Protein 2KZF (pdb70)

Nearest PDB structures (foldseek):
  2kzf-assembly1_A  TM=9.020E-01  e=4.595E-17  Thermotoga maritima
  8csu-assembly1_6  TM=7.721E-01  e=4.922E-05  Homo sapiens
  7x9u-assembly1_A  TM=6.438E-01  e=3.514E-05  Homo sapiens
  7pnu-assembly1_a  TM=6.641E-01  e=1.033E-04  Mus musculus
  2e7g-assembly1_A  TM=5.930E-01  e=8.438E-05  Homo sapiens

Organism: Thermotoga maritima (strain ATCC 43589 / DSM 3109 / JCM 10099 / NBRC 100826 / MSB8) (NCBI:txid243274)

Structure (mmCIF, N/CA/C/O backbone):
data_2KZF
#
_entry.id   2KZF
#
loop_
_atom_site.group_PDB
_atom_site.id
_atom_site.type_symbol
_atom_site.label_atom_id
_atom_site.label_alt_id
_atom_site.label_comp_id
_atom_site.label_asym_id
_atom_site.label_entity_id
_atom_site.label_seq_id
_atom_site.pdbx_PDB_ins_code
_atom_site.Cartn_x
_atom_site.Cartn_y
_atom_site.Cartn_z
_atom_site.occupancy
_atom_site.B_iso_or_equiv
_atom_site.auth_seq_id
_atom_site.auth_comp_id
_atom_site.auth_asym_id
_atom_site.auth_atom_id
_atom_site.pdbx_PDB_model_num
ATOM 1 N N . GLY A 1 1 ? -18.526 8.387 16.918 1.00 0.00 1 GLY A N 1
ATOM 2 C CA . GLY A 1 1 ? -17.931 9.706 17.157 1.00 0.00 1 GLY A CA 1
ATOM 3 C C . GLY A 1 1 ? -18.817 10.779 16.577 1.00 0.00 1 GLY A C 1
ATOM 4 O O . GLY A 1 1 ? -20.019 10.754 16.824 1.00 0.00 1 GLY A O 1
ATOM 8 N N . MET A 1 2 ? -18.238 11.702 15.806 1.00 0.00 2 MET A N 1
ATOM 9 C CA . MET A 1 2 ? -18.916 12.913 15.342 1.00 0.00 2 MET A CA 1
ATOM 10 C C . MET A 1 2 ? -18.900 13.058 13.814 1.00 0.00 2 MET A C 1
ATOM 11 O O . MET A 1 2 ? -19.249 14.127 13.306 1.00 0.00 2 MET A O 1
ATOM 25 N N . ASN A 1 3 ? -18.445 12.038 13.080 1.00 0.00 3 ASN A N 1
ATOM 26 C CA . ASN A 1 3 ? -18.043 12.156 11.679 1.00 0.00 3 ASN A CA 1
ATOM 27 C C . ASN A 1 3 ? -18.549 10.964 10.855 1.00 0.00 3 ASN A C 1
ATOM 28 O O . ASN A 1 3 ? -18.887 9.922 11.432 1.00 0.00 3 ASN A O 1
ATOM 39 N N . PRO A 1 4 ? -18.627 11.079 9.517 1.00 0.00 4 PRO A N 1
ATOM 40 C CA . PRO A 1 4 ? -19.142 10.025 8.642 1.00 0.00 4 PRO A CA 1
ATOM 41 C C . PRO A 1 4 ? -18.203 8.808 8.563 1.00 0.00 4 PRO A C 1
ATOM 42 O O . PRO A 1 4 ? -17.081 8.834 9.085 1.00 0.00 4 PRO A O 1
ATOM 53 N N . ALA A 1 5 ? -18.666 7.748 7.891 1.00 0.00 5 ALA A N 1
ATOM 54 C CA . ALA A 1 5 ? -17.986 6.466 7.748 1.00 0.00 5 ALA A CA 1
ATOM 55 C C . ALA A 1 5 ? -18.059 5.961 6.299 1.00 0.00 5 ALA A C 1
ATOM 56 O O . ALA A 1 5 ? -17.026 5.851 5.641 1.00 0.00 5 ALA A O 1
ATOM 63 N N . TYR A 1 6 ? -19.262 5.686 5.778 1.00 0.00 6 TYR A N 1
ATOM 64 C CA . TYR A 1 6 ? -19.513 5.210 4.404 1.00 0.00 6 TYR A CA 1
ATOM 65 C C . TYR A 1 6 ? -18.714 3.957 3.982 1.00 0.00 6 TYR A C 1
ATOM 66 O O . TYR A 1 6 ? -18.566 3.707 2.788 1.00 0.00 6 TYR A O 1
ATOM 84 N N . ARG A 1 7 ? -18.260 3.111 4.921 1.00 0.00 7 ARG A N 1
ATOM 85 C CA . ARG A 1 7 ? -17.557 1.856 4.615 1.00 0.00 7 ARG A CA 1
ATOM 86 C C . ARG A 1 7 ? -16.305 2.104 3.767 1.00 0.00 7 ARG A C 1
ATOM 87 O O . ARG A 1 7 ? -15.974 1.280 2.906 1.00 0.00 7 ARG A O 1
ATOM 108 N N . LYS A 1 8 ? -15.610 3.226 3.978 1.00 0.00 8 LYS A N 1
ATOM 109 C CA . LYS A 1 8 ? -14.406 3.562 3.228 1.00 0.00 8 LYS A CA 1
ATOM 110 C C . LYS A 1 8 ? -13.198 3.404 4.139 1.00 0.00 8 LYS A C 1
ATOM 111 O O . LYS A 1 8 ? -12.510 2.388 4.034 1.00 0.00 8 LYS A O 1
ATOM 130 N N . ALA A 1 9 ? -12.969 4.348 5.052 1.00 0.00 9 ALA A N 1
ATOM 131 C CA . ALA A 1 9 ? -11.779 4.362 5.892 1.00 0.00 9 ALA A CA 1
ATOM 132 C C . ALA A 1 9 ? -11.617 3.074 6.710 1.00 0.00 9 ALA A C 1
ATOM 133 O O . ALA A 1 9 ? -10.491 2.613 6.897 1.00 0.00 9 ALA A O 1
ATOM 140 N N . MET A 1 10 ? -12.713 2.466 7.174 1.00 0.00 10 MET A N 1
ATOM 141 C CA . MET A 1 10 ? -12.703 1.203 7.914 1.00 0.00 10 MET A CA 1
ATOM 142 C C . MET A 1 10 ? -12.057 0.094 7.092 1.00 0.00 10 MET A C 1
ATOM 143 O O . MET A 1 10 ? -11.256 -0.679 7.622 1.00 0.00 10 MET A O 1
ATOM 157 N N . LEU A 1 11 ? -12.414 0.025 5.808 1.00 0.00 11 LEU A N 1
ATOM 158 C CA . LEU A 1 11 ? -11.931 -0.985 4.886 1.00 0.00 11 LEU A CA 1
ATOM 159 C C . LEU A 1 11 ? -10.449 -0.764 4.611 1.00 0.00 11 LEU A C 1
ATOM 160 O O . LEU A 1 11 ? -9.679 -1.719 4.550 1.00 0.00 11 LEU A O 1
ATOM 176 N N . GLU A 1 12 ? -10.057 0.496 4.441 1.00 0.00 12 GLU A N 1
ATOM 177 C CA . GLU A 1 12 ? -8.674 0.878 4.212 1.00 0.00 12 GLU A CA 1
ATOM 178 C C . GLU A 1 12 ? -7.823 0.537 5.441 1.00 0.00 12 GLU A C 1
ATOM 179 O O . GLU A 1 12 ? -6.729 0.007 5.278 1.00 0.00 12 GLU A O 1
ATOM 191 N N . SER A 1 13 ? -8.340 0.719 6.662 1.00 0.00 13 SER A N 1
ATOM 192 C CA . SER A 1 13 ? -7.658 0.314 7.890 1.00 0.00 13 SER A CA 1
ATOM 193 C C . SER A 1 13 ? -7.500 -1.214 7.984 1.00 0.00 13 SER A C 1
ATOM 194 O O . SER A 1 13 ? -6.521 -1.692 8.565 1.00 0.00 13 SER A O 1
ATOM 202 N N . GLU A 1 14 ? -8.430 -1.985 7.413 1.00 0.00 14 GLU A N 1
ATOM 203 C CA . GLU A 1 14 ? -8.326 -3.438 7.327 1.00 0.00 14 GLU A CA 1
ATOM 204 C C . GLU A 1 14 ? -7.168 -3.825 6.397 1.00 0.00 14 GLU A C 1
ATOM 205 O O . GLU A 1 14 ? -6.396 -4.732 6.709 1.00 0.00 14 GLU A O 1
ATOM 217 N N . ILE A 1 15 ? -7.045 -3.138 5.258 1.00 0.00 15 ILE A N 1
ATOM 218 C CA . ILE A 1 15 ? -5.989 -3.357 4.269 1.00 0.00 15 ILE A CA 1
ATOM 219 C C . ILE A 1 15 ? -4.638 -2.883 4.833 1.00 0.00 15 ILE A C 1
ATOM 220 O O . ILE A 1 15 ? -3.604 -3.481 4.529 1.00 0.00 15 ILE A O 1
ATOM 236 N N . GLN A 1 16 ? -4.634 -1.845 5.674 1.00 0.00 16 GLN A N 1
ATOM 237 C CA . GLN A 1 16 ? -3.439 -1.242 6.227 1.00 0.00 16 GLN A CA 1
ATOM 238 C C . GLN A 1 16 ? -2.577 -2.292 6.943 1.00 0.00 16 GLN A C 1
ATOM 239 O O . GLN A 1 16 ? -1.393 -2.440 6.627 1.00 0.00 16 GLN A O 1
ATOM 253 N N . LYS A 1 17 ? -3.166 -3.044 7.879 1.00 0.00 17 LYS A N 1
ATOM 254 C CA . LYS A 1 17 ? -2.472 -4.066 8.658 1.00 0.00 17 LYS A CA 1
ATOM 255 C C . LYS A 1 17 ? -2.010 -5.230 7.800 1.00 0.00 17 LYS A C 1
ATOM 256 O O . LYS A 1 17 ? -0.918 -5.748 8.007 1.00 0.00 17 LYS A O 1
ATOM 275 N N . LEU A 1 18 ? -2.849 -5.641 6.855 1.00 0.00 18 LEU A N 1
ATOM 276 C CA . LEU A 1 18 ? -2.555 -6.714 5.902 1.00 0.00 18 LEU A CA 1
ATOM 277 C C . LEU A 1 18 ? -1.223 -6.471 5.197 1.00 0.00 18 LEU A C 1
ATOM 278 O O . LEU A 1 18 ? -0.379 -7.363 5.133 1.00 0.00 18 LEU A O 1
ATOM 294 N N . LEU A 1 19 ? -1.045 -5.265 4.658 1.00 0.00 19 LEU A N 1
ATOM 295 C CA . LEU A 1 19 ? 0.177 -4.890 3.958 1.00 0.00 19 LEU A CA 1
ATOM 296 C C . LEU A 1 19 ? 1.374 -4.891 4.916 1.00 0.00 19 LEU A C 1
ATOM 297 O O . LEU A 1 19 ? 2.488 -5.182 4.491 1.00 0.00 19 LEU A O 1
ATOM 313 N N . MET A 1 20 ? 1.183 -4.569 6.196 1.00 0.00 20 MET A N 1
ATOM 314 C CA . MET A 1 20 ? 2.260 -4.573 7.183 1.00 0.00 20 MET A CA 1
ATOM 315 C C . MET A 1 20 ? 2.694 -5.997 7.530 1.00 0.00 20 MET A C 1
ATOM 316 O O . MET A 1 20 ? 3.891 -6.273 7.533 1.00 0.00 20 MET A O 1
ATOM 330 N N . GLU A 1 21 ? 1.758 -6.910 7.787 1.00 0.00 21 GLU A N 1
ATOM 331 C CA . GLU A 1 21 ? 2.062 -8.329 7.973 1.00 0.00 21 GLU A CA 1
ATOM 332 C C . GLU A 1 21 ? 2.807 -8.880 6.758 1.00 0.00 21 GLU A C 1
ATOM 333 O O . GLU A 1 21 ? 3.847 -9.525 6.908 1.00 0.00 21 GLU A O 1
ATOM 345 N N . ALA A 1 22 ? 2.323 -8.569 5.552 1.00 0.00 22 ALA A N 1
ATOM 346 C CA . ALA A 1 22 ? 3.012 -8.928 4.326 1.00 0.00 22 ALA A CA 1
ATOM 347 C C . ALA A 1 22 ? 4.439 -8.366 4.335 1.00 0.00 22 ALA A C 1
ATOM 348 O O . ALA A 1 22 ? 5.374 -9.117 4.088 1.00 0.00 22 ALA A O 1
ATOM 355 N N . LEU A 1 23 ? 4.644 -7.085 4.656 1.00 0.00 23 LEU A N 1
ATOM 356 C CA . LEU A 1 23 ? 5.974 -6.477 4.738 1.00 0.00 23 LEU A CA 1
ATOM 357 C C . LEU A 1 23 ? 6.882 -7.249 5.700 1.00 0.00 23 LEU A C 1
ATOM 358 O O . LEU A 1 23 ? 8.017 -7.564 5.344 1.00 0.00 23 LEU A O 1
ATOM 374 N N . GLN A 1 24 ? 6.411 -7.579 6.902 1.00 0.00 24 GLN A N 1
ATOM 375 C CA . GLN A 1 24 ? 7.180 -8.345 7.876 1.00 0.00 24 GLN A CA 1
ATOM 376 C C . GLN A 1 24 ? 7.583 -9.728 7.340 1.00 0.00 24 GLN A C 1
ATOM 377 O O . GLN A 1 24 ? 8.574 -10.296 7.805 1.00 0.00 24 GLN A O 1
ATOM 391 N N . GLN A 1 25 ? 6.863 -10.255 6.352 1.00 0.00 25 GLN A N 1
ATOM 392 C CA . GLN A 1 25 ? 7.082 -11.545 5.710 1.00 0.00 25 GLN A CA 1
ATOM 393 C C . GLN A 1 25 ? 7.697 -11.403 4.308 1.00 0.00 25 GLN A C 1
ATOM 394 O O . GLN A 1 25 ? 7.891 -12.414 3.627 1.00 0.00 25 GLN A O 1
ATOM 408 N N . LEU A 1 26 ? 7.994 -10.184 3.847 1.00 0.00 26 LEU A N 1
ATOM 409 C CA . LEU A 1 26 ? 8.498 -9.914 2.503 1.00 0.00 26 LEU A CA 1
ATOM 410 C C . LEU A 1 26 ? 9.961 -10.332 2.382 1.00 0.00 26 LEU A C 1
ATOM 411 O O . LEU A 1 26 ? 10.341 -10.919 1.366 1.00 0.00 26 LEU A O 1
ATOM 427 N N . ARG A 1 27 ? 10.767 -10.103 3.424 1.00 0.00 27 ARG A N 1
ATOM 428 C CA . ARG A 1 27 ? 12.213 -10.338 3.494 1.00 0.00 27 ARG A CA 1
ATOM 429 C C . ARG A 1 27 ? 13.002 -9.410 2.564 1.00 0.00 27 ARG A C 1
ATOM 430 O O . ARG A 1 27 ? 13.902 -8.729 3.066 1.00 0.00 27 ARG A O 1
ATOM 451 N N . ASP A 1 28 ? 12.644 -9.325 1.276 1.00 0.00 28 ASP A N 1
ATOM 452 C CA . ASP A 1 28 ? 13.164 -8.368 0.281 1.00 0.00 28 ASP A CA 1
ATOM 453 C C . ASP A 1 28 ? 14.665 -8.549 0.003 1.00 0.00 28 ASP A C 1
ATOM 454 O O . ASP A 1 28 ? 15.327 -9.356 0.666 1.00 0.00 28 ASP A O 1
ATOM 463 N N . PRO A 1 29 ? 15.220 -7.941 -1.062 1.00 0.00 29 PRO A N 1
ATOM 464 C CA . PRO A 1 29 ? 16.656 -7.908 -1.265 1.00 0.00 29 PRO A CA 1
ATOM 465 C C . PRO A 1 29 ? 17.295 -7.016 -0.207 1.00 0.00 29 PRO A C 1
ATOM 466 O O . PRO A 1 29 ? 18.193 -7.468 0.505 1.00 0.00 29 PRO A O 1
ATOM 477 N N . ARG A 1 30 ? 16.838 -5.762 -0.118 1.00 0.00 30 ARG A N 1
ATOM 478 C CA . ARG A 1 30 ? 17.327 -4.701 0.731 1.00 0.00 30 ARG A CA 1
ATOM 479 C C . ARG A 1 30 ? 16.243 -3.636 0.790 1.00 0.00 30 ARG A C 1
ATOM 480 O O . ARG A 1 30 ? 16.270 -2.660 0.042 1.00 0.00 30 ARG A O 1
ATOM 501 N N . LEU A 1 31 ? 15.287 -3.852 1.679 1.00 0.00 31 LEU A N 1
ATOM 502 C CA . LEU A 1 31 ? 14.362 -2.853 2.179 1.00 0.00 31 LEU A CA 1
ATOM 503 C C . LEU A 1 31 ? 14.513 -2.867 3.690 1.00 0.00 31 LEU A C 1
ATOM 504 O O . LEU A 1 31 ? 14.189 -3.855 4.350 1.00 0.00 31 LEU A O 1
ATOM 520 N N . LYS A 1 32 ? 15.048 -1.781 4.238 1.00 0.00 32 LYS A N 1
ATOM 521 C CA . LYS A 1 32 ? 15.162 -1.561 5.668 1.00 0.00 32 LYS A CA 1
ATOM 522 C C . LYS A 1 32 ? 13.771 -1.318 6.265 1.00 0.00 32 LYS A C 1
ATOM 523 O O . LYS A 1 32 ? 13.319 -0.175 6.354 1.00 0.00 32 LYS A O 1
ATOM 542 N N . LYS A 1 33 ? 13.042 -2.379 6.635 1.00 0.00 33 LYS A N 1
ATOM 543 C CA . LYS A 1 33 ? 11.653 -2.284 7.096 1.00 0.00 33 LYS A CA 1
ATOM 544 C C . LYS A 1 33 ? 11.525 -1.547 8.423 1.00 0.00 33 LYS A C 1
ATOM 545 O O . LYS A 1 33 ? 10.436 -1.107 8.801 1.00 0.00 33 LYS A O 1
ATOM 564 N N . ASP A 1 34 ? 12.630 -1.426 9.142 1.00 0.00 34 ASP A N 1
ATOM 565 C CA . ASP A 1 34 ? 12.697 -0.754 10.436 1.00 0.00 34 ASP A CA 1
ATOM 566 C C . ASP A 1 34 ? 12.599 0.763 10.242 1.00 0.00 34 ASP A C 1
ATOM 567 O O . ASP A 1 34 ? 12.408 1.505 11.201 1.00 0.00 34 ASP A O 1
ATOM 576 N N . PHE A 1 35 ? 12.733 1.239 9.000 1.00 0.00 35 PHE A N 1
ATOM 577 C CA . PHE A 1 35 ? 12.780 2.641 8.621 1.00 0.00 35 PHE A CA 1
ATOM 578 C C . PHE A 1 35 ? 11.661 2.927 7.621 1.00 0.00 35 PHE A C 1
ATOM 579 O O . PHE A 1 35 ? 11.864 3.651 6.653 1.00 0.00 35 PHE A O 1
ATOM 596 N N . VAL A 1 36 ? 10.475 2.356 7.794 1.00 0.00 36 VAL A N 1
ATOM 597 C CA . VAL A 1 36 ? 9.350 2.637 6.908 1.00 0.00 36 VAL A CA 1
ATOM 598 C C . VAL A 1 36 ? 8.058 2.387 7.666 1.00 0.00 36 VAL A C 1
ATOM 599 O O . VAL A 1 36 ? 8.073 1.785 8.743 1.00 0.00 36 VAL A O 1
ATOM 612 N N . THR A 1 37 ? 6.939 2.856 7.137 1.00 0.00 37 THR A N 1
ATOM 613 C CA . THR A 1 37 ? 5.643 2.276 7.425 1.00 0.00 37 THR A CA 1
ATOM 614 C C . THR A 1 37 ? 4.773 2.486 6.186 1.00 0.00 37 THR A C 1
ATOM 615 O O . THR A 1 37 ? 5.149 3.214 5.255 1.00 0.00 37 THR A O 1
ATOM 626 N N . PHE A 1 38 ? 3.593 1.881 6.215 1.00 0.00 38 PHE A N 1
ATOM 627 C CA . PHE A 1 38 ? 2.491 2.126 5.313 1.00 0.00 38 PHE A CA 1
ATOM 628 C C . PHE A 1 38 ? 1.397 2.680 6.216 1.00 0.00 38 PHE A C 1
ATOM 629 O O . PHE A 1 38 ? 0.881 1.954 7.073 1.00 0.00 38 PHE A O 1
ATOM 646 N N . SER A 1 39 ? 1.129 3.980 6.104 1.00 0.00 39 SER A N 1
ATOM 647 C CA . SER A 1 39 ? 0.205 4.653 6.998 1.00 0.00 39 SER A CA 1
ATOM 648 C C . SER A 1 39 ? -1.088 4.898 6.239 1.00 0.00 39 SER A C 1
ATOM 649 O O . SER A 1 39 ? -2.123 4.338 6.609 1.00 0.00 39 SER A O 1
ATOM 657 N N . ARG A 1 40 ? -1.072 5.748 5.211 1.00 0.00 40 ARG A N 1
ATOM 658 C CA . ARG A 1 40 ? -2.287 6.093 4.488 1.00 0.00 40 ARG A CA 1
ATOM 659 C C . ARG A 1 40 ? -2.520 5.064 3.378 1.00 0.00 40 ARG A C 1
ATOM 660 O O . ARG A 1 40 ? -1.595 4.702 2.654 1.00 0.00 40 ARG A O 1
ATOM 681 N N . VAL A 1 41 ? -3.758 4.594 3.254 1.00 0.00 41 VAL A N 1
ATOM 682 C CA . VAL A 1 41 ? -4.230 3.734 2.183 1.00 0.00 41 VAL A CA 1
ATOM 683 C C . VAL A 1 41 ? -5.562 4.335 1.733 1.00 0.00 41 VAL A C 1
ATOM 684 O O . VAL A 1 41 ? -6.380 4.679 2.591 1.00 0.00 41 VAL A O 1
ATOM 697 N N . GLU A 1 42 ? -5.795 4.480 0.428 1.00 0.00 42 GLU A N 1
ATOM 698 C CA . GLU A 1 42 ? -7.047 4.974 -0.115 1.00 0.00 42 GLU A CA 1
ATOM 699 C C . GLU A 1 42 ? -7.433 4.202 -1.373 1.00 0.00 42 GLU A C 1
ATOM 700 O O . GLU A 1 42 ? -6.701 4.180 -2.364 1.00 0.00 42 GLU A O 1
ATOM 712 N N . LEU A 1 43 ? -8.584 3.530 -1.339 1.00 0.00 43 LEU A N 1
ATOM 713 C CA . LEU A 1 43 ? -9.076 2.780 -2.479 1.00 0.00 43 LEU A CA 1
ATOM 714 C C . LEU A 1 43 ? -9.935 3.671 -3.363 1.00 0.00 43 LEU A C 1
ATOM 715 O O . LEU A 1 43 ? -10.483 4.684 -2.922 1.00 0.00 43 LEU A O 1
ATOM 731 N N . SER A 1 44 ? -10.029 3.263 -4.626 1.00 0.00 44 SER A N 1
ATOM 732 C CA . SER A 1 44 ? -10.661 3.982 -5.716 1.00 0.00 44 SER A CA 1
ATOM 733 C C . SER A 1 44 ? -12.186 4.035 -5.597 1.00 0.00 44 SER A C 1
ATOM 734 O O . SER A 1 44 ? -12.787 3.415 -4.712 1.00 0.00 44 SER A O 1
ATOM 742 N N . LYS A 1 45 ? -12.810 4.714 -6.568 1.00 0.00 45 LYS A N 1
ATOM 743 C CA . LYS A 1 45 ? -14.254 4.855 -6.716 1.00 0.00 45 LYS A CA 1
ATOM 744 C C . LYS A 1 45 ? -14.932 3.492 -6.638 1.00 0.00 45 LYS A C 1
ATOM 745 O O . LYS A 1 45 ? -15.695 3.246 -5.708 1.00 0.00 45 LYS A O 1
ATOM 764 N N . ASP A 1 46 ? -14.652 2.606 -7.594 1.00 0.00 46 ASP A N 1
ATOM 765 C CA . ASP A 1 46 ? -15.211 1.253 -7.629 1.00 0.00 46 ASP A CA 1
ATOM 766 C C . ASP A 1 46 ? -14.273 0.278 -6.907 1.00 0.00 46 ASP A C 1
ATOM 767 O O . ASP A 1 46 ? -14.273 -0.914 -7.189 1.00 0.00 46 ASP A O 1
ATOM 776 N N . LYS A 1 47 ? -13.401 0.777 -6.015 1.00 0.00 47 LYS A N 1
ATOM 777 C CA . LYS A 1 47 ? -12.363 0.017 -5.308 1.00 0.00 47 LYS A CA 1
ATOM 778 C C . LYS A 1 47 ? -11.445 -0.806 -6.225 1.00 0.00 47 LYS A C 1
ATOM 779 O O . LYS A 1 47 ? -10.785 -1.730 -5.756 1.00 0.00 47 LYS A O 1
ATOM 798 N N . ARG A 1 48 ? -11.376 -0.493 -7.525 1.00 0.00 48 ARG A N 1
ATOM 799 C CA . ARG A 1 48 ? -10.546 -1.223 -8.490 1.00 0.00 48 ARG A CA 1
ATOM 800 C C . ARG A 1 48 ? -9.057 -0.887 -8.378 1.00 0.00 48 ARG A C 1
ATOM 801 O O . ARG A 1 48 ? -8.221 -1.633 -8.884 1.00 0.00 48 ARG A O 1
ATOM 822 N N . TYR A 1 49 ? -8.705 0.187 -7.675 1.00 0.00 49 TYR A N 1
ATOM 823 C CA . TYR A 1 49 ? -7.333 0.598 -7.410 1.00 0.00 49 TYR A CA 1
ATOM 824 C C . TYR A 1 49 ? -7.215 0.846 -5.913 1.00 0.00 49 TYR A C 1
ATOM 825 O O . TYR A 1 49 ? -8.232 1.094 -5.253 1.00 0.00 49 TYR A O 1
ATOM 843 N N . ALA A 1 50 ? -5.997 0.730 -5.390 1.00 0.00 50 ALA A N 1
ATOM 844 C CA . ALA A 1 50 ? -5.667 0.867 -3.982 1.00 0.00 50 ALA A CA 1
ATOM 845 C C . ALA A 1 50 ? -4.361 1.645 -3.886 1.00 0.00 50 ALA A C 1
ATOM 846 O O . ALA A 1 50 ? -3.316 1.151 -4.307 1.00 0.00 50 ALA A O 1
ATOM 853 N N . ASP A 1 51 ? -4.434 2.875 -3.390 1.00 0.00 51 ASP A N 1
ATOM 854 C CA . ASP A 1 51 ? -3.312 3.797 -3.319 1.00 0.00 51 ASP A CA 1
ATOM 855 C C . ASP A 1 51 ? -2.674 3.618 -1.948 1.00 0.00 51 ASP A C 1
ATOM 856 O O . ASP A 1 51 ? -3.371 3.787 -0.949 1.00 0.00 51 ASP A O 1
ATOM 865 N N . VAL A 1 52 ? -1.394 3.239 -1.880 1.00 0.00 52 VAL A N 1
ATOM 866 C CA . VAL A 1 52 ? -0.687 2.926 -0.638 1.00 0.00 52 VAL A CA 1
ATOM 867 C C . VAL A 1 52 ? 0.474 3.905 -0.482 1.00 0.00 52 VAL A C 1
ATOM 868 O O . VAL A 1 52 ? 1.367 3.972 -1.330 1.00 0.00 52 VAL A O 1
ATOM 881 N N . TYR A 1 53 ? 0.440 4.681 0.598 1.00 0.00 53 TYR A N 1
ATOM 882 C CA . TYR A 1 53 ? 1.368 5.753 0.891 1.00 0.00 53 TYR A CA 1
ATOM 883 C C . TYR A 1 53 ? 2.444 5.197 1.832 1.00 0.00 53 TYR A C 1
ATOM 884 O O . TYR A 1 53 ? 2.183 4.827 2.983 1.00 0.00 53 TYR A O 1
ATOM 902 N N . VAL A 1 54 ? 3.665 5.146 1.327 1.00 0.00 54 VAL A N 1
ATOM 903 C CA . VAL A 1 54 ? 4.845 4.578 1.972 1.00 0.00 54 VAL A CA 1
ATOM 904 C C . VAL A 1 54 ? 5.721 5.710 2.516 1.00 0.00 54 VAL A C 1
ATOM 905 O O . VAL A 1 54 ? 6.206 6.551 1.756 1.00 0.00 54 VAL A O 1
ATOM 918 N N . SER A 1 55 ? 5.943 5.732 3.831 1.00 0.00 55 SER A N 1
ATOM 919 C CA . SER A 1 55 ? 6.702 6.780 4.501 1.00 0.00 55 SER A CA 1
ATOM 920 C C . SER A 1 55 ? 8.083 6.238 4.908 1.00 0.00 55 SER A C 1
ATOM 921 O O . SER A 1 55 ? 8.254 5.827 6.061 1.00 0.00 55 SER A O 1
ATOM 929 N N . PHE A 1 56 ? 9.067 6.222 3.996 1.00 0.00 56 PHE A N 1
ATOM 930 C CA . PHE A 1 56 ? 10.434 5.797 4.329 1.00 0.00 56 PHE A CA 1
ATOM 931 C C . PHE A 1 56 ? 11.105 6.798 5.282 1.00 0.00 56 PHE A C 1
ATOM 932 O O . PHE A 1 56 ? 10.857 8.003 5.204 1.00 0.00 56 PHE A O 1
ATOM 949 N N . LEU A 1 57 ? 12.001 6.312 6.140 1.00 0.00 57 LEU A N 1
ATOM 950 C CA . LEU A 1 57 ? 12.676 7.025 7.230 1.00 0.00 57 LEU A CA 1
ATOM 951 C C . LEU A 1 57 ? 14.147 7.272 6.887 1.00 0.00 57 LEU A C 1
ATOM 952 O O . LEU A 1 57 ? 14.998 7.460 7.758 1.00 0.00 57 LEU A O 1
ATOM 968 N N . GLY A 1 58 ? 14.446 7.294 5.599 1.00 0.00 58 GLY A N 1
ATOM 969 C CA . GLY A 1 58 ? 15.722 7.681 5.029 1.00 0.00 58 GLY A CA 1
ATOM 970 C C . GLY A 1 58 ? 15.589 9.055 4.405 1.00 0.00 58 GLY A C 1
ATOM 971 O O . GLY A 1 58 ? 14.612 9.776 4.633 1.00 0.00 58 GLY A O 1
ATOM 975 N N . THR A 1 59 ? 16.590 9.399 3.616 1.00 0.00 59 THR A N 1
ATOM 976 C CA . THR A 1 59 ? 16.611 10.582 2.773 1.00 0.00 59 THR A CA 1
ATOM 977 C C . THR A 1 59 ? 15.567 10.433 1.658 1.00 0.00 59 THR A C 1
ATOM 978 O O . THR A 1 59 ? 15.135 9.315 1.370 1.00 0.00 59 THR A O 1
ATOM 989 N N . PRO A 1 60 ? 15.176 11.522 0.978 1.00 0.00 60 PRO A N 1
ATOM 990 C CA . PRO A 1 60 ? 14.231 11.450 -0.126 1.00 0.00 60 PRO A CA 1
ATOM 991 C C . PRO A 1 60 ? 14.823 10.723 -1.337 1.00 0.00 60 PRO A C 1
ATOM 992 O O . PRO A 1 60 ? 14.076 10.100 -2.092 1.00 0.00 60 PRO A O 1
ATOM 1003 N N . GLU A 1 61 ? 16.144 10.796 -1.516 1.00 0.00 61 GLU A N 1
ATOM 1004 C CA . GLU A 1 61 ? 16.878 10.111 -2.571 1.00 0.00 61 GLU A CA 1
ATOM 1005 C C . GLU A 1 61 ? 16.730 8.598 -2.381 1.00 0.00 61 GLU A C 1
ATOM 1006 O O . GLU A 1 61 ? 16.379 7.880 -3.314 1.00 0.00 61 GLU A O 1
ATOM 1018 N N . GLU A 1 62 ? 16.951 8.129 -1.150 1.00 0.00 62 GLU A N 1
ATOM 1019 C CA . GLU A 1 62 ? 16.741 6.747 -0.745 1.00 0.00 62 GLU A CA 1
ATOM 1020 C C . GLU A 1 62 ? 15.270 6.374 -0.858 1.00 0.00 62 GLU A C 1
ATOM 1021 O O . GLU A 1 62 ? 14.953 5.301 -1.359 1.00 0.00 62 GLU A O 1
ATOM 1033 N N . ARG A 1 63 ? 14.365 7.236 -0.383 1.00 0.00 63 ARG A N 1
ATOM 1034 C CA . ARG A 1 63 ? 12.935 6.964 -0.363 1.00 0.00 63 ARG A CA 1
ATOM 1035 C C . ARG A 1 63 ? 12.453 6.571 -1.758 1.00 0.00 63 ARG A C 1
ATOM 1036 O O . ARG A 1 63 ? 11.696 5.607 -1.851 1.00 0.00 63 ARG A O 1
ATOM 1057 N N . LYS A 1 64 ? 12.910 7.254 -2.812 1.00 0.00 64 LYS A N 1
ATOM 1058 C CA . LYS A 1 64 ? 12.525 6.939 -4.187 1.00 0.00 64 LYS A CA 1
ATOM 1059 C C . LYS A 1 64 ? 12.897 5.498 -4.541 1.00 0.00 64 LYS A C 1
ATOM 1060 O O . LYS A 1 64 ? 12.063 4.796 -5.111 1.00 0.00 64 LYS A O 1
ATOM 1079 N N . GLU A 1 65 ? 14.118 5.057 -4.205 1.00 0.00 65 GLU A N 1
ATOM 1080 C CA . GLU A 1 65 ? 14.637 3.719 -4.509 1.00 0.00 65 GLU A CA 1
ATOM 1081 C C . GLU A 1 65 ? 13.687 2.648 -3.965 1.00 0.00 65 GLU A C 1
ATOM 1082 O O . GLU A 1 65 ? 13.427 1.650 -4.639 1.00 0.00 65 GLU A O 1
ATOM 1094 N N . THR A 1 66 ? 13.131 2.870 -2.772 1.00 0.00 66 THR A N 1
ATOM 1095 C CA . THR A 1 66 ? 12.267 1.896 -2.117 1.00 0.00 66 THR A CA 1
ATOM 1096 C C . THR A 1 66 ? 10.984 1.631 -2.912 1.00 0.00 66 THR A C 1
ATOM 1097 O O . THR A 1 66 ? 10.399 0.553 -2.790 1.00 0.00 66 THR A O 1
ATOM 1108 N N . VAL A 1 67 ? 10.516 2.601 -3.703 1.00 0.00 67 VAL A N 1
ATOM 1109 C CA . VAL A 1 67 ? 9.241 2.509 -4.400 1.00 0.00 67 VAL A CA 1
ATOM 1110 C C . VAL A 1 67 ? 9.345 1.465 -5.511 1.00 0.00 67 VAL A C 1
ATOM 1111 O O . VAL A 1 67 ? 8.392 0.718 -5.728 1.00 0.00 67 VAL A O 1
ATOM 1124 N N . GLU A 1 68 ? 10.509 1.343 -6.156 1.00 0.00 68 GLU A N 1
ATOM 1125 C CA . GLU A 1 68 ? 10.718 0.355 -7.205 1.00 0.00 68 GLU A CA 1
ATOM 1126 C C . GLU A 1 68 ? 10.826 -1.041 -6.604 1.00 0.00 68 GLU A C 1
ATOM 1127 O O . GLU A 1 68 ? 10.232 -1.976 -7.136 1.00 0.00 68 GLU A O 1
ATOM 1139 N N . ILE A 1 69 ? 11.514 -1.175 -5.467 1.00 0.00 69 ILE A N 1
ATOM 1140 C CA . ILE A 1 69 ? 11.561 -2.423 -4.709 1.00 0.00 69 ILE A CA 1
ATOM 1141 C C . ILE A 1 69 ? 10.119 -2.840 -4.342 1.00 0.00 69 ILE A C 1
ATOM 1142 O O . ILE A 1 69 ? 9.746 -3.998 -4.540 1.00 0.00 69 ILE A O 1
ATOM 1158 N N . LEU A 1 70 ? 9.283 -1.906 -3.872 1.00 0.00 70 LEU A N 1
ATOM 1159 C CA . LEU A 1 70 ? 7.878 -2.176 -3.560 1.00 0.00 70 LEU A CA 1
ATOM 1160 C C . LEU A 1 70 ? 7.112 -2.616 -4.809 1.00 0.00 70 LEU A C 1
ATOM 1161 O O . LEU A 1 70 ? 6.321 -3.558 -4.768 1.00 0.00 70 LEU A O 1
ATOM 1177 N N . ASN A 1 71 ? 7.307 -1.908 -5.922 1.00 0.00 71 ASN A N 1
ATOM 1178 C CA . ASN A 1 71 ? 6.580 -2.159 -7.159 1.00 0.00 71 ASN A CA 1
ATOM 1179 C C . ASN A 1 71 ? 6.984 -3.470 -7.818 1.00 0.00 71 ASN A C 1
ATOM 1180 O O . ASN A 1 71 ? 6.177 -4.066 -8.531 1.00 0.00 71 ASN A O 1
ATOM 1191 N N . ARG A 1 72 ? 8.205 -3.936 -7.581 1.00 0.00 72 ARG A N 1
ATOM 1192 C CA . ARG A 1 72 ? 8.618 -5.316 -7.818 1.00 0.00 72 ARG A CA 1
ATOM 1193 C C . ARG A 1 72 ? 7.835 -6.253 -6.905 1.00 0.00 72 ARG A C 1
ATOM 1194 O O . ARG A 1 72 ? 7.188 -7.171 -7.404 1.00 0.00 72 ARG A O 1
ATOM 1215 N N . ALA A 1 73 ? 7.812 -6.010 -5.594 1.00 0.00 73 ALA A N 1
ATOM 1216 C CA . ALA A 1 73 ? 7.106 -6.841 -4.620 1.00 0.00 73 ALA A CA 1
ATOM 1217 C C . ALA A 1 73 ? 5.565 -6.857 -4.762 1.00 0.00 73 ALA A C 1
ATOM 1218 O O . ALA A 1 73 ? 4.906 -7.610 -4.044 1.00 0.00 73 ALA A O 1
ATOM 1225 N N . LYS A 1 74 ? 4.955 -6.077 -5.668 1.00 0.00 74 LYS A N 1
ATOM 1226 C CA . LYS A 1 74 ? 3.502 -5.925 -5.829 1.00 0.00 74 LYS A CA 1
ATOM 1227 C C . LYS A 1 74 ? 2.740 -7.252 -5.783 1.00 0.00 74 LYS A C 1
ATOM 1228 O O . LYS A 1 74 ? 1.738 -7.337 -5.071 1.00 0.00 74 LYS A O 1
ATOM 1247 N N . GLY A 1 75 ? 3.172 -8.266 -6.534 1.00 0.00 75 GLY A N 1
ATOM 1248 C CA . GLY A 1 75 ? 2.470 -9.537 -6.629 1.00 0.00 75 GLY A CA 1
ATOM 1249 C C . GLY A 1 75 ? 2.388 -10.256 -5.286 1.00 0.00 75 GLY A C 1
ATOM 1250 O O . GLY A 1 75 ? 1.313 -10.741 -4.922 1.00 0.00 75 GLY A O 1
ATOM 1254 N N . PHE A 1 76 ? 3.494 -10.291 -4.537 1.00 0.00 76 PHE A N 1
ATOM 1255 C CA . PHE A 1 76 ? 3.580 -10.865 -3.196 1.00 0.00 76 PHE A CA 1
ATOM 1256 C C . PHE A 1 76 ? 2.566 -10.189 -2.267 1.00 0.00 76 PHE A C 1
ATOM 1257 O O . PHE A 1 76 ? 1.825 -10.866 -1.552 1.00 0.00 76 PHE A O 1
ATOM 1274 N N . PHE A 1 77 ? 2.496 -8.855 -2.296 1.00 0.00 77 PHE A N 1
ATOM 1275 C CA . PHE A 1 77 ? 1.525 -8.127 -1.490 1.00 0.00 77 PHE A CA 1
ATOM 1276 C C . PHE A 1 77 ? 0.104 -8.490 -1.909 1.00 0.00 77 PHE A C 1
ATOM 1277 O O . PHE A 1 77 ? -0.703 -8.885 -1.068 1.00 0.00 77 PHE A O 1
ATOM 1294 N N . ARG A 1 78 ? -0.221 -8.321 -3.192 1.00 0.00 78 ARG A N 1
ATOM 1295 C CA . ARG A 1 78 ? -1.593 -8.362 -3.681 1.00 0.00 78 ARG A CA 1
ATOM 1296 C C . ARG A 1 78 ? -2.185 -9.766 -3.554 1.00 0.00 78 ARG A C 1
ATOM 1297 O O . ARG A 1 78 ? -3.391 -9.882 -3.320 1.00 0.00 78 ARG A O 1
ATOM 1318 N N . THR A 1 79 ? -1.378 -10.822 -3.681 1.00 0.00 79 THR A N 1
ATOM 1319 C CA . THR A 1 79 ? -1.871 -12.182 -3.505 1.00 0.00 79 THR A CA 1
ATOM 1320 C C . THR A 1 79 ? -2.298 -12.447 -2.063 1.00 0.00 79 THR A C 1
ATOM 1321 O O . THR A 1 79 ? -3.341 -13.060 -1.844 1.00 0.00 79 THR A O 1
ATOM 1332 N N . PHE A 1 80 ? -1.567 -11.909 -1.082 1.00 0.00 80 PHE A N 1
ATOM 1333 C CA . PHE A 1 80 ? -1.949 -12.056 0.316 1.00 0.00 80 PHE A CA 1
ATOM 1334 C C . PHE A 1 80 ? -3.332 -11.454 0.538 1.00 0.00 80 PHE A C 1
ATOM 1335 O O . PHE A 1 80 ? -4.171 -12.075 1.173 1.00 0.00 80 PHE A O 1
ATOM 1352 N N . ILE A 1 81 ? -3.614 -10.270 -0.007 1.00 0.00 81 ILE A N 1
ATOM 1353 C CA . ILE A 1 81 ? -4.938 -9.657 0.129 1.00 0.00 81 ILE A CA 1
ATOM 1354 C C . ILE A 1 81 ? -5.985 -10.572 -0.520 1.00 0.00 81 ILE A C 1
ATOM 1355 O O . ILE A 1 81 ? -7.059 -10.771 0.027 1.00 0.00 81 ILE A O 1
ATOM 1371 N N . ALA A 1 82 ? -5.682 -11.211 -1.649 1.00 0.00 82 ALA A N 1
ATOM 1372 C CA . ALA A 1 82 ? -6.629 -12.141 -2.245 1.00 0.00 82 ALA A CA 1
ATOM 1373 C C . ALA A 1 82 ? -6.847 -13.419 -1.415 1.00 0.00 82 ALA A C 1
ATOM 1374 O O . ALA A 1 82 ? -7.757 -14.180 -1.739 1.00 0.00 82 ALA A O 1
ATOM 1381 N N . LYS A 1 83 ? -6.067 -13.698 -0.365 1.00 0.00 83 LYS A N 1
ATOM 1382 C CA . LYS A 1 83 ? -6.400 -14.745 0.605 1.00 0.00 83 LYS A CA 1
ATOM 1383 C C . LYS A 1 83 ? -7.560 -14.295 1.494 1.00 0.00 83 LYS A C 1
ATOM 1384 O O . LYS A 1 83 ? -8.437 -15.100 1.812 1.00 0.00 83 LYS A O 1
ATOM 1403 N N . ASN A 1 84 ? -7.516 -13.043 1.955 1.00 0.00 84 ASN A N 1
ATOM 1404 C CA . ASN A 1 84 ? -8.427 -12.463 2.932 1.00 0.00 84 ASN A CA 1
ATOM 1405 C C . ASN A 1 84 ? -9.665 -11.856 2.262 1.00 0.00 84 ASN A C 1
ATOM 1406 O O . ASN A 1 84 ? -10.781 -12.288 2.549 1.00 0.00 84 ASN A O 1
ATOM 1417 N N . LEU A 1 85 ? -9.498 -10.861 1.392 1.00 0.00 85 LEU A N 1
ATOM 1418 C CA . LEU A 1 85 ? -10.577 -10.174 0.690 1.00 0.00 85 LEU A CA 1
ATOM 1419 C C . LEU A 1 85 ? -11.277 -11.148 -0.252 1.00 0.00 85 LEU A C 1
ATOM 1420 O O . LEU A 1 85 ? -10.720 -11.580 -1.265 1.00 0.00 85 LEU A O 1
ATOM 1436 N N . ARG A 1 86 ? -12.526 -11.482 0.068 1.00 0.00 86 ARG A N 1
ATOM 1437 C CA . ARG A 1 86 ? -13.410 -12.212 -0.828 1.00 0.00 86 ARG A CA 1
ATOM 1438 C C . ARG A 1 86 ? -13.844 -11.295 -1.972 1.00 0.00 86 ARG A C 1
ATOM 1439 O O . ARG A 1 86 ? -14.920 -10.691 -1.901 1.00 0.00 86 ARG A O 1
ATOM 1460 N N . LEU A 1 87 ? -13.025 -11.171 -3.017 1.00 0.00 87 LEU A N 1
ATOM 1461 C CA . LEU A 1 87 ? -13.403 -10.781 -4.377 1.00 0.00 87 LEU A CA 1
ATOM 1462 C C . LEU A 1 87 ? -12.561 -11.616 -5.340 1.00 0.00 87 LEU A C 1
ATOM 1463 O O . LEU A 1 87 ? -11.546 -12.189 -4.934 1.00 0.00 87 LEU A O 1
ATOM 1479 N N . TYR A 1 88 ? -12.975 -11.679 -6.609 1.00 0.00 88 TYR A N 1
ATOM 1480 C CA . TYR A 1 88 ? -12.312 -12.436 -7.668 1.00 0.00 88 TYR A CA 1
ATOM 1481 C C . TYR A 1 88 ? -10.867 -11.957 -7.830 1.00 0.00 88 TYR A C 1
ATOM 1482 O O . TYR A 1 88 ? -9.938 -12.638 -7.388 1.00 0.00 88 TYR A O 1
ATOM 1500 N N . VAL A 1 89 ? -10.670 -10.788 -8.435 1.00 0.00 89 VAL A N 1
ATOM 1501 C CA . VAL A 1 89 ? -9.366 -10.152 -8.534 1.00 0.00 89 VAL A CA 1
ATOM 1502 C C . VAL A 1 89 ? -9.280 -9.043 -7.485 1.00 0.00 89 VAL A C 1
ATOM 1503 O O . VAL A 1 89 ? -10.304 -8.581 -6.961 1.00 0.00 89 VAL A O 1
ATOM 1516 N N . ALA A 1 90 ? -8.056 -8.626 -7.175 1.00 0.00 90 ALA A N 1
ATOM 1517 C CA . ALA A 1 90 ? -7.763 -7.628 -6.164 1.00 0.00 90 ALA A CA 1
ATOM 1518 C C . ALA A 1 90 ? -7.368 -6.314 -6.843 1.00 0.00 90 ALA A C 1
ATOM 1519 O O . ALA A 1 90 ? -6.901 -6.346 -7.989 1.00 0.00 90 ALA A O 1
ATOM 1526 N N . PRO A 1 91 ? -7.489 -5.167 -6.148 1.00 0.00 91 PRO A N 1
ATOM 1527 C CA . PRO A 1 91 ? -7.134 -3.877 -6.716 1.00 0.00 91 PRO A CA 1
ATOM 1528 C C . PRO A 1 91 ? -5.663 -3.817 -7.098 1.00 0.00 91 PRO A C 1
ATOM 1529 O O . PRO A 1 91 ? -4.817 -4.538 -6.555 1.00 0.00 91 PRO A O 1
ATOM 1540 N N . GLU A 1 92 ? -5.348 -2.901 -8.007 1.00 0.00 92 GLU A N 1
ATOM 1541 C CA . GLU A 1 92 ? -3.972 -2.569 -8.304 1.00 0.00 92 GLU A CA 1
ATOM 1542 C C . GLU A 1 92 ? -3.440 -1.775 -7.108 1.00 0.00 92 GLU A C 1
ATOM 1543 O O . GLU A 1 92 ? -3.813 -0.617 -6.912 1.00 0.00 92 GLU A O 1
ATOM 1555 N N . ILE A 1 93 ? -2.640 -2.435 -6.270 1.00 0.00 93 ILE A N 1
ATOM 1556 C CA . ILE A 1 93 ? -1.918 -1.843 -5.151 1.00 0.00 93 ILE A CA 1
ATOM 1557 C C . ILE A 1 93 ? -0.834 -0.947 -5.755 1.00 0.00 93 ILE A C 1
ATOM 1558 O O . ILE A 1 93 ? 0.240 -1.431 -6.118 1.00 0.00 93 ILE A O 1
ATOM 1574 N N . ARG A 1 94 ? -1.119 0.340 -5.946 1.00 0.00 94 ARG A N 1
ATOM 1575 C CA . ARG A 1 94 ? -0.142 1.306 -6.425 1.00 0.00 94 ARG A CA 1
ATOM 1576 C C . ARG A 1 94 ? 0.554 1.885 -5.202 1.00 0.00 94 ARG A C 1
ATOM 1577 O O . ARG A 1 94 ? -0.086 2.537 -4.378 1.00 0.00 94 ARG A O 1
ATOM 1598 N N . PHE A 1 95 ? 1.841 1.577 -5.051 1.00 0.00 95 PHE A N 1
ATOM 1599 C CA . PHE A 1 95 ? 2.670 2.150 -4.006 1.00 0.00 95 PHE A CA 1
ATOM 1600 C C . PHE A 1 95 ? 3.146 3.520 -4.466 1.00 0.00 95 PHE A C 1
ATOM 1601 O O . PHE A 1 95 ? 3.563 3.677 -5.619 1.00 0.00 95 PHE A O 1
ATOM 1618 N N . TYR A 1 96 ? 3.160 4.484 -3.552 1.00 0.00 96 TYR A N 1
ATOM 1619 C CA . TYR A 1 96 ? 3.700 5.816 -3.756 1.00 0.00 96 TYR A CA 1
ATOM 1620 C C . TYR A 1 96 ? 4.487 6.190 -2.508 1.00 0.00 96 TYR A C 1
ATOM 1621 O O . TYR A 1 96 ? 4.147 5.768 -1.402 1.00 0.00 96 TYR A O 1
ATOM 1639 N N . GLU A 1 97 ? 5.506 7.030 -2.656 1.00 0.00 97 GLU A N 1
ATOM 1640 C CA . GLU A 1 97 ? 6.310 7.531 -1.542 1.00 0.00 97 GLU A CA 1
ATOM 1641 C C . GLU A 1 97 ? 5.630 8.703 -0.846 1.00 0.00 97 GLU A C 1
ATOM 1642 O O . GLU A 1 97 ? 6.133 9.824 -0.797 1.00 0.00 97 GLU A O 1
ATOM 1654 N N . ASP A 1 98 ? 4.471 8.381 -0.287 1.00 0.00 98 ASP A N 1
ATOM 1655 C CA . ASP A 1 98 ? 3.602 9.245 0.507 1.00 0.00 98 ASP A CA 1
ATOM 1656 C C . ASP A 1 98 ? 3.421 10.618 -0.153 1.00 0.00 98 ASP A C 1
ATOM 1657 O O . ASP A 1 98 ? 4.073 11.609 0.195 1.00 0.00 98 ASP A O 1
ATOM 1666 N N . LYS A 1 99 ? 2.563 10.661 -1.177 1.00 0.00 99 LYS A N 1
ATOM 1667 C CA . LYS A 1 99 ? 2.306 11.813 -2.036 1.00 0.00 99 LYS A CA 1
ATOM 1668 C C . LYS A 1 99 ? 0.801 11.996 -2.223 1.00 0.00 99 LYS A C 1
ATOM 1669 O O . LYS A 1 99 ? 0.260 11.697 -3.291 1.00 0.00 99 LYS A O 1
ATOM 1688 N N . GLY A 1 100 ? 0.136 12.529 -1.203 1.00 0.00 100 GLY A N 1
ATOM 1689 C CA . GLY A 1 100 ? -1.194 13.108 -1.316 1.00 0.00 100 GLY A CA 1
ATOM 1690 C C . GLY A 1 100 ? -1.032 14.518 -1.870 1.00 0.00 100 GLY A C 1
ATOM 1691 O O . GLY A 1 100 ? -0.695 15.434 -1.119 1.00 0.00 100 GLY A O 1
ATOM 1695 N N . ILE A 1 101 ? -1.166 14.688 -3.185 1.00 0.00 101 ILE A N 1
ATOM 1696 C CA . ILE A 1 101 ? -0.965 15.965 -3.848 1.00 0.00 101 ILE A CA 1
ATOM 1697 C C . ILE A 1 101 ? -1.973 16.070 -4.995 1.00 0.00 101 ILE A C 1
ATOM 1698 O O . ILE A 1 101 ? -1.781 15.480 -6.059 1.00 0.00 101 ILE A O 1
ATOM 1714 N N . GLU A 1 102 ? -3.074 16.774 -4.758 1.00 0.00 102 GLU A N 1
ATOM 1715 C CA . GLU A 1 102 ? -4.161 16.971 -5.711 1.00 0.00 102 GLU A CA 1
ATOM 1716 C C . GLU A 1 102 ? -3.672 17.686 -6.985 1.00 0.00 102 GLU A C 1
ATOM 1717 O O . GLU A 1 102 ? -3.318 18.866 -6.959 1.00 0.00 102 GLU A O 1
ATOM 1729 N N . ALA A 1 103 ? -3.628 16.950 -8.100 1.00 0.00 103 ALA A N 1
ATOM 1730 C CA . ALA A 1 103 ? -3.524 17.456 -9.465 1.00 0.00 103 ALA A CA 1
ATOM 1731 C C . ALA A 1 103 ? -3.768 16.326 -10.476 1.00 0.00 103 ALA A C 1
ATOM 1732 O O . ALA A 1 103 ? -4.424 16.546 -11.499 1.00 0.00 103 ALA A O 1
ATOM 1739 N N . SER A 1 104 ? -3.213 15.137 -10.221 1.00 0.00 104 SER A N 1
ATOM 1740 C CA . SER A 1 104 ? -3.035 14.080 -11.209 1.00 0.00 104 SER A CA 1
ATOM 1741 C C . SER A 1 104 ? -3.685 12.775 -10.738 1.00 0.00 104 SER A C 1
ATOM 1742 O O . SER A 1 104 ? -4.083 12.649 -9.577 1.00 0.00 104 SER A O 1
ATOM 1750 N N . VAL A 1 105 ? -3.730 11.784 -11.629 1.00 0.00 105 VAL A N 1
ATOM 1751 C CA . VAL A 1 105 ? -3.994 10.384 -11.309 1.00 0.00 105 VAL A CA 1
ATOM 1752 C C . VAL A 1 105 ? -3.029 9.571 -12.178 1.00 0.00 105 VAL A C 1
ATOM 1753 O O . VAL A 1 105 ? -1.982 9.166 -11.674 1.00 0.00 105 VAL A O 1
ATOM 1766 N N . LYS A 1 106 ? -3.293 9.462 -13.490 1.00 0.00 106 LYS A N 1
ATOM 1767 C CA . LYS A 1 106 ? -2.525 8.661 -14.444 1.00 0.00 106 LYS A CA 1
ATOM 1768 C C . LYS A 1 106 ? -2.505 7.226 -13.949 1.00 0.00 106 LYS A C 1
ATOM 1769 O O . LYS A 1 106 ? -3.600 6.644 -13.802 1.00 0.00 106 LYS A O 1
ATOM 1788 N N . GLY A 1 1 ? -13.541 7.211 12.019 1.00 0.00 1 GLY A N 2
ATOM 1789 C CA . GLY A 1 1 ? -13.839 7.635 13.390 1.00 0.00 1 GLY A CA 2
ATOM 1790 C C . GLY A 1 1 ? -15.132 8.431 13.408 1.00 0.00 1 GLY A C 2
ATOM 1791 O O . GLY A 1 1 ? -15.935 8.316 12.481 1.00 0.00 1 GLY A O 2
ATOM 1795 N N . MET A 1 2 ? -15.298 9.273 14.434 1.00 0.00 2 MET A N 2
ATOM 1796 C CA . MET A 1 2 ? -16.480 10.096 14.681 1.00 0.00 2 MET A CA 2
ATOM 1797 C C . MET A 1 2 ? -17.726 9.208 14.697 1.00 0.00 2 MET A C 2
ATOM 1798 O O . MET A 1 2 ? -18.562 9.243 13.797 1.00 0.00 2 MET A O 2
ATOM 1812 N N . ASN A 1 3 ? -17.806 8.426 15.780 1.00 0.00 3 ASN A N 2
ATOM 1813 C CA . ASN A 1 3 ? -18.837 7.443 16.107 1.00 0.00 3 ASN A CA 2
ATOM 1814 C C . ASN A 1 3 ? -18.936 6.288 15.087 1.00 0.00 3 ASN A C 2
ATOM 1815 O O . ASN A 1 3 ? -18.337 6.350 14.012 1.00 0.00 3 ASN A O 2
ATOM 1826 N N . PRO A 1 4 ? -19.574 5.156 15.445 1.00 0.00 4 PRO A N 2
ATOM 1827 C CA . PRO A 1 4 ? -19.528 3.944 14.630 1.00 0.00 4 PRO A CA 2
ATOM 1828 C C . PRO A 1 4 ? -20.367 4.102 13.353 1.00 0.00 4 PRO A C 2
ATOM 1829 O O . PRO A 1 4 ? -21.598 4.119 13.426 1.00 0.00 4 PRO A O 2
ATOM 1840 N N . ALA A 1 5 ? -19.727 4.217 12.183 1.00 0.00 5 ALA A N 2
ATOM 1841 C CA . ALA A 1 5 ? -20.404 4.548 10.932 1.00 0.00 5 ALA A CA 2
ATOM 1842 C C . ALA A 1 5 ? -19.744 3.882 9.716 1.00 0.00 5 ALA A C 2
ATOM 1843 O O . ALA A 1 5 ? -18.514 3.811 9.617 1.00 0.00 5 ALA A O 2
ATOM 1850 N N . TYR A 1 6 ? -20.562 3.439 8.757 1.00 0.00 6 TYR A N 2
ATOM 1851 C CA . TYR A 1 6 ? -20.149 2.737 7.543 1.00 0.00 6 TYR A CA 2
ATOM 1852 C C . TYR A 1 6 ? -19.829 3.736 6.423 1.00 0.00 6 TYR A C 2
ATOM 1853 O O . TYR A 1 6 ? -20.688 4.538 6.034 1.00 0.00 6 TYR A O 2
ATOM 1871 N N . ARG A 1 7 ? -18.632 3.640 5.842 1.00 0.00 7 ARG A N 2
ATOM 1872 C CA . ARG A 1 7 ? -18.232 4.265 4.578 1.00 0.00 7 ARG A CA 2
ATOM 1873 C C . ARG A 1 7 ? -17.258 3.319 3.881 1.00 0.00 7 ARG A C 2
ATOM 1874 O O . ARG A 1 7 ? -16.668 2.467 4.545 1.00 0.00 7 ARG A O 2
ATOM 1895 N N . LYS A 1 8 ? -16.994 3.518 2.583 1.00 0.00 8 LYS A N 2
ATOM 1896 C CA . LYS A 1 8 ? -16.004 2.731 1.830 1.00 0.00 8 LYS A CA 2
ATOM 1897 C C . LYS A 1 8 ? -14.635 2.728 2.523 1.00 0.00 8 LYS A C 2
ATOM 1898 O O . LYS A 1 8 ? -13.905 1.743 2.431 1.00 0.00 8 LYS A O 2
ATOM 1917 N N . ALA A 1 9 ? -14.312 3.798 3.258 1.00 0.00 9 ALA A N 2
ATOM 1918 C CA . ALA A 1 9 ? -13.073 3.973 4.003 1.00 0.00 9 ALA A CA 2
ATOM 1919 C C . ALA A 1 9 ? -12.786 2.867 5.028 1.00 0.00 9 ALA A C 2
ATOM 1920 O O . ALA A 1 9 ? -11.640 2.736 5.460 1.00 0.00 9 ALA A O 2
ATOM 1927 N N . MET A 1 10 ? -13.774 2.055 5.418 1.00 0.00 10 MET A N 2
ATOM 1928 C CA . MET A 1 10 ? -13.535 0.883 6.258 1.00 0.00 10 MET A CA 2
ATOM 1929 C C . MET A 1 10 ? -12.558 -0.087 5.580 1.00 0.00 10 MET A C 2
ATOM 1930 O O . MET A 1 10 ? -11.640 -0.587 6.226 1.00 0.00 10 MET A O 2
ATOM 1944 N N . LEU A 1 11 ? -12.717 -0.309 4.269 1.00 0.00 11 LEU A N 2
ATOM 1945 C CA . LEU A 1 11 ? -11.902 -1.258 3.514 1.00 0.00 11 LEU A CA 2
ATOM 1946 C C . LEU A 1 11 ? -10.459 -0.749 3.433 1.00 0.00 11 LEU A C 2
ATOM 1947 O O . LEU A 1 11 ? -9.515 -1.526 3.525 1.00 0.00 11 LEU A O 2
ATOM 1963 N N . GLU A 1 12 ? -10.284 0.566 3.293 1.00 0.00 12 GLU A N 2
ATOM 1964 C CA . GLU A 1 12 ? -8.968 1.195 3.238 1.00 0.00 12 GLU A CA 2
ATOM 1965 C C . GLU A 1 12 ? -8.194 0.890 4.526 1.00 0.00 12 GLU A C 2
ATOM 1966 O O . GLU A 1 12 ? -7.009 0.579 4.459 1.00 0.00 12 GLU A O 2
ATOM 1978 N N . SER A 1 13 ? -8.863 0.929 5.685 1.00 0.00 13 SER A N 2
ATOM 1979 C CA . SER A 1 13 ? -8.237 0.676 6.978 1.00 0.00 13 SER A CA 2
ATOM 1980 C C . SER A 1 13 ? -7.853 -0.797 7.145 1.00 0.00 13 SER A C 2
ATOM 1981 O O . SER A 1 13 ? -6.818 -1.089 7.745 1.00 0.00 13 SER A O 2
ATOM 1989 N N . GLU A 1 14 ? -8.659 -1.727 6.625 1.00 0.00 14 GLU A N 2
ATOM 1990 C CA . GLU A 1 14 ? -8.345 -3.145 6.663 1.00 0.00 14 GLU A CA 2
ATOM 1991 C C . GLU A 1 14 ? -7.026 -3.367 5.931 1.00 0.00 14 GLU A C 2
ATOM 1992 O O . GLU A 1 14 ? -6.085 -3.923 6.495 1.00 0.00 14 GLU A O 2
ATOM 2004 N N . ILE A 1 15 ? -6.928 -2.906 4.680 1.00 0.00 15 ILE A N 2
ATOM 2005 C CA . ILE A 1 15 ? -5.722 -3.135 3.898 1.00 0.00 15 ILE A CA 2
ATOM 2006 C C . ILE A 1 15 ? -4.526 -2.414 4.548 1.00 0.00 15 ILE A C 2
ATOM 2007 O O . ILE A 1 15 ? -3.420 -2.954 4.528 1.00 0.00 15 ILE A O 2
ATOM 2023 N N . GLN A 1 16 ? -4.734 -1.258 5.189 1.00 0.00 16 GLN A N 2
ATOM 2024 C CA . GLN A 1 16 ? -3.693 -0.525 5.910 1.00 0.00 16 GLN A CA 2
ATOM 2025 C C . GLN A 1 16 ? -3.027 -1.360 7.016 1.00 0.00 16 GLN A C 2
ATOM 2026 O O . GLN A 1 16 ? -1.877 -1.111 7.384 1.00 0.00 16 GLN A O 2
ATOM 2040 N N . LYS A 1 17 ? -3.734 -2.359 7.540 1.00 0.00 17 LYS A N 2
ATOM 2041 C CA . LYS A 1 17 ? -3.233 -3.335 8.501 1.00 0.00 17 LYS A CA 2
ATOM 2042 C C . LYS A 1 17 ? -2.666 -4.558 7.788 1.00 0.00 17 LYS A C 2
ATOM 2043 O O . LYS A 1 17 ? -1.583 -5.022 8.150 1.00 0.00 17 LYS A O 2
ATOM 2062 N N . LEU A 1 18 ? -3.369 -5.100 6.792 1.00 0.00 18 LEU A N 2
ATOM 2063 C CA . LEU A 1 18 ? -2.957 -6.328 6.112 1.00 0.00 18 LEU A CA 2
ATOM 2064 C C . LEU A 1 18 ? -1.611 -6.150 5.396 1.00 0.00 18 LEU A C 2
ATOM 2065 O O . LEU A 1 18 ? -0.830 -7.096 5.293 1.00 0.00 18 LEU A O 2
ATOM 2081 N N . LEU A 1 19 ? -1.322 -4.951 4.890 1.00 0.00 19 LEU A N 2
ATOM 2082 C CA . LEU A 1 19 ? -0.046 -4.600 4.271 1.00 0.00 19 LEU A CA 2
ATOM 2083 C C . LEU A 1 19 ? 1.095 -4.563 5.285 1.00 0.00 19 LEU A C 2
ATOM 2084 O O . LEU A 1 19 ? 2.235 -4.817 4.891 1.00 0.00 19 LEU A O 2
ATOM 2100 N N . MET A 1 20 ? 0.827 -4.243 6.557 1.00 0.00 20 MET A N 2
ATOM 2101 C CA . MET A 1 20 ? 1.856 -4.137 7.591 1.00 0.00 20 MET A CA 2
ATOM 2102 C C . MET A 1 20 ? 2.376 -5.513 7.993 1.00 0.00 20 MET A C 2
ATOM 2103 O O . MET A 1 20 ? 3.590 -5.713 8.025 1.00 0.00 20 MET A O 2
ATOM 2117 N N . GLU A 1 21 ? 1.471 -6.453 8.271 1.00 0.00 21 GLU A N 2
ATOM 2118 C CA . GLU A 1 21 ? 1.769 -7.837 8.586 1.00 0.00 21 GLU A CA 2
ATOM 2119 C C . GLU A 1 21 ? 2.622 -8.469 7.490 1.00 0.00 21 GLU A C 2
ATOM 2120 O O . GLU A 1 21 ? 3.679 -9.042 7.758 1.00 0.00 21 GLU A O 2
ATOM 2132 N N . ALA A 1 22 ? 2.174 -8.344 6.238 1.00 0.00 22 ALA A N 2
ATOM 2133 C CA . ALA A 1 22 ? 2.906 -8.900 5.118 1.00 0.00 22 ALA A CA 2
ATOM 2134 C C . ALA A 1 22 ? 4.295 -8.264 5.017 1.00 0.00 22 ALA A C 2
ATOM 2135 O O . ALA A 1 22 ? 5.238 -8.968 4.676 1.00 0.00 22 ALA A O 2
ATOM 2142 N N . LEU A 1 23 ? 4.450 -6.971 5.330 1.00 0.00 23 LEU A N 2
ATOM 2143 C CA . LEU A 1 23 ? 5.750 -6.302 5.289 1.00 0.00 23 LEU A CA 2
ATOM 2144 C C . LEU A 1 23 ? 6.691 -6.899 6.336 1.00 0.00 23 LEU A C 2
ATOM 2145 O O . LEU A 1 23 ? 7.853 -7.108 6.011 1.00 0.00 23 LEU A O 2
ATOM 2161 N N . GLN A 1 24 ? 6.223 -7.221 7.547 1.00 0.00 24 GLN A N 2
ATOM 2162 C CA . GLN A 1 24 ? 7.042 -7.941 8.519 1.00 0.00 24 GLN A CA 2
ATOM 2163 C C . GLN A 1 24 ? 7.510 -9.293 7.958 1.00 0.00 24 GLN A C 2
ATOM 2164 O O . GLN A 1 24 ? 8.669 -9.664 8.137 1.00 0.00 24 GLN A O 2
ATOM 2178 N N . GLN A 1 25 ? 6.632 -10.031 7.271 1.00 0.00 25 GLN A N 2
ATOM 2179 C CA . GLN A 1 25 ? 6.951 -11.318 6.654 1.00 0.00 25 GLN A CA 2
ATOM 2180 C C . GLN A 1 25 ? 7.762 -11.199 5.347 1.00 0.00 25 GLN A C 2
ATOM 2181 O O . GLN A 1 25 ? 8.211 -12.227 4.828 1.00 0.00 25 GLN A O 2
ATOM 2195 N N . LEU A 1 26 ? 7.941 -10.002 4.782 1.00 0.00 26 LEU A N 2
ATOM 2196 C CA . LEU A 1 26 ? 8.467 -9.830 3.432 1.00 0.00 26 LEU A CA 2
ATOM 2197 C C . LEU A 1 26 ? 9.959 -10.172 3.372 1.00 0.00 26 LEU A C 2
ATOM 2198 O O . LEU A 1 26 ? 10.768 -9.631 4.125 1.00 0.00 26 LEU A O 2
ATOM 2214 N N . ARG A 1 27 ? 10.346 -11.066 2.458 1.00 0.00 27 ARG A N 2
ATOM 2215 C CA . ARG A 1 27 ? 11.744 -11.358 2.146 1.00 0.00 27 ARG A CA 2
ATOM 2216 C C . ARG A 1 27 ? 12.329 -10.250 1.260 1.00 0.00 27 ARG A C 2
ATOM 2217 O O . ARG A 1 27 ? 12.443 -10.432 0.044 1.00 0.00 27 ARG A O 2
ATOM 2238 N N . ASP A 1 28 ? 12.727 -9.113 1.832 1.00 0.00 28 ASP A N 2
ATOM 2239 C CA . ASP A 1 28 ? 13.356 -7.979 1.134 1.00 0.00 28 ASP A CA 2
ATOM 2240 C C . ASP A 1 28 ? 14.669 -7.530 1.803 1.00 0.00 28 ASP A C 2
ATOM 2241 O O . ASP A 1 28 ? 14.769 -6.421 2.324 1.00 0.00 28 ASP A O 2
ATOM 2250 N N . PRO A 1 29 ? 15.771 -8.286 1.659 1.00 0.00 29 PRO A N 2
ATOM 2251 C CA . PRO A 1 29 ? 17.080 -7.912 2.206 1.00 0.00 29 PRO A CA 2
ATOM 2252 C C . PRO A 1 29 ? 17.666 -6.643 1.564 1.00 0.00 29 PRO A C 2
ATOM 2253 O O . PRO A 1 29 ? 18.706 -6.140 1.985 1.00 0.00 29 PRO A O 2
ATOM 2264 N N . ARG A 1 30 ? 17.011 -6.136 0.518 1.00 0.00 30 ARG A N 2
ATOM 2265 C CA . ARG A 1 30 ? 17.370 -4.919 -0.193 1.00 0.00 30 ARG A CA 2
ATOM 2266 C C . ARG A 1 30 ? 16.496 -3.725 0.197 1.00 0.00 30 ARG A C 2
ATOM 2267 O O . ARG A 1 30 ? 16.754 -2.643 -0.331 1.00 0.00 30 ARG A O 2
ATOM 2288 N N . LEU A 1 31 ? 15.523 -3.847 1.105 1.00 0.00 31 LEU A N 2
ATOM 2289 C CA . LEU A 1 31 ? 14.655 -2.749 1.535 1.00 0.00 31 LEU A CA 2
ATOM 2290 C C . LEU A 1 31 ? 14.687 -2.626 3.051 1.00 0.00 31 LEU A C 2
ATOM 2291 O O . LEU A 1 31 ? 14.352 -3.568 3.760 1.00 0.00 31 LEU A O 2
ATOM 2307 N N . LYS A 1 32 ? 15.076 -1.460 3.572 1.00 0.00 32 LYS A N 2
ATOM 2308 C CA . LYS A 1 32 ? 14.936 -1.065 4.977 1.00 0.00 32 LYS A CA 2
ATOM 2309 C C . LYS A 1 32 ? 13.452 -0.898 5.348 1.00 0.00 32 LYS A C 2
ATOM 2310 O O . LYS A 1 32 ? 12.970 0.229 5.477 1.00 0.00 32 LYS A O 2
ATOM 2329 N N . LYS A 1 33 ? 12.710 -1.996 5.531 1.00 0.00 33 LYS A N 2
ATOM 2330 C CA . LYS A 1 33 ? 11.293 -1.973 5.916 1.00 0.00 33 LYS A CA 2
ATOM 2331 C C . LYS A 1 33 ? 11.082 -1.314 7.270 1.00 0.00 33 LYS A C 2
ATOM 2332 O O . LYS A 1 33 ? 10.011 -0.771 7.514 1.00 0.00 33 LYS A O 2
ATOM 2351 N N . ASP A 1 34 ? 12.108 -1.309 8.114 1.00 0.00 34 ASP A N 2
ATOM 2352 C CA . ASP A 1 34 ? 12.076 -0.725 9.446 1.00 0.00 34 ASP A CA 2
ATOM 2353 C C . ASP A 1 34 ? 11.758 0.768 9.429 1.00 0.00 34 ASP A C 2
ATOM 2354 O O . ASP A 1 34 ? 11.308 1.283 10.448 1.00 0.00 34 ASP A O 2
ATOM 2363 N N . PHE A 1 35 ? 11.924 1.455 8.291 1.00 0.00 35 PHE A N 2
ATOM 2364 C CA . PHE A 1 35 ? 11.661 2.889 8.161 1.00 0.00 35 PHE A CA 2
ATOM 2365 C C . PHE A 1 35 ? 10.451 3.168 7.264 1.00 0.00 35 PHE A C 2
ATOM 2366 O O . PHE A 1 35 ? 10.349 4.248 6.669 1.00 0.00 35 PHE A O 2
ATOM 2383 N N . VAL A 1 36 ? 9.547 2.193 7.135 1.00 0.00 36 VAL A N 2
ATOM 2384 C CA . VAL A 1 36 ? 8.381 2.229 6.268 1.00 0.00 36 VAL A CA 2
ATOM 2385 C C . VAL A 1 36 ? 7.121 2.126 7.141 1.00 0.00 36 VAL A C 2
ATOM 2386 O O . VAL A 1 36 ? 7.010 1.251 8.004 1.00 0.00 36 VAL A O 2
ATOM 2399 N N . THR A 1 37 ? 6.181 3.045 6.920 1.00 0.00 37 THR A N 2
ATOM 2400 C CA . THR A 1 37 ? 4.854 3.121 7.520 1.00 0.00 37 THR A CA 2
ATOM 2401 C C . THR A 1 37 ? 3.875 3.576 6.421 1.00 0.00 37 THR A C 2
ATOM 2402 O O . THR A 1 37 ? 4.243 4.381 5.554 1.00 0.00 37 THR A O 2
ATOM 2413 N N . PHE A 1 38 ? 2.636 3.073 6.454 1.00 0.00 38 PHE A N 2
ATOM 2414 C CA . PHE A 1 38 ? 1.554 3.407 5.535 1.00 0.00 38 PHE A CA 2
ATOM 2415 C C . PHE A 1 38 ? 0.644 4.396 6.239 1.00 0.00 38 PHE A C 2
ATOM 2416 O O . PHE A 1 38 ? -0.019 4.040 7.212 1.00 0.00 38 PHE A O 2
ATOM 2433 N N . SER A 1 39 ? 0.659 5.649 5.801 1.00 0.00 39 SER A N 2
ATOM 2434 C CA . SER A 1 39 ? 0.099 6.744 6.577 1.00 0.00 39 SER A CA 2
ATOM 2435 C C . SER A 1 39 ? -1.301 7.122 6.061 1.00 0.00 39 SER A C 2
ATOM 2436 O O . SER A 1 39 ? -2.162 7.517 6.854 1.00 0.00 39 SER A O 2
ATOM 2444 N N . ARG A 1 40 ? -1.550 6.927 4.762 1.00 0.00 40 ARG A N 2
ATOM 2445 C CA . ARG A 1 40 ? -2.837 7.063 4.090 1.00 0.00 40 ARG A CA 2
ATOM 2446 C C . ARG A 1 40 ? -2.993 5.856 3.168 1.00 0.00 40 ARG A C 2
ATOM 2447 O O . ARG A 1 40 ? -2.005 5.282 2.703 1.00 0.00 40 ARG A O 2
ATOM 2468 N N . VAL A 1 41 ? -4.234 5.491 2.876 1.00 0.00 41 VAL A N 2
ATOM 2469 C CA . VAL A 1 41 ? -4.612 4.486 1.901 1.00 0.00 41 VAL A CA 2
ATOM 2470 C C . VAL A 1 41 ? -5.871 5.028 1.218 1.00 0.00 41 VAL A C 2
ATOM 2471 O O . VAL A 1 41 ? -6.721 5.621 1.887 1.00 0.00 41 VAL A O 2
ATOM 2484 N N . GLU A 1 42 ? -6.023 4.830 -0.090 1.00 0.00 42 GLU A N 2
ATOM 2485 C CA . GLU A 1 42 ? -7.284 5.021 -0.790 1.00 0.00 42 GLU A CA 2
ATOM 2486 C C . GLU A 1 42 ? -7.546 3.822 -1.703 1.00 0.00 42 GLU A C 2
ATOM 2487 O O . GLU A 1 42 ? -6.610 3.166 -2.162 1.00 0.00 42 GLU A O 2
ATOM 2499 N N . LEU A 1 43 ? -8.813 3.519 -1.983 1.00 0.00 43 LEU A N 2
ATOM 2500 C CA . LEU A 1 43 ? -9.233 2.584 -3.019 1.00 0.00 43 LEU A CA 2
ATOM 2501 C C . LEU A 1 43 ? -9.952 3.361 -4.116 1.00 0.00 43 LEU A C 2
ATOM 2502 O O . LEU A 1 43 ? -10.546 4.407 -3.850 1.00 0.00 43 LEU A O 2
ATOM 2518 N N . SER A 1 44 ? -9.978 2.802 -5.328 1.00 0.00 44 SER A N 2
ATOM 2519 C CA . SER A 1 44 ? -10.813 3.325 -6.401 1.00 0.00 44 SER A CA 2
ATOM 2520 C C . SER A 1 44 ? -12.293 3.217 -6.012 1.00 0.00 44 SER A C 2
ATOM 2521 O O . SER A 1 44 ? -12.680 2.409 -5.161 1.00 0.00 44 SER A O 2
ATOM 2529 N N . LYS A 1 45 ? -13.137 3.972 -6.717 1.00 0.00 45 LYS A N 2
ATOM 2530 C CA . LYS A 1 45 ? -14.590 4.037 -6.567 1.00 0.00 45 LYS A CA 2
ATOM 2531 C C . LYS A 1 45 ? -15.233 2.656 -6.439 1.00 0.00 45 LYS A C 2
ATOM 2532 O O . LYS A 1 45 ? -15.973 2.401 -5.485 1.00 0.00 45 LYS A O 2
ATOM 2551 N N . ASP A 1 46 ? -14.962 1.744 -7.365 1.00 0.00 46 ASP A N 2
ATOM 2552 C CA . ASP A 1 46 ? -15.484 0.375 -7.343 1.00 0.00 46 ASP A CA 2
ATOM 2553 C C . ASP A 1 46 ? -14.395 -0.614 -6.925 1.00 0.00 46 ASP A C 2
ATOM 2554 O O . ASP A 1 46 ? -14.361 -1.759 -7.367 1.00 0.00 46 ASP A O 2
ATOM 2563 N N . LYS A 1 47 ? -13.454 -0.165 -6.085 1.00 0.00 47 LYS A N 2
ATOM 2564 C CA . LYS A 1 47 ? -12.405 -0.985 -5.479 1.00 0.00 47 LYS A CA 2
ATOM 2565 C C . LYS A 1 47 ? -11.556 -1.715 -6.531 1.00 0.00 47 LYS A C 2
ATOM 2566 O O . LYS A 1 47 ? -11.081 -2.821 -6.285 1.00 0.00 47 LYS A O 2
ATOM 2585 N N . ARG A 1 48 ? -11.386 -1.126 -7.721 1.00 0.00 48 ARG A N 2
ATOM 2586 C CA . ARG A 1 48 ? -10.624 -1.718 -8.826 1.00 0.00 48 ARG A CA 2
ATOM 2587 C C . ARG A 1 48 ? -9.112 -1.565 -8.634 1.00 0.00 48 ARG A C 2
ATOM 2588 O O . ARG A 1 48 ? -8.343 -2.334 -9.211 1.00 0.00 48 ARG A O 2
ATOM 2609 N N . TYR A 1 49 ? -8.676 -0.581 -7.851 1.00 0.00 49 TYR A N 2
ATOM 2610 C CA . TYR A 1 49 ? -7.282 -0.260 -7.577 1.00 0.00 49 TYR A CA 2
ATOM 2611 C C . TYR A 1 49 ? -7.162 0.123 -6.108 1.00 0.00 49 TYR A C 2
ATOM 2612 O O . TYR A 1 49 ? -8.166 0.509 -5.496 1.00 0.00 49 TYR A O 2
ATOM 2630 N N . ALA A 1 50 ? -5.948 0.005 -5.575 1.00 0.00 50 ALA A N 2
ATOM 2631 C CA . ALA A 1 50 ? -5.567 0.317 -4.204 1.00 0.00 50 ALA A CA 2
ATOM 2632 C C . ALA A 1 50 ? -4.273 1.136 -4.231 1.00 0.00 50 ALA A C 2
ATOM 2633 O O . ALA A 1 50 ? -3.266 0.692 -4.792 1.00 0.00 50 ALA A O 2
ATOM 2640 N N . ASP A 1 51 ? -4.313 2.338 -3.660 1.00 0.00 51 ASP A N 2
ATOM 2641 C CA . ASP A 1 51 ? -3.262 3.350 -3.710 1.00 0.00 51 ASP A CA 2
ATOM 2642 C C . ASP A 1 51 ? -2.779 3.564 -2.274 1.00 0.00 51 ASP A C 2
ATOM 2643 O O . ASP A 1 51 ? -3.596 3.788 -1.375 1.00 0.00 51 ASP A O 2
ATOM 2652 N N . VAL A 1 52 ? -1.470 3.450 -2.030 1.00 0.00 52 VAL A N 2
ATOM 2653 C CA . VAL A 1 52 ? -0.901 3.336 -0.685 1.00 0.00 52 VAL A CA 2
ATOM 2654 C C . VAL A 1 52 ? 0.211 4.372 -0.510 1.00 0.00 52 VAL A C 2
ATOM 2655 O O . VAL A 1 52 ? 1.077 4.516 -1.376 1.00 0.00 52 VAL A O 2
ATOM 2668 N N . TYR A 1 53 ? 0.202 5.073 0.624 1.00 0.00 53 TYR A N 2
ATOM 2669 C CA . TYR A 1 53 ? 1.063 6.208 0.910 1.00 0.00 53 TYR A CA 2
ATOM 2670 C C . TYR A 1 53 ? 2.159 5.741 1.868 1.00 0.00 53 TYR A C 2
ATOM 2671 O O . TYR A 1 53 ? 1.950 5.623 3.078 1.00 0.00 53 TYR A O 2
ATOM 2689 N N . VAL A 1 54 ? 3.319 5.444 1.296 1.00 0.00 54 VAL A N 2
ATOM 2690 C CA . VAL A 1 54 ? 4.516 4.878 1.911 1.00 0.00 54 VAL A CA 2
ATOM 2691 C C . VAL A 1 54 ? 5.453 6.003 2.369 1.00 0.00 54 VAL A C 2
ATOM 2692 O O . VAL A 1 54 ? 6.114 6.653 1.562 1.00 0.00 54 VAL A O 2
ATOM 2705 N N . SER A 1 55 ? 5.507 6.252 3.672 1.00 0.00 55 SER A N 2
ATOM 2706 C CA . SER A 1 55 ? 6.074 7.464 4.247 1.00 0.00 55 SER A CA 2
ATOM 2707 C C . SER A 1 55 ? 7.569 7.316 4.576 1.00 0.00 55 SER A C 2
ATOM 2708 O O . SER A 1 55 ? 7.962 7.583 5.715 1.00 0.00 55 SER A O 2
ATOM 2716 N N . PHE A 1 56 ? 8.405 6.849 3.632 1.00 0.00 56 PHE A N 2
ATOM 2717 C CA . PHE A 1 56 ? 9.789 6.435 3.916 1.00 0.00 56 PHE A CA 2
ATOM 2718 C C . PHE A 1 56 ? 10.573 7.499 4.689 1.00 0.00 56 PHE A C 2
ATOM 2719 O O . PHE A 1 56 ? 10.615 8.663 4.287 1.00 0.00 56 PHE A O 2
ATOM 2736 N N . LEU A 1 57 ? 11.214 7.084 5.783 1.00 0.00 57 LEU A N 2
ATOM 2737 C CA . LEU A 1 57 ? 12.009 7.942 6.659 1.00 0.00 57 LEU A CA 2
ATOM 2738 C C . LEU A 1 57 ? 13.393 8.183 6.024 1.00 0.00 57 LEU A C 2
ATOM 2739 O O . LEU A 1 57 ? 14.421 7.779 6.577 1.00 0.00 57 LEU A O 2
ATOM 2755 N N . GLY A 1 58 ? 13.440 8.750 4.817 1.00 0.00 58 GLY A N 2
ATOM 2756 C CA . GLY A 1 58 ? 14.647 8.819 3.997 1.00 0.00 58 GLY A CA 2
ATOM 2757 C C . GLY A 1 58 ? 14.643 9.986 3.014 1.00 0.00 58 GLY A C 2
ATOM 2758 O O . GLY A 1 58 ? 13.697 10.776 2.951 1.00 0.00 58 GLY A O 2
ATOM 2762 N N . THR A 1 59 ? 15.731 10.089 2.255 1.00 0.00 59 THR A N 2
ATOM 2763 C CA . THR A 1 59 ? 15.964 11.128 1.257 1.00 0.00 59 THR A CA 2
ATOM 2764 C C . THR A 1 59 ? 15.105 10.860 0.012 1.00 0.00 59 THR A C 2
ATOM 2765 O O . THR A 1 59 ? 14.672 9.726 -0.208 1.00 0.00 59 THR A O 2
ATOM 2776 N N . PRO A 1 60 ? 14.844 11.872 -0.832 1.00 0.00 60 PRO A N 2
ATOM 2777 C CA . PRO A 1 60 ? 13.865 11.745 -1.901 1.00 0.00 60 PRO A CA 2
ATOM 2778 C C . PRO A 1 60 ? 14.372 10.928 -3.097 1.00 0.00 60 PRO A C 2
ATOM 2779 O O . PRO A 1 60 ? 13.576 10.601 -3.980 1.00 0.00 60 PRO A O 2
ATOM 2790 N N . GLU A 1 61 ? 15.671 10.633 -3.178 1.00 0.00 61 GLU A N 2
ATOM 2791 C CA . GLU A 1 61 ? 16.234 9.728 -4.178 1.00 0.00 61 GLU A CA 2
ATOM 2792 C C . GLU A 1 61 ? 15.948 8.298 -3.726 1.00 0.00 61 GLU A C 2
ATOM 2793 O O . GLU A 1 61 ? 15.238 7.564 -4.412 1.00 0.00 61 GLU A O 2
ATOM 2805 N N . GLU A 1 62 ? 16.427 7.934 -2.535 1.00 0.00 62 GLU A N 2
ATOM 2806 C CA . GLU A 1 62 ? 16.273 6.601 -1.966 1.00 0.00 62 GLU A CA 2
ATOM 2807 C C . GLU A 1 62 ? 14.803 6.245 -1.775 1.00 0.00 62 GLU A C 2
ATOM 2808 O O . GLU A 1 62 ? 14.392 5.130 -2.091 1.00 0.00 62 GLU A O 2
ATOM 2820 N N . ARG A 1 63 ? 13.976 7.202 -1.337 1.00 0.00 63 ARG A N 2
ATOM 2821 C CA . ARG A 1 63 ? 12.537 7.008 -1.188 1.00 0.00 63 ARG A CA 2
ATOM 2822 C C . ARG A 1 63 ? 11.871 6.561 -2.490 1.00 0.00 63 ARG A C 2
ATOM 2823 O O . ARG A 1 63 ? 10.816 5.942 -2.387 1.00 0.00 63 ARG A O 2
ATOM 2844 N N . LYS A 1 64 ? 12.437 6.823 -3.675 1.00 0.00 64 LYS A N 2
ATOM 2845 C CA . LYS A 1 64 ? 11.887 6.295 -4.922 1.00 0.00 64 LYS A CA 2
ATOM 2846 C C . LYS A 1 64 ? 12.352 4.876 -5.198 1.00 0.00 64 LYS A C 2
ATOM 2847 O O . LYS A 1 64 ? 11.556 4.099 -5.720 1.00 0.00 64 LYS A O 2
ATOM 2866 N N . GLU A 1 65 ? 13.601 4.518 -4.894 1.00 0.00 65 GLU A N 2
ATOM 2867 C CA . GLU A 1 65 ? 14.096 3.182 -5.213 1.00 0.00 65 GLU A CA 2
ATOM 2868 C C . GLU A 1 65 ? 13.269 2.113 -4.481 1.00 0.00 65 GLU A C 2
ATOM 2869 O O . GLU A 1 65 ? 13.002 1.053 -5.056 1.00 0.00 65 GLU A O 2
ATOM 2881 N N . THR A 1 66 ? 12.787 2.399 -3.266 1.00 0.00 66 THR A N 2
ATOM 2882 C CA . THR A 1 66 ? 11.915 1.489 -2.529 1.00 0.00 66 THR A CA 2
ATOM 2883 C C . THR A 1 66 ? 10.614 1.213 -3.291 1.00 0.00 66 THR A C 2
ATOM 2884 O O . THR A 1 66 ? 10.082 0.106 -3.216 1.00 0.00 66 THR A O 2
ATOM 2895 N N . VAL A 1 67 ? 10.097 2.198 -4.032 1.00 0.00 67 VAL A N 2
ATOM 2896 C CA . VAL A 1 67 ? 8.824 2.113 -4.731 1.00 0.00 67 VAL A CA 2
ATOM 2897 C C . VAL A 1 67 ? 8.934 1.056 -5.827 1.00 0.00 67 VAL A C 2
ATOM 2898 O O . VAL A 1 67 ? 7.966 0.323 -6.039 1.00 0.00 67 VAL A O 2
ATOM 2911 N N . GLU A 1 68 ? 10.095 0.921 -6.479 1.00 0.00 68 GLU A N 2
ATOM 2912 C CA . GLU A 1 68 ? 10.338 -0.183 -7.395 1.00 0.00 68 GLU A CA 2
ATOM 2913 C C . GLU A 1 68 ? 10.353 -1.507 -6.630 1.00 0.00 68 GLU A C 2
ATOM 2914 O O . GLU A 1 68 ? 9.641 -2.427 -7.033 1.00 0.00 68 GLU A O 2
ATOM 2926 N N . ILE A 1 69 ? 11.125 -1.615 -5.539 1.00 0.00 69 ILE A N 2
ATOM 2927 C CA . ILE A 1 69 ? 11.264 -2.861 -4.772 1.00 0.00 69 ILE A CA 2
ATOM 2928 C C . ILE A 1 69 ? 9.883 -3.359 -4.326 1.00 0.00 69 ILE A C 2
ATOM 2929 O O . ILE A 1 69 ? 9.599 -4.559 -4.401 1.00 0.00 69 ILE A O 2
ATOM 2945 N N . LEU A 1 70 ? 9.018 -2.439 -3.909 1.00 0.00 70 LEU A N 2
ATOM 2946 C CA . LEU A 1 70 ? 7.647 -2.703 -3.519 1.00 0.00 70 LEU A CA 2
ATOM 2947 C C . LEU A 1 70 ? 6.791 -3.110 -4.708 1.00 0.00 70 LEU A C 2
ATOM 2948 O O . LEU A 1 70 ? 6.041 -4.080 -4.619 1.00 0.00 70 LEU A O 2
ATOM 2964 N N . ASN A 1 71 ? 6.866 -2.368 -5.815 1.00 0.00 71 ASN A N 2
ATOM 2965 C CA . ASN A 1 71 ? 6.026 -2.619 -6.982 1.00 0.00 71 ASN A CA 2
ATOM 2966 C C . ASN A 1 71 ? 6.351 -3.966 -7.634 1.00 0.00 71 ASN A C 2
ATOM 2967 O O . ASN A 1 71 ? 5.474 -4.591 -8.229 1.00 0.00 71 ASN A O 2
ATOM 2978 N N . ARG A 1 72 ? 7.600 -4.424 -7.536 1.00 0.00 72 ARG A N 2
ATOM 2979 C CA . ARG A 1 72 ? 7.988 -5.809 -7.821 1.00 0.00 72 ARG A CA 2
ATOM 2980 C C . ARG A 1 72 ? 7.156 -6.734 -6.924 1.00 0.00 72 ARG A C 2
ATOM 2981 O O . ARG A 1 72 ? 6.349 -7.514 -7.429 1.00 0.00 72 ARG A O 2
ATOM 3002 N N . ALA A 1 73 ? 7.333 -6.614 -5.602 1.00 0.00 73 ALA A N 2
ATOM 3003 C CA . ALA A 1 73 ? 6.769 -7.475 -4.561 1.00 0.00 73 ALA A CA 2
ATOM 3004 C C . ALA A 1 73 ? 5.242 -7.366 -4.395 1.00 0.00 73 ALA A C 2
ATOM 3005 O O . ALA A 1 73 ? 4.670 -7.984 -3.492 1.00 0.00 73 ALA A O 2
ATOM 3012 N N . LYS A 1 74 ? 4.548 -6.582 -5.227 1.00 0.00 74 LYS A N 2
ATOM 3013 C CA . LYS A 1 74 ? 3.117 -6.335 -5.083 1.00 0.00 74 LYS A CA 2
ATOM 3014 C C . LYS A 1 74 ? 2.283 -7.618 -5.173 1.00 0.00 74 LYS A C 2
ATOM 3015 O O . LYS A 1 74 ? 1.135 -7.618 -4.735 1.00 0.00 74 LYS A O 2
ATOM 3034 N N . GLY A 1 75 ? 2.818 -8.700 -5.745 1.00 0.00 75 GLY A N 2
ATOM 3035 C CA . GLY A 1 75 ? 2.121 -9.976 -5.850 1.00 0.00 75 GLY A CA 2
ATOM 3036 C C . GLY A 1 75 ? 2.020 -10.632 -4.481 1.00 0.00 75 GLY A C 2
ATOM 3037 O O . GLY A 1 75 ? 0.917 -10.958 -4.045 1.00 0.00 75 GLY A O 2
ATOM 3041 N N . PHE A 1 76 ? 3.153 -10.770 -3.783 1.00 0.00 76 PHE A N 2
ATOM 3042 C CA . PHE A 1 76 ? 3.229 -11.286 -2.415 1.00 0.00 76 PHE A CA 2
ATOM 3043 C C . PHE A 1 76 ? 2.322 -10.483 -1.484 1.00 0.00 76 PHE A C 2
ATOM 3044 O O . PHE A 1 76 ? 1.644 -11.051 -0.625 1.00 0.00 76 PHE A O 2
ATOM 3061 N N . PHE A 1 77 ? 2.300 -9.160 -1.663 1.00 0.00 77 PHE A N 2
ATOM 3062 C CA . PHE A 1 77 ? 1.353 -8.326 -0.957 1.00 0.00 77 PHE A CA 2
ATOM 3063 C C . PHE A 1 77 ? -0.068 -8.734 -1.302 1.00 0.00 77 PHE A C 2
ATOM 3064 O O . PHE A 1 77 ? -0.776 -9.235 -0.434 1.00 0.00 77 PHE A O 2
ATOM 3081 N N . ARG A 1 78 ? -0.505 -8.554 -2.549 1.00 0.00 78 ARG A N 2
ATOM 3082 C CA . ARG A 1 78 ? -1.912 -8.708 -2.906 1.00 0.00 78 ARG A CA 2
ATOM 3083 C C . ARG A 1 78 ? -2.445 -10.100 -2.545 1.00 0.00 78 ARG A C 2
ATOM 3084 O O . ARG A 1 78 ? -3.590 -10.193 -2.106 1.00 0.00 78 ARG A O 2
ATOM 3105 N N . THR A 1 79 ? -1.645 -11.163 -2.661 1.00 0.00 79 THR A N 2
ATOM 3106 C CA . THR A 1 79 ? -2.079 -12.523 -2.357 1.00 0.00 79 THR A CA 2
ATOM 3107 C C . THR A 1 79 ? -2.405 -12.700 -0.857 1.00 0.00 79 THR A C 2
ATOM 3108 O O . THR A 1 79 ? -3.252 -13.529 -0.505 1.00 0.00 79 THR A O 2
ATOM 3119 N N . PHE A 1 80 ? -1.774 -11.918 0.026 1.00 0.00 80 PHE A N 2
ATOM 3120 C CA . PHE A 1 80 ? -2.056 -11.861 1.460 1.00 0.00 80 PHE A CA 2
ATOM 3121 C C . PHE A 1 80 ? -3.391 -11.157 1.702 1.00 0.00 80 PHE A C 2
ATOM 3122 O O . PHE A 1 80 ? -4.195 -11.590 2.525 1.00 0.00 80 PHE A O 2
ATOM 3139 N N . ILE A 1 81 ? -3.638 -10.056 0.993 1.00 0.00 81 ILE A N 2
ATOM 3140 C CA . ILE A 1 81 ? -4.858 -9.273 1.149 1.00 0.00 81 ILE A CA 2
ATOM 3141 C C . ILE A 1 81 ? -6.030 -10.141 0.684 1.00 0.00 81 ILE A C 2
ATOM 3142 O O . ILE A 1 81 ? -6.984 -10.345 1.430 1.00 0.00 81 ILE A O 2
ATOM 3158 N N . ALA A 1 82 ? -5.926 -10.708 -0.523 1.00 0.00 82 ALA A N 2
ATOM 3159 C CA . ALA A 1 82 ? -6.956 -11.524 -1.152 1.00 0.00 82 ALA A CA 2
ATOM 3160 C C . ALA A 1 82 ? -7.380 -12.700 -0.263 1.00 0.00 82 ALA A C 2
ATOM 3161 O O . ALA A 1 82 ? -8.574 -12.976 -0.152 1.00 0.00 82 ALA A O 2
ATOM 3168 N N . LYS A 1 83 ? -6.411 -13.335 0.414 1.00 0.00 83 LYS A N 2
ATOM 3169 C CA . LYS A 1 83 ? -6.624 -14.373 1.424 1.00 0.00 83 LYS A CA 2
ATOM 3170 C C . LYS A 1 83 ? -7.664 -13.896 2.438 1.00 0.00 83 LYS A C 2
ATOM 3171 O O . LYS A 1 83 ? -8.731 -14.489 2.552 1.00 0.00 83 LYS A O 2
ATOM 3190 N N . ASN A 1 84 ? -7.355 -12.809 3.141 1.00 0.00 84 ASN A N 2
ATOM 3191 C CA . ASN A 1 84 ? -8.139 -12.324 4.274 1.00 0.00 84 ASN A CA 2
ATOM 3192 C C . ASN A 1 84 ? -9.489 -11.774 3.811 1.00 0.00 84 ASN A C 2
ATOM 3193 O O . ASN A 1 84 ? -10.482 -11.840 4.537 1.00 0.00 84 ASN A O 2
ATOM 3204 N N . LEU A 1 85 ? -9.535 -11.220 2.597 1.00 0.00 85 LEU A N 2
ATOM 3205 C CA . LEU A 1 85 ? -10.759 -10.718 1.983 1.00 0.00 85 LEU A CA 2
ATOM 3206 C C . LEU A 1 85 ? -11.686 -11.854 1.530 1.00 0.00 85 LEU A C 2
ATOM 3207 O O . LEU A 1 85 ? -12.882 -11.618 1.387 1.00 0.00 85 LEU A O 2
ATOM 3223 N N . ARG A 1 86 ? -11.163 -13.076 1.349 1.00 0.00 86 ARG A N 2
ATOM 3224 C CA . ARG A 1 86 ? -11.841 -14.280 0.838 1.00 0.00 86 ARG A CA 2
ATOM 3225 C C . ARG A 1 86 ? -12.108 -14.207 -0.670 1.00 0.00 86 ARG A C 2
ATOM 3226 O O . ARG A 1 86 ? -12.963 -14.935 -1.187 1.00 0.00 86 ARG A O 2
ATOM 3247 N N . LEU A 1 87 ? -11.392 -13.336 -1.386 1.00 0.00 87 LEU A N 2
ATOM 3248 C CA . LEU A 1 87 ? -11.677 -12.962 -2.770 1.00 0.00 87 LEU A CA 2
ATOM 3249 C C . LEU A 1 87 ? -10.562 -13.467 -3.675 1.00 0.00 87 LEU A C 2
ATOM 3250 O O . LEU A 1 87 ? -9.450 -13.720 -3.209 1.00 0.00 87 LEU A O 2
ATOM 3266 N N . TYR A 1 88 ? -10.851 -13.634 -4.969 1.00 0.00 88 TYR A N 2
ATOM 3267 C CA . TYR A 1 88 ? -9.873 -14.078 -5.967 1.00 0.00 88 TYR A CA 2
ATOM 3268 C C . TYR A 1 88 ? -9.190 -12.862 -6.573 1.00 0.00 88 TYR A C 2
ATOM 3269 O O . TYR A 1 88 ? -7.994 -12.624 -6.363 1.00 0.00 88 TYR A O 2
ATOM 3287 N N . VAL A 1 89 ? -9.946 -12.094 -7.357 1.00 0.00 89 VAL A N 2
ATOM 3288 C CA . VAL A 1 89 ? -9.454 -10.834 -7.879 1.00 0.00 89 VAL A CA 2
ATOM 3289 C C . VAL A 1 89 ? -9.400 -9.877 -6.688 1.00 0.00 89 VAL A C 2
ATOM 3290 O O . VAL A 1 89 ? -10.282 -9.896 -5.823 1.00 0.00 89 VAL A O 2
ATOM 3303 N N . ALA A 1 90 ? -8.355 -9.056 -6.628 1.00 0.00 90 ALA A N 2
ATOM 3304 C CA . ALA A 1 90 ? -8.180 -8.017 -5.628 1.00 0.00 90 ALA A CA 2
ATOM 3305 C C . ALA A 1 90 ? -7.732 -6.737 -6.343 1.00 0.00 90 ALA A C 2
ATOM 3306 O O . ALA A 1 90 ? -7.179 -6.829 -7.449 1.00 0.00 90 ALA A O 2
ATOM 3313 N N . PRO A 1 91 ? -7.943 -5.545 -5.758 1.00 0.00 91 PRO A N 2
ATOM 3314 C CA . PRO A 1 91 ? -7.440 -4.298 -6.316 1.00 0.00 91 PRO A CA 2
ATOM 3315 C C . PRO A 1 91 ? -5.926 -4.380 -6.505 1.00 0.00 91 PRO A C 2
ATOM 3316 O O . PRO A 1 91 ? -5.222 -4.978 -5.685 1.00 0.00 91 PRO A O 2
ATOM 3327 N N . GLU A 1 92 ? -5.422 -3.804 -7.594 1.00 0.00 92 GLU A N 2
ATOM 3328 C CA . GLU A 1 92 ? -3.994 -3.751 -7.844 1.00 0.00 92 GLU A CA 2
ATOM 3329 C C . GLU A 1 92 ? -3.346 -2.797 -6.847 1.00 0.00 92 GLU A C 2
ATOM 3330 O O . GLU A 1 92 ? -3.946 -1.792 -6.476 1.00 0.00 92 GLU A O 2
ATOM 3342 N N . ILE A 1 93 ? -2.121 -3.112 -6.440 1.00 0.00 93 ILE A N 2
ATOM 3343 C CA . ILE A 1 93 ? -1.421 -2.488 -5.332 1.00 0.00 93 ILE A CA 2
ATOM 3344 C C . ILE A 1 93 ? -0.376 -1.538 -5.938 1.00 0.00 93 ILE A C 2
ATOM 3345 O O . ILE A 1 93 ? 0.567 -1.970 -6.616 1.00 0.00 93 ILE A O 2
ATOM 3361 N N . ARG A 1 94 ? -0.591 -0.226 -5.776 1.00 0.00 94 ARG A N 2
ATOM 3362 C CA . ARG A 1 94 ? 0.337 0.824 -6.191 1.00 0.00 94 ARG A CA 2
ATOM 3363 C C . ARG A 1 94 ? 0.837 1.556 -4.958 1.00 0.00 94 ARG A C 2
ATOM 3364 O O . ARG A 1 94 ? 0.106 2.313 -4.315 1.00 0.00 94 ARG A O 2
ATOM 3385 N N . PHE A 1 95 ? 2.101 1.315 -4.639 1.00 0.00 95 PHE A N 2
ATOM 3386 C CA . PHE A 1 95 ? 2.808 2.031 -3.602 1.00 0.00 95 PHE A CA 2
ATOM 3387 C C . PHE A 1 95 ? 3.253 3.378 -4.175 1.00 0.00 95 PHE A C 2
ATOM 3388 O O . PHE A 1 95 ? 3.811 3.415 -5.275 1.00 0.00 95 PHE A O 2
ATOM 3405 N N . TYR A 1 96 ? 3.033 4.470 -3.445 1.00 0.00 96 TYR A N 2
ATOM 3406 C CA . TYR A 1 96 ? 3.494 5.823 -3.747 1.00 0.00 96 TYR A CA 2
ATOM 3407 C C . TYR A 1 96 ? 4.160 6.413 -2.497 1.00 0.00 96 TYR A C 2
ATOM 3408 O O . TYR A 1 96 ? 3.996 5.886 -1.400 1.00 0.00 96 TYR A O 2
ATOM 3426 N N . GLU A 1 97 ? 4.899 7.513 -2.628 1.00 0.00 97 GLU A N 2
ATOM 3427 C CA . GLU A 1 97 ? 5.875 8.005 -1.636 1.00 0.00 97 GLU A CA 2
ATOM 3428 C C . GLU A 1 97 ? 5.264 8.772 -0.451 1.00 0.00 97 GLU A C 2
ATOM 3429 O O . GLU A 1 97 ? 5.927 9.599 0.187 1.00 0.00 97 GLU A O 2
ATOM 3441 N N . ASP A 1 98 ? 3.996 8.505 -0.151 1.00 0.00 98 ASP A N 2
ATOM 3442 C CA . ASP A 1 98 ? 3.159 9.275 0.779 1.00 0.00 98 ASP A CA 2
ATOM 3443 C C . ASP A 1 98 ? 3.153 10.749 0.375 1.00 0.00 98 ASP A C 2
ATOM 3444 O O . ASP A 1 98 ? 3.690 11.627 1.054 1.00 0.00 98 ASP A O 2
ATOM 3453 N N . LYS A 1 99 ? 2.584 10.973 -0.814 1.00 0.00 99 LYS A N 2
ATOM 3454 C CA . LYS A 1 99 ? 2.455 12.267 -1.483 1.00 0.00 99 LYS A CA 2
ATOM 3455 C C . LYS A 1 99 ? 1.146 12.337 -2.264 1.00 0.00 99 LYS A C 2
ATOM 3456 O O . LYS A 1 99 ? 0.450 13.347 -2.231 1.00 0.00 99 LYS A O 2
ATOM 3475 N N . GLY A 1 100 ? 0.805 11.254 -2.963 1.00 0.00 100 GLY A N 2
ATOM 3476 C CA . GLY A 1 100 ? -0.361 11.166 -3.818 1.00 0.00 100 GLY A CA 2
ATOM 3477 C C . GLY A 1 100 ? -0.155 12.066 -5.023 1.00 0.00 100 GLY A C 2
ATOM 3478 O O . GLY A 1 100 ? 0.525 11.671 -5.971 1.00 0.00 100 GLY A O 2
ATOM 3482 N N . ILE A 1 101 ? -0.720 13.269 -4.974 1.00 0.00 101 ILE A N 2
ATOM 3483 C CA . ILE A 1 101 ? -0.780 14.193 -6.096 1.00 0.00 101 ILE A CA 2
ATOM 3484 C C . ILE A 1 101 ? 0.639 14.697 -6.414 1.00 0.00 101 ILE A C 2
ATOM 3485 O O . ILE A 1 101 ? 1.396 15.143 -5.542 1.00 0.00 101 ILE A O 2
ATOM 3501 N N . GLU A 1 102 ? 1.006 14.580 -7.687 1.00 0.00 102 GLU A N 2
ATOM 3502 C CA . GLU A 1 102 ? 2.240 15.111 -8.246 1.00 0.00 102 GLU A CA 2
ATOM 3503 C C . GLU A 1 102 ? 2.173 16.634 -8.324 1.00 0.00 102 GLU A C 2
ATOM 3504 O O . GLU A 1 102 ? 1.110 17.230 -8.142 1.00 0.00 102 GLU A O 2
ATOM 3516 N N . ALA A 1 103 ? 3.287 17.279 -8.653 1.00 0.00 103 ALA A N 2
ATOM 3517 C CA . ALA A 1 103 ? 3.295 18.673 -9.051 1.00 0.00 103 ALA A CA 2
ATOM 3518 C C . ALA A 1 103 ? 4.373 18.857 -10.113 1.00 0.00 103 ALA A C 2
ATOM 3519 O O . ALA A 1 103 ? 5.423 18.208 -10.070 1.00 0.00 103 ALA A O 2
ATOM 3526 N N . SER A 1 104 ? 4.106 19.705 -11.099 1.00 0.00 104 SER A N 2
ATOM 3527 C CA . SER A 1 104 ? 5.007 20.000 -12.204 1.00 0.00 104 SER A CA 2
ATOM 3528 C C . SER A 1 104 ? 4.674 21.401 -12.715 1.00 0.00 104 SER A C 2
ATOM 3529 O O . SER A 1 104 ? 4.295 21.582 -13.871 1.00 0.00 104 SER A O 2
ATOM 3537 N N . VAL A 1 105 ? 4.738 22.385 -11.824 1.00 0.00 105 VAL A N 2
ATOM 3538 C CA . VAL A 1 105 ? 4.461 23.797 -12.063 1.00 0.00 105 VAL A CA 2
ATOM 3539 C C . VAL A 1 105 ? 5.505 24.628 -11.299 1.00 0.00 105 VAL A C 2
ATOM 3540 O O . VAL A 1 105 ? 5.169 25.517 -10.514 1.00 0.00 105 VAL A O 2
ATOM 3553 N N . LYS A 1 106 ? 6.786 24.314 -11.527 1.00 0.00 106 LYS A N 2
ATOM 3554 C CA . LYS A 1 106 ? 7.954 24.865 -10.838 1.00 0.00 106 LYS A CA 2
ATOM 3555 C C . LYS A 1 106 ? 7.830 24.717 -9.328 1.00 0.00 106 LYS A C 2
ATOM 3556 O O . LYS A 1 106 ? 7.097 23.825 -8.844 1.00 0.00 106 LYS A O 2
ATOM 3575 N N . GLY A 1 1 ? -14.688 14.948 10.124 1.00 0.00 1 GLY A N 3
ATOM 3576 C CA . GLY A 1 1 ? -15.489 14.246 9.118 1.00 0.00 1 GLY A CA 3
ATOM 3577 C C . GLY A 1 1 ? -14.811 12.960 8.704 1.00 0.00 1 GLY A C 3
ATOM 3578 O O . GLY A 1 1 ? -15.283 11.889 9.074 1.00 0.00 1 GLY A O 3
ATOM 3582 N N . MET A 1 2 ? -13.719 13.062 7.941 1.00 0.00 2 MET A N 3
ATOM 3583 C CA . MET A 1 2 ? -13.016 11.951 7.308 1.00 0.00 2 MET A CA 3
ATOM 3584 C C . MET A 1 2 ? -13.965 11.065 6.495 1.00 0.00 2 MET A C 3
ATOM 3585 O O . MET A 1 2 ? -14.338 9.978 6.929 1.00 0.00 2 MET A O 3
ATOM 3599 N N . ASN A 1 3 ? -14.277 11.526 5.279 1.00 0.00 3 ASN A N 3
ATOM 3600 C CA . ASN A 1 3 ? -14.954 10.803 4.197 1.00 0.00 3 ASN A CA 3
ATOM 3601 C C . ASN A 1 3 ? -16.446 10.579 4.486 1.00 0.00 3 ASN A C 3
ATOM 3602 O O . ASN A 1 3 ? -16.825 10.329 5.629 1.00 0.00 3 ASN A O 3
ATOM 3613 N N . PRO A 1 4 ? -17.324 10.600 3.466 1.00 0.00 4 PRO A N 3
ATOM 3614 C CA . PRO A 1 4 ? -18.729 10.281 3.665 1.00 0.00 4 PRO A CA 3
ATOM 3615 C C . PRO A 1 4 ? -18.883 8.797 4.007 1.00 0.00 4 PRO A C 3
ATOM 3616 O O . PRO A 1 4 ? -18.438 7.934 3.243 1.00 0.00 4 PRO A O 3
ATOM 3627 N N . ALA A 1 5 ? -19.582 8.529 5.110 1.00 0.00 5 ALA A N 3
ATOM 3628 C CA . ALA A 1 5 ? -19.953 7.234 5.663 1.00 0.00 5 ALA A CA 3
ATOM 3629 C C . ALA A 1 5 ? -18.767 6.353 6.073 1.00 0.00 5 ALA A C 3
ATOM 3630 O O . ALA A 1 5 ? -17.738 6.252 5.402 1.00 0.00 5 ALA A O 3
ATOM 3637 N N . TYR A 1 6 ? -18.962 5.605 7.157 1.00 0.00 6 TYR A N 3
ATOM 3638 C CA . TYR A 1 6 ? -18.063 4.538 7.579 1.00 0.00 6 TYR A CA 3
ATOM 3639 C C . TYR A 1 6 ? -18.320 3.305 6.712 1.00 0.00 6 TYR A C 3
ATOM 3640 O O . TYR A 1 6 ? -18.823 2.292 7.194 1.00 0.00 6 TYR A O 3
ATOM 3658 N N . ARG A 1 7 ? -18.012 3.393 5.415 1.00 0.00 7 ARG A N 3
ATOM 3659 C CA . ARG A 1 7 ? -18.106 2.255 4.502 1.00 0.00 7 ARG A CA 3
ATOM 3660 C C . ARG A 1 7 ? -16.919 2.230 3.559 1.00 0.00 7 ARG A C 3
ATOM 3661 O O . ARG A 1 7 ? -16.164 1.264 3.550 1.00 0.00 7 ARG A O 3
ATOM 3682 N N . LYS A 1 8 ? -16.705 3.298 2.787 1.00 0.00 8 LYS A N 3
ATOM 3683 C CA . LYS A 1 8 ? -15.577 3.360 1.861 1.00 0.00 8 LYS A CA 3
ATOM 3684 C C . LYS A 1 8 ? -14.266 3.200 2.640 1.00 0.00 8 LYS A C 3
ATOM 3685 O O . LYS A 1 8 ? -13.466 2.325 2.306 1.00 0.00 8 LYS A O 3
ATOM 3704 N N . ALA A 1 9 ? -14.097 3.959 3.727 1.00 0.00 9 ALA A N 3
ATOM 3705 C CA . ALA A 1 9 ? -12.910 3.899 4.573 1.00 0.00 9 ALA A CA 3
ATOM 3706 C C . ALA A 1 9 ? -12.730 2.550 5.285 1.00 0.00 9 ALA A C 3
ATOM 3707 O O . ALA A 1 9 ? -11.621 2.243 5.712 1.00 0.00 9 ALA A O 3
ATOM 3714 N N . MET A 1 10 ? -13.776 1.722 5.407 1.00 0.00 10 MET A N 3
ATOM 3715 C CA . MET A 1 10 ? -13.696 0.467 6.155 1.00 0.00 10 MET A CA 3
ATOM 3716 C C . MET A 1 10 ? -12.752 -0.543 5.505 1.00 0.00 10 MET A C 3
ATOM 3717 O O . MET A 1 10 ? -12.302 -1.458 6.197 1.00 0.00 10 MET A O 3
ATOM 3731 N N . LEU A 1 11 ? -12.469 -0.406 4.204 1.00 0.00 11 LEU A N 3
ATOM 3732 C CA . LEU A 1 11 ? -11.504 -1.253 3.508 1.00 0.00 11 LEU A CA 3
ATOM 3733 C C . LEU A 1 11 ? -10.095 -0.670 3.585 1.00 0.00 11 LEU A C 3
ATOM 3734 O O . LEU A 1 11 ? -9.129 -1.427 3.532 1.00 0.00 11 LEU A O 3
ATOM 3750 N N . GLU A 1 12 ? -9.975 0.652 3.711 1.00 0.00 12 GLU A N 3
ATOM 3751 C CA . GLU A 1 12 ? -8.695 1.346 3.733 1.00 0.00 12 GLU A CA 3
ATOM 3752 C C . GLU A 1 12 ? -7.924 0.888 4.976 1.00 0.00 12 GLU A C 3
ATOM 3753 O O . GLU A 1 12 ? -6.771 0.477 4.869 1.00 0.00 12 GLU A O 3
ATOM 3765 N N . SER A 1 13 ? -8.578 0.881 6.141 1.00 0.00 13 SER A N 3
ATOM 3766 C CA . SER A 1 13 ? -7.977 0.468 7.408 1.00 0.00 13 SER A CA 3
ATOM 3767 C C . SER A 1 13 ? -7.748 -1.047 7.500 1.00 0.00 13 SER A C 3
ATOM 3768 O O . SER A 1 13 ? -6.848 -1.480 8.219 1.00 0.00 13 SER A O 3
ATOM 3776 N N . GLU A 1 14 ? -8.534 -1.855 6.781 1.00 0.00 14 GLU A N 3
ATOM 3777 C CA . GLU A 1 14 ? -8.388 -3.306 6.741 1.00 0.00 14 GLU A CA 3
ATOM 3778 C C . GLU A 1 14 ? -7.087 -3.671 6.035 1.00 0.00 14 GLU A C 3
ATOM 3779 O O . GLU A 1 14 ? -6.221 -4.357 6.582 1.00 0.00 14 GLU A O 3
ATOM 3791 N N . ILE A 1 15 ? -6.950 -3.195 4.799 1.00 0.00 15 ILE A N 3
ATOM 3792 C CA . ILE A 1 15 ? -5.792 -3.469 3.966 1.00 0.00 15 ILE A CA 3
ATOM 3793 C C . ILE A 1 15 ? -4.538 -2.906 4.658 1.00 0.00 15 ILE A C 3
ATOM 3794 O O . ILE A 1 15 ? -3.479 -3.526 4.554 1.00 0.00 15 ILE A O 3
ATOM 3810 N N . GLN A 1 16 ? -4.657 -1.811 5.425 1.00 0.00 16 GLN A N 3
ATOM 3811 C CA . GLN A 1 16 ? -3.557 -1.228 6.169 1.00 0.00 16 GLN A CA 3
ATOM 3812 C C . GLN A 1 16 ? -2.921 -2.189 7.177 1.00 0.00 16 GLN A C 3
ATOM 3813 O O . GLN A 1 16 ? -1.717 -2.114 7.442 1.00 0.00 16 GLN A O 3
ATOM 3827 N N . LYS A 1 17 ? -3.706 -3.071 7.792 1.00 0.00 17 LYS A N 3
ATOM 3828 C CA . LYS A 1 17 ? -3.186 -4.057 8.723 1.00 0.00 17 LYS A CA 3
ATOM 3829 C C . LYS A 1 17 ? -2.546 -5.186 7.944 1.00 0.00 17 LYS A C 3
ATOM 3830 O O . LYS A 1 17 ? -1.392 -5.525 8.199 1.00 0.00 17 LYS A O 3
ATOM 3849 N N . LEU A 1 18 ? -3.287 -5.750 6.995 1.00 0.00 18 LEU A N 3
ATOM 3850 C CA . LEU A 1 18 ? -2.859 -6.923 6.250 1.00 0.00 18 LEU A CA 3
ATOM 3851 C C . LEU A 1 18 ? -1.519 -6.672 5.552 1.00 0.00 18 LEU A C 3
ATOM 3852 O O . LEU A 1 18 ? -0.669 -7.557 5.521 1.00 0.00 18 LEU A O 3
ATOM 3868 N N . LEU A 1 19 ? -1.286 -5.464 5.038 1.00 0.00 19 LEU A N 3
ATOM 3869 C CA . LEU A 1 19 ? -0.014 -5.107 4.417 1.00 0.00 19 LEU A CA 3
ATOM 3870 C C . LEU A 1 19 ? 1.128 -5.011 5.427 1.00 0.00 19 LEU A C 3
ATOM 3871 O O . LEU A 1 19 ? 2.254 -5.360 5.086 1.00 0.00 19 LEU A O 3
ATOM 3887 N N . MET A 1 20 ? 0.883 -4.532 6.646 1.00 0.00 20 MET A N 3
ATOM 3888 C CA . MET A 1 20 ? 1.916 -4.457 7.675 1.00 0.00 20 MET A CA 3
ATOM 3889 C C . MET A 1 20 ? 2.352 -5.860 8.081 1.00 0.00 20 MET A C 3
ATOM 3890 O O . MET A 1 20 ? 3.547 -6.147 8.085 1.00 0.00 20 MET A O 3
ATOM 3904 N N . GLU A 1 21 ? 1.397 -6.743 8.370 1.00 0.00 21 GLU A N 3
ATOM 3905 C CA . GLU A 1 21 ? 1.674 -8.131 8.701 1.00 0.00 21 GLU A CA 3
ATOM 3906 C C . GLU A 1 21 ? 2.409 -8.841 7.556 1.00 0.00 21 GLU A C 3
ATOM 3907 O O . GLU A 1 21 ? 3.253 -9.704 7.812 1.00 0.00 21 GLU A O 3
ATOM 3919 N N . ALA A 1 22 ? 2.130 -8.466 6.301 1.00 0.00 22 ALA A N 3
ATOM 3920 C CA . ALA A 1 22 ? 2.844 -8.976 5.142 1.00 0.00 22 ALA A CA 3
ATOM 3921 C C . ALA A 1 22 ? 4.300 -8.490 5.097 1.00 0.00 22 ALA A C 3
ATOM 3922 O O . ALA A 1 22 ? 5.190 -9.309 4.857 1.00 0.00 22 ALA A O 3
ATOM 3929 N N . LEU A 1 23 ? 4.536 -7.185 5.307 1.00 0.00 23 LEU A N 3
ATOM 3930 C CA . LEU A 1 23 ? 5.846 -6.523 5.250 1.00 0.00 23 LEU A CA 3
ATOM 3931 C C . LEU A 1 23 ? 6.836 -7.198 6.190 1.00 0.00 23 LEU A C 3
ATOM 3932 O O . LEU A 1 23 ? 7.984 -7.386 5.802 1.00 0.00 23 LEU A O 3
ATOM 3948 N N . GLN A 1 24 ? 6.416 -7.586 7.394 1.00 0.00 24 GLN A N 3
ATOM 3949 C CA . GLN A 1 24 ? 7.305 -8.252 8.339 1.00 0.00 24 GLN A CA 3
ATOM 3950 C C . GLN A 1 24 ? 7.989 -9.490 7.737 1.00 0.00 24 GLN A C 3
ATOM 3951 O O . GLN A 1 24 ? 9.168 -9.725 7.996 1.00 0.00 24 GLN A O 3
ATOM 3965 N N . GLN A 1 25 ? 7.282 -10.259 6.901 1.00 0.00 25 GLN A N 3
ATOM 3966 C CA . GLN A 1 25 ? 7.813 -11.466 6.269 1.00 0.00 25 GLN A CA 3
ATOM 3967 C C . GLN A 1 25 ? 8.223 -11.230 4.810 1.00 0.00 25 GLN A C 3
ATOM 3968 O O . GLN A 1 25 ? 8.526 -12.188 4.094 1.00 0.00 25 GLN A O 3
ATOM 3982 N N . LEU A 1 26 ? 8.249 -9.985 4.340 1.00 0.00 26 LEU A N 3
ATOM 3983 C CA . LEU A 1 26 ? 8.741 -9.651 3.014 1.00 0.00 26 LEU A CA 3
ATOM 3984 C C . LEU A 1 26 ? 10.243 -9.919 2.959 1.00 0.00 26 LEU A C 3
ATOM 3985 O O . LEU A 1 26 ? 10.993 -9.420 3.799 1.00 0.00 26 LEU A O 3
ATOM 4001 N N . ARG A 1 27 ? 10.703 -10.707 1.979 1.00 0.00 27 ARG A N 3
ATOM 4002 C CA . ARG A 1 27 ? 12.117 -10.710 1.618 1.00 0.00 27 ARG A CA 3
ATOM 4003 C C . ARG A 1 27 ? 12.425 -9.416 0.884 1.00 0.00 27 ARG A C 3
ATOM 4004 O O . ARG A 1 27 ? 12.168 -9.302 -0.322 1.00 0.00 27 ARG A O 3
ATOM 4025 N N . ASP A 1 28 ? 12.998 -8.447 1.582 1.00 0.00 28 ASP A N 3
ATOM 4026 C CA . ASP A 1 28 ? 13.504 -7.194 1.030 1.00 0.00 28 ASP A CA 3
ATOM 4027 C C . ASP A 1 28 ? 15.010 -7.142 1.281 1.00 0.00 28 ASP A C 3
ATOM 4028 O O . ASP A 1 28 ? 15.469 -6.597 2.273 1.00 0.00 28 ASP A O 3
ATOM 4037 N N . PRO A 1 29 ? 15.843 -7.729 0.404 1.00 0.00 29 PRO A N 3
ATOM 4038 C CA . PRO A 1 29 ? 17.291 -7.724 0.591 1.00 0.00 29 PRO A CA 3
ATOM 4039 C C . PRO A 1 29 ? 17.923 -6.348 0.319 1.00 0.00 29 PRO A C 3
ATOM 4040 O O . PRO A 1 29 ? 19.136 -6.206 0.471 1.00 0.00 29 PRO A O 3
ATOM 4051 N N . ARG A 1 30 ? 17.120 -5.369 -0.110 1.00 0.00 30 ARG A N 3
ATOM 4052 C CA . ARG A 1 30 ? 17.510 -4.016 -0.491 1.00 0.00 30 ARG A CA 3
ATOM 4053 C C . ARG A 1 30 ? 16.718 -2.999 0.299 1.00 0.00 30 ARG A C 3
ATOM 4054 O O . ARG A 1 30 ? 17.307 -2.159 0.979 1.00 0.00 30 ARG A O 3
ATOM 4075 N N . LEU A 1 31 ? 15.391 -3.058 0.177 1.00 0.00 31 LEU A N 3
ATOM 4076 C CA . LEU A 1 31 ? 14.529 -2.131 0.874 1.00 0.00 31 LEU A CA 3
ATOM 4077 C C . LEU A 1 31 ? 14.719 -2.355 2.375 1.00 0.00 31 LEU A C 3
ATOM 4078 O O . LEU A 1 31 ? 14.669 -3.486 2.846 1.00 0.00 31 LEU A O 3
ATOM 4094 N N . LYS A 1 32 ? 14.995 -1.298 3.130 1.00 0.00 32 LYS A N 3
ATOM 4095 C CA . LYS A 1 32 ? 15.033 -1.335 4.588 1.00 0.00 32 LYS A CA 3
ATOM 4096 C C . LYS A 1 32 ? 13.611 -1.321 5.141 1.00 0.00 32 LYS A C 3
ATOM 4097 O O . LYS A 1 32 ? 13.100 -0.232 5.399 1.00 0.00 32 LYS A O 3
ATOM 4116 N N . LYS A 1 33 ? 12.946 -2.472 5.354 1.00 0.00 33 LYS A N 3
ATOM 4117 C CA . LYS A 1 33 ? 11.581 -2.462 5.864 1.00 0.00 33 LYS A CA 3
ATOM 4118 C C . LYS A 1 33 ? 11.502 -1.798 7.243 1.00 0.00 33 LYS A C 3
ATOM 4119 O O . LYS A 1 33 ? 10.437 -1.342 7.633 1.00 0.00 33 LYS A O 3
ATOM 4138 N N . ASP A 1 34 ? 12.623 -1.721 7.967 1.00 0.00 34 ASP A N 3
ATOM 4139 C CA . ASP A 1 34 ? 12.705 -1.177 9.321 1.00 0.00 34 ASP A CA 3
ATOM 4140 C C . ASP A 1 34 ? 12.172 0.246 9.418 1.00 0.00 34 ASP A C 3
ATOM 4141 O O . ASP A 1 34 ? 11.617 0.636 10.441 1.00 0.00 34 ASP A O 3
ATOM 4150 N N . PHE A 1 35 ? 12.296 0.994 8.325 1.00 0.00 35 PHE A N 3
ATOM 4151 C CA . PHE A 1 35 ? 11.931 2.394 8.219 1.00 0.00 35 PHE A CA 3
ATOM 4152 C C . PHE A 1 35 ? 10.663 2.580 7.379 1.00 0.00 35 PHE A C 3
ATOM 4153 O O . PHE A 1 35 ? 10.378 3.695 6.946 1.00 0.00 35 PHE A O 3
ATOM 4170 N N . VAL A 1 36 ? 9.925 1.504 7.099 1.00 0.00 36 VAL A N 3
ATOM 4171 C CA . VAL A 1 36 ? 8.739 1.495 6.262 1.00 0.00 36 VAL A CA 3
ATOM 4172 C C . VAL A 1 36 ? 7.549 1.262 7.182 1.00 0.00 36 VAL A C 3
ATOM 4173 O O . VAL A 1 36 ? 7.474 0.254 7.880 1.00 0.00 36 VAL A O 3
ATOM 4186 N N . THR A 1 37 ? 6.587 2.176 7.143 1.00 0.00 37 THR A N 3
ATOM 4187 C CA . THR A 1 37 ? 5.249 1.910 7.632 1.00 0.00 37 THR A CA 3
ATOM 4188 C C . THR A 1 37 ? 4.262 2.588 6.685 1.00 0.00 37 THR A C 3
ATOM 4189 O O . THR A 1 37 ? 4.645 3.345 5.779 1.00 0.00 37 THR A O 3
ATOM 4200 N N . PHE A 1 38 ? 2.981 2.296 6.886 1.00 0.00 38 PHE A N 3
ATOM 4201 C CA . PHE A 1 38 ? 1.887 2.700 6.029 1.00 0.00 38 PHE A CA 3
ATOM 4202 C C . PHE A 1 38 ? 0.892 3.437 6.913 1.00 0.00 38 PHE A C 3
ATOM 4203 O O . PHE A 1 38 ? 0.283 2.813 7.783 1.00 0.00 38 PHE A O 3
ATOM 4220 N N . SER A 1 39 ? 0.777 4.756 6.737 1.00 0.00 39 SER A N 3
ATOM 4221 C CA . SER A 1 39 ? -0.025 5.614 7.609 1.00 0.00 39 SER A CA 3
ATOM 4222 C C . SER A 1 39 ? -1.202 6.249 6.861 1.00 0.00 39 SER A C 3
ATOM 4223 O O . SER A 1 39 ? -2.041 6.899 7.498 1.00 0.00 39 SER A O 3
ATOM 4231 N N . ARG A 1 40 ? -1.315 6.030 5.544 1.00 0.00 40 ARG A N 3
ATOM 4232 C CA . ARG A 1 40 ? -2.476 6.428 4.764 1.00 0.00 40 ARG A CA 3
ATOM 4233 C C . ARG A 1 40 ? -2.746 5.393 3.668 1.00 0.00 40 ARG A C 3
ATOM 4234 O O . ARG A 1 40 ? -1.797 4.810 3.144 1.00 0.00 40 ARG A O 3
ATOM 4255 N N . VAL A 1 41 ? -4.016 5.181 3.325 1.00 0.00 41 VAL A N 3
ATOM 4256 C CA . VAL A 1 41 ? -4.501 4.334 2.243 1.00 0.00 41 VAL A CA 3
ATOM 4257 C C . VAL A 1 41 ? -5.718 5.075 1.662 1.00 0.00 41 VAL A C 3
ATOM 4258 O O . VAL A 1 41 ? -6.480 5.688 2.420 1.00 0.00 41 VAL A O 3
ATOM 4271 N N . GLU A 1 42 ? -5.937 5.013 0.350 1.00 0.00 42 GLU A N 3
ATOM 4272 C CA . GLU A 1 42 ? -7.162 5.420 -0.325 1.00 0.00 42 GLU A CA 3
ATOM 4273 C C . GLU A 1 42 ? -7.572 4.337 -1.325 1.00 0.00 42 GLU A C 3
ATOM 4274 O O . GLU A 1 42 ? -6.729 3.806 -2.049 1.00 0.00 42 GLU A O 3
ATOM 4286 N N . LEU A 1 43 ? -8.870 4.062 -1.477 1.00 0.00 43 LEU A N 3
ATOM 4287 C CA . LEU A 1 43 ? -9.364 3.242 -2.580 1.00 0.00 43 LEU A CA 3
ATOM 4288 C C . LEU A 1 43 ? -9.952 4.111 -3.698 1.00 0.00 43 LEU A C 3
ATOM 4289 O O . LEU A 1 43 ? -10.436 5.217 -3.458 1.00 0.00 43 LEU A O 3
ATOM 4305 N N . SER A 1 44 ? -9.967 3.564 -4.917 1.00 0.00 44 SER A N 3
ATOM 4306 C CA . SER A 1 44 ? -10.599 4.142 -6.104 1.00 0.00 44 SER A CA 3
ATOM 4307 C C . SER A 1 44 ? -12.081 4.436 -5.833 1.00 0.00 44 SER A C 3
ATOM 4308 O O . SER A 1 44 ? -12.706 3.778 -4.995 1.00 0.00 44 SER A O 3
ATOM 4316 N N . LYS A 1 45 ? -12.688 5.350 -6.603 1.00 0.00 45 LYS A N 3
ATOM 4317 C CA . LYS A 1 45 ? -14.137 5.577 -6.613 1.00 0.00 45 LYS A CA 3
ATOM 4318 C C . LYS A 1 45 ? -14.929 4.272 -6.764 1.00 0.00 45 LYS A C 3
ATOM 4319 O O . LYS A 1 45 ? -15.961 4.074 -6.117 1.00 0.00 45 LYS A O 3
ATOM 4338 N N . ASP A 1 46 ? -14.428 3.367 -7.604 1.00 0.00 46 ASP A N 3
ATOM 4339 C CA . ASP A 1 46 ? -15.048 2.087 -7.951 1.00 0.00 46 ASP A CA 3
ATOM 4340 C C . ASP A 1 46 ? -14.339 0.952 -7.194 1.00 0.00 46 ASP A C 3
ATOM 4341 O O . ASP A 1 46 ? -14.606 -0.224 -7.433 1.00 0.00 46 ASP A O 3
ATOM 4350 N N . LYS A 1 47 ? -13.404 1.280 -6.289 1.00 0.00 47 LYS A N 3
ATOM 4351 C CA . LYS A 1 47 ? -12.674 0.351 -5.420 1.00 0.00 47 LYS A CA 3
ATOM 4352 C C . LYS A 1 47 ? -11.900 -0.732 -6.182 1.00 0.00 47 LYS A C 3
ATOM 4353 O O . LYS A 1 47 ? -11.555 -1.770 -5.622 1.00 0.00 47 LYS A O 3
ATOM 4372 N N . ARG A 1 48 ? -11.614 -0.514 -7.468 1.00 0.00 48 ARG A N 3
ATOM 4373 C CA . ARG A 1 48 ? -10.849 -1.443 -8.310 1.00 0.00 48 ARG A CA 3
ATOM 4374 C C . ARG A 1 48 ? -9.340 -1.344 -8.060 1.00 0.00 48 ARG A C 3
ATOM 4375 O O . ARG A 1 48 ? -8.562 -2.179 -8.528 1.00 0.00 48 ARG A O 3
ATOM 4396 N N . TYR A 1 49 ? -8.920 -0.320 -7.322 1.00 0.00 49 TYR A N 3
ATOM 4397 C CA . TYR A 1 49 ? -7.548 -0.031 -6.947 1.00 0.00 49 TYR A CA 3
ATOM 4398 C C . TYR A 1 49 ? -7.551 0.427 -5.502 1.00 0.00 49 TYR A C 3
ATOM 4399 O O . TYR A 1 49 ? -8.532 1.029 -5.052 1.00 0.00 49 TYR A O 3
ATOM 4417 N N . ALA A 1 50 ? -6.431 0.176 -4.837 1.00 0.00 50 ALA A N 3
ATOM 4418 C CA . ALA A 1 50 ? -6.024 0.740 -3.573 1.00 0.00 50 ALA A CA 3
ATOM 4419 C C . ALA A 1 50 ? -4.665 1.384 -3.834 1.00 0.00 50 ALA A C 3
ATOM 4420 O O . ALA A 1 50 ? -3.811 0.843 -4.541 1.00 0.00 50 ALA A O 3
ATOM 4427 N N . ASP A 1 51 ? -4.520 2.597 -3.337 1.00 0.00 51 ASP A N 3
ATOM 4428 C CA . ASP A 1 51 ? -3.254 3.259 -3.070 1.00 0.00 51 ASP A CA 3
ATOM 4429 C C . ASP A 1 51 ? -2.683 2.648 -1.763 1.00 0.00 51 ASP A C 3
ATOM 4430 O O . ASP A 1 51 ? -3.449 2.045 -1.012 1.00 0.00 51 ASP A O 3
ATOM 4439 N N . VAL A 1 52 ? -1.387 2.834 -1.468 1.00 0.00 52 VAL A N 3
ATOM 4440 C CA . VAL A 1 52 ? -0.845 2.837 -0.107 1.00 0.00 52 VAL A CA 3
ATOM 4441 C C . VAL A 1 52 ? 0.242 3.913 -0.047 1.00 0.00 52 VAL A C 3
ATOM 4442 O O . VAL A 1 52 ? 1.174 3.885 -0.856 1.00 0.00 52 VAL A O 3
ATOM 4455 N N . TYR A 1 53 ? 0.169 4.810 0.936 1.00 0.00 53 TYR A N 3
ATOM 4456 C CA . TYR A 1 53 ? 1.157 5.854 1.178 1.00 0.00 53 TYR A CA 3
ATOM 4457 C C . TYR A 1 53 ? 2.201 5.256 2.111 1.00 0.00 53 TYR A C 3
ATOM 4458 O O . TYR A 1 53 ? 1.881 4.729 3.182 1.00 0.00 53 TYR A O 3
ATOM 4476 N N . VAL A 1 54 ? 3.459 5.352 1.703 1.00 0.00 54 VAL A N 3
ATOM 4477 C CA . VAL A 1 54 ? 4.605 4.776 2.391 1.00 0.00 54 VAL A CA 3
ATOM 4478 C C . VAL A 1 54 ? 5.518 5.922 2.805 1.00 0.00 54 VAL A C 3
ATOM 4479 O O . VAL A 1 54 ? 6.184 6.516 1.957 1.00 0.00 54 VAL A O 3
ATOM 4492 N N . SER A 1 55 ? 5.526 6.276 4.094 1.00 0.00 55 SER A N 3
ATOM 4493 C CA . SER A 1 55 ? 6.516 7.217 4.601 1.00 0.00 55 SER A CA 3
ATOM 4494 C C . SER A 1 55 ? 7.736 6.404 5.017 1.00 0.00 55 SER A C 3
ATOM 4495 O O . SER A 1 55 ? 7.725 5.744 6.058 1.00 0.00 55 SER A O 3
ATOM 4503 N N . PHE A 1 56 ? 8.764 6.415 4.169 1.00 0.00 56 PHE A N 3
ATOM 4504 C CA . PHE A 1 56 ? 10.102 5.973 4.539 1.00 0.00 56 PHE A CA 3
ATOM 4505 C C . PHE A 1 56 ? 10.701 6.965 5.553 1.00 0.00 56 PHE A C 3
ATOM 4506 O O . PHE A 1 56 ? 10.168 8.072 5.707 1.00 0.00 56 PHE A O 3
ATOM 4523 N N . LEU A 1 57 ? 11.837 6.640 6.182 1.00 0.00 57 LEU A N 3
ATOM 4524 C CA . LEU A 1 57 ? 12.479 7.443 7.239 1.00 0.00 57 LEU A CA 3
ATOM 4525 C C . LEU A 1 57 ? 13.885 7.918 6.829 1.00 0.00 57 LEU A C 3
ATOM 4526 O O . LEU A 1 57 ? 14.766 8.172 7.661 1.00 0.00 57 LEU A O 3
ATOM 4542 N N . GLY A 1 58 ? 14.104 8.006 5.522 1.00 0.00 58 GLY A N 3
ATOM 4543 C CA . GLY A 1 58 ? 15.408 7.951 4.888 1.00 0.00 58 GLY A CA 3
ATOM 4544 C C . GLY A 1 58 ? 15.773 9.249 4.204 1.00 0.00 58 GLY A C 3
ATOM 4545 O O . GLY A 1 58 ? 15.210 10.308 4.494 1.00 0.00 58 GLY A O 3
ATOM 4549 N N . THR A 1 59 ? 16.751 9.175 3.302 1.00 0.00 59 THR A N 3
ATOM 4550 C CA . THR A 1 59 ? 16.955 10.265 2.369 1.00 0.00 59 THR A CA 3
ATOM 4551 C C . THR A 1 59 ? 15.712 10.344 1.471 1.00 0.00 59 THR A C 3
ATOM 4552 O O . THR A 1 59 ? 15.085 9.318 1.183 1.00 0.00 59 THR A O 3
ATOM 4563 N N . PRO A 1 60 ? 15.366 11.539 0.979 1.00 0.00 60 PRO A N 3
ATOM 4564 C CA . PRO A 1 60 ? 14.252 11.711 0.058 1.00 0.00 60 PRO A CA 3
ATOM 4565 C C . PRO A 1 60 ? 14.569 11.145 -1.332 1.00 0.00 60 PRO A C 3
ATOM 4566 O O . PRO A 1 60 ? 13.676 11.095 -2.176 1.00 0.00 60 PRO A O 3
ATOM 4577 N N . GLU A 1 61 ? 15.826 10.757 -1.556 1.00 0.00 61 GLU A N 3
ATOM 4578 C CA . GLU A 1 61 ? 16.348 10.038 -2.704 1.00 0.00 61 GLU A CA 3
ATOM 4579 C C . GLU A 1 61 ? 16.014 8.552 -2.524 1.00 0.00 61 GLU A C 3
ATOM 4580 O O . GLU A 1 61 ? 15.271 8.010 -3.341 1.00 0.00 61 GLU A O 3
ATOM 4592 N N . GLU A 1 62 ? 16.421 7.908 -1.416 1.00 0.00 62 GLU A N 3
ATOM 4593 C CA . GLU A 1 62 ? 16.055 6.507 -1.190 1.00 0.00 62 GLU A CA 3
ATOM 4594 C C . GLU A 1 62 ? 14.547 6.317 -1.141 1.00 0.00 62 GLU A C 3
ATOM 4595 O O . GLU A 1 62 ? 14.059 5.327 -1.681 1.00 0.00 62 GLU A O 3
ATOM 4607 N N . ARG A 1 63 ? 13.801 7.256 -0.542 1.00 0.00 63 ARG A N 3
ATOM 4608 C CA . ARG A 1 63 ? 12.345 7.168 -0.480 1.00 0.00 63 ARG A CA 3
ATOM 4609 C C . ARG A 1 63 ? 11.733 6.980 -1.878 1.00 0.00 63 ARG A C 3
ATOM 4610 O O . ARG A 1 63 ? 10.647 6.403 -1.970 1.00 0.00 63 ARG A O 3
ATOM 4631 N N . LYS A 1 64 ? 12.396 7.428 -2.946 1.00 0.00 64 LYS A N 3
ATOM 4632 C CA . LYS A 1 64 ? 11.942 7.211 -4.308 1.00 0.00 64 LYS A CA 3
ATOM 4633 C C . LYS A 1 64 ? 12.371 5.857 -4.851 1.00 0.00 64 LYS A C 3
ATOM 4634 O O . LYS A 1 64 ? 11.600 5.279 -5.607 1.00 0.00 64 LYS A O 3
ATOM 4653 N N . GLU A 1 65 ? 13.543 5.322 -4.508 1.00 0.00 65 GLU A N 3
ATOM 4654 C CA . GLU A 1 65 ? 13.935 4.005 -5.020 1.00 0.00 65 GLU A CA 3
ATOM 4655 C C . GLU A 1 65 ? 13.101 2.882 -4.383 1.00 0.00 65 GLU A C 3
ATOM 4656 O O . GLU A 1 65 ? 12.844 1.878 -5.052 1.00 0.00 65 GLU A O 3
ATOM 4668 N N . THR A 1 66 ? 12.630 3.018 -3.130 1.00 0.00 66 THR A N 3
ATOM 4669 C CA . THR A 1 66 ? 11.927 1.904 -2.492 1.00 0.00 66 THR A CA 3
ATOM 4670 C C . THR A 1 66 ? 10.651 1.526 -3.246 1.00 0.00 66 THR A C 3
ATOM 4671 O O . THR A 1 66 ? 10.238 0.362 -3.206 1.00 0.00 66 THR A O 3
ATOM 4682 N N . VAL A 1 67 ? 10.036 2.492 -3.937 1.00 0.00 67 VAL A N 3
ATOM 4683 C CA . VAL A 1 67 ? 8.776 2.295 -4.624 1.00 0.00 67 VAL A CA 3
ATOM 4684 C C . VAL A 1 67 ? 8.911 1.185 -5.664 1.00 0.00 67 VAL A C 3
ATOM 4685 O O . VAL A 1 67 ? 7.978 0.403 -5.831 1.00 0.00 67 VAL A O 3
ATOM 4698 N N . GLU A 1 68 ? 10.060 1.072 -6.341 1.00 0.00 68 GLU A N 3
ATOM 4699 C CA . GLU A 1 68 ? 10.349 0.062 -7.321 1.00 0.00 68 GLU A CA 3
ATOM 4700 C C . GLU A 1 68 ? 10.329 -1.320 -6.680 1.00 0.00 68 GLU A C 3
ATOM 4701 O O . GLU A 1 68 ? 9.659 -2.234 -7.159 1.00 0.00 68 GLU A O 3
ATOM 4713 N N . ILE A 1 69 ? 11.075 -1.471 -5.587 1.00 0.00 69 ILE A N 3
ATOM 4714 C CA . ILE A 1 69 ? 11.288 -2.741 -4.917 1.00 0.00 69 ILE A CA 3
ATOM 4715 C C . ILE A 1 69 ? 9.940 -3.217 -4.347 1.00 0.00 69 ILE A C 3
ATOM 4716 O O . ILE A 1 69 ? 9.655 -4.423 -4.381 1.00 0.00 69 ILE A O 3
ATOM 4732 N N . LEU A 1 70 ? 9.086 -2.289 -3.892 1.00 0.00 70 LEU A N 3
ATOM 4733 C CA . LEU A 1 70 ? 7.709 -2.539 -3.475 1.00 0.00 70 LEU A CA 3
ATOM 4734 C C . LEU A 1 70 ? 6.814 -2.904 -4.656 1.00 0.00 70 LEU A C 3
ATOM 4735 O O . LEU A 1 70 ? 6.057 -3.868 -4.580 1.00 0.00 70 LEU A O 3
ATOM 4751 N N . ASN A 1 71 ? 6.881 -2.156 -5.756 1.00 0.00 71 ASN A N 3
ATOM 4752 C CA . ASN A 1 71 ? 6.050 -2.380 -6.940 1.00 0.00 71 ASN A CA 3
ATOM 4753 C C . ASN A 1 71 ? 6.365 -3.723 -7.591 1.00 0.00 71 ASN A C 3
ATOM 4754 O O . ASN A 1 71 ? 5.489 -4.329 -8.208 1.00 0.00 71 ASN A O 3
ATOM 4765 N N . ARG A 1 72 ? 7.608 -4.196 -7.478 1.00 0.00 72 ARG A N 3
ATOM 4766 C CA . ARG A 1 72 ? 7.956 -5.569 -7.819 1.00 0.00 72 ARG A CA 3
ATOM 4767 C C . ARG A 1 72 ? 7.407 -6.534 -6.759 1.00 0.00 72 ARG A C 3
ATOM 4768 O O . ARG A 1 72 ? 6.851 -7.562 -7.138 1.00 0.00 72 ARG A O 3
ATOM 4789 N N . ALA A 1 73 ? 7.521 -6.223 -5.459 1.00 0.00 73 ALA A N 3
ATOM 4790 C CA . ALA A 1 73 ? 7.034 -7.066 -4.356 1.00 0.00 73 ALA A CA 3
ATOM 4791 C C . ALA A 1 73 ? 5.503 -7.168 -4.258 1.00 0.00 73 ALA A C 3
ATOM 4792 O O . ALA A 1 73 ? 4.992 -7.969 -3.474 1.00 0.00 73 ALA A O 3
ATOM 4799 N N . LYS A 1 74 ? 4.754 -6.377 -5.025 1.00 0.00 74 LYS A N 3
ATOM 4800 C CA . LYS A 1 74 ? 3.310 -6.377 -5.124 1.00 0.00 74 LYS A CA 3
ATOM 4801 C C . LYS A 1 74 ? 2.717 -7.781 -5.238 1.00 0.00 74 LYS A C 3
ATOM 4802 O O . LYS A 1 74 ? 1.652 -8.037 -4.684 1.00 0.00 74 LYS A O 3
ATOM 4821 N N . GLY A 1 75 ? 3.357 -8.699 -5.961 1.00 0.00 75 GLY A N 3
ATOM 4822 C CA . GLY A 1 75 ? 2.813 -10.038 -6.122 1.00 0.00 75 GLY A CA 3
ATOM 4823 C C . GLY A 1 75 ? 2.661 -10.740 -4.778 1.00 0.00 75 GLY A C 3
ATOM 4824 O O . GLY A 1 75 ? 1.575 -11.205 -4.436 1.00 0.00 75 GLY A O 3
ATOM 4828 N N . PHE A 1 76 ? 3.752 -10.780 -4.018 1.00 0.00 76 PHE A N 3
ATOM 4829 C CA . PHE A 1 76 ? 3.834 -11.322 -2.674 1.00 0.00 76 PHE A CA 3
ATOM 4830 C C . PHE A 1 76 ? 2.802 -10.638 -1.777 1.00 0.00 76 PHE A C 3
ATOM 4831 O O . PHE A 1 76 ? 2.011 -11.325 -1.130 1.00 0.00 76 PHE A O 3
ATOM 4848 N N . PHE A 1 77 ? 2.783 -9.297 -1.768 1.00 0.00 77 PHE A N 3
ATOM 4849 C CA . PHE A 1 77 ? 1.858 -8.527 -0.945 1.00 0.00 77 PHE A CA 3
ATOM 4850 C C . PHE A 1 77 ? 0.411 -8.936 -1.209 1.00 0.00 77 PHE A C 3
ATOM 4851 O O . PHE A 1 77 ? -0.281 -9.331 -0.274 1.00 0.00 77 PHE A O 3
ATOM 4868 N N . ARG A 1 78 ? -0.061 -8.834 -2.458 1.00 0.00 78 ARG A N 3
ATOM 4869 C CA . ARG A 1 78 ? -1.461 -9.076 -2.821 1.00 0.00 78 ARG A CA 3
ATOM 4870 C C . ARG A 1 78 ? -1.908 -10.467 -2.366 1.00 0.00 78 ARG A C 3
ATOM 4871 O O . ARG A 1 78 ? -3.019 -10.604 -1.863 1.00 0.00 78 ARG A O 3
ATOM 4892 N N . THR A 1 79 ? -1.051 -11.478 -2.490 1.00 0.00 79 THR A N 3
ATOM 4893 C CA . THR A 1 79 ? -1.363 -12.850 -2.112 1.00 0.00 79 THR A CA 3
ATOM 4894 C C . THR A 1 79 ? -1.750 -12.967 -0.634 1.00 0.00 79 THR A C 3
ATOM 4895 O O . THR A 1 79 ? -2.730 -13.637 -0.306 1.00 0.00 79 THR A O 3
ATOM 4906 N N . PHE A 1 80 ? -1.037 -12.273 0.251 1.00 0.00 80 PHE A N 3
ATOM 4907 C CA . PHE A 1 80 ? -1.344 -12.266 1.681 1.00 0.00 80 PHE A CA 3
ATOM 4908 C C . PHE A 1 80 ? -2.750 -11.706 1.927 1.00 0.00 80 PHE A C 3
ATOM 4909 O O . PHE A 1 80 ? -3.533 -12.257 2.704 1.00 0.00 80 PHE A O 3
ATOM 4926 N N . ILE A 1 81 ? -3.090 -10.607 1.253 1.00 0.00 81 ILE A N 3
ATOM 4927 C CA . ILE A 1 81 ? -4.384 -9.955 1.434 1.00 0.00 81 ILE A CA 3
ATOM 4928 C C . ILE A 1 81 ? -5.478 -10.872 0.879 1.00 0.00 81 ILE A C 3
ATOM 4929 O O . ILE A 1 81 ? -6.509 -11.054 1.523 1.00 0.00 81 ILE A O 3
ATOM 4945 N N . ALA A 1 82 ? -5.277 -11.434 -0.318 1.00 0.00 82 ALA A N 3
ATOM 4946 C CA . ALA A 1 82 ? -6.254 -12.264 -1.013 1.00 0.00 82 ALA A CA 3
ATOM 4947 C C . ALA A 1 82 ? -6.596 -13.504 -0.190 1.00 0.00 82 ALA A C 3
ATOM 4948 O O . ALA A 1 82 ? -7.777 -13.813 -0.019 1.00 0.00 82 ALA A O 3
ATOM 4955 N N . LYS A 1 83 ? -5.574 -14.159 0.377 1.00 0.00 83 LYS A N 3
ATOM 4956 C CA . LYS A 1 83 ? -5.709 -15.268 1.319 1.00 0.00 83 LYS A CA 3
ATOM 4957 C C . LYS A 1 83 ? -6.735 -14.940 2.398 1.00 0.00 83 LYS A C 3
ATOM 4958 O O . LYS A 1 83 ? -7.659 -15.717 2.629 1.00 0.00 83 LYS A O 3
ATOM 4977 N N . ASN A 1 84 ? -6.534 -13.804 3.064 1.00 0.00 84 ASN A N 3
ATOM 4978 C CA . ASN A 1 84 ? -7.328 -13.373 4.205 1.00 0.00 84 ASN A CA 3
ATOM 4979 C C . ASN A 1 84 ? -8.746 -13.052 3.762 1.00 0.00 84 ASN A C 3
ATOM 4980 O O . ASN A 1 84 ? -9.707 -13.584 4.321 1.00 0.00 84 ASN A O 3
ATOM 4991 N N . LEU A 1 85 ? -8.856 -12.171 2.762 1.00 0.00 85 LEU A N 3
ATOM 4992 C CA . LEU A 1 85 ? -10.109 -11.613 2.270 1.00 0.00 85 LEU A CA 3
ATOM 4993 C C . LEU A 1 85 ? -11.050 -12.699 1.766 1.00 0.00 85 LEU A C 3
ATOM 4994 O O . LEU A 1 85 ? -12.258 -12.578 1.960 1.00 0.00 85 LEU A O 3
ATOM 5010 N N . ARG A 1 86 ? -10.507 -13.714 1.079 1.00 0.00 86 ARG A N 3
ATOM 5011 C CA . ARG A 1 86 ? -11.253 -14.701 0.298 1.00 0.00 86 ARG A CA 3
ATOM 5012 C C . ARG A 1 86 ? -12.321 -14.056 -0.595 1.00 0.00 86 ARG A C 3
ATOM 5013 O O . ARG A 1 86 ? -13.374 -14.648 -0.837 1.00 0.00 86 ARG A O 3
ATOM 5034 N N . LEU A 1 87 ? -12.060 -12.853 -1.111 1.00 0.00 87 LEU A N 3
ATOM 5035 C CA . LEU A 1 87 ? -12.772 -12.340 -2.274 1.00 0.00 87 LEU A CA 3
ATOM 5036 C C . LEU A 1 87 ? -11.998 -12.733 -3.523 1.00 0.00 87 LEU A C 3
ATOM 5037 O O . LEU A 1 87 ? -10.809 -13.057 -3.449 1.00 0.00 87 LEU A O 3
ATOM 5053 N N . TYR A 1 88 ? -12.690 -12.658 -4.658 1.00 0.00 88 TYR A N 3
ATOM 5054 C CA . TYR A 1 88 ? -12.232 -13.076 -5.970 1.00 0.00 88 TYR A CA 3
ATOM 5055 C C . TYR A 1 88 ? -11.067 -12.206 -6.447 1.00 0.00 88 TYR A C 3
ATOM 5056 O O . TYR A 1 88 ? -9.898 -12.538 -6.244 1.00 0.00 88 TYR A O 3
ATOM 5074 N N . VAL A 1 89 ? -11.379 -11.066 -7.051 1.00 0.00 89 VAL A N 3
ATOM 5075 C CA . VAL A 1 89 ? -10.422 -10.159 -7.646 1.00 0.00 89 VAL A CA 3
ATOM 5076 C C . VAL A 1 89 ? -10.329 -8.996 -6.676 1.00 0.00 89 VAL A C 3
ATOM 5077 O O . VAL A 1 89 ? -11.243 -8.179 -6.553 1.00 0.00 89 VAL A O 3
ATOM 5090 N N . ALA A 1 90 ? -9.242 -8.964 -5.919 1.00 0.00 90 ALA A N 3
ATOM 5091 C CA . ALA A 1 90 ? -8.965 -7.832 -5.051 1.00 0.00 90 ALA A CA 3
ATOM 5092 C C . ALA A 1 90 ? -8.671 -6.588 -5.896 1.00 0.00 90 ALA A C 3
ATOM 5093 O O . ALA A 1 90 ? -8.349 -6.731 -7.085 1.00 0.00 90 ALA A O 3
ATOM 5100 N N . PRO A 1 91 ? -8.702 -5.376 -5.313 1.00 0.00 91 PRO A N 3
ATOM 5101 C CA . PRO A 1 91 ? -8.081 -4.219 -5.939 1.00 0.00 91 PRO A CA 3
ATOM 5102 C C . PRO A 1 91 ? -6.590 -4.472 -6.185 1.00 0.00 91 PRO A C 3
ATOM 5103 O O . PRO A 1 91 ? -5.994 -5.402 -5.628 1.00 0.00 91 PRO A O 3
ATOM 5114 N N . GLU A 1 92 ? -5.975 -3.632 -7.019 1.00 0.00 92 GLU A N 3
ATOM 5115 C CA . GLU A 1 92 ? -4.531 -3.567 -7.071 1.00 0.00 92 GLU A CA 3
ATOM 5116 C C . GLU A 1 92 ? -4.033 -2.769 -5.867 1.00 0.00 92 GLU A C 3
ATOM 5117 O O . GLU A 1 92 ? -4.814 -2.120 -5.179 1.00 0.00 92 GLU A O 3
ATOM 5129 N N . ILE A 1 93 ? -2.726 -2.804 -5.640 1.00 0.00 93 ILE A N 3
ATOM 5130 C CA . ILE A 1 93 ? -2.042 -2.258 -4.480 1.00 0.00 93 ILE A CA 3
ATOM 5131 C C . ILE A 1 93 ? -0.922 -1.391 -5.068 1.00 0.00 93 ILE A C 3
ATOM 5132 O O . ILE A 1 93 ? 0.059 -1.939 -5.575 1.00 0.00 93 ILE A O 3
ATOM 5148 N N . ARG A 1 94 ? -1.119 -0.070 -5.131 1.00 0.00 94 ARG A N 3
ATOM 5149 C CA . ARG A 1 94 ? -0.171 0.868 -5.736 1.00 0.00 94 ARG A CA 3
ATOM 5150 C C . ARG A 1 94 ? 0.609 1.591 -4.643 1.00 0.00 94 ARG A C 3
ATOM 5151 O O . ARG A 1 94 ? 0.056 2.486 -4.004 1.00 0.00 94 ARG A O 3
ATOM 5172 N N . PHE A 1 95 ? 1.863 1.205 -4.405 1.00 0.00 95 PHE A N 3
ATOM 5173 C CA . PHE A 1 95 ? 2.695 1.844 -3.389 1.00 0.00 95 PHE A CA 3
ATOM 5174 C C . PHE A 1 95 ? 3.112 3.221 -3.900 1.00 0.00 95 PHE A C 3
ATOM 5175 O O . PHE A 1 95 ? 3.682 3.306 -4.987 1.00 0.00 95 PHE A O 3
ATOM 5192 N N . TYR A 1 96 ? 2.804 4.287 -3.161 1.00 0.00 96 TYR A N 3
ATOM 5193 C CA . TYR A 1 96 ? 3.302 5.642 -3.388 1.00 0.00 96 TYR A CA 3
ATOM 5194 C C . TYR A 1 96 ? 4.193 6.051 -2.209 1.00 0.00 96 TYR A C 3
ATOM 5195 O O . TYR A 1 96 ? 4.189 5.429 -1.145 1.00 0.00 96 TYR A O 3
ATOM 5213 N N . GLU A 1 97 ? 4.937 7.140 -2.350 1.00 0.00 97 GLU A N 3
ATOM 5214 C CA . GLU A 1 97 ? 6.032 7.532 -1.469 1.00 0.00 97 GLU A CA 3
ATOM 5215 C C . GLU A 1 97 ? 5.671 8.710 -0.586 1.00 0.00 97 GLU A C 3
ATOM 5216 O O . GLU A 1 97 ? 6.358 9.726 -0.532 1.00 0.00 97 GLU A O 3
ATOM 5228 N N . ASP A 1 98 ? 4.565 8.530 0.129 1.00 0.00 98 ASP A N 3
ATOM 5229 C CA . ASP A 1 98 ? 4.017 9.535 1.048 1.00 0.00 98 ASP A CA 3
ATOM 5230 C C . ASP A 1 98 ? 3.793 10.860 0.300 1.00 0.00 98 ASP A C 3
ATOM 5231 O O . ASP A 1 98 ? 4.244 11.944 0.669 1.00 0.00 98 ASP A O 3
ATOM 5240 N N . LYS A 1 99 ? 3.064 10.736 -0.813 1.00 0.00 99 LYS A N 3
ATOM 5241 C CA . LYS A 1 99 ? 2.796 11.767 -1.815 1.00 0.00 99 LYS A CA 3
ATOM 5242 C C . LYS A 1 99 ? 2.133 13.042 -1.283 1.00 0.00 99 LYS A C 3
ATOM 5243 O O . LYS A 1 99 ? 2.155 14.063 -1.980 1.00 0.00 99 LYS A O 3
ATOM 5262 N N . GLY A 1 100 ? 1.563 12.999 -0.077 1.00 0.00 100 GLY A N 3
ATOM 5263 C CA . GLY A 1 100 ? 0.790 14.097 0.476 1.00 0.00 100 GLY A CA 3
ATOM 5264 C C . GLY A 1 100 ? -0.432 14.375 -0.397 1.00 0.00 100 GLY A C 3
ATOM 5265 O O . GLY A 1 100 ? -0.956 13.474 -1.052 1.00 0.00 100 GLY A O 3
ATOM 5269 N N . ILE A 1 101 ? -0.895 15.620 -0.391 1.00 0.00 101 ILE A N 3
ATOM 5270 C CA . ILE A 1 101 ? -2.014 16.109 -1.190 1.00 0.00 101 ILE A CA 3
ATOM 5271 C C . ILE A 1 101 ? -1.381 17.159 -2.110 1.00 0.00 101 ILE A C 3
ATOM 5272 O O . ILE A 1 101 ? -0.654 18.021 -1.601 1.00 0.00 101 ILE A O 3
ATOM 5288 N N . GLU A 1 102 ? -1.521 17.030 -3.431 1.00 0.00 102 GLU A N 3
ATOM 5289 C CA . GLU A 1 102 ? -0.981 17.985 -4.400 1.00 0.00 102 GLU A CA 3
ATOM 5290 C C . GLU A 1 102 ? -1.772 17.920 -5.710 1.00 0.00 102 GLU A C 3
ATOM 5291 O O . GLU A 1 102 ? -2.371 18.912 -6.124 1.00 0.00 102 GLU A O 3
ATOM 5303 N N . ALA A 1 103 ? -1.784 16.751 -6.365 1.00 0.00 103 ALA A N 3
ATOM 5304 C CA . ALA A 1 103 ? -2.458 16.499 -7.638 1.00 0.00 103 ALA A CA 3
ATOM 5305 C C . ALA A 1 103 ? -2.168 17.579 -8.693 1.00 0.00 103 ALA A C 3
ATOM 5306 O O . ALA A 1 103 ? -3.055 17.928 -9.473 1.00 0.00 103 ALA A O 3
ATOM 5313 N N . SER A 1 104 ? -0.960 18.152 -8.697 1.00 0.00 104 SER A N 3
ATOM 5314 C CA . SER A 1 104 ? -0.554 19.150 -9.679 1.00 0.00 104 SER A CA 3
ATOM 5315 C C . SER A 1 104 ? -0.046 18.455 -10.938 1.00 0.00 104 SER A C 3
ATOM 5316 O O . SER A 1 104 ? -0.767 18.450 -11.932 1.00 0.00 104 SER A O 3
ATOM 5324 N N . VAL A 1 105 ? 1.136 17.823 -10.872 1.00 0.00 105 VAL A N 3
ATOM 5325 C CA . VAL A 1 105 ? 1.755 17.028 -11.943 1.00 0.00 105 VAL A CA 3
ATOM 5326 C C . VAL A 1 105 ? 1.768 17.740 -13.314 1.00 0.00 105 VAL A C 3
ATOM 5327 O O . VAL A 1 105 ? 1.650 17.102 -14.365 1.00 0.00 105 VAL A O 3
ATOM 5340 N N . LYS A 1 106 ? 1.935 19.066 -13.302 1.00 0.00 106 LYS A N 3
ATOM 5341 C CA . LYS A 1 106 ? 1.856 19.985 -14.430 1.00 0.00 106 LYS A CA 3
ATOM 5342 C C . LYS A 1 106 ? 2.849 21.107 -14.194 1.00 0.00 106 LYS A C 3
ATOM 5343 O O . LYS A 1 106 ? 3.375 21.662 -15.180 1.00 0.00 106 LYS A O 3
ATOM 5362 N N . GLY A 1 1 ? -18.879 8.053 18.415 1.00 0.00 1 GLY A N 4
ATOM 5363 C CA . GLY A 1 1 ? -18.672 8.575 17.058 1.00 0.00 1 GLY A CA 4
ATOM 5364 C C . GLY A 1 1 ? -18.788 10.080 17.106 1.00 0.00 1 GLY A C 4
ATOM 5365 O O . GLY A 1 1 ? -19.783 10.568 17.635 1.00 0.00 1 GLY A O 4
ATOM 5369 N N . MET A 1 2 ? -17.792 10.813 16.596 1.00 0.00 2 MET A N 4
ATOM 5370 C CA . MET A 1 2 ? -17.785 12.281 16.639 1.00 0.00 2 MET A CA 4
ATOM 5371 C C . MET A 1 2 ? -18.100 12.925 15.283 1.00 0.00 2 MET A C 4
ATOM 5372 O O . MET A 1 2 ? -18.421 14.114 15.246 1.00 0.00 2 MET A O 4
ATOM 5386 N N . ASN A 1 3 ? -18.047 12.161 14.188 1.00 0.00 3 ASN A N 4
ATOM 5387 C CA . ASN A 1 3 ? -18.323 12.588 12.814 1.00 0.00 3 ASN A CA 4
ATOM 5388 C C . ASN A 1 3 ? -18.989 11.426 12.067 1.00 0.00 3 ASN A C 4
ATOM 5389 O O . ASN A 1 3 ? -19.009 10.303 12.589 1.00 0.00 3 ASN A O 4
ATOM 5400 N N . PRO A 1 4 ? -19.594 11.633 10.886 1.00 0.00 4 PRO A N 4
ATOM 5401 C CA . PRO A 1 4 ? -20.234 10.545 10.154 1.00 0.00 4 PRO A CA 4
ATOM 5402 C C . PRO A 1 4 ? -19.229 9.514 9.625 1.00 0.00 4 PRO A C 4
ATOM 5403 O O . PRO A 1 4 ? -19.515 8.314 9.662 1.00 0.00 4 PRO A O 4
ATOM 5414 N N . ALA A 1 5 ? -18.038 9.963 9.208 1.00 0.00 5 ALA A N 4
ATOM 5415 C CA . ALA A 1 5 ? -17.129 9.226 8.331 1.00 0.00 5 ALA A CA 4
ATOM 5416 C C . ALA A 1 5 ? -17.838 8.796 7.036 1.00 0.00 5 ALA A C 4
ATOM 5417 O O . ALA A 1 5 ? -18.927 9.281 6.714 1.00 0.00 5 ALA A O 4
ATOM 5424 N N . TYR A 1 6 ? -17.174 7.932 6.268 1.00 0.00 6 TYR A N 4
ATOM 5425 C CA . TYR A 1 6 ? -17.641 7.329 5.037 1.00 0.00 6 TYR A CA 4
ATOM 5426 C C . TYR A 1 6 ? -17.455 5.822 5.116 1.00 0.00 6 TYR A C 4
ATOM 5427 O O . TYR A 1 6 ? -16.415 5.346 5.585 1.00 0.00 6 TYR A O 4
ATOM 5445 N N . ARG A 1 7 ? -18.407 5.061 4.568 1.00 0.00 7 ARG A N 4
ATOM 5446 C CA . ARG A 1 7 ? -18.321 3.599 4.490 1.00 0.00 7 ARG A CA 4
ATOM 5447 C C . ARG A 1 7 ? -17.053 3.159 3.746 1.00 0.00 7 ARG A C 4
ATOM 5448 O O . ARG A 1 7 ? -16.470 2.141 4.091 1.00 0.00 7 ARG A O 4
ATOM 5469 N N . LYS A 1 8 ? -16.571 3.950 2.777 1.00 0.00 8 LYS A N 4
ATOM 5470 C CA . LYS A 1 8 ? -15.311 3.730 2.054 1.00 0.00 8 LYS A CA 4
ATOM 5471 C C . LYS A 1 8 ? -14.155 3.382 2.993 1.00 0.00 8 LYS A C 4
ATOM 5472 O O . LYS A 1 8 ? -13.430 2.421 2.714 1.00 0.00 8 LYS A O 4
ATOM 5491 N N . ALA A 1 9 ? -14.015 4.128 4.095 1.00 0.00 9 ALA A N 4
ATOM 5492 C CA . ALA A 1 9 ? -12.872 4.023 4.992 1.00 0.00 9 ALA A CA 4
ATOM 5493 C C . ALA A 1 9 ? -12.745 2.628 5.609 1.00 0.00 9 ALA A C 4
ATOM 5494 O O . ALA A 1 9 ? -11.627 2.196 5.881 1.00 0.00 9 ALA A O 4
ATOM 5501 N N . MET A 1 10 ? -13.856 1.898 5.772 1.00 0.00 10 MET A N 4
ATOM 5502 C CA . MET A 1 10 ? -13.879 0.579 6.395 1.00 0.00 10 MET A CA 4
ATOM 5503 C C . MET A 1 10 ? -13.023 -0.432 5.648 1.00 0.00 10 MET A C 4
ATOM 5504 O O . MET A 1 10 ? -12.730 -1.476 6.223 1.00 0.00 10 MET A O 4
ATOM 5518 N N . LEU A 1 11 ? -12.662 -0.186 4.384 1.00 0.00 11 LEU A N 4
ATOM 5519 C CA . LEU A 1 11 ? -11.801 -1.085 3.625 1.00 0.00 11 LEU A CA 4
ATOM 5520 C C . LEU A 1 11 ? -10.356 -0.583 3.614 1.00 0.00 11 LEU A C 4
ATOM 5521 O O . LEU A 1 11 ? -9.416 -1.372 3.548 1.00 0.00 11 LEU A O 4
ATOM 5537 N N . GLU A 1 12 ? -10.172 0.732 3.689 1.00 0.00 12 GLU A N 4
ATOM 5538 C CA . GLU A 1 12 ? -8.890 1.397 3.492 1.00 0.00 12 GLU A CA 4
ATOM 5539 C C . GLU A 1 12 ? -7.968 1.170 4.704 1.00 0.00 12 GLU A C 4
ATOM 5540 O O . GLU A 1 12 ? -6.747 1.298 4.589 1.00 0.00 12 GLU A O 4
ATOM 5552 N N . SER A 1 13 ? -8.521 0.760 5.850 1.00 0.00 13 SER A N 4
ATOM 5553 C CA . SER A 1 13 ? -7.769 0.360 7.040 1.00 0.00 13 SER A CA 4
ATOM 5554 C C . SER A 1 13 ? -7.561 -1.164 7.124 1.00 0.00 13 SER A C 4
ATOM 5555 O O . SER A 1 13 ? -6.680 -1.609 7.857 1.00 0.00 13 SER A O 4
ATOM 5563 N N . GLU A 1 14 ? -8.335 -1.973 6.392 1.00 0.00 14 GLU A N 4
ATOM 5564 C CA . GLU A 1 14 ? -8.179 -3.419 6.322 1.00 0.00 14 GLU A CA 4
ATOM 5565 C C . GLU A 1 14 ? -6.908 -3.698 5.529 1.00 0.00 14 GLU A C 4
ATOM 5566 O O . GLU A 1 14 ? -5.991 -4.370 5.988 1.00 0.00 14 GLU A O 4
ATOM 5578 N N . ILE A 1 15 ? -6.862 -3.129 4.325 1.00 0.00 15 ILE A N 4
ATOM 5579 C CA . ILE A 1 15 ? -5.792 -3.269 3.353 1.00 0.00 15 ILE A CA 4
ATOM 5580 C C . ILE A 1 15 ? -4.469 -2.867 4.004 1.00 0.00 15 ILE A C 4
ATOM 5581 O O . ILE A 1 15 ? -3.479 -3.574 3.847 1.00 0.00 15 ILE A O 4
ATOM 5597 N N . GLN A 1 16 ? -4.459 -1.793 4.795 1.00 0.00 16 GLN A N 4
ATOM 5598 C CA . GLN A 1 16 ? -3.295 -1.332 5.518 1.00 0.00 16 GLN A CA 4
ATOM 5599 C C . GLN A 1 16 ? -2.705 -2.412 6.432 1.00 0.00 16 GLN A C 4
ATOM 5600 O O . GLN A 1 16 ? -1.487 -2.594 6.471 1.00 0.00 16 GLN A O 4
ATOM 5614 N N . LYS A 1 17 ? -3.547 -3.142 7.163 1.00 0.00 17 LYS A N 4
ATOM 5615 C CA . LYS A 1 17 ? -3.101 -4.185 8.078 1.00 0.00 17 LYS A CA 4
ATOM 5616 C C . LYS A 1 17 ? -2.571 -5.377 7.294 1.00 0.00 17 LYS A C 4
ATOM 5617 O O . LYS A 1 17 ? -1.559 -5.959 7.693 1.00 0.00 17 LYS A O 4
ATOM 5636 N N . LEU A 1 18 ? -3.240 -5.737 6.200 1.00 0.00 18 LEU A N 4
ATOM 5637 C CA . LEU A 1 18 ? -2.842 -6.843 5.341 1.00 0.00 18 LEU A CA 4
ATOM 5638 C C . LEU A 1 18 ? -1.490 -6.551 4.683 1.00 0.00 18 LEU A C 4
ATOM 5639 O O . LEU A 1 18 ? -0.663 -7.454 4.563 1.00 0.00 18 LEU A O 4
ATOM 5655 N N . LEU A 1 19 ? -1.237 -5.298 4.297 1.00 0.00 19 LEU A N 4
ATOM 5656 C CA . LEU A 1 19 ? 0.050 -4.847 3.778 1.00 0.00 19 LEU A CA 4
ATOM 5657 C C . LEU A 1 19 ? 1.113 -4.914 4.882 1.00 0.00 19 LEU A C 4
ATOM 5658 O O . LEU A 1 19 ? 2.201 -5.428 4.640 1.00 0.00 19 LEU A O 4
ATOM 5674 N N . MET A 1 20 ? 0.830 -4.410 6.088 1.00 0.00 20 MET A N 4
ATOM 5675 C CA . MET A 1 20 ? 1.756 -4.438 7.225 1.00 0.00 20 MET A CA 4
ATOM 5676 C C . MET A 1 20 ? 2.226 -5.854 7.534 1.00 0.00 20 MET A C 4
ATOM 5677 O O . MET A 1 20 ? 3.432 -6.051 7.621 1.00 0.00 20 MET A O 4
ATOM 5691 N N . GLU A 1 21 ? 1.314 -6.817 7.694 1.00 0.00 21 GLU A N 4
ATOM 5692 C CA . GLU A 1 21 ? 1.653 -8.204 8.026 1.00 0.00 21 GLU A CA 4
ATOM 5693 C C . GLU A 1 21 ? 2.666 -8.751 7.023 1.00 0.00 21 GLU A C 4
ATOM 5694 O O . GLU A 1 21 ? 3.745 -9.237 7.369 1.00 0.00 21 GLU A O 4
ATOM 5706 N N . ALA A 1 22 ? 2.314 -8.617 5.749 1.00 0.00 22 ALA A N 4
ATOM 5707 C CA . ALA A 1 22 ? 3.121 -9.074 4.647 1.00 0.00 22 ALA A CA 4
ATOM 5708 C C . ALA A 1 22 ? 4.498 -8.419 4.659 1.00 0.00 22 ALA A C 4
ATOM 5709 O O . ALA A 1 22 ? 5.476 -9.090 4.354 1.00 0.00 22 ALA A O 4
ATOM 5716 N N . LEU A 1 23 ? 4.592 -7.138 5.016 1.00 0.00 23 LEU A N 4
ATOM 5717 C CA . LEU A 1 23 ? 5.844 -6.399 5.098 1.00 0.00 23 LEU A CA 4
ATOM 5718 C C . LEU A 1 23 ? 6.808 -7.103 6.051 1.00 0.00 23 LEU A C 4
ATOM 5719 O O . LEU A 1 23 ? 7.968 -7.340 5.720 1.00 0.00 23 LEU A O 4
ATOM 5735 N N . GLN A 1 24 ? 6.352 -7.398 7.266 1.00 0.00 24 GLN A N 4
ATOM 5736 C CA . GLN A 1 24 ? 7.170 -8.091 8.246 1.00 0.00 24 GLN A CA 4
ATOM 5737 C C . GLN A 1 24 ? 7.649 -9.432 7.671 1.00 0.00 24 GLN A C 4
ATOM 5738 O O . GLN A 1 24 ? 8.848 -9.719 7.726 1.00 0.00 24 GLN A O 4
ATOM 5752 N N . GLN A 1 25 ? 6.750 -10.217 7.059 1.00 0.00 25 GLN A N 4
ATOM 5753 C CA . GLN A 1 25 ? 7.113 -11.484 6.424 1.00 0.00 25 GLN A CA 4
ATOM 5754 C C . GLN A 1 25 ? 8.160 -11.308 5.323 1.00 0.00 25 GLN A C 4
ATOM 5755 O O . GLN A 1 25 ? 9.068 -12.132 5.210 1.00 0.00 25 GLN A O 4
ATOM 5769 N N . LEU A 1 26 ? 8.003 -10.274 4.498 1.00 0.00 26 LEU A N 4
ATOM 5770 C CA . LEU A 1 26 ? 8.753 -9.961 3.293 1.00 0.00 26 LEU A CA 4
ATOM 5771 C C . LEU A 1 26 ? 10.224 -9.756 3.637 1.00 0.00 26 LEU A C 4
ATOM 5772 O O . LEU A 1 26 ? 10.610 -8.637 3.976 1.00 0.00 26 LEU A O 4
ATOM 5788 N N . ARG A 1 27 ? 11.068 -10.793 3.578 1.00 0.00 27 ARG A N 4
ATOM 5789 C CA . ARG A 1 27 ? 12.504 -10.584 3.800 1.00 0.00 27 ARG A CA 4
ATOM 5790 C C . ARG A 1 27 ? 13.036 -9.611 2.752 1.00 0.00 27 ARG A C 4
ATOM 5791 O O . ARG A 1 27 ? 13.693 -8.641 3.134 1.00 0.00 27 ARG A O 4
ATOM 5812 N N . ASP A 1 28 ? 12.638 -9.775 1.487 1.00 0.00 28 ASP A N 4
ATOM 5813 C CA . ASP A 1 28 ? 12.995 -8.912 0.351 1.00 0.00 28 ASP A CA 4
ATOM 5814 C C . ASP A 1 28 ? 14.492 -8.982 0.051 1.00 0.00 28 ASP A C 4
ATOM 5815 O O . ASP A 1 28 ? 15.278 -9.353 0.928 1.00 0.00 28 ASP A O 4
ATOM 5824 N N . PRO A 1 29 ? 14.931 -8.655 -1.175 1.00 0.00 29 PRO A N 4
ATOM 5825 C CA . PRO A 1 29 ? 16.316 -8.856 -1.559 1.00 0.00 29 PRO A CA 4
ATOM 5826 C C . PRO A 1 29 ? 17.213 -7.900 -0.779 1.00 0.00 29 PRO A C 4
ATOM 5827 O O . PRO A 1 29 ? 18.236 -8.325 -0.244 1.00 0.00 29 PRO A O 4
ATOM 5838 N N . ARG A 1 30 ? 16.846 -6.618 -0.711 1.00 0.00 30 ARG A N 4
ATOM 5839 C CA . ARG A 1 30 ? 17.532 -5.574 0.019 1.00 0.00 30 ARG A CA 4
ATOM 5840 C C . ARG A 1 30 ? 16.540 -4.434 0.188 1.00 0.00 30 ARG A C 4
ATOM 5841 O O . ARG A 1 30 ? 16.531 -3.494 -0.607 1.00 0.00 30 ARG A O 4
ATOM 5862 N N . LEU A 1 31 ? 15.686 -4.547 1.195 1.00 0.00 31 LEU A N 4
ATOM 5863 C CA . LEU A 1 31 ? 14.847 -3.474 1.702 1.00 0.00 31 LEU A CA 4
ATOM 5864 C C . LEU A 1 31 ? 15.202 -3.289 3.172 1.00 0.00 31 LEU A C 4
ATOM 5865 O O . LEU A 1 31 ? 15.357 -4.270 3.897 1.00 0.00 31 LEU A O 4
ATOM 5881 N N . LYS A 1 32 ? 15.315 -2.046 3.633 1.00 0.00 32 LYS A N 4
ATOM 5882 C CA . LYS A 1 32 ? 15.388 -1.719 5.052 1.00 0.00 32 LYS A CA 4
ATOM 5883 C C . LYS A 1 32 ? 13.964 -1.618 5.599 1.00 0.00 32 LYS A C 4
ATOM 5884 O O . LYS A 1 32 ? 13.449 -0.511 5.759 1.00 0.00 32 LYS A O 4
ATOM 5903 N N . LYS A 1 33 ? 13.289 -2.735 5.896 1.00 0.00 33 LYS A N 4
ATOM 5904 C CA . LYS A 1 33 ? 11.914 -2.681 6.397 1.00 0.00 33 LYS A CA 4
ATOM 5905 C C . LYS A 1 33 ? 11.818 -1.938 7.730 1.00 0.00 33 LYS A C 4
ATOM 5906 O O . LYS A 1 33 ? 10.747 -1.425 8.037 1.00 0.00 33 LYS A O 4
ATOM 5925 N N . ASP A 1 34 ? 12.923 -1.835 8.474 1.00 0.00 34 ASP A N 4
ATOM 5926 C CA . ASP A 1 34 ? 13.030 -1.167 9.773 1.00 0.00 34 ASP A CA 4
ATOM 5927 C C . ASP A 1 34 ? 12.602 0.301 9.737 1.00 0.00 34 ASP A C 4
ATOM 5928 O O . ASP A 1 34 ? 12.293 0.869 10.781 1.00 0.00 34 ASP A O 4
ATOM 5937 N N . PHE A 1 35 ? 12.581 0.921 8.551 1.00 0.00 35 PHE A N 4
ATOM 5938 C CA . PHE A 1 35 ? 12.208 2.322 8.393 1.00 0.00 35 PHE A CA 4
ATOM 5939 C C . PHE A 1 35 ? 10.986 2.502 7.490 1.00 0.00 35 PHE A C 4
ATOM 5940 O O . PHE A 1 35 ? 10.586 3.636 7.242 1.00 0.00 35 PHE A O 4
ATOM 5957 N N . VAL A 1 36 ? 10.399 1.424 6.967 1.00 0.00 36 VAL A N 4
ATOM 5958 C CA . VAL A 1 36 ? 9.232 1.469 6.092 1.00 0.00 36 VAL A CA 4
ATOM 5959 C C . VAL A 1 36 ? 7.991 1.419 6.977 1.00 0.00 36 VAL A C 4
ATOM 5960 O O . VAL A 1 36 ? 7.875 0.538 7.836 1.00 0.00 36 VAL A O 4
ATOM 5973 N N . THR A 1 37 ? 7.026 2.309 6.759 1.00 0.00 37 THR A N 4
ATOM 5974 C CA . THR A 1 37 ? 5.675 2.126 7.271 1.00 0.00 37 THR A CA 4
ATOM 5975 C C . THR A 1 37 ? 4.675 2.643 6.223 1.00 0.00 37 THR A C 4
ATOM 5976 O O . THR A 1 37 ? 5.019 3.457 5.357 1.00 0.00 37 THR A O 4
ATOM 5987 N N . PHE A 1 38 ? 3.445 2.136 6.282 1.00 0.00 38 PHE A N 4
ATOM 5988 C CA . PHE A 1 38 ? 2.323 2.416 5.408 1.00 0.00 38 PHE A CA 4
ATOM 5989 C C . PHE A 1 38 ? 1.223 2.988 6.292 1.00 0.00 38 PHE A C 4
ATOM 5990 O O . PHE A 1 38 ? 0.770 2.306 7.218 1.00 0.00 38 PHE A O 4
ATOM 6007 N N . SER A 1 39 ? 0.793 4.215 6.010 1.00 0.00 39 SER A N 4
ATOM 6008 C CA . SER A 1 39 ? -0.233 4.875 6.810 1.00 0.00 39 SER A CA 4
ATOM 6009 C C . SER A 1 39 ? -1.387 5.342 5.930 1.00 0.00 39 SER A C 4
ATOM 6010 O O . SER A 1 39 ? -2.508 4.860 6.107 1.00 0.00 39 SER A O 4
ATOM 6018 N N . ARG A 1 40 ? -1.146 6.275 5.005 1.00 0.00 40 ARG A N 4
ATOM 6019 C CA . ARG A 1 40 ? -2.211 6.794 4.151 1.00 0.00 40 ARG A CA 4
ATOM 6020 C C . ARG A 1 40 ? -2.503 5.778 3.042 1.00 0.00 40 ARG A C 4
ATOM 6021 O O . ARG A 1 40 ? -1.580 5.202 2.458 1.00 0.00 40 ARG A O 4
ATOM 6042 N N . VAL A 1 41 ? -3.788 5.539 2.784 1.00 0.00 41 VAL A N 4
ATOM 6043 C CA . VAL A 1 41 ? -4.324 4.651 1.759 1.00 0.00 41 VAL A CA 4
ATOM 6044 C C . VAL A 1 41 ? -5.562 5.352 1.183 1.00 0.00 41 VAL A C 4
ATOM 6045 O O . VAL A 1 41 ? -6.382 5.862 1.951 1.00 0.00 41 VAL A O 4
ATOM 6058 N N . GLU A 1 42 ? -5.731 5.366 -0.140 1.00 0.00 42 GLU A N 4
ATOM 6059 C CA . GLU A 1 42 ? -6.959 5.775 -0.799 1.00 0.00 42 GLU A CA 4
ATOM 6060 C C . GLU A 1 42 ? -7.234 4.844 -1.976 1.00 0.00 42 GLU A C 4
ATOM 6061 O O . GLU A 1 42 ? -6.448 4.783 -2.921 1.00 0.00 42 GLU A O 4
ATOM 6073 N N . LEU A 1 43 ? -8.337 4.098 -1.937 1.00 0.00 43 LEU A N 4
ATOM 6074 C CA . LEU A 1 43 ? -8.779 3.247 -3.041 1.00 0.00 43 LEU A CA 4
ATOM 6075 C C . LEU A 1 43 ? -9.581 4.046 -4.063 1.00 0.00 43 LEU A C 4
ATOM 6076 O O . LEU A 1 43 ? -10.182 5.064 -3.707 1.00 0.00 43 LEU A O 4
ATOM 6092 N N . SER A 1 44 ? -9.606 3.566 -5.311 1.00 0.00 44 SER A N 4
ATOM 6093 C CA . SER A 1 44 ? -10.279 4.224 -6.427 1.00 0.00 44 SER A CA 4
ATOM 6094 C C . SER A 1 44 ? -11.796 4.221 -6.208 1.00 0.00 44 SER A C 4
ATOM 6095 O O . SER A 1 44 ? -12.300 3.501 -5.333 1.00 0.00 44 SER A O 4
ATOM 6103 N N . LYS A 1 45 ? -12.531 4.950 -7.061 1.00 0.00 45 LYS A N 4
ATOM 6104 C CA . LYS A 1 45 ? -13.996 5.007 -7.051 1.00 0.00 45 LYS A CA 4
ATOM 6105 C C . LYS A 1 45 ? -14.569 3.608 -6.913 1.00 0.00 45 LYS A C 4
ATOM 6106 O O . LYS A 1 45 ? -15.389 3.357 -6.034 1.00 0.00 45 LYS A O 4
ATOM 6125 N N . ASP A 1 46 ? -14.108 2.705 -7.769 1.00 0.00 46 ASP A N 4
ATOM 6126 C CA . ASP A 1 46 ? -14.627 1.357 -7.924 1.00 0.00 46 ASP A CA 4
ATOM 6127 C C . ASP A 1 46 ? -13.655 0.335 -7.316 1.00 0.00 46 ASP A C 4
ATOM 6128 O O . ASP A 1 46 ? -13.688 -0.834 -7.696 1.00 0.00 46 ASP A O 4
ATOM 6137 N N . LYS A 1 47 ? -12.770 0.728 -6.385 1.00 0.00 47 LYS A N 4
ATOM 6138 C CA . LYS A 1 47 ? -11.758 -0.144 -5.767 1.00 0.00 47 LYS A CA 4
ATOM 6139 C C . LYS A 1 47 ? -10.941 -0.938 -6.796 1.00 0.00 47 LYS A C 4
ATOM 6140 O O . LYS A 1 47 ? -10.679 -2.129 -6.610 1.00 0.00 47 LYS A O 4
ATOM 6159 N N . ARG A 1 48 ? -10.563 -0.328 -7.919 1.00 0.00 48 ARG A N 4
ATOM 6160 C CA . ARG A 1 48 ? -9.720 -0.980 -8.919 1.00 0.00 48 ARG A CA 4
ATOM 6161 C C . ARG A 1 48 ? -8.267 -0.528 -8.835 1.00 0.00 48 ARG A C 4
ATOM 6162 O O . ARG A 1 48 ? -7.400 -1.229 -9.358 1.00 0.00 48 ARG A O 4
ATOM 6183 N N . TYR A 1 49 ? -7.977 0.551 -8.115 1.00 0.00 49 TYR A N 4
ATOM 6184 C CA . TYR A 1 49 ? -6.628 0.925 -7.713 1.00 0.00 49 TYR A CA 4
ATOM 6185 C C . TYR A 1 49 ? -6.656 1.187 -6.216 1.00 0.00 49 TYR A C 4
ATOM 6186 O O . TYR A 1 49 ? -7.733 1.388 -5.645 1.00 0.00 49 TYR A O 4
ATOM 6204 N N . ALA A 1 50 ? -5.481 1.124 -5.602 1.00 0.00 50 ALA A N 4
ATOM 6205 C CA . ALA A 1 50 ? -5.224 1.420 -4.203 1.00 0.00 50 ALA A CA 4
ATOM 6206 C C . ALA A 1 50 ? -3.953 2.254 -4.158 1.00 0.00 50 ALA A C 4
ATOM 6207 O O . ALA A 1 50 ? -2.883 1.765 -4.513 1.00 0.00 50 ALA A O 4
ATOM 6214 N N . ASP A 1 51 ? -4.070 3.517 -3.773 1.00 0.00 51 ASP A N 4
ATOM 6215 C CA . ASP A 1 51 ? -2.979 4.479 -3.755 1.00 0.00 51 ASP A CA 4
ATOM 6216 C C . ASP A 1 51 ? -2.455 4.434 -2.324 1.00 0.00 51 ASP A C 4
ATOM 6217 O O . ASP A 1 51 ? -3.202 4.751 -1.397 1.00 0.00 51 ASP A O 4
ATOM 6226 N N . VAL A 1 52 ? -1.236 3.932 -2.121 1.00 0.00 52 VAL A N 4
ATOM 6227 C CA . VAL A 1 52 ? -0.705 3.540 -0.819 1.00 0.00 52 VAL A CA 4
ATOM 6228 C C . VAL A 1 52 ? 0.601 4.292 -0.580 1.00 0.00 52 VAL A C 4
ATOM 6229 O O . VAL A 1 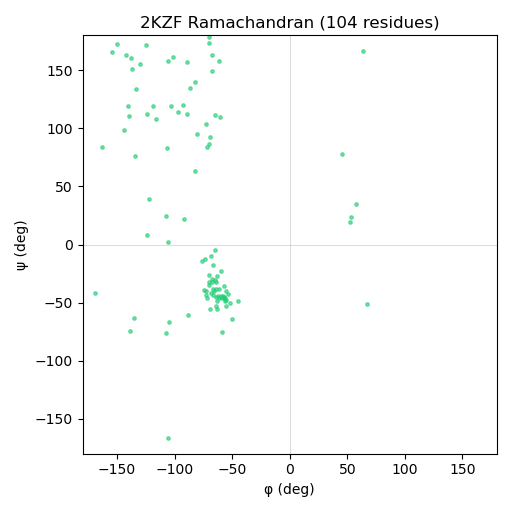52 ? 1.492 4.292 -1.430 1.00 0.00 52 VAL A O 4
ATOM 6242 N N . TYR A 1 53 ? 0.713 4.934 0.579 1.00 0.00 53 TYR A N 4
ATOM 6243 C CA . TYR A 1 53 ? 1.690 5.972 0.833 1.00 0.00 53 TYR A CA 4
ATOM 6244 C C . TYR A 1 53 ? 2.698 5.445 1.839 1.00 0.00 53 TYR A C 4
ATOM 6245 O O . TYR A 1 53 ? 2.374 5.154 2.997 1.00 0.00 53 TYR A O 4
ATOM 6263 N N . VAL A 1 54 ? 3.928 5.324 1.373 1.00 0.00 54 VAL A N 4
ATOM 6264 C CA . VAL A 1 54 ? 5.002 4.621 2.048 1.00 0.00 54 VAL A CA 4
ATOM 6265 C C . VAL A 1 54 ? 5.973 5.654 2.614 1.00 0.00 54 VAL A C 4
ATOM 6266 O O . VAL A 1 54 ? 6.782 6.236 1.882 1.00 0.00 54 VAL A O 4
ATOM 6279 N N . SER A 1 55 ? 5.883 5.912 3.919 1.00 0.00 55 SER A N 4
ATOM 6280 C CA . SER A 1 55 ? 6.854 6.754 4.591 1.00 0.00 55 SER A CA 4
ATOM 6281 C C . SER A 1 55 ? 8.064 5.883 4.941 1.00 0.00 55 SER A C 4
ATOM 6282 O O . SER A 1 55 ? 8.036 5.122 5.912 1.00 0.00 55 SER A O 4
ATOM 6290 N N . PHE A 1 56 ? 9.114 5.947 4.118 1.00 0.00 56 PHE A N 4
ATOM 6291 C CA . PHE A 1 56 ? 10.442 5.477 4.501 1.00 0.00 56 PHE A CA 4
ATOM 6292 C C . PHE A 1 56 ? 11.122 6.563 5.335 1.00 0.00 56 PHE A C 4
ATOM 6293 O O . PHE A 1 56 ? 11.202 7.711 4.885 1.00 0.00 56 PHE A O 4
ATOM 6310 N N . LEU A 1 57 ? 11.633 6.208 6.514 1.00 0.00 57 LEU A N 4
ATOM 6311 C CA . LEU A 1 57 ? 12.232 7.114 7.498 1.00 0.00 57 LEU A CA 4
ATOM 6312 C C . LEU A 1 57 ? 13.695 7.483 7.195 1.00 0.00 57 LEU A C 4
ATOM 6313 O O . LEU A 1 57 ? 14.478 7.752 8.107 1.00 0.00 57 LEU A O 4
ATOM 6329 N N . GLY A 1 58 ? 14.091 7.438 5.927 1.00 0.00 58 GLY A N 4
ATOM 6330 C CA . GLY A 1 58 ? 15.467 7.639 5.481 1.00 0.00 58 GLY A CA 4
ATOM 6331 C C . GLY A 1 58 ? 15.757 9.112 5.216 1.00 0.00 58 GLY A C 4
ATOM 6332 O O . GLY A 1 58 ? 15.225 10.003 5.885 1.00 0.00 58 GLY A O 4
ATOM 6336 N N . THR A 1 59 ? 16.609 9.382 4.227 1.00 0.00 59 THR A N 4
ATOM 6337 C CA . THR A 1 59 ? 16.514 10.641 3.497 1.00 0.00 59 THR A CA 4
ATOM 6338 C C . THR A 1 59 ? 15.437 10.456 2.417 1.00 0.00 59 THR A C 4
ATOM 6339 O O . THR A 1 59 ? 15.148 9.318 2.033 1.00 0.00 59 THR A O 4
ATOM 6350 N N . PRO A 1 60 ? 14.861 11.537 1.866 1.00 0.00 60 PRO A N 4
ATOM 6351 C CA . PRO A 1 60 ? 13.845 11.447 0.814 1.00 0.00 60 PRO A CA 4
ATOM 6352 C C . PRO A 1 60 ? 14.401 10.913 -0.518 1.00 0.00 60 PRO A C 4
ATOM 6353 O O . PRO A 1 60 ? 13.638 10.611 -1.437 1.00 0.00 60 PRO A O 4
ATOM 6364 N N . GLU A 1 61 ? 15.723 10.810 -0.643 1.00 0.00 61 GLU A N 4
ATOM 6365 C CA . GLU A 1 61 ? 16.407 10.319 -1.829 1.00 0.00 61 GLU A CA 4
ATOM 6366 C C . GLU A 1 61 ? 16.559 8.802 -1.678 1.00 0.00 61 GLU A C 4
ATOM 6367 O O . GLU A 1 61 ? 16.077 8.057 -2.528 1.00 0.00 61 GLU A O 4
ATOM 6379 N N . GLU A 1 62 ? 17.048 8.310 -0.532 1.00 0.00 62 GLU A N 4
ATOM 6380 C CA . GLU A 1 62 ? 16.986 6.882 -0.202 1.00 0.00 62 GLU A CA 4
ATOM 6381 C C . GLU A 1 62 ? 15.539 6.366 -0.196 1.00 0.00 62 GLU A C 4
ATOM 6382 O O . GLU A 1 62 ? 15.309 5.199 -0.514 1.00 0.00 62 GLU A O 4
ATOM 6394 N N . ARG A 1 63 ? 14.553 7.212 0.138 1.00 0.00 63 ARG A N 4
ATOM 6395 C CA . ARG A 1 63 ? 13.152 6.813 0.108 1.00 0.00 63 ARG A CA 4
ATOM 6396 C C . ARG A 1 63 ? 12.734 6.386 -1.292 1.00 0.00 63 ARG A C 4
ATOM 6397 O O . ARG A 1 63 ? 12.024 5.386 -1.391 1.00 0.00 63 ARG A O 4
ATOM 6418 N N . LYS A 1 64 ? 13.140 7.096 -2.350 1.00 0.00 64 LYS A N 4
ATOM 6419 C CA . LYS A 1 64 ? 12.714 6.740 -3.703 1.00 0.00 64 LYS A CA 4
ATOM 6420 C C . LYS A 1 64 ? 13.143 5.325 -4.067 1.00 0.00 64 LYS A C 4
ATOM 6421 O O . LYS A 1 64 ? 12.371 4.632 -4.728 1.00 0.00 64 LYS A O 4
ATOM 6440 N N . GLU A 1 65 ? 14.293 4.867 -3.574 1.00 0.00 65 GLU A N 4
ATOM 6441 C CA . GLU A 1 65 ? 14.790 3.511 -3.799 1.00 0.00 65 GLU A CA 4
ATOM 6442 C C . GLU A 1 65 ? 13.741 2.473 -3.402 1.00 0.00 65 GLU A C 4
ATOM 6443 O O . GLU A 1 65 ? 13.472 1.517 -4.132 1.00 0.00 65 GLU A O 4
ATOM 6455 N N . THR A 1 66 ? 13.135 2.683 -2.234 1.00 0.00 66 THR A N 4
ATOM 6456 C CA . THR A 1 66 ? 12.195 1.741 -1.650 1.00 0.00 66 THR A CA 4
ATOM 6457 C C . THR A 1 66 ? 10.967 1.553 -2.533 1.00 0.00 66 THR A C 4
ATOM 6458 O O . THR A 1 66 ? 10.361 0.488 -2.494 1.00 0.00 66 THR A O 4
ATOM 6469 N N . VAL A 1 67 ? 10.585 2.562 -3.319 1.00 0.00 67 VAL A N 4
ATOM 6470 C CA . VAL A 1 67 ? 9.377 2.535 -4.126 1.00 0.00 67 VAL A CA 4
ATOM 6471 C C . VAL A 1 67 ? 9.542 1.483 -5.225 1.00 0.00 67 VAL A C 4
ATOM 6472 O O . VAL A 1 67 ? 8.589 0.761 -5.510 1.00 0.00 67 VAL A O 4
ATOM 6485 N N . GLU A 1 68 ? 10.747 1.307 -5.776 1.00 0.00 68 GLU A N 4
ATOM 6486 C CA . GLU A 1 68 ? 11.004 0.284 -6.780 1.00 0.00 68 GLU A CA 4
ATOM 6487 C C . GLU A 1 68 ? 10.987 -1.097 -6.137 1.00 0.00 68 GLU A C 4
ATOM 6488 O O . GLU A 1 68 ? 10.378 -2.021 -6.677 1.00 0.00 68 GLU A O 4
ATOM 6500 N N . ILE A 1 69 ? 11.623 -1.232 -4.971 1.00 0.00 69 ILE A N 4
ATOM 6501 C CA . ILE A 1 69 ? 11.686 -2.497 -4.243 1.00 0.00 69 ILE A CA 4
ATOM 6502 C C . ILE A 1 69 ? 10.259 -2.957 -3.875 1.00 0.00 69 ILE A C 4
ATOM 6503 O O . ILE A 1 69 ? 9.918 -4.136 -4.031 1.00 0.00 69 ILE A O 4
ATOM 6519 N N . LEU A 1 70 ? 9.403 -2.020 -3.451 1.00 0.00 70 LEU A N 4
ATOM 6520 C CA . LEU A 1 70 ? 7.979 -2.248 -3.233 1.00 0.00 70 LEU A CA 4
ATOM 6521 C C . LEU A 1 70 ? 7.289 -2.622 -4.550 1.00 0.00 70 LEU A C 4
ATOM 6522 O O . LEU A 1 70 ? 6.515 -3.578 -4.590 1.00 0.00 70 LEU A O 4
ATOM 6538 N N . ASN A 1 71 ? 7.543 -1.878 -5.632 1.00 0.00 71 ASN A N 4
ATOM 6539 C CA . ASN A 1 71 ? 6.924 -2.108 -6.940 1.00 0.00 71 ASN A CA 4
ATOM 6540 C C . ASN A 1 71 ? 7.233 -3.501 -7.492 1.00 0.00 71 ASN A C 4
ATOM 6541 O O . ASN A 1 71 ? 6.414 -4.050 -8.226 1.00 0.00 71 ASN A O 4
ATOM 6552 N N . ARG A 1 72 ? 8.387 -4.087 -7.168 1.00 0.00 72 ARG A N 4
ATOM 6553 C CA . ARG A 1 72 ? 8.668 -5.508 -7.410 1.00 0.00 72 ARG A CA 4
ATOM 6554 C C . ARG A 1 72 ? 7.726 -6.365 -6.569 1.00 0.00 72 ARG A C 4
ATOM 6555 O O . ARG A 1 72 ? 6.986 -7.187 -7.111 1.00 0.00 72 ARG A O 4
ATOM 6576 N N . ALA A 1 73 ? 7.729 -6.158 -5.249 1.00 0.00 73 ALA A N 4
ATOM 6577 C CA . ALA A 1 73 ? 6.945 -6.917 -4.282 1.00 0.00 73 ALA A CA 4
ATOM 6578 C C . ALA A 1 73 ? 5.423 -6.776 -4.467 1.00 0.00 73 ALA A C 4
ATOM 6579 O O . ALA A 1 73 ? 4.679 -7.502 -3.805 1.00 0.00 73 ALA A O 4
ATOM 6586 N N . LYS A 1 74 ? 4.935 -5.907 -5.367 1.00 0.00 74 LYS A N 4
ATOM 6587 C CA . LYS A 1 74 ? 3.521 -5.714 -5.685 1.00 0.00 74 LYS A CA 4
ATOM 6588 C C . LYS A 1 74 ? 2.775 -7.031 -5.846 1.00 0.00 74 LYS A C 4
ATOM 6589 O O . LYS A 1 74 ? 1.640 -7.111 -5.382 1.00 0.00 74 LYS A O 4
ATOM 6608 N N . GLY A 1 75 ? 3.356 -8.017 -6.529 1.00 0.00 75 GLY A N 4
ATOM 6609 C CA . GLY A 1 75 ? 2.711 -9.297 -6.758 1.00 0.00 75 GLY A CA 4
ATOM 6610 C C . GLY A 1 75 ? 2.404 -9.989 -5.435 1.00 0.00 75 GLY A C 4
ATOM 6611 O O . GLY A 1 75 ? 1.248 -10.324 -5.173 1.00 0.00 75 GLY A O 4
ATOM 6615 N N . PHE A 1 76 ? 3.421 -10.163 -4.583 1.00 0.00 76 PHE A N 4
ATOM 6616 C CA . PHE A 1 76 ? 3.264 -10.738 -3.252 1.00 0.00 76 PHE A CA 4
ATOM 6617 C C . PHE A 1 76 ? 2.235 -9.952 -2.440 1.00 0.00 76 PHE A C 4
ATOM 6618 O O . PHE A 1 76 ? 1.352 -10.567 -1.842 1.00 0.00 76 PHE A O 4
ATOM 6635 N N . PHE A 1 77 ? 2.330 -8.619 -2.404 1.00 0.00 77 PHE A N 4
ATOM 6636 C CA . PHE A 1 77 ? 1.374 -7.795 -1.668 1.00 0.00 77 PHE A CA 4
ATOM 6637 C C . PHE A 1 77 ? -0.047 -8.052 -2.170 1.00 0.00 77 PHE A C 4
ATOM 6638 O O . PHE A 1 77 ? -0.890 -8.527 -1.414 1.00 0.00 77 PHE A O 4
ATOM 6655 N N . ARG A 1 78 ? -0.319 -7.805 -3.454 1.00 0.00 78 ARG A N 4
ATOM 6656 C CA . ARG A 1 78 ? -1.659 -7.928 -4.024 1.00 0.00 78 ARG A CA 4
ATOM 6657 C C . ARG A 1 78 ? -2.232 -9.330 -3.805 1.00 0.00 78 ARG A C 4
ATOM 6658 O O . ARG A 1 78 ? -3.415 -9.466 -3.479 1.00 0.00 78 ARG A O 4
ATOM 6679 N N . THR A 1 79 ? -1.411 -10.370 -3.958 1.00 0.00 79 THR A N 4
ATOM 6680 C CA . THR A 1 79 ? -1.889 -11.736 -3.850 1.00 0.00 79 THR A CA 4
ATOM 6681 C C . THR A 1 79 ? -2.252 -12.086 -2.401 1.00 0.00 79 THR A C 4
ATOM 6682 O O . THR A 1 79 ? -3.225 -12.796 -2.176 1.00 0.00 79 THR A O 4
ATOM 6693 N N . PHE A 1 80 ? -1.549 -11.538 -1.410 1.00 0.00 80 PHE A N 4
ATOM 6694 C CA . PHE A 1 80 ? -1.853 -11.748 0.005 1.00 0.00 80 PHE A CA 4
ATOM 6695 C C . PHE A 1 80 ? -3.206 -11.126 0.355 1.00 0.00 80 PHE A C 4
ATOM 6696 O O . PHE A 1 80 ? -4.008 -11.744 1.061 1.00 0.00 80 PHE A O 4
ATOM 6713 N N . ILE A 1 81 ? -3.514 -9.933 -0.166 1.00 0.00 81 ILE A N 4
ATOM 6714 C CA . ILE A 1 81 ? -4.835 -9.332 0.048 1.00 0.00 81 ILE A CA 4
ATOM 6715 C C . ILE A 1 81 ? -5.906 -10.222 -0.595 1.00 0.00 81 ILE A C 4
ATOM 6716 O O . ILE A 1 81 ? -6.995 -10.410 -0.045 1.00 0.00 81 ILE A O 4
ATOM 6732 N N . ALA A 1 82 ? -5.591 -10.789 -1.760 1.00 0.00 82 ALA A N 4
ATOM 6733 C CA . ALA A 1 82 ? -6.459 -11.702 -2.479 1.00 0.00 82 ALA A CA 4
ATOM 6734 C C . ALA A 1 82 ? -6.449 -13.135 -1.930 1.00 0.00 82 ALA A C 4
ATOM 6735 O O . ALA A 1 82 ? -7.165 -13.994 -2.442 1.00 0.00 82 ALA A O 4
ATOM 6742 N N . LYS A 1 83 ? -5.638 -13.434 -0.924 1.00 0.00 83 LYS A N 4
ATOM 6743 C CA . LYS A 1 83 ? -5.631 -14.705 -0.212 1.00 0.00 83 LYS A CA 4
ATOM 6744 C C . LYS A 1 83 ? -6.540 -14.575 1.001 1.00 0.00 83 LYS A C 4
ATOM 6745 O O . LYS A 1 83 ? -7.325 -15.475 1.282 1.00 0.00 83 LYS A O 4
ATOM 6764 N N . ASN A 1 84 ? -6.427 -13.451 1.711 1.00 0.00 84 ASN A N 4
ATOM 6765 C CA . ASN A 1 84 ? -7.172 -13.184 2.933 1.00 0.00 84 ASN A CA 4
ATOM 6766 C C . ASN A 1 84 ? -8.662 -12.968 2.640 1.00 0.00 84 ASN A C 4
ATOM 6767 O O . ASN A 1 84 ? -9.495 -13.554 3.331 1.00 0.00 84 ASN A O 4
ATOM 6778 N N . LEU A 1 85 ? -9.023 -12.130 1.656 1.00 0.00 85 LEU A N 4
ATOM 6779 C CA . LEU A 1 85 ? -10.423 -11.889 1.280 1.00 0.00 85 LEU A CA 4
ATOM 6780 C C . LEU A 1 85 ? -10.821 -12.791 0.114 1.00 0.00 85 LEU A C 4
ATOM 6781 O O . LEU A 1 85 ? -9.963 -13.345 -0.573 1.00 0.00 85 LEU A O 4
ATOM 6797 N N . ARG A 1 86 ? -12.127 -12.850 -0.175 1.00 0.00 86 ARG A N 4
ATOM 6798 C CA . ARG A 1 86 ? -12.733 -13.710 -1.199 1.00 0.00 86 ARG A CA 4
ATOM 6799 C C . ARG A 1 86 ? -13.047 -13.004 -2.527 1.00 0.00 86 ARG A C 4
ATOM 6800 O O . ARG A 1 86 ? -13.682 -13.588 -3.400 1.00 0.00 86 ARG A O 4
ATOM 6821 N N . LEU A 1 87 ? -12.580 -11.767 -2.702 1.00 0.00 87 LEU A N 4
ATOM 6822 C CA . LEU A 1 87 ? -12.850 -10.842 -3.801 1.00 0.00 87 LEU A CA 4
ATOM 6823 C C . LEU A 1 87 ? -12.305 -11.303 -5.166 1.00 0.00 87 LEU A C 4
ATOM 6824 O O . LEU A 1 87 ? -12.684 -10.741 -6.199 1.00 0.00 87 LEU A O 4
ATOM 6840 N N . TYR A 1 88 ? -11.413 -12.297 -5.178 1.00 0.00 88 TYR A N 4
ATOM 6841 C CA . TYR A 1 88 ? -10.607 -12.754 -6.303 1.00 0.00 88 TYR A CA 4
ATOM 6842 C C . TYR A 1 88 ? -9.590 -11.673 -6.678 1.00 0.00 88 TYR A C 4
ATOM 6843 O O . TYR A 1 88 ? -8.411 -11.794 -6.353 1.00 0.00 88 TYR A O 4
ATOM 6861 N N . VAL A 1 89 ? -10.012 -10.584 -7.310 1.00 0.00 89 VAL A N 4
ATOM 6862 C CA . VAL A 1 89 ? -9.116 -9.661 -7.996 1.00 0.00 89 VAL A CA 4
ATOM 6863 C C . VAL A 1 89 ? -9.024 -8.399 -7.154 1.00 0.00 89 VAL A C 4
ATOM 6864 O O . VAL A 1 89 ? -9.961 -7.601 -7.108 1.00 0.00 89 VAL A O 4
ATOM 6877 N N . ALA A 1 90 ? -7.901 -8.235 -6.463 1.00 0.00 90 ALA A N 4
ATOM 6878 C CA . ALA A 1 90 ? -7.653 -7.033 -5.680 1.00 0.00 90 ALA A CA 4
ATOM 6879 C C . ALA A 1 90 ? -7.253 -5.859 -6.596 1.00 0.00 90 ALA A C 4
ATOM 6880 O O . ALA A 1 90 ? -6.825 -6.089 -7.733 1.00 0.00 90 ALA A O 4
ATOM 6887 N N . PRO A 1 91 ? -7.379 -4.602 -6.132 1.00 0.00 91 PRO A N 4
ATOM 6888 C CA . PRO A 1 91 ? -6.887 -3.415 -6.824 1.00 0.00 91 PRO A CA 4
ATOM 6889 C C . PRO A 1 91 ? -5.382 -3.470 -7.092 1.00 0.00 91 PRO A C 4
ATOM 6890 O O . PRO A 1 91 ? -4.625 -4.178 -6.428 1.00 0.00 91 PRO A O 4
ATOM 6901 N N . GLU A 1 92 ? -4.938 -2.667 -8.054 1.00 0.00 92 GLU A N 4
ATOM 6902 C CA . GLU A 1 92 ? -3.532 -2.417 -8.292 1.00 0.00 92 GLU A CA 4
ATOM 6903 C C . GLU A 1 92 ? -3.027 -1.463 -7.221 1.00 0.00 92 GLU A C 4
ATOM 6904 O O . GLU A 1 92 ? -3.572 -0.372 -7.062 1.00 0.00 92 GLU A O 4
ATOM 6916 N N . ILE A 1 93 ? -2.002 -1.883 -6.485 1.00 0.00 93 ILE A N 4
ATOM 6917 C CA . ILE A 1 93 ? -1.360 -1.070 -5.471 1.00 0.00 93 ILE A CA 4
ATOM 6918 C C . ILE A 1 93 ? -0.445 -0.093 -6.215 1.00 0.00 93 ILE A C 4
ATOM 6919 O O . ILE A 1 93 ? 0.550 -0.537 -6.788 1.00 0.00 93 ILE A O 4
ATOM 6935 N N . ARG A 1 94 ? -0.773 1.197 -6.266 1.00 0.00 94 ARG A N 4
ATOM 6936 C CA . ARG A 1 94 ? 0.202 2.224 -6.610 1.00 0.00 94 ARG A CA 4
ATOM 6937 C C . ARG A 1 94 ? 0.930 2.593 -5.329 1.00 0.00 94 ARG A C 4
ATOM 6938 O O . ARG A 1 94 ? 0.295 3.129 -4.421 1.00 0.00 94 ARG A O 4
ATOM 6959 N N . PHE A 1 95 ? 2.228 2.324 -5.239 1.00 0.00 95 PHE A N 4
ATOM 6960 C CA . PHE A 1 95 ? 3.019 2.841 -4.133 1.00 0.00 95 PHE A CA 4
ATOM 6961 C C . PHE A 1 95 ? 3.375 4.306 -4.420 1.00 0.00 95 PHE A C 4
ATOM 6962 O O . PHE A 1 95 ? 3.780 4.627 -5.541 1.00 0.00 95 PHE A O 4
ATOM 6979 N N . TYR A 1 96 ? 3.236 5.196 -3.436 1.00 0.00 96 TYR A N 4
ATOM 6980 C CA . TYR A 1 96 ? 3.630 6.605 -3.489 1.00 0.00 96 TYR A CA 4
ATOM 6981 C C . TYR A 1 96 ? 4.650 6.904 -2.393 1.00 0.00 96 TYR A C 4
ATOM 6982 O O . TYR A 1 96 ? 4.608 6.324 -1.305 1.00 0.00 96 TYR A O 4
ATOM 7000 N N . GLU A 1 97 ? 5.527 7.878 -2.648 1.00 0.00 97 GLU A N 4
ATOM 7001 C CA . GLU A 1 97 ? 6.667 8.246 -1.802 1.00 0.00 97 GLU A CA 4
ATOM 7002 C C . GLU A 1 97 ? 6.215 9.169 -0.655 1.00 0.00 97 GLU A C 4
ATOM 7003 O O . GLU A 1 97 ? 6.868 10.162 -0.334 1.00 0.00 97 GLU A O 4
ATOM 7015 N N . ASP A 1 98 ? 5.037 8.891 -0.099 1.00 0.00 98 ASP A N 4
ATOM 7016 C CA . ASP A 1 98 ? 4.286 9.650 0.904 1.00 0.00 98 ASP A CA 4
ATOM 7017 C C . ASP A 1 98 ? 4.037 11.131 0.577 1.00 0.00 98 ASP A C 4
ATOM 7018 O O . ASP A 1 98 ? 3.624 11.908 1.431 1.00 0.00 98 ASP A O 4
ATOM 7027 N N . LYS A 1 99 ? 4.238 11.522 -0.682 1.00 0.00 99 LYS A N 4
ATOM 7028 C CA . LYS A 1 99 ? 4.348 12.932 -1.080 1.00 0.00 99 LYS A CA 4
ATOM 7029 C C . LYS A 1 99 ? 3.203 13.437 -1.952 1.00 0.00 99 LYS A C 4
ATOM 7030 O O . LYS A 1 99 ? 2.796 14.587 -1.792 1.00 0.00 99 LYS A O 4
ATOM 7049 N N . GLY A 1 100 ? 2.706 12.624 -2.884 1.00 0.00 100 GLY A N 4
ATOM 7050 C CA . GLY A 1 100 ? 1.701 13.032 -3.856 1.00 0.00 100 GLY A CA 4
ATOM 7051 C C . GLY A 1 100 ? 0.363 12.606 -3.294 1.00 0.00 100 GLY A C 4
ATOM 7052 O O . GLY A 1 100 ? 0.133 11.405 -3.206 1.00 0.00 100 GLY A O 4
ATOM 7056 N N . ILE A 1 101 ? -0.441 13.566 -2.838 1.00 0.00 101 ILE A N 4
ATOM 7057 C CA . ILE A 1 101 ? -1.650 13.336 -2.051 1.00 0.00 101 ILE A CA 4
ATOM 7058 C C . ILE A 1 101 ? -2.895 13.728 -2.869 1.00 0.00 101 ILE A C 4
ATOM 7059 O O . ILE A 1 101 ? -4.028 13.494 -2.437 1.00 0.00 101 ILE A O 4
ATOM 7075 N N . GLU A 1 102 ? -2.704 14.303 -4.061 1.00 0.00 102 GLU A N 4
ATOM 7076 C CA . GLU A 1 102 ? -3.786 14.516 -5.006 1.00 0.00 102 GLU A CA 4
ATOM 7077 C C . GLU A 1 102 ? -4.196 13.154 -5.556 1.00 0.00 102 GLU A C 4
ATOM 7078 O O . GLU A 1 102 ? -3.349 12.409 -6.053 1.00 0.00 102 GLU A O 4
ATOM 7090 N N . ALA A 1 103 ? -5.485 12.832 -5.512 1.00 0.00 103 ALA A N 4
ATOM 7091 C CA . ALA A 1 103 ? -6.019 11.562 -5.974 1.00 0.00 103 ALA A CA 4
ATOM 7092 C C . ALA A 1 103 ? -6.869 11.814 -7.223 1.00 0.00 103 ALA A C 4
ATOM 7093 O O . ALA A 1 103 ? -8.043 12.163 -7.101 1.00 0.00 103 ALA A O 4
ATOM 7100 N N . SER A 1 104 ? -6.286 11.663 -8.416 1.00 0.00 104 SER A N 4
ATOM 7101 C CA . SER A 1 104 ? -6.978 11.640 -9.705 1.00 0.00 104 SER A CA 4
ATOM 7102 C C . SER A 1 104 ? -6.571 10.384 -10.479 1.00 0.00 104 SER A C 4
ATOM 7103 O O . SER A 1 104 ? -5.467 9.868 -10.278 1.00 0.00 104 SER A O 4
ATOM 7111 N N . VAL A 1 105 ? -7.414 9.945 -11.423 1.00 0.00 105 VAL A N 4
ATOM 7112 C CA . VAL A 1 105 ? -7.039 8.995 -12.473 1.00 0.00 105 VAL A CA 4
ATOM 7113 C C . VAL A 1 105 ? -7.660 9.405 -13.824 1.00 0.00 105 VAL A C 4
ATOM 7114 O O . VAL A 1 105 ? -7.127 9.048 -14.879 1.00 0.00 105 VAL A O 4
ATOM 7127 N N . LYS A 1 106 ? -8.782 10.135 -13.862 1.00 0.00 106 LYS A N 4
ATOM 7128 C CA . LYS A 1 106 ? -9.321 10.735 -15.082 1.00 0.00 106 LYS A CA 4
ATOM 7129 C C . LYS A 1 106 ? -10.122 11.940 -14.652 1.00 0.00 106 LYS A C 4
ATOM 7130 O O . LYS A 1 106 ? -11.205 11.768 -14.059 1.00 0.00 106 LYS A O 4
ATOM 7149 N N . GLY A 1 1 ? -21.197 16.122 5.759 1.00 0.00 1 GLY A N 5
ATOM 7150 C CA . GLY A 1 1 ? -21.187 14.717 6.177 1.00 0.00 1 GLY A CA 5
ATOM 7151 C C . GLY A 1 1 ? -22.278 13.959 5.455 1.00 0.00 1 GLY A C 5
ATOM 7152 O O . GLY A 1 1 ? -23.370 14.494 5.252 1.00 0.00 1 GLY A O 5
ATOM 7156 N N . MET A 1 2 ? -22.009 12.720 5.053 1.00 0.00 2 MET A N 5
ATOM 7157 C CA . MET A 1 2 ? -23.010 11.886 4.411 1.00 0.00 2 MET A CA 5
ATOM 7158 C C . MET A 1 2 ? -22.751 10.425 4.734 1.00 0.00 2 MET A C 5
ATOM 7159 O O . MET A 1 2 ? -21.628 10.058 5.095 1.00 0.00 2 MET A O 5
ATOM 7173 N N . ASN A 1 3 ? -23.772 9.590 4.561 1.00 0.00 3 ASN A N 5
ATOM 7174 C CA . ASN A 1 3 ? -23.734 8.172 4.871 1.00 0.00 3 ASN A CA 5
ATOM 7175 C C . ASN A 1 3 ? -24.216 7.362 3.667 1.00 0.00 3 ASN A C 5
ATOM 7176 O O . ASN A 1 3 ? -25.400 7.028 3.597 1.00 0.00 3 ASN A O 5
ATOM 7187 N N . PRO A 1 4 ? -23.330 7.090 2.698 1.00 0.00 4 PRO A N 5
ATOM 7188 C CA . PRO A 1 4 ? -23.646 6.277 1.532 1.00 0.00 4 PRO A CA 5
ATOM 7189 C C . PRO A 1 4 ? -23.553 4.764 1.785 1.00 0.00 4 PRO A C 5
ATOM 7190 O O . PRO A 1 4 ? -23.981 4.009 0.913 1.00 0.00 4 PRO A O 5
ATOM 7201 N N . ALA A 1 5 ? -22.973 4.286 2.899 1.00 0.00 5 ALA A N 5
ATOM 7202 C CA . ALA A 1 5 ? -23.062 2.877 3.288 1.00 0.00 5 ALA A CA 5
ATOM 7203 C C . ALA A 1 5 ? -22.860 2.729 4.801 1.00 0.00 5 ALA A C 5
ATOM 7204 O O . ALA A 1 5 ? -23.831 2.822 5.549 1.00 0.00 5 ALA A O 5
ATOM 7211 N N . TYR A 1 6 ? -21.613 2.625 5.281 1.00 0.00 6 TYR A N 5
ATOM 7212 C CA . TYR A 1 6 ? -21.284 2.660 6.705 1.00 0.00 6 TYR A CA 5
ATOM 7213 C C . TYR A 1 6 ? -19.968 3.404 6.885 1.00 0.00 6 TYR A C 5
ATOM 7214 O O . TYR A 1 6 ? -20.003 4.621 7.048 1.00 0.00 6 TYR A O 5
ATOM 7232 N N . ARG A 1 7 ? -18.814 2.739 6.774 1.00 0.00 7 ARG A N 5
ATOM 7233 C CA . ARG A 1 7 ? -17.494 3.338 6.957 1.00 0.00 7 ARG A CA 5
ATOM 7234 C C . ARG A 1 7 ? -16.533 2.593 6.050 1.00 0.00 7 ARG A C 5
ATOM 7235 O O . ARG A 1 7 ? -16.229 1.437 6.338 1.00 0.00 7 ARG A O 5
ATOM 7256 N N . LYS A 1 8 ? -16.008 3.210 4.993 1.00 0.00 8 LYS A N 5
ATOM 7257 C CA . LYS A 1 8 ? -14.899 2.585 4.269 1.00 0.00 8 LYS A CA 5
ATOM 7258 C C . LYS A 1 8 ? -13.643 2.527 5.147 1.00 0.00 8 LYS A C 5
ATOM 7259 O O . LYS A 1 8 ? -12.828 1.618 4.999 1.00 0.00 8 LYS A O 5
ATOM 7278 N N . ALA A 1 9 ? -13.561 3.395 6.158 1.00 0.00 9 ALA A N 5
ATOM 7279 C CA . ALA A 1 9 ? -12.583 3.387 7.232 1.00 0.00 9 ALA A CA 5
ATOM 7280 C C . ALA A 1 9 ? -12.548 2.054 7.984 1.00 0.00 9 ALA A C 5
ATOM 7281 O O . ALA A 1 9 ? -11.536 1.759 8.626 1.00 0.00 9 ALA A O 5
ATOM 7288 N N . MET A 1 10 ? -13.629 1.265 7.944 1.00 0.00 10 MET A N 5
ATOM 7289 C CA . MET A 1 10 ? -13.698 -0.073 8.521 1.00 0.00 10 MET A CA 5
ATOM 7290 C C . MET A 1 10 ? -12.734 -1.008 7.781 1.00 0.00 10 MET A C 5
ATOM 7291 O O . MET A 1 10 ? -12.071 -1.837 8.407 1.00 0.00 10 MET A O 5
ATOM 7305 N N . LEU A 1 11 ? -12.665 -0.886 6.450 1.00 0.00 11 LEU A N 5
ATOM 7306 C CA . LEU A 1 11 ? -11.867 -1.736 5.573 1.00 0.00 11 LEU A CA 5
ATOM 7307 C C . LEU A 1 11 ? -10.440 -1.219 5.446 1.00 0.00 11 LEU A C 5
ATOM 7308 O O . LEU A 1 11 ? -9.506 -2.011 5.355 1.00 0.00 11 LEU A O 5
ATOM 7324 N N . GLU A 1 12 ? -10.273 0.102 5.423 1.00 0.00 12 GLU A N 5
ATOM 7325 C CA . GLU A 1 12 ? -8.970 0.744 5.306 1.00 0.00 12 GLU A CA 5
ATOM 7326 C C . GLU A 1 12 ? -8.068 0.285 6.462 1.00 0.00 12 GLU A C 5
ATOM 7327 O O . GLU A 1 12 ? -6.921 -0.085 6.227 1.00 0.00 12 GLU A O 5
ATOM 7339 N N . SER A 1 13 ? -8.608 0.187 7.682 1.00 0.00 13 SER A N 5
ATOM 7340 C CA . SER A 1 13 ? -7.866 -0.270 8.854 1.00 0.00 13 SER A CA 5
ATOM 7341 C C . SER A 1 13 ? -7.491 -1.764 8.769 1.00 0.00 13 SER A C 5
ATOM 7342 O O . SER A 1 13 ? -6.442 -2.156 9.273 1.00 0.00 13 SER A O 5
ATOM 7350 N N . GLU A 1 14 ? -8.309 -2.603 8.118 1.00 0.00 14 GLU A N 5
ATOM 7351 C CA . GLU A 1 14 ? -7.962 -4.004 7.874 1.00 0.00 14 GLU A CA 5
ATOM 7352 C C . GLU A 1 14 ? -6.733 -4.051 6.972 1.00 0.00 14 GLU A C 5
ATOM 7353 O O . GLU A 1 14 ? -5.728 -4.687 7.286 1.00 0.00 14 GLU A O 5
ATOM 7365 N N . ILE A 1 15 ? -6.825 -3.377 5.826 1.00 0.00 15 ILE A N 5
ATOM 7366 C CA . ILE A 1 15 ? -5.776 -3.377 4.818 1.00 0.00 15 ILE A CA 5
ATOM 7367 C C . ILE A 1 15 ? -4.487 -2.803 5.425 1.00 0.00 15 ILE A C 5
ATOM 7368 O O . ILE A 1 15 ? -3.410 -3.330 5.147 1.00 0.00 15 ILE A O 5
ATOM 7384 N N . GLN A 1 16 ? -4.588 -1.822 6.326 1.00 0.00 16 GLN A N 5
ATOM 7385 C CA . GLN A 1 16 ? -3.455 -1.226 7.018 1.00 0.00 16 GLN A CA 5
ATOM 7386 C C . GLN A 1 16 ? -2.599 -2.226 7.800 1.00 0.00 16 GLN A C 5
ATOM 7387 O O . GLN A 1 16 ? -1.408 -2.000 8.009 1.00 0.00 16 GLN A O 5
ATOM 7401 N N . LYS A 1 17 ? -3.194 -3.325 8.240 1.00 0.00 17 LYS A N 5
ATOM 7402 C CA . LYS A 1 17 ? -2.535 -4.407 8.967 1.00 0.00 17 LYS A CA 5
ATOM 7403 C C . LYS A 1 17 ? -2.087 -5.497 8.005 1.00 0.00 17 LYS A C 5
ATOM 7404 O O . LYS A 1 17 ? -0.933 -5.915 8.046 1.00 0.00 17 LYS A O 5
ATOM 7423 N N . LEU A 1 18 ? -2.964 -5.914 7.091 1.00 0.00 18 LEU A N 5
ATOM 7424 C CA . LEU A 1 18 ? -2.683 -6.990 6.140 1.00 0.00 18 LEU A CA 5
ATOM 7425 C C . LEU A 1 18 ? -1.509 -6.654 5.212 1.00 0.00 18 LEU A C 5
ATOM 7426 O O . LEU A 1 18 ? -0.851 -7.565 4.706 1.00 0.00 18 LEU A O 5
ATOM 7442 N N . LEU A 1 19 ? -1.256 -5.368 4.955 1.00 0.00 19 LEU A N 5
ATOM 7443 C CA . LEU A 1 19 ? -0.089 -4.899 4.213 1.00 0.00 19 LEU A CA 5
ATOM 7444 C C . LEU A 1 19 ? 1.168 -5.002 5.070 1.00 0.00 19 LEU A C 5
ATOM 7445 O O . LEU A 1 19 ? 2.209 -5.423 4.575 1.00 0.00 19 LEU A O 5
ATOM 7461 N N . MET A 1 20 ? 1.109 -4.591 6.334 1.00 0.00 20 MET A N 5
ATOM 7462 C CA . MET A 1 20 ? 2.272 -4.560 7.210 1.00 0.00 20 MET A CA 5
ATOM 7463 C C . MET A 1 20 ? 2.770 -5.979 7.482 1.00 0.00 20 MET A C 5
ATOM 7464 O O . MET A 1 20 ? 3.960 -6.248 7.329 1.00 0.00 20 MET A O 5
ATOM 7478 N N . GLU A 1 21 ? 1.881 -6.917 7.803 1.00 0.00 21 GLU A N 5
ATOM 7479 C CA . GLU A 1 21 ? 2.240 -8.316 7.958 1.00 0.00 21 GLU A CA 5
ATOM 7480 C C . GLU A 1 21 ? 2.913 -8.895 6.713 1.00 0.00 21 GLU A C 5
ATOM 7481 O O . GLU A 1 21 ? 3.943 -9.571 6.827 1.00 0.00 21 GLU A O 5
ATOM 7493 N N . ALA A 1 22 ? 2.368 -8.629 5.523 1.00 0.00 22 ALA A N 5
ATOM 7494 C CA . ALA A 1 22 ? 2.999 -9.070 4.288 1.00 0.00 22 ALA A CA 5
ATOM 7495 C C . ALA A 1 22 ? 4.393 -8.447 4.144 1.00 0.00 22 ALA A C 5
ATOM 7496 O O . ALA A 1 22 ? 5.322 -9.140 3.727 1.00 0.00 22 ALA A O 5
ATOM 7503 N N . LEU A 1 23 ? 4.559 -7.172 4.520 1.00 0.00 23 LEU A N 5
ATOM 7504 C CA . LEU A 1 23 ? 5.844 -6.484 4.470 1.00 0.00 23 LEU A CA 5
ATOM 7505 C C . LEU A 1 23 ? 6.871 -7.175 5.367 1.00 0.00 23 LEU A C 5
ATOM 7506 O O . LEU A 1 23 ? 8.000 -7.321 4.918 1.00 0.00 23 LEU A O 5
ATOM 7522 N N . GLN A 1 24 ? 6.542 -7.626 6.583 1.00 0.00 24 GLN A N 5
ATOM 7523 C CA . GLN A 1 24 ? 7.514 -8.320 7.423 1.00 0.00 24 GLN A CA 5
ATOM 7524 C C . GLN A 1 24 ? 8.125 -9.511 6.678 1.00 0.00 24 GLN A C 5
ATOM 7525 O O . GLN A 1 24 ? 9.351 -9.673 6.658 1.00 0.00 24 GLN A O 5
ATOM 7539 N N . GLN A 1 25 ? 7.288 -10.337 6.045 1.00 0.00 25 GLN A N 5
ATOM 7540 C CA . GLN A 1 25 ? 7.742 -11.436 5.218 1.00 0.00 25 GLN A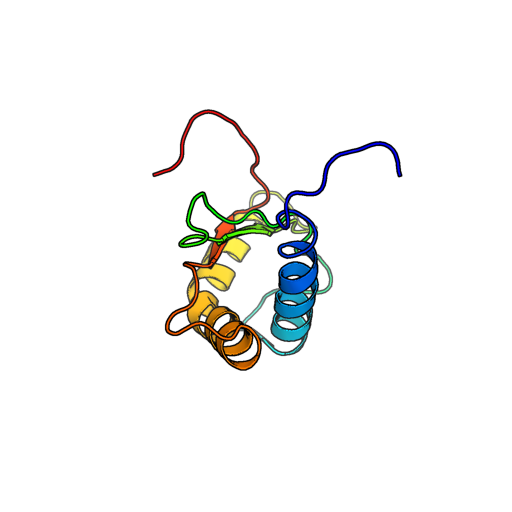 CA 5
ATOM 7541 C C . GLN A 1 25 ? 8.437 -10.987 3.932 1.00 0.00 25 GLN A C 5
ATOM 7542 O O . GLN A 1 25 ? 9.227 -11.765 3.394 1.00 0.00 25 GLN A O 5
ATOM 7556 N N . LEU A 1 26 ? 8.204 -9.772 3.436 1.00 0.00 26 LEU A N 5
ATOM 7557 C CA . LEU A 1 26 ? 8.869 -9.241 2.255 1.00 0.00 26 LEU A CA 5
ATOM 7558 C C . LEU A 1 26 ? 10.343 -8.957 2.552 1.00 0.00 26 LEU A C 5
ATOM 7559 O O . LEU A 1 26 ? 10.717 -7.857 2.946 1.00 0.00 26 LEU A O 5
ATOM 7575 N N . ARG A 1 27 ? 11.166 -9.984 2.355 1.00 0.00 27 ARG A N 5
ATOM 7576 C CA . ARG A 1 27 ? 12.612 -10.016 2.534 1.00 0.00 27 ARG A CA 5
ATOM 7577 C C . ARG A 1 27 ? 13.298 -8.793 1.925 1.00 0.00 27 ARG A C 5
ATOM 7578 O O . ARG A 1 27 ? 13.839 -7.976 2.667 1.00 0.00 27 ARG A O 5
ATOM 7599 N N . ASP A 1 28 ? 13.339 -8.742 0.593 1.00 0.00 28 ASP A N 5
ATOM 7600 C CA . ASP A 1 28 ? 13.727 -7.629 -0.271 1.00 0.00 28 ASP A CA 5
ATOM 7601 C C . ASP A 1 28 ? 14.986 -6.916 0.239 1.00 0.00 28 ASP A C 5
ATOM 7602 O O . ASP A 1 28 ? 14.905 -5.886 0.902 1.00 0.00 28 ASP A O 5
ATOM 7611 N N . PRO A 1 29 ? 16.188 -7.411 -0.103 1.00 0.00 29 PRO A N 5
ATOM 7612 C CA . PRO A 1 29 ? 17.470 -6.943 0.415 1.00 0.00 29 PRO A CA 5
ATOM 7613 C C . PRO A 1 29 ? 17.869 -5.568 -0.137 1.00 0.00 29 PRO A C 5
ATOM 7614 O O . PRO A 1 29 ? 18.981 -5.097 0.096 1.00 0.00 29 PRO A O 5
ATOM 7625 N N . ARG A 1 30 ? 16.989 -4.935 -0.909 1.00 0.00 30 ARG A N 5
ATOM 7626 C CA . ARG A 1 30 ? 17.103 -3.543 -1.350 1.00 0.00 30 ARG A CA 5
ATOM 7627 C C . ARG A 1 30 ? 16.015 -2.671 -0.690 1.00 0.00 30 ARG A C 5
ATOM 7628 O O . ARG A 1 30 ? 15.790 -1.543 -1.123 1.00 0.00 30 ARG A O 5
ATOM 7649 N N . LEU A 1 31 ? 15.305 -3.174 0.327 1.00 0.00 31 LEU A N 5
ATOM 7650 C CA . LEU A 1 31 ? 14.249 -2.489 1.060 1.00 0.00 31 LEU A CA 5
ATOM 7651 C C . LEU A 1 31 ? 14.489 -2.613 2.567 1.00 0.00 31 LEU A C 5
ATOM 7652 O O . LEU A 1 31 ? 14.188 -3.630 3.192 1.00 0.00 31 LEU A O 5
ATOM 7668 N N . LYS A 1 32 ? 15.022 -1.555 3.167 1.00 0.00 32 LYS A N 5
ATOM 7669 C CA . LYS A 1 32 ? 15.107 -1.335 4.604 1.00 0.00 32 LYS A CA 5
ATOM 7670 C C . LYS A 1 32 ? 13.695 -1.214 5.177 1.00 0.00 32 LYS A C 5
ATOM 7671 O O . LYS A 1 32 ? 13.123 -0.122 5.172 1.00 0.00 32 LYS A O 5
ATOM 7690 N N . LYS A 1 33 ? 13.120 -2.296 5.711 1.00 0.00 33 LYS A N 5
ATOM 7691 C CA . LYS A 1 33 ? 11.817 -2.215 6.360 1.00 0.00 33 LYS A CA 5
ATOM 7692 C C . LYS A 1 33 ? 11.856 -1.361 7.629 1.00 0.00 33 LYS A C 5
ATOM 7693 O O . LYS A 1 33 ? 10.830 -0.830 8.042 1.00 0.00 33 LYS A O 5
ATOM 7712 N N . ASP A 1 34 ? 13.033 -1.206 8.237 1.00 0.00 34 ASP A N 5
ATOM 7713 C CA . ASP A 1 34 ? 13.240 -0.453 9.483 1.00 0.00 34 ASP A CA 5
ATOM 7714 C C . ASP A 1 34 ? 13.050 1.059 9.313 1.00 0.00 34 ASP A C 5
ATOM 7715 O O . ASP A 1 34 ? 13.168 1.811 10.283 1.00 0.00 34 ASP A O 5
ATOM 7724 N N . PHE A 1 35 ? 12.814 1.508 8.076 1.00 0.00 35 PHE A N 5
ATOM 7725 C CA . PHE A 1 35 ? 12.680 2.897 7.669 1.00 0.00 35 PHE A CA 5
ATOM 7726 C C . PHE A 1 35 ? 11.411 3.082 6.832 1.00 0.00 35 PHE A C 5
ATOM 7727 O O . PHE A 1 35 ? 11.386 3.955 5.970 1.00 0.00 35 PHE A O 5
ATOM 7744 N N . VAL A 1 36 ? 10.370 2.261 6.990 1.00 0.00 36 VAL A N 5
ATOM 7745 C CA . VAL A 1 36 ? 9.169 2.433 6.181 1.00 0.00 36 VAL A CA 5
ATOM 7746 C C . VAL A 1 36 ? 7.939 1.975 6.946 1.00 0.00 36 VAL A C 5
ATOM 7747 O O . VAL A 1 36 ? 7.999 1.034 7.740 1.00 0.00 36 VAL A O 5
ATOM 7760 N N . THR A 1 37 ? 6.803 2.619 6.689 1.00 0.00 37 THR A N 5
ATOM 7761 C CA . THR A 1 37 ? 5.530 2.227 7.260 1.00 0.00 37 THR A CA 5
ATOM 7762 C C . THR A 1 37 ? 4.404 2.738 6.358 1.00 0.00 37 THR A C 5
ATOM 7763 O O . THR A 1 37 ? 4.632 3.573 5.476 1.00 0.00 37 THR A O 5
ATOM 7774 N N . PHE A 1 38 ? 3.182 2.275 6.609 1.00 0.00 38 PHE A N 5
ATOM 7775 C CA . PHE A 1 38 ? 1.978 2.588 5.855 1.00 0.00 38 PHE A CA 5
ATOM 7776 C C . PHE A 1 38 ? 1.005 3.247 6.832 1.00 0.00 38 PHE A C 5
ATOM 7777 O O . PHE A 1 38 ? 0.564 2.592 7.781 1.00 0.00 38 PHE A O 5
ATOM 7794 N N . SER A 1 39 ? 0.750 4.550 6.673 1.00 0.00 39 SER A N 5
ATOM 7795 C CA . SER A 1 39 ? 0.023 5.372 7.645 1.00 0.00 39 SER A CA 5
ATOM 7796 C C . SER A 1 39 ? -1.166 6.115 7.024 1.00 0.00 39 SER A C 5
ATOM 7797 O O . SER A 1 39 ? -1.925 6.755 7.759 1.00 0.00 39 SER A O 5
ATOM 7805 N N . ARG A 1 40 ? -1.390 6.009 5.711 1.00 0.00 40 ARG A N 5
ATOM 7806 C CA . ARG A 1 40 ? -2.659 6.368 5.092 1.00 0.00 40 ARG A CA 5
ATOM 7807 C C . ARG A 1 40 ? -3.001 5.246 4.124 1.00 0.00 40 ARG A C 5
ATOM 7808 O O . ARG A 1 40 ? -2.131 4.740 3.413 1.00 0.00 40 ARG A O 5
ATOM 7829 N N . VAL A 1 41 ? -4.270 4.866 4.121 1.00 0.00 41 VAL A N 5
ATOM 7830 C CA . VAL A 1 41 ? -4.847 3.831 3.288 1.00 0.00 41 VAL A CA 5
ATOM 7831 C C . VAL A 1 41 ? -6.187 4.428 2.866 1.00 0.00 41 VAL A C 5
ATOM 7832 O O . VAL A 1 41 ? -7.035 4.689 3.723 1.00 0.00 41 VAL A O 5
ATOM 7845 N N . GLU A 1 42 ? -6.379 4.720 1.582 1.00 0.00 42 GLU A N 5
ATOM 7846 C CA . GLU A 1 42 ? -7.686 5.070 1.043 1.00 0.00 42 GLU A CA 5
ATOM 7847 C C . GLU A 1 42 ? -8.031 4.073 -0.055 1.00 0.00 42 GLU A C 5
ATOM 7848 O O . GLU A 1 42 ? -7.202 3.777 -0.921 1.00 0.00 42 GLU A O 5
ATOM 7860 N N . LEU A 1 43 ? -9.237 3.509 0.010 1.00 0.00 43 LEU A N 5
ATOM 7861 C CA . LEU A 1 43 ? -9.729 2.584 -1.000 1.00 0.00 43 LEU A CA 5
ATOM 7862 C C . LEU A 1 43 ? -10.547 3.361 -2.022 1.00 0.00 43 LEU A C 5
ATOM 7863 O O . LEU A 1 43 ? -11.098 4.425 -1.732 1.00 0.00 43 LEU A O 5
ATOM 7879 N N . SER A 1 44 ? -10.651 2.803 -3.222 1.00 0.00 44 SER A N 5
ATOM 7880 C CA . SER A 1 44 ? -11.312 3.447 -4.341 1.00 0.00 44 SER A CA 5
ATOM 7881 C C . SER A 1 44 ? -12.822 3.557 -4.137 1.00 0.00 44 SER A C 5
ATOM 7882 O O . SER A 1 44 ? -13.400 2.885 -3.276 1.00 0.00 44 SER A O 5
ATOM 7890 N N . LYS A 1 45 ? -13.470 4.344 -5.004 1.00 0.00 45 LYS A N 5
ATOM 7891 C CA . LYS A 1 45 ? -14.893 4.682 -4.949 1.00 0.00 45 LYS A CA 5
ATOM 7892 C C . LYS A 1 45 ? -15.773 3.436 -4.825 1.00 0.00 45 LYS A C 5
ATOM 7893 O O . LYS A 1 45 ? -16.790 3.472 -4.132 1.00 0.00 45 LYS A O 5
ATOM 7912 N N . ASP A 1 46 ? -15.362 2.333 -5.459 1.00 0.00 46 ASP A N 5
ATOM 7913 C CA . ASP A 1 46 ? -15.998 1.013 -5.420 1.00 0.00 46 ASP A CA 5
ATOM 7914 C C . ASP A 1 46 ? -14.960 -0.064 -5.096 1.00 0.00 46 ASP A C 5
ATOM 7915 O O . ASP A 1 46 ? -14.946 -1.139 -5.695 1.00 0.00 46 ASP A O 5
ATOM 7924 N N . LYS A 1 47 ? -14.051 0.228 -4.152 1.00 0.00 47 LYS A N 5
ATOM 7925 C CA . LYS A 1 47 ? -13.089 -0.728 -3.580 1.00 0.00 47 LYS A CA 5
ATOM 7926 C C . LYS A 1 47 ? -12.219 -1.416 -4.653 1.00 0.00 47 LYS A C 5
ATOM 7927 O O . LYS A 1 47 ? -11.704 -2.507 -4.434 1.00 0.00 47 LYS A O 5
ATOM 7946 N N . ARG A 1 48 ? -12.083 -0.812 -5.841 1.00 0.00 48 ARG A N 5
ATOM 7947 C CA . ARG A 1 48 ? -11.368 -1.369 -6.991 1.00 0.00 48 ARG A CA 5
ATOM 7948 C C . ARG A 1 48 ? -9.853 -1.300 -6.803 1.00 0.00 48 ARG A C 5
ATOM 7949 O O . ARG A 1 48 ? -9.154 -2.268 -7.102 1.00 0.00 48 ARG A O 5
ATOM 7970 N N . TYR A 1 49 ? -9.354 -0.161 -6.332 1.00 0.00 49 TYR A N 5
ATOM 7971 C CA . TYR A 1 49 ? -7.944 0.124 -6.093 1.00 0.00 49 TYR A CA 5
ATOM 7972 C C . TYR A 1 49 ? -7.759 0.367 -4.610 1.00 0.00 49 TYR A C 5
ATOM 7973 O O . TYR A 1 49 ? -8.722 0.732 -3.929 1.00 0.00 49 TYR A O 5
ATOM 7991 N N . ALA A 1 50 ? -6.519 0.219 -4.159 1.00 0.00 50 ALA A N 5
ATOM 7992 C CA . ALA A 1 50 ? -6.063 0.603 -2.830 1.00 0.00 50 ALA A CA 5
ATOM 7993 C C . ALA A 1 50 ? -4.887 1.556 -3.011 1.00 0.00 50 ALA A C 5
ATOM 7994 O O . ALA A 1 50 ? -3.795 1.140 -3.405 1.00 0.00 50 ALA A O 5
ATOM 8001 N N . ASP A 1 51 ? -5.141 2.841 -2.783 1.00 0.00 51 ASP A N 5
ATOM 8002 C CA . ASP A 1 51 ? -4.146 3.898 -2.834 1.00 0.00 51 ASP A CA 5
ATOM 8003 C C . ASP A 1 51 ? -3.456 3.901 -1.466 1.00 0.00 51 ASP A C 5
ATOM 8004 O O . ASP A 1 51 ? -3.970 4.481 -0.507 1.00 0.00 51 ASP A O 5
ATOM 8013 N N . VAL A 1 52 ? -2.380 3.125 -1.307 1.00 0.00 52 VAL A N 5
ATOM 8014 C CA . VAL A 1 52 ? -1.623 3.025 -0.057 1.00 0.00 52 VAL A CA 5
ATOM 8015 C C . VAL A 1 52 ? -0.556 4.114 -0.080 1.00 0.00 52 VAL A C 5
ATOM 8016 O O . VAL A 1 52 ? 0.080 4.338 -1.112 1.00 0.00 52 VAL A O 5
ATOM 8029 N N . TYR A 1 53 ? -0.322 4.761 1.059 1.00 0.00 53 TYR A N 5
ATOM 8030 C CA . TYR A 1 53 ? 0.686 5.790 1.226 1.00 0.00 53 TYR A CA 5
ATOM 8031 C C . TYR A 1 53 ? 1.821 5.184 2.048 1.00 0.00 53 TYR A C 5
ATOM 8032 O O . TYR A 1 53 ? 1.584 4.473 3.028 1.00 0.00 53 TYR A O 5
ATOM 8050 N N . VAL A 1 54 ? 3.053 5.470 1.646 1.00 0.00 54 VAL A N 5
ATOM 8051 C CA . VAL A 1 54 ? 4.268 4.844 2.124 1.00 0.00 54 VAL A CA 5
ATOM 8052 C C . VAL A 1 54 ? 5.252 5.961 2.455 1.00 0.00 54 VAL A C 5
ATOM 8053 O O . VAL A 1 54 ? 5.996 6.418 1.583 1.00 0.00 54 VAL A O 5
ATOM 8066 N N . SER A 1 55 ? 5.259 6.405 3.712 1.00 0.00 55 SER A N 5
ATOM 8067 C CA . SER A 1 55 ? 6.361 7.225 4.186 1.00 0.00 55 SER A CA 5
ATOM 8068 C C . SER A 1 55 ? 7.550 6.287 4.353 1.00 0.00 55 SER A C 5
ATOM 8069 O O . SER A 1 55 ? 7.467 5.301 5.095 1.00 0.00 55 SER A O 5
ATOM 8077 N N . PHE A 1 56 ? 8.645 6.599 3.666 1.00 0.00 56 PHE A N 5
ATOM 8078 C CA . PHE A 1 56 ? 9.955 6.038 3.951 1.00 0.00 56 PHE A CA 5
ATOM 8079 C C . PHE A 1 56 ? 10.640 6.942 4.993 1.00 0.00 56 PHE A C 5
ATOM 8080 O O . PHE A 1 56 ? 10.056 7.935 5.453 1.00 0.00 56 PHE A O 5
ATOM 8097 N N . LEU A 1 57 ? 11.864 6.593 5.384 1.00 0.00 57 LEU A N 5
ATOM 8098 C CA . LEU A 1 57 ? 12.716 7.303 6.333 1.00 0.00 57 LEU A CA 5
ATOM 8099 C C . LEU A 1 57 ? 14.082 7.417 5.661 1.00 0.00 57 LEU A C 5
ATOM 8100 O O . LEU A 1 57 ? 15.070 6.780 6.045 1.00 0.00 57 LEU A O 5
ATOM 8116 N N . GLY A 1 58 ? 14.087 8.154 4.557 1.00 0.00 58 GLY A N 5
ATOM 8117 C CA . GLY A 1 58 ? 15.164 8.220 3.595 1.00 0.00 58 GLY A CA 5
ATOM 8118 C C . GLY A 1 58 ? 14.815 9.231 2.513 1.00 0.00 58 GLY A C 5
ATOM 8119 O O . GLY A 1 58 ? 13.743 9.847 2.547 1.00 0.00 58 GLY A O 5
ATOM 8123 N N . THR A 1 59 ? 15.755 9.461 1.612 1.00 0.00 59 THR A N 5
ATOM 8124 C CA . THR A 1 59 ? 15.816 10.639 0.760 1.00 0.00 59 THR A CA 5
ATOM 8125 C C . THR A 1 59 ? 14.836 10.601 -0.423 1.00 0.00 59 THR A C 5
ATOM 8126 O O . THR A 1 59 ? 14.290 9.540 -0.763 1.00 0.00 59 THR A O 5
ATOM 8137 N N . PRO A 1 60 ? 14.611 11.758 -1.076 1.00 0.00 60 PRO A N 5
ATOM 8138 C CA . PRO A 1 60 ? 13.761 11.851 -2.254 1.00 0.00 60 PRO A CA 5
ATOM 8139 C C . PRO A 1 60 ? 14.386 11.150 -3.467 1.00 0.00 60 PRO A C 5
ATOM 8140 O O . PRO A 1 60 ? 13.664 10.817 -4.405 1.00 0.00 60 PRO A O 5
ATOM 8151 N N . GLU A 1 61 ? 15.687 10.863 -3.444 1.00 0.00 61 GLU A N 5
ATOM 8152 C CA . GLU A 1 61 ? 16.309 9.955 -4.394 1.00 0.00 61 GLU A CA 5
ATOM 8153 C C . GLU A 1 61 ? 15.994 8.504 -3.992 1.00 0.00 61 GLU A C 5
ATOM 8154 O O . GLU A 1 61 ? 15.524 7.722 -4.814 1.00 0.00 61 GLU A O 5
ATOM 8166 N N . GLU A 1 62 ? 16.204 8.121 -2.729 1.00 0.00 62 GLU A N 5
ATOM 8167 C CA . GLU A 1 62 ? 16.141 6.731 -2.278 1.00 0.00 62 GLU A CA 5
ATOM 8168 C C . GLU A 1 62 ? 14.748 6.130 -2.453 1.00 0.00 62 GLU A C 5
ATOM 8169 O O . GLU A 1 62 ? 14.612 5.075 -3.069 1.00 0.00 62 GLU A O 5
ATOM 8181 N N . ARG A 1 63 ? 13.699 6.767 -1.914 1.00 0.00 63 ARG A N 5
ATOM 8182 C CA . ARG A 1 63 ? 12.330 6.232 -1.989 1.00 0.00 63 ARG A CA 5
ATOM 8183 C C . ARG A 1 63 ? 11.911 5.918 -3.429 1.00 0.00 63 ARG A C 5
ATOM 8184 O O . ARG A 1 63 ? 11.119 4.984 -3.592 1.00 0.00 63 ARG A O 5
ATOM 8205 N N . LYS A 1 64 ? 12.447 6.599 -4.447 1.00 0.00 64 LYS A N 5
ATOM 8206 C CA . LYS A 1 64 ? 12.092 6.337 -5.842 1.00 0.00 64 LYS A CA 5
ATOM 8207 C C . LYS A 1 64 ? 12.530 4.964 -6.342 1.00 0.00 64 LYS A C 5
ATOM 8208 O O . LYS A 1 64 ? 11.838 4.376 -7.170 1.00 0.00 64 LYS A O 5
ATOM 8227 N N . GLU A 1 65 ? 13.626 4.403 -5.846 1.00 0.00 65 GLU A N 5
ATOM 8228 C CA . GLU A 1 65 ? 13.920 3.007 -6.155 1.00 0.00 65 GLU A CA 5
ATOM 8229 C C . GLU A 1 65 ? 12.859 2.124 -5.481 1.00 0.00 65 GLU A C 5
ATOM 8230 O O . GLU A 1 65 ? 12.315 1.195 -6.076 1.00 0.00 65 GLU A O 5
ATOM 8242 N N . THR A 1 66 ? 12.511 2.438 -4.232 1.00 0.00 66 THR A N 5
ATOM 8243 C CA . THR A 1 66 ? 11.663 1.576 -3.416 1.00 0.00 66 THR A CA 5
ATOM 8244 C C . THR A 1 66 ? 10.223 1.484 -3.927 1.00 0.00 66 THR A C 5
ATOM 8245 O O . THR A 1 66 ? 9.531 0.503 -3.638 1.00 0.00 66 THR A O 5
ATOM 8256 N N . VAL A 1 67 ? 9.736 2.493 -4.655 1.00 0.00 67 VAL A N 5
ATOM 8257 C CA . VAL A 1 67 ? 8.398 2.432 -5.220 1.00 0.00 67 VAL A CA 5
ATOM 8258 C C . VAL A 1 67 ? 8.365 1.367 -6.321 1.00 0.00 67 VAL A C 5
ATOM 8259 O O . VAL A 1 67 ? 7.385 0.622 -6.383 1.00 0.00 67 VAL A O 5
ATOM 8272 N N . GLU A 1 68 ? 9.436 1.199 -7.113 1.00 0.00 68 GLU A N 5
ATOM 8273 C CA . GLU A 1 68 ? 9.515 0.084 -8.049 1.00 0.00 68 GLU A CA 5
ATOM 8274 C C . GLU A 1 68 ? 9.555 -1.237 -7.285 1.00 0.00 68 GLU A C 5
ATOM 8275 O O . GLU A 1 68 ? 8.836 -2.157 -7.664 1.00 0.00 68 GLU A O 5
ATOM 8287 N N . ILE A 1 69 ? 10.364 -1.340 -6.222 1.00 0.00 69 ILE A N 5
ATOM 8288 C CA . ILE A 1 69 ? 10.498 -2.571 -5.438 1.00 0.00 69 ILE A CA 5
ATOM 8289 C C . ILE A 1 69 ? 9.121 -3.044 -4.965 1.00 0.00 69 ILE A C 5
ATOM 8290 O O . ILE A 1 69 ? 8.757 -4.207 -5.169 1.00 0.00 69 ILE A O 5
ATOM 8306 N N . LEU A 1 70 ? 8.368 -2.148 -4.320 1.00 0.00 70 LEU A N 5
ATOM 8307 C CA . LEU A 1 70 ? 7.044 -2.457 -3.804 1.00 0.00 70 LEU A CA 5
ATOM 8308 C C . LEU A 1 70 ? 6.104 -2.850 -4.934 1.00 0.00 70 LEU A C 5
ATOM 8309 O O . LEU A 1 70 ? 5.351 -3.812 -4.798 1.00 0.00 70 LEU A O 5
ATOM 8325 N N . ASN A 1 71 ? 6.133 -2.119 -6.049 1.00 0.00 71 ASN A N 5
ATOM 8326 C CA . ASN A 1 71 ? 5.240 -2.389 -7.169 1.00 0.00 71 ASN A CA 5
ATOM 8327 C C . ASN A 1 71 ? 5.537 -3.756 -7.783 1.00 0.00 71 ASN A C 5
ATOM 8328 O O . ASN A 1 71 ? 4.622 -4.504 -8.115 1.00 0.00 71 ASN A O 5
ATOM 8339 N N . ARG A 1 72 ? 6.816 -4.114 -7.901 1.00 0.00 72 ARG A N 5
ATOM 8340 C CA . ARG A 1 72 ? 7.285 -5.422 -8.365 1.00 0.00 72 ARG A CA 5
ATOM 8341 C C . ARG A 1 72 ? 6.912 -6.559 -7.402 1.00 0.00 72 ARG A C 5
ATOM 8342 O O . ARG A 1 72 ? 7.104 -7.715 -7.777 1.00 0.00 72 ARG A O 5
ATOM 8363 N N . ALA A 1 73 ? 6.363 -6.270 -6.217 1.00 0.00 73 ALA A N 5
ATOM 8364 C CA . ALA A 1 73 ? 5.826 -7.245 -5.270 1.00 0.00 73 ALA A CA 5
ATOM 8365 C C . ALA A 1 73 ? 4.333 -6.999 -4.978 1.00 0.00 73 ALA A C 5
ATOM 8366 O O . ALA A 1 73 ? 3.785 -7.572 -4.032 1.00 0.00 73 ALA A O 5
ATOM 8373 N N . LYS A 1 74 ? 3.645 -6.133 -5.735 1.00 0.00 74 LYS A N 5
ATOM 8374 C CA . LYS A 1 74 ? 2.276 -5.731 -5.405 1.00 0.00 74 LYS A CA 5
ATOM 8375 C C . LYS A 1 74 ? 1.283 -6.891 -5.457 1.00 0.00 74 LYS A C 5
ATOM 8376 O O . LYS A 1 74 ? 0.237 -6.802 -4.812 1.00 0.00 74 LYS A O 5
ATOM 8395 N N . GLY A 1 75 ? 1.574 -7.940 -6.225 1.00 0.00 75 GLY A N 5
ATOM 8396 C CA . GLY A 1 75 ? 0.778 -9.150 -6.310 1.00 0.00 75 GLY A CA 5
ATOM 8397 C C . GLY A 1 75 ? 0.917 -9.940 -5.020 1.00 0.00 75 GLY A C 5
ATOM 8398 O O . GLY A 1 75 ? -0.087 -10.310 -4.415 1.00 0.00 75 GLY A O 5
ATOM 8402 N N . PHE A 1 76 ? 2.147 -10.154 -4.551 1.00 0.00 76 PHE A N 5
ATOM 8403 C CA . PHE A 1 76 ? 2.432 -10.822 -3.287 1.00 0.00 76 PHE A CA 5
ATOM 8404 C C . PHE A 1 76 ? 1.666 -10.150 -2.139 1.00 0.00 76 PHE A C 5
ATOM 8405 O O . PHE A 1 76 ? 1.033 -10.846 -1.339 1.00 0.00 76 PHE A O 5
ATOM 8422 N N . PHE A 1 77 ? 1.667 -8.813 -2.083 1.00 0.00 77 PHE A N 5
ATOM 8423 C CA . PHE A 1 77 ? 0.856 -8.049 -1.137 1.00 0.00 77 PHE A CA 5
ATOM 8424 C C . PHE A 1 77 ? -0.626 -8.402 -1.276 1.00 0.00 77 PHE A C 5
ATOM 8425 O O . PHE A 1 77 ? -1.242 -8.902 -0.336 1.00 0.00 77 PHE A O 5
ATOM 8442 N N . ARG A 1 78 ? -1.203 -8.152 -2.451 1.00 0.00 78 ARG A N 5
ATOM 8443 C CA . ARG A 1 78 ? -2.630 -8.310 -2.731 1.00 0.00 78 ARG A CA 5
ATOM 8444 C C . ARG A 1 78 ? -3.128 -9.706 -2.382 1.00 0.00 78 ARG A C 5
ATOM 8445 O O . ARG A 1 78 ? -4.175 -9.858 -1.754 1.00 0.00 78 ARG A O 5
ATOM 8466 N N . THR A 1 79 ? -2.344 -10.707 -2.754 1.00 0.00 79 THR A N 5
ATOM 8467 C CA . THR A 1 79 ? -2.601 -12.116 -2.479 1.00 0.0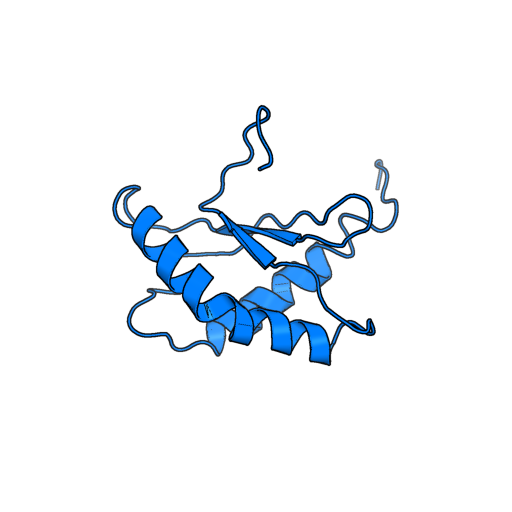0 79 THR A CA 5
ATOM 8468 C C . THR A 1 79 ? -2.846 -12.366 -0.985 1.00 0.00 79 THR A C 5
ATOM 8469 O O . THR A 1 79 ? -3.759 -13.116 -0.636 1.00 0.00 79 THR A O 5
ATOM 8480 N N . PHE A 1 80 ? -2.071 -11.723 -0.111 1.00 0.00 80 PHE A N 5
ATOM 8481 C CA . PHE A 1 80 ? -2.204 -11.836 1.342 1.00 0.00 80 PHE A CA 5
ATOM 8482 C C . PHE A 1 80 ? -3.570 -11.313 1.792 1.00 0.00 80 PHE A C 5
ATOM 8483 O O . PHE A 1 80 ? -4.195 -11.884 2.685 1.00 0.00 80 PHE A O 5
ATOM 8500 N N . ILE A 1 81 ? -4.052 -10.233 1.175 1.00 0.00 81 ILE A N 5
ATOM 8501 C CA . ILE A 1 81 ? -5.341 -9.645 1.504 1.00 0.00 81 ILE A CA 5
ATOM 8502 C C . ILE A 1 81 ? -6.438 -10.636 1.091 1.00 0.00 81 ILE A C 5
ATOM 8503 O O . ILE A 1 81 ? -7.241 -11.059 1.926 1.00 0.00 81 ILE A O 5
ATOM 8519 N N . ALA A 1 82 ? -6.431 -11.060 -0.179 1.00 0.00 82 ALA A N 5
ATOM 8520 C CA . ALA A 1 82 ? -7.446 -11.948 -0.739 1.00 0.00 82 ALA A CA 5
ATOM 8521 C C . ALA A 1 82 ? -7.436 -13.350 -0.124 1.00 0.00 82 ALA A C 5
ATOM 8522 O O . ALA A 1 82 ? -8.437 -14.060 -0.221 1.00 0.00 82 ALA A O 5
ATOM 8529 N N . LYS A 1 83 ? -6.319 -13.758 0.485 1.00 0.00 83 LYS A N 5
ATOM 8530 C CA . LYS A 1 83 ? -6.208 -14.948 1.323 1.00 0.00 83 LYS A CA 5
ATOM 8531 C C . LYS A 1 83 ? -7.104 -14.757 2.539 1.00 0.00 83 LYS A C 5
ATOM 8532 O O . LYS A 1 83 ? -8.082 -15.478 2.708 1.00 0.00 83 LYS A O 5
ATOM 8551 N N . ASN A 1 84 ? -6.776 -13.770 3.374 1.00 0.00 84 ASN A N 5
ATOM 8552 C CA . ASN A 1 84 ? -7.335 -13.651 4.712 1.00 0.00 84 ASN A CA 5
ATOM 8553 C C . ASN A 1 84 ? -8.808 -13.277 4.630 1.00 0.00 84 ASN A C 5
ATOM 8554 O O . ASN A 1 84 ? -9.654 -13.984 5.171 1.00 0.00 84 ASN A O 5
ATOM 8565 N N . LEU A 1 85 ? -9.130 -12.205 3.901 1.00 0.00 85 LEU A N 5
ATOM 8566 C CA . LEU A 1 85 ? -10.504 -11.765 3.657 1.00 0.00 85 LEU A CA 5
ATOM 8567 C C . LEU A 1 85 ? -11.203 -12.609 2.605 1.00 0.00 85 LEU A C 5
ATOM 8568 O O . LEU A 1 85 ? -12.360 -12.327 2.304 1.00 0.00 85 LEU A O 5
ATOM 8584 N N . ARG A 1 86 ? -10.561 -13.650 2.051 1.00 0.00 86 ARG A N 5
ATOM 8585 C CA . ARG A 1 86 ? -11.197 -14.683 1.256 1.00 0.00 86 ARG A CA 5
ATOM 8586 C C . ARG A 1 86 ? -11.933 -14.141 0.006 1.00 0.00 86 ARG A C 5
ATOM 8587 O O . ARG A 1 86 ? -12.626 -14.858 -0.719 1.00 0.00 86 ARG A O 5
ATOM 8608 N N . LEU A 1 87 ? -11.720 -12.871 -0.325 1.00 0.00 87 LEU A N 5
ATOM 8609 C CA . LEU A 1 87 ? -12.594 -12.052 -1.160 1.00 0.00 87 LEU A CA 5
ATOM 8610 C C . LEU A 1 87 ? -12.442 -12.350 -2.654 1.00 0.00 87 LEU A C 5
ATOM 8611 O O . LEU A 1 87 ? -13.004 -11.625 -3.468 1.00 0.00 87 LEU A O 5
ATOM 8627 N N . TYR A 1 88 ? -11.667 -13.379 -3.023 1.00 0.00 88 TYR A N 5
ATOM 8628 C CA . TYR A 1 88 ? -11.231 -13.722 -4.372 1.00 0.00 88 TYR A CA 5
ATOM 8629 C C . TYR A 1 88 ? -10.339 -12.628 -4.963 1.00 0.00 88 TYR A C 5
ATOM 8630 O O . TYR A 1 88 ? -9.156 -12.871 -5.217 1.00 0.00 88 TYR A O 5
ATOM 8648 N N . VAL A 1 89 ? -10.863 -11.426 -5.169 1.00 0.00 89 VAL A N 5
ATOM 8649 C CA . VAL A 1 89 ? -10.168 -10.301 -5.754 1.00 0.00 89 VAL A CA 5
ATOM 8650 C C . VAL A 1 89 ? -9.988 -9.241 -4.670 1.00 0.00 89 VAL A C 5
ATOM 8651 O O . VAL A 1 89 ? -10.942 -8.644 -4.157 1.00 0.00 89 VAL A O 5
ATOM 8664 N N . ALA A 1 90 ? -8.739 -9.071 -4.251 1.00 0.00 90 ALA A N 5
ATOM 8665 C CA . ALA A 1 90 ? -8.334 -7.912 -3.478 1.00 0.00 90 ALA A CA 5
ATOM 8666 C C . ALA A 1 90 ? -8.053 -6.747 -4.441 1.00 0.00 90 ALA A C 5
ATOM 8667 O O . ALA A 1 90 ? -7.650 -6.992 -5.585 1.00 0.00 90 ALA A O 5
ATOM 8674 N N . PRO A 1 91 ? -8.209 -5.493 -3.979 1.00 0.00 91 PRO A N 5
ATOM 8675 C CA . PRO A 1 91 ? -7.983 -4.303 -4.788 1.00 0.00 91 PRO A CA 5
ATOM 8676 C C . PRO A 1 91 ? -6.551 -4.200 -5.303 1.00 0.00 91 PRO A C 5
ATOM 8677 O O . PRO A 1 91 ? -5.625 -4.733 -4.701 1.00 0.00 91 PRO A O 5
ATOM 8688 N N . GLU A 1 92 ? -6.375 -3.461 -6.395 1.00 0.00 92 GLU A N 5
ATOM 8689 C CA . GLU A 1 92 ? -5.087 -3.138 -6.995 1.00 0.00 92 GLU A CA 5
ATOM 8690 C C . GLU A 1 92 ? -4.312 -2.250 -6.026 1.00 0.00 92 GLU A C 5
ATOM 8691 O O . GLU A 1 92 ? -4.625 -1.070 -5.858 1.00 0.00 92 GLU A O 5
ATOM 8703 N N . ILE A 1 93 ? -3.329 -2.841 -5.359 1.00 0.00 93 ILE A N 5
ATOM 8704 C CA . ILE A 1 93 ? -2.516 -2.173 -4.363 1.00 0.00 93 ILE A CA 5
ATOM 8705 C C . ILE A 1 93 ? -1.518 -1.281 -5.108 1.00 0.00 93 ILE A C 5
ATOM 8706 O O . ILE A 1 93 ? -0.758 -1.787 -5.940 1.00 0.00 93 ILE A O 5
ATOM 8722 N N . ARG A 1 94 ? -1.503 0.020 -4.809 1.00 0.00 94 ARG A N 5
ATOM 8723 C CA . ARG A 1 94 ? -0.541 0.999 -5.318 1.00 0.00 94 ARG A CA 5
ATOM 8724 C C . ARG A 1 94 ? 0.172 1.610 -4.122 1.00 0.00 94 ARG A C 5
ATOM 8725 O O . ARG A 1 94 ? -0.472 1.808 -3.095 1.00 0.00 94 ARG A O 5
ATOM 8746 N N . PHE A 1 95 ? 1.457 1.935 -4.249 1.00 0.00 95 PHE A N 5
ATOM 8747 C CA . PHE A 1 95 ? 2.305 2.338 -3.141 1.00 0.00 95 PHE A CA 5
ATOM 8748 C C . PHE A 1 95 ? 2.903 3.724 -3.350 1.00 0.00 95 PHE A C 5
ATOM 8749 O O . PHE A 1 95 ? 4.075 3.894 -3.697 1.00 0.00 95 PHE A O 5
ATOM 8766 N N . TYR A 1 96 ? 2.104 4.717 -3.003 1.00 0.00 96 TYR A N 5
ATOM 8767 C CA . TYR A 1 96 ? 2.412 6.128 -3.176 1.00 0.00 96 TYR A CA 5
ATOM 8768 C C . TYR A 1 96 ? 3.420 6.582 -2.125 1.00 0.00 96 TYR A C 5
ATOM 8769 O O . TYR A 1 96 ? 3.484 6.040 -1.025 1.00 0.00 96 TYR A O 5
ATOM 8787 N N . GLU A 1 97 ? 4.201 7.607 -2.436 1.00 0.00 97 GLU A N 5
ATOM 8788 C CA . GLU A 1 97 ? 5.409 8.020 -1.729 1.00 0.00 97 GLU A CA 5
ATOM 8789 C C . GLU A 1 97 ? 5.102 8.911 -0.523 1.00 0.00 97 GLU A C 5
ATOM 8790 O O . GLU A 1 97 ? 5.910 9.765 -0.171 1.00 0.00 97 GLU A O 5
ATOM 8802 N N . ASP A 1 98 ? 3.945 8.707 0.112 1.00 0.00 98 ASP A N 5
ATOM 8803 C CA . ASP A 1 98 ? 3.308 9.633 1.039 1.00 0.00 98 ASP A CA 5
ATOM 8804 C C . ASP A 1 98 ? 3.208 11.004 0.374 1.00 0.00 98 ASP A C 5
ATOM 8805 O O . ASP A 1 98 ? 4.090 11.854 0.502 1.00 0.00 98 ASP A O 5
ATOM 8814 N N . LYS A 1 99 ? 2.125 11.190 -0.391 1.00 0.00 99 LYS A N 5
ATOM 8815 C CA . LYS A 1 99 ? 1.759 12.373 -1.149 1.00 0.00 99 LYS A CA 5
ATOM 8816 C C . LYS A 1 99 ? 2.601 12.585 -2.403 1.00 0.00 99 LYS A C 5
ATOM 8817 O O . LYS A 1 99 ? 2.019 12.888 -3.444 1.00 0.00 99 LYS A O 5
ATOM 8836 N N . GLY A 1 100 ? 3.919 12.412 -2.321 1.00 0.00 100 GLY A N 5
ATOM 8837 C CA . GLY A 1 100 ? 4.844 12.536 -3.437 1.00 0.00 100 GLY A CA 5
ATOM 8838 C C . GLY A 1 100 ? 4.620 13.828 -4.213 1.00 0.00 100 GLY A C 5
ATOM 8839 O O . GLY A 1 100 ? 4.188 13.798 -5.366 1.00 0.00 100 GLY A O 5
ATOM 8843 N N . ILE A 1 101 ? 4.828 14.966 -3.554 1.00 0.00 101 ILE A N 5
ATOM 8844 C CA . ILE A 1 101 ? 4.689 16.301 -4.122 1.00 0.00 101 ILE A CA 5
ATOM 8845 C C . ILE A 1 101 ? 5.729 16.451 -5.245 1.00 0.00 101 ILE A C 5
ATOM 8846 O O . ILE A 1 101 ? 6.934 16.450 -4.989 1.00 0.00 101 ILE A O 5
ATOM 8862 N N . GLU A 1 102 ? 5.281 16.597 -6.493 1.00 0.00 102 GLU A N 5
ATOM 8863 C CA . GLU A 1 102 ? 6.120 16.677 -7.688 1.00 0.00 102 GLU A CA 5
ATOM 8864 C C . GLU A 1 102 ? 5.659 17.901 -8.476 1.00 0.00 102 GLU A C 5
ATOM 8865 O O . GLU A 1 102 ? 4.571 17.879 -9.060 1.00 0.00 102 GLU A O 5
ATOM 8877 N N . ALA A 1 103 ? 6.413 19.006 -8.404 1.00 0.00 103 ALA A N 5
ATOM 8878 C CA . ALA A 1 103 ? 6.039 20.272 -9.027 1.00 0.00 103 ALA A CA 5
ATOM 8879 C C . ALA A 1 103 ? 7.259 21.186 -9.235 1.00 0.00 103 ALA A C 5
ATOM 8880 O O . ALA A 1 103 ? 7.445 22.149 -8.478 1.00 0.00 103 ALA A O 5
ATOM 8887 N N . SER A 1 104 ? 8.091 20.914 -10.240 1.00 0.00 104 SER A N 5
ATOM 8888 C CA . SER A 1 104 ? 9.261 21.735 -10.559 1.00 0.00 104 SER A CA 5
ATOM 8889 C C . SER A 1 104 ? 9.409 21.961 -12.066 1.00 0.00 104 SER A C 5
ATOM 8890 O O . SER A 1 104 ? 8.891 21.192 -12.877 1.00 0.00 104 SER A O 5
ATOM 8898 N N . VAL A 1 105 ? 10.093 23.050 -12.437 1.00 0.00 105 VAL A N 5
ATOM 8899 C CA . VAL A 1 105 ? 10.157 23.583 -13.803 1.00 0.00 105 VAL A CA 5
ATOM 8900 C C . VAL A 1 105 ? 11.073 22.781 -14.736 1.00 0.00 105 VAL A C 5
ATOM 8901 O O . VAL A 1 105 ? 11.149 23.067 -15.935 1.00 0.00 105 VAL A O 5
ATOM 8914 N N . LYS A 1 106 ? 11.811 21.822 -14.190 1.00 0.00 106 LYS A N 5
ATOM 8915 C CA . LYS A 1 106 ? 12.777 20.966 -14.844 1.00 0.00 106 LYS A CA 5
ATOM 8916 C C . LYS A 1 106 ? 12.758 19.682 -14.036 1.00 0.00 106 LYS A C 5
ATOM 8917 O O . LYS A 1 106 ? 12.281 19.713 -12.880 1.00 0.00 106 LYS A O 5
ATOM 8936 N N . GLY A 1 1 ? -15.398 13.402 19.902 1.00 0.00 1 GLY A N 6
ATOM 8937 C CA . GLY A 1 1 ? -16.165 12.336 19.249 1.00 0.00 1 GLY A CA 6
ATOM 8938 C C . GLY A 1 1 ? -17.538 12.204 19.879 1.00 0.00 1 GLY A C 6
ATOM 8939 O O . GLY A 1 1 ? -17.648 12.164 21.107 1.00 0.00 1 GLY A O 6
ATOM 8943 N N . MET A 1 2 ? -18.590 12.098 19.064 1.00 0.00 2 MET A N 6
ATOM 8944 C CA . MET A 1 2 ? -19.922 11.754 19.544 1.00 0.00 2 MET A CA 6
ATOM 8945 C C . MET A 1 2 ? -20.059 10.237 19.412 1.00 0.00 2 MET A C 6
ATOM 8946 O O . MET A 1 2 ? -19.713 9.519 20.347 1.00 0.00 2 MET A O 6
ATOM 8960 N N . ASN A 1 3 ? -20.452 9.744 18.236 1.00 0.00 3 ASN A N 6
ATOM 8961 C CA . ASN A 1 3 ? -20.656 8.330 17.926 1.00 0.00 3 ASN A CA 6
ATOM 8962 C C . ASN A 1 3 ? -19.588 7.848 16.923 1.00 0.00 3 ASN A C 6
ATOM 8963 O O . ASN A 1 3 ? -19.013 8.680 16.214 1.00 0.00 3 ASN A O 6
ATOM 8974 N N . PRO A 1 4 ? -19.299 6.540 16.823 1.00 0.00 4 PRO A N 6
ATOM 8975 C CA . PRO A 1 4 ? -18.213 6.040 15.977 1.00 0.00 4 PRO A CA 6
ATOM 8976 C C . PRO A 1 4 ? -18.515 6.129 14.471 1.00 0.00 4 PRO A C 6
ATOM 8977 O O . PRO A 1 4 ? -17.773 6.793 13.741 1.00 0.00 4 PRO A O 6
ATOM 8988 N N . ALA A 1 5 ? -19.624 5.537 14.005 1.00 0.00 5 ALA A N 6
ATOM 8989 C CA . ALA A 1 5 ? -19.937 5.254 12.594 1.00 0.00 5 ALA A CA 6
ATOM 8990 C C . ALA A 1 5 ? -18.900 4.330 11.917 1.00 0.00 5 ALA A C 6
ATOM 8991 O O . ALA A 1 5 ? -17.980 3.862 12.586 1.00 0.00 5 ALA A O 6
ATOM 8998 N N . TYR A 1 6 ? -19.078 3.999 10.627 1.00 0.00 6 TYR A N 6
ATOM 8999 C CA . TYR A 1 6 ? -18.186 3.125 9.842 1.00 0.00 6 TYR A CA 6
ATOM 9000 C C . TYR A 1 6 ? -17.514 3.912 8.714 1.00 0.00 6 TYR A C 6
ATOM 9001 O O . TYR A 1 6 ? -16.309 4.139 8.776 1.00 0.00 6 TYR A O 6
ATOM 9019 N N . ARG A 1 7 ? -18.301 4.378 7.734 1.00 0.00 7 ARG A N 6
ATOM 9020 C CA . ARG A 1 7 ? -17.894 5.171 6.563 1.00 0.00 7 ARG A CA 6
ATOM 9021 C C . ARG A 1 7 ? -17.058 4.356 5.570 1.00 0.00 7 ARG A C 6
ATOM 9022 O O . ARG A 1 7 ? -16.644 3.235 5.854 1.00 0.00 7 ARG A O 6
ATOM 9043 N N . LYS A 1 8 ? -16.784 4.918 4.386 1.00 0.00 8 LYS A N 6
ATOM 9044 C CA . LYS A 1 8 ? -15.966 4.250 3.365 1.00 0.00 8 LYS A CA 6
ATOM 9045 C C . LYS A 1 8 ? -14.584 3.930 3.921 1.00 0.00 8 LYS A C 6
ATOM 9046 O O . LYS A 1 8 ? -14.067 2.835 3.708 1.00 0.00 8 LYS A O 6
ATOM 9065 N N . ALA A 1 9 ? -13.990 4.880 4.645 1.00 0.00 9 ALA A N 6
ATOM 9066 C CA . ALA A 1 9 ? -12.635 4.769 5.154 1.00 0.00 9 ALA A CA 6
ATOM 9067 C C . ALA A 1 9 ? -12.456 3.616 6.155 1.00 0.00 9 ALA A C 6
ATOM 9068 O O . ALA A 1 9 ? -11.308 3.277 6.449 1.00 0.00 9 ALA A O 6
ATOM 9075 N N . MET A 1 10 ? -13.526 2.979 6.655 1.00 0.00 10 MET A N 6
ATOM 9076 C CA . MET A 1 10 ? -13.413 1.716 7.385 1.00 0.00 10 MET A CA 6
ATOM 9077 C C . MET A 1 10 ? -12.711 0.684 6.503 1.00 0.00 10 MET A C 6
ATOM 9078 O O . MET A 1 10 ? -11.762 0.043 6.943 1.00 0.00 10 MET A O 6
ATOM 9092 N N . LEU A 1 11 ? -13.139 0.555 5.243 1.00 0.00 11 LEU A N 6
ATOM 9093 C CA . LEU A 1 11 ? -12.621 -0.464 4.339 1.00 0.00 11 LEU A CA 6
ATOM 9094 C C . LEU A 1 11 ? -11.162 -0.193 3.984 1.00 0.00 11 LEU A C 6
ATOM 9095 O O . LEU A 1 11 ? -10.369 -1.114 3.813 1.00 0.00 11 LEU A O 6
ATOM 9111 N N . GLU A 1 12 ? -10.802 1.082 3.858 1.00 0.00 12 GLU A N 6
ATOM 9112 C CA . GLU A 1 12 ? -9.432 1.471 3.552 1.00 0.00 12 GLU A CA 6
ATOM 9113 C C . GLU A 1 12 ? -8.536 1.213 4.769 1.00 0.00 12 GLU A C 6
ATOM 9114 O O . GLU A 1 12 ? -7.375 0.861 4.598 1.00 0.00 12 GLU A O 6
ATOM 9126 N N . SER A 1 13 ? -9.066 1.316 5.994 1.00 0.00 13 SER A N 6
ATOM 9127 C CA . SER A 1 13 ? -8.374 0.924 7.218 1.00 0.00 13 SER A CA 6
ATOM 9128 C C . SER A 1 13 ? -8.234 -0.595 7.285 1.00 0.00 13 SER A C 6
ATOM 9129 O O . SER A 1 13 ? -7.166 -1.083 7.653 1.00 0.00 13 SER A O 6
ATOM 9137 N N . GLU A 1 14 ? -9.272 -1.343 6.897 1.00 0.00 14 GLU A N 6
ATOM 9138 C CA . GLU A 1 14 ? -9.229 -2.786 6.849 1.00 0.00 14 GLU A CA 6
ATOM 9139 C C . GLU A 1 14 ? -8.087 -3.244 5.945 1.00 0.00 14 GLU A C 6
ATOM 9140 O O . GLU A 1 14 ? -7.374 -4.184 6.297 1.00 0.00 14 GLU A O 6
ATOM 9152 N N . ILE A 1 15 ? -7.883 -2.557 4.818 1.00 0.00 15 ILE A N 6
ATOM 9153 C CA . ILE A 1 15 ? -6.814 -2.827 3.865 1.00 0.00 15 ILE A CA 6
ATOM 9154 C C . ILE A 1 15 ? -5.474 -2.238 4.357 1.00 0.00 15 ILE A C 6
ATOM 9155 O O . ILE A 1 15 ? -4.425 -2.676 3.888 1.00 0.00 15 ILE A O 6
ATOM 9171 N N . GLN A 1 16 ? -5.446 -1.284 5.296 1.00 0.00 16 GLN A N 6
ATOM 9172 C CA . GLN A 1 16 ? -4.202 -0.671 5.755 1.00 0.00 16 GLN A CA 6
ATOM 9173 C C . GLN A 1 16 ? -3.330 -1.622 6.571 1.00 0.00 16 GLN A C 6
ATOM 9174 O O . GLN A 1 16 ? -2.106 -1.610 6.417 1.00 0.00 16 GLN A O 6
ATOM 9188 N N . LYS A 1 17 ? -3.932 -2.440 7.435 1.00 0.00 17 LYS A N 6
ATOM 9189 C CA . LYS A 1 17 ? -3.173 -3.460 8.176 1.00 0.00 17 LYS A CA 6
ATOM 9190 C C . LYS A 1 17 ? -2.651 -4.563 7.253 1.00 0.00 17 LYS A C 6
ATOM 9191 O O . LYS A 1 17 ? -1.588 -5.123 7.526 1.00 0.00 17 LYS A O 6
ATOM 9210 N N . LEU A 1 18 ? -3.361 -4.866 6.162 1.00 0.00 18 LEU A N 6
ATOM 9211 C CA . LEU A 1 18 ? -3.015 -5.975 5.278 1.00 0.00 18 LEU A CA 6
ATOM 9212 C C . LEU A 1 18 ? -1.616 -5.793 4.693 1.00 0.00 18 LEU A C 6
ATOM 9213 O O . LEU A 1 18 ? -0.855 -6.758 4.664 1.00 0.00 18 LEU A O 6
ATOM 9229 N N . LEU A 1 19 ? -1.238 -4.586 4.254 1.00 0.00 19 LEU A N 6
ATOM 9230 C CA . LEU A 1 19 ? 0.098 -4.334 3.742 1.00 0.00 19 LEU A CA 6
ATOM 9231 C C . LEU A 1 19 ? 1.165 -4.575 4.808 1.00 0.00 19 LEU A C 6
ATOM 9232 O O . LEU A 1 19 ? 2.296 -4.902 4.462 1.00 0.00 19 LEU A O 6
ATOM 9248 N N . MET A 1 20 ? 0.840 -4.366 6.083 1.00 0.00 20 MET A N 6
ATOM 9249 C CA . MET A 1 20 ? 1.806 -4.449 7.162 1.00 0.00 20 MET A CA 6
ATOM 9250 C C . MET A 1 20 ? 2.121 -5.905 7.466 1.00 0.00 20 MET A C 6
ATOM 9251 O O . MET A 1 20 ? 3.290 -6.273 7.415 1.00 0.00 20 MET A O 6
ATOM 9265 N N . GLU A 1 21 ? 1.102 -6.741 7.692 1.00 0.00 21 GLU A N 6
ATOM 9266 C CA . GLU A 1 21 ? 1.263 -8.195 7.741 1.00 0.00 21 GLU A CA 6
ATOM 9267 C C . GLU A 1 21 ? 2.082 -8.682 6.544 1.00 0.00 21 GLU A C 6
ATOM 9268 O O . GLU A 1 21 ? 3.074 -9.385 6.731 1.00 0.00 21 GLU A O 6
ATOM 9280 N N . ALA A 1 22 ? 1.696 -8.289 5.324 1.00 0.00 22 ALA A N 6
ATOM 9281 C CA . ALA A 1 22 ? 2.396 -8.706 4.121 1.00 0.00 22 ALA A CA 6
ATOM 9282 C C . ALA A 1 22 ? 3.870 -8.291 4.155 1.00 0.00 22 ALA A C 6
ATOM 9283 O O . ALA A 1 22 ? 4.716 -9.089 3.769 1.00 0.00 22 ALA A O 6
ATOM 9290 N N . LEU A 1 23 ? 4.186 -7.074 4.602 1.00 0.00 23 LEU A N 6
ATOM 9291 C CA . LEU A 1 23 ? 5.555 -6.585 4.722 1.00 0.00 23 LEU A CA 6
ATOM 9292 C C . LEU A 1 23 ? 6.330 -7.390 5.763 1.00 0.00 23 LEU A C 6
ATOM 9293 O O . LEU A 1 23 ? 7.450 -7.799 5.487 1.00 0.00 23 LEU A O 6
ATOM 9309 N N . GLN A 1 24 ? 5.784 -7.627 6.956 1.00 0.00 24 GLN A N 6
ATOM 9310 C CA . GLN A 1 24 ? 6.462 -8.420 7.974 1.00 0.00 24 GLN A CA 6
ATOM 9311 C C . GLN A 1 24 ? 6.730 -9.839 7.434 1.00 0.00 24 GLN A C 6
ATOM 9312 O O . GLN A 1 24 ? 7.809 -10.394 7.655 1.00 0.00 24 GLN A O 6
ATOM 9326 N N . GLN A 1 25 ? 5.804 -10.384 6.642 1.00 0.00 25 GLN A N 6
ATOM 9327 C CA . GLN A 1 25 ? 5.897 -11.660 5.939 1.00 0.00 25 GLN A CA 6
ATOM 9328 C C . GLN A 1 25 ? 6.833 -11.635 4.705 1.00 0.00 25 GLN A C 6
ATOM 9329 O O . GLN A 1 25 ? 6.938 -12.667 4.027 1.00 0.00 25 GLN A O 6
ATOM 9343 N N . LEU A 1 26 ? 7.503 -10.522 4.378 1.00 0.00 26 LEU A N 6
ATOM 9344 C CA . LEU A 1 26 ? 8.315 -10.335 3.168 1.00 0.00 26 LEU A CA 6
ATOM 9345 C C . LEU A 1 26 ? 9.817 -10.381 3.506 1.00 0.00 26 LEU A C 6
ATOM 9346 O O . LEU A 1 26 ? 10.225 -10.083 4.632 1.00 0.00 26 LEU A O 6
ATOM 9362 N N . ARG A 1 27 ? 10.663 -10.771 2.539 1.00 0.00 27 ARG A N 6
ATOM 9363 C CA . ARG A 1 27 ? 12.122 -10.785 2.714 1.00 0.00 27 ARG A CA 6
ATOM 9364 C C . ARG A 1 27 ? 12.715 -9.409 2.437 1.00 0.00 27 ARG A C 6
ATOM 9365 O O . ARG A 1 27 ? 13.336 -8.824 3.316 1.00 0.00 27 ARG A O 6
ATOM 9386 N N . ASP A 1 28 ? 12.573 -8.929 1.195 1.00 0.00 28 ASP A N 6
ATOM 9387 C CA . ASP A 1 28 ? 13.002 -7.609 0.717 1.00 0.00 28 ASP A CA 6
ATOM 9388 C C . ASP A 1 28 ? 14.408 -7.182 1.179 1.00 0.00 28 ASP A C 6
ATOM 9389 O O . ASP A 1 28 ? 14.581 -6.153 1.822 1.00 0.00 28 ASP A O 6
ATOM 9398 N N . PRO A 1 29 ? 15.476 -7.871 0.739 1.00 0.00 29 PRO A N 6
ATOM 9399 C CA . PRO A 1 29 ? 16.850 -7.617 1.171 1.00 0.00 29 PRO A CA 6
ATOM 9400 C C . PRO A 1 29 ? 17.446 -6.333 0.570 1.00 0.00 29 PRO A C 6
ATOM 9401 O O . PRO A 1 29 ? 18.632 -6.064 0.741 1.00 0.00 29 PRO A O 6
ATOM 9412 N N . ARG A 1 30 ? 16.659 -5.549 -0.171 1.00 0.00 30 ARG A N 6
ATOM 9413 C CA . ARG A 1 30 ? 17.034 -4.181 -0.559 1.00 0.00 30 ARG A CA 6
ATOM 9414 C C . ARG A 1 30 ? 16.285 -3.112 0.237 1.00 0.00 30 ARG A C 6
ATOM 9415 O O . ARG A 1 30 ? 16.666 -1.943 0.199 1.00 0.00 30 ARG A O 6
ATOM 9436 N N . LEU A 1 31 ? 15.221 -3.473 0.952 1.00 0.00 31 LEU A N 6
ATOM 9437 C CA . LEU A 1 31 ? 14.379 -2.518 1.657 1.00 0.00 31 LEU A CA 6
ATOM 9438 C C . LEU A 1 31 ? 14.655 -2.581 3.160 1.00 0.00 31 LEU A C 6
ATOM 9439 O O . LEU A 1 31 ? 15.132 -3.590 3.683 1.00 0.00 31 LEU A O 6
ATOM 9455 N N . LYS A 1 32 ? 14.351 -1.488 3.857 1.00 0.00 32 LYS A N 6
ATOM 9456 C CA . LYS A 1 32 ? 14.510 -1.301 5.280 1.00 0.00 32 LYS A CA 6
ATOM 9457 C C . LYS A 1 32 ? 13.131 -1.205 5.924 1.00 0.00 32 LYS A C 6
ATOM 9458 O O . LYS A 1 32 ? 12.621 -0.096 6.094 1.00 0.00 32 LYS A O 6
ATOM 9477 N N . LYS A 1 33 ? 12.494 -2.333 6.275 1.00 0.00 33 LYS A N 6
ATOM 9478 C CA . LYS A 1 33 ? 11.254 -2.347 7.049 1.00 0.00 33 LYS A CA 6
ATOM 9479 C C . LYS A 1 33 ? 11.325 -1.486 8.293 1.00 0.00 33 LYS A C 6
ATOM 9480 O O . LYS A 1 33 ? 10.290 -0.963 8.698 1.00 0.00 33 LYS A O 6
ATOM 9499 N N . ASP A 1 34 ? 12.519 -1.308 8.853 1.00 0.00 34 ASP A N 6
ATOM 9500 C CA . ASP A 1 34 ? 12.803 -0.435 9.995 1.00 0.00 34 ASP A CA 6
ATOM 9501 C C . ASP A 1 34 ? 12.216 0.977 9.824 1.00 0.00 34 ASP A C 6
ATOM 9502 O O . ASP A 1 34 ? 12.002 1.662 10.819 1.00 0.00 34 ASP A O 6
ATOM 9511 N N . PHE A 1 35 ? 11.916 1.405 8.588 1.00 0.00 35 PHE A N 6
ATOM 9512 C CA . PHE A 1 35 ? 11.381 2.724 8.260 1.00 0.00 35 PHE A CA 6
ATOM 9513 C C . PHE A 1 35 ? 10.114 2.682 7.394 1.00 0.00 35 PHE A C 6
ATOM 9514 O O . PHE A 1 35 ? 9.550 3.737 7.106 1.00 0.00 35 PHE A O 6
ATOM 9531 N N . VAL A 1 36 ? 9.673 1.516 6.918 1.00 0.00 36 VAL A N 6
ATOM 9532 C CA . VAL A 1 36 ? 8.495 1.421 6.056 1.00 0.00 36 VAL A CA 6
ATOM 9533 C C . VAL A 1 36 ? 7.257 1.461 6.940 1.00 0.00 36 VAL A C 6
ATOM 9534 O O . VAL A 1 36 ? 7.155 0.687 7.891 1.00 0.00 36 VAL A O 6
ATOM 9547 N N . THR A 1 37 ? 6.262 2.256 6.561 1.00 0.00 37 THR A N 6
ATOM 9548 C CA . THR A 1 37 ? 4.896 2.010 6.977 1.00 0.00 37 THR A CA 6
ATOM 9549 C C . THR A 1 37 ? 3.973 2.474 5.844 1.00 0.00 37 THR A C 6
ATOM 9550 O O . THR A 1 37 ? 4.429 3.074 4.865 1.00 0.00 37 THR A O 6
ATOM 9561 N N . PHE A 1 38 ? 2.682 2.192 5.976 1.00 0.00 38 PHE A N 6
ATOM 9562 C CA . PHE A 1 38 ? 1.614 2.521 5.039 1.00 0.00 38 PHE A CA 6
ATOM 9563 C C . PHE A 1 38 ? 0.596 3.312 5.842 1.00 0.00 38 PHE A C 6
ATOM 9564 O O . PHE A 1 38 ? 0.439 3.056 7.039 1.00 0.00 38 PHE A O 6
ATOM 9581 N N . SER A 1 39 ? -0.034 4.308 5.223 1.00 0.00 39 SER A N 6
ATOM 9582 C CA . SER A 1 39 ? -0.947 5.187 5.936 1.00 0.00 39 SER A CA 6
ATOM 9583 C C . SER A 1 39 ? -2.050 5.666 4.991 1.00 0.00 39 SER A C 6
ATOM 9584 O O . SER A 1 39 ? -3.188 5.257 5.201 1.00 0.00 39 SER A O 6
ATOM 9592 N N . ARG A 1 40 ? -1.765 6.478 3.961 1.00 0.00 40 ARG A N 6
ATOM 9593 C CA . ARG A 1 40 ? -2.825 6.871 3.010 1.00 0.00 40 ARG A CA 6
ATOM 9594 C C . ARG A 1 40 ? -3.106 5.672 2.101 1.00 0.00 40 ARG A C 6
ATOM 9595 O O . ARG A 1 40 ? -2.172 5.055 1.584 1.00 0.00 40 ARG A O 6
ATOM 9616 N N . VAL A 1 41 ? -4.379 5.312 1.959 1.00 0.00 41 VAL A N 6
ATOM 9617 C CA . VAL A 1 41 ? -4.854 4.143 1.232 1.00 0.00 41 VAL A CA 6
ATOM 9618 C C . VAL A 1 41 ? -6.084 4.616 0.463 1.00 0.00 41 VAL A C 6
ATOM 9619 O O . VAL A 1 41 ? -7.196 4.592 0.989 1.00 0.00 41 VAL A O 6
ATOM 9632 N N . GLU A 1 42 ? -5.893 5.104 -0.760 1.00 0.00 42 GLU A N 6
ATOM 9633 C CA . GLU A 1 42 ? -6.998 5.501 -1.618 1.00 0.00 42 GLU A CA 6
ATOM 9634 C C . GLU A 1 42 ? -7.424 4.278 -2.432 1.00 0.00 42 GLU A C 6
ATOM 9635 O O . GLU A 1 42 ? -6.612 3.769 -3.196 1.00 0.00 42 GLU A O 6
ATOM 9647 N N . LEU A 1 43 ? -8.656 3.771 -2.322 1.00 0.00 43 LEU A N 6
ATOM 9648 C CA . LEU A 1 43 ? -9.196 2.883 -3.345 1.00 0.00 43 LEU A CA 6
ATOM 9649 C C . LEU A 1 43 ? -10.084 3.669 -4.303 1.00 0.00 43 LEU A C 6
ATOM 9650 O O . LEU A 1 43 ? -10.774 4.616 -3.908 1.00 0.00 43 LEU A O 6
ATOM 9666 N N . SER A 1 44 ? -10.101 3.228 -5.561 1.00 0.00 44 SER A N 6
ATOM 9667 C CA . SER A 1 44 ? -11.042 3.683 -6.575 1.00 0.00 44 SER A CA 6
ATOM 9668 C C . SER A 1 44 ? -12.473 3.307 -6.164 1.00 0.00 44 SER A C 6
ATOM 9669 O O . SER A 1 44 ? -12.671 2.392 -5.359 1.00 0.00 44 SER A O 6
ATOM 9677 N N . LYS A 1 45 ? -13.470 3.976 -6.754 1.00 0.00 45 LYS A N 6
ATOM 9678 C CA . LYS A 1 45 ? -14.881 3.903 -6.371 1.00 0.00 45 LYS A CA 6
ATOM 9679 C C . LYS A 1 45 ? -15.338 2.449 -6.241 1.00 0.00 45 LYS A C 6
ATOM 9680 O O . LYS A 1 45 ? -15.776 2.019 -5.174 1.00 0.00 45 LYS A O 6
ATOM 9699 N N . ASP A 1 46 ? -15.176 1.664 -7.302 1.00 0.00 46 ASP A N 6
ATOM 9700 C CA . ASP A 1 46 ? -15.665 0.289 -7.387 1.00 0.00 46 ASP A CA 6
ATOM 9701 C C . ASP A 1 46 ? -14.672 -0.704 -6.771 1.00 0.00 46 ASP A C 6
ATOM 9702 O O . ASP A 1 46 ? -14.816 -1.909 -6.983 1.00 0.00 46 ASP A O 6
ATOM 9711 N N . LYS A 1 47 ? -13.669 -0.235 -6.009 1.00 0.00 47 LYS A N 6
ATOM 9712 C CA . LYS A 1 47 ? -12.532 -1.018 -5.505 1.00 0.00 47 LYS A CA 6
ATOM 9713 C C . LYS A 1 47 ? -11.819 -1.716 -6.672 1.00 0.00 47 LYS A C 6
ATOM 9714 O O . LYS A 1 47 ? -11.553 -2.920 -6.649 1.00 0.00 47 LYS A O 6
ATOM 9733 N N . ARG A 1 48 ? -11.566 -0.964 -7.749 1.00 0.00 48 ARG A N 6
ATOM 9734 C CA . ARG A 1 48 ? -10.916 -1.462 -8.963 1.00 0.00 48 ARG A CA 6
ATOM 9735 C C . ARG A 1 48 ? -9.409 -1.261 -8.944 1.00 0.00 48 ARG A C 6
ATOM 9736 O O . ARG A 1 48 ? -8.687 -2.097 -9.486 1.00 0.00 48 ARG A O 6
ATOM 9757 N N . TYR A 1 49 ? -8.937 -0.198 -8.304 1.00 0.00 49 TYR A N 6
ATOM 9758 C CA . TYR A 1 49 ? -7.531 0.087 -8.086 1.00 0.00 49 TYR A CA 6
ATOM 9759 C C . TYR A 1 49 ? -7.384 0.536 -6.644 1.00 0.00 49 TYR A C 6
ATOM 9760 O O . TYR A 1 49 ? -8.368 0.971 -6.033 1.00 0.00 49 TYR A O 6
ATOM 9778 N N . ALA A 1 50 ? -6.160 0.450 -6.144 1.00 0.00 50 ALA A N 6
ATOM 9779 C CA . ALA A 1 50 ? -5.717 1.002 -4.879 1.00 0.00 50 ALA A CA 6
ATOM 9780 C C . ALA A 1 50 ? -4.455 1.830 -5.123 1.00 0.00 50 ALA A C 6
ATOM 9781 O O . ALA A 1 50 ? -3.615 1.468 -5.946 1.00 0.00 50 ALA A O 6
ATOM 9788 N N . ASP A 1 51 ? -4.304 2.918 -4.383 1.00 0.00 51 ASP A N 6
ATOM 9789 C CA . ASP A 1 51 ? -3.207 3.865 -4.430 1.00 0.00 51 ASP A CA 6
ATOM 9790 C C . ASP A 1 51 ? -2.703 3.922 -2.990 1.00 0.00 51 ASP A C 6
ATOM 9791 O O . ASP A 1 51 ? -3.355 4.507 -2.120 1.00 0.00 51 ASP A O 6
ATOM 9800 N N . VAL A 1 52 ? -1.605 3.221 -2.708 1.00 0.00 52 VAL A N 6
ATOM 9801 C CA . VAL A 1 52 ? -1.118 2.960 -1.355 1.00 0.00 52 VAL A CA 6
ATOM 9802 C C . VAL A 1 52 ? 0.156 3.774 -1.146 1.00 0.00 52 VAL A C 6
ATOM 9803 O O . VAL A 1 52 ? 1.132 3.630 -1.891 1.00 0.00 52 VAL A O 6
ATOM 9816 N N . TYR A 1 53 ? 0.125 4.660 -0.154 1.00 0.00 53 TYR A N 6
ATOM 9817 C CA . TYR A 1 53 ? 1.164 5.629 0.124 1.00 0.00 53 TYR A CA 6
ATOM 9818 C C . TYR A 1 53 ? 2.022 5.075 1.255 1.00 0.00 53 TYR A C 6
ATOM 9819 O O . TYR A 1 53 ? 1.533 4.689 2.321 1.00 0.00 53 TYR A O 6
ATOM 9837 N N . VAL A 1 54 ? 3.319 5.030 0.990 1.00 0.00 54 VAL A N 6
ATOM 9838 C CA . VAL A 1 54 ? 4.344 4.390 1.791 1.00 0.00 54 VAL A CA 6
ATOM 9839 C C . VAL A 1 54 ? 5.194 5.503 2.401 1.00 0.00 54 VAL A C 6
ATOM 9840 O O . VAL A 1 54 ? 6.059 6.077 1.736 1.00 0.00 54 VAL A O 6
ATOM 9853 N N . SER A 1 55 ? 4.905 5.868 3.646 1.00 0.00 55 SER A N 6
ATOM 9854 C CA . SER A 1 55 ? 5.619 6.918 4.353 1.00 0.00 55 SER A CA 6
ATOM 9855 C C . SER A 1 55 ? 6.957 6.369 4.858 1.00 0.00 55 SER A C 6
ATOM 9856 O O . SER A 1 55 ? 7.079 6.012 6.031 1.00 0.00 55 SER A O 6
ATOM 9864 N N . PHE A 1 56 ? 7.941 6.247 3.962 1.00 0.00 56 PHE A N 6
ATOM 9865 C CA . PHE A 1 56 ? 9.277 5.757 4.287 1.00 0.00 56 PHE A CA 6
ATOM 9866 C C . PHE A 1 56 ? 10.024 6.783 5.146 1.00 0.00 56 PHE A C 6
ATOM 9867 O O . PHE A 1 56 ? 10.208 7.931 4.736 1.00 0.00 56 PHE A O 6
ATOM 9884 N N . LEU A 1 57 ? 10.465 6.372 6.333 1.00 0.00 57 LEU A N 6
ATOM 9885 C CA . LEU A 1 57 ? 11.175 7.158 7.354 1.00 0.00 57 LEU A CA 6
ATOM 9886 C C . LEU A 1 57 ? 12.678 7.303 7.035 1.00 0.00 57 LEU A C 6
ATOM 9887 O O . LEU A 1 57 ? 13.535 7.209 7.917 1.00 0.00 57 LEU A O 6
ATOM 9903 N N . GLY A 1 58 ? 13.006 7.449 5.754 1.00 0.00 58 GLY A N 6
ATOM 9904 C CA . GLY A 1 58 ? 14.368 7.528 5.250 1.00 0.00 58 GLY A CA 6
ATOM 9905 C C . GLY A 1 58 ? 14.713 8.944 4.829 1.00 0.00 58 GLY A C 6
ATOM 9906 O O . GLY A 1 58 ? 14.157 9.912 5.352 1.00 0.00 58 GLY A O 6
ATOM 9910 N N . THR A 1 59 ? 15.666 9.071 3.908 1.00 0.00 59 THR A N 6
ATOM 9911 C CA . THR A 1 59 ? 15.875 10.324 3.204 1.00 0.00 59 THR A CA 6
ATOM 9912 C C . THR A 1 59 ? 14.785 10.460 2.131 1.00 0.00 59 THR A C 6
ATOM 9913 O O . THR A 1 59 ? 14.239 9.442 1.691 1.00 0.00 59 THR A O 6
ATOM 9924 N N . PRO A 1 60 ? 14.525 11.673 1.618 1.00 0.00 60 PRO A N 6
ATOM 9925 C CA . PRO A 1 60 ? 13.623 11.860 0.487 1.00 0.00 60 PRO A CA 6
ATOM 9926 C C . PRO A 1 60 ? 14.101 11.117 -0.768 1.00 0.00 60 PRO A C 6
ATOM 9927 O O . PRO A 1 60 ? 13.274 10.703 -1.581 1.00 0.00 60 PRO A O 6
ATOM 9938 N N . GLU A 1 61 ? 15.419 10.956 -0.931 1.00 0.00 61 GLU A N 6
ATOM 9939 C CA . GLU A 1 61 ? 16.011 10.239 -2.049 1.00 0.00 61 GLU A CA 6
ATOM 9940 C C . GLU A 1 61 ? 15.755 8.739 -1.930 1.00 0.00 61 GLU A C 6
ATOM 9941 O O . GLU A 1 61 ? 15.254 8.135 -2.881 1.00 0.00 61 GLU A O 6
ATOM 9953 N N . GLU A 1 62 ? 16.089 8.145 -0.779 1.00 0.00 62 GLU A N 6
ATOM 9954 C CA . GLU A 1 62 ? 15.846 6.731 -0.518 1.00 0.00 62 GLU A CA 6
ATOM 9955 C C . GLU A 1 62 ? 14.361 6.451 -0.660 1.00 0.00 62 GLU A C 6
ATOM 9956 O O . GLU A 1 62 ? 13.989 5.484 -1.315 1.00 0.00 62 GLU A O 6
ATOM 9968 N N . ARG A 1 63 ? 13.512 7.324 -0.107 1.00 0.00 63 ARG A N 6
ATOM 9969 C CA . ARG A 1 63 ? 12.065 7.215 -0.204 1.00 0.00 63 ARG A CA 6
ATOM 9970 C C . ARG A 1 63 ? 11.600 7.102 -1.661 1.00 0.00 63 ARG A C 6
ATOM 9971 O O . ARG A 1 63 ? 10.634 6.376 -1.891 1.00 0.00 63 ARG A O 6
ATOM 9992 N N . LYS A 1 64 ? 12.248 7.744 -2.639 1.00 0.00 64 LYS A N 6
ATOM 9993 C CA . LYS A 1 64 ? 11.899 7.485 -4.034 1.00 0.00 64 LYS A CA 6
ATOM 9994 C C . LYS A 1 64 ? 12.293 6.080 -4.429 1.00 0.00 64 LYS A C 6
ATOM 9995 O O . LYS A 1 64 ? 11.506 5.351 -5.015 1.00 0.00 64 LYS A O 6
ATOM 10014 N N . GLU A 1 65 ? 13.530 5.710 -4.147 1.00 0.00 65 GLU A N 6
ATOM 10015 C CA . GLU A 1 65 ? 14.113 4.429 -4.503 1.00 0.00 65 GLU A CA 6
ATOM 10016 C C . GLU A 1 65 ? 13.238 3.261 -4.022 1.00 0.00 65 GLU A C 6
ATOM 10017 O O . GLU A 1 65 ? 13.068 2.285 -4.754 1.00 0.00 65 GLU A O 6
ATOM 10029 N N . THR A 1 66 ? 12.630 3.359 -2.834 1.00 0.00 66 THR A N 6
ATOM 10030 C CA . THR A 1 66 ? 11.862 2.243 -2.301 1.00 0.00 66 THR A CA 6
ATOM 10031 C C . THR A 1 66 ? 10.611 1.918 -3.105 1.00 0.00 66 THR A C 6
ATOM 10032 O O . THR A 1 66 ? 10.183 0.763 -3.100 1.00 0.00 66 THR A O 6
ATOM 10043 N N . VAL A 1 67 ? 9.997 2.891 -3.772 1.00 0.00 67 VAL A N 6
ATOM 10044 C CA . VAL A 1 67 ? 8.701 2.669 -4.400 1.00 0.00 67 VAL A CA 6
ATOM 10045 C C . VAL A 1 67 ? 8.815 1.616 -5.506 1.00 0.00 67 VAL A C 6
ATOM 10046 O O . VAL A 1 67 ? 7.890 0.834 -5.739 1.00 0.00 67 VAL A O 6
ATOM 10059 N N . GLU A 1 68 ? 9.973 1.572 -6.164 1.00 0.00 68 GLU A N 6
ATOM 10060 C CA . GLU A 1 68 ? 10.244 0.664 -7.253 1.00 0.00 68 GLU A CA 6
ATOM 10061 C C . GLU A 1 68 ? 10.443 -0.752 -6.696 1.00 0.00 68 GLU A C 6
ATOM 10062 O O . GLU A 1 68 ? 9.869 -1.700 -7.234 1.00 0.00 68 GLU A O 6
ATOM 10074 N N . ILE A 1 69 ? 11.166 -0.883 -5.576 1.00 0.00 69 ILE A N 6
ATOM 10075 C CA . ILE A 1 69 ? 11.353 -2.136 -4.839 1.00 0.00 69 ILE A CA 6
ATOM 10076 C C . ILE A 1 69 ? 9.980 -2.678 -4.397 1.00 0.00 69 ILE A C 6
ATOM 10077 O O . ILE A 1 69 ? 9.718 -3.879 -4.523 1.00 0.00 69 ILE A O 6
ATOM 10093 N N . LEU A 1 70 ? 9.093 -1.805 -3.897 1.00 0.00 70 LEU A N 6
ATOM 10094 C CA . LEU A 1 70 ? 7.752 -2.176 -3.450 1.00 0.00 70 LEU A CA 6
ATOM 10095 C C . LEU A 1 70 ? 6.966 -2.715 -4.647 1.00 0.00 70 LEU A C 6
ATOM 10096 O O . LEU A 1 70 ? 6.357 -3.780 -4.557 1.00 0.00 70 LEU A O 6
ATOM 10112 N N . ASN A 1 71 ? 6.985 -1.995 -5.777 1.00 0.00 71 ASN A N 6
ATOM 10113 C CA . ASN A 1 71 ? 6.254 -2.390 -6.980 1.00 0.00 71 ASN A CA 6
ATOM 10114 C C . ASN A 1 71 ? 6.768 -3.714 -7.547 1.00 0.00 71 ASN A C 6
ATOM 10115 O O . ASN A 1 71 ? 5.975 -4.548 -7.981 1.00 0.00 71 ASN A O 6
ATOM 10126 N N . ARG A 1 72 ? 8.078 -3.961 -7.512 1.00 0.00 72 ARG A N 6
ATOM 10127 C CA . ARG A 1 72 ? 8.671 -5.234 -7.879 1.00 0.00 72 ARG A CA 6
ATOM 10128 C C . ARG A 1 72 ? 8.105 -6.356 -6.998 1.00 0.00 72 ARG A C 6
ATOM 10129 O O . ARG A 1 72 ? 7.853 -7.455 -7.491 1.00 0.00 72 ARG A O 6
ATOM 10150 N N . ALA A 1 73 ? 7.913 -6.112 -5.699 1.00 0.00 73 ALA A N 6
ATOM 10151 C CA . ALA A 1 73 ? 7.326 -7.084 -4.784 1.00 0.00 73 ALA A CA 6
ATOM 10152 C C . ALA A 1 73 ? 5.793 -7.159 -4.886 1.00 0.00 73 ALA A C 6
ATOM 10153 O O . ALA A 1 73 ? 5.188 -7.977 -4.186 1.00 0.00 73 ALA A O 6
ATOM 10160 N N . LYS A 1 74 ? 5.125 -6.316 -5.692 1.00 0.00 74 LYS A N 6
ATOM 10161 C CA . LYS A 1 74 ? 3.681 -6.125 -5.545 1.00 0.00 74 LYS A CA 6
ATOM 10162 C C . LYS A 1 74 ? 2.856 -7.375 -5.832 1.00 0.00 74 LYS A C 6
ATOM 10163 O O . LYS A 1 74 ? 1.720 -7.427 -5.368 1.00 0.00 74 LYS A O 6
ATOM 10182 N N . GLY A 1 75 ? 3.378 -8.376 -6.542 1.00 0.00 75 GLY A N 6
ATOM 10183 C CA . GLY A 1 75 ? 2.643 -9.610 -6.770 1.00 0.00 75 GLY A CA 6
ATOM 10184 C C . GLY A 1 75 ? 2.255 -10.271 -5.447 1.00 0.00 75 GLY A C 6
ATOM 10185 O O . GLY A 1 75 ? 1.076 -10.544 -5.216 1.00 0.00 75 GLY A O 6
ATOM 10189 N N . PHE A 1 76 ? 3.227 -10.447 -4.548 1.00 0.00 76 PHE A N 6
ATOM 10190 C CA . PHE A 1 76 ? 3.023 -11.025 -3.224 1.00 0.00 76 PHE A CA 6
ATOM 10191 C C . PHE A 1 76 ? 1.959 -10.248 -2.451 1.00 0.00 76 PHE A C 6
ATOM 10192 O O . PHE A 1 76 ? 1.016 -10.843 -1.930 1.00 0.00 76 PHE A O 6
ATOM 10209 N N . PHE A 1 77 ? 2.086 -8.916 -2.412 1.00 0.00 77 PHE A N 6
ATOM 10210 C CA . PHE A 1 77 ? 1.104 -8.052 -1.769 1.00 0.00 77 PHE A CA 6
ATOM 10211 C C . PHE A 1 77 ? -0.298 -8.256 -2.356 1.00 0.00 77 PHE A C 6
ATOM 10212 O O . PHE A 1 77 ? -1.249 -8.357 -1.591 1.00 0.00 77 PHE A O 6
ATOM 10229 N N . ARG A 1 78 ? -0.461 -8.308 -3.686 1.00 0.00 78 ARG A N 6
ATOM 10230 C CA . ARG A 1 78 ? -1.781 -8.418 -4.325 1.00 0.00 78 ARG A CA 6
ATOM 10231 C C . ARG A 1 78 ? -2.470 -9.698 -3.853 1.00 0.00 78 ARG A C 6
ATOM 10232 O O . ARG A 1 78 ? -3.619 -9.659 -3.419 1.00 0.00 78 ARG A O 6
ATOM 10253 N N . THR A 1 79 ? -1.726 -10.798 -3.879 1.00 0.00 79 THR A N 6
ATOM 10254 C CA . THR A 1 79 ? -2.138 -12.133 -3.482 1.00 0.00 79 THR A CA 6
ATOM 10255 C C . THR A 1 79 ? -2.468 -12.221 -1.980 1.00 0.00 79 THR A C 6
ATOM 10256 O O . THR A 1 79 ? -3.160 -13.153 -1.557 1.00 0.00 79 THR A O 6
ATOM 10267 N N . PHE A 1 80 ? -2.013 -11.255 -1.175 1.00 0.00 80 PHE A N 6
ATOM 10268 C CA . PHE A 1 80 ? -2.335 -11.181 0.240 1.00 0.00 80 PHE A CA 6
ATOM 10269 C C . PHE A 1 80 ? -3.644 -10.437 0.499 1.00 0.00 80 PHE A C 6
ATOM 10270 O O . PHE A 1 80 ? -4.290 -10.676 1.518 1.00 0.00 80 PHE A O 6
ATOM 10287 N N . ILE A 1 81 ? -4.018 -9.491 -0.360 1.00 0.00 81 ILE A N 6
ATOM 10288 C CA . ILE A 1 81 ? -5.062 -8.532 -0.014 1.00 0.00 81 ILE A CA 6
ATOM 10289 C C . ILE A 1 81 ? -6.394 -9.256 0.018 1.00 0.00 81 ILE A C 6
ATOM 10290 O O . ILE A 1 81 ? -7.004 -9.389 1.079 1.00 0.00 81 ILE A O 6
ATOM 10306 N N . ALA A 1 82 ? -6.860 -9.698 -1.152 1.00 0.00 82 ALA A N 6
ATOM 10307 C CA . ALA A 1 82 ? -8.197 -10.266 -1.239 1.00 0.00 82 ALA A CA 6
ATOM 10308 C C . ALA A 1 82 ? -8.303 -11.525 -0.381 1.00 0.00 82 ALA A C 6
ATOM 10309 O O . ALA A 1 82 ? -9.350 -11.714 0.237 1.00 0.00 82 ALA A O 6
ATOM 10316 N N . LYS A 1 83 ? -7.204 -12.285 -0.243 1.00 0.00 83 LYS A N 6
ATOM 10317 C CA . LYS A 1 83 ? -7.065 -13.402 0.695 1.00 0.00 83 LYS A CA 6
ATOM 10318 C C . LYS A 1 83 ? -7.625 -13.008 2.053 1.00 0.00 83 LYS A C 6
ATOM 10319 O O . LYS A 1 83 ? -8.507 -13.686 2.569 1.00 0.00 83 LYS A O 6
ATOM 10338 N N . ASN A 1 84 ? -7.092 -11.938 2.638 1.00 0.00 84 ASN A N 6
ATOM 10339 C CA . ASN A 1 84 ? -7.416 -11.548 4.001 1.00 0.00 84 ASN A CA 6
ATOM 10340 C C . ASN A 1 84 ? -8.711 -10.741 4.057 1.00 0.00 84 ASN A C 6
ATOM 10341 O O . ASN A 1 84 ? -9.223 -10.514 5.156 1.00 0.00 84 ASN A O 6
ATOM 10352 N N . LEU A 1 85 ? -9.254 -10.313 2.912 1.00 0.00 85 LEU A N 6
ATOM 10353 C CA . LEU A 1 85 ? -10.589 -9.743 2.824 1.00 0.00 85 LEU A CA 6
ATOM 10354 C C . LEU A 1 85 ? -11.606 -10.886 2.713 1.00 0.00 85 LEU A C 6
ATOM 10355 O O . LEU A 1 85 ? -12.072 -11.345 3.751 1.00 0.00 85 LEU A O 6
ATOM 10371 N N . ARG A 1 86 ? -11.905 -11.390 1.503 1.00 0.00 86 ARG A N 6
ATOM 10372 C CA . ARG A 1 86 ? -12.988 -12.333 1.195 1.00 0.00 86 ARG A CA 6
ATOM 10373 C C . ARG A 1 86 ? -12.945 -12.911 -0.230 1.00 0.00 86 ARG A C 6
ATOM 10374 O O . ARG A 1 86 ? -13.958 -13.440 -0.704 1.00 0.00 86 ARG A O 6
ATOM 10395 N N . LEU A 1 87 ? -11.851 -12.779 -0.976 1.00 0.00 87 LEU A N 6
ATOM 10396 C CA . LEU A 1 87 ? -11.806 -13.127 -2.405 1.00 0.00 87 LEU A CA 6
ATOM 10397 C C . LEU A 1 87 ? -10.434 -13.663 -2.790 1.00 0.00 87 LEU A C 6
ATOM 10398 O O . LEU A 1 87 ? -9.472 -13.485 -2.053 1.00 0.00 87 LEU A O 6
ATOM 10414 N N . TYR A 1 88 ? -10.304 -14.237 -3.986 1.00 0.00 88 TYR A N 6
ATOM 10415 C CA . TYR A 1 88 ? -8.984 -14.525 -4.528 1.00 0.00 88 TYR A CA 6
ATOM 10416 C C . TYR A 1 88 ? -8.349 -13.275 -5.163 1.00 0.00 88 TYR A C 6
ATOM 10417 O O . TYR A 1 88 ? -7.153 -13.027 -4.993 1.00 0.00 88 TYR A O 6
ATOM 10435 N N . VAL A 1 89 ? -9.131 -12.479 -5.902 1.00 0.00 89 VAL A N 6
ATOM 10436 C CA . VAL A 1 89 ? -8.624 -11.410 -6.765 1.00 0.00 89 VAL A CA 6
ATOM 10437 C C . VAL A 1 89 ? -8.837 -10.051 -6.090 1.00 0.00 89 VAL A C 6
ATOM 10438 O O . VAL A 1 89 ? -9.968 -9.690 -5.739 1.00 0.00 89 VAL A O 6
ATOM 10451 N N . ALA A 1 90 ? -7.745 -9.303 -5.913 1.00 0.00 90 ALA A N 6
ATOM 10452 C CA . ALA A 1 90 ? -7.687 -7.965 -5.335 1.00 0.00 90 ALA A CA 6
ATOM 10453 C C . ALA A 1 90 ? -7.448 -6.906 -6.427 1.00 0.00 90 ALA A C 6
ATOM 10454 O O . ALA A 1 90 ? -6.938 -7.256 -7.499 1.00 0.00 90 ALA A O 6
ATOM 10461 N N . PRO A 1 91 ? -7.736 -5.616 -6.153 1.00 0.00 91 PRO A N 6
ATOM 10462 C CA . PRO A 1 91 ? -7.337 -4.503 -7.013 1.00 0.00 91 PRO A CA 6
ATOM 10463 C C . PRO A 1 91 ? -5.818 -4.424 -7.215 1.00 0.00 91 PRO A C 6
ATOM 10464 O O . PRO A 1 91 ? -5.036 -4.969 -6.433 1.00 0.00 91 PRO A O 6
ATOM 10475 N N . GLU A 1 92 ? -5.392 -3.676 -8.233 1.00 0.00 92 GLU A N 6
ATOM 10476 C CA . GLU A 1 92 ? -3.990 -3.334 -8.410 1.00 0.00 92 GLU A CA 6
ATOM 10477 C C . GLU A 1 92 ? -3.588 -2.305 -7.354 1.00 0.00 92 GLU A C 6
ATOM 10478 O O . GLU A 1 92 ? -4.245 -1.273 -7.240 1.00 0.00 92 GLU A O 6
ATOM 10490 N N . ILE A 1 93 ? -2.507 -2.561 -6.622 1.00 0.00 93 ILE A N 6
ATOM 10491 C CA . ILE A 1 93 ? -1.797 -1.595 -5.795 1.00 0.00 93 ILE A CA 6
ATOM 10492 C C . ILE A 1 93 ? -0.902 -0.793 -6.742 1.00 0.00 93 ILE A C 6
ATOM 10493 O O . ILE A 1 93 ? 0.044 -1.348 -7.313 1.00 0.00 93 ILE A O 6
ATOM 10509 N N . ARG A 1 94 ? -1.160 0.499 -6.909 1.00 0.00 94 ARG A N 6
ATOM 10510 C CA . ARG A 1 94 ? -0.135 1.462 -7.289 1.00 0.00 94 ARG A CA 6
ATOM 10511 C C . ARG A 1 94 ? 0.531 1.913 -5.995 1.00 0.00 94 ARG A C 6
ATOM 10512 O O . ARG A 1 94 ? -0.156 2.459 -5.130 1.00 0.00 94 ARG A O 6
ATOM 10533 N N . PHE A 1 95 ? 1.822 1.631 -5.814 1.00 0.00 95 PHE A N 6
ATOM 10534 C CA . PHE A 1 95 ? 2.558 2.164 -4.676 1.00 0.00 95 PHE A CA 6
ATOM 10535 C C . PHE A 1 95 ? 3.021 3.590 -4.948 1.00 0.00 95 PHE A C 6
ATOM 10536 O O . PHE A 1 95 ? 3.383 3.934 -6.078 1.00 0.00 95 PHE A O 6
ATOM 10553 N N . TYR A 1 96 ? 3.096 4.395 -3.889 1.00 0.00 96 TYR A N 6
ATOM 10554 C CA . TYR A 1 96 ? 3.576 5.763 -3.932 1.00 0.00 96 TYR A CA 6
ATOM 10555 C C . TYR A 1 96 ? 4.454 6.054 -2.726 1.00 0.00 96 TYR A C 6
ATOM 10556 O O . TYR A 1 96 ? 4.195 5.593 -1.620 1.00 0.00 96 TYR A O 6
ATOM 10574 N N . GLU A 1 97 ? 5.451 6.902 -2.923 1.00 0.00 97 GLU A N 6
ATOM 10575 C CA . GLU A 1 97 ? 6.443 7.345 -1.943 1.00 0.00 97 GLU A CA 6
ATOM 10576 C C . GLU A 1 97 ? 5.947 8.501 -1.082 1.00 0.00 97 GLU A C 6
ATOM 10577 O O . GLU A 1 97 ? 6.658 9.457 -0.791 1.00 0.00 97 GLU A O 6
ATOM 10589 N N . ASP A 1 98 ? 4.695 8.395 -0.684 1.00 0.00 98 ASP A N 6
ATOM 10590 C CA . ASP A 1 98 ? 4.006 9.328 0.211 1.00 0.00 98 ASP A CA 6
ATOM 10591 C C . ASP A 1 98 ? 4.266 10.801 -0.158 1.00 0.00 98 ASP A C 6
ATOM 10592 O O . ASP A 1 98 ? 4.859 11.560 0.616 1.00 0.00 98 ASP A O 6
ATOM 10601 N N . LYS A 1 99 ? 3.869 11.208 -1.374 1.00 0.00 99 LYS A N 6
ATOM 10602 C CA . LYS A 1 99 ? 4.176 12.476 -1.993 1.00 0.00 99 LYS A CA 6
ATOM 10603 C C . LYS A 1 99 ? 2.868 13.063 -2.548 1.00 0.00 99 LYS A C 6
ATOM 10604 O O . LYS A 1 99 ? 2.592 13.042 -3.744 1.00 0.00 99 LYS A O 6
ATOM 10623 N N . GLY A 1 100 ? 2.061 13.656 -1.666 1.00 0.00 100 GLY A N 6
ATOM 10624 C CA . GLY A 1 100 ? 0.924 14.468 -2.105 1.00 0.00 100 GLY A CA 6
ATOM 10625 C C . GLY A 1 100 ? 1.347 15.755 -2.836 1.00 0.00 100 GLY A C 6
ATOM 10626 O O . GLY A 1 100 ? 0.515 16.426 -3.450 1.00 0.00 100 GLY A O 6
ATOM 10630 N N . ILE A 1 101 ? 2.627 16.144 -2.778 1.00 0.00 101 ILE A N 6
ATOM 10631 C CA . ILE A 1 101 ? 3.175 17.270 -3.529 1.00 0.00 101 ILE A CA 6
ATOM 10632 C C . ILE A 1 101 ? 3.614 16.727 -4.893 1.00 0.00 101 ILE A C 6
ATOM 10633 O O . ILE A 1 101 ? 4.808 16.537 -5.149 1.00 0.00 101 ILE A O 6
ATOM 10649 N N . GLU A 1 102 ? 2.645 16.469 -5.765 1.00 0.00 102 GLU A N 6
ATOM 10650 C CA . GLU A 1 102 ? 2.854 15.994 -7.124 1.00 0.00 102 GLU A CA 6
ATOM 10651 C C . GLU A 1 102 ? 2.370 17.055 -8.110 1.00 0.00 102 GLU A C 6
ATOM 10652 O O . GLU A 1 102 ? 1.384 17.746 -7.842 1.00 0.00 102 GLU A O 6
ATOM 10664 N N . ALA A 1 103 ? 3.072 17.194 -9.239 1.00 0.00 103 ALA A N 6
ATOM 10665 C CA . ALA A 1 103 ? 2.785 18.216 -10.242 1.00 0.00 103 ALA A CA 6
ATOM 10666 C C . ALA A 1 103 ? 3.238 17.808 -11.654 1.00 0.00 103 ALA A C 6
ATOM 10667 O O . ALA A 1 103 ? 3.324 18.676 -12.530 1.00 0.00 103 ALA A O 6
ATOM 10674 N N . SER A 1 104 ? 3.592 16.542 -11.904 1.00 0.00 104 SER A N 6
ATOM 10675 C CA . SER A 1 104 ? 3.875 16.067 -13.258 1.00 0.00 104 SER A CA 6
ATOM 10676 C C . SER A 1 104 ? 3.753 14.544 -13.353 1.00 0.00 104 SER A C 6
ATOM 10677 O O . SER A 1 104 ? 3.955 13.841 -12.359 1.00 0.00 104 SER A O 6
ATOM 10685 N N . VAL A 1 105 ? 3.511 14.035 -14.559 1.00 0.00 105 VAL A N 6
ATOM 10686 C CA . VAL A 1 105 ? 3.586 12.609 -14.892 1.00 0.00 105 VAL A CA 6
ATOM 10687 C C . VAL A 1 105 ? 4.151 12.389 -16.304 1.00 0.00 105 VAL A C 6
ATOM 10688 O O . VAL A 1 105 ? 4.733 11.336 -16.566 1.00 0.00 105 VAL A O 6
ATOM 10701 N N . LYS A 1 106 ? 4.070 13.421 -17.153 1.00 0.00 106 LYS A N 6
ATOM 10702 C CA . LYS A 1 106 ? 4.447 13.470 -18.554 1.00 0.00 106 LYS A CA 6
ATOM 10703 C C . LYS A 1 106 ? 3.669 12.479 -19.398 1.00 0.00 106 LYS A C 6
ATOM 10704 O O . LYS A 1 106 ? 2.726 12.962 -20.056 1.00 0.00 106 LYS A O 6
ATOM 10723 N N . GLY A 1 1 ? -12.486 14.294 15.913 1.00 0.00 1 GLY A N 7
ATOM 10724 C CA . GLY A 1 1 ? -12.731 13.716 17.242 1.00 0.00 1 GLY A CA 7
ATOM 10725 C C . GLY A 1 1 ? -12.759 12.198 17.208 1.00 0.00 1 GLY A C 7
ATOM 10726 O O . GLY A 1 1 ? -11.899 11.545 17.796 1.00 0.00 1 GLY A O 7
ATOM 10730 N N . MET A 1 2 ? -13.762 11.614 16.553 1.00 0.00 2 MET A N 7
ATOM 10731 C CA . MET A 1 2 ? -14.096 10.198 16.607 1.00 0.00 2 MET A CA 7
ATOM 10732 C C . MET A 1 2 ? -14.092 9.670 15.170 1.00 0.00 2 MET A C 7
ATOM 10733 O O . MET A 1 2 ? -15.148 9.352 14.621 1.00 0.00 2 MET A O 7
ATOM 10747 N N . ASN A 1 3 ? -12.905 9.650 14.542 1.00 0.00 3 ASN A N 7
ATOM 10748 C CA . ASN A 1 3 ? -12.703 9.518 13.088 1.00 0.00 3 ASN A CA 7
ATOM 10749 C C . ASN A 1 3 ? -13.436 10.624 12.292 1.00 0.00 3 ASN A C 7
ATOM 10750 O O . ASN A 1 3 ? -14.299 11.308 12.837 1.00 0.00 3 ASN A O 7
ATOM 10761 N N . PRO A 1 4 ? -13.136 10.842 10.996 1.00 0.00 4 PRO A N 7
ATOM 10762 C CA . PRO A 1 4 ? -13.936 11.729 10.142 1.00 0.00 4 PRO A CA 7
ATOM 10763 C C . PRO A 1 4 ? -15.325 11.162 9.823 1.00 0.00 4 PRO A C 7
ATOM 10764 O O . PRO A 1 4 ? -16.154 11.878 9.254 1.00 0.00 4 PRO A O 7
ATOM 10775 N N . ALA A 1 5 ? -15.578 9.894 10.187 1.00 0.00 5 ALA A N 7
ATOM 10776 C CA . ALA A 1 5 ? -16.773 9.131 9.857 1.00 0.00 5 ALA A CA 7
ATOM 10777 C C . ALA A 1 5 ? -17.076 9.193 8.351 1.00 0.00 5 ALA A C 7
ATOM 10778 O O . ALA A 1 5 ? -18.237 9.297 7.952 1.00 0.00 5 ALA A O 7
ATOM 10785 N N . TYR A 1 6 ? -16.030 9.160 7.518 1.00 0.00 6 TYR A N 7
ATOM 10786 C CA . TYR A 1 6 ? -16.078 9.254 6.066 1.00 0.00 6 TYR A CA 7
ATOM 10787 C C . TYR A 1 6 ? -14.892 8.507 5.451 1.00 0.00 6 TYR A C 7
ATOM 10788 O O . TYR A 1 6 ? -13.939 8.150 6.157 1.00 0.00 6 TYR A O 7
ATOM 10806 N N . ARG A 1 7 ? -14.929 8.366 4.118 1.00 0.00 7 ARG A N 7
ATOM 10807 C CA . ARG A 1 7 ? -14.066 7.534 3.268 1.00 0.00 7 ARG A CA 7
ATOM 10808 C C . ARG A 1 7 ? -14.470 6.059 3.399 1.00 0.00 7 ARG A C 7
ATOM 10809 O O . ARG A 1 7 ? -15.350 5.730 4.206 1.00 0.00 7 ARG A O 7
ATOM 10830 N N . LYS A 1 8 ? -13.896 5.173 2.573 1.00 0.00 8 LYS A N 7
ATOM 10831 C CA . LYS A 1 8 ? -14.232 3.743 2.596 1.00 0.00 8 LYS A CA 7
ATOM 10832 C C . LYS A 1 8 ? -13.891 3.154 3.968 1.00 0.00 8 LYS A C 7
ATOM 10833 O O . LYS A 1 8 ? -14.583 2.229 4.401 1.00 0.00 8 LYS A O 7
ATOM 10852 N N . ALA A 1 9 ? -12.917 3.741 4.665 1.00 0.00 9 ALA A N 7
ATOM 10853 C CA . ALA A 1 9 ? -12.459 3.490 6.017 1.00 0.00 9 ALA A CA 7
ATOM 10854 C C . ALA A 1 9 ? -12.127 2.024 6.244 1.00 0.00 9 ALA A C 7
ATOM 10855 O O . ALA A 1 9 ? -10.969 1.664 6.074 1.00 0.00 9 ALA A O 7
ATOM 10862 N N . MET A 1 10 ? -13.100 1.172 6.579 1.00 0.00 10 MET A N 7
ATOM 10863 C CA . MET A 1 10 ? -12.871 -0.252 6.801 1.00 0.00 10 MET A CA 7
ATOM 10864 C C . MET A 1 10 ? -12.146 -0.857 5.609 1.00 0.00 10 MET A C 7
ATOM 10865 O O . MET A 1 10 ? -11.116 -1.497 5.783 1.00 0.00 10 MET A O 7
ATOM 10879 N N . LEU A 1 11 ? -12.651 -0.630 4.394 1.00 0.00 11 LEU A N 7
ATOM 10880 C CA . LEU A 1 11 ? -12.123 -1.309 3.216 1.00 0.00 11 LEU A CA 7
ATOM 10881 C C . LEU A 1 11 ? -10.686 -0.889 2.885 1.00 0.00 11 LEU A C 7
ATOM 10882 O O . LEU A 1 11 ? -10.003 -1.573 2.129 1.00 0.00 11 LEU A O 7
ATOM 10898 N N . GLU A 1 12 ? -10.260 0.264 3.396 1.00 0.00 12 GLU A N 7
ATOM 10899 C CA . GLU A 1 12 ? -8.920 0.813 3.254 1.00 0.00 12 GLU A CA 7
ATOM 10900 C C . GLU A 1 12 ? -8.052 0.260 4.406 1.00 0.00 12 GLU A C 7
ATOM 10901 O O . GLU A 1 12 ? -6.960 -0.261 4.177 1.00 0.00 12 GLU A O 7
ATOM 10913 N N . SER A 1 13 ? -8.559 0.300 5.642 1.00 0.00 13 SER A N 7
ATOM 10914 C CA . SER A 1 13 ? -7.902 -0.167 6.856 1.00 0.00 13 SER A CA 7
ATOM 10915 C C . SER A 1 13 ? -7.681 -1.680 6.906 1.00 0.00 13 SER A C 7
ATOM 10916 O O . SER A 1 13 ? -6.698 -2.110 7.516 1.00 0.00 13 SER A O 7
ATOM 10924 N N . GLU A 1 14 ? -8.567 -2.477 6.306 1.00 0.00 14 GLU A N 7
ATOM 10925 C CA . GLU A 1 14 ? -8.438 -3.920 6.199 1.00 0.00 14 GLU A CA 7
ATOM 10926 C C . GLU A 1 14 ? -7.148 -4.231 5.440 1.00 0.00 14 GLU A C 7
ATOM 10927 O O . GLU A 1 14 ? -6.313 -5.008 5.904 1.00 0.00 14 GLU A O 7
ATOM 10939 N N . ILE A 1 15 ? -6.978 -3.603 4.271 1.00 0.00 15 ILE A N 7
ATOM 10940 C CA . ILE A 1 15 ? -5.803 -3.798 3.438 1.00 0.00 15 ILE A CA 7
ATOM 10941 C C . ILE A 1 15 ? -4.566 -3.323 4.209 1.00 0.00 15 ILE A C 7
ATOM 10942 O O . ILE A 1 15 ? -3.538 -3.994 4.161 1.00 0.00 15 ILE A O 7
ATOM 10958 N N . GLN A 1 16 ? -4.654 -2.216 4.954 1.00 0.00 16 GLN A N 7
ATOM 10959 C CA . GLN A 1 16 ? -3.527 -1.654 5.691 1.00 0.00 16 GLN A CA 7
ATOM 10960 C C . GLN A 1 16 ? -2.872 -2.666 6.648 1.00 0.00 16 GLN A C 7
ATOM 10961 O O . GLN A 1 16 ? -1.648 -2.665 6.803 1.00 0.00 16 GLN A O 7
ATOM 10975 N N . LYS A 1 17 ? -3.665 -3.534 7.280 1.00 0.00 17 LYS A N 7
ATOM 10976 C CA . LYS A 1 17 ? -3.179 -4.586 8.178 1.00 0.00 17 LYS A CA 7
ATOM 10977 C C . LYS A 1 17 ? -2.520 -5.724 7.408 1.00 0.00 17 LYS A C 7
ATOM 10978 O O . LYS A 1 17 ? -1.468 -6.228 7.808 1.00 0.00 17 LYS A O 7
ATOM 10997 N N . LEU A 1 18 ? -3.176 -6.159 6.333 1.00 0.00 18 LEU A N 7
ATOM 10998 C CA . LEU A 1 18 ? -2.738 -7.270 5.491 1.00 0.00 18 LEU A CA 7
ATOM 10999 C C . LEU A 1 18 ? -1.432 -6.914 4.781 1.00 0.00 18 LEU A C 7
ATOM 11000 O O . LEU A 1 18 ? -0.601 -7.787 4.536 1.00 0.00 18 LEU A O 7
ATOM 11016 N N . LEU A 1 19 ? -1.235 -5.638 4.455 1.00 0.00 19 LEU A N 7
ATOM 11017 C CA . LEU A 1 19 ? 0.018 -5.137 3.919 1.00 0.00 19 LEU A CA 7
ATOM 11018 C C . LEU A 1 19 ? 1.113 -5.272 4.972 1.00 0.00 19 LEU A C 7
ATOM 11019 O O . LEU A 1 19 ? 2.181 -5.782 4.655 1.00 0.00 19 LEU A O 7
ATOM 11035 N N . MET A 1 20 ? 0.882 -4.830 6.211 1.00 0.00 20 MET A N 7
ATOM 11036 C CA . MET A 1 20 ? 1.885 -4.904 7.276 1.00 0.00 20 MET A CA 7
ATOM 11037 C C . MET A 1 20 ? 2.311 -6.354 7.528 1.00 0.00 20 MET A C 7
ATOM 11038 O O . MET A 1 20 ? 3.507 -6.641 7.535 1.00 0.00 20 MET A O 7
ATOM 11052 N N . GLU A 1 21 ? 1.360 -7.275 7.688 1.00 0.00 21 GLU A N 7
ATOM 11053 C CA . GLU A 1 21 ? 1.628 -8.698 7.864 1.00 0.00 21 GLU A CA 7
ATOM 11054 C C . GLU A 1 21 ? 2.464 -9.266 6.715 1.00 0.00 21 GLU A C 7
ATOM 11055 O O . GLU A 1 21 ? 3.399 -10.042 6.943 1.00 0.00 21 GLU A O 7
ATOM 11067 N N . ALA A 1 22 ? 2.156 -8.869 5.480 1.00 0.00 22 ALA A N 7
ATOM 11068 C CA . ALA A 1 22 ? 2.947 -9.279 4.337 1.00 0.00 22 ALA A CA 7
ATOM 11069 C C . ALA A 1 22 ? 4.335 -8.641 4.388 1.00 0.00 22 ALA A C 7
ATOM 11070 O O . ALA A 1 22 ? 5.290 -9.282 3.976 1.00 0.00 22 ALA A O 7
ATOM 11077 N N . LEU A 1 23 ? 4.475 -7.398 4.859 1.00 0.00 23 LEU A N 7
ATOM 11078 C CA . LEU A 1 23 ? 5.747 -6.688 4.971 1.00 0.00 23 LEU A CA 7
ATOM 11079 C C . LEU A 1 23 ? 6.674 -7.398 5.954 1.00 0.00 23 LEU A C 7
ATOM 11080 O O . LEU A 1 23 ? 7.822 -7.669 5.619 1.00 0.00 23 LEU A O 7
ATOM 11096 N N . GLN A 1 24 ? 6.238 -7.694 7.173 1.00 0.00 24 GLN A N 7
ATOM 11097 C CA . GLN A 1 24 ? 7.131 -8.280 8.162 1.00 0.00 24 GLN A CA 7
ATOM 11098 C C . GLN A 1 24 ? 7.597 -9.682 7.796 1.00 0.00 24 GLN A C 7
ATOM 11099 O O . GLN A 1 24 ? 8.723 -10.065 8.117 1.00 0.00 24 GLN A O 7
ATOM 11113 N N . GLN A 1 25 ? 6.772 -10.429 7.075 1.00 0.00 25 GLN A N 7
ATOM 11114 C CA . GLN A 1 25 ? 7.185 -11.717 6.504 1.00 0.00 25 GLN A CA 7
ATOM 11115 C C . GLN A 1 25 ? 7.867 -11.629 5.131 1.00 0.00 25 GLN A C 7
ATOM 11116 O O . GLN A 1 25 ? 8.549 -12.588 4.755 1.00 0.00 25 GLN A O 7
ATOM 11130 N N . LEU A 1 26 ? 7.760 -10.516 4.403 1.00 0.00 26 LEU A N 7
ATOM 11131 C CA . LEU A 1 26 ? 8.476 -10.275 3.153 1.00 0.00 26 LEU A CA 7
ATOM 11132 C C . LEU A 1 26 ? 9.968 -10.370 3.421 1.00 0.00 26 LEU A C 7
ATOM 11133 O O . LEU A 1 26 ? 10.451 -9.825 4.418 1.00 0.00 26 LEU A O 7
ATOM 11149 N N . ARG A 1 27 ? 10.719 -11.020 2.534 1.00 0.00 27 ARG A N 7
ATOM 11150 C CA . ARG A 1 27 ? 12.169 -10.893 2.577 1.00 0.00 27 ARG A CA 7
ATOM 11151 C C . ARG A 1 27 ? 12.548 -9.525 2.016 1.00 0.00 27 ARG A C 7
ATOM 11152 O O . ARG A 1 27 ? 12.956 -8.660 2.799 1.00 0.00 27 ARG A O 7
ATOM 11173 N N . ASP A 1 28 ? 12.307 -9.305 0.719 1.00 0.00 28 ASP A N 7
ATOM 11174 C CA . ASP A 1 28 ? 12.782 -8.172 -0.094 1.00 0.00 28 ASP A CA 7
ATOM 11175 C C . ASP A 1 28 ? 14.311 -8.196 -0.197 1.00 0.00 28 ASP A C 7
ATOM 11176 O O . ASP A 1 28 ? 14.979 -8.861 0.602 1.00 0.00 28 ASP A O 7
ATOM 11185 N N . PRO A 1 29 ? 14.917 -7.510 -1.179 1.00 0.00 29 PRO A N 7
ATOM 11186 C CA . PRO A 1 29 ? 16.364 -7.447 -1.287 1.00 0.00 29 PRO A CA 7
ATOM 11187 C C . PRO A 1 29 ? 16.901 -6.515 -0.204 1.00 0.00 29 PRO A C 7
ATOM 11188 O O . PRO A 1 29 ? 17.871 -6.835 0.488 1.00 0.00 29 PRO A O 7
ATOM 11199 N N . ARG A 1 30 ? 16.278 -5.343 -0.078 1.00 0.00 30 ARG A N 7
ATOM 11200 C CA . ARG A 1 30 ? 16.845 -4.130 0.467 1.00 0.00 30 ARG A CA 7
ATOM 11201 C C . ARG A 1 30 ? 15.679 -3.209 0.788 1.00 0.00 30 ARG A C 7
ATOM 11202 O O . ARG A 1 30 ? 15.396 -2.263 0.063 1.00 0.00 30 ARG A O 7
ATOM 11223 N N . LEU A 1 31 ? 14.965 -3.512 1.856 1.00 0.00 31 LEU A N 7
ATOM 11224 C CA . LEU A 1 31 ? 13.946 -2.645 2.414 1.00 0.00 31 LEU A CA 7
ATOM 11225 C C . LEU A 1 31 ? 14.063 -2.720 3.927 1.00 0.00 31 LEU A C 7
ATOM 11226 O O . LEU A 1 31 ? 13.712 -3.736 4.533 1.00 0.00 31 LEU A O 7
ATOM 11242 N N . LYS A 1 32 ? 14.610 -1.663 4.527 1.00 0.00 32 LYS A N 7
ATOM 11243 C CA . LYS A 1 32 ? 14.686 -1.480 5.973 1.00 0.00 32 LYS A CA 7
ATOM 11244 C C . LYS A 1 32 ? 13.285 -1.318 6.565 1.00 0.00 32 LYS A C 7
ATOM 11245 O O . LYS A 1 32 ? 12.759 -0.208 6.657 1.00 0.00 32 LYS A O 7
ATOM 11264 N N . LYS A 1 33 ? 12.674 -2.426 6.984 1.00 0.00 33 LYS A N 7
ATOM 11265 C CA . LYS A 1 33 ? 11.321 -2.440 7.542 1.00 0.00 33 LYS A CA 7
ATOM 11266 C C . LYS A 1 33 ? 11.226 -1.665 8.860 1.00 0.00 33 LYS A C 7
ATOM 11267 O O . LYS A 1 33 ? 10.170 -1.157 9.227 1.00 0.00 33 LYS A O 7
ATOM 11286 N N . ASP A 1 34 ? 12.345 -1.550 9.564 1.00 0.00 34 ASP A N 7
ATOM 11287 C CA . ASP A 1 34 ? 12.462 -0.855 10.841 1.00 0.00 34 ASP A CA 7
ATOM 11288 C C . ASP A 1 34 ? 12.303 0.662 10.686 1.00 0.00 34 ASP A C 7
ATOM 11289 O O . ASP A 1 34 ? 12.247 1.364 11.693 1.00 0.00 34 ASP A O 7
ATOM 11298 N N . PHE A 1 35 ? 12.218 1.187 9.454 1.00 0.00 35 PHE A N 7
ATOM 11299 C CA . PHE A 1 35 ? 12.060 2.615 9.185 1.00 0.00 35 PHE A CA 7
ATOM 11300 C C . PHE A 1 35 ? 10.902 2.873 8.217 1.00 0.00 35 PHE A C 7
ATOM 11301 O O . PHE A 1 35 ? 10.984 3.791 7.402 1.00 0.00 35 PHE A O 7
ATOM 11318 N N . VAL A 1 36 ? 9.841 2.067 8.220 1.00 0.00 36 VAL A N 7
ATOM 11319 C CA . VAL A 1 36 ? 8.750 2.259 7.266 1.00 0.00 36 VAL A CA 7
ATOM 11320 C C . VAL A 1 36 ? 7.424 1.845 7.889 1.00 0.00 36 VAL A C 7
ATOM 11321 O O . VAL A 1 36 ? 7.384 1.068 8.842 1.00 0.00 36 VAL A O 7
ATOM 11334 N N . THR A 1 37 ? 6.329 2.363 7.349 1.00 0.00 37 THR A N 7
ATOM 11335 C CA . THR A 1 37 ? 4.978 2.057 7.774 1.00 0.00 37 THR A CA 7
ATOM 11336 C C . THR A 1 37 ? 4.084 2.215 6.543 1.00 0.00 37 THR A C 7
ATOM 11337 O O . THR A 1 37 ? 4.487 2.830 5.546 1.00 0.00 37 THR A O 7
ATOM 11348 N N . PHE A 1 38 ? 2.864 1.694 6.632 1.00 0.00 38 PHE A N 7
ATOM 11349 C CA . PHE A 1 38 ? 1.783 1.924 5.697 1.00 0.00 38 PHE A CA 7
ATOM 11350 C C . PHE A 1 38 ? 0.680 2.514 6.549 1.00 0.00 38 PHE A C 7
ATOM 11351 O O . PHE A 1 38 ? 0.194 1.842 7.459 1.00 0.00 38 PHE A O 7
ATOM 11368 N N . SER A 1 39 ? 0.336 3.772 6.297 1.00 0.00 39 SER A N 7
ATOM 11369 C CA . SER A 1 39 ? -0.695 4.448 7.066 1.00 0.00 39 SER A CA 7
ATOM 11370 C C . SER A 1 39 ? -1.797 4.867 6.108 1.00 0.00 39 SER A C 7
ATOM 11371 O O . SER A 1 39 ? -2.871 4.266 6.125 1.00 0.00 39 SER A O 7
ATOM 11379 N N . ARG A 1 40 ? -1.558 5.875 5.262 1.00 0.00 40 ARG A N 7
ATOM 11380 C CA . ARG A 1 40 ? -2.612 6.383 4.395 1.00 0.00 40 ARG A CA 7
ATOM 11381 C C . ARG A 1 40 ? -2.859 5.329 3.314 1.00 0.00 40 ARG A C 7
ATOM 11382 O O . ARG A 1 40 ? -1.917 4.855 2.676 1.00 0.00 40 ARG A O 7
ATOM 11403 N N . VAL A 1 41 ? -4.120 4.951 3.136 1.00 0.00 41 VAL A N 7
ATOM 11404 C CA . VAL A 1 41 ? -4.594 4.074 2.079 1.00 0.00 41 VAL A CA 7
ATOM 11405 C C . VAL A 1 41 ? -5.906 4.693 1.618 1.00 0.00 41 VAL A C 7
ATOM 11406 O O . VAL A 1 41 ? -6.775 4.952 2.456 1.00 0.00 41 VAL A O 7
ATOM 11419 N N . GLU A 1 42 ? -6.058 4.953 0.325 1.00 0.00 42 GLU A N 7
ATOM 11420 C CA . GLU A 1 42 ? -7.359 5.211 -0.280 1.00 0.00 42 GLU A CA 7
ATOM 11421 C C . GLU A 1 42 ? -7.634 4.092 -1.283 1.00 0.00 42 GLU A C 7
ATOM 11422 O O . GLU A 1 42 ? -6.706 3.427 -1.741 1.00 0.00 42 GLU A O 7
ATOM 11434 N N . LEU A 1 43 ? -8.899 3.867 -1.639 1.00 0.00 43 LEU A N 7
ATOM 11435 C CA . LEU A 1 43 ? -9.292 3.027 -2.748 1.00 0.00 43 LEU A CA 7
ATOM 11436 C C . LEU A 1 43 ? -10.056 3.852 -3.764 1.00 0.00 43 LEU A C 7
ATOM 11437 O O . LEU A 1 43 ? -10.784 4.782 -3.404 1.00 0.00 43 LEU A O 7
ATOM 11453 N N . SER A 1 44 ? -9.961 3.434 -5.023 1.00 0.00 44 SER A N 7
ATOM 11454 C CA . SER A 1 44 ? -10.653 4.062 -6.129 1.00 0.00 44 SER A CA 7
ATOM 11455 C C . SER A 1 44 ? -12.166 3.974 -5.913 1.00 0.00 44 SER A C 7
ATOM 11456 O O . SER A 1 44 ? -12.658 3.219 -5.061 1.00 0.00 44 SER A O 7
ATOM 11464 N N . LYS A 1 45 ? -12.920 4.734 -6.709 1.00 0.00 45 LYS A N 7
ATOM 11465 C CA . LYS A 1 45 ? -14.359 4.859 -6.543 1.00 0.00 45 LYS A CA 7
ATOM 11466 C C . LYS A 1 45 ? -15.019 3.480 -6.535 1.00 0.00 45 LYS A C 7
ATOM 11467 O O . LYS A 1 45 ? -15.634 3.111 -5.538 1.00 0.00 45 LYS A O 7
ATOM 11486 N N . ASP A 1 46 ? -14.816 2.691 -7.593 1.00 0.00 46 ASP A N 7
ATOM 11487 C CA . ASP A 1 46 ? -15.389 1.347 -7.772 1.00 0.00 46 ASP A CA 7
ATOM 11488 C C . ASP A 1 46 ? -14.577 0.273 -7.022 1.00 0.00 46 ASP A C 7
ATOM 11489 O O . ASP A 1 46 ? -14.577 -0.887 -7.427 1.00 0.00 46 ASP A O 7
ATOM 11498 N N . LYS A 1 47 ? -13.821 0.658 -5.976 1.00 0.00 47 LYS A N 7
ATOM 11499 C CA . LYS A 1 47 ? -12.775 -0.100 -5.270 1.00 0.00 47 LYS A CA 7
ATOM 11500 C C . LYS A 1 47 ? -11.771 -0.768 -6.217 1.00 0.00 47 LYS A C 7
ATOM 11501 O O . LYS A 1 47 ? -11.160 -1.782 -5.875 1.00 0.00 47 LYS A O 7
ATOM 11520 N N . ARG A 1 48 ? -11.613 -0.233 -7.428 1.00 0.00 48 ARG A N 7
ATOM 11521 C CA . ARG A 1 48 ? -10.920 -0.901 -8.519 1.00 0.00 48 ARG A CA 7
ATOM 11522 C C . ARG A 1 48 ? -9.408 -0.802 -8.398 1.00 0.00 48 ARG A C 7
ATOM 11523 O O . ARG A 1 48 ? -8.718 -1.736 -8.815 1.00 0.00 48 ARG A O 7
ATOM 11544 N N . TYR A 1 49 ? -8.892 0.271 -7.811 1.00 0.00 49 TYR A N 7
ATOM 11545 C CA . TYR A 1 49 ? -7.483 0.445 -7.476 1.00 0.00 49 TYR A CA 7
ATOM 11546 C C . TYR A 1 49 ? -7.387 0.718 -5.977 1.00 0.00 49 TYR A C 7
ATOM 11547 O O . TYR A 1 49 ? -8.397 1.056 -5.350 1.00 0.00 49 TYR A O 7
ATOM 11565 N N . ALA A 1 50 ? -6.199 0.523 -5.411 1.00 0.00 50 ALA A N 7
ATOM 11566 C CA . ALA A 1 50 ? -5.877 0.802 -4.019 1.00 0.00 50 ALA A CA 7
ATOM 11567 C C . ALA A 1 50 ? -4.546 1.537 -3.976 1.00 0.00 50 ALA A C 7
ATOM 11568 O O . ALA A 1 50 ? -3.554 1.047 -4.509 1.00 0.00 50 ALA A O 7
ATOM 11575 N N . ASP A 1 51 ? -4.537 2.699 -3.345 1.00 0.00 51 ASP A N 7
ATOM 11576 C CA . ASP A 1 51 ? -3.519 3.721 -3.461 1.00 0.00 51 ASP A CA 7
ATOM 11577 C C . ASP A 1 51 ? -2.903 3.855 -2.067 1.00 0.00 51 ASP A C 7
ATOM 11578 O O . ASP A 1 51 ? -3.520 4.399 -1.147 1.00 0.00 51 ASP A O 7
ATOM 11587 N N . VAL A 1 52 ? -1.729 3.250 -1.877 1.00 0.00 52 VAL A N 7
ATOM 11588 C CA . VAL A 1 52 ? -1.094 3.007 -0.585 1.00 0.00 52 VAL A CA 7
ATOM 11589 C C . VAL A 1 52 ? 0.117 3.921 -0.445 1.00 0.00 52 VAL A C 7
ATOM 11590 O O . VAL A 1 52 ? 0.936 4.012 -1.359 1.00 0.00 52 VAL A O 7
ATOM 11603 N N . TYR A 1 53 ? 0.268 4.554 0.716 1.00 0.00 53 TYR A N 7
ATOM 11604 C CA . TYR A 1 53 ? 1.294 5.540 0.992 1.00 0.00 53 TYR A CA 7
ATOM 11605 C C . TYR A 1 53 ? 2.269 4.947 1.996 1.00 0.00 53 TYR A C 7
ATOM 11606 O O . TYR A 1 53 ? 1.864 4.406 3.030 1.00 0.00 53 TYR A O 7
ATOM 11624 N N . VAL A 1 54 ? 3.557 5.050 1.681 1.00 0.00 54 VAL A N 7
ATOM 11625 C CA . VAL A 1 54 ? 4.611 4.322 2.362 1.00 0.00 54 VAL A CA 7
ATOM 11626 C C . VAL A 1 54 ? 5.638 5.323 2.886 1.00 0.00 54 VAL A C 7
ATOM 11627 O O . VAL A 1 54 ? 6.565 5.742 2.177 1.00 0.00 54 VAL A O 7
ATOM 11640 N N . SER A 1 55 ? 5.430 5.733 4.133 1.00 0.00 55 SER A N 7
ATOM 11641 C CA . SER A 1 55 ? 6.106 6.835 4.792 1.00 0.00 55 SER A CA 7
ATOM 11642 C C . SER A 1 55 ? 7.505 6.411 5.273 1.00 0.00 55 SER A C 7
ATOM 11643 O O . SER A 1 55 ? 7.752 6.319 6.477 1.00 0.00 55 SER A O 7
ATOM 11651 N N . PHE A 1 56 ? 8.426 6.117 4.350 1.00 0.00 56 PHE A N 7
ATOM 11652 C CA . PHE A 1 56 ? 9.791 5.718 4.687 1.00 0.00 56 PHE A CA 7
ATOM 11653 C C . PHE A 1 56 ? 10.463 6.820 5.517 1.00 0.00 56 PHE A C 7
ATOM 11654 O O . PHE A 1 56 ? 10.516 7.967 5.072 1.00 0.00 56 PHE A O 7
ATOM 11671 N N . LEU A 1 57 ? 10.990 6.476 6.691 1.00 0.00 57 LEU A N 7
ATOM 11672 C CA . LEU A 1 57 ? 11.637 7.341 7.688 1.00 0.00 57 LEU A CA 7
ATOM 11673 C C . LEU A 1 57 ? 13.012 7.844 7.235 1.00 0.00 57 LEU A C 7
ATOM 11674 O O . LEU A 1 57 ? 13.899 8.091 8.058 1.00 0.00 57 LEU A O 7
ATOM 11690 N N . GLY A 1 58 ? 13.243 7.913 5.937 1.00 0.00 58 GLY A N 7
ATOM 11691 C CA . GLY A 1 58 ? 14.563 8.099 5.373 1.00 0.00 58 GLY A CA 7
ATOM 11692 C C . GLY A 1 58 ? 14.778 9.500 4.862 1.00 0.00 58 GLY A C 7
ATOM 11693 O O . GLY A 1 58 ? 14.009 10.429 5.117 1.00 0.00 58 GLY A O 7
ATOM 11697 N N . THR A 1 59 ? 15.876 9.639 4.140 1.00 0.00 59 THR A N 7
ATOM 11698 C CA . THR A 1 59 ? 16.130 10.815 3.341 1.00 0.00 59 THR A CA 7
ATOM 11699 C C . THR A 1 59 ? 15.215 10.760 2.114 1.00 0.00 59 THR A C 7
ATOM 11700 O O . THR A 1 59 ? 14.895 9.665 1.630 1.00 0.00 59 THR A O 7
ATOM 11711 N N . PRO A 1 60 ? 14.756 11.916 1.610 1.00 0.00 60 PRO A N 7
ATOM 11712 C CA . PRO A 1 60 ? 13.741 11.962 0.575 1.00 0.00 60 PRO A CA 7
ATOM 11713 C C . PRO A 1 60 ? 14.215 11.397 -0.765 1.00 0.00 60 PRO A C 7
ATOM 11714 O O . PRO A 1 60 ? 13.359 11.190 -1.624 1.00 0.00 60 PRO A O 7
ATOM 11725 N N . GLU A 1 61 ? 15.511 11.131 -0.966 1.00 0.00 61 GLU A N 7
ATOM 11726 C CA . GLU A 1 61 ? 16.030 10.496 -2.175 1.00 0.00 61 GLU A CA 7
ATOM 11727 C C . GLU A 1 61 ? 16.338 9.009 -1.972 1.00 0.00 61 GLU A C 7
ATOM 11728 O O . GLU A 1 61 ? 16.350 8.285 -2.963 1.00 0.00 61 GLU A O 7
ATOM 11740 N N . GLU A 1 62 ? 16.486 8.499 -0.739 1.00 0.00 62 GLU A N 7
ATOM 11741 C CA . GLU A 1 62 ? 16.358 7.056 -0.516 1.00 0.00 62 GLU A CA 7
ATOM 11742 C C . GLU A 1 62 ? 14.908 6.670 -0.811 1.00 0.00 62 GLU A C 7
ATOM 11743 O O . GLU A 1 62 ? 14.658 5.774 -1.610 1.00 0.00 62 GLU A O 7
ATOM 11755 N N . ARG A 1 63 ? 13.937 7.373 -0.209 1.00 0.00 63 ARG A N 7
ATOM 11756 C CA . ARG A 1 63 ? 12.515 7.020 -0.252 1.00 0.00 63 ARG A CA 7
ATOM 11757 C C . ARG A 1 63 ? 11.958 6.801 -1.671 1.00 0.00 63 ARG A C 7
ATOM 11758 O O . ARG A 1 63 ? 10.996 6.054 -1.838 1.00 0.00 63 ARG A O 7
ATOM 11779 N N . LYS A 1 64 ? 12.494 7.479 -2.684 1.00 0.00 64 LYS A N 7
ATOM 11780 C CA . LYS A 1 64 ? 11.985 7.377 -4.052 1.00 0.00 64 LYS A CA 7
ATOM 11781 C C . LYS A 1 64 ? 12.503 6.128 -4.770 1.00 0.00 64 LYS A C 7
ATOM 11782 O O . LYS A 1 64 ? 11.893 5.672 -5.737 1.00 0.00 64 LYS A O 7
ATOM 11801 N N . GLU A 1 65 ? 13.646 5.603 -4.344 1.00 0.00 65 GLU A N 7
ATOM 11802 C CA . GLU A 1 65 ? 14.065 4.274 -4.757 1.00 0.00 65 GLU A CA 7
ATOM 11803 C C . GLU A 1 65 ? 13.114 3.263 -4.108 1.00 0.00 65 GLU A C 7
ATOM 11804 O O . GLU A 1 65 ? 12.677 2.319 -4.759 1.00 0.00 65 GLU A O 7
ATOM 11816 N N . THR A 1 66 ? 12.750 3.447 -2.833 1.00 0.00 66 THR A N 7
ATOM 11817 C CA . THR A 1 66 ? 12.009 2.417 -2.110 1.00 0.00 66 THR A CA 7
ATOM 11818 C C . THR A 1 66 ? 10.602 2.190 -2.674 1.00 0.00 66 THR A C 7
ATOM 11819 O O . THR A 1 66 ? 10.069 1.085 -2.550 1.00 0.00 66 THR A O 7
ATOM 11830 N N . VAL A 1 67 ? 10.011 3.189 -3.337 1.00 0.00 67 VAL A N 7
ATOM 11831 C CA . VAL A 1 67 ? 8.722 3.032 -4.000 1.00 0.00 67 VAL A CA 7
ATOM 11832 C C . VAL A 1 67 ? 8.822 2.123 -5.238 1.00 0.00 67 VAL A C 7
ATOM 11833 O O . VAL A 1 67 ? 7.829 1.481 -5.598 1.00 0.00 67 VAL A O 7
ATOM 11846 N N . GLU A 1 68 ? 9.999 1.980 -5.860 1.00 0.00 68 GLU A N 7
ATOM 11847 C CA . GLU A 1 68 ? 10.200 0.957 -6.880 1.00 0.00 68 GLU A CA 7
ATOM 11848 C C . GLU A 1 68 ? 10.113 -0.414 -6.217 1.00 0.00 68 GLU A C 7
ATOM 11849 O O . GLU A 1 68 ? 9.361 -1.273 -6.673 1.00 0.00 68 GLU A O 7
ATOM 11861 N N . ILE A 1 69 ? 10.880 -0.614 -5.138 1.00 0.00 69 ILE A N 7
ATOM 11862 C CA . ILE A 1 69 ? 11.076 -1.899 -4.465 1.00 0.00 69 ILE A CA 7
ATOM 11863 C C . ILE A 1 69 ? 9.717 -2.510 -4.107 1.00 0.00 69 ILE A C 7
ATOM 11864 O O . ILE A 1 69 ? 9.502 -3.703 -4.344 1.00 0.00 69 ILE A O 7
ATOM 11880 N N . LEU A 1 70 ? 8.792 -1.696 -3.591 1.00 0.00 70 LEU A N 7
ATOM 11881 C CA . LEU A 1 70 ? 7.433 -2.118 -3.267 1.00 0.00 70 LEU A CA 7
ATOM 11882 C C . LEU A 1 70 ? 6.655 -2.541 -4.510 1.00 0.00 70 LEU A C 7
ATOM 11883 O O . LEU A 1 70 ? 5.980 -3.569 -4.496 1.00 0.00 70 LEU A O 7
ATOM 11899 N N . ASN A 1 71 ? 6.704 -1.742 -5.575 1.00 0.00 71 ASN A N 7
ATOM 11900 C CA . ASN A 1 71 ? 5.976 -2.028 -6.808 1.00 0.00 71 ASN A CA 7
ATOM 11901 C C . ASN A 1 71 ? 6.518 -3.293 -7.483 1.00 0.00 71 ASN A C 7
ATOM 11902 O O . ASN A 1 71 ? 5.747 -4.112 -7.991 1.00 0.00 71 ASN A O 7
ATOM 11913 N N . ARG A 1 72 ? 7.835 -3.502 -7.457 1.00 0.00 72 ARG A N 7
ATOM 11914 C CA . ARG A 1 72 ? 8.473 -4.767 -7.837 1.00 0.00 72 ARG A CA 7
ATOM 11915 C C . ARG A 1 72 ? 7.910 -5.904 -6.971 1.00 0.00 72 ARG A C 7
ATOM 11916 O O . ARG A 1 72 ? 7.460 -6.922 -7.504 1.00 0.00 72 ARG A O 7
ATOM 11937 N N . ALA A 1 73 ? 7.862 -5.717 -5.648 1.00 0.00 73 ALA A N 7
ATOM 11938 C CA . ALA A 1 73 ? 7.347 -6.688 -4.686 1.00 0.00 73 ALA A CA 7
ATOM 11939 C C . ALA A 1 73 ? 5.821 -6.884 -4.731 1.00 0.00 73 ALA A C 7
ATOM 11940 O O . ALA A 1 73 ? 5.292 -7.675 -3.943 1.00 0.00 73 ALA A O 7
ATOM 11947 N N . LYS A 1 74 ? 5.072 -6.188 -5.603 1.00 0.00 74 LYS A N 7
ATOM 11948 C CA . LYS A 1 74 ? 3.628 -6.090 -5.439 1.00 0.00 74 LYS A CA 7
ATOM 11949 C C . LYS A 1 74 ? 2.936 -7.446 -5.553 1.00 0.00 74 LYS A C 7
ATOM 11950 O O . LYS A 1 74 ? 1.889 -7.616 -4.934 1.00 0.00 74 LYS A O 7
ATOM 11969 N N . GLY A 1 75 ? 3.484 -8.408 -6.294 1.00 0.00 75 GLY A N 7
ATOM 11970 C CA . GLY A 1 75 ? 2.894 -9.726 -6.435 1.00 0.00 75 GLY A CA 7
ATOM 11971 C C . GLY A 1 75 ? 2.833 -10.442 -5.090 1.00 0.00 75 GLY A C 7
ATOM 11972 O O . GLY A 1 75 ? 1.764 -10.899 -4.680 1.00 0.00 75 GLY A O 7
ATOM 11976 N N . PHE A 1 76 ? 3.971 -10.515 -4.389 1.00 0.00 76 PHE A N 7
ATOM 11977 C CA . PHE A 1 76 ? 4.065 -11.146 -3.075 1.00 0.00 76 PHE A CA 7
ATOM 11978 C C . PHE A 1 76 ? 3.108 -10.474 -2.081 1.00 0.00 76 PHE A C 7
ATOM 11979 O O . PHE A 1 76 ? 2.358 -11.175 -1.402 1.00 0.00 76 PHE A O 7
ATOM 11996 N N . PHE A 1 77 ? 3.042 -9.134 -2.078 1.00 0.00 77 PHE A N 7
ATOM 11997 C CA . PHE A 1 77 ? 2.028 -8.405 -1.315 1.00 0.00 77 PHE A CA 7
ATOM 11998 C C . PHE A 1 77 ? 0.629 -8.911 -1.662 1.00 0.00 77 PHE A C 7
ATOM 11999 O O . PHE A 1 77 ? -0.065 -9.423 -0.789 1.00 0.00 77 PHE A O 7
ATOM 12016 N N . ARG A 1 78 ? 0.196 -8.765 -2.920 1.00 0.00 78 ARG A N 7
ATOM 12017 C CA . ARG A 1 78 ? -1.189 -8.985 -3.340 1.00 0.00 78 ARG A CA 7
ATOM 12018 C C . ARG A 1 78 ? -1.672 -10.377 -3.000 1.00 0.00 78 ARG A C 7
ATOM 12019 O O . ARG A 1 78 ? -2.829 -10.535 -2.607 1.00 0.00 78 ARG A O 7
ATOM 12040 N N . THR A 1 79 ? -0.816 -11.372 -3.191 1.00 0.00 79 THR A N 7
ATOM 12041 C CA . THR A 1 79 ? -1.224 -12.751 -2.993 1.00 0.00 79 THR A CA 7
ATOM 12042 C C . THR A 1 79 ? -1.410 -13.096 -1.496 1.00 0.00 79 THR A C 7
ATOM 12043 O O . THR A 1 79 ? -2.009 -14.126 -1.184 1.00 0.00 79 THR A O 7
ATOM 12054 N N . PHE A 1 80 ? -1.007 -12.215 -0.569 1.00 0.00 80 PHE A N 7
ATOM 12055 C CA . PHE A 1 80 ? -1.415 -12.275 0.833 1.00 0.00 80 PHE A CA 7
ATOM 12056 C C . PHE A 1 80 ? -2.813 -11.668 1.050 1.00 0.00 80 PHE A C 7
ATOM 12057 O O . PHE A 1 80 ? -3.526 -12.066 1.966 1.00 0.00 80 PHE A O 7
ATOM 12074 N N . ILE A 1 81 ? -3.204 -10.658 0.267 1.00 0.00 81 ILE A N 7
ATOM 12075 C CA . ILE A 1 81 ? -4.318 -9.765 0.588 1.00 0.00 81 ILE A CA 7
ATOM 12076 C C . ILE A 1 81 ? -5.628 -10.534 0.478 1.00 0.00 81 ILE A C 7
ATOM 12077 O O . ILE A 1 81 ? -6.312 -10.721 1.483 1.00 0.00 81 ILE A O 7
ATOM 12093 N N . ALA A 1 82 ? -5.986 -10.987 -0.725 1.00 0.00 82 ALA A N 7
ATOM 12094 C CA . ALA A 1 82 ? -7.252 -11.659 -0.993 1.00 0.00 82 ALA A CA 7
ATOM 12095 C C . ALA A 1 82 ? -7.329 -13.064 -0.374 1.00 0.00 82 ALA A C 7
ATOM 12096 O O . ALA A 1 82 ? -8.361 -13.723 -0.470 1.00 0.00 82 ALA A O 7
ATOM 12103 N N . LYS A 1 83 ? -6.262 -13.556 0.272 1.00 0.00 83 LYS A N 7
ATOM 12104 C CA . LYS A 1 83 ? -6.352 -14.688 1.202 1.00 0.00 83 LYS A CA 7
ATOM 12105 C C . LYS A 1 83 ? -7.386 -14.360 2.283 1.00 0.00 83 LYS A C 7
ATOM 12106 O O . LYS A 1 83 ? -8.121 -15.240 2.734 1.00 0.00 83 LYS A O 7
ATOM 12125 N N . ASN A 1 84 ? -7.411 -13.097 2.715 1.00 0.00 84 ASN A N 7
ATOM 12126 C CA . ASN A 1 84 ? -8.240 -12.589 3.791 1.00 0.00 84 ASN A CA 7
ATOM 12127 C C . ASN A 1 84 ? -9.352 -11.721 3.203 1.00 0.00 84 ASN A C 7
ATOM 12128 O O . ASN A 1 84 ? -10.536 -12.008 3.384 1.00 0.00 84 ASN A O 7
ATOM 12139 N N . LEU A 1 85 ? -8.947 -10.654 2.506 1.00 0.00 85 LEU A N 7
ATOM 12140 C CA . LEU A 1 85 ? -9.776 -9.604 1.930 1.00 0.00 85 LEU A CA 7
ATOM 12141 C C . LEU A 1 85 ? -10.767 -10.218 0.946 1.00 0.00 85 LEU A C 7
ATOM 12142 O O . LEU A 1 85 ? -10.386 -11.016 0.092 1.00 0.00 85 LEU A O 7
ATOM 12158 N N . ARG A 1 86 ? -12.024 -9.792 1.040 1.00 0.00 86 ARG A N 7
ATOM 12159 C CA . ARG A 1 86 ? -13.147 -10.266 0.242 1.00 0.00 86 ARG A CA 7
ATOM 12160 C C . ARG A 1 86 ? -12.847 -10.402 -1.257 1.00 0.00 86 ARG A C 7
ATOM 12161 O O . ARG A 1 86 ? -12.768 -9.397 -1.977 1.00 0.00 86 ARG A O 7
ATOM 12182 N N . LEU A 1 87 ? -12.800 -11.657 -1.709 1.00 0.00 87 LEU A N 7
ATOM 12183 C CA . LEU A 1 87 ? -12.817 -12.171 -3.078 1.00 0.00 87 LEU A CA 7
ATOM 12184 C C . LEU A 1 87 ? -11.482 -11.979 -3.801 1.00 0.00 87 LEU A C 7
ATOM 12185 O O . LEU A 1 87 ? -10.937 -10.873 -3.852 1.00 0.00 87 LEU A O 7
ATOM 12201 N N . TYR A 1 88 ? -11.005 -13.062 -4.434 1.00 0.00 88 TYR A N 7
ATOM 12202 C CA . TYR A 1 88 ? -9.653 -13.270 -4.980 1.00 0.00 88 TYR A CA 7
ATOM 12203 C C . TYR A 1 88 ? -9.104 -12.073 -5.746 1.00 0.00 88 TYR A C 7
ATOM 12204 O O . TYR A 1 88 ? -7.945 -11.685 -5.578 1.00 0.00 88 TYR A O 7
ATOM 12222 N N . VAL A 1 89 ? -9.919 -11.512 -6.641 1.00 0.00 89 VAL A N 7
ATOM 12223 C CA . VAL A 1 89 ? -9.578 -10.329 -7.409 1.00 0.00 89 VAL A CA 7
ATOM 12224 C C . VAL A 1 89 ? -9.686 -9.111 -6.486 1.00 0.00 89 VAL A C 7
ATOM 12225 O O . VAL A 1 89 ? -10.658 -8.348 -6.451 1.00 0.00 89 VAL A O 7
ATOM 12238 N N . ALA A 1 90 ? -8.624 -8.932 -5.723 1.00 0.00 90 ALA A N 7
ATOM 12239 C CA . ALA A 1 90 ? -8.281 -7.692 -5.059 1.00 0.00 90 ALA A CA 7
ATOM 12240 C C . ALA A 1 90 ? -7.935 -6.610 -6.103 1.00 0.00 90 ALA A C 7
ATOM 12241 O O . ALA A 1 90 ? -7.768 -6.930 -7.290 1.00 0.00 90 ALA A O 7
ATOM 12248 N N . PRO A 1 91 ? -7.880 -5.323 -5.713 1.00 0.00 91 PRO A N 7
ATOM 12249 C CA . PRO A 1 91 ? -7.467 -4.240 -6.606 1.00 0.00 91 PRO A CA 7
ATOM 12250 C C . PRO A 1 91 ? -5.998 -4.374 -7.033 1.00 0.00 91 PRO A C 7
ATOM 12251 O O . PRO A 1 91 ? -5.271 -5.280 -6.610 1.00 0.00 91 PRO A O 7
ATOM 12262 N N . GLU A 1 92 ? -5.540 -3.458 -7.883 1.00 0.00 92 GLU A N 7
ATOM 12263 C CA . GLU A 1 92 ? -4.122 -3.146 -7.986 1.00 0.00 92 GLU A CA 7
ATOM 12264 C C . GLU A 1 92 ? -3.745 -2.399 -6.722 1.00 0.00 92 GLU A C 7
ATOM 12265 O O . GLU A 1 92 ? -4.418 -1.436 -6.370 1.00 0.00 92 GLU A O 7
ATOM 12277 N N . ILE A 1 93 ? -2.676 -2.827 -6.063 1.00 0.00 93 ILE A N 7
ATOM 12278 C CA . ILE A 1 93 ? -2.023 -2.028 -5.043 1.00 0.00 93 ILE A CA 7
ATOM 12279 C C . ILE A 1 93 ? -1.031 -1.162 -5.813 1.00 0.00 93 ILE A C 7
ATOM 12280 O O . ILE A 1 93 ? -0.124 -1.713 -6.451 1.00 0.00 93 ILE A O 7
ATOM 12296 N N . ARG A 1 94 ? -1.219 0.153 -5.773 1.00 0.00 94 ARG A N 7
ATOM 12297 C CA . ARG A 1 94 ? -0.281 1.155 -6.247 1.00 0.00 94 ARG A CA 7
ATOM 12298 C C . ARG A 1 94 ? 0.423 1.700 -5.014 1.00 0.00 94 ARG A C 7
ATOM 12299 O O . ARG A 1 94 ? -0.238 2.241 -4.131 1.00 0.00 94 ARG A O 7
ATOM 12320 N N . PHE A 1 95 ? 1.736 1.519 -4.913 1.00 0.00 95 PHE A N 7
ATOM 12321 C CA . PHE A 1 95 ? 2.498 2.070 -3.801 1.00 0.00 95 PHE A CA 7
ATOM 12322 C C . PHE A 1 95 ? 3.016 3.453 -4.191 1.00 0.00 95 PHE A C 7
ATOM 12323 O O . PHE A 1 95 ? 3.551 3.629 -5.292 1.00 0.00 95 PHE A O 7
ATOM 12340 N N . TYR A 1 96 ? 2.864 4.425 -3.297 1.00 0.00 96 TYR A N 7
ATOM 12341 C CA . TYR A 1 96 ? 3.285 5.811 -3.408 1.00 0.00 96 TYR A CA 7
ATOM 12342 C C . TYR A 1 96 ? 4.255 6.121 -2.267 1.00 0.00 96 TYR A C 7
ATOM 12343 O O . TYR A 1 96 ? 4.142 5.596 -1.157 1.00 0.00 96 TYR A O 7
ATOM 12361 N N . GLU A 1 97 ? 5.183 7.045 -2.499 1.00 0.00 97 GLU A N 7
ATOM 12362 C CA . GLU A 1 97 ? 6.289 7.399 -1.596 1.00 0.00 97 GLU A CA 7
ATOM 12363 C C . GLU A 1 97 ? 5.855 8.379 -0.504 1.00 0.00 97 GLU A C 7
ATOM 12364 O O . GLU A 1 97 ? 6.591 9.270 -0.101 1.00 0.00 97 GLU A O 7
ATOM 12376 N N . ASP A 1 98 ? 4.614 8.234 -0.059 1.00 0.00 98 ASP A N 7
ATOM 12377 C CA . ASP A 1 98 ? 3.946 9.133 0.895 1.00 0.00 98 ASP A CA 7
ATOM 12378 C C . ASP A 1 98 ? 3.892 10.590 0.377 1.00 0.00 98 ASP A C 7
ATOM 12379 O O . ASP A 1 98 ? 3.883 11.564 1.130 1.00 0.00 98 ASP A O 7
ATOM 12388 N N . LYS A 1 99 ? 3.841 10.748 -0.956 1.00 0.00 99 LYS A N 7
ATOM 12389 C CA . LYS A 1 99 ? 3.786 12.047 -1.638 1.00 0.00 99 LYS A CA 7
ATOM 12390 C C . LYS A 1 99 ? 2.632 12.918 -1.125 1.00 0.00 99 LYS A C 7
ATOM 12391 O O . LYS A 1 99 ? 2.883 14.006 -0.611 1.00 0.00 99 LYS A O 7
ATOM 12410 N N . GLY A 1 100 ? 1.388 12.461 -1.266 1.00 0.00 100 GLY A N 7
ATOM 12411 C CA . GLY A 1 100 ? 0.197 13.267 -1.027 1.00 0.00 100 GLY A CA 7
ATOM 12412 C C . GLY A 1 100 ? -0.337 13.794 -2.356 1.00 0.00 100 GLY A C 7
ATOM 12413 O O . GLY A 1 100 ? 0.457 14.231 -3.195 1.00 0.00 100 GLY A O 7
ATOM 12417 N N . ILE A 1 101 ? -1.668 13.794 -2.491 1.00 0.00 101 ILE A N 7
ATOM 12418 C CA . ILE A 1 101 ? -2.471 14.319 -3.592 1.00 0.00 101 ILE A CA 7
ATOM 12419 C C . ILE A 1 101 ? -1.946 13.814 -4.946 1.00 0.00 101 ILE A C 7
ATOM 12420 O O . ILE A 1 101 ? -1.173 14.500 -5.616 1.00 0.00 101 ILE A O 7
ATOM 12436 N N . GLU A 1 102 ? -2.392 12.634 -5.392 1.00 0.00 102 GLU A N 7
ATOM 12437 C CA . GLU A 1 102 ? -1.991 12.103 -6.701 1.00 0.00 102 GLU A CA 7
ATOM 12438 C C . GLU A 1 102 ? -2.439 13.013 -7.859 1.00 0.00 102 GLU A C 7
ATOM 12439 O O . GLU A 1 102 ? -1.747 13.079 -8.876 1.00 0.00 102 GLU A O 7
ATOM 12451 N N . ALA A 1 103 ? -3.555 13.740 -7.670 1.00 0.00 103 ALA A N 7
ATOM 12452 C CA . ALA A 1 103 ? -4.258 14.578 -8.644 1.00 0.00 103 ALA A CA 7
ATOM 12453 C C . ALA A 1 103 ? -4.580 13.843 -9.958 1.00 0.00 103 ALA A C 7
ATOM 12454 O O . ALA A 1 103 ? -4.359 12.639 -10.081 1.00 0.00 103 ALA A O 7
ATOM 12461 N N . SER A 1 104 ? -5.200 14.530 -10.922 1.00 0.00 104 SER A N 7
ATOM 12462 C CA . SER A 1 104 ? -5.574 13.927 -12.198 1.00 0.00 104 SER A CA 7
ATOM 12463 C C . SER A 1 104 ? -4.327 13.684 -13.049 1.00 0.00 104 SER A C 7
ATOM 12464 O O . SER A 1 104 ? -4.051 12.549 -13.424 1.00 0.00 104 SER A O 7
ATOM 12472 N N . VAL A 1 105 ? -3.574 14.755 -13.326 1.00 0.00 105 VAL A N 7
ATOM 12473 C CA . VAL A 1 105 ? -2.258 14.823 -13.974 1.00 0.00 105 VAL A CA 7
ATOM 12474 C C . VAL A 1 105 ? -2.057 14.084 -15.314 1.00 0.00 105 VAL A C 7
ATOM 12475 O O . VAL A 1 105 ? -0.978 14.221 -15.895 1.00 0.00 105 VAL A O 7
ATOM 12488 N N . LYS A 1 106 ? -3.084 13.425 -15.855 1.00 0.00 106 LYS A N 7
ATOM 12489 C CA . LYS A 1 106 ? -3.066 12.544 -17.016 1.00 0.00 106 LYS A CA 7
ATOM 12490 C C . LYS A 1 106 ? -2.208 11.329 -16.728 1.00 0.00 106 LYS A C 7
ATOM 12491 O O . LYS A 1 106 ? -2.666 10.497 -15.915 1.00 0.00 106 LYS A O 7
ATOM 12510 N N . GLY A 1 1 ? -10.784 15.693 7.846 1.00 0.00 1 GLY A N 8
ATOM 12511 C CA . GLY A 1 1 ? -11.611 14.633 8.433 1.00 0.00 1 GLY A CA 8
ATOM 12512 C C . GLY A 1 1 ? -11.252 13.303 7.817 1.00 0.00 1 GLY A C 8
ATOM 12513 O O . GLY A 1 1 ? -11.019 13.240 6.613 1.00 0.00 1 GLY A O 8
ATOM 12517 N N . MET A 1 2 ? -11.228 12.247 8.628 1.00 0.00 2 MET A N 8
ATOM 12518 C CA . MET A 1 2 ? -10.832 10.900 8.234 1.00 0.00 2 MET A CA 8
ATOM 12519 C C . MET A 1 2 ? -11.760 9.879 8.898 1.00 0.00 2 MET A C 8
ATOM 12520 O O . MET A 1 2 ? -11.318 8.867 9.441 1.00 0.00 2 MET A O 8
ATOM 12534 N N . ASN A 1 3 ? -13.066 10.150 8.888 1.00 0.00 3 ASN A N 8
ATOM 12535 C CA . ASN A 1 3 ? -14.082 9.280 9.476 1.00 0.00 3 ASN A CA 8
ATOM 12536 C C . ASN A 1 3 ? -15.285 9.147 8.531 1.00 0.00 3 ASN A C 8
ATOM 12537 O O . ASN A 1 3 ? -16.369 9.644 8.836 1.00 0.00 3 ASN A O 8
ATOM 12548 N N . PRO A 1 4 ? -15.114 8.535 7.345 1.00 0.00 4 PRO A N 8
ATOM 12549 C CA . PRO A 1 4 ? -16.184 8.373 6.367 1.00 0.00 4 PRO A CA 8
ATOM 12550 C C . PRO A 1 4 ? -17.173 7.278 6.783 1.00 0.00 4 PRO A C 8
ATOM 12551 O O . PRO A 1 4 ? -16.782 6.242 7.323 1.00 0.00 4 PRO A O 8
ATOM 12562 N N . ALA A 1 5 ? -18.452 7.500 6.473 1.00 0.00 5 ALA A N 8
ATOM 12563 C CA . ALA A 1 5 ? -19.561 6.647 6.873 1.00 0.00 5 ALA A CA 8
ATOM 12564 C C . ALA A 1 5 ? -19.894 5.602 5.795 1.00 0.00 5 ALA A C 8
ATOM 12565 O O . ALA A 1 5 ? -19.221 5.504 4.762 1.00 0.00 5 ALA A O 8
ATOM 12572 N N . TYR A 1 6 ? -20.978 4.850 6.022 1.00 0.00 6 TYR A N 8
ATOM 12573 C CA . TYR A 1 6 ? -21.462 3.734 5.209 1.00 0.00 6 TYR A CA 8
ATOM 12574 C C . TYR A 1 6 ? -20.457 2.567 5.202 1.00 0.00 6 TYR A C 8
ATOM 12575 O O . TYR A 1 6 ? -20.285 1.904 4.177 1.00 0.00 6 TYR A O 8
ATOM 12593 N N . ARG A 1 7 ? -19.805 2.319 6.353 1.00 0.00 7 ARG A N 8
ATOM 12594 C CA . ARG A 1 7 ? -18.719 1.354 6.570 1.00 0.00 7 ARG A CA 8
ATOM 12595 C C . ARG A 1 7 ? -17.702 1.448 5.446 1.00 0.00 7 ARG A C 8
ATOM 12596 O O . ARG A 1 7 ? -17.759 0.685 4.474 1.00 0.00 7 ARG A O 8
ATOM 12617 N N . LYS A 1 8 ? -16.766 2.388 5.557 1.00 0.00 8 LYS A N 8
ATOM 12618 C CA . LYS A 1 8 ? -15.812 2.661 4.487 1.00 0.00 8 LYS A CA 8
ATOM 12619 C C . LYS A 1 8 ? -14.393 2.373 4.945 1.00 0.00 8 LYS A C 8
ATOM 12620 O O . LYS A 1 8 ? -13.693 1.567 4.327 1.00 0.00 8 LYS A O 8
ATOM 12639 N N . ALA A 1 9 ? -13.967 3.052 6.008 1.00 0.00 9 ALA A N 8
ATOM 12640 C CA . ALA A 1 9 ? -12.582 3.040 6.453 1.00 0.00 9 ALA A CA 8
ATOM 12641 C C . ALA A 1 9 ? -12.153 1.694 7.047 1.00 0.00 9 ALA A C 8
ATOM 12642 O O . ALA A 1 9 ? -10.968 1.514 7.330 1.00 0.00 9 ALA A O 8
ATOM 12649 N N . MET A 1 10 ? -13.062 0.739 7.269 1.00 0.00 10 MET A N 8
ATOM 12650 C CA . MET A 1 10 ? -12.661 -0.583 7.737 1.00 0.00 10 MET A CA 8
ATOM 12651 C C . MET A 1 10 ? -11.950 -1.350 6.619 1.00 0.00 10 MET A C 8
ATOM 12652 O O . MET A 1 10 ? -11.102 -2.185 6.926 1.00 0.00 10 MET A O 8
ATOM 12666 N N . LEU A 1 11 ? -12.212 -1.048 5.336 1.00 0.00 11 LEU A N 8
ATOM 12667 C CA . LEU A 1 11 ? -11.368 -1.534 4.242 1.00 0.00 11 LEU A CA 8
ATOM 12668 C C . LEU A 1 11 ? -9.987 -0.925 4.400 1.00 0.00 11 LEU A C 8
ATOM 12669 O O . LEU A 1 11 ? -9.004 -1.654 4.490 1.00 0.00 11 LEU A O 8
ATOM 12685 N N . GLU A 1 12 ? -9.932 0.408 4.452 1.00 0.00 12 GLU A N 8
ATOM 12686 C CA . GLU A 1 12 ? -8.703 1.198 4.488 1.00 0.00 12 GLU A CA 8
ATOM 12687 C C . GLU A 1 12 ? -7.814 0.821 5.682 1.00 0.00 12 GLU A C 8
ATOM 12688 O O . GLU A 1 12 ? -6.618 1.091 5.644 1.00 0.00 12 GLU A O 8
ATOM 12700 N N . SER A 1 13 ? -8.351 0.169 6.719 1.00 0.00 13 SER A N 8
ATOM 12701 C CA . SER A 1 13 ? -7.626 -0.204 7.926 1.00 0.00 13 SER A CA 8
ATOM 12702 C C . SER A 1 13 ? -7.365 -1.711 8.011 1.00 0.00 13 SER A C 8
ATOM 12703 O O . SER A 1 13 ? -6.336 -2.107 8.564 1.00 0.00 13 SER A O 8
ATOM 12711 N N . GLU A 1 14 ? -8.209 -2.572 7.428 1.00 0.00 14 GLU A N 8
ATOM 12712 C CA . GLU A 1 14 ? -7.847 -3.967 7.247 1.00 0.00 14 GLU A CA 8
ATOM 12713 C C . GLU A 1 14 ? -6.652 -4.025 6.308 1.00 0.00 14 GLU A C 8
ATOM 12714 O O . GLU A 1 14 ? -5.619 -4.585 6.663 1.00 0.00 14 GLU A O 8
ATOM 12726 N N . ILE A 1 15 ? -6.791 -3.419 5.126 1.00 0.00 15 ILE A N 8
ATOM 12727 C CA . ILE A 1 15 ? -5.778 -3.392 4.081 1.00 0.00 15 ILE A CA 8
ATOM 12728 C C . ILE A 1 15 ? -4.462 -2.866 4.668 1.00 0.00 15 ILE A C 8
ATOM 12729 O O . ILE A 1 15 ? -3.405 -3.414 4.358 1.00 0.00 15 ILE A O 8
ATOM 12745 N N . GLN A 1 16 ? -4.514 -1.874 5.566 1.00 0.00 16 GLN A N 8
ATOM 12746 C CA . GLN A 1 16 ? -3.344 -1.346 6.240 1.00 0.00 16 GLN A CA 8
ATOM 12747 C C . GLN A 1 16 ? -2.577 -2.422 7.010 1.00 0.00 16 GLN A C 8
ATOM 12748 O O . GLN A 1 16 ? -1.353 -2.509 6.878 1.00 0.00 16 GLN A O 8
ATOM 12762 N N . LYS A 1 17 ? -3.274 -3.248 7.797 1.00 0.00 17 LYS A N 8
ATOM 12763 C CA . LYS A 1 17 ? -2.636 -4.255 8.636 1.00 0.00 17 LYS A CA 8
ATOM 12764 C C . LYS A 1 17 ? -2.140 -5.400 7.772 1.00 0.00 17 LYS A C 8
ATOM 12765 O O . LYS A 1 17 ? -1.043 -5.910 7.998 1.00 0.00 17 LYS A O 8
ATOM 12784 N N . LEU A 1 18 ? -2.955 -5.805 6.797 1.00 0.00 18 LEU A N 8
ATOM 12785 C CA . LEU A 1 18 ? -2.637 -6.896 5.891 1.00 0.00 18 LEU A CA 8
ATOM 12786 C C . LEU A 1 18 ? -1.357 -6.575 5.121 1.00 0.00 18 LEU A C 8
ATOM 12787 O O . LEU A 1 18 ? -0.497 -7.436 4.986 1.00 0.00 18 LEU A O 8
ATOM 12803 N N . LEU A 1 19 ? -1.205 -5.340 4.635 1.00 0.00 19 LEU A N 8
ATOM 12804 C CA . LEU A 1 19 ? 0.006 -4.905 3.945 1.00 0.00 19 LEU A CA 8
ATOM 12805 C C . LEU A 1 19 ? 1.223 -5.000 4.871 1.00 0.00 19 LEU A C 8
ATOM 12806 O O . LEU A 1 19 ? 2.271 -5.464 4.439 1.00 0.00 19 LEU A O 8
ATOM 12822 N N . MET A 1 20 ? 1.129 -4.577 6.132 1.00 0.00 20 MET A N 8
ATOM 12823 C CA . MET A 1 20 ? 2.259 -4.654 7.063 1.00 0.00 20 MET A CA 8
ATOM 12824 C C . MET A 1 20 ? 2.671 -6.105 7.328 1.00 0.00 20 MET A C 8
ATOM 12825 O O . MET A 1 20 ? 3.852 -6.435 7.268 1.00 0.00 20 MET A O 8
ATOM 12839 N N . GLU A 1 21 ? 1.701 -6.980 7.565 1.00 0.00 21 GLU A N 8
ATOM 12840 C CA . GLU A 1 21 ? 1.900 -8.423 7.659 1.00 0.00 21 GLU A CA 8
ATOM 12841 C C . GLU A 1 21 ? 2.651 -8.959 6.434 1.00 0.00 21 GLU A C 8
ATOM 12842 O O . GLU A 1 21 ? 3.678 -9.629 6.570 1.00 0.00 21 GLU A O 8
ATOM 12854 N N . ALA A 1 22 ? 2.174 -8.619 5.233 1.00 0.00 22 ALA A N 8
ATOM 12855 C CA . ALA A 1 22 ? 2.799 -9.044 3.994 1.00 0.00 22 ALA A CA 8
ATOM 12856 C C . ALA A 1 22 ? 4.248 -8.566 3.913 1.00 0.00 22 ALA A C 8
ATOM 12857 O O . ALA A 1 22 ? 5.086 -9.275 3.359 1.00 0.00 22 ALA A O 8
ATOM 12864 N N . LEU A 1 23 ? 4.547 -7.356 4.397 1.00 0.00 23 LEU A N 8
ATOM 12865 C CA . LEU A 1 23 ? 5.892 -6.794 4.405 1.00 0.00 23 LEU A CA 8
ATOM 12866 C C . LEU A 1 23 ? 6.824 -7.657 5.253 1.00 0.00 23 LEU A C 8
ATOM 12867 O O . LEU A 1 23 ? 7.941 -7.951 4.812 1.00 0.00 23 LEU A O 8
ATOM 12883 N N . GLN A 1 24 ? 6.413 -8.037 6.463 1.00 0.00 24 GLN A N 8
ATOM 12884 C CA . GLN A 1 24 ? 7.292 -8.763 7.366 1.00 0.00 24 GLN A CA 8
ATOM 12885 C C . GLN A 1 24 ? 7.723 -10.127 6.818 1.00 0.00 24 GLN A C 8
ATOM 12886 O O . GLN A 1 24 ? 8.790 -10.608 7.199 1.00 0.00 24 GLN A O 8
ATOM 12900 N N . GLN A 1 25 ? 6.962 -10.728 5.899 1.00 0.00 25 GLN A N 8
ATOM 12901 C CA . GLN A 1 25 ? 7.276 -12.031 5.309 1.00 0.00 25 GLN A CA 8
ATOM 12902 C C . GLN A 1 25 ? 7.662 -11.939 3.824 1.00 0.00 25 GLN A C 8
ATOM 12903 O O . GLN A 1 25 ? 7.806 -12.958 3.150 1.00 0.00 25 GLN A O 8
ATOM 12917 N N . LEU A 1 26 ? 7.833 -10.725 3.304 1.00 0.00 26 LEU A N 8
ATOM 12918 C CA . LEU A 1 26 ? 8.086 -10.422 1.900 1.00 0.00 26 LEU A CA 8
ATOM 12919 C C . LEU A 1 26 ? 9.370 -11.047 1.333 1.00 0.00 26 LEU A C 8
ATOM 12920 O O . LEU A 1 26 ? 9.433 -11.286 0.125 1.00 0.00 26 LEU A O 8
ATOM 12936 N N . ARG A 1 27 ? 10.396 -11.314 2.149 1.00 0.00 27 ARG A N 8
ATOM 12937 C CA . ARG A 1 27 ? 11.731 -11.740 1.692 1.00 0.00 27 ARG A CA 8
ATOM 12938 C C . ARG A 1 27 ? 12.209 -10.901 0.512 1.00 0.00 27 ARG A C 8
ATOM 12939 O O . ARG A 1 27 ? 12.657 -11.400 -0.525 1.00 0.00 27 ARG A O 8
ATOM 12960 N N . ASP A 1 28 ? 12.051 -9.595 0.663 1.00 0.00 28 ASP A N 8
ATOM 12961 C CA . ASP A 1 28 ? 12.696 -8.548 -0.118 1.00 0.00 28 ASP A CA 8
ATOM 12962 C C . ASP A 1 28 ? 14.206 -8.811 -0.183 1.00 0.00 28 ASP A C 8
ATOM 12963 O O . ASP A 1 28 ? 14.774 -9.303 0.794 1.00 0.00 28 ASP A O 8
ATOM 12972 N N . PRO A 1 29 ? 14.888 -8.506 -1.300 1.00 0.00 29 PRO A N 8
ATOM 12973 C CA . PRO A 1 29 ? 16.326 -8.720 -1.422 1.00 0.00 29 PRO A CA 8
ATOM 12974 C C . PRO A 1 29 ? 17.152 -7.718 -0.606 1.00 0.00 29 PRO A C 8
ATOM 12975 O O . PRO A 1 29 ? 18.172 -8.114 -0.041 1.00 0.00 29 PRO A O 8
ATOM 12986 N N . ARG A 1 30 ? 16.766 -6.437 -0.558 1.00 0.00 30 ARG A N 8
ATOM 12987 C CA . ARG A 1 30 ? 17.474 -5.370 0.145 1.00 0.00 30 ARG A CA 8
ATOM 12988 C C . ARG A 1 30 ? 16.507 -4.206 0.402 1.00 0.00 30 ARG A C 8
ATOM 12989 O O . ARG A 1 30 ? 16.600 -3.151 -0.235 1.00 0.00 30 ARG A O 8
ATOM 13010 N N . LEU A 1 31 ? 15.605 -4.374 1.363 1.00 0.00 31 LEU A N 8
ATOM 13011 C CA . LEU A 1 31 ? 14.707 -3.317 1.819 1.00 0.00 31 LEU A CA 8
ATOM 13012 C C . LEU A 1 31 ? 14.939 -3.066 3.298 1.00 0.00 31 LEU A C 8
ATOM 13013 O O . LEU A 1 31 ? 15.023 -3.996 4.102 1.00 0.00 31 LEU A O 8
ATOM 13029 N N . LYS A 1 32 ? 15.059 -1.792 3.655 1.00 0.00 32 LYS A N 8
ATOM 13030 C CA . LYS A 1 32 ? 15.259 -1.331 5.014 1.00 0.00 32 LYS A CA 8
ATOM 13031 C C . LYS A 1 32 ? 13.923 -1.216 5.751 1.00 0.00 32 LYS A C 8
ATOM 13032 O O . LYS A 1 32 ? 13.441 -0.114 6.031 1.00 0.00 32 LYS A O 8
ATOM 13051 N N . LYS A 1 33 ? 13.310 -2.352 6.080 1.00 0.00 33 LYS A N 8
ATOM 13052 C CA . LYS A 1 33 ? 12.030 -2.416 6.777 1.00 0.00 33 LYS A CA 8
ATOM 13053 C C . LYS A 1 33 ? 12.053 -1.701 8.124 1.00 0.00 33 LYS A C 8
ATOM 13054 O O . LYS A 1 33 ? 11.022 -1.197 8.562 1.00 0.00 33 LYS A O 8
ATOM 13073 N N . ASP A 1 34 ? 13.231 -1.591 8.732 1.00 0.00 34 ASP A N 8
ATOM 13074 C CA . ASP A 1 34 ? 13.456 -0.919 10.020 1.00 0.00 34 ASP A CA 8
ATOM 13075 C C . ASP A 1 34 ? 13.058 0.563 10.023 1.00 0.00 34 ASP A C 8
ATOM 13076 O O . ASP A 1 34 ? 13.072 1.169 11.094 1.00 0.00 34 ASP A O 8
ATOM 13085 N N . PHE A 1 35 ? 12.687 1.167 8.884 1.00 0.00 35 PHE A N 8
ATOM 13086 C CA . PHE A 1 35 ? 12.249 2.565 8.834 1.00 0.00 35 PHE A CA 8
ATOM 13087 C C . PHE A 1 35 ? 10.908 2.753 8.122 1.00 0.00 35 PHE A C 8
ATOM 13088 O O . PHE A 1 35 ? 10.478 3.894 7.954 1.00 0.00 35 PHE A O 8
ATOM 13105 N N . VAL A 1 36 ? 10.253 1.688 7.662 1.00 0.00 36 VAL A N 8
ATOM 13106 C CA . VAL A 1 36 ? 9.069 1.796 6.820 1.00 0.00 36 VAL A CA 8
ATOM 13107 C C . VAL A 1 36 ? 7.825 1.586 7.671 1.00 0.00 36 VAL A C 8
ATOM 13108 O O . VAL A 1 36 ? 7.705 0.580 8.374 1.00 0.00 36 VAL A O 8
ATOM 13121 N N . THR A 1 37 ? 6.848 2.477 7.514 1.00 0.00 37 THR A N 8
ATOM 13122 C CA . THR A 1 37 ? 5.480 2.198 7.897 1.00 0.00 37 THR A CA 8
ATOM 13123 C C . THR A 1 37 ? 4.571 2.591 6.730 1.00 0.00 37 THR A C 8
ATOM 13124 O O . THR A 1 37 ? 4.996 3.282 5.794 1.00 0.00 37 THR A O 8
ATOM 13135 N N . PHE A 1 38 ? 3.317 2.157 6.800 1.00 0.00 38 PHE A N 8
ATOM 13136 C CA . PHE A 1 38 ? 2.247 2.505 5.886 1.00 0.00 38 PHE A CA 8
ATOM 13137 C C . PHE A 1 38 ? 1.159 3.105 6.771 1.00 0.00 38 PHE A C 8
ATOM 13138 O O . PHE A 1 38 ? 0.582 2.390 7.598 1.00 0.00 38 PHE A O 8
ATOM 13155 N N . SER A 1 39 ? 0.954 4.417 6.671 1.00 0.00 39 SER A N 8
ATOM 13156 C CA . SER A 1 39 ? 0.111 5.165 7.587 1.00 0.00 39 SER A CA 8
ATOM 13157 C C . SER A 1 39 ? -1.184 5.524 6.868 1.00 0.00 39 SER A C 8
ATOM 13158 O O . SER A 1 39 ? -2.238 4.966 7.175 1.00 0.00 39 SER A O 8
ATOM 13166 N N . ARG A 1 40 ? -1.112 6.420 5.879 1.00 0.00 40 ARG A N 8
ATOM 13167 C CA . ARG A 1 40 ? -2.276 6.843 5.104 1.00 0.00 40 ARG A CA 8
ATOM 13168 C C . ARG A 1 40 ? -2.590 5.783 4.043 1.00 0.00 40 ARG A C 8
ATOM 13169 O O . ARG A 1 40 ? -1.678 5.247 3.409 1.00 0.00 40 ARG A O 8
ATOM 13190 N N . VAL A 1 41 ? -3.878 5.500 3.851 1.00 0.00 41 VAL A N 8
ATOM 13191 C CA . VAL A 1 41 ? -4.417 4.516 2.923 1.00 0.00 41 VAL A CA 8
ATOM 13192 C C . VAL A 1 41 ? -5.728 5.109 2.380 1.00 0.00 41 VAL A C 8
ATOM 13193 O O . VAL A 1 41 ? -6.590 5.503 3.173 1.00 0.00 41 VAL A O 8
ATOM 13206 N N . GLU A 1 42 ? -5.899 5.205 1.057 1.00 0.00 42 GLU A N 8
ATOM 13207 C CA . GLU A 1 42 ? -7.161 5.580 0.408 1.00 0.00 42 GLU A CA 8
ATOM 13208 C C . GLU A 1 42 ? -7.535 4.496 -0.600 1.00 0.00 42 GLU A C 8
ATOM 13209 O O . GLU A 1 42 ? -6.656 3.868 -1.189 1.00 0.00 42 GLU A O 8
ATOM 13221 N N . LEU A 1 43 ? -8.831 4.303 -0.861 1.00 0.00 43 LEU A N 8
ATOM 13222 C CA . LEU A 1 43 ? -9.308 3.441 -1.921 1.00 0.00 43 LEU A CA 8
ATOM 13223 C C . LEU A 1 43 ? -10.301 4.190 -2.795 1.00 0.00 43 LEU A C 8
ATOM 13224 O O . LEU A 1 43 ? -10.986 5.122 -2.350 1.00 0.00 43 LEU A O 8
ATOM 13240 N N . SER A 1 44 ? -10.403 3.736 -4.040 1.00 0.00 44 SER A N 8
ATOM 13241 C CA . SER A 1 44 ? -11.220 4.359 -5.063 1.00 0.00 44 SER A CA 8
ATOM 13242 C C . SER A 1 44 ? -12.717 4.140 -4.793 1.00 0.00 44 SER A C 8
ATOM 13243 O O . SER A 1 44 ? -13.110 3.376 -3.905 1.00 0.00 44 SER A O 8
ATOM 13251 N N . LYS A 1 45 ? -13.567 4.781 -5.597 1.00 0.00 45 LYS A N 8
ATOM 13252 C CA . LYS A 1 45 ? -15.025 4.744 -5.477 1.00 0.00 45 LYS A CA 8
ATOM 13253 C C . LYS A 1 45 ? -15.595 3.332 -5.535 1.00 0.00 45 LYS A C 8
ATOM 13254 O O . LYS A 1 45 ? -16.433 2.966 -4.713 1.00 0.00 45 LYS A O 8
ATOM 13273 N N . ASP A 1 46 ? -15.141 2.538 -6.502 1.00 0.00 46 ASP A N 8
ATOM 13274 C CA . ASP A 1 46 ? -15.466 1.116 -6.649 1.00 0.00 46 ASP A CA 8
ATOM 13275 C C . ASP A 1 46 ? -14.277 0.280 -6.159 1.00 0.00 46 ASP A C 8
ATOM 13276 O O . ASP A 1 46 ? -14.082 -0.850 -6.599 1.00 0.00 46 ASP A O 8
ATOM 13285 N N . LYS A 1 47 ? -13.442 0.849 -5.272 1.00 0.00 47 LYS A N 8
ATOM 13286 C CA . LYS A 1 47 ? -12.240 0.234 -4.695 1.00 0.00 47 LYS A CA 8
ATOM 13287 C C . LYS A 1 47 ? -11.302 -0.333 -5.770 1.00 0.00 47 LYS A C 8
ATOM 13288 O O . LYS A 1 47 ? -10.567 -1.277 -5.508 1.00 0.00 47 LYS A O 8
ATOM 13307 N N . ARG A 1 48 ? -11.326 0.229 -6.985 1.00 0.00 48 ARG A N 8
ATOM 13308 C CA . ARG A 1 48 ? -10.529 -0.231 -8.127 1.00 0.00 48 ARG A CA 8
ATOM 13309 C C . ARG A 1 48 ? -9.036 0.053 -7.985 1.00 0.00 48 ARG A C 8
ATOM 13310 O O . ARG A 1 48 ? -8.218 -0.551 -8.681 1.00 0.00 48 ARG A O 8
ATOM 13331 N N . TYR A 1 49 ? -8.680 0.970 -7.092 1.00 0.00 49 TYR A N 8
ATOM 13332 C CA . TYR A 1 49 ? -7.317 1.354 -6.787 1.00 0.00 49 TYR A CA 8
ATOM 13333 C C . TYR A 1 49 ? -7.207 1.415 -5.281 1.00 0.00 49 TYR A C 8
ATOM 13334 O O . TYR A 1 49 ? -8.215 1.647 -4.597 1.00 0.00 49 TYR A O 8
ATOM 13352 N N . ALA A 1 50 ? -5.988 1.189 -4.809 1.00 0.00 50 ALA A N 8
ATOM 13353 C CA . ALA A 1 50 ? -5.608 1.182 -3.415 1.00 0.00 50 ALA A CA 8
ATOM 13354 C C . ALA A 1 50 ? -4.301 1.960 -3.318 1.00 0.00 50 ALA A C 8
ATOM 13355 O O . ALA A 1 50 ? -3.221 1.436 -3.592 1.00 0.00 50 ALA A O 8
ATOM 13362 N N . ASP A 1 51 ? -4.423 3.254 -3.044 1.00 0.00 51 ASP A N 8
ATOM 13363 C CA . ASP A 1 51 ? -3.314 4.183 -2.910 1.00 0.00 51 ASP A CA 8
ATOM 13364 C C . ASP A 1 51 ? -2.818 4.068 -1.467 1.00 0.00 51 ASP A C 8
ATOM 13365 O O . ASP A 1 51 ? -3.618 4.146 -0.529 1.00 0.00 51 ASP A O 8
ATOM 13374 N N . VAL A 1 52 ? -1.529 3.796 -1.272 1.00 0.00 52 VAL A N 8
ATOM 13375 C CA . VAL A 1 52 ? -0.928 3.504 0.031 1.00 0.00 52 VAL A CA 8
ATOM 13376 C C . VAL A 1 52 ? 0.295 4.401 0.173 1.00 0.00 52 VAL A C 8
ATOM 13377 O O . VAL A 1 52 ? 1.111 4.487 -0.751 1.00 0.00 52 VAL A O 8
ATOM 13390 N N . TYR A 1 53 ? 0.439 5.039 1.331 1.00 0.00 53 TYR A N 8
ATOM 13391 C CA . TYR A 1 53 ? 1.403 6.091 1.552 1.00 0.00 53 TYR A CA 8
ATOM 13392 C C . TYR A 1 53 ? 2.417 5.593 2.570 1.00 0.00 53 TYR A C 8
ATOM 13393 O O . TYR A 1 53 ? 2.124 5.340 3.741 1.00 0.00 53 TYR A O 8
ATOM 13411 N N . VAL A 1 54 ? 3.611 5.387 2.052 1.00 0.00 54 VAL A N 8
ATOM 13412 C CA . VAL A 1 54 ? 4.770 4.818 2.701 1.00 0.00 54 VAL A CA 8
ATOM 13413 C C . VAL A 1 54 ? 5.540 5.974 3.332 1.00 0.00 54 VAL A C 8
ATOM 13414 O O . VAL A 1 54 ? 6.069 6.824 2.613 1.00 0.00 54 VAL A O 8
ATOM 13427 N N . SER A 1 55 ? 5.578 6.028 4.662 1.00 0.00 55 SER A N 8
ATOM 13428 C CA . SER A 1 55 ? 6.338 7.020 5.406 1.00 0.00 55 SER A CA 8
ATOM 13429 C C . SER A 1 55 ? 7.640 6.334 5.829 1.00 0.00 55 SER A C 8
ATOM 13430 O O . SER A 1 55 ? 7.665 5.528 6.763 1.00 0.00 55 SER A O 8
ATOM 13438 N N . PHE A 1 56 ? 8.707 6.570 5.063 1.00 0.00 56 PHE A N 8
ATOM 13439 C CA . PHE A 1 56 ? 10.050 6.085 5.352 1.00 0.00 56 PHE A CA 8
ATOM 13440 C C . PHE A 1 56 ? 10.748 7.070 6.283 1.00 0.00 56 PHE A C 8
ATOM 13441 O O . PHE A 1 56 ? 10.833 8.257 5.964 1.00 0.00 56 PHE A O 8
ATOM 13458 N N . LEU A 1 57 ? 11.309 6.573 7.383 1.00 0.00 57 LEU A N 8
ATOM 13459 C CA . LEU A 1 57 ? 12.062 7.327 8.392 1.00 0.00 57 LEU A CA 8
ATOM 13460 C C . LEU A 1 57 ? 13.470 7.736 7.908 1.00 0.00 57 LEU A C 8
ATOM 13461 O O . LEU A 1 57 ? 14.382 7.930 8.711 1.00 0.00 57 LEU A O 8
ATOM 13477 N N . GLY A 1 58 ? 13.665 7.858 6.596 1.00 0.00 58 GLY A N 8
ATOM 13478 C CA . GLY A 1 58 ? 14.956 8.011 5.929 1.00 0.00 58 GLY A CA 8
ATOM 13479 C C . GLY A 1 58 ? 15.179 9.413 5.388 1.00 0.00 58 GLY A C 8
ATOM 13480 O O . GLY A 1 58 ? 14.519 10.372 5.792 1.00 0.00 58 GLY A O 8
ATOM 13484 N N . THR A 1 59 ? 16.151 9.550 4.492 1.00 0.00 59 THR A N 8
ATOM 13485 C CA . THR A 1 59 ? 16.344 10.724 3.653 1.00 0.00 59 THR A CA 8
ATOM 13486 C C . THR A 1 59 ? 15.358 10.677 2.478 1.00 0.00 59 THR A C 8
ATOM 13487 O O . THR A 1 59 ? 14.999 9.582 2.036 1.00 0.00 59 THR A O 8
ATOM 13498 N N . PRO A 1 60 ? 14.971 11.829 1.897 1.00 0.00 60 PRO A N 8
ATOM 13499 C CA . PRO A 1 60 ? 14.043 11.875 0.768 1.00 0.00 60 PRO A CA 8
ATOM 13500 C C . PRO A 1 60 ? 14.606 11.242 -0.509 1.00 0.00 60 PRO A C 8
ATOM 13501 O O . PRO A 1 60 ? 13.856 11.033 -1.467 1.00 0.00 60 PRO A O 8
ATOM 13512 N N . GLU A 1 61 ? 15.911 10.979 -0.534 1.00 0.00 61 GLU A N 8
ATOM 13513 C CA . GLU A 1 61 ? 16.638 10.424 -1.655 1.00 0.00 61 GLU A CA 8
ATOM 13514 C C . GLU A 1 61 ? 16.569 8.894 -1.579 1.00 0.00 61 GLU A C 8
ATOM 13515 O O . GLU A 1 61 ? 16.108 8.265 -2.529 1.00 0.00 61 GLU A O 8
ATOM 13527 N N . GLU A 1 62 ? 16.970 8.280 -0.453 1.00 0.00 62 GLU A N 8
ATOM 13528 C CA . GLU A 1 62 ? 16.840 6.829 -0.243 1.00 0.00 62 GLU A CA 8
ATOM 13529 C C . GLU A 1 62 ? 15.360 6.445 -0.306 1.00 0.00 62 GLU A C 8
ATOM 13530 O O . GLU A 1 62 ? 15.007 5.376 -0.799 1.00 0.00 62 GLU A O 8
ATOM 13542 N N . ARG A 1 63 ? 14.474 7.327 0.167 1.00 0.00 63 ARG A N 8
ATOM 13543 C CA . ARG A 1 63 ? 13.048 7.075 0.185 1.00 0.00 63 ARG A CA 8
ATOM 13544 C C . ARG A 1 63 ? 12.514 6.778 -1.218 1.00 0.00 63 ARG A C 8
ATOM 13545 O O . ARG A 1 63 ? 11.675 5.887 -1.341 1.00 0.00 63 ARG A O 8
ATOM 13566 N N . LYS A 1 64 ? 12.996 7.452 -2.265 1.00 0.00 64 LYS A N 8
ATOM 13567 C CA . LYS A 1 64 ? 12.512 7.204 -3.622 1.00 0.00 64 LYS A CA 8
ATOM 13568 C C . LYS A 1 64 ? 12.908 5.830 -4.138 1.00 0.00 64 LYS A C 8
ATOM 13569 O O . LYS A 1 64 ? 12.115 5.220 -4.857 1.00 0.00 64 LYS A O 8
ATOM 13588 N N . GLU A 1 65 ? 14.076 5.316 -3.755 1.00 0.00 65 GLU A N 8
ATOM 13589 C CA . GLU A 1 65 ? 14.494 3.969 -4.128 1.00 0.00 65 GLU A CA 8
ATOM 13590 C C . GLU A 1 65 ? 13.452 2.955 -3.636 1.00 0.00 65 GLU A C 8
ATOM 13591 O O . GLU A 1 65 ? 13.108 2.021 -4.362 1.00 0.00 65 GLU A O 8
ATOM 13603 N N . THR A 1 66 ? 12.897 3.155 -2.433 1.00 0.00 66 THR A N 8
ATOM 13604 C CA . THR A 1 66 ? 11.950 2.210 -1.859 1.00 0.00 66 THR A CA 8
ATOM 13605 C C . THR A 1 66 ? 10.680 2.063 -2.710 1.00 0.00 66 THR A C 8
ATOM 13606 O O . THR A 1 66 ? 10.053 1.008 -2.659 1.00 0.00 66 THR A O 8
ATOM 13617 N N . VAL A 1 67 ? 10.280 3.078 -3.488 1.00 0.00 67 VAL A N 8
ATOM 13618 C CA . VAL A 1 67 ? 9.042 3.029 -4.265 1.00 0.00 67 VAL A CA 8
ATOM 13619 C C . VAL A 1 67 ? 9.145 1.941 -5.333 1.00 0.00 67 VAL A C 8
ATOM 13620 O O . VAL A 1 67 ? 8.167 1.226 -5.566 1.00 0.00 67 VAL A O 8
ATOM 13633 N N . GLU A 1 68 ? 10.316 1.789 -5.953 1.00 0.00 68 GLU A N 8
ATOM 13634 C CA . GLU A 1 68 ? 10.549 0.732 -6.920 1.00 0.00 68 GLU A CA 8
ATOM 13635 C C . GLU A 1 68 ? 10.582 -0.618 -6.208 1.00 0.00 68 GLU A C 8
ATOM 13636 O O . GLU A 1 68 ? 9.933 -1.555 -6.662 1.00 0.00 68 GLU A O 8
ATOM 13648 N N . ILE A 1 69 ? 11.260 -0.709 -5.061 1.00 0.00 69 ILE A N 8
ATOM 13649 C CA . ILE A 1 69 ? 11.356 -1.933 -4.264 1.00 0.00 69 ILE A CA 8
ATOM 13650 C C . ILE A 1 69 ? 9.956 -2.443 -3.874 1.00 0.00 69 ILE A C 8
ATOM 13651 O O . ILE A 1 69 ? 9.681 -3.649 -3.955 1.00 0.00 69 ILE A O 8
ATOM 13667 N N . LEU A 1 70 ? 9.066 -1.536 -3.462 1.00 0.00 70 LEU A N 8
ATOM 13668 C CA . LEU A 1 70 ? 7.679 -1.838 -3.137 1.00 0.00 70 LEU A CA 8
ATOM 13669 C C . LEU A 1 70 ? 6.914 -2.262 -4.392 1.00 0.00 70 LEU A C 8
ATOM 13670 O O . LEU A 1 70 ? 6.181 -3.251 -4.367 1.00 0.00 70 LEU A O 8
ATOM 13686 N N . ASN A 1 71 ? 7.063 -1.528 -5.496 1.00 0.00 71 ASN A N 8
ATOM 13687 C CA . ASN A 1 71 ? 6.366 -1.828 -6.747 1.00 0.00 71 ASN A CA 8
ATOM 13688 C C . ASN A 1 71 ? 6.797 -3.162 -7.355 1.00 0.00 71 ASN A C 8
ATOM 13689 O O . ASN A 1 71 ? 5.991 -3.857 -7.977 1.00 0.00 71 ASN A O 8
ATOM 13700 N N . ARG A 1 72 ? 8.052 -3.548 -7.164 1.00 0.00 72 ARG A N 8
ATOM 13701 C CA . ARG A 1 72 ? 8.570 -4.865 -7.442 1.00 0.00 72 ARG A CA 8
ATOM 13702 C C . ARG A 1 72 ? 7.798 -5.893 -6.611 1.00 0.00 72 ARG A C 8
ATOM 13703 O O . ARG A 1 72 ? 7.265 -6.855 -7.164 1.00 0.00 72 ARG A O 8
ATOM 13724 N N . ALA A 1 73 ? 7.694 -5.694 -5.296 1.00 0.00 73 ALA A N 8
ATOM 13725 C CA . ALA A 1 73 ? 6.996 -6.612 -4.400 1.00 0.00 73 ALA A CA 8
ATOM 13726 C C . ALA A 1 73 ? 5.473 -6.667 -4.594 1.00 0.00 73 ALA A C 8
ATOM 13727 O O . ALA A 1 73 ? 4.818 -7.582 -4.093 1.00 0.00 73 ALA A O 8
ATOM 13734 N N . LYS A 1 74 ? 4.880 -5.691 -5.279 1.00 0.00 74 LYS A N 8
ATOM 13735 C CA . LYS A 1 74 ? 3.468 -5.430 -5.373 1.00 0.00 74 LYS A CA 8
ATOM 13736 C C . LYS A 1 74 ? 2.571 -6.627 -5.686 1.00 0.00 74 LYS A C 8
ATOM 13737 O O . LYS A 1 74 ? 1.475 -6.691 -5.130 1.00 0.00 74 LYS A O 8
ATOM 13756 N N . GLY A 1 75 ? 3.003 -7.563 -6.533 1.00 0.00 75 GLY A N 8
ATOM 13757 C CA . GLY A 1 75 ? 2.224 -8.755 -6.846 1.00 0.00 75 GLY A CA 8
ATOM 13758 C C . GLY A 1 75 ? 1.976 -9.569 -5.579 1.00 0.00 75 GLY A C 8
ATOM 13759 O O . GLY A 1 75 ? 0.826 -9.860 -5.231 1.00 0.00 75 GLY A O 8
ATOM 13763 N N . PHE A 1 76 ? 3.058 -9.886 -4.858 1.00 0.00 76 PHE A N 8
ATOM 13764 C CA . PHE A 1 76 ? 2.998 -10.616 -3.599 1.00 0.00 76 PHE A CA 8
ATOM 13765 C C . PHE A 1 76 ? 2.063 -9.903 -2.627 1.00 0.00 76 PHE A C 8
ATOM 13766 O O . PHE A 1 76 ? 1.101 -10.510 -2.150 1.00 0.00 76 PHE A O 8
ATOM 13783 N N . PHE A 1 77 ? 2.329 -8.610 -2.391 1.00 0.00 77 PHE A N 8
ATOM 13784 C CA . PHE A 1 77 ? 1.534 -7.753 -1.522 1.00 0.00 77 PHE A CA 8
ATOM 13785 C C . PHE A 1 77 ? 0.050 -7.941 -1.810 1.00 0.00 77 PHE A C 8
ATOM 13786 O O . PHE A 1 77 ? -0.693 -8.313 -0.910 1.00 0.00 77 PHE A O 8
ATOM 13803 N N . ARG A 1 78 ? -0.376 -7.689 -3.052 1.00 0.00 78 ARG A N 8
ATOM 13804 C CA . ARG A 1 78 ? -1.776 -7.713 -3.472 1.00 0.00 78 ARG A CA 8
ATOM 13805 C C . ARG A 1 78 ? -2.421 -9.058 -3.165 1.00 0.00 78 ARG A C 8
ATOM 13806 O O . ARG A 1 78 ? -3.533 -9.114 -2.640 1.00 0.00 78 ARG A O 8
ATOM 13827 N N . THR A 1 79 ? -1.719 -10.125 -3.515 1.00 0.00 79 THR A N 8
ATOM 13828 C CA . THR A 1 79 ? -2.193 -11.494 -3.362 1.00 0.00 79 THR A CA 8
ATOM 13829 C C . THR A 1 79 ? -2.500 -11.829 -1.893 1.00 0.00 79 THR A C 8
ATOM 13830 O O . THR A 1 79 ? -3.546 -12.409 -1.594 1.00 0.00 79 THR A O 8
ATOM 13841 N N . PHE A 1 80 ? -1.644 -11.395 -0.970 1.00 0.00 80 PHE A N 8
ATOM 13842 C CA . PHE A 1 80 ? -1.846 -11.569 0.471 1.00 0.00 80 PHE A CA 8
ATOM 13843 C C . PHE A 1 80 ? -3.129 -10.877 0.942 1.00 0.00 80 PHE A C 8
ATOM 13844 O O . PHE A 1 80 ? -3.822 -11.382 1.830 1.00 0.00 80 PHE A O 8
ATOM 13861 N N . ILE A 1 81 ? -3.466 -9.721 0.368 1.00 0.00 81 ILE A N 8
ATOM 13862 C CA . ILE A 1 81 ? -4.707 -9.018 0.686 1.00 0.00 81 ILE A CA 8
ATOM 13863 C C . ILE A 1 81 ? -5.878 -9.852 0.161 1.00 0.00 81 ILE A C 8
ATOM 13864 O O . ILE A 1 81 ? -6.802 -10.139 0.919 1.00 0.00 81 ILE A O 8
ATOM 13880 N N . ALA A 1 82 ? -5.809 -10.273 -1.111 1.00 0.00 82 ALA A N 8
ATOM 13881 C CA . ALA A 1 82 ? -6.830 -11.059 -1.804 1.00 0.00 82 ALA A CA 8
ATOM 13882 C C . ALA A 1 82 ? -7.108 -12.408 -1.134 1.00 0.00 82 ALA A C 8
ATOM 13883 O O . ALA A 1 82 ? -8.151 -13.010 -1.383 1.00 0.00 82 ALA A O 8
ATOM 13890 N N . LYS A 1 83 ? -6.202 -12.907 -0.285 1.00 0.00 83 LYS A N 8
ATOM 13891 C CA . LYS A 1 83 ? -6.508 -14.036 0.585 1.00 0.00 83 LYS A CA 8
ATOM 13892 C C . LYS A 1 83 ? -7.729 -13.723 1.440 1.00 0.00 83 LYS A C 8
ATOM 13893 O O . LYS A 1 83 ? -8.638 -14.544 1.508 1.00 0.00 83 LYS A O 8
ATOM 13912 N N . ASN A 1 84 ? -7.702 -12.578 2.113 1.00 0.00 84 ASN A N 8
ATOM 13913 C CA . ASN A 1 84 ? -8.645 -12.182 3.141 1.00 0.00 84 ASN A CA 8
ATOM 13914 C C . ASN A 1 84 ? -9.919 -11.704 2.462 1.00 0.00 84 ASN A C 8
ATOM 13915 O O . ASN A 1 84 ? -10.963 -12.352 2.559 1.00 0.00 84 ASN A O 8
ATOM 13926 N N . LEU A 1 85 ? -9.843 -10.547 1.798 1.00 0.00 85 LEU A N 8
ATOM 13927 C CA . LEU A 1 85 ? -10.972 -9.844 1.220 1.00 0.00 85 LEU A CA 8
ATOM 13928 C C . LEU A 1 85 ? -10.597 -9.357 -0.162 1.00 0.00 85 LEU A C 8
ATOM 13929 O O . LEU A 1 85 ? -9.430 -9.107 -0.473 1.00 0.00 85 LEU A O 8
ATOM 13945 N N . ARG A 1 86 ? -11.651 -9.113 -0.936 1.00 0.00 86 ARG A N 8
ATOM 13946 C CA . ARG A 1 86 ? -11.671 -9.007 -2.380 1.00 0.00 86 ARG A CA 8
ATOM 13947 C C . ARG A 1 86 ? -11.272 -10.332 -3.013 1.00 0.00 86 ARG A C 8
ATOM 13948 O O . ARG A 1 86 ? -10.527 -11.151 -2.478 1.00 0.00 86 ARG A O 8
ATOM 13969 N N . LEU A 1 87 ? -11.894 -10.517 -4.156 1.00 0.00 87 LEU A N 8
ATOM 13970 C CA . LEU A 1 87 ? -11.869 -11.686 -5.010 1.00 0.00 87 LEU A CA 8
ATOM 13971 C C . LEU A 1 87 ? -10.567 -11.679 -5.823 1.00 0.00 87 LEU A C 8
ATOM 13972 O O . LEU A 1 87 ? -9.632 -10.949 -5.498 1.00 0.00 87 LEU A O 8
ATOM 13988 N N . TYR A 1 88 ? -10.506 -12.474 -6.897 1.00 0.00 88 TYR A N 8
ATOM 13989 C CA . TYR A 1 88 ? -9.339 -12.566 -7.781 1.00 0.00 88 TYR A CA 8
ATOM 13990 C C . TYR A 1 88 ? -8.891 -11.175 -8.239 1.00 0.00 88 TYR A C 8
ATOM 13991 O O . TYR A 1 88 ? -7.694 -10.885 -8.296 1.00 0.00 88 TYR A O 8
ATOM 14009 N N . VAL A 1 89 ? -9.856 -10.331 -8.608 1.00 0.00 89 VAL A N 8
ATOM 14010 C CA . VAL A 1 89 ? -9.641 -8.927 -8.900 1.00 0.00 89 VAL A CA 8
ATOM 14011 C C . VAL A 1 89 ? -9.506 -8.209 -7.556 1.00 0.00 89 VAL A C 8
ATOM 14012 O O . VAL A 1 89 ? -10.496 -7.844 -6.921 1.00 0.00 89 VAL A O 8
ATOM 14025 N N . ALA A 1 90 ? -8.258 -8.058 -7.127 1.00 0.00 90 ALA A N 8
ATOM 14026 C CA . ALA A 1 90 ? -7.848 -7.159 -6.059 1.00 0.00 90 ALA A CA 8
ATOM 14027 C C . ALA A 1 90 ? -7.302 -5.872 -6.703 1.00 0.00 90 ALA A C 8
ATOM 14028 O O . ALA A 1 90 ? -6.814 -5.937 -7.842 1.00 0.00 90 ALA A O 8
ATOM 14035 N N . PRO A 1 91 ? -7.355 -4.722 -6.003 1.00 0.00 91 PRO A N 8
ATOM 14036 C CA . PRO A 1 91 ? -7.067 -3.408 -6.576 1.00 0.00 91 PRO A CA 8
ATOM 14037 C C . PRO A 1 91 ? -5.635 -3.282 -7.078 1.00 0.00 91 PRO A C 8
ATOM 14038 O O . PRO A 1 91 ? -4.738 -3.998 -6.626 1.00 0.00 91 PRO A O 8
ATOM 14049 N N . GLU A 1 92 ? -5.404 -2.307 -7.960 1.00 0.00 92 GLU A N 8
ATOM 14050 C CA . GLU A 1 92 ? -4.049 -1.873 -8.236 1.00 0.00 92 GLU A CA 8
ATOM 14051 C C . GLU A 1 92 ? -3.518 -1.184 -6.978 1.00 0.00 92 GLU A C 8
ATOM 14052 O O . GLU A 1 92 ? -4.046 -0.150 -6.561 1.00 0.00 92 GLU A O 8
ATOM 14064 N N . ILE A 1 93 ? -2.515 -1.803 -6.361 1.00 0.00 93 ILE A N 8
ATOM 14065 C CA . ILE A 1 93 ? -1.833 -1.360 -5.151 1.00 0.00 93 ILE A CA 8
ATOM 14066 C C . ILE A 1 93 ? -0.789 -0.315 -5.599 1.00 0.00 93 ILE A C 8
ATOM 14067 O O . ILE A 1 93 ? 0.172 -0.639 -6.302 1.00 0.00 93 ILE A O 8
ATOM 14083 N N . ARG A 1 94 ? -1.038 0.969 -5.324 1.00 0.00 94 ARG A N 8
ATOM 14084 C CA . ARG A 1 94 ? -0.262 2.119 -5.801 1.00 0.00 94 ARG A CA 8
ATOM 14085 C C . ARG A 1 94 ? 0.515 2.706 -4.623 1.00 0.00 94 ARG A C 8
ATOM 14086 O O . ARG A 1 94 ? -0.092 3.314 -3.739 1.00 0.00 94 ARG A O 8
ATOM 14107 N N . PHE A 1 95 ? 1.829 2.480 -4.571 1.00 0.00 95 PHE A N 8
ATOM 14108 C CA . PHE A 1 95 ? 2.674 2.924 -3.467 1.00 0.00 95 PHE A CA 8
ATOM 14109 C C . PHE A 1 95 ? 3.174 4.346 -3.735 1.00 0.00 95 PHE A C 8
ATOM 14110 O O . PHE A 1 95 ? 3.748 4.610 -4.795 1.00 0.00 95 PHE A O 8
ATOM 14127 N N . TYR A 1 96 ? 3.005 5.241 -2.765 1.00 0.00 96 TYR A N 8
ATOM 14128 C CA . TYR A 1 96 ? 3.491 6.613 -2.786 1.00 0.00 96 TYR A CA 8
ATOM 14129 C C . TYR A 1 96 ? 4.455 6.799 -1.637 1.00 0.00 96 TYR A C 8
ATOM 14130 O O . TYR A 1 96 ? 4.170 6.363 -0.521 1.00 0.00 96 TYR A O 8
ATOM 14148 N N . GLU A 1 97 ? 5.566 7.491 -1.871 1.00 0.00 97 GLU A N 8
ATOM 14149 C CA . GLU A 1 97 ? 6.458 7.890 -0.800 1.00 0.00 97 GLU A CA 8
ATOM 14150 C C . GLU A 1 97 ? 5.971 9.184 -0.160 1.00 0.00 97 GLU A C 8
ATOM 14151 O O . GLU A 1 97 ? 6.543 10.257 -0.349 1.00 0.00 97 GLU A O 8
ATOM 14163 N N . ASP A 1 98 ? 4.891 9.032 0.610 1.00 0.00 98 ASP A N 8
ATOM 14164 C CA . ASP A 1 98 ? 4.307 10.016 1.525 1.00 0.00 98 ASP A CA 8
ATOM 14165 C C . ASP A 1 98 ? 4.228 11.406 0.878 1.00 0.00 98 ASP A C 8
ATOM 14166 O O . ASP A 1 98 ? 5.017 12.316 1.152 1.00 0.00 98 ASP A O 8
ATOM 14175 N N . LYS A 1 99 ? 3.295 11.533 -0.072 1.00 0.00 99 LYS A N 8
ATOM 14176 C CA . LYS A 1 99 ? 3.207 12.625 -1.005 1.00 0.00 99 LYS A CA 8
ATOM 14177 C C . LYS A 1 99 ? 2.235 13.709 -0.516 1.00 0.00 99 LYS A C 8
ATOM 14178 O O . LYS A 1 99 ? 2.666 14.842 -0.294 1.00 0.00 99 LYS A O 8
ATOM 14197 N N . GLY A 1 100 ? 0.934 13.420 -0.441 1.00 0.00 100 GLY A N 8
ATOM 14198 C CA . GLY A 1 100 ? -0.116 14.433 -0.523 1.00 0.00 100 GLY A CA 8
ATOM 14199 C C . GLY A 1 100 ? -1.373 13.791 -1.100 1.00 0.00 100 GLY A C 8
ATOM 14200 O O . GLY A 1 100 ? -1.632 12.640 -0.761 1.00 0.00 100 GLY A O 8
ATOM 14204 N N . ILE A 1 101 ? -2.121 14.491 -1.959 1.00 0.00 101 ILE A N 8
ATOM 14205 C CA . ILE A 1 101 ? -3.208 13.937 -2.769 1.00 0.00 101 ILE A CA 8
ATOM 14206 C C . ILE A 1 101 ? -2.923 14.357 -4.213 1.00 0.00 101 ILE A C 8
ATOM 14207 O O . ILE A 1 101 ? -2.616 15.528 -4.453 1.00 0.00 101 ILE A O 8
ATOM 14223 N N . GLU A 1 102 ? -3.076 13.453 -5.182 1.00 0.00 102 GLU A N 8
ATOM 14224 C CA . GLU A 1 102 ? -3.155 13.797 -6.599 1.00 0.00 102 GLU A CA 8
ATOM 14225 C C . GLU A 1 102 ? -4.005 12.760 -7.348 1.00 0.00 102 GLU A C 8
ATOM 14226 O O . GLU A 1 102 ? -4.557 11.847 -6.726 1.00 0.00 102 GLU A O 8
ATOM 14238 N N . ALA A 1 103 ? -4.096 12.881 -8.675 1.00 0.00 103 ALA A N 8
ATOM 14239 C CA . ALA A 1 103 ? -4.801 11.981 -9.580 1.00 0.00 103 ALA A CA 8
ATOM 14240 C C . ALA A 1 103 ? -3.850 11.488 -10.676 1.00 0.00 103 ALA A C 8
ATOM 14241 O O . ALA A 1 103 ? -3.548 10.292 -10.703 1.00 0.00 103 ALA A O 8
ATOM 14248 N N . SER A 1 104 ? -3.355 12.392 -11.529 1.00 0.00 104 SER A N 8
ATOM 14249 C CA . SER A 1 104 ? -2.637 12.131 -12.784 1.00 0.00 104 SER A CA 8
ATOM 14250 C C . SER A 1 104 ? -3.382 11.185 -13.749 1.00 0.00 104 SER A C 8
ATOM 14251 O O . SER A 1 104 ? -4.396 10.582 -13.404 1.00 0.00 104 SER A O 8
ATOM 14259 N N . VAL A 1 105 ? -2.892 11.085 -14.988 1.00 0.00 105 VAL A N 8
ATOM 14260 C CA . VAL A 1 105 ? -3.341 10.167 -16.032 1.00 0.00 105 VAL A CA 8
ATOM 14261 C C . VAL A 1 105 ? -2.327 10.279 -17.170 1.00 0.00 105 VAL A C 8
ATOM 14262 O O . VAL A 1 105 ? -2.062 11.380 -17.673 1.00 0.00 105 VAL A O 8
ATOM 14275 N N . LYS A 1 106 ? -1.710 9.163 -17.534 1.00 0.00 106 LYS A N 8
ATOM 14276 C CA . LYS A 1 106 ? -0.832 8.996 -18.678 1.00 0.00 106 LYS A CA 8
ATOM 14277 C C . LYS A 1 106 ? -1.014 7.549 -19.095 1.00 0.00 106 LYS A C 8
ATOM 14278 O O . LYS A 1 106 ? -2.131 7.243 -19.550 1.00 0.00 106 LYS A O 8
ATOM 14297 N N . GLY A 1 1 ? -16.078 -4.561 15.310 1.00 0.00 1 GLY A N 9
ATOM 14298 C CA . GLY A 1 1 ? -17.387 -4.200 14.742 1.00 0.00 1 GLY A CA 9
ATOM 14299 C C . GLY A 1 1 ? -17.798 -2.821 15.224 1.00 0.00 1 GLY A C 9
ATOM 14300 O O . GLY A 1 1 ? -17.835 -2.589 16.433 1.00 0.00 1 GLY A O 9
ATOM 14304 N N . MET A 1 2 ? -18.085 -1.903 14.302 1.00 0.00 2 MET A N 9
ATOM 14305 C CA . MET A 1 2 ? -18.474 -0.519 14.557 1.00 0.00 2 MET A CA 9
ATOM 14306 C C . MET A 1 2 ? -19.507 -0.158 13.481 1.00 0.00 2 MET A C 9
ATOM 14307 O O . MET A 1 2 ? -19.441 -0.740 12.396 1.00 0.00 2 MET A O 9
ATOM 14321 N N . ASN A 1 3 ? -20.471 0.724 13.769 1.00 0.00 3 ASN A N 9
ATOM 14322 C CA . ASN A 1 3 ? -21.718 0.875 12.997 1.00 0.00 3 ASN A CA 9
ATOM 14323 C C . ASN A 1 3 ? -21.473 1.554 11.643 1.00 0.00 3 ASN A C 9
ATOM 14324 O O . ASN A 1 3 ? -20.407 2.147 11.459 1.00 0.00 3 ASN A O 9
ATOM 14335 N N . PRO A 1 4 ? -22.415 1.485 10.679 1.00 0.00 4 PRO A N 9
ATOM 14336 C CA . PRO A 1 4 ? -22.167 1.898 9.299 1.00 0.00 4 PRO A CA 9
ATOM 14337 C C . PRO A 1 4 ? -21.876 3.397 9.217 1.00 0.00 4 PRO A C 9
ATOM 14338 O O . PRO A 1 4 ? -22.734 4.228 9.531 1.00 0.00 4 PRO A O 9
ATOM 14349 N N . ALA A 1 5 ? -20.651 3.751 8.824 1.00 0.00 5 ALA A N 9
ATOM 14350 C CA . ALA A 1 5 ? -20.172 5.126 8.814 1.00 0.00 5 ALA A CA 9
ATOM 14351 C C . ALA A 1 5 ? -20.255 5.777 7.422 1.00 0.00 5 ALA A C 9
ATOM 14352 O O . ALA A 1 5 ? -20.101 6.999 7.342 1.00 0.00 5 ALA A O 9
ATOM 14359 N N . TYR A 1 6 ? -20.545 4.995 6.374 1.00 0.00 6 TYR A N 9
ATOM 14360 C CA . TYR A 1 6 ? -20.568 5.370 4.960 1.00 0.00 6 TYR A CA 9
ATOM 14361 C C . TYR A 1 6 ? -19.351 6.217 4.578 1.00 0.00 6 TYR A C 9
ATOM 14362 O O . TYR A 1 6 ? -19.468 7.408 4.311 1.00 0.00 6 TYR A O 9
ATOM 14380 N N . ARG A 1 7 ? -18.163 5.606 4.599 1.00 0.00 7 ARG A N 9
ATOM 14381 C CA . ARG A 1 7 ? -16.903 6.268 4.276 1.00 0.00 7 ARG A CA 9
ATOM 14382 C C . ARG A 1 7 ? -15.965 5.259 3.639 1.00 0.00 7 ARG A C 9
ATOM 14383 O O . ARG A 1 7 ? -15.765 4.176 4.190 1.00 0.00 7 ARG A O 9
ATOM 14404 N N . LYS A 1 8 ? -15.309 5.631 2.542 1.00 0.00 8 LYS A N 9
ATOM 14405 C CA . LYS A 1 8 ? -14.199 4.887 1.954 1.00 0.00 8 LYS A CA 9
ATOM 14406 C C . LYS A 1 8 ? -13.112 4.597 2.988 1.00 0.00 8 LYS A C 9
ATOM 14407 O O . LYS A 1 8 ? -12.545 3.498 2.977 1.00 0.00 8 LYS A O 9
ATOM 14426 N N . ALA A 1 9 ? -12.887 5.530 3.916 1.00 0.00 9 ALA A N 9
ATOM 14427 C CA . ALA A 1 9 ? -11.935 5.403 5.009 1.00 0.00 9 ALA A CA 9
ATOM 14428 C C . ALA A 1 9 ? -12.153 4.136 5.844 1.00 0.00 9 ALA A C 9
ATOM 14429 O O . ALA A 1 9 ? -11.190 3.604 6.396 1.00 0.00 9 ALA A O 9
ATOM 14436 N N . MET A 1 10 ? -13.389 3.621 5.904 1.00 0.00 10 MET A N 9
ATOM 14437 C CA . MET A 1 10 ? -13.716 2.388 6.613 1.00 0.00 10 MET A CA 9
ATOM 14438 C C . MET A 1 10 ? -12.888 1.215 6.093 1.00 0.00 10 MET A C 9
ATOM 14439 O O . MET A 1 10 ? -12.543 0.343 6.890 1.00 0.00 10 MET A O 9
ATOM 14453 N N . LEU A 1 11 ? -12.624 1.164 4.784 1.00 0.00 11 LEU A N 9
ATOM 14454 C CA . LEU A 1 11 ? -11.920 0.055 4.150 1.00 0.00 11 LEU A CA 9
ATOM 14455 C C . LEU A 1 11 ? -10.418 0.336 4.118 1.00 0.00 11 LEU A C 9
ATOM 14456 O O . LEU A 1 11 ? -9.606 -0.564 4.308 1.00 0.00 11 LEU A O 9
ATOM 14472 N N . GLU A 1 12 ? -10.040 1.595 3.901 1.00 0.00 12 GLU A N 9
ATOM 14473 C CA . GLU A 1 12 ? -8.647 2.017 3.800 1.00 0.00 12 GLU A CA 9
ATOM 14474 C C . GLU A 1 12 ? -7.906 1.698 5.097 1.00 0.00 12 GLU A C 9
ATOM 14475 O O . GLU A 1 12 ? -6.827 1.107 5.057 1.00 0.00 12 GLU A O 9
ATOM 14487 N N . SER A 1 13 ? -8.503 2.021 6.246 1.00 0.00 13 SER A N 9
ATOM 14488 C CA . SER A 1 13 ? -7.908 1.759 7.547 1.00 0.00 13 SER A CA 9
ATOM 14489 C C . SER A 1 13 ? -7.927 0.271 7.953 1.00 0.00 13 SER A C 9
ATOM 14490 O O . SER A 1 13 ? -7.291 -0.077 8.951 1.00 0.00 13 SER A O 9
ATOM 14498 N N . GLU A 1 14 ? -8.596 -0.624 7.215 1.00 0.00 14 GLU A N 9
ATOM 14499 C CA . GLU A 1 14 ? -8.390 -2.062 7.332 1.00 0.00 14 GLU A CA 9
ATOM 14500 C C . GLU A 1 14 ? -7.135 -2.440 6.549 1.00 0.00 14 GLU A C 9
ATOM 14501 O O . GLU A 1 14 ? -6.187 -2.980 7.117 1.00 0.00 14 GLU A O 9
ATOM 14513 N N . ILE A 1 15 ? -7.121 -2.107 5.254 1.00 0.00 15 ILE A N 9
ATOM 14514 C CA . ILE A 1 15 ? -6.054 -2.430 4.310 1.00 0.00 15 ILE A CA 9
ATOM 14515 C C . ILE A 1 15 ? -4.701 -1.962 4.863 1.00 0.00 15 ILE A C 9
ATOM 14516 O O . ILE A 1 15 ? -3.691 -2.642 4.681 1.00 0.00 15 ILE A O 9
ATOM 14532 N N . GLN A 1 16 ? -4.688 -0.839 5.581 1.00 0.00 16 GLN A N 9
ATOM 14533 C CA . GLN A 1 16 ? -3.521 -0.279 6.233 1.00 0.00 16 GLN A CA 9
ATOM 14534 C C . GLN A 1 16 ? -2.775 -1.321 7.070 1.00 0.00 16 GLN A C 9
ATOM 14535 O O . GLN A 1 16 ? -1.565 -1.514 6.921 1.00 0.00 16 GLN A O 9
ATOM 14549 N N . LYS A 1 17 ? -3.516 -1.990 7.948 1.00 0.00 17 LYS A N 9
ATOM 14550 C CA . LYS A 1 17 ? -3.013 -3.018 8.859 1.00 0.00 17 LYS A CA 9
ATOM 14551 C C . LYS A 1 17 ? -2.579 -4.272 8.101 1.00 0.00 17 LYS A C 9
ATOM 14552 O O . LYS A 1 17 ? -1.553 -4.861 8.448 1.00 0.00 17 LYS A O 9
ATOM 14571 N N . LEU A 1 18 ? -3.342 -4.672 7.077 1.00 0.00 18 LEU A N 9
ATOM 14572 C CA . LEU A 1 18 ? -3.028 -5.846 6.257 1.00 0.00 18 LEU A CA 9
ATOM 14573 C C . LEU A 1 18 ? -1.702 -5.667 5.519 1.00 0.00 18 LEU A C 9
ATOM 14574 O O . LEU A 1 18 ? -0.982 -6.640 5.279 1.00 0.00 18 LEU A O 9
ATOM 14590 N N . LEU A 1 19 ? -1.395 -4.441 5.095 1.00 0.00 19 LEU A N 9
ATOM 14591 C CA . LEU A 1 19 ? -0.138 -4.117 4.429 1.00 0.00 19 LEU A CA 9
ATOM 14592 C C . LEU A 1 19 ? 1.020 -4.202 5.414 1.00 0.00 19 LEU A C 9
ATOM 14593 O O . LEU A 1 19 ? 2.089 -4.682 5.049 1.00 0.00 19 LEU A O 9
ATOM 14609 N N . MET A 1 20 ? 0.825 -3.739 6.649 1.00 0.00 20 MET A N 9
ATOM 14610 C CA . MET A 1 20 ? 1.885 -3.742 7.648 1.00 0.00 20 MET A CA 9
ATOM 14611 C C . MET A 1 20 ? 2.295 -5.165 8.000 1.00 0.00 20 MET A C 9
ATOM 14612 O O . MET A 1 20 ? 3.479 -5.483 7.922 1.00 0.00 20 MET A O 9
ATOM 14626 N N . GLU A 1 21 ? 1.334 -6.035 8.314 1.00 0.00 21 GLU A N 9
ATOM 14627 C CA . GLU A 1 21 ? 1.605 -7.445 8.535 1.00 0.00 21 GLU A CA 9
ATOM 14628 C C . GLU A 1 21 ? 2.412 -8.075 7.404 1.00 0.00 21 GLU A C 9
ATOM 14629 O O . GLU A 1 21 ? 3.395 -8.778 7.670 1.00 0.00 21 GLU A O 9
ATOM 14641 N N . ALA A 1 22 ? 1.993 -7.819 6.163 1.00 0.00 22 ALA A N 9
ATOM 14642 C CA . ALA A 1 22 ? 2.632 -8.375 4.988 1.00 0.00 22 ALA A CA 9
ATOM 14643 C C . ALA A 1 22 ? 4.068 -7.873 4.859 1.00 0.00 22 ALA A C 9
ATOM 14644 O O . ALA A 1 22 ? 4.931 -8.676 4.537 1.00 0.00 22 ALA A O 9
ATOM 14651 N N . LEU A 1 23 ? 4.350 -6.592 5.126 1.00 0.00 23 LEU A N 9
ATOM 14652 C CA . LEU A 1 23 ? 5.699 -6.022 5.066 1.00 0.00 23 LEU A CA 9
ATOM 14653 C C . LEU A 1 23 ? 6.638 -6.815 5.976 1.00 0.00 23 LEU A C 9
ATOM 14654 O O . LEU A 1 23 ? 7.700 -7.256 5.529 1.00 0.00 23 LEU A O 9
ATOM 14670 N N . GLN A 1 24 ? 6.259 -7.056 7.230 1.00 0.00 24 GLN A N 9
ATOM 14671 C CA . GLN A 1 24 ? 7.101 -7.827 8.129 1.00 0.00 24 GLN A CA 9
ATOM 14672 C C . GLN A 1 24 ? 7.268 -9.273 7.643 1.00 0.00 24 GLN A C 9
ATOM 14673 O O . GLN A 1 24 ? 8.361 -9.827 7.734 1.00 0.00 24 GLN A O 9
ATOM 14687 N N . GLN A 1 25 ? 6.214 -9.874 7.089 1.00 0.00 25 GLN A N 9
ATOM 14688 C CA . GLN A 1 25 ? 6.220 -11.245 6.580 1.00 0.00 25 GLN A CA 9
ATOM 14689 C C . GLN A 1 25 ? 6.909 -11.371 5.209 1.00 0.00 25 GLN A C 9
ATOM 14690 O O . GLN A 1 25 ? 7.017 -12.477 4.674 1.00 0.00 25 GLN A O 9
ATOM 14704 N N . LEU A 1 26 ? 7.305 -10.261 4.588 1.00 0.00 26 LEU A N 9
ATOM 14705 C CA . LEU A 1 26 ? 7.809 -10.207 3.224 1.00 0.00 26 LEU A CA 9
ATOM 14706 C C . LEU A 1 26 ? 9.257 -10.695 3.186 1.00 0.00 26 LEU A C 9
ATOM 14707 O O . LEU A 1 26 ? 10.052 -10.379 4.070 1.00 0.00 26 LEU A O 9
ATOM 14723 N N . ARG A 1 27 ? 9.610 -11.473 2.161 1.00 0.00 27 ARG A N 9
ATOM 14724 C CA . ARG A 1 27 ? 10.993 -11.812 1.838 1.00 0.00 27 ARG A CA 9
ATOM 14725 C C . ARG A 1 27 ? 11.543 -10.696 0.969 1.00 0.00 27 ARG A C 9
ATOM 14726 O O . ARG A 1 27 ? 11.091 -10.537 -0.166 1.00 0.00 27 ARG A O 9
ATOM 14747 N N . ASP A 1 28 ? 12.471 -9.897 1.473 1.00 0.00 28 ASP A N 9
ATOM 14748 C CA . ASP A 1 28 ? 13.045 -8.746 0.783 1.00 0.00 28 ASP A CA 9
ATOM 14749 C C . ASP A 1 28 ? 14.350 -8.312 1.446 1.00 0.00 28 ASP A C 9
ATOM 14750 O O . ASP A 1 28 ? 14.487 -7.186 1.925 1.00 0.00 28 ASP A O 9
ATOM 14759 N N . PRO A 1 29 ? 15.399 -9.137 1.373 1.00 0.00 29 PRO A N 9
ATOM 14760 C CA . PRO A 1 29 ? 16.648 -8.855 2.058 1.00 0.00 29 PRO A CA 9
ATOM 14761 C C . PRO A 1 29 ? 17.353 -7.623 1.485 1.00 0.00 29 PRO A C 9
ATOM 14762 O O . PRO A 1 29 ? 18.249 -7.091 2.141 1.00 0.00 29 PRO A O 9
ATOM 14773 N N . ARG A 1 30 ? 16.952 -7.135 0.304 1.00 0.00 30 ARG A N 9
ATOM 14774 C CA . ARG A 1 30 ? 17.491 -5.886 -0.243 1.00 0.00 30 ARG A CA 9
ATOM 14775 C C . ARG A 1 30 ? 16.788 -4.646 0.296 1.00 0.00 30 ARG A C 9
ATOM 14776 O O . ARG A 1 30 ? 17.356 -3.562 0.215 1.00 0.00 30 ARG A O 9
ATOM 14797 N N . LEU A 1 31 ? 15.582 -4.784 0.848 1.00 0.00 31 LEU A N 9
ATOM 14798 C CA . LEU A 1 31 ? 14.885 -3.683 1.487 1.00 0.00 31 LEU A CA 9
ATOM 14799 C C . LEU A 1 31 ? 15.269 -3.656 2.960 1.00 0.00 31 LEU A C 9
ATOM 14800 O O . LEU A 1 31 ? 15.312 -4.695 3.621 1.00 0.00 31 LEU A O 9
ATOM 14816 N N . LYS A 1 32 ? 15.531 -2.461 3.476 1.00 0.00 32 LYS A N 9
ATOM 14817 C CA . LYS A 1 32 ? 15.627 -2.164 4.890 1.00 0.00 32 LYS A CA 9
ATOM 14818 C C . LYS A 1 32 ? 14.206 -1.889 5.392 1.00 0.00 32 LYS A C 9
ATOM 14819 O O . LYS A 1 32 ? 13.832 -0.720 5.498 1.00 0.00 32 LYS A O 9
ATOM 14838 N N . LYS A 1 33 ? 13.375 -2.911 5.652 1.00 0.00 33 LYS A N 9
ATOM 14839 C CA . LYS A 1 33 ? 11.998 -2.663 6.058 1.00 0.00 33 LYS A CA 9
ATOM 14840 C C . LYS A 1 33 ? 11.903 -1.929 7.387 1.00 0.00 33 LYS A C 9
ATOM 14841 O O . LYS A 1 33 ? 10.889 -1.293 7.641 1.00 0.00 33 LYS A O 9
ATOM 14860 N N . ASP A 1 34 ? 12.969 -1.958 8.192 1.00 0.00 34 ASP A N 9
ATOM 14861 C CA . ASP A 1 34 ? 13.035 -1.303 9.494 1.00 0.00 34 ASP A CA 9
ATOM 14862 C C . ASP A 1 34 ? 12.705 0.196 9.428 1.00 0.00 34 ASP A C 9
ATOM 14863 O O . ASP A 1 34 ? 12.295 0.775 10.433 1.00 0.00 34 ASP A O 9
ATOM 14872 N N . PHE A 1 35 ? 12.846 0.810 8.249 1.00 0.00 35 PHE A N 9
ATOM 14873 C CA . PHE A 1 35 ? 12.653 2.231 7.981 1.00 0.00 35 PHE A CA 9
ATOM 14874 C C . PHE A 1 35 ? 11.511 2.472 6.986 1.00 0.00 35 PHE A C 9
ATOM 14875 O O . PHE A 1 35 ? 11.488 3.525 6.347 1.00 0.00 35 PHE A O 9
ATOM 14892 N N . VAL A 1 36 ? 10.603 1.505 6.816 1.00 0.00 36 VAL A N 9
ATOM 14893 C CA . VAL A 1 36 ? 9.408 1.627 5.995 1.00 0.00 36 VAL A CA 9
ATOM 14894 C C . VAL A 1 36 ? 8.218 1.708 6.946 1.00 0.00 36 VAL A C 9
ATOM 14895 O O . VAL A 1 36 ? 8.059 0.891 7.856 1.00 0.00 36 VAL A O 9
ATOM 14908 N N . THR A 1 37 ? 7.341 2.677 6.726 1.00 0.00 37 THR A N 9
ATOM 14909 C CA . THR A 1 37 ? 6.021 2.750 7.307 1.00 0.00 37 THR A CA 9
ATOM 14910 C C . THR A 1 37 ? 5.141 3.405 6.234 1.00 0.00 37 THR A C 9
ATOM 14911 O O . THR A 1 37 ? 5.622 4.158 5.378 1.00 0.00 37 THR A O 9
ATOM 14922 N N . PHE A 1 38 ? 3.855 3.060 6.241 1.00 0.00 38 PHE A N 9
ATOM 14923 C CA . PHE A 1 38 ? 2.859 3.618 5.347 1.00 0.00 38 PHE A CA 9
ATOM 14924 C C . PHE A 1 38 ? 2.020 4.573 6.205 1.00 0.00 38 PHE A C 9
ATOM 14925 O O . PHE A 1 38 ? 1.642 4.212 7.321 1.00 0.00 38 PHE A O 9
ATOM 14942 N N . SER A 1 39 ? 1.702 5.766 5.716 1.00 0.00 39 SER A N 9
ATOM 14943 C CA . SER A 1 39 ? 1.153 6.843 6.541 1.00 0.00 39 SER A CA 9
ATOM 14944 C C . SER A 1 39 ? -0.259 7.239 6.123 1.00 0.00 39 SER A C 9
ATOM 14945 O O . SER A 1 39 ? -1.144 7.426 6.959 1.00 0.00 39 SER A O 9
ATOM 14953 N N . ARG A 1 40 ? -0.508 7.274 4.824 1.00 0.00 40 ARG A N 9
ATOM 14954 C CA . ARG A 1 40 ? -1.849 7.399 4.238 1.00 0.00 40 ARG A CA 9
ATOM 14955 C C . ARG A 1 40 ? -2.148 6.158 3.391 1.00 0.00 40 ARG A C 9
ATOM 14956 O O . ARG A 1 40 ? -1.224 5.552 2.843 1.00 0.00 40 ARG A O 9
ATOM 14977 N N . VAL A 1 41 ? -3.431 5.815 3.257 1.00 0.00 41 VAL A N 9
ATOM 14978 C CA . VAL A 1 41 ? -3.979 4.872 2.289 1.00 0.00 41 VAL A CA 9
ATOM 14979 C C . VAL A 1 41 ? -5.301 5.486 1.818 1.00 0.00 41 VAL A C 9
ATOM 14980 O O . VAL A 1 41 ? -6.088 5.910 2.665 1.00 0.00 41 VAL A O 9
ATOM 14993 N N . GLU A 1 42 ? -5.531 5.576 0.506 1.00 0.00 42 GLU A N 9
ATOM 14994 C CA . GLU A 1 42 ? -6.715 6.137 -0.124 1.00 0.00 42 GLU A CA 9
ATOM 14995 C C . GLU A 1 42 ? -7.020 5.379 -1.427 1.00 0.00 42 GLU A C 9
ATOM 14996 O O . GLU A 1 42 ? -6.115 5.143 -2.228 1.00 0.00 42 GLU A O 9
ATOM 15008 N N . LEU A 1 43 ? -8.270 4.967 -1.661 1.00 0.00 43 LEU A N 9
ATOM 15009 C CA . LEU A 1 43 ? -8.658 4.171 -2.828 1.00 0.00 43 LEU A CA 9
ATOM 15010 C C . LEU A 1 43 ? -9.340 4.997 -3.924 1.00 0.00 43 LEU A C 9
ATOM 15011 O O . LEU A 1 43 ? -9.900 6.066 -3.685 1.00 0.00 43 LEU A O 9
ATOM 15027 N N . SER A 1 44 ? -9.355 4.422 -5.127 1.00 0.00 44 SER A N 9
ATOM 15028 C CA . SER A 1 44 ? -10.036 4.896 -6.323 1.00 0.00 44 SER A CA 9
ATOM 15029 C C . SER A 1 44 ? -11.545 5.014 -6.087 1.00 0.00 44 SER A C 9
ATOM 15030 O O . SER A 1 44 ? -12.075 4.582 -5.060 1.00 0.00 44 SER A O 9
ATOM 15038 N N . LYS A 1 45 ? -12.250 5.608 -7.056 1.00 0.00 45 LYS A N 9
ATOM 15039 C CA . LYS A 1 45 ? -13.692 5.828 -7.023 1.00 0.00 45 LYS A CA 9
ATOM 15040 C C . LYS A 1 45 ? -14.387 4.495 -6.758 1.00 0.00 45 LYS A C 9
ATOM 15041 O O . LYS A 1 45 ? -15.009 4.293 -5.720 1.00 0.00 45 LYS A O 9
ATOM 15060 N N . ASP A 1 46 ? -14.210 3.546 -7.675 1.00 0.00 46 ASP A N 9
ATOM 15061 C CA . ASP A 1 46 ? -14.900 2.258 -7.640 1.00 0.00 46 ASP A CA 9
ATOM 15062 C C . ASP A 1 46 ? -13.949 1.174 -7.128 1.00 0.00 46 ASP A C 9
ATOM 15063 O O . ASP A 1 46 ? -13.920 0.064 -7.661 1.00 0.00 46 ASP A O 9
ATOM 15072 N N . LYS A 1 47 ? -13.116 1.501 -6.124 1.00 0.00 47 LYS A N 9
ATOM 15073 C CA . LYS A 1 47 ? -12.077 0.636 -5.535 1.00 0.00 47 LYS A CA 9
ATOM 15074 C C . LYS A 1 47 ? -11.216 -0.105 -6.578 1.00 0.00 47 LYS A C 9
ATOM 15075 O O . LYS A 1 47 ? -10.860 -1.272 -6.385 1.00 0.00 47 LYS A O 9
ATOM 15094 N N . ARG A 1 48 ? -10.885 0.548 -7.702 1.00 0.00 48 ARG A N 9
ATOM 15095 C CA . ARG A 1 48 ? -10.095 -0.057 -8.782 1.00 0.00 48 ARG A CA 9
ATOM 15096 C C . ARG A 1 48 ? -8.592 0.080 -8.621 1.00 0.00 48 ARG A C 9
ATOM 15097 O O . ARG A 1 48 ? -7.866 -0.752 -9.170 1.00 0.00 48 ARG A O 9
ATOM 15118 N N . TYR A 1 49 ? -8.130 1.044 -7.834 1.00 0.00 49 TYR A N 9
ATOM 15119 C CA . TYR A 1 49 ? -6.738 1.236 -7.457 1.00 0.00 49 TYR A CA 9
ATOM 15120 C C . TYR A 1 49 ? -6.718 1.623 -5.988 1.00 0.00 49 TYR A C 9
ATOM 15121 O O . TYR A 1 49 ? -7.760 2.005 -5.443 1.00 0.00 49 TYR A O 9
ATOM 15139 N N . ALA A 1 50 ? -5.560 1.459 -5.362 1.00 0.00 50 ALA A N 9
ATOM 15140 C CA . ALA A 1 50 ? -5.311 1.798 -3.969 1.00 0.00 50 ALA A CA 9
ATOM 15141 C C . ALA A 1 50 ? -3.965 2.505 -3.877 1.00 0.00 50 ALA A C 9
ATOM 15142 O O . ALA A 1 50 ? -2.950 1.936 -4.276 1.00 0.00 50 ALA A O 9
ATOM 15149 N N . ASP A 1 51 ? -3.956 3.730 -3.368 1.00 0.00 51 ASP A N 9
ATOM 15150 C CA . ASP A 1 51 ? -2.774 4.569 -3.259 1.00 0.00 51 ASP A CA 9
ATOM 15151 C C . ASP A 1 51 ? -2.287 4.422 -1.825 1.00 0.00 51 ASP A C 9
ATOM 15152 O O . ASP A 1 51 ? -3.071 4.612 -0.891 1.00 0.00 51 ASP A O 9
ATOM 15161 N N . VAL A 1 52 ? -1.022 4.045 -1.636 1.00 0.00 52 VAL A N 9
ATOM 15162 C CA . VAL A 1 52 ? -0.426 3.758 -0.333 1.00 0.00 52 VAL A CA 9
ATOM 15163 C C . VAL A 1 52 ? 0.837 4.598 -0.223 1.00 0.00 52 VAL A C 9
ATOM 15164 O O . VAL A 1 52 ? 1.682 4.549 -1.118 1.00 0.00 52 VAL A O 9
ATOM 15177 N N . TYR A 1 53 ? 0.959 5.361 0.864 1.00 0.00 53 TYR A N 9
ATOM 15178 C CA . TYR A 1 53 ? 1.850 6.504 0.956 1.00 0.00 53 TYR A CA 9
ATOM 15179 C C . TYR A 1 53 ? 2.955 6.202 1.959 1.00 0.00 53 TYR A C 9
ATOM 15180 O O . TYR A 1 53 ? 2.679 5.982 3.135 1.00 0.00 53 TYR A O 9
ATOM 15198 N N . VAL A 1 54 ? 4.193 6.179 1.489 1.00 0.00 54 VAL A N 9
ATOM 15199 C CA . VAL A 1 54 ? 5.337 5.562 2.177 1.00 0.00 54 VAL A CA 9
ATOM 15200 C C . VAL A 1 54 ? 6.476 6.547 2.425 1.00 0.00 54 VAL A C 9
ATOM 15201 O O . VAL A 1 54 ? 7.127 7.012 1.489 1.00 0.00 54 VAL A O 9
ATOM 15214 N N . SER A 1 55 ? 6.709 6.881 3.693 1.00 0.00 55 SER A N 9
ATOM 15215 C CA . SER A 1 55 ? 7.641 7.929 4.077 1.00 0.00 55 SER A CA 9
ATOM 15216 C C . SER A 1 55 ? 8.974 7.324 4.541 1.00 0.00 55 SER A C 9
ATOM 15217 O O . SER A 1 55 ? 9.318 7.408 5.724 1.00 0.00 55 SER A O 9
ATOM 15225 N N . PHE A 1 56 ? 9.746 6.738 3.612 1.00 0.00 56 PHE A N 9
ATOM 15226 C CA . PHE A 1 56 ? 10.977 6.005 3.935 1.00 0.00 56 PHE A CA 9
ATOM 15227 C C . PHE A 1 56 ? 11.917 6.849 4.797 1.00 0.00 56 PHE A C 9
ATOM 15228 O O . PHE A 1 56 ? 12.200 7.996 4.427 1.00 0.00 56 PHE A O 9
ATOM 15245 N N . LEU A 1 57 ? 12.413 6.279 5.898 1.00 0.00 57 LEU A N 9
ATOM 15246 C CA . LEU A 1 57 ? 13.310 6.911 6.873 1.00 0.00 57 LEU A CA 9
ATOM 15247 C C . LEU A 1 57 ? 14.777 6.798 6.418 1.00 0.00 57 LEU A C 9
ATOM 15248 O O . LEU A 1 57 ? 15.672 6.418 7.180 1.00 0.00 57 LEU A O 9
ATOM 15264 N N . GLY A 1 58 ? 15.008 7.072 5.135 1.00 0.00 58 GLY A N 9
ATOM 15265 C CA . GLY A 1 58 ? 16.310 7.011 4.479 1.00 0.00 58 GLY A CA 9
ATOM 15266 C C . GLY A 1 58 ? 16.849 8.407 4.219 1.00 0.00 58 GLY A C 9
ATOM 15267 O O . GLY A 1 58 ? 16.535 9.343 4.954 1.00 0.00 58 GLY A O 9
ATOM 15271 N N . THR A 1 59 ? 17.700 8.561 3.208 1.00 0.00 59 THR A N 9
ATOM 15272 C CA . THR A 1 59 ? 17.903 9.850 2.550 1.00 0.00 59 THR A CA 9
ATOM 15273 C C . THR A 1 59 ? 16.812 10.001 1.472 1.00 0.00 59 THR A C 9
ATOM 15274 O O . THR A 1 59 ? 16.205 8.996 1.070 1.00 0.00 59 THR A O 9
ATOM 15285 N N . PRO A 1 60 ? 16.553 11.216 0.958 1.00 0.00 60 PRO A N 9
ATOM 15286 C CA . PRO A 1 60 ? 15.509 11.426 -0.040 1.00 0.00 60 PRO A CA 9
ATOM 15287 C C . PRO A 1 60 ? 15.875 10.861 -1.424 1.00 0.00 60 PRO A C 9
ATOM 15288 O O . PRO A 1 60 ? 14.996 10.752 -2.279 1.00 0.00 60 PRO A O 9
ATOM 15299 N N . GLU A 1 61 ? 17.141 10.509 -1.671 1.00 0.00 61 GLU A N 9
ATOM 15300 C CA . GLU A 1 61 ? 17.558 9.745 -2.847 1.00 0.00 61 GLU A CA 9
ATOM 15301 C C . GLU A 1 61 ? 17.265 8.265 -2.611 1.00 0.00 61 GLU A C 9
ATOM 15302 O O . GLU A 1 61 ? 16.586 7.649 -3.427 1.00 0.00 61 GLU A O 9
ATOM 15314 N N . GLU A 1 62 ? 17.723 7.695 -1.487 1.00 0.00 62 GLU A N 9
ATOM 15315 C CA . GLU A 1 62 ? 17.519 6.279 -1.186 1.00 0.00 62 GLU A CA 9
ATOM 15316 C C . GLU A 1 62 ? 16.035 5.932 -1.243 1.00 0.00 62 GLU A C 9
ATOM 15317 O O . GLU A 1 62 ? 15.681 4.914 -1.833 1.00 0.00 62 GLU A O 9
ATOM 15329 N N . ARG A 1 63 ? 15.163 6.796 -0.696 1.00 0.00 63 ARG A N 9
ATOM 15330 C CA . ARG A 1 63 ? 13.709 6.637 -0.742 1.00 0.00 63 ARG A CA 9
ATOM 15331 C C . ARG A 1 63 ? 13.225 6.234 -2.139 1.00 0.00 63 ARG A C 9
ATOM 15332 O O . ARG A 1 63 ? 12.346 5.369 -2.220 1.00 0.00 63 ARG A O 9
ATOM 15353 N N . LYS A 1 64 ? 13.795 6.802 -3.202 1.00 0.00 64 LYS A N 9
ATOM 15354 C CA . LYS A 1 64 ? 13.303 6.584 -4.551 1.00 0.00 64 LYS A CA 9
ATOM 15355 C C . LYS A 1 64 ? 13.672 5.229 -5.124 1.00 0.00 64 LYS A C 9
ATOM 15356 O O . LYS A 1 64 ? 12.984 4.726 -6.005 1.00 0.00 64 LYS A O 9
ATOM 15375 N N . GLU A 1 65 ? 14.771 4.639 -4.688 1.00 0.00 65 GLU A N 9
ATOM 15376 C CA . GLU A 1 65 ? 15.039 3.236 -4.982 1.00 0.00 65 GLU A CA 9
ATOM 15377 C C . GLU A 1 65 ? 14.012 2.363 -4.251 1.00 0.00 65 GLU A C 9
ATOM 15378 O O . GLU A 1 65 ? 13.531 1.379 -4.811 1.00 0.00 65 GLU A O 9
ATOM 15390 N N . THR A 1 66 ? 13.634 2.715 -3.019 1.00 0.00 66 THR A N 9
ATOM 15391 C CA . THR A 1 66 ? 12.800 1.827 -2.220 1.00 0.00 66 THR A CA 9
ATOM 15392 C C . THR A 1 66 ? 11.389 1.667 -2.791 1.00 0.00 66 THR A C 9
ATOM 15393 O O . THR A 1 66 ? 10.824 0.572 -2.732 1.00 0.00 66 THR A O 9
ATOM 15404 N N . VAL A 1 67 ? 10.798 2.723 -3.353 1.00 0.00 67 VAL A N 9
ATOM 15405 C CA . VAL A 1 67 ? 9.425 2.660 -3.847 1.00 0.00 67 VAL A CA 9
ATOM 15406 C C . VAL A 1 67 ? 9.303 1.616 -4.975 1.00 0.00 67 VAL A C 9
ATOM 15407 O O . VAL A 1 67 ? 8.251 0.983 -5.120 1.00 0.00 67 VAL A O 9
ATOM 15420 N N . GLU A 1 68 ? 10.385 1.367 -5.726 1.00 0.00 68 GLU A N 9
ATOM 15421 C CA . GLU A 1 68 ? 10.420 0.336 -6.751 1.00 0.00 68 GLU A CA 9
ATOM 15422 C C . GLU A 1 68 ? 10.419 -1.063 -6.135 1.00 0.00 68 GLU A C 9
ATOM 15423 O O . GLU A 1 68 ? 9.745 -1.940 -6.679 1.00 0.00 68 GLU A O 9
ATOM 15435 N N . ILE A 1 69 ? 11.132 -1.274 -5.024 1.00 0.00 69 ILE A N 9
ATOM 15436 C CA . ILE A 1 69 ? 11.161 -2.553 -4.316 1.00 0.00 69 ILE A CA 9
ATOM 15437 C C . ILE A 1 69 ? 9.753 -2.864 -3.804 1.00 0.00 69 ILE A C 9
ATOM 15438 O O . ILE A 1 69 ? 9.291 -4.001 -3.936 1.00 0.00 69 ILE A O 9
ATOM 15454 N N . LEU A 1 70 ? 9.051 -1.867 -3.255 1.00 0.00 70 LEU A N 9
ATOM 15455 C CA . LEU A 1 70 ? 7.685 -2.028 -2.766 1.00 0.00 70 LEU A CA 9
ATOM 15456 C C . LEU A 1 70 ? 6.773 -2.440 -3.930 1.00 0.00 70 LEU A C 9
ATOM 15457 O O . LEU A 1 70 ? 6.005 -3.397 -3.841 1.00 0.00 70 LEU A O 9
ATOM 15473 N N . ASN A 1 71 ? 6.883 -1.728 -5.054 1.00 0.00 71 ASN A N 9
ATOM 15474 C CA . ASN A 1 71 ? 6.085 -1.961 -6.255 1.00 0.00 71 ASN A CA 9
ATOM 15475 C C . ASN A 1 71 ? 6.346 -3.323 -6.892 1.00 0.00 71 ASN A C 9
ATOM 15476 O O . ASN A 1 71 ? 5.420 -3.926 -7.425 1.00 0.00 71 ASN A O 9
ATOM 15487 N N . ARG A 1 72 ? 7.575 -3.824 -6.842 1.00 0.00 72 ARG A N 9
ATOM 15488 C CA . ARG A 1 72 ? 7.930 -5.210 -7.092 1.00 0.00 72 ARG A CA 9
ATOM 15489 C C . ARG A 1 72 ? 7.148 -6.123 -6.155 1.00 0.00 72 ARG A C 9
ATOM 15490 O O . ARG A 1 72 ? 6.405 -6.986 -6.627 1.00 0.00 72 ARG A O 9
ATOM 15511 N N . ALA A 1 73 ? 7.285 -5.928 -4.844 1.00 0.00 73 ALA A N 9
ATOM 15512 C CA . ALA A 1 73 ? 6.724 -6.787 -3.812 1.00 0.00 73 ALA A CA 9
ATOM 15513 C C . ALA A 1 73 ? 5.188 -6.835 -3.784 1.00 0.00 73 ALA A C 9
ATOM 15514 O O . ALA A 1 73 ? 4.634 -7.668 -3.064 1.00 0.00 73 ALA A O 9
ATOM 15521 N N . LYS A 1 74 ? 4.488 -6.024 -4.590 1.00 0.00 74 LYS A N 9
ATOM 15522 C CA . LYS A 1 74 ? 3.033 -6.011 -4.745 1.00 0.00 74 LYS A CA 9
ATOM 15523 C C . LYS A 1 74 ? 2.445 -7.418 -4.860 1.00 0.00 74 LYS A C 9
ATOM 15524 O O . LYS A 1 74 ? 1.414 -7.679 -4.244 1.00 0.00 74 LYS A O 9
ATOM 15543 N N . GLY A 1 75 ? 3.083 -8.332 -5.593 1.00 0.00 75 GLY A N 9
ATOM 15544 C CA . GLY A 1 75 ? 2.592 -9.691 -5.800 1.00 0.00 75 GLY A CA 9
ATOM 15545 C C . GLY A 1 75 ? 2.565 -10.567 -4.543 1.00 0.00 75 GLY A C 9
ATOM 15546 O O . GLY A 1 75 ? 2.073 -11.695 -4.611 1.00 0.00 75 GLY A O 9
ATOM 15550 N N . PHE A 1 76 ? 3.080 -10.086 -3.412 1.00 0.00 76 PHE A N 9
ATOM 15551 C CA . PHE A 1 76 ? 2.899 -10.700 -2.106 1.00 0.00 76 PHE A CA 9
ATOM 15552 C C . PHE A 1 76 ? 1.756 -9.982 -1.393 1.00 0.00 76 PHE A C 9
ATOM 15553 O O . PHE A 1 76 ? 0.760 -10.616 -1.046 1.00 0.00 76 PHE A O 9
ATOM 15570 N N . PHE A 1 77 ? 1.880 -8.655 -1.250 1.00 0.00 77 PHE A N 9
ATOM 15571 C CA . PHE A 1 77 ? 0.895 -7.785 -0.618 1.00 0.00 77 PHE A CA 9
ATOM 15572 C C . PHE A 1 77 ? -0.512 -8.088 -1.116 1.00 0.00 77 PHE A C 9
ATOM 15573 O O . PHE A 1 77 ? -1.344 -8.543 -0.339 1.00 0.00 77 PHE A O 9
ATOM 15590 N N . ARG A 1 78 ? -0.773 -7.858 -2.407 1.00 0.00 78 ARG A N 9
ATOM 15591 C CA . ARG A 1 78 ? -2.109 -7.887 -3.005 1.00 0.00 78 ARG A CA 9
ATOM 15592 C C . ARG A 1 78 ? -2.782 -9.237 -2.752 1.00 0.00 78 ARG A C 9
ATOM 15593 O O . ARG A 1 78 ? -3.983 -9.284 -2.486 1.00 0.00 78 ARG A O 9
ATOM 15614 N N . THR A 1 79 ? -2.012 -10.320 -2.827 1.00 0.00 79 THR A N 9
ATOM 15615 C CA . THR A 1 79 ? -2.486 -11.669 -2.559 1.00 0.00 79 THR A CA 9
ATOM 15616 C C . THR A 1 79 ? -3.007 -11.789 -1.128 1.00 0.00 79 THR A C 9
ATOM 15617 O O . THR A 1 79 ? -4.094 -12.315 -0.907 1.00 0.00 79 THR A O 9
ATOM 15628 N N . PHE A 1 80 ? -2.272 -11.261 -0.152 1.00 0.00 80 PHE A N 9
ATOM 15629 C CA . PHE A 1 80 ? -2.701 -11.238 1.245 1.00 0.00 80 PHE A CA 9
ATOM 15630 C C . PHE A 1 80 ? -4.024 -10.474 1.392 1.00 0.00 80 PHE A C 9
ATOM 15631 O O . PHE A 1 80 ? -4.901 -10.930 2.123 1.00 0.00 80 PHE A O 9
ATOM 15648 N N . ILE A 1 81 ? -4.221 -9.371 0.666 1.00 0.00 81 ILE A N 9
ATOM 15649 C CA . ILE A 1 81 ? -5.466 -8.594 0.703 1.00 0.00 81 ILE A CA 9
ATOM 15650 C C . ILE A 1 81 ? -6.619 -9.425 0.122 1.00 0.00 81 ILE A C 9
ATOM 15651 O O . ILE A 1 81 ? -7.713 -9.437 0.687 1.00 0.00 81 ILE A O 9
ATOM 15667 N N . ALA A 1 82 ? -6.402 -10.155 -0.975 1.00 0.00 82 ALA A N 9
ATOM 15668 C CA . ALA A 1 82 ? -7.400 -11.064 -1.545 1.00 0.00 82 ALA A CA 9
ATOM 15669 C C . ALA A 1 82 ? -7.563 -12.368 -0.751 1.00 0.00 82 ALA A C 9
ATOM 15670 O O . ALA A 1 82 ? -8.439 -13.169 -1.059 1.00 0.00 82 ALA A O 9
ATOM 15677 N N . LYS A 1 83 ? -6.734 -12.614 0.259 1.00 0.00 83 LYS A N 9
ATOM 15678 C CA . LYS A 1 83 ? -6.872 -13.737 1.179 1.00 0.00 83 LYS A CA 9
ATOM 15679 C C . LYS A 1 83 ? -7.689 -13.290 2.392 1.00 0.00 83 LYS A C 9
ATOM 15680 O O . LYS A 1 83 ? -8.567 -14.015 2.854 1.00 0.00 83 LYS A O 9
ATOM 15699 N N . ASN A 1 84 ? -7.415 -12.087 2.897 1.00 0.00 84 ASN A N 9
ATOM 15700 C CA . ASN A 1 84 ? -7.932 -11.582 4.167 1.00 0.00 84 ASN A CA 9
ATOM 15701 C C . ASN A 1 84 ? -9.251 -10.845 3.984 1.00 0.00 84 ASN A C 9
ATOM 15702 O O . ASN A 1 84 ? -10.187 -11.064 4.745 1.00 0.00 84 ASN A O 9
ATOM 15713 N N . LEU A 1 85 ? -9.344 -9.986 2.970 1.00 0.00 85 LEU A N 9
ATOM 15714 C CA . LEU A 1 85 ? -10.523 -9.189 2.619 1.00 0.00 85 LEU A CA 9
ATOM 15715 C C . LEU A 1 85 ? -11.363 -9.856 1.575 1.00 0.00 85 LEU A C 9
ATOM 15716 O O . LEU A 1 85 ? -12.143 -9.211 0.868 1.00 0.00 85 LEU A O 9
ATOM 15732 N N . ARG A 1 86 ? -11.300 -11.185 1.622 1.00 0.00 86 ARG A N 9
ATOM 15733 C CA . ARG A 1 86 ? -12.141 -12.024 0.827 1.00 0.00 86 ARG A CA 9
ATOM 15734 C C . ARG A 1 86 ? -11.884 -11.639 -0.623 1.00 0.00 86 ARG A C 9
ATOM 15735 O O . ARG A 1 86 ? -10.849 -11.074 -1.011 1.00 0.00 86 ARG A O 9
ATOM 15756 N N . LEU A 1 87 ? -12.838 -12.043 -1.419 1.00 0.00 87 LEU A N 9
ATOM 15757 C CA . LEU A 1 87 ? -12.800 -12.083 -2.860 1.00 0.00 87 LEU A CA 9
ATOM 15758 C C . LEU A 1 87 ? -11.579 -12.890 -3.351 1.00 0.00 87 LEU A C 9
ATOM 15759 O O . LEU A 1 87 ? -11.047 -13.719 -2.619 1.00 0.00 87 LEU A O 9
ATOM 15775 N N . TYR A 1 88 ? -11.161 -12.698 -4.606 1.00 0.00 88 TYR A N 9
ATOM 15776 C CA . TYR A 1 88 ? -9.914 -13.250 -5.156 1.00 0.00 88 TYR A CA 9
ATOM 15777 C C . TYR A 1 88 ? -9.085 -12.177 -5.871 1.00 0.00 88 TYR A C 9
ATOM 15778 O O . TYR A 1 88 ? -7.878 -12.338 -6.078 1.00 0.00 88 TYR A O 9
ATOM 15796 N N . VAL A 1 89 ? -9.705 -11.052 -6.225 1.00 0.00 89 VAL A N 9
ATOM 15797 C CA . VAL A 1 89 ? -9.031 -9.900 -6.791 1.00 0.00 89 VAL A CA 9
ATOM 15798 C C . VAL A 1 89 ? -9.146 -8.734 -5.813 1.00 0.00 89 VAL A C 9
ATOM 15799 O O . VAL A 1 89 ? -10.129 -8.612 -5.073 1.00 0.00 89 VAL A O 9
ATOM 15812 N N . ALA A 1 90 ? -8.122 -7.890 -5.809 1.00 0.00 90 ALA A N 9
ATOM 15813 C CA . ALA A 1 90 ? -8.034 -6.652 -5.062 1.00 0.00 90 ALA A CA 9
ATOM 15814 C C . ALA A 1 90 ? -7.230 -5.659 -5.924 1.00 0.00 90 ALA A C 9
ATOM 15815 O O . ALA A 1 90 ? -6.455 -6.111 -6.788 1.00 0.00 90 ALA A O 9
ATOM 15822 N N . PRO A 1 91 ? -7.396 -4.335 -5.723 1.00 0.00 91 PRO A N 9
ATOM 15823 C CA . PRO A 1 91 ? -6.823 -3.296 -6.575 1.00 0.00 91 PRO A CA 9
ATOM 15824 C C . PRO A 1 91 ? -5.297 -3.311 -6.628 1.00 0.00 91 PRO A C 9
ATOM 15825 O O . PRO A 1 91 ? -4.626 -3.874 -5.761 1.00 0.00 91 PRO A O 9
ATOM 15836 N N . GLU A 1 92 ? -4.736 -2.616 -7.616 1.00 0.00 92 GLU A N 9
ATOM 15837 C CA . GLU A 1 92 ? -3.314 -2.339 -7.664 1.00 0.00 92 GLU A CA 9
ATOM 15838 C C . GLU A 1 92 ? -2.958 -1.445 -6.481 1.00 0.00 92 GLU A C 9
ATOM 15839 O O . GLU A 1 92 ? -3.477 -0.334 -6.383 1.00 0.00 92 GLU A O 9
ATOM 15851 N N . ILE A 1 93 ? -2.083 -1.929 -5.600 1.00 0.00 93 ILE A N 9
ATOM 15852 C CA . ILE A 1 93 ? -1.489 -1.138 -4.533 1.00 0.00 93 ILE A CA 9
ATOM 15853 C C . ILE A 1 93 ? -0.395 -0.273 -5.176 1.00 0.00 93 ILE A C 9
ATOM 15854 O O . ILE A 1 93 ? 0.756 -0.707 -5.291 1.00 0.00 93 ILE A O 9
ATOM 15870 N N . ARG A 1 94 ? -0.738 0.921 -5.657 1.00 0.00 94 ARG A N 9
ATOM 15871 C CA . ARG A 1 94 ? 0.271 1.886 -6.061 1.00 0.00 94 ARG A CA 9
ATOM 15872 C C . ARG A 1 94 ? 0.903 2.442 -4.797 1.00 0.00 94 ARG A C 9
ATOM 15873 O O . ARG A 1 94 ? 0.373 3.348 -4.159 1.00 0.00 94 ARG A O 9
ATOM 15894 N N . PHE A 1 95 ? 2.038 1.856 -4.430 1.00 0.00 95 PHE A N 9
ATOM 15895 C CA . PHE A 1 95 ? 2.946 2.454 -3.479 1.00 0.00 95 PHE A CA 9
ATOM 15896 C C . PHE A 1 95 ? 3.493 3.725 -4.118 1.00 0.00 95 PHE A C 9
ATOM 15897 O O . PHE A 1 95 ? 4.274 3.649 -5.076 1.00 0.00 95 PHE A O 9
ATOM 15914 N N . TYR A 1 96 ? 3.070 4.875 -3.606 1.00 0.00 96 TYR A N 9
ATOM 15915 C CA . TYR A 1 96 ? 3.676 6.166 -3.880 1.00 0.00 96 TYR A CA 9
ATOM 15916 C C . TYR A 1 96 ? 4.400 6.580 -2.612 1.00 0.00 96 TYR A C 9
ATOM 15917 O O . TYR A 1 96 ? 3.850 6.492 -1.520 1.00 0.00 96 TYR A O 9
ATOM 15935 N N . GLU A 1 97 ? 5.640 7.022 -2.707 1.00 0.00 97 GLU A N 9
ATOM 15936 C CA . GLU A 1 97 ? 6.386 7.434 -1.530 1.00 0.00 97 GLU A CA 9
ATOM 15937 C C . GLU A 1 97 ? 5.959 8.846 -1.117 1.00 0.00 97 GLU A C 9
ATOM 15938 O O . GLU A 1 97 ? 6.580 9.840 -1.474 1.00 0.00 97 GLU A O 9
ATOM 15950 N N . ASP A 1 98 ? 4.894 8.906 -0.322 1.00 0.00 98 ASP A N 9
ATOM 15951 C CA . ASP A 1 98 ? 4.505 10.076 0.484 1.00 0.00 98 ASP A CA 9
ATOM 15952 C C . ASP A 1 98 ? 4.400 11.354 -0.372 1.00 0.00 98 ASP A C 9
ATOM 15953 O O . ASP A 1 98 ? 5.131 12.329 -0.212 1.00 0.00 98 ASP A O 9
ATOM 15962 N N . LYS A 1 99 ? 3.480 11.309 -1.347 1.00 0.00 99 LYS A N 9
ATOM 15963 C CA . LYS A 1 99 ? 3.338 12.303 -2.417 1.00 0.00 99 LYS A CA 9
ATOM 15964 C C . LYS A 1 99 ? 2.918 13.700 -1.966 1.00 0.00 99 LYS A C 9
ATOM 15965 O O . LYS A 1 99 ? 3.158 14.649 -2.723 1.00 0.00 99 LYS A O 9
ATOM 15984 N N . GLY A 1 100 ? 2.218 13.845 -0.845 1.00 0.00 100 GLY A N 9
ATOM 15985 C CA . GLY A 1 100 ? 1.523 15.074 -0.502 1.00 0.00 100 GLY A CA 9
ATOM 15986 C C . GLY A 1 100 ? 0.117 15.057 -1.094 1.00 0.00 100 GLY A C 9
ATOM 15987 O O . GLY A 1 100 ? -0.843 14.868 -0.348 1.00 0.00 100 GLY A O 9
ATOM 15991 N N . ILE A 1 101 ? -0.018 15.274 -2.409 1.00 0.00 101 ILE A N 9
ATOM 15992 C CA . ILE A 1 101 ? -1.287 15.492 -3.113 1.00 0.00 101 ILE A CA 9
ATOM 15993 C C . ILE A 1 101 ? -1.199 14.875 -4.528 1.00 0.00 101 ILE A C 9
ATOM 15994 O O . ILE A 1 101 ? -0.101 14.741 -5.084 1.00 0.00 101 ILE A O 9
ATOM 16010 N N . GLU A 1 102 ? -2.338 14.523 -5.142 1.00 0.00 102 GLU A N 9
ATOM 16011 C CA . GLU A 1 102 ? -2.473 14.248 -6.575 1.00 0.00 102 GLU A CA 9
ATOM 16012 C C . GLU A 1 102 ? -3.849 14.694 -7.066 1.00 0.00 102 GLU A C 9
ATOM 16013 O O . GLU A 1 102 ? -4.864 14.326 -6.468 1.00 0.00 102 GLU A O 9
ATOM 16025 N N . ALA A 1 103 ? -3.880 15.407 -8.192 1.00 0.00 103 ALA A N 9
ATOM 16026 C CA . ALA A 1 103 ? -5.073 15.741 -8.953 1.00 0.00 103 ALA A CA 9
ATOM 16027 C C . ALA A 1 103 ? -4.746 15.876 -10.439 1.00 0.00 103 ALA A C 9
ATOM 16028 O O . ALA A 1 103 ? -3.570 15.920 -10.814 1.00 0.00 103 ALA A O 9
ATOM 16035 N N . SER A 1 104 ? -5.795 16.010 -11.261 1.00 0.00 104 SER A N 9
ATOM 16036 C CA . SER A 1 104 ? -5.798 16.617 -12.591 1.00 0.00 104 SER A CA 9
ATOM 16037 C C . SER A 1 104 ? -4.606 16.152 -13.449 1.00 0.00 104 SER A C 9
ATOM 16038 O O . SER A 1 104 ? -3.799 16.958 -13.933 1.00 0.00 104 SER A O 9
ATOM 16046 N N . VAL A 1 105 ? -4.457 14.836 -13.574 1.00 0.00 105 VAL A N 9
ATOM 16047 C CA . VAL A 1 105 ? -3.202 14.206 -13.971 1.00 0.00 105 VAL A CA 9
ATOM 16048 C C . VAL A 1 105 ? -2.826 14.479 -15.430 1.00 0.00 105 VAL A C 9
ATOM 16049 O O . VAL A 1 105 ? -1.668 14.824 -15.695 1.00 0.00 105 VAL A O 9
ATOM 16062 N N . LYS A 1 106 ? -3.766 14.354 -16.366 1.00 0.00 106 LYS A N 9
ATOM 16063 C CA . LYS A 1 106 ? -3.577 14.486 -17.803 1.00 0.00 106 LYS A CA 9
ATOM 16064 C C . LYS A 1 106 ? -4.964 14.743 -18.362 1.00 0.00 106 LYS A C 9
ATOM 16065 O O . LYS A 1 106 ? -5.081 15.421 -19.418 1.00 0.00 106 LYS A O 9
ATOM 16084 N N . GLY A 1 1 ? -11.581 6.966 14.442 1.00 0.00 1 GLY A N 10
ATOM 16085 C CA . GLY A 1 1 ? -12.406 7.576 13.398 1.00 0.00 1 GLY A CA 10
ATOM 16086 C C . GLY A 1 1 ? -11.554 8.588 12.676 1.00 0.00 1 GLY A C 10
ATOM 16087 O O . GLY A 1 1 ? -11.293 9.662 13.213 1.00 0.00 1 GLY A O 10
ATOM 16091 N N . MET A 1 2 ? -11.067 8.236 11.488 1.00 0.00 2 MET A N 10
ATOM 16092 C CA . MET A 1 2 ? -9.919 8.890 10.870 1.00 0.00 2 MET A CA 10
ATOM 16093 C C . MET A 1 2 ? -10.234 9.448 9.475 1.00 0.00 2 MET A C 10
ATOM 16094 O O . MET A 1 2 ? -9.383 10.079 8.849 1.00 0.00 2 MET A O 10
ATOM 16108 N N . ASN A 1 3 ? -11.447 9.224 8.960 1.00 0.00 3 ASN A N 10
ATOM 16109 C CA . ASN A 1 3 ? -11.816 9.567 7.586 1.00 0.00 3 ASN A CA 10
ATOM 16110 C C . ASN A 1 3 ? -13.332 9.744 7.434 1.00 0.00 3 ASN A C 10
ATOM 16111 O O . ASN A 1 3 ? -14.092 9.268 8.286 1.00 0.00 3 ASN A O 10
ATOM 16122 N N . PRO A 1 4 ? -13.796 10.451 6.385 1.00 0.00 4 PRO A N 10
ATOM 16123 C CA . PRO A 1 4 ? -15.209 10.609 6.090 1.00 0.00 4 PRO A CA 10
ATOM 16124 C C . PRO A 1 4 ? -15.729 9.361 5.367 1.00 0.00 4 PRO A C 10
ATOM 16125 O O . PRO A 1 4 ? -15.821 9.334 4.139 1.00 0.00 4 PRO A O 10
ATOM 16136 N N . ALA A 1 5 ? -16.081 8.322 6.121 1.00 0.00 5 ALA A N 10
ATOM 16137 C CA . ALA A 1 5 ? -16.930 7.227 5.670 1.00 0.00 5 ALA A CA 10
ATOM 16138 C C . ALA A 1 5 ? -17.584 6.587 6.895 1.00 0.00 5 ALA A C 10
ATOM 16139 O O . ALA A 1 5 ? -17.407 7.068 8.019 1.00 0.00 5 ALA A O 10
ATOM 16146 N N . TYR A 1 6 ? -18.342 5.515 6.671 1.00 0.00 6 TYR A N 10
ATOM 16147 C CA . TYR A 1 6 ? -18.772 4.578 7.698 1.00 0.00 6 TYR A CA 10
ATOM 16148 C C . TYR A 1 6 ? -18.190 3.217 7.324 1.00 0.00 6 TYR A C 10
ATOM 16149 O O . TYR A 1 6 ? -17.104 2.894 7.808 1.00 0.00 6 TYR A O 10
ATOM 16167 N N . ARG A 1 7 ? -18.815 2.482 6.391 1.00 0.00 7 ARG A N 10
ATOM 16168 C CA . ARG A 1 7 ? -18.313 1.183 5.920 1.00 0.00 7 ARG A CA 10
ATOM 16169 C C . ARG A 1 7 ? -16.846 1.255 5.505 1.00 0.00 7 ARG A C 10
ATOM 16170 O O . ARG A 1 7 ? -16.012 0.553 6.074 1.00 0.00 7 ARG A O 10
ATOM 16191 N N . LYS A 1 8 ? -16.521 2.106 4.524 1.00 0.00 8 LYS A N 10
ATOM 16192 C CA . LYS A 1 8 ? -15.158 2.192 4.008 1.00 0.00 8 LYS A CA 10
ATOM 16193 C C . LYS A 1 8 ? -14.136 2.543 5.093 1.00 0.00 8 LYS A C 10
ATOM 16194 O O . LYS A 1 8 ? -13.006 2.087 4.975 1.00 0.00 8 LYS A O 10
ATOM 16213 N N . ALA A 1 9 ? -14.513 3.272 6.152 1.00 0.00 9 ALA A N 10
ATOM 16214 C CA . ALA A 1 9 ? -13.583 3.628 7.217 1.00 0.00 9 ALA A CA 10
ATOM 16215 C C . ALA A 1 9 ? -13.038 2.373 7.899 1.00 0.00 9 ALA A C 10
ATOM 16216 O O . ALA A 1 9 ? -11.847 2.304 8.196 1.00 0.00 9 ALA A O 10
ATOM 16223 N N . MET A 1 10 ? -13.910 1.393 8.156 1.00 0.00 10 MET A N 10
ATOM 16224 C CA . MET A 1 10 ? -13.492 0.103 8.685 1.00 0.00 10 MET A CA 10
ATOM 16225 C C . MET A 1 10 ? -12.586 -0.589 7.682 1.00 0.00 10 MET A C 10
ATOM 16226 O O . MET A 1 10 ? -11.514 -1.051 8.065 1.00 0.00 10 MET A O 10
ATOM 16240 N N . LEU A 1 11 ? -13.032 -0.670 6.423 1.00 0.00 11 LEU A N 10
ATOM 16241 C CA . LEU A 1 11 ? -12.347 -1.418 5.377 1.00 0.00 11 LEU A CA 10
ATOM 16242 C C . LEU A 1 11 ? -10.911 -0.928 5.194 1.00 0.00 11 LEU A C 10
ATOM 16243 O O . LEU A 1 11 ? -10.002 -1.728 5.001 1.00 0.00 11 LEU A O 10
ATOM 16259 N N . GLU A 1 12 ? -10.708 0.385 5.247 1.00 0.00 12 GLU A N 10
ATOM 16260 C CA . GLU A 1 12 ? -9.405 1.018 5.114 1.00 0.00 12 GLU A CA 10
ATOM 16261 C C . GLU A 1 12 ? -8.455 0.498 6.199 1.00 0.00 12 GLU A C 10
ATOM 16262 O O . GLU A 1 12 ? -7.387 -0.019 5.873 1.00 0.00 12 GLU A O 10
ATOM 16274 N N . SER A 1 13 ? -8.842 0.571 7.477 1.00 0.00 13 SER A N 10
ATOM 16275 C CA . SER A 1 13 ? -8.027 0.030 8.564 1.00 0.00 13 SER A CA 10
ATOM 16276 C C . SER A 1 13 ? -7.897 -1.501 8.514 1.00 0.00 13 SER A C 10
ATOM 16277 O O . SER A 1 13 ? -6.876 -2.034 8.953 1.00 0.00 13 SER A O 10
ATOM 16285 N N . GLU A 1 14 ? -8.905 -2.207 7.997 1.00 0.00 14 GLU A N 10
ATOM 16286 C CA . GLU A 1 14 ? -8.875 -3.652 7.791 1.00 0.00 14 GLU A CA 10
ATOM 16287 C C . GLU A 1 14 ? -7.742 -4.016 6.825 1.00 0.00 14 GLU A C 10
ATOM 16288 O O . GLU A 1 14 ? -6.904 -4.857 7.156 1.00 0.00 14 GLU A O 10
ATOM 16300 N N . ILE A 1 15 ? -7.702 -3.371 5.657 1.00 0.00 15 ILE A N 10
ATOM 16301 C CA . ILE A 1 15 ? -6.710 -3.635 4.622 1.00 0.00 15 ILE A CA 10
ATOM 16302 C C . ILE A 1 15 ? -5.349 -3.094 5.071 1.00 0.00 15 ILE A C 10
ATOM 16303 O O . ILE A 1 15 ? -4.343 -3.705 4.737 1.00 0.00 15 ILE A O 10
ATOM 16319 N N . GLN A 1 16 ? -5.271 -2.016 5.859 1.00 0.00 16 GLN A N 10
ATOM 16320 C CA . GLN A 1 16 ? -4.017 -1.440 6.331 1.00 0.00 16 GLN A CA 10
ATOM 16321 C C . GLN A 1 16 ? -3.107 -2.468 7.009 1.00 0.00 16 GLN A C 10
ATOM 16322 O O . GLN A 1 16 ? -1.890 -2.455 6.809 1.00 0.00 16 GLN A O 10
ATOM 16336 N N . LYS A 1 17 ? -3.692 -3.384 7.779 1.00 0.00 17 LYS A N 10
ATOM 16337 C CA . LYS A 1 17 ? -2.966 -4.490 8.385 1.00 0.00 17 LYS A CA 10
ATOM 16338 C C . LYS A 1 17 ? -2.440 -5.469 7.333 1.00 0.00 17 LYS A C 10
ATOM 16339 O O . LYS A 1 17 ? -1.359 -6.027 7.510 1.00 0.00 17 LYS A O 10
ATOM 16358 N N . LEU A 1 18 ? -3.192 -5.706 6.261 1.00 0.00 18 LEU A N 10
ATOM 16359 C CA . LEU A 1 18 ? -2.870 -6.704 5.252 1.00 0.00 18 LEU A CA 10
ATOM 16360 C C . LEU A 1 18 ? -1.602 -6.343 4.484 1.00 0.00 18 LEU A C 10
ATOM 16361 O O . LEU A 1 18 ? -0.837 -7.262 4.175 1.00 0.00 18 LEU A O 10
ATOM 16377 N N . LEU A 1 19 ? -1.310 -5.061 4.206 1.00 0.00 19 LEU A N 10
ATOM 16378 C CA . LEU A 1 19 ? 0.001 -4.674 3.770 1.00 0.00 19 LEU A CA 10
ATOM 16379 C C . LEU A 1 19 ? 1.060 -4.953 4.830 1.00 0.00 19 LEU A C 10
ATOM 16380 O O . LEU A 1 19 ? 2.124 -5.446 4.486 1.00 0.00 19 LEU A O 10
ATOM 16396 N N . MET A 1 20 ? 0.831 -4.605 6.098 1.00 0.00 20 MET A N 10
ATOM 16397 C CA . MET A 1 20 ? 1.852 -4.715 7.138 1.00 0.00 20 MET A CA 10
ATOM 16398 C C . MET A 1 20 ? 2.319 -6.157 7.323 1.00 0.00 20 MET A C 10
ATOM 16399 O O . MET A 1 20 ? 3.529 -6.366 7.326 1.00 0.00 20 MET A O 10
ATOM 16413 N N . GLU A 1 21 ? 1.401 -7.120 7.445 1.00 0.00 21 GLU A N 10
ATOM 16414 C CA . GLU A 1 21 ? 1.695 -8.553 7.518 1.00 0.00 21 GLU A CA 10
ATOM 16415 C C . GLU A 1 21 ? 2.547 -8.980 6.321 1.00 0.00 21 GLU A C 10
ATOM 16416 O O . GLU A 1 21 ? 3.611 -9.586 6.469 1.00 0.00 21 GLU A O 10
ATOM 16428 N N . ALA A 1 22 ? 2.082 -8.640 5.118 1.00 0.00 22 ALA A N 10
ATOM 16429 C CA . ALA A 1 22 ? 2.759 -8.987 3.883 1.00 0.00 22 ALA A CA 10
ATOM 16430 C C . ALA A 1 22 ? 4.140 -8.336 3.797 1.00 0.00 22 ALA A C 10
ATOM 16431 O O . ALA A 1 22 ? 5.013 -8.887 3.143 1.00 0.00 22 ALA A O 10
ATOM 16438 N N . LEU A 1 23 ? 4.359 -7.194 4.449 1.00 0.00 23 LEU A N 10
ATOM 16439 C CA . LEU A 1 23 ? 5.645 -6.513 4.507 1.00 0.00 23 LEU A CA 10
ATOM 16440 C C . LEU A 1 23 ? 6.634 -7.370 5.278 1.00 0.00 23 LEU A C 10
ATOM 16441 O O . LEU A 1 23 ? 7.738 -7.626 4.814 1.00 0.00 23 LEU A O 10
ATOM 16457 N N . GLN A 1 24 ? 6.241 -7.828 6.459 1.00 0.00 24 GLN A N 10
ATOM 16458 C CA . GLN A 1 24 ? 7.074 -8.727 7.234 1.00 0.00 24 GLN A CA 10
ATOM 16459 C C . GLN A 1 24 ? 7.450 -9.975 6.417 1.00 0.00 24 GLN A C 10
ATOM 16460 O O . GLN A 1 24 ? 8.606 -10.407 6.430 1.00 0.00 24 GLN A O 10
ATOM 16474 N N . GLN A 1 25 ? 6.493 -10.536 5.671 1.00 0.00 25 GLN A N 10
ATOM 16475 C CA . GLN A 1 25 ? 6.719 -11.670 4.774 1.00 0.00 25 GLN A CA 10
ATOM 16476 C C . GLN A 1 25 ? 7.601 -11.309 3.565 1.00 0.00 25 GLN A C 10
ATOM 16477 O O . GLN A 1 25 ? 8.310 -12.180 3.057 1.00 0.00 25 GLN A O 10
ATOM 16491 N N . LEU A 1 26 ? 7.529 -10.071 3.070 1.00 0.00 26 LEU A N 10
ATOM 16492 C CA . LEU A 1 26 ? 8.183 -9.593 1.860 1.00 0.00 26 LEU A CA 10
ATOM 16493 C C . LEU A 1 26 ? 9.692 -9.760 2.022 1.00 0.00 26 LEU A C 10
ATOM 16494 O O . LEU A 1 26 ? 10.301 -9.150 2.906 1.00 0.00 26 LEU A O 10
ATOM 16510 N N . ARG A 1 27 ? 10.307 -10.590 1.174 1.00 0.00 27 ARG A N 10
ATOM 16511 C CA . ARG A 1 27 ? 11.753 -10.809 1.228 1.00 0.00 27 ARG A CA 10
ATOM 16512 C C . ARG A 1 27 ? 12.535 -9.544 0.845 1.00 0.00 27 ARG A C 10
ATOM 16513 O O . ARG A 1 27 ? 13.624 -9.350 1.372 1.00 0.00 27 ARG A O 10
ATOM 16534 N N . ASP A 1 28 ? 11.955 -8.696 -0.012 1.00 0.00 28 ASP A N 10
ATOM 16535 C CA . ASP A 1 28 ? 12.395 -7.381 -0.508 1.00 0.00 28 ASP A CA 10
ATOM 16536 C C . ASP A 1 28 ? 13.787 -7.336 -1.168 1.00 0.00 28 ASP A C 10
ATOM 16537 O O . ASP A 1 28 ? 14.627 -8.200 -0.906 1.00 0.00 28 ASP A O 10
ATOM 16546 N N . PRO A 1 29 ? 14.058 -6.341 -2.042 1.00 0.00 29 PRO A N 10
ATOM 16547 C CA . PRO A 1 29 ? 15.391 -6.104 -2.576 1.00 0.00 29 PRO A CA 10
ATOM 16548 C C . PRO A 1 29 ? 16.252 -5.270 -1.614 1.00 0.00 29 PRO A C 10
ATOM 16549 O O . PRO A 1 29 ? 17.404 -5.635 -1.373 1.00 0.00 29 PRO A O 10
ATOM 16560 N N . ARG A 1 30 ? 15.734 -4.149 -1.085 1.00 0.00 30 ARG A N 10
ATOM 16561 C CA . ARG A 1 30 ? 16.411 -3.318 -0.083 1.00 0.00 30 ARG A CA 10
ATOM 16562 C C . ARG A 1 30 ? 15.440 -2.391 0.652 1.00 0.00 30 ARG A C 10
ATOM 16563 O O . ARG A 1 30 ? 15.764 -1.251 0.980 1.00 0.00 30 ARG A O 10
ATOM 16584 N N . LEU A 1 31 ? 14.208 -2.840 0.877 1.00 0.00 31 LEU A N 10
ATOM 16585 C CA . LEU A 1 31 ? 13.291 -2.099 1.728 1.00 0.00 31 LEU A CA 10
ATOM 16586 C C . LEU A 1 31 ? 13.719 -2.264 3.188 1.00 0.00 31 LEU A C 10
ATOM 16587 O O . LEU A 1 31 ? 13.396 -3.255 3.840 1.00 0.00 31 LEU A O 10
ATOM 16603 N N . LYS A 1 32 ? 14.420 -1.253 3.699 1.00 0.00 32 LYS A N 10
ATOM 16604 C CA . LYS A 1 32 ? 14.733 -1.078 5.109 1.00 0.00 32 LYS A CA 10
ATOM 16605 C C . LYS A 1 32 ? 13.450 -0.917 5.924 1.00 0.00 32 LYS A C 10
ATOM 16606 O O . LYS A 1 32 ? 12.954 0.198 6.098 1.00 0.00 32 LYS A O 10
ATOM 16625 N N . LYS A 1 33 ? 12.889 -2.016 6.433 1.00 0.00 33 LYS A N 10
ATOM 16626 C CA . LYS A 1 33 ? 11.678 -1.994 7.237 1.00 0.00 33 LYS A CA 10
ATOM 16627 C C . LYS A 1 33 ? 11.778 -1.119 8.476 1.00 0.00 33 LYS A C 10
ATOM 16628 O O . LYS A 1 33 ? 10.777 -0.551 8.908 1.00 0.00 33 LYS A O 10
ATOM 16647 N N . ASP A 1 34 ? 12.986 -1.024 9.023 1.00 0.00 34 ASP A N 10
ATOM 16648 C CA . ASP A 1 34 ? 13.299 -0.348 10.285 1.00 0.00 34 ASP A CA 10
ATOM 16649 C C . ASP A 1 34 ? 12.825 1.109 10.319 1.00 0.00 34 ASP A C 10
ATOM 16650 O O . ASP A 1 34 ? 12.689 1.702 11.386 1.00 0.00 34 ASP A O 10
ATOM 16659 N N . PHE A 1 35 ? 12.560 1.691 9.146 1.00 0.00 35 PHE A N 10
ATOM 16660 C CA . PHE A 1 35 ? 12.261 3.096 8.936 1.00 0.00 35 PHE A CA 10
ATOM 16661 C C . PHE A 1 35 ? 10.884 3.320 8.311 1.00 0.00 35 PHE A C 10
ATOM 16662 O O . PHE A 1 35 ? 10.580 4.453 7.944 1.00 0.00 35 PHE A O 10
ATOM 16679 N N . VAL A 1 36 ? 10.048 2.294 8.126 1.00 0.00 36 VAL A N 10
ATOM 16680 C CA . VAL A 1 36 ? 8.833 2.429 7.325 1.00 0.00 36 VAL A CA 10
ATOM 16681 C C . VAL A 1 36 ? 7.603 1.928 8.076 1.00 0.00 36 VAL A C 10
ATOM 16682 O O . VAL A 1 36 ? 7.668 0.940 8.815 1.00 0.00 36 VAL A O 10
ATOM 16695 N N . THR A 1 37 ? 6.492 2.632 7.873 1.00 0.00 37 THR A N 10
ATOM 16696 C CA . THR A 1 37 ? 5.153 2.223 8.259 1.00 0.00 37 THR A CA 10
ATOM 16697 C C . THR A 1 37 ? 4.199 2.713 7.162 1.00 0.00 37 THR A C 10
ATOM 16698 O O . THR A 1 37 ? 4.399 3.777 6.559 1.00 0.00 37 THR A O 10
ATOM 16709 N N . PHE A 1 38 ? 3.155 1.929 6.907 1.00 0.00 38 PHE A N 10
ATOM 16710 C CA . PHE A 1 38 ? 2.012 2.291 6.086 1.00 0.00 38 PHE A CA 10
ATOM 16711 C C . PHE A 1 38 ? 1.008 2.880 7.062 1.00 0.00 38 PHE A C 10
ATOM 16712 O O . PHE A 1 38 ? 0.486 2.158 7.913 1.00 0.00 38 PHE A O 10
ATOM 16729 N N . SER A 1 39 ? 0.802 4.186 7.004 1.00 0.00 39 SER A N 10
ATOM 16730 C CA . SER A 1 39 ? 0.018 4.900 7.991 1.00 0.00 39 SER A CA 10
ATOM 16731 C C . SER A 1 39 ? -1.444 4.847 7.551 1.00 0.00 39 SER A C 10
ATOM 16732 O O . SER A 1 39 ? -2.307 4.301 8.246 1.00 0.00 39 SER A O 10
ATOM 16740 N N . ARG A 1 40 ? -1.715 5.388 6.364 1.00 0.00 40 ARG A N 10
ATOM 16741 C CA . ARG A 1 40 ? -3.057 5.599 5.858 1.00 0.00 40 ARG A CA 10
ATOM 16742 C C . ARG A 1 40 ? -3.236 4.745 4.617 1.00 0.00 40 ARG A C 10
ATOM 16743 O O . ARG A 1 40 ? -2.302 4.583 3.837 1.00 0.00 40 ARG A O 10
ATOM 16764 N N . VAL A 1 41 ? -4.427 4.198 4.429 1.00 0.00 41 VAL A N 10
ATOM 16765 C CA . VAL A 1 41 ? -4.786 3.443 3.245 1.00 0.00 41 VAL A CA 10
ATOM 16766 C C . VAL A 1 41 ? -6.096 4.048 2.806 1.00 0.00 41 VAL A C 10
ATOM 16767 O O . VAL A 1 41 ? -7.085 3.906 3.517 1.00 0.00 41 VAL A O 10
ATOM 16780 N N . GLU A 1 42 ? -6.102 4.799 1.716 1.00 0.00 42 GLU A N 10
ATOM 16781 C CA . GLU A 1 42 ? -7.341 5.274 1.137 1.00 0.00 42 GLU A CA 10
ATOM 16782 C C . GLU A 1 42 ? -7.689 4.319 0.005 1.00 0.00 42 GLU A C 10
ATOM 16783 O O . GLU A 1 42 ? -6.801 3.775 -0.653 1.00 0.00 42 GLU A O 10
ATOM 16795 N N . LEU A 1 43 ? -8.976 4.127 -0.265 1.00 0.00 43 LEU A N 10
ATOM 16796 C CA . LEU A 1 43 ? -9.433 3.399 -1.427 1.00 0.00 43 LEU A CA 10
ATOM 16797 C C . LEU A 1 43 ? -10.247 4.348 -2.275 1.00 0.00 43 LEU A C 10
ATOM 16798 O O . LEU A 1 43 ? -10.991 5.172 -1.738 1.00 0.00 43 LEU A O 10
ATOM 16814 N N . SER A 1 44 ? -10.165 4.148 -3.587 1.00 0.00 44 SER A N 10
ATOM 16815 C CA . SER A 1 44 ? -10.919 4.868 -4.593 1.00 0.00 44 SER A CA 10
ATOM 16816 C C . SER A 1 44 ? -12.411 4.850 -4.239 1.00 0.00 44 SER A C 10
ATOM 16817 O O . SER A 1 44 ? -12.875 4.003 -3.467 1.00 0.00 44 SER A O 10
ATOM 16825 N N . LYS A 1 45 ? -13.181 5.729 -4.873 1.00 0.00 45 LYS A N 10
ATOM 16826 C CA . LYS A 1 45 ? -14.584 6.020 -4.601 1.00 0.00 45 LYS A CA 10
ATOM 16827 C C . LYS A 1 45 ? -15.377 4.726 -4.393 1.00 0.00 45 LYS A C 10
ATOM 16828 O O . LYS A 1 45 ? -15.872 4.498 -3.289 1.00 0.00 45 LYS A O 10
ATOM 16847 N N . ASP A 1 46 ? -15.390 3.835 -5.386 1.00 0.00 46 ASP A N 10
ATOM 16848 C CA . ASP A 1 46 ? -16.029 2.512 -5.369 1.00 0.00 46 ASP A CA 10
ATOM 16849 C C . ASP A 1 46 ? -14.970 1.404 -5.335 1.00 0.00 46 ASP A C 10
ATOM 16850 O O . ASP A 1 46 ? -15.096 0.370 -5.990 1.00 0.00 46 ASP A O 10
ATOM 16859 N N . LYS A 1 47 ? -13.879 1.622 -4.592 1.00 0.00 47 LYS A N 10
ATOM 16860 C CA . LYS A 1 47 ? -12.837 0.627 -4.287 1.00 0.00 47 LYS A CA 10
ATOM 16861 C C . LYS A 1 47 ? -12.182 0.049 -5.552 1.00 0.00 47 LYS A C 10
ATOM 16862 O O . LYS A 1 47 ? -11.784 -1.115 -5.608 1.00 0.00 47 LYS A O 10
ATOM 16881 N N . ARG A 1 48 ? -12.096 0.859 -6.611 1.00 0.00 48 ARG A N 10
ATOM 16882 C CA . ARG A 1 48 ? -11.472 0.472 -7.878 1.00 0.00 48 ARG A CA 10
ATOM 16883 C C . ARG A 1 48 ? -9.949 0.404 -7.797 1.00 0.00 48 ARG A C 10
ATOM 16884 O O . ARG A 1 48 ? -9.315 -0.407 -8.475 1.00 0.00 48 ARG A O 10
ATOM 16905 N N . TYR A 1 49 ? -9.351 1.292 -7.016 1.00 0.00 49 TYR A N 10
ATOM 16906 C CA . TYR A 1 49 ? -7.921 1.424 -6.791 1.00 0.00 49 TYR A CA 10
ATOM 16907 C C . TYR A 1 49 ? -7.745 1.590 -5.296 1.00 0.00 49 TYR A C 10
ATOM 16908 O O . TYR A 1 49 ? -8.717 1.895 -4.594 1.00 0.00 49 TYR A O 10
ATOM 16926 N N . ALA A 1 50 ? -6.526 1.382 -4.826 1.00 0.00 50 ALA A N 10
ATOM 16927 C CA . ALA A 1 50 ? -6.197 1.485 -3.415 1.00 0.00 50 ALA A CA 10
ATOM 16928 C C . ALA A 1 50 ? -4.806 2.085 -3.247 1.00 0.00 50 ALA A C 10
ATOM 16929 O O . ALA A 1 50 ? -3.838 1.632 -3.873 1.00 0.00 50 ALA A O 10
ATOM 16936 N N . ASP A 1 51 ? -4.717 3.095 -2.387 1.00 0.00 51 ASP A N 10
ATOM 16937 C CA . ASP A 1 51 ? -3.610 4.029 -2.310 1.00 0.00 51 ASP A CA 10
ATOM 16938 C C . ASP A 1 51 ? -3.074 3.986 -0.879 1.00 0.00 51 ASP A C 10
ATOM 16939 O O . ASP A 1 51 ? -3.722 4.479 0.046 1.00 0.00 51 ASP A O 10
ATOM 16948 N N . VAL A 1 52 ? -1.942 3.306 -0.677 1.00 0.00 52 VAL A N 10
ATOM 16949 C CA . VAL A 1 52 ? -1.343 3.100 0.640 1.00 0.00 52 VAL A CA 10
ATOM 16950 C C . VAL A 1 52 ? -0.262 4.163 0.834 1.00 0.00 52 VAL A C 10
ATOM 16951 O O . VAL A 1 52 ? 0.755 4.168 0.134 1.00 0.00 52 VAL A O 10
ATOM 16964 N N . TYR A 1 53 ? -0.522 5.072 1.769 1.00 0.00 53 TYR A N 10
ATOM 16965 C CA . TYR A 1 53 ? 0.301 6.200 2.166 1.00 0.00 53 TYR A CA 10
ATOM 16966 C C . TYR A 1 53 ? 1.395 5.716 3.125 1.00 0.00 53 TYR A C 10
ATOM 16967 O O . TYR A 1 53 ? 1.107 5.169 4.195 1.00 0.00 53 TYR A O 10
ATOM 16985 N N . VAL A 1 54 ? 2.649 5.963 2.760 1.00 0.00 54 VAL A N 10
ATOM 16986 C CA . VAL A 1 54 ? 3.845 5.469 3.439 1.00 0.00 54 VAL A CA 10
ATOM 16987 C C . VAL A 1 54 ? 4.812 6.588 3.804 1.00 0.00 54 VAL A C 10
ATOM 16988 O O . VAL A 1 54 ? 5.169 7.384 2.940 1.00 0.00 54 VAL A O 10
ATOM 17001 N N . SER A 1 55 ? 5.293 6.618 5.050 1.00 0.00 55 SER A N 10
ATOM 17002 C CA . SER A 1 55 ? 6.258 7.614 5.500 1.00 0.00 55 SER A CA 10
ATOM 17003 C C . SER A 1 55 ? 7.541 6.928 5.982 1.00 0.00 55 SER A C 10
ATOM 17004 O O . SER A 1 55 ? 7.713 6.645 7.169 1.00 0.00 55 SER A O 10
ATOM 17012 N N . PHE A 1 56 ? 8.457 6.671 5.046 1.00 0.00 56 PHE A N 10
ATOM 17013 C CA . PHE A 1 56 ? 9.831 6.249 5.296 1.00 0.00 56 PHE A CA 10
ATOM 17014 C C . PHE A 1 56 ? 10.544 7.291 6.172 1.00 0.00 56 PHE A C 10
ATOM 17015 O O . PHE A 1 56 ? 10.196 8.476 6.148 1.00 0.00 56 PHE A O 10
ATOM 17032 N N . LEU A 1 57 ? 11.574 6.872 6.904 1.00 0.00 57 LEU A N 10
ATOM 17033 C CA . LEU A 1 57 ? 12.354 7.686 7.836 1.00 0.00 57 LEU A CA 10
ATOM 17034 C C . LEU A 1 57 ? 13.717 8.062 7.242 1.00 0.00 57 LEU A C 10
ATOM 17035 O O . LEU A 1 57 ? 14.709 8.201 7.959 1.00 0.00 57 LEU A O 10
ATOM 17051 N N . GLY A 1 58 ? 13.780 8.183 5.918 1.00 0.00 58 GLY A N 10
ATOM 17052 C CA . GLY A 1 58 ? 14.993 8.489 5.171 1.00 0.00 58 GLY A CA 10
ATOM 17053 C C . GLY A 1 58 ? 15.072 9.970 4.830 1.00 0.00 58 GLY A C 10
ATOM 17054 O O . GLY A 1 58 ? 14.388 10.801 5.429 1.00 0.00 58 GLY A O 10
ATOM 17058 N N . THR A 1 59 ? 15.920 10.301 3.866 1.00 0.00 59 THR A N 10
ATOM 17059 C CA . THR A 1 59 ? 15.905 11.603 3.208 1.00 0.00 59 THR A CA 10
ATOM 17060 C C . THR A 1 59 ? 14.671 11.665 2.300 1.00 0.00 59 THR A C 10
ATOM 17061 O O . THR A 1 59 ? 14.179 10.607 1.899 1.00 0.00 59 THR A O 10
ATOM 17072 N N . PRO A 1 60 ? 14.204 12.855 1.890 1.00 0.00 60 PRO A N 10
ATOM 17073 C CA . PRO A 1 60 ? 13.216 12.954 0.825 1.00 0.00 60 PRO A CA 10
ATOM 17074 C C . PRO A 1 60 ? 13.772 12.443 -0.512 1.00 0.00 60 PRO A C 10
ATOM 17075 O O . PRO A 1 60 ? 12.995 11.995 -1.354 1.00 0.00 60 PRO A O 10
ATOM 17086 N N . GLU A 1 61 ? 15.094 12.474 -0.726 1.00 0.00 61 GLU A N 10
ATOM 17087 C CA . GLU A 1 61 ? 15.702 11.859 -1.902 1.00 0.00 61 GLU A CA 10
ATOM 17088 C C . GLU A 1 61 ? 15.555 10.335 -1.860 1.00 0.00 61 GLU A C 10
ATOM 17089 O O . GLU A 1 61 ? 14.985 9.769 -2.797 1.00 0.00 61 GLU A O 10
ATOM 17101 N N . GLU A 1 62 ? 15.992 9.659 -0.793 1.00 0.00 62 GLU A N 10
ATOM 17102 C CA . GLU A 1 62 ? 15.850 8.205 -0.728 1.00 0.00 62 GLU A CA 10
ATOM 17103 C C . GLU A 1 62 ? 14.384 7.794 -0.633 1.00 0.00 62 GLU A C 10
ATOM 17104 O O . GLU A 1 62 ? 14.008 6.786 -1.224 1.00 0.00 62 GLU A O 10
ATOM 17116 N N . ARG A 1 63 ? 13.544 8.534 0.103 1.00 0.00 63 ARG A N 10
ATOM 17117 C CA . ARG A 1 63 ? 12.145 8.170 0.290 1.00 0.00 63 ARG A CA 10
ATOM 17118 C C . ARG A 1 63 ? 11.444 8.046 -1.057 1.00 0.00 63 ARG A C 10
ATOM 17119 O O . ARG A 1 63 ? 10.662 7.104 -1.206 1.00 0.00 63 ARG A O 10
ATOM 17140 N N . LYS A 1 64 ? 11.748 8.908 -2.035 1.00 0.00 64 LYS A N 10
ATOM 17141 C CA . LYS A 1 64 ? 11.182 8.740 -3.367 1.00 0.00 64 LYS A CA 10
ATOM 17142 C C . LYS A 1 64 ? 11.630 7.425 -3.995 1.00 0.00 64 LYS A C 10
ATOM 17143 O O . LYS A 1 64 ? 10.778 6.686 -4.457 1.00 0.00 64 LYS A O 10
ATOM 17162 N N . GLU A 1 65 ? 12.911 7.069 -3.968 1.00 0.00 65 GLU A N 10
ATOM 17163 C CA . GLU A 1 65 ? 13.417 5.811 -4.537 1.00 0.00 65 GLU A CA 10
ATOM 17164 C C . GLU A 1 65 ? 12.710 4.572 -3.945 1.00 0.00 65 GLU A C 10
ATOM 17165 O O . GLU A 1 65 ? 12.600 3.541 -4.622 1.00 0.00 65 GLU A O 10
ATOM 17177 N N . THR A 1 66 ? 12.212 4.655 -2.704 1.00 0.00 66 THR A N 10
ATOM 17178 C CA . THR A 1 66 ? 11.430 3.579 -2.102 1.00 0.00 66 THR A CA 10
ATOM 17179 C C . THR A 1 66 ? 10.040 3.368 -2.710 1.00 0.00 66 THR A C 10
ATOM 17180 O O . THR A 1 66 ? 9.511 2.254 -2.632 1.00 0.00 66 THR A O 10
ATOM 17191 N N . VAL A 1 67 ? 9.444 4.388 -3.338 1.00 0.00 67 VAL A N 10
ATOM 17192 C CA . VAL A 1 67 ? 8.097 4.270 -3.886 1.00 0.00 67 VAL A CA 10
ATOM 17193 C C . VAL A 1 67 ? 8.076 3.191 -4.958 1.00 0.00 67 VAL A C 10
ATOM 17194 O O . VAL A 1 67 ? 7.096 2.451 -5.071 1.00 0.00 67 VAL A O 10
ATOM 17207 N N . GLU A 1 68 ? 9.163 3.094 -5.719 1.00 0.00 68 GLU A N 10
ATOM 17208 C CA . GLU A 1 68 ? 9.286 2.166 -6.805 1.00 0.00 68 GLU A CA 10
ATOM 17209 C C . GLU A 1 68 ? 9.445 0.763 -6.233 1.00 0.00 68 GLU A C 10
ATOM 17210 O O . GLU A 1 68 ? 8.665 -0.091 -6.627 1.00 0.00 68 GLU A O 10
ATOM 17222 N N . ILE A 1 69 ? 10.324 0.530 -5.246 1.00 0.00 69 ILE A N 10
ATOM 17223 C CA . ILE A 1 69 ? 10.535 -0.780 -4.604 1.00 0.00 69 ILE A CA 10
ATOM 17224 C C . ILE A 1 69 ? 9.188 -1.411 -4.232 1.00 0.00 69 ILE A C 10
ATOM 17225 O O . ILE A 1 69 ? 8.942 -2.601 -4.451 1.00 0.00 69 ILE A O 10
ATOM 17241 N N . LEU A 1 70 ? 8.315 -0.599 -3.644 1.00 0.00 70 LEU A N 10
ATOM 17242 C CA . LEU A 1 70 ? 7.011 -1.026 -3.183 1.00 0.00 70 LEU A CA 10
ATOM 17243 C C . LEU A 1 70 ? 6.072 -1.351 -4.340 1.00 0.00 70 LEU A C 10
ATOM 17244 O O . LEU A 1 70 ? 5.402 -2.384 -4.319 1.00 0.00 70 LEU A O 10
ATOM 17260 N N . ASN A 1 71 ? 6.001 -0.483 -5.344 1.00 0.00 71 ASN A N 10
ATOM 17261 C CA . ASN A 1 71 ? 5.117 -0.643 -6.497 1.00 0.00 71 ASN A CA 10
ATOM 17262 C C . ASN A 1 71 ? 5.598 -1.719 -7.474 1.00 0.00 71 ASN A C 10
ATOM 17263 O O . ASN A 1 71 ? 4.808 -2.349 -8.171 1.00 0.00 71 ASN A O 10
ATOM 17274 N N . ARG A 1 72 ? 6.893 -1.975 -7.511 1.00 0.00 72 ARG A N 10
ATOM 17275 C CA . ARG A 1 72 ? 7.506 -3.173 -8.078 1.00 0.00 72 ARG A CA 10
ATOM 17276 C C . ARG A 1 72 ? 6.915 -4.397 -7.391 1.00 0.00 72 ARG A C 10
ATOM 17277 O O . ARG A 1 72 ? 6.312 -5.237 -8.063 1.00 0.00 72 ARG A O 10
ATOM 17298 N N . ALA A 1 73 ? 7.033 -4.480 -6.061 1.00 0.00 73 ALA A N 10
ATOM 17299 C CA . ALA A 1 73 ? 6.589 -5.634 -5.285 1.00 0.00 73 ALA A CA 10
ATOM 17300 C C . ALA A 1 73 ? 5.060 -5.770 -5.178 1.00 0.00 73 ALA A C 10
ATOM 17301 O O . ALA A 1 73 ? 4.581 -6.787 -4.668 1.00 0.00 73 ALA A O 10
ATOM 17308 N N . LYS A 1 74 ? 4.270 -4.776 -5.605 1.00 0.00 74 LYS A N 10
ATOM 17309 C CA . LYS A 1 74 ? 2.849 -4.679 -5.252 1.00 0.00 74 LYS A CA 10
ATOM 17310 C C . LYS A 1 74 ? 1.995 -5.865 -5.687 1.00 0.00 74 LYS A C 10
ATOM 17311 O O . LYS A 1 74 ? 0.928 -6.065 -5.112 1.00 0.00 74 LYS A O 10
ATOM 17330 N N . GLY A 1 75 ? 2.414 -6.661 -6.669 1.00 0.00 75 GLY A N 10
ATOM 17331 C CA . GLY A 1 75 ? 1.635 -7.816 -7.086 1.00 0.00 75 GLY A CA 10
ATOM 17332 C C . GLY A 1 75 ? 1.647 -8.911 -6.014 1.00 0.00 75 GLY A C 10
ATOM 17333 O O . GLY A 1 75 ? 0.613 -9.538 -5.762 1.00 0.00 75 GLY A O 10
ATOM 17337 N N . PHE A 1 76 ? 2.774 -9.098 -5.313 1.00 0.00 76 PHE A N 10
ATOM 17338 C CA . PHE A 1 76 ? 2.862 -9.970 -4.142 1.00 0.00 76 PHE A CA 10
ATOM 17339 C C . PHE A 1 76 ? 1.921 -9.454 -3.054 1.00 0.00 76 PHE A C 10
ATOM 17340 O O . PHE A 1 76 ? 1.077 -10.213 -2.576 1.00 0.00 76 PHE A O 10
ATOM 17357 N N . PHE A 1 77 ? 2.020 -8.156 -2.722 1.00 0.00 77 PHE A N 10
ATOM 17358 C CA . PHE A 1 77 ? 1.123 -7.501 -1.770 1.00 0.00 77 PHE A CA 10
ATOM 17359 C C . PHE A 1 77 ? -0.330 -7.826 -2.120 1.00 0.00 77 PHE A C 10
ATOM 17360 O O . PHE A 1 77 ? -1.033 -8.424 -1.311 1.00 0.00 77 PHE A O 10
ATOM 17377 N N . ARG A 1 78 ? -0.765 -7.504 -3.338 1.00 0.00 78 ARG A N 10
ATOM 17378 C CA . ARG A 1 78 ? -2.146 -7.639 -3.785 1.00 0.00 78 ARG A CA 10
ATOM 17379 C C . ARG A 1 78 ? -2.620 -9.089 -3.745 1.00 0.00 78 ARG A C 10
ATOM 17380 O O . ARG A 1 78 ? -3.780 -9.313 -3.409 1.00 0.00 78 ARG A O 10
ATOM 17401 N N . THR A 1 79 ? -1.755 -10.063 -4.034 1.00 0.00 79 THR A N 10
ATOM 17402 C CA . THR A 1 79 ? -2.093 -11.480 -3.911 1.00 0.00 79 THR A CA 10
ATOM 17403 C C . THR A 1 79 ? -2.566 -11.792 -2.483 1.00 0.00 79 THR A C 10
ATOM 17404 O O . THR A 1 79 ? -3.617 -12.403 -2.274 1.00 0.00 79 THR A O 10
ATOM 17415 N N . PHE A 1 80 ? -1.796 -11.338 -1.494 1.00 0.00 80 PHE A N 10
ATOM 17416 C CA . PHE A 1 80 ? -2.089 -11.538 -0.079 1.00 0.00 80 PHE A CA 10
ATOM 17417 C C . PHE A 1 80 ? -3.452 -10.932 0.268 1.00 0.00 80 PHE A C 10
ATOM 17418 O O . PHE A 1 80 ? -4.237 -11.549 0.981 1.00 0.00 80 PHE A O 10
ATOM 17435 N N . ILE A 1 81 ? -3.775 -9.743 -0.240 1.00 0.00 81 ILE A N 10
ATOM 17436 C CA . ILE A 1 81 ? -5.062 -9.115 0.052 1.00 0.00 81 ILE A CA 10
ATOM 17437 C C . ILE A 1 81 ? -6.184 -9.902 -0.624 1.00 0.00 81 ILE A C 10
ATOM 17438 O O . ILE A 1 81 ? -7.198 -10.161 0.016 1.00 0.00 81 ILE A O 10
ATOM 17454 N N . ALA A 1 82 ? -6.005 -10.337 -1.877 1.00 0.00 82 ALA A N 10
ATOM 17455 C CA . ALA A 1 82 ? -7.018 -11.081 -2.620 1.00 0.00 82 ALA A CA 10
ATOM 17456 C C . ALA A 1 82 ? -7.396 -12.392 -1.923 1.00 0.00 82 ALA A C 10
ATOM 17457 O O . ALA A 1 82 ? -8.529 -12.848 -2.060 1.00 0.00 82 ALA A O 10
ATOM 17464 N N . LYS A 1 83 ? -6.476 -13.005 -1.168 1.00 0.00 83 LYS A N 10
ATOM 17465 C CA . LYS A 1 83 ? -6.792 -14.118 -0.270 1.00 0.00 83 LYS A CA 10
ATOM 17466 C C . LYS A 1 83 ? -7.828 -13.683 0.772 1.00 0.00 83 LYS A C 10
ATOM 17467 O O . LYS A 1 83 ? -8.849 -14.346 0.942 1.00 0.00 83 LYS A O 10
ATOM 17486 N N . ASN A 1 84 ? -7.528 -12.609 1.506 1.00 0.00 84 ASN A N 10
ATOM 17487 C CA . ASN A 1 84 ? -8.272 -12.169 2.681 1.00 0.00 84 ASN A CA 10
ATOM 17488 C C . ASN A 1 84 ? -9.610 -11.561 2.253 1.00 0.00 84 ASN A C 10
ATOM 17489 O O . ASN A 1 84 ? -10.666 -12.019 2.689 1.00 0.00 84 ASN A O 10
ATOM 17500 N N . LEU A 1 85 ? -9.608 -10.549 1.377 1.00 0.00 85 LEU A N 10
ATOM 17501 C CA . LEU A 1 85 ? -10.806 -10.096 0.673 1.00 0.00 85 LEU A CA 10
ATOM 17502 C C . LEU A 1 85 ? -11.069 -11.054 -0.490 1.00 0.00 85 LEU A C 10
ATOM 17503 O O . LEU A 1 85 ? -10.927 -10.700 -1.661 1.00 0.00 85 LEU A O 10
ATOM 17519 N N . ARG A 1 86 ? -11.498 -12.255 -0.114 1.00 0.00 86 ARG A N 10
ATOM 17520 C CA . ARG A 1 86 ? -12.239 -13.232 -0.896 1.00 0.00 86 ARG A CA 10
ATOM 17521 C C . ARG A 1 86 ? -13.373 -12.531 -1.653 1.00 0.00 86 ARG A C 10
ATOM 17522 O O . ARG A 1 86 ? -14.343 -12.121 -1.025 1.00 0.00 86 ARG A O 10
ATOM 17543 N N . LEU A 1 87 ? -13.234 -12.291 -2.964 1.00 0.00 87 LEU A N 10
ATOM 17544 C CA . LEU A 1 87 ? -14.234 -11.607 -3.790 1.00 0.00 87 LEU A CA 10
ATOM 17545 C C . LEU A 1 87 ? -14.177 -12.101 -5.239 1.00 0.00 87 LEU A C 10
ATOM 17546 O O . LEU A 1 87 ? -15.006 -12.928 -5.611 1.00 0.00 87 LEU A O 10
ATOM 17562 N N . TYR A 1 88 ? -13.268 -11.568 -6.067 1.00 0.00 88 TYR A N 10
ATOM 17563 C CA . TYR A 1 88 ? -13.086 -11.908 -7.487 1.00 0.00 88 TYR A CA 10
ATOM 17564 C C . TYR A 1 88 ? -11.912 -11.097 -8.035 1.00 0.00 88 TYR A C 10
ATOM 17565 O O . TYR A 1 88 ? -10.953 -11.656 -8.570 1.00 0.00 88 TYR A O 10
ATOM 17583 N N . VAL A 1 89 ? -11.959 -9.772 -7.889 1.00 0.00 89 VAL A N 10
ATOM 17584 C CA . VAL A 1 89 ? -10.878 -8.854 -8.224 1.00 0.00 89 VAL A CA 10
ATOM 17585 C C . VAL A 1 89 ? -10.539 -8.044 -6.983 1.00 0.00 89 VAL A C 10
ATOM 17586 O O . VAL A 1 89 ? -11.429 -7.629 -6.233 1.00 0.00 89 VAL A O 10
ATOM 17599 N N . ALA A 1 90 ? -9.248 -7.794 -6.794 1.00 0.00 90 ALA A N 10
ATOM 17600 C CA . ALA A 1 90 ? -8.763 -6.783 -5.879 1.00 0.00 90 ALA A CA 10
ATOM 17601 C C . ALA A 1 90 ? -8.636 -5.447 -6.627 1.00 0.00 90 ALA A C 10
ATOM 17602 O O . ALA A 1 90 ? -8.334 -5.471 -7.830 1.00 0.00 90 ALA A O 10
ATOM 17609 N N . PRO A 1 91 ? -8.744 -4.296 -5.931 1.00 0.00 91 PRO A N 10
ATOM 17610 C CA . PRO A 1 91 ? -8.345 -2.996 -6.468 1.00 0.00 91 PRO A CA 10
ATOM 17611 C C . PRO A 1 91 ? -6.908 -3.040 -6.975 1.00 0.00 91 PRO A C 10
ATOM 17612 O O . PRO A 1 91 ? -6.130 -3.909 -6.579 1.00 0.00 91 PRO A O 10
ATOM 17623 N N . GLU A 1 92 ? -6.516 -2.079 -7.809 1.00 0.00 92 GLU A N 10
ATOM 17624 C CA . GLU A 1 92 ? -5.101 -1.863 -8.060 1.00 0.00 92 GLU A CA 10
ATOM 17625 C C . GLU A 1 92 ? -4.494 -1.276 -6.794 1.00 0.00 92 GLU A C 10
ATOM 17626 O O . GLU A 1 92 ? -4.685 -0.104 -6.477 1.00 0.00 92 GLU A O 10
ATOM 17638 N N . ILE A 1 93 ? -3.786 -2.129 -6.075 1.00 0.00 93 ILE A N 10
ATOM 17639 C CA . ILE A 1 93 ? -2.841 -1.779 -5.040 1.00 0.00 93 ILE A CA 10
ATOM 17640 C C . ILE A 1 93 ? -1.730 -0.960 -5.701 1.00 0.00 93 ILE A C 10
ATOM 17641 O O . ILE A 1 93 ? -1.058 -1.487 -6.596 1.00 0.00 93 ILE A O 10
ATOM 17657 N N . ARG A 1 94 ? -1.549 0.295 -5.278 1.00 0.00 94 ARG A N 10
ATOM 17658 C CA . ARG A 1 94 ? -0.328 1.079 -5.469 1.00 0.00 94 ARG A CA 10
ATOM 17659 C C . ARG A 1 94 ? 0.081 1.676 -4.132 1.00 0.00 94 ARG A C 10
ATOM 17660 O O . ARG A 1 94 ? -0.742 1.798 -3.214 1.00 0.00 94 ARG A O 10
ATOM 17681 N N . PHE A 1 95 ? 1.343 2.071 -4.011 1.00 0.00 95 PHE A N 10
ATOM 17682 C CA . PHE A 1 95 ? 1.858 2.753 -2.830 1.00 0.00 95 PHE A CA 10
ATOM 17683 C C . PHE A 1 95 ? 2.254 4.173 -3.218 1.00 0.00 95 PHE A C 10
ATOM 17684 O O . PHE A 1 95 ? 2.660 4.430 -4.360 1.00 0.00 95 PHE A O 10
ATOM 17701 N N . TYR A 1 96 ? 2.152 5.077 -2.248 1.00 0.00 96 TYR A N 10
ATOM 17702 C CA . TYR A 1 96 ? 2.341 6.509 -2.376 1.00 0.00 96 TYR A CA 10
ATOM 17703 C C . TYR A 1 96 ? 3.072 6.915 -1.122 1.00 0.00 96 TYR A C 10
ATOM 17704 O O . TYR A 1 96 ? 2.571 6.677 -0.023 1.00 0.00 96 TYR A O 10
ATOM 17722 N N . GLU A 1 97 ? 4.253 7.487 -1.246 1.00 0.00 97 GLU A N 10
ATOM 17723 C CA . GLU A 1 97 ? 5.015 7.831 -0.065 1.00 0.00 97 GLU A CA 10
ATOM 17724 C C . GLU A 1 97 ? 4.433 9.135 0.476 1.00 0.00 97 GLU A C 10
ATOM 17725 O O . GLU A 1 97 ? 4.861 10.206 0.070 1.00 0.00 97 GLU A O 10
ATOM 17737 N N . ASP A 1 98 ? 3.443 9.040 1.363 1.00 0.00 98 ASP A N 10
ATOM 17738 C CA . ASP A 1 98 ? 2.757 10.126 2.073 1.00 0.00 98 ASP A CA 10
ATOM 17739 C C . ASP A 1 98 ? 2.392 11.273 1.111 1.00 0.00 98 ASP A C 10
ATOM 17740 O O . ASP A 1 98 ? 3.147 12.232 0.960 1.00 0.00 98 ASP A O 10
ATOM 17749 N N . LYS A 1 99 ? 1.287 11.109 0.373 1.00 0.00 99 LYS A N 10
ATOM 17750 C CA . LYS A 1 99 ? 0.853 11.829 -0.819 1.00 0.00 99 LYS A CA 10
ATOM 17751 C C . LYS A 1 99 ? 1.806 11.793 -2.013 1.00 0.00 99 LYS A C 10
ATOM 17752 O O . LYS A 1 99 ? 1.377 12.160 -3.111 1.00 0.00 99 LYS A O 10
ATOM 17771 N N . GLY A 1 100 ? 3.046 11.348 -1.853 1.00 0.00 100 GLY A N 10
ATOM 17772 C CA . GLY A 1 100 ? 4.043 11.250 -2.899 1.00 0.00 100 GLY A CA 10
ATOM 17773 C C . GLY A 1 100 ? 3.583 10.368 -4.053 1.00 0.00 100 GLY A C 10
ATOM 17774 O O . GLY A 1 100 ? 3.268 9.194 -3.859 1.00 0.00 100 GLY A O 10
ATOM 17778 N N . ILE A 1 101 ? 3.521 10.940 -5.253 1.00 0.00 101 ILE A N 10
ATOM 17779 C CA . ILE A 1 101 ? 3.323 10.223 -6.506 1.00 0.00 101 ILE A CA 10
ATOM 17780 C C . ILE A 1 101 ? 4.573 9.376 -6.799 1.00 0.00 101 ILE A C 10
ATOM 17781 O O . ILE A 1 101 ? 5.686 9.780 -6.447 1.00 0.00 101 ILE A O 10
ATOM 17797 N N . GLU A 1 102 ? 4.389 8.232 -7.465 1.00 0.00 102 GLU A N 10
ATOM 17798 C CA . GLU A 1 102 ? 5.474 7.373 -7.947 1.00 0.00 102 GLU A CA 10
ATOM 17799 C C . GLU A 1 102 ? 6.257 8.017 -9.108 1.00 0.00 102 GLU A C 10
ATOM 17800 O O . GLU A 1 102 ? 7.478 7.890 -9.159 1.00 0.00 102 GLU A O 10
ATOM 17812 N N . ALA A 1 103 ? 5.555 8.739 -9.998 1.00 0.00 103 ALA A N 10
ATOM 17813 C CA . ALA A 1 103 ? 5.930 9.100 -11.368 1.00 0.00 103 ALA A CA 10
ATOM 17814 C C . ALA A 1 103 ? 6.081 7.858 -12.256 1.00 0.00 103 ALA A C 10
ATOM 17815 O O . ALA A 1 103 ? 6.912 6.993 -11.992 1.00 0.00 103 ALA A O 10
ATOM 17822 N N . SER A 1 104 ? 5.272 7.753 -13.316 1.00 0.00 104 SER A N 10
ATOM 17823 C CA . SER A 1 104 ? 5.326 6.621 -14.239 1.00 0.00 104 SER A CA 10
ATOM 17824 C C . SER A 1 104 ? 6.626 6.610 -15.053 1.00 0.00 104 SER A C 10
ATOM 17825 O O . SER A 1 104 ? 7.175 5.529 -15.255 1.00 0.00 104 SER A O 10
ATOM 17833 N N . VAL A 1 105 ? 7.070 7.788 -15.523 1.00 0.00 105 VAL A N 10
ATOM 17834 C CA . VAL A 1 105 ? 8.320 8.062 -16.242 1.00 0.00 105 VAL A CA 10
ATOM 17835 C C . VAL A 1 105 ? 8.591 6.994 -17.317 1.00 0.00 105 VAL A C 10
ATOM 17836 O O . VAL A 1 105 ? 9.394 6.070 -17.131 1.00 0.00 105 VAL A O 10
ATOM 17849 N N . LYS A 1 106 ? 7.863 7.129 -18.435 1.00 0.00 106 LYS A N 10
ATOM 17850 C CA . LYS A 1 106 ? 7.759 6.135 -19.491 1.00 0.00 106 LYS A CA 10
ATOM 17851 C C . LYS A 1 106 ? 7.954 6.846 -20.819 1.00 0.00 106 LYS A C 10
ATOM 17852 O O . LYS A 1 106 ? 7.011 7.521 -21.298 1.00 0.00 106 LYS A O 10
ATOM 17871 N N . GLY A 1 1 ? -17.002 4.209 20.031 1.00 0.00 1 GLY A N 11
ATOM 17872 C CA . GLY A 1 1 ? -17.652 4.472 18.741 1.00 0.00 1 GLY A CA 11
ATOM 17873 C C . GLY A 1 1 ? -17.255 5.820 18.188 1.00 0.00 1 GLY A C 11
ATOM 17874 O O . GLY A 1 1 ? -17.011 6.741 18.965 1.00 0.00 1 GLY A O 11
ATOM 17878 N N . MET A 1 2 ? -17.225 5.952 16.861 1.00 0.00 2 MET A N 11
ATOM 17879 C CA . MET A 1 2 ? -17.121 7.250 16.195 1.00 0.00 2 MET A CA 11
ATOM 17880 C C . MET A 1 2 ? -18.106 7.396 15.029 1.00 0.00 2 MET A C 11
ATOM 17881 O O . MET A 1 2 ? -17.982 8.370 14.284 1.00 0.00 2 MET A O 11
ATOM 17895 N N . ASN A 1 3 ? -19.054 6.451 14.884 1.00 0.00 3 ASN A N 11
ATOM 17896 C CA . ASN A 1 3 ? -19.873 6.153 13.693 1.00 0.00 3 ASN A CA 11
ATOM 17897 C C . ASN A 1 3 ? -19.005 5.412 12.655 1.00 0.00 3 ASN A C 11
ATOM 17898 O O . ASN A 1 3 ? -17.774 5.476 12.731 1.00 0.00 3 ASN A O 11
ATOM 17909 N N . PRO A 1 4 ? -19.568 4.668 11.690 1.00 0.00 4 PRO A N 11
ATOM 17910 C CA . PRO A 1 4 ? -18.833 4.294 10.490 1.00 0.00 4 PRO A CA 11
ATOM 17911 C C . PRO A 1 4 ? -18.829 5.496 9.538 1.00 0.00 4 PRO A C 11
ATOM 17912 O O . PRO A 1 4 ? -19.849 6.168 9.385 1.00 0.00 4 PRO A O 11
ATOM 17923 N N . ALA A 1 5 ? -17.703 5.751 8.869 1.00 0.00 5 ALA A N 11
ATOM 17924 C CA . ALA A 1 5 ? -17.589 6.821 7.885 1.00 0.00 5 ALA A CA 11
ATOM 17925 C C . ALA A 1 5 ? -17.543 6.169 6.504 1.00 0.00 5 ALA A C 11
ATOM 17926 O O . ALA A 1 5 ? -16.487 5.684 6.083 1.00 0.00 5 ALA A O 11
ATOM 17933 N N . TYR A 1 6 ? -18.705 6.095 5.846 1.00 0.00 6 TYR A N 11
ATOM 17934 C CA . TYR A 1 6 ? -18.928 5.413 4.570 1.00 0.00 6 TYR A CA 11
ATOM 17935 C C . TYR A 1 6 ? -18.461 3.946 4.611 1.00 0.00 6 TYR A C 11
ATOM 17936 O O . TYR A 1 6 ? -18.281 3.364 5.692 1.00 0.00 6 TYR A O 11
ATOM 17954 N N . ARG A 1 7 ? -18.325 3.293 3.453 1.00 0.00 7 ARG A N 11
ATOM 17955 C CA . ARG A 1 7 ? -17.431 2.152 3.284 1.00 0.00 7 ARG A CA 11
ATOM 17956 C C . ARG A 1 7 ? -16.111 2.678 2.755 1.00 0.00 7 ARG A C 11
ATOM 17957 O O . ARG A 1 7 ? -16.010 2.972 1.562 1.00 0.00 7 ARG A O 11
ATOM 17978 N N . LYS A 1 8 ? -15.101 2.791 3.619 1.00 0.00 8 LYS A N 11
ATOM 17979 C CA . LYS A 1 8 ? -13.720 3.017 3.194 1.00 0.00 8 LYS A CA 11
ATOM 17980 C C . LYS A 1 8 ? -12.713 2.363 4.130 1.00 0.00 8 LYS A C 11
ATOM 17981 O O . LYS A 1 8 ? -11.741 1.781 3.653 1.00 0.00 8 LYS A O 11
ATOM 18000 N N . ALA A 1 9 ? -12.949 2.387 5.442 1.00 0.00 9 ALA A N 11
ATOM 18001 C CA . ALA A 1 9 ? -12.095 1.734 6.434 1.00 0.00 9 ALA A CA 11
ATOM 18002 C C . ALA A 1 9 ? -11.925 0.236 6.192 1.00 0.00 9 ALA A C 11
ATOM 18003 O O . ALA A 1 9 ? -10.873 -0.314 6.518 1.00 0.00 9 ALA A O 11
ATOM 18010 N N . MET A 1 10 ? -12.921 -0.415 5.586 1.00 0.00 10 MET A N 11
ATOM 18011 C CA . MET A 1 10 ? -12.876 -1.821 5.204 1.00 0.00 10 MET A CA 11
ATOM 18012 C C . MET A 1 10 ? -11.761 -2.072 4.179 1.00 0.00 10 MET A C 11
ATOM 18013 O O . MET A 1 10 ? -11.460 -3.220 3.876 1.00 0.00 10 MET A O 11
ATOM 18027 N N . LEU A 1 11 ? -11.153 -1.022 3.616 1.00 0.00 11 LEU A N 11
ATOM 18028 C CA . LEU A 1 11 ? -10.090 -1.111 2.640 1.00 0.00 11 LEU A CA 11
ATOM 18029 C C . LEU A 1 11 ? -8.880 -0.356 3.177 1.00 0.00 11 LEU A C 11
ATOM 18030 O O . LEU A 1 11 ? -7.906 -1.005 3.514 1.00 0.00 11 LEU A O 11
ATOM 18046 N N . GLU A 1 12 ? -8.951 0.969 3.347 1.00 0.00 12 GLU A N 11
ATOM 18047 C CA . GLU A 1 12 ? -7.913 1.835 3.932 1.00 0.00 12 GLU A CA 11
ATOM 18048 C C . GLU A 1 12 ? -7.352 1.174 5.205 1.00 0.00 12 GLU A C 11
ATOM 18049 O O . GLU A 1 12 ? -6.168 0.851 5.228 1.00 0.00 12 GLU A O 11
ATOM 18061 N N . SER A 1 13 ? -8.150 0.922 6.248 1.00 0.00 13 SER A N 11
ATOM 18062 C CA . SER A 1 13 ? -7.598 0.407 7.503 1.00 0.00 13 SER A CA 11
ATOM 18063 C C . SER A 1 13 ? -7.288 -1.097 7.482 1.00 0.00 13 SER A C 11
ATOM 18064 O O . SER A 1 13 ? -6.497 -1.536 8.316 1.00 0.00 13 SER A O 11
ATOM 18072 N N . GLU A 1 14 ? -7.877 -1.895 6.581 1.00 0.00 14 GLU A N 11
ATOM 18073 C CA . GLU A 1 14 ? -7.490 -3.290 6.438 1.00 0.00 14 GLU A CA 11
ATOM 18074 C C . GLU A 1 14 ? -6.121 -3.339 5.770 1.00 0.00 14 GLU A C 11
ATOM 18075 O O . GLU A 1 14 ? -5.192 -3.918 6.323 1.00 0.00 14 GLU A O 11
ATOM 18087 N N . ILE A 1 15 ? -5.989 -2.714 4.598 1.00 0.00 15 ILE A N 11
ATOM 18088 C CA . ILE A 1 15 ? -4.782 -2.705 3.784 1.00 0.00 15 ILE A CA 11
ATOM 18089 C C . ILE A 1 15 ? -3.621 -2.154 4.615 1.00 0.00 15 ILE A C 11
ATOM 18090 O O . ILE A 1 15 ? -2.539 -2.734 4.577 1.00 0.00 15 ILE A O 11
ATOM 18106 N N . GLN A 1 16 ? -3.846 -1.095 5.399 1.00 0.00 16 GLN A N 11
ATOM 18107 C CA . GLN A 1 16 ? -2.834 -0.481 6.243 1.00 0.00 16 GLN A CA 11
ATOM 18108 C C . GLN A 1 16 ? -2.121 -1.507 7.142 1.00 0.00 16 GLN A C 11
ATOM 18109 O O . GLN A 1 16 ? -0.895 -1.479 7.271 1.00 0.00 16 GLN A O 11
ATOM 18123 N N . LYS A 1 17 ? -2.881 -2.412 7.761 1.00 0.00 17 LYS A N 11
ATOM 18124 C CA . LYS A 1 17 ? -2.359 -3.464 8.635 1.00 0.00 17 LYS A CA 11
ATOM 18125 C C . LYS A 1 17 ? -1.898 -4.683 7.844 1.00 0.00 17 LYS A C 11
ATOM 18126 O O . LYS A 1 17 ? -0.812 -5.198 8.100 1.00 0.00 17 LYS A O 11
ATOM 18145 N N . LEU A 1 18 ? -2.694 -5.135 6.879 1.00 0.00 18 LEU A N 11
ATOM 18146 C CA . LEU A 1 18 ? -2.400 -6.278 6.024 1.00 0.00 18 LEU A CA 11
ATOM 18147 C C . LEU A 1 18 ? -1.033 -6.125 5.358 1.00 0.00 18 LEU A C 11
ATOM 18148 O O . LEU A 1 18 ? -0.313 -7.109 5.197 1.00 0.00 18 LEU A O 11
ATOM 18164 N N . LEU A 1 19 ? -0.685 -4.916 4.911 1.00 0.00 19 LEU A N 11
ATOM 18165 C CA . LEU A 1 19 ? 0.589 -4.684 4.251 1.00 0.00 19 LEU A CA 11
ATOM 18166 C C . LEU A 1 19 ? 1.751 -4.844 5.226 1.00 0.00 19 LEU A C 11
ATOM 18167 O O . LEU A 1 19 ? 2.825 -5.260 4.804 1.00 0.00 19 LEU A O 11
ATOM 18183 N N . MET A 1 20 ? 1.574 -4.524 6.508 1.00 0.00 20 MET A N 11
ATOM 18184 C CA . MET A 1 20 ? 2.628 -4.662 7.506 1.00 0.00 20 MET A CA 11
ATOM 18185 C C . MET A 1 20 ? 2.931 -6.136 7.770 1.00 0.00 20 MET A C 11
ATOM 18186 O O . MET A 1 20 ? 4.099 -6.523 7.797 1.00 0.00 20 MET A O 11
ATOM 18200 N N . GLU A 1 21 ? 1.898 -6.968 7.920 1.00 0.00 21 GLU A N 11
ATOM 18201 C CA . GLU A 1 21 ? 2.047 -8.415 8.009 1.00 0.00 21 GLU A CA 11
ATOM 18202 C C . GLU A 1 21 ? 2.812 -8.976 6.813 1.00 0.00 21 GLU A C 11
ATOM 18203 O O . GLU A 1 21 ? 3.757 -9.746 6.999 1.00 0.00 21 GLU A O 11
ATOM 18215 N N . ALA A 1 22 ? 2.414 -8.602 5.595 1.00 0.00 22 ALA A N 11
ATOM 18216 C CA . ALA A 1 22 ? 3.106 -9.047 4.396 1.00 0.00 22 ALA A CA 11
ATOM 18217 C C . ALA A 1 22 ? 4.563 -8.574 4.405 1.00 0.00 22 ALA A C 11
ATOM 18218 O O . ALA A 1 22 ? 5.451 -9.378 4.144 1.00 0.00 22 ALA A O 11
ATOM 18225 N N . LEU A 1 23 ? 4.822 -7.299 4.719 1.00 0.00 23 LEU A N 11
ATOM 18226 C CA . LEU A 1 23 ? 6.149 -6.684 4.679 1.00 0.00 23 LEU A CA 11
ATOM 18227 C C . LEU A 1 23 ? 7.166 -7.515 5.468 1.00 0.00 23 LEU A C 11
ATOM 18228 O O . LEU A 1 23 ? 8.297 -7.691 5.009 1.00 0.00 23 LEU A O 11
ATOM 18244 N N . GLN A 1 24 ? 6.773 -8.037 6.631 1.00 0.00 24 GLN A N 11
ATOM 18245 C CA . GLN A 1 24 ? 7.640 -8.816 7.501 1.00 0.00 24 GLN A CA 11
ATOM 18246 C C . GLN A 1 24 ? 8.020 -10.198 6.942 1.00 0.00 24 GLN A C 11
ATOM 18247 O O . GLN A 1 24 ? 9.067 -10.710 7.338 1.00 0.00 24 GLN A O 11
ATOM 18261 N N . GLN A 1 25 ? 7.239 -10.791 6.028 1.00 0.00 25 GLN A N 11
ATOM 18262 C CA . GLN A 1 25 ? 7.524 -12.110 5.434 1.00 0.00 25 GLN A CA 11
ATOM 18263 C C . GLN A 1 25 ? 7.794 -12.040 3.927 1.00 0.00 25 GLN A C 11
ATOM 18264 O O . GLN A 1 25 ? 8.031 -13.066 3.294 1.00 0.00 25 GLN A O 11
ATOM 18278 N N . LEU A 1 26 ? 7.766 -10.836 3.357 1.00 0.00 26 LEU A N 11
ATOM 18279 C CA . LEU A 1 26 ? 7.946 -10.548 1.942 1.00 0.00 26 LEU A CA 11
ATOM 18280 C C . LEU A 1 26 ? 9.289 -11.038 1.396 1.00 0.00 26 LEU A C 11
ATOM 18281 O O . LEU A 1 26 ? 9.373 -11.358 0.205 1.00 0.00 26 LEU A O 11
ATOM 18297 N N . ARG A 1 27 ? 10.325 -11.118 2.236 1.00 0.00 27 ARG A N 11
ATOM 18298 C CA . ARG A 1 27 ? 11.682 -11.488 1.843 1.00 0.00 27 ARG A CA 11
ATOM 18299 C C . ARG A 1 27 ? 12.127 -10.564 0.705 1.00 0.00 27 ARG A C 11
ATOM 18300 O O . ARG A 1 27 ? 12.539 -11.015 -0.363 1.00 0.00 27 ARG A O 11
ATOM 18321 N N . ASP A 1 28 ? 12.019 -9.256 0.931 1.00 0.00 28 ASP A N 11
ATOM 18322 C CA . ASP A 1 28 ? 12.509 -8.186 0.052 1.00 0.00 28 ASP A CA 11
ATOM 18323 C C . ASP A 1 28 ? 14.002 -8.348 -0.285 1.00 0.00 28 ASP A C 11
ATOM 18324 O O . ASP A 1 28 ? 14.728 -9.020 0.453 1.00 0.00 28 ASP A O 11
ATOM 18333 N N . PRO A 1 29 ? 14.494 -7.726 -1.374 1.00 0.00 29 PRO A N 11
ATOM 18334 C CA . PRO A 1 29 ? 15.899 -7.792 -1.765 1.00 0.00 29 PRO A CA 11
ATOM 18335 C C . PRO A 1 29 ? 16.816 -6.969 -0.851 1.00 0.00 29 PRO A C 11
ATOM 18336 O O . PRO A 1 29 ? 17.862 -7.476 -0.458 1.00 0.00 29 PRO A O 11
ATOM 18347 N N . ARG A 1 30 ? 16.479 -5.721 -0.505 1.00 0.00 30 ARG A N 11
ATOM 18348 C CA . ARG A 1 30 ? 17.370 -4.818 0.258 1.00 0.00 30 ARG A CA 11
ATOM 18349 C C . ARG A 1 30 ? 16.642 -3.751 1.059 1.00 0.00 30 ARG A C 11
ATOM 18350 O O . ARG A 1 30 ? 17.264 -2.802 1.532 1.00 0.00 30 ARG A O 11
ATOM 18371 N N . LEU A 1 31 ? 15.333 -3.878 1.205 1.00 0.00 31 LEU A N 11
ATOM 18372 C CA . LEU A 1 31 ? 14.541 -2.852 1.837 1.00 0.00 31 LEU A CA 11
ATOM 18373 C C . LEU A 1 31 ? 14.769 -2.872 3.343 1.00 0.00 31 LEU A C 11
ATOM 18374 O O . LEU A 1 31 ? 14.511 -3.882 3.999 1.00 0.00 31 LEU A O 11
ATOM 18390 N N . LYS A 1 32 ? 15.193 -1.741 3.904 1.00 0.00 32 LYS A N 11
ATOM 18391 C CA . LYS A 1 32 ? 15.247 -1.527 5.340 1.00 0.00 32 LYS A CA 11
ATOM 18392 C C . LYS A 1 32 ? 13.826 -1.418 5.882 1.00 0.00 32 LYS A C 11
ATOM 18393 O O . LYS A 1 32 ? 13.326 -0.312 6.087 1.00 0.00 32 LYS A O 11
ATOM 18412 N N . LYS A 1 33 ? 13.160 -2.554 6.132 1.00 0.00 33 LYS A N 11
ATOM 18413 C CA . LYS A 1 33 ? 11.785 -2.578 6.639 1.00 0.00 33 LYS A CA 11
ATOM 18414 C C . LYS A 1 33 ? 11.639 -1.780 7.930 1.00 0.00 33 LYS A C 11
ATOM 18415 O O . LYS A 1 33 ? 10.560 -1.270 8.214 1.00 0.00 33 LYS A O 11
ATOM 18434 N N . ASP A 1 34 ? 12.714 -1.705 8.711 1.00 0.00 34 ASP A N 11
ATOM 18435 C CA . ASP A 1 34 ? 12.740 -1.125 10.045 1.00 0.00 34 ASP A CA 11
ATOM 18436 C C . ASP A 1 34 ? 12.461 0.377 10.063 1.00 0.00 34 ASP A C 11
ATOM 18437 O O . ASP A 1 34 ? 12.257 0.941 11.140 1.00 0.00 34 ASP A O 11
ATOM 18446 N N . PHE A 1 35 ? 12.452 1.012 8.888 1.00 0.00 35 PHE A N 11
ATOM 18447 C CA . PHE A 1 35 ? 12.158 2.424 8.687 1.00 0.00 35 PHE A CA 11
ATOM 18448 C C . PHE A 1 35 ? 10.952 2.574 7.746 1.00 0.00 35 PHE A C 11
ATOM 18449 O O . PHE A 1 35 ? 10.863 3.557 7.009 1.00 0.00 35 PHE A O 11
ATOM 18466 N N . VAL A 1 36 ? 10.057 1.578 7.706 1.00 0.00 36 VAL A N 11
ATOM 18467 C CA . VAL A 1 36 ? 8.876 1.557 6.856 1.00 0.00 36 VAL A CA 11
ATOM 18468 C C . VAL A 1 36 ? 7.648 1.456 7.745 1.00 0.00 36 VAL A C 11
ATOM 18469 O O . VAL A 1 36 ? 7.466 0.479 8.477 1.00 0.00 36 VAL A O 11
ATOM 18482 N N . THR A 1 37 ? 6.781 2.463 7.666 1.00 0.00 37 THR A N 11
ATOM 18483 C CA . THR A 1 37 ? 5.471 2.408 8.286 1.00 0.00 37 THR A CA 11
ATOM 18484 C C . THR A 1 37 ? 4.447 2.990 7.309 1.00 0.00 37 THR A C 11
ATOM 18485 O O . THR A 1 37 ? 4.528 4.158 6.915 1.00 0.00 37 THR A O 11
ATOM 18496 N N . PHE A 1 38 ? 3.502 2.147 6.895 1.00 0.00 38 PHE A N 11
ATOM 18497 C CA . PHE A 1 38 ? 2.291 2.537 6.194 1.00 0.00 38 PHE A CA 11
ATOM 18498 C C . PHE A 1 38 ? 1.362 3.168 7.230 1.00 0.00 38 PHE A C 11
ATOM 18499 O O . PHE A 1 38 ? 0.994 2.509 8.207 1.00 0.00 38 PHE A O 11
ATOM 18516 N N . SER A 1 39 ? 1.017 4.439 7.044 1.00 0.00 39 SER A N 11
ATOM 18517 C CA . SER A 1 39 ? 0.116 5.197 7.895 1.00 0.00 39 SER A CA 11
ATOM 18518 C C . SER A 1 39 ? -1.066 5.667 7.050 1.00 0.00 39 SER A C 11
ATOM 18519 O O . SER A 1 39 ? -2.165 5.114 7.177 1.00 0.00 39 SER A O 11
ATOM 18527 N N . ARG A 1 40 ? -0.876 6.643 6.157 1.00 0.00 40 ARG A N 11
ATOM 18528 C CA . ARG A 1 40 ? -1.965 7.177 5.346 1.00 0.00 40 ARG A CA 11
ATOM 18529 C C . ARG A 1 40 ? -2.250 6.213 4.195 1.00 0.00 40 ARG A C 11
ATOM 18530 O O . ARG A 1 40 ? -1.339 5.611 3.632 1.00 0.00 40 ARG A O 11
ATOM 18551 N N . VAL A 1 41 ? -3.516 6.023 3.860 1.00 0.00 41 VAL A N 11
ATOM 18552 C CA . VAL A 1 41 ? -4.043 5.365 2.688 1.00 0.00 41 VAL A CA 11
ATOM 18553 C C . VAL A 1 41 ? -5.332 6.048 2.245 1.00 0.00 41 VAL A C 11
ATOM 18554 O O . VAL A 1 41 ? -6.065 6.611 3.064 1.00 0.00 41 VAL A O 11
ATOM 18567 N N . GLU A 1 42 ? -5.618 5.971 0.955 1.00 0.00 42 GLU A N 11
ATOM 18568 C CA . GLU A 1 42 ? -6.869 6.293 0.322 1.00 0.00 42 GLU A CA 11
ATOM 18569 C C . GLU A 1 42 ? -7.166 5.215 -0.715 1.00 0.00 42 GLU A C 11
ATOM 18570 O O . GLU A 1 42 ? -6.279 4.456 -1.107 1.00 0.00 42 GLU A O 11
ATOM 18582 N N . LEU A 1 43 ? -8.425 5.138 -1.137 1.00 0.00 43 LEU A N 11
ATOM 18583 C CA . LEU A 1 43 ? -8.939 4.262 -2.178 1.00 0.00 43 LEU A CA 11
ATOM 18584 C C . LEU A 1 43 ? -9.594 5.115 -3.267 1.00 0.00 43 LEU A C 11
ATOM 18585 O O . LEU A 1 43 ? -9.876 6.296 -3.052 1.00 0.00 43 LEU A O 11
ATOM 18601 N N . SER A 1 44 ? -9.888 4.516 -4.420 1.00 0.00 44 SER A N 11
ATOM 18602 C CA . SER A 1 44 ? -10.554 5.190 -5.524 1.00 0.00 44 SER A CA 11
ATOM 18603 C C . SER A 1 44 ? -12.035 5.453 -5.205 1.00 0.00 44 SER A C 11
ATOM 18604 O O . SER A 1 44 ? -12.586 4.897 -4.240 1.00 0.00 44 SER A O 11
ATOM 18612 N N . LYS A 1 45 ? -12.708 6.234 -6.067 1.00 0.00 45 LYS A N 11
ATOM 18613 C CA . LYS A 1 45 ? -14.146 6.503 -5.958 1.00 0.00 45 LYS A CA 11
ATOM 18614 C C . LYS A 1 45 ? -14.929 5.201 -5.798 1.00 0.00 45 LYS A C 11
ATOM 18615 O O . LYS A 1 45 ? -15.761 5.100 -4.896 1.00 0.00 45 LYS A O 11
ATOM 18634 N N . ASP A 1 46 ? -14.623 4.201 -6.629 1.00 0.00 46 ASP A N 11
ATOM 18635 C CA . ASP A 1 46 ? -15.322 2.915 -6.707 1.00 0.00 46 ASP A CA 11
ATOM 18636 C C . ASP A 1 46 ? -14.521 1.781 -6.050 1.00 0.00 46 ASP A C 11
ATOM 18637 O O . ASP A 1 46 ? -14.735 0.609 -6.364 1.00 0.00 46 ASP A O 11
ATOM 18646 N N . LYS A 1 47 ? -13.564 2.113 -5.166 1.00 0.00 47 LYS A N 11
ATOM 18647 C CA . LYS A 1 47 ? -12.588 1.211 -4.541 1.00 0.00 47 LYS A CA 11
ATOM 18648 C C . LYS A 1 47 ? -11.894 0.245 -5.521 1.00 0.00 47 LYS A C 11
ATOM 18649 O O . LYS A 1 47 ? -11.497 -0.866 -5.162 1.00 0.00 47 LYS A O 11
ATOM 18668 N N . ARG A 1 48 ? -11.741 0.651 -6.780 1.00 0.00 48 ARG A N 11
ATOM 18669 C CA . ARG A 1 48 ? -10.957 -0.030 -7.800 1.00 0.00 48 ARG A CA 11
ATOM 18670 C C . ARG A 1 48 ? -9.468 0.079 -7.512 1.00 0.00 48 ARG A C 11
ATOM 18671 O O . ARG A 1 48 ? -8.767 -0.914 -7.711 1.00 0.00 48 ARG A O 11
ATOM 18692 N N . TYR A 1 49 ? -8.971 1.238 -7.082 1.00 0.00 49 TYR A N 11
ATOM 18693 C CA . TYR A 1 49 ? -7.540 1.472 -6.894 1.00 0.00 49 TYR A CA 11
ATOM 18694 C C . TYR A 1 49 ? -7.244 1.902 -5.477 1.00 0.00 49 TYR A C 11
ATOM 18695 O O . TYR A 1 49 ? -8.138 2.380 -4.784 1.00 0.00 49 TYR A O 11
ATOM 18713 N N . ALA A 1 50 ? -5.996 1.692 -5.072 1.00 0.00 50 ALA A N 11
ATOM 18714 C CA . ALA A 1 50 ? -5.499 1.882 -3.718 1.00 0.00 50 ALA A CA 11
ATOM 18715 C C . ALA A 1 50 ? -4.276 2.788 -3.746 1.00 0.00 50 ALA A C 11
ATOM 18716 O O . ALA A 1 50 ? -3.440 2.667 -4.643 1.00 0.00 50 ALA A O 11
ATOM 18723 N N . ASP A 1 51 ? -4.161 3.690 -2.775 1.00 0.00 51 ASP A N 11
ATOM 18724 C CA . ASP A 1 51 ? -3.131 4.713 -2.704 1.00 0.00 51 ASP A CA 11
ATOM 18725 C C . ASP A 1 51 ? -2.619 4.746 -1.260 1.00 0.00 51 ASP A C 11
ATOM 18726 O O . ASP A 1 51 ? -3.215 5.398 -0.412 1.00 0.00 51 ASP A O 11
ATOM 18735 N N . VAL A 1 52 ? -1.564 3.991 -0.943 1.00 0.00 52 VAL A N 11
ATOM 18736 C CA . VAL A 1 52 ? -0.994 3.832 0.404 1.00 0.00 52 VAL A CA 11
ATOM 18737 C C . VAL A 1 52 ? 0.286 4.671 0.441 1.00 0.00 52 VAL A C 11
ATOM 18738 O O . VAL A 1 52 ? 1.104 4.594 -0.477 1.00 0.00 52 VAL A O 11
ATOM 18751 N N . TYR A 1 53 ? 0.477 5.444 1.504 1.00 0.00 53 TYR A N 11
ATOM 18752 C CA . TYR A 1 53 ? 1.595 6.348 1.706 1.00 0.00 53 TYR A CA 11
ATOM 18753 C C . TYR A 1 53 ? 2.612 5.653 2.609 1.00 0.00 53 TYR A C 11
ATOM 18754 O O . TYR A 1 53 ? 2.255 4.819 3.443 1.00 0.00 53 TYR A O 11
ATOM 18772 N N . VAL A 1 54 ? 3.885 6.011 2.490 1.00 0.00 54 VAL A N 11
ATOM 18773 C CA . VAL A 1 54 ? 4.996 5.190 2.943 1.00 0.00 54 VAL A CA 11
ATOM 18774 C C . VAL A 1 54 ? 6.057 6.133 3.539 1.00 0.00 54 VAL A C 11
ATOM 18775 O O . VAL A 1 54 ? 6.877 6.699 2.810 1.00 0.00 54 VAL A O 11
ATOM 18788 N N . SER A 1 55 ? 6.003 6.369 4.853 1.00 0.00 55 SER A N 11
ATOM 18789 C CA . SER A 1 55 ? 6.790 7.399 5.528 1.00 0.00 55 SER A CA 11
ATOM 18790 C C . SER A 1 55 ? 8.187 6.866 5.890 1.00 0.00 55 SER A C 11
ATOM 18791 O O . SER A 1 55 ? 8.413 6.445 7.027 1.00 0.00 55 SER A O 11
ATOM 18799 N N . PHE A 1 56 ? 9.123 6.856 4.931 1.00 0.00 56 PHE A N 11
ATOM 18800 C CA . PHE A 1 56 ? 10.451 6.274 5.150 1.00 0.00 56 PHE A CA 11
ATOM 18801 C C . PHE A 1 56 ? 11.306 7.143 6.064 1.00 0.00 56 PHE A C 11
ATOM 18802 O O . PHE A 1 56 ? 11.347 8.370 5.909 1.00 0.00 56 PHE A O 11
ATOM 18819 N N . LEU A 1 57 ? 12.035 6.493 6.969 1.00 0.00 57 LEU A N 11
ATOM 18820 C CA . LEU A 1 57 ? 12.852 7.116 8.005 1.00 0.00 57 LEU A CA 11
ATOM 18821 C C . LEU A 1 57 ? 14.324 7.021 7.592 1.00 0.00 57 LEU A C 11
ATOM 18822 O O . LEU A 1 57 ? 15.128 6.270 8.145 1.00 0.00 57 LEU A O 11
ATOM 18838 N N . GLY A 1 58 ? 14.653 7.769 6.547 1.00 0.00 58 GLY A N 11
ATOM 18839 C CA . GLY A 1 58 ? 15.957 7.792 5.886 1.00 0.00 58 GLY A CA 11
ATOM 18840 C C . GLY A 1 58 ? 16.148 9.089 5.106 1.00 0.00 58 GLY A C 11
ATOM 18841 O O . GLY A 1 58 ? 15.485 10.085 5.404 1.00 0.00 58 GLY A O 11
ATOM 18845 N N . THR A 1 59 ? 17.077 9.127 4.148 1.00 0.00 59 THR A N 11
ATOM 18846 C CA . THR A 1 59 ? 17.209 10.261 3.229 1.00 0.00 59 THR A CA 11
ATOM 18847 C C . THR A 1 59 ? 16.022 10.285 2.259 1.00 0.00 59 THR A C 11
ATOM 18848 O O . THR A 1 59 ? 15.428 9.236 1.987 1.00 0.00 59 THR A O 11
ATOM 18859 N N . PRO A 1 60 ? 15.704 11.448 1.660 1.00 0.00 60 PRO A N 11
ATOM 18860 C CA . PRO A 1 60 ? 14.687 11.534 0.624 1.00 0.00 60 PRO A CA 11
ATOM 18861 C C . PRO A 1 60 ? 15.187 10.914 -0.693 1.00 0.00 60 PRO A C 11
ATOM 18862 O O . PRO A 1 60 ? 14.404 10.795 -1.638 1.00 0.00 60 PRO A O 11
ATOM 18873 N N . GLU A 1 61 ? 16.470 10.546 -0.770 1.00 0.00 61 GLU A N 11
ATOM 18874 C CA . GLU A 1 61 ? 17.103 9.830 -1.867 1.00 0.00 61 GLU A CA 11
ATOM 18875 C C . GLU A 1 61 ? 16.910 8.325 -1.655 1.00 0.00 61 GLU A C 11
ATOM 18876 O O . GLU A 1 61 ? 16.330 7.677 -2.522 1.00 0.00 61 GLU A O 11
ATOM 18888 N N . GLU A 1 62 ? 17.283 7.771 -0.490 1.00 0.00 62 GLU A N 11
ATOM 18889 C CA . GLU A 1 62 ? 17.011 6.366 -0.170 1.00 0.00 62 GLU A CA 11
ATOM 18890 C C . GLU A 1 62 ? 15.521 6.074 -0.262 1.00 0.00 62 GLU A C 11
ATOM 18891 O O . GLU A 1 62 ? 15.139 5.077 -0.867 1.00 0.00 62 GLU A O 11
ATOM 18903 N N . ARG A 1 63 ? 14.679 6.963 0.277 1.00 0.00 63 ARG A N 11
ATOM 18904 C CA . ARG A 1 63 ? 13.226 6.838 0.204 1.00 0.00 63 ARG A CA 11
ATOM 18905 C C . ARG A 1 63 ? 12.727 6.675 -1.242 1.00 0.00 63 ARG A C 11
ATOM 18906 O O . ARG A 1 63 ? 11.629 6.154 -1.434 1.00 0.00 63 ARG A O 11
ATOM 18927 N N . LYS A 1 64 ? 13.480 7.110 -2.260 1.00 0.00 64 LYS A N 11
ATOM 18928 C CA . LYS A 1 64 ? 13.084 6.885 -3.643 1.00 0.00 64 LYS A CA 11
ATOM 18929 C C . LYS A 1 64 ? 13.532 5.546 -4.189 1.00 0.00 64 LYS A C 11
ATOM 18930 O O . LYS A 1 64 ? 12.845 5.001 -5.046 1.00 0.00 64 LYS A O 11
ATOM 18949 N N . GLU A 1 65 ? 14.636 4.977 -3.727 1.00 0.00 65 GLU A N 11
ATOM 18950 C CA . GLU A 1 65 ? 15.010 3.634 -4.166 1.00 0.00 65 GLU A CA 11
ATOM 18951 C C . GLU A 1 65 ? 14.021 2.577 -3.642 1.00 0.00 65 GLU A C 11
ATOM 18952 O O . GLU A 1 65 ? 13.879 1.508 -4.244 1.00 0.00 65 GLU A O 11
ATOM 18964 N N . THR A 1 66 ? 13.279 2.876 -2.568 1.00 0.00 66 THR A N 11
ATOM 18965 C CA . THR A 1 66 ? 12.369 1.915 -1.961 1.00 0.00 66 THR A CA 11
ATOM 18966 C C . THR A 1 66 ? 11.048 1.757 -2.706 1.00 0.00 66 THR A C 11
ATOM 18967 O O . THR A 1 66 ? 10.418 0.700 -2.592 1.00 0.00 66 THR A O 11
ATOM 18978 N N . VAL A 1 67 ? 10.627 2.767 -3.474 1.00 0.00 67 VAL A N 11
ATOM 18979 C CA . VAL A 1 67 ? 9.349 2.704 -4.169 1.00 0.00 67 VAL A CA 11
ATOM 18980 C C . VAL A 1 67 ? 9.391 1.603 -5.227 1.00 0.00 67 VAL A C 11
ATOM 18981 O O . VAL A 1 67 ? 8.386 0.924 -5.431 1.00 0.00 67 VAL A O 11
ATOM 18994 N N . GLU A 1 68 ? 10.553 1.385 -5.852 1.00 0.00 68 GLU A N 11
ATOM 18995 C CA . GLU A 1 68 ? 10.753 0.336 -6.835 1.00 0.00 68 GLU A CA 11
ATOM 18996 C C . GLU A 1 68 ? 10.539 -1.017 -6.169 1.00 0.00 68 GLU A C 11
ATOM 18997 O O . GLU A 1 68 ? 9.745 -1.812 -6.661 1.00 0.00 68 GLU A O 11
ATOM 19009 N N . ILE A 1 69 ? 11.195 -1.256 -5.030 1.00 0.00 69 ILE A N 11
ATOM 19010 C CA . ILE A 1 69 ? 11.110 -2.518 -4.302 1.00 0.00 69 ILE A CA 11
ATOM 19011 C C . ILE A 1 69 ? 9.644 -2.810 -3.970 1.00 0.00 69 ILE A C 11
ATOM 19012 O O . ILE A 1 69 ? 9.185 -3.936 -4.156 1.00 0.00 69 ILE A O 11
ATOM 19028 N N . LEU A 1 70 ? 8.901 -1.802 -3.504 1.00 0.00 70 LEU A N 11
ATOM 19029 C CA . LEU A 1 70 ? 7.478 -1.921 -3.206 1.00 0.00 70 LEU A CA 11
ATOM 19030 C C . LEU A 1 70 ? 6.671 -2.246 -4.461 1.00 0.00 70 LEU A C 11
ATOM 19031 O O . LEU A 1 70 ? 5.828 -3.141 -4.443 1.00 0.00 70 LEU A O 11
ATOM 19047 N N . ASN A 1 71 ? 6.923 -1.527 -5.551 1.00 0.00 71 ASN A N 11
ATOM 19048 C CA . ASN A 1 71 ? 6.211 -1.686 -6.814 1.00 0.00 71 ASN A CA 11
ATOM 19049 C C . ASN A 1 71 ? 6.447 -3.063 -7.421 1.00 0.00 71 ASN A C 11
ATOM 19050 O O . ASN A 1 71 ? 5.543 -3.646 -8.011 1.00 0.00 71 ASN A O 11
ATOM 19061 N N . ARG A 1 72 ? 7.648 -3.608 -7.261 1.00 0.00 72 ARG A N 11
ATOM 19062 C CA . ARG A 1 72 ? 7.975 -4.983 -7.613 1.00 0.00 72 ARG A CA 11
ATOM 19063 C C . ARG A 1 72 ? 7.224 -5.939 -6.688 1.00 0.00 72 ARG A C 11
ATOM 19064 O O . ARG A 1 72 ? 6.522 -6.827 -7.171 1.00 0.00 72 ARG A O 11
ATOM 19085 N N . ALA A 1 73 ? 7.327 -5.746 -5.372 1.00 0.00 73 ALA A N 11
ATOM 19086 C CA . ALA A 1 73 ? 6.722 -6.594 -4.348 1.00 0.00 73 ALA A CA 11
ATOM 19087 C C . ALA A 1 73 ? 5.187 -6.578 -4.344 1.00 0.00 73 ALA A C 11
ATOM 19088 O O . ALA A 1 73 ? 4.572 -7.377 -3.636 1.00 0.00 73 ALA A O 11
ATOM 19095 N N . LYS A 1 74 ? 4.540 -5.700 -5.121 1.00 0.00 74 LYS A N 11
ATOM 19096 C CA . LYS A 1 74 ? 3.093 -5.601 -5.261 1.00 0.00 74 LYS A CA 11
ATOM 19097 C C . LYS A 1 74 ? 2.415 -6.956 -5.425 1.00 0.00 74 LYS A C 11
ATOM 19098 O O . LYS A 1 74 ? 1.335 -7.112 -4.868 1.00 0.00 74 LYS A O 11
ATOM 19117 N N . GLY A 1 75 ? 2.999 -7.901 -6.168 1.00 0.00 75 GLY A N 11
ATOM 19118 C CA . GLY A 1 75 ? 2.411 -9.220 -6.367 1.00 0.00 75 GLY A CA 11
ATOM 19119 C C . GLY A 1 75 ? 2.192 -9.906 -5.025 1.00 0.00 75 GLY A C 11
ATOM 19120 O O . GLY A 1 75 ? 1.043 -10.142 -4.632 1.00 0.00 75 GLY A O 11
ATOM 19124 N N . PHE A 1 76 ? 3.290 -10.147 -4.304 1.00 0.00 76 PHE A N 11
ATOM 19125 C CA . PHE A 1 76 ? 3.311 -10.751 -2.977 1.00 0.00 76 PHE A CA 11
ATOM 19126 C C . PHE A 1 76 ? 2.418 -9.998 -1.995 1.00 0.00 76 PHE A C 11
ATOM 19127 O O . PHE A 1 76 ? 1.764 -10.624 -1.159 1.00 0.00 76 PHE A O 11
ATOM 19144 N N . PHE A 1 77 ? 2.375 -8.666 -2.074 1.00 0.00 77 PHE A N 11
ATOM 19145 C CA . PHE A 1 77 ? 1.429 -7.896 -1.289 1.00 0.00 77 PHE A CA 11
ATOM 19146 C C . PHE A 1 77 ? 0.004 -8.307 -1.665 1.00 0.00 77 PHE A C 11
ATOM 19147 O O . PHE A 1 77 ? -0.697 -8.894 -0.849 1.00 0.00 77 PHE A O 11
ATOM 19164 N N . ARG A 1 78 ? -0.448 -8.011 -2.881 1.00 0.00 78 ARG A N 11
ATOM 19165 C CA . ARG A 1 78 ? -1.858 -8.043 -3.276 1.00 0.00 78 ARG A CA 11
ATOM 19166 C C . ARG A 1 78 ? -2.468 -9.429 -3.160 1.00 0.00 78 ARG A C 11
ATOM 19167 O O . ARG A 1 78 ? -3.650 -9.538 -2.835 1.00 0.00 78 ARG A O 11
ATOM 19188 N N . THR A 1 79 ? -1.669 -10.458 -3.419 1.00 0.00 79 THR A N 11
ATOM 19189 C CA . THR A 1 79 ? -2.079 -11.854 -3.282 1.00 0.00 79 THR A CA 11
ATOM 19190 C C . THR A 1 79 ? -2.576 -12.152 -1.858 1.00 0.00 79 THR A C 11
ATOM 19191 O O . THR A 1 79 ? -3.593 -12.831 -1.690 1.00 0.00 79 THR A O 11
ATOM 19202 N N . PHE A 1 80 ? -1.916 -11.602 -0.835 1.00 0.00 80 PHE A N 11
ATOM 19203 C CA . PHE A 1 80 ? -2.382 -11.617 0.548 1.00 0.00 80 PHE A CA 11
ATOM 19204 C C . PHE A 1 80 ? -3.705 -10.855 0.591 1.00 0.00 80 PHE A C 11
ATOM 19205 O O . PHE A 1 80 ? -4.704 -11.434 0.978 1.00 0.00 80 PHE A O 11
ATOM 19222 N N . ILE A 1 81 ? -3.769 -9.595 0.165 1.00 0.00 81 ILE A N 11
ATOM 19223 C CA . ILE A 1 81 ? -4.892 -8.664 0.362 1.00 0.00 81 ILE A CA 11
ATOM 19224 C C . ILE A 1 81 ? -6.189 -9.257 -0.198 1.00 0.00 81 ILE A C 11
ATOM 19225 O O . ILE A 1 81 ? -7.228 -9.155 0.446 1.00 0.00 81 ILE A O 11
ATOM 19241 N N . ALA A 1 82 ? -6.146 -9.918 -1.357 1.00 0.00 82 ALA A N 11
ATOM 19242 C CA . ALA A 1 82 ? -7.325 -10.517 -1.978 1.00 0.00 82 ALA A CA 11
ATOM 19243 C C . ALA A 1 82 ? -7.983 -11.608 -1.117 1.00 0.00 82 ALA A C 11
ATOM 19244 O O . ALA A 1 82 ? -9.177 -11.854 -1.271 1.00 0.00 82 ALA A O 11
ATOM 19251 N N . LYS A 1 83 ? -7.240 -12.226 -0.192 1.00 0.00 83 LYS A N 11
ATOM 19252 C CA . LYS A 1 83 ? -7.767 -13.115 0.838 1.00 0.00 83 LYS A CA 11
ATOM 19253 C C . LYS A 1 83 ? -8.803 -12.351 1.659 1.00 0.00 83 LYS A C 11
ATOM 19254 O O . LYS A 1 83 ? -9.985 -12.689 1.621 1.00 0.00 83 LYS A O 11
ATOM 19273 N N . ASN A 1 84 ? -8.379 -11.318 2.399 1.00 0.00 84 ASN A N 11
ATOM 19274 C CA . ASN A 1 84 ? -9.248 -10.743 3.422 1.00 0.00 84 ASN A CA 11
ATOM 19275 C C . ASN A 1 84 ? -10.225 -9.748 2.799 1.00 0.00 84 ASN A C 11
ATOM 19276 O O . ASN A 1 84 ? -11.376 -9.658 3.239 1.00 0.00 84 ASN A O 11
ATOM 19287 N N . LEU A 1 85 ? -9.799 -9.055 1.734 1.00 0.00 85 LEU A N 11
ATOM 19288 C CA . LEU A 1 85 ? -10.612 -8.145 0.919 1.00 0.00 85 LEU A CA 11
ATOM 19289 C C . LEU A 1 85 ? -11.610 -8.821 0.027 1.00 0.00 85 LEU A C 11
ATOM 19290 O O . LEU A 1 85 ? -12.447 -8.107 -0.537 1.00 0.00 85 LEU A O 11
ATOM 19306 N N . ARG A 1 86 ? -11.606 -10.158 0.016 1.00 0.00 86 ARG A N 11
ATOM 19307 C CA . ARG A 1 86 ? -12.701 -10.887 -0.552 1.00 0.00 86 ARG A CA 11
ATOM 19308 C C . ARG A 1 86 ? -12.934 -10.422 -1.984 1.00 0.00 86 ARG A C 11
ATOM 19309 O O . ARG A 1 86 ? -12.033 -9.959 -2.691 1.00 0.00 86 ARG A O 11
ATOM 19330 N N . LEU A 1 87 ? -14.140 -10.717 -2.417 1.00 0.00 87 LEU A N 11
ATOM 19331 C CA . LEU A 1 87 ? -14.744 -10.304 -3.678 1.00 0.00 87 LEU A CA 11
ATOM 19332 C C . LEU A 1 87 ? -14.097 -11.063 -4.841 1.00 0.00 87 LEU A C 11
ATOM 19333 O O . LEU A 1 87 ? -14.729 -11.963 -5.384 1.00 0.00 87 LEU A O 11
ATOM 19349 N N . TYR A 1 88 ? -12.853 -10.759 -5.220 1.00 0.00 88 TYR A N 11
ATOM 19350 C CA . TYR A 1 88 ? -12.014 -11.664 -6.003 1.00 0.00 88 TYR A CA 11
ATOM 19351 C C . TYR A 1 88 ? -10.548 -11.261 -5.863 1.00 0.00 88 TYR A C 11
ATOM 19352 O O . TYR A 1 88 ? -9.712 -12.083 -5.487 1.00 0.00 88 TYR A O 11
ATOM 19370 N N . VAL A 1 89 ? -10.228 -9.999 -6.168 1.00 0.00 89 VAL A N 11
ATOM 19371 C CA . VAL A 1 89 ? -8.884 -9.450 -6.138 1.00 0.00 89 VAL A CA 11
ATOM 19372 C C . VAL A 1 89 ? -8.901 -8.075 -5.476 1.00 0.00 89 VAL A C 11
ATOM 19373 O O . VAL A 1 89 ? -9.803 -7.262 -5.706 1.00 0.00 89 VAL A O 11
ATOM 19386 N N . ALA A 1 90 ? -7.846 -7.791 -4.717 1.00 0.00 90 ALA A N 11
ATOM 19387 C CA . ALA A 1 90 ? -7.588 -6.499 -4.100 1.00 0.00 90 ALA A CA 11
ATOM 19388 C C . ALA A 1 90 ? -7.199 -5.419 -5.129 1.00 0.00 90 ALA A C 11
ATOM 19389 O O . ALA A 1 90 ? -6.704 -5.781 -6.202 1.00 0.00 90 ALA A O 11
ATOM 19396 N N . PRO A 1 91 ? -7.384 -4.122 -4.804 1.00 0.00 91 PRO A N 11
ATOM 19397 C CA . PRO A 1 91 ? -7.181 -2.991 -5.718 1.00 0.00 91 PRO A CA 11
ATOM 19398 C C . PRO A 1 91 ? -5.747 -2.868 -6.249 1.00 0.00 91 PRO A C 11
ATOM 19399 O O . PRO A 1 91 ? -4.829 -3.455 -5.686 1.00 0.00 91 PRO A O 11
ATOM 19410 N N . GLU A 1 92 ? -5.531 -2.072 -7.307 1.00 0.00 92 GLU A N 11
ATOM 19411 C CA . GLU A 1 92 ? -4.187 -1.716 -7.776 1.00 0.00 92 GLU A CA 11
ATOM 19412 C C . GLU A 1 92 ? -3.480 -0.953 -6.654 1.00 0.00 92 GLU A C 11
ATOM 19413 O O . GLU A 1 92 ? -3.903 0.148 -6.315 1.00 0.00 92 GLU A O 11
ATOM 19425 N N . ILE A 1 93 ? -2.452 -1.558 -6.060 1.00 0.00 93 ILE A N 11
ATOM 19426 C CA . ILE A 1 93 ? -1.768 -1.065 -4.873 1.00 0.00 93 ILE A CA 11
ATOM 19427 C C . ILE A 1 93 ? -0.710 -0.069 -5.357 1.00 0.00 93 ILE A C 11
ATOM 19428 O O . ILE A 1 93 ? 0.305 -0.490 -5.917 1.00 0.00 93 ILE A O 11
ATOM 19444 N N . ARG A 1 94 ? -0.938 1.236 -5.216 1.00 0.00 94 ARG A N 11
ATOM 19445 C CA . ARG A 1 94 ? 0.062 2.265 -5.498 1.00 0.00 94 ARG A CA 11
ATOM 19446 C C . ARG A 1 94 ? 0.738 2.687 -4.194 1.00 0.00 94 ARG A C 11
ATOM 19447 O O . ARG A 1 94 ? 0.046 3.110 -3.262 1.00 0.00 94 ARG A O 11
ATOM 19468 N N . PHE A 1 95 ? 2.052 2.482 -4.094 1.00 0.00 95 PHE A N 11
ATOM 19469 C CA . PHE A 1 95 ? 2.875 2.805 -2.936 1.00 0.00 95 PHE A CA 11
ATOM 19470 C C . PHE A 1 95 ? 3.512 4.186 -3.135 1.00 0.00 95 PHE A C 11
ATOM 19471 O O . PHE A 1 95 ? 4.272 4.355 -4.087 1.00 0.00 95 PHE A O 11
ATOM 19488 N N . TYR A 1 96 ? 3.207 5.167 -2.278 1.00 0.00 96 TYR A N 11
ATOM 19489 C CA . TYR A 1 96 ? 3.604 6.575 -2.404 1.00 0.00 96 TYR A CA 11
ATOM 19490 C C . TYR A 1 96 ? 4.589 6.980 -1.319 1.00 0.00 96 TYR A C 11
ATOM 19491 O O . TYR A 1 96 ? 4.356 6.732 -0.139 1.00 0.00 96 TYR A O 11
ATOM 19509 N N . GLU A 1 97 ? 5.657 7.680 -1.684 1.00 0.00 97 GLU A N 11
ATOM 19510 C CA . GLU A 1 97 ? 6.782 8.015 -0.816 1.00 0.00 97 GLU A CA 11
ATOM 19511 C C . GLU A 1 97 ? 6.501 9.222 0.100 1.00 0.00 97 GLU A C 11
ATOM 19512 O O . GLU A 1 97 ? 7.370 10.081 0.270 1.00 0.00 97 GLU A O 11
ATOM 19524 N N . ASP A 1 98 ? 5.304 9.288 0.697 1.00 0.00 98 ASP A N 11
ATOM 19525 C CA . ASP A 1 98 ? 4.883 10.325 1.648 1.00 0.00 98 ASP A CA 11
ATOM 19526 C C . ASP A 1 98 ? 5.021 11.727 1.023 1.00 0.00 98 ASP A C 11
ATOM 19527 O O . ASP A 1 98 ? 5.919 12.517 1.323 1.00 0.00 98 ASP A O 11
ATOM 19536 N N . LYS A 1 99 ? 4.115 12.033 0.084 1.00 0.00 99 LYS A N 11
ATOM 19537 C CA . LYS A 1 99 ? 3.925 13.385 -0.444 1.00 0.00 99 LYS A CA 11
ATOM 19538 C C . LYS A 1 99 ? 2.444 13.661 -0.679 1.00 0.00 99 LYS A C 11
ATOM 19539 O O . LYS A 1 99 ? 1.895 14.549 -0.032 1.00 0.00 99 LYS A O 11
ATOM 19558 N N . GLY A 1 100 ? 1.790 12.905 -1.559 1.00 0.00 100 GLY A N 11
ATOM 19559 C CA . GLY A 1 100 ? 0.457 13.243 -2.061 1.00 0.00 100 GLY A CA 11
ATOM 19560 C C . GLY A 1 100 ? 0.149 12.615 -3.420 1.00 0.00 100 GLY A C 11
ATOM 19561 O O . GLY A 1 100 ? 1.058 12.152 -4.116 1.00 0.00 100 GLY A O 11
ATOM 19565 N N . ILE A 1 101 ? -1.135 12.638 -3.791 1.00 0.00 101 ILE A N 11
ATOM 19566 C CA . ILE A 1 101 ? -1.698 12.069 -5.017 1.00 0.00 101 ILE A CA 11
ATOM 19567 C C . ILE A 1 101 ? -1.054 12.768 -6.220 1.00 0.00 101 ILE A C 11
ATOM 19568 O O . ILE A 1 101 ? -1.082 13.998 -6.287 1.00 0.00 101 ILE A O 11
ATOM 19584 N N . GLU A 1 102 ? -0.529 12.021 -7.188 1.00 0.00 102 GLU A N 11
ATOM 19585 C CA . GLU A 1 102 ? 0.101 12.545 -8.393 1.00 0.00 102 GLU A CA 11
ATOM 19586 C C . GLU A 1 102 ? 0.014 11.484 -9.505 1.00 0.00 102 GLU A C 11
ATOM 19587 O O . GLU A 1 102 ? 0.936 10.681 -9.689 1.00 0.00 102 GLU A O 11
ATOM 19599 N N . ALA A 1 103 ? -1.087 11.453 -10.259 1.00 0.00 103 ALA A N 11
ATOM 19600 C CA . ALA A 1 103 ? -1.314 10.528 -11.371 1.00 0.00 103 ALA A CA 11
ATOM 19601 C C . ALA A 1 103 ? -1.845 11.289 -12.585 1.00 0.00 103 ALA A C 11
ATOM 19602 O O . ALA A 1 103 ? -2.175 12.473 -12.489 1.00 0.00 103 ALA A O 11
ATOM 19609 N N . SER A 1 104 ? -1.945 10.600 -13.720 1.00 0.00 104 SER A N 11
ATOM 19610 C CA . SER A 1 104 ? -2.739 11.015 -14.862 1.00 0.00 104 SER A CA 11
ATOM 19611 C C . SER A 1 104 ? -3.373 9.763 -15.472 1.00 0.00 104 SER A C 11
ATOM 19612 O O . SER A 1 104 ? -2.953 8.634 -15.189 1.00 0.00 104 SER A O 11
ATOM 19620 N N . VAL A 1 105 ? -4.378 9.958 -16.318 1.00 0.00 105 VAL A N 11
ATOM 19621 C CA . VAL A 1 105 ? -5.114 8.894 -16.970 1.00 0.00 105 VAL A CA 11
ATOM 19622 C C . VAL A 1 105 ? -5.294 9.293 -18.431 1.00 0.00 105 VAL A C 11
ATOM 19623 O O . VAL A 1 105 ? -4.549 8.813 -19.288 1.00 0.00 105 VAL A O 11
ATOM 19636 N N . LYS A 1 106 ? -6.290 10.116 -18.757 1.00 0.00 106 LYS A N 11
ATOM 19637 C CA . LYS A 1 106 ? -6.623 10.505 -20.120 1.00 0.00 106 LYS A CA 11
ATOM 19638 C C . LYS A 1 106 ? -7.542 11.701 -19.974 1.00 0.00 106 LYS A C 11
ATOM 19639 O O . LYS A 1 106 ? -7.069 12.760 -19.526 1.00 0.00 106 LYS A O 11
ATOM 19658 N N . GLY A 1 1 ? -13.924 17.487 6.705 1.00 0.00 1 GLY A N 12
ATOM 19659 C CA . GLY A 1 1 ? -13.950 16.031 6.923 1.00 0.00 1 GLY A CA 12
ATOM 19660 C C . GLY A 1 1 ? -15.028 15.378 6.071 1.00 0.00 1 GLY A C 12
ATOM 19661 O O . GLY A 1 1 ? -15.871 16.070 5.497 1.00 0.00 1 GLY A O 12
ATOM 19665 N N . MET A 1 2 ? -14.991 14.051 5.926 1.00 0.00 2 MET A N 12
ATOM 19666 C CA . MET A 1 2 ? -15.896 13.325 5.043 1.00 0.00 2 MET A CA 12
ATOM 19667 C C . MET A 1 2 ? -17.133 12.852 5.806 1.00 0.00 2 MET A C 12
ATOM 19668 O O . MET A 1 2 ? -17.121 12.704 7.031 1.00 0.00 2 MET A O 12
ATOM 19682 N N . ASN A 1 3 ? -18.206 12.589 5.063 1.00 0.00 3 ASN A N 12
ATOM 19683 C CA . ASN A 1 3 ? -19.399 11.911 5.551 1.00 0.00 3 ASN A CA 12
ATOM 19684 C C . ASN A 1 3 ? -19.085 10.449 5.881 1.00 0.00 3 ASN A C 12
ATOM 19685 O O . ASN A 1 3 ? -18.141 9.882 5.323 1.00 0.00 3 ASN A O 12
ATOM 19696 N N . PRO A 1 4 ? -19.916 9.783 6.697 1.00 0.00 4 PRO A N 12
ATOM 19697 C CA . PRO A 1 4 ? -19.912 8.331 6.808 1.00 0.00 4 PRO A CA 12
ATOM 19698 C C . PRO A 1 4 ? -20.387 7.685 5.497 1.00 0.00 4 PRO A C 12
ATOM 19699 O O . PRO A 1 4 ? -21.085 8.312 4.694 1.00 0.00 4 PRO A O 12
ATOM 19710 N N . ALA A 1 5 ? -20.034 6.411 5.308 1.00 0.00 5 ALA A N 12
ATOM 19711 C CA . ALA A 1 5 ? -20.590 5.485 4.327 1.00 0.00 5 ALA A CA 12
ATOM 19712 C C . ALA A 1 5 ? -20.000 4.112 4.628 1.00 0.00 5 ALA A C 12
ATOM 19713 O O . ALA A 1 5 ? -18.888 3.822 4.193 1.00 0.00 5 ALA A O 12
ATOM 19720 N N . TYR A 1 6 ? -20.688 3.314 5.445 1.00 0.00 6 TYR A N 12
ATOM 19721 C CA . TYR A 1 6 ? -20.468 1.879 5.581 1.00 0.00 6 TYR A CA 12
ATOM 19722 C C . TYR A 1 6 ? -18.990 1.488 5.646 1.00 0.00 6 TYR A C 12
ATOM 19723 O O . TYR A 1 6 ? -18.441 0.883 4.724 1.00 0.00 6 TYR A O 12
ATOM 19741 N N . ARG A 1 7 ? -18.345 1.808 6.772 1.00 0.00 7 ARG A N 12
ATOM 19742 C CA . ARG A 1 7 ? -16.974 1.385 7.075 1.00 0.00 7 ARG A CA 12
ATOM 19743 C C . ARG A 1 7 ? -15.927 2.045 6.160 1.00 0.00 7 ARG A C 12
ATOM 19744 O O . ARG A 1 7 ? -14.848 1.471 5.993 1.00 0.00 7 ARG A O 12
ATOM 19765 N N . LYS A 1 8 ? -16.202 3.218 5.564 1.00 0.00 8 LYS A N 12
ATOM 19766 C CA . LYS A 1 8 ? -15.317 3.881 4.588 1.00 0.00 8 LYS A CA 12
ATOM 19767 C C . LYS A 1 8 ? -13.870 3.967 5.051 1.00 0.00 8 LYS A C 12
ATOM 19768 O O . LYS A 1 8 ? -12.994 3.803 4.206 1.00 0.00 8 LYS A O 12
ATOM 19787 N N . ALA A 1 9 ? -13.611 4.245 6.332 1.00 0.00 9 ALA A N 12
ATOM 19788 C CA . ALA A 1 9 ? -12.259 4.388 6.887 1.00 0.00 9 ALA A CA 12
ATOM 19789 C C . ALA A 1 9 ? -11.771 3.169 7.687 1.00 0.00 9 ALA A C 12
ATOM 19790 O O . ALA A 1 9 ? -10.589 3.097 8.028 1.00 0.00 9 ALA A O 12
ATOM 19797 N N . MET A 1 10 ? -12.643 2.199 7.955 1.00 0.00 10 MET A N 12
ATOM 19798 C CA . MET A 1 10 ? -12.389 1.092 8.873 1.00 0.00 10 MET A CA 12
ATOM 19799 C C . MET A 1 10 ? -11.951 -0.181 8.142 1.00 0.00 10 MET A C 12
ATOM 19800 O O . MET A 1 10 ? -11.495 -1.136 8.774 1.00 0.00 10 MET A O 12
ATOM 19814 N N . LEU A 1 11 ? -12.112 -0.220 6.819 1.00 0.00 11 LEU A N 12
ATOM 19815 C CA . LEU A 1 11 ? -11.717 -1.309 5.934 1.00 0.00 11 LEU A CA 12
ATOM 19816 C C . LEU A 1 11 ? -10.198 -1.311 5.792 1.00 0.00 11 LEU A C 12
ATOM 19817 O O . LEU A 1 11 ? -9.516 -2.310 6.004 1.00 0.00 11 LEU A O 12
ATOM 19833 N N . GLU A 1 12 ? -9.683 -0.147 5.446 1.00 0.00 12 GLU A N 12
ATOM 19834 C CA . GLU A 1 12 ? -8.314 0.150 5.091 1.00 0.00 12 GLU A CA 12
ATOM 19835 C C . GLU A 1 12 ? -7.396 -0.010 6.303 1.00 0.00 12 GLU A C 12
ATOM 19836 O O . GLU A 1 12 ? -6.219 -0.294 6.135 1.00 0.00 12 GLU A O 12
ATOM 19848 N N . SER A 1 13 ? -7.925 0.107 7.523 1.00 0.00 13 SER A N 12
ATOM 19849 C CA . SER A 1 13 ? -7.182 -0.054 8.766 1.00 0.00 13 SER A CA 12
ATOM 19850 C C . SER A 1 13 ? -6.794 -1.521 9.021 1.00 0.00 13 SER A C 12
ATOM 19851 O O . SER A 1 13 ? -5.786 -1.772 9.684 1.00 0.00 13 SER A O 12
ATOM 19859 N N . GLU A 1 14 ? -7.553 -2.497 8.507 1.00 0.00 14 GLU A N 12
ATOM 19860 C CA . GLU A 1 14 ? -7.140 -3.897 8.493 1.00 0.00 14 GLU A CA 12
ATOM 19861 C C . GLU A 1 14 ? -5.962 -4.024 7.532 1.00 0.00 14 GLU A C 12
ATOM 19862 O O . GLU A 1 14 ? -4.906 -4.563 7.857 1.00 0.00 14 GLU A O 12
ATOM 19874 N N . ILE A 1 15 ? -6.157 -3.485 6.332 1.00 0.00 15 ILE A N 12
ATOM 19875 C CA . ILE A 1 15 ? -5.236 -3.589 5.216 1.00 0.00 15 ILE A CA 12
ATOM 19876 C C . ILE A 1 15 ? -3.903 -2.926 5.585 1.00 0.00 15 ILE A C 12
ATOM 19877 O O . ILE A 1 15 ? -2.847 -3.451 5.252 1.00 0.00 15 ILE A O 12
ATOM 19893 N N . GLN A 1 16 ? -3.929 -1.844 6.360 1.00 0.00 16 GLN A N 12
ATOM 19894 C CA . GLN A 1 16 ? -2.765 -1.120 6.841 1.00 0.00 16 GLN A CA 12
ATOM 19895 C C . GLN A 1 16 ? -1.785 -2.014 7.613 1.00 0.00 16 GLN A C 12
ATOM 19896 O O . GLN A 1 16 ? -0.591 -1.712 7.680 1.00 0.00 16 GLN A O 12
ATOM 19910 N N . LYS A 1 17 ? -2.288 -3.080 8.232 1.00 0.00 17 LYS A N 12
ATOM 19911 C CA . LYS A 1 17 ? -1.517 -4.126 8.898 1.00 0.00 17 LYS A CA 12
ATOM 19912 C C . LYS A 1 17 ? -1.154 -5.247 7.928 1.00 0.00 17 LYS A C 12
ATOM 19913 O O . LYS A 1 17 ? -0.033 -5.741 7.998 1.00 0.00 17 LYS A O 12
ATOM 19932 N N . LEU A 1 18 ? -2.038 -5.631 7.002 1.00 0.00 18 LEU A N 12
ATOM 19933 C CA . LEU A 1 18 ? -1.739 -6.677 6.022 1.00 0.00 18 LEU A CA 12
ATOM 19934 C C . LEU A 1 18 ? -0.467 -6.372 5.224 1.00 0.00 18 LEU A C 12
ATOM 19935 O O . LEU A 1 18 ? 0.268 -7.314 4.943 1.00 0.00 18 LEU A O 12
ATOM 19951 N N . LEU A 1 19 ? -0.151 -5.114 4.871 1.00 0.00 19 LEU A N 12
ATOM 19952 C CA . LEU A 1 19 ? 1.119 -4.804 4.230 1.00 0.00 19 LEU A CA 12
ATOM 19953 C C . LEU A 1 19 ? 2.322 -5.113 5.133 1.00 0.00 19 LEU A C 12
ATOM 19954 O O . LEU A 1 19 ? 3.350 -5.543 4.615 1.00 0.00 19 LEU A O 12
ATOM 19970 N N . MET A 1 20 ? 2.236 -4.889 6.449 1.00 0.00 20 MET A N 12
ATOM 19971 C CA . MET A 1 20 ? 3.328 -5.177 7.384 1.00 0.00 20 MET A CA 12
ATOM 19972 C C . MET A 1 20 ? 3.503 -6.684 7.526 1.00 0.00 20 MET A C 12
ATOM 19973 O O . MET A 1 20 ? 4.617 -7.192 7.395 1.00 0.00 20 MET A O 12
ATOM 19987 N N . GLU A 1 21 ? 2.398 -7.393 7.753 1.00 0.00 21 GLU A N 12
ATOM 19988 C CA . GLU A 1 21 ? 2.329 -8.838 7.776 1.00 0.00 21 GLU A CA 12
ATOM 19989 C C . GLU A 1 21 ? 2.993 -9.429 6.529 1.00 0.00 21 GLU A C 12
ATOM 19990 O O . GLU A 1 21 ? 3.889 -10.275 6.641 1.00 0.00 21 GLU A O 12
ATOM 20002 N N . ALA A 1 22 ? 2.585 -8.951 5.349 1.00 0.00 22 ALA A N 12
ATOM 20003 C CA . ALA A 1 22 ? 3.142 -9.348 4.069 1.00 0.00 22 ALA A CA 12
ATOM 20004 C C . ALA A 1 22 ? 4.639 -9.078 4.053 1.00 0.00 22 ALA A C 12
ATOM 20005 O O . ALA A 1 22 ? 5.402 -9.971 3.699 1.00 0.00 22 ALA A O 12
ATOM 20012 N N . LEU A 1 23 ? 5.057 -7.862 4.416 1.00 0.00 23 LEU A N 12
ATOM 20013 C CA . LEU A 1 23 ? 6.431 -7.390 4.314 1.00 0.00 23 LEU A CA 12
ATOM 20014 C C . LEU A 1 23 ? 7.400 -8.345 5.013 1.00 0.00 23 LEU A C 12
ATOM 20015 O O . LEU A 1 23 ? 8.464 -8.630 4.463 1.00 0.00 23 LEU A O 12
ATOM 20031 N N . GLN A 1 24 ? 7.054 -8.868 6.188 1.00 0.00 24 GLN A N 12
ATOM 20032 C CA . GLN A 1 24 ? 7.926 -9.782 6.920 1.00 0.00 24 GLN A CA 12
ATOM 20033 C C . GLN A 1 24 ? 8.134 -11.121 6.181 1.00 0.00 24 GLN A C 12
ATOM 20034 O O . GLN A 1 24 ? 9.178 -11.754 6.352 1.00 0.00 24 GLN A O 12
ATOM 20048 N N . GLN A 1 25 ? 7.193 -11.574 5.349 1.00 0.00 25 GLN A N 12
ATOM 20049 C CA . GLN A 1 25 ? 7.337 -12.766 4.507 1.00 0.00 25 GLN A CA 12
ATOM 20050 C C . GLN A 1 25 ? 7.699 -12.417 3.052 1.00 0.00 25 GLN A C 12
ATOM 20051 O O . GLN A 1 25 ? 7.924 -13.319 2.236 1.00 0.00 25 GLN A O 12
ATOM 20065 N N . LEU A 1 26 ? 7.735 -11.131 2.702 1.00 0.00 26 LEU A N 12
ATOM 20066 C CA . LEU A 1 26 ? 7.960 -10.657 1.350 1.00 0.00 26 LEU A CA 12
ATOM 20067 C C . LEU A 1 26 ? 9.415 -10.919 0.971 1.00 0.00 26 LEU A C 12
ATOM 20068 O O . LEU A 1 26 ? 10.334 -10.525 1.697 1.00 0.00 26 LEU A O 12
ATOM 20084 N N . ARG A 1 27 ? 9.621 -11.611 -0.149 1.00 0.00 27 ARG A N 12
ATOM 20085 C CA . ARG A 1 27 ? 10.915 -11.765 -0.802 1.00 0.00 27 ARG A CA 12
ATOM 20086 C C . ARG A 1 27 ? 11.245 -10.436 -1.457 1.00 0.00 27 ARG A C 12
ATOM 20087 O O . ARG A 1 27 ? 10.648 -10.087 -2.477 1.00 0.00 27 ARG A O 12
ATOM 20108 N N . ASP A 1 28 ? 12.126 -9.660 -0.841 1.00 0.00 28 ASP A N 12
ATOM 20109 C CA . ASP A 1 28 ? 12.429 -8.292 -1.258 1.00 0.00 28 ASP A CA 12
ATOM 20110 C C . ASP A 1 28 ? 13.898 -8.233 -1.734 1.00 0.00 28 ASP A C 12
ATOM 20111 O O . ASP A 1 28 ? 14.697 -9.088 -1.332 1.00 0.00 28 ASP A O 12
ATOM 20120 N N . PRO A 1 29 ? 14.292 -7.268 -2.585 1.00 0.00 29 PRO A N 12
ATOM 20121 C CA . PRO A 1 29 ? 15.661 -7.159 -3.090 1.00 0.00 29 PRO A CA 12
ATOM 20122 C C . PRO A 1 29 ? 16.621 -6.377 -2.172 1.00 0.00 29 PRO A C 12
ATOM 20123 O O . PRO A 1 29 ? 17.818 -6.679 -2.154 1.00 0.00 29 PRO A O 12
ATOM 20134 N N . ARG A 1 30 ? 16.149 -5.323 -1.491 1.00 0.00 30 ARG A N 12
ATOM 20135 C CA . ARG A 1 30 ? 16.994 -4.276 -0.875 1.00 0.00 30 ARG A CA 12
ATOM 20136 C C . ARG A 1 30 ? 16.287 -3.384 0.134 1.00 0.00 30 ARG A C 12
ATOM 20137 O O . ARG A 1 30 ? 16.773 -2.309 0.488 1.00 0.00 30 ARG A O 12
ATOM 20158 N N . LEU A 1 31 ? 15.119 -3.801 0.574 1.00 0.00 31 LEU A N 12
ATOM 20159 C CA . LEU A 1 31 ? 14.157 -3.025 1.303 1.00 0.00 31 LEU A CA 12
ATOM 20160 C C . LEU A 1 31 ? 14.565 -2.938 2.760 1.00 0.00 31 LEU A C 12
ATOM 20161 O O . LEU A 1 31 ? 14.587 -3.947 3.469 1.00 0.00 31 LEU A O 12
ATOM 20177 N N . LYS A 1 32 ? 14.887 -1.730 3.206 1.00 0.00 32 LYS A N 12
ATOM 20178 C CA . LYS A 1 32 ? 15.233 -1.423 4.579 1.00 0.00 32 LYS A CA 12
ATOM 20179 C C . LYS A 1 32 ? 13.957 -1.401 5.427 1.00 0.00 32 LYS A C 12
ATOM 20180 O O . LYS A 1 32 ? 13.435 -0.310 5.673 1.00 0.00 32 LYS A O 12
ATOM 20199 N N . LYS A 1 33 ? 13.404 -2.555 5.856 1.00 0.00 33 LYS A N 12
ATOM 20200 C CA . LYS A 1 33 ? 12.136 -2.558 6.589 1.00 0.00 33 LYS A CA 12
ATOM 20201 C C . LYS A 1 33 ? 12.184 -1.674 7.825 1.00 0.00 33 LYS A C 12
ATOM 20202 O O . LYS A 1 33 ? 11.149 -1.172 8.254 1.00 0.00 33 LYS A O 12
ATOM 20221 N N . ASP A 1 34 ? 13.375 -1.541 8.401 1.00 0.00 34 ASP A N 12
ATOM 20222 C CA . ASP A 1 34 ? 13.659 -0.839 9.648 1.00 0.00 34 ASP A CA 12
ATOM 20223 C C . ASP A 1 34 ? 13.026 0.550 9.682 1.00 0.00 34 ASP A C 12
ATOM 20224 O O . ASP A 1 34 ? 12.553 1.006 10.722 1.00 0.00 34 ASP A O 12
ATOM 20233 N N . PHE A 1 35 ? 12.961 1.203 8.520 1.00 0.00 35 PHE A N 12
ATOM 20234 C CA . PHE A 1 35 ? 12.480 2.564 8.352 1.00 0.00 35 PHE A CA 12
ATOM 20235 C C . PHE A 1 35 ? 11.148 2.590 7.595 1.00 0.00 35 PHE A C 12
ATOM 20236 O O . PHE A 1 35 ? 10.863 3.580 6.936 1.00 0.00 35 PHE A O 12
ATOM 20253 N N . VAL A 1 36 ? 10.354 1.519 7.597 1.00 0.00 36 VAL A N 12
ATOM 20254 C CA . VAL A 1 36 ? 9.107 1.454 6.838 1.00 0.00 36 VAL A CA 12
ATOM 20255 C C . VAL A 1 36 ? 7.947 1.232 7.797 1.00 0.00 36 VAL A C 12
ATOM 20256 O O . VAL A 1 36 ? 7.994 0.338 8.648 1.00 0.00 36 VAL A O 12
ATOM 20269 N N . THR A 1 37 ? 6.880 2.000 7.590 1.00 0.00 37 THR A N 12
ATOM 20270 C CA . THR A 1 37 ? 5.533 1.720 8.048 1.00 0.00 37 THR A CA 12
ATOM 20271 C C . THR A 1 37 ? 4.587 2.221 6.941 1.00 0.00 37 THR A C 12
ATOM 20272 O O . THR A 1 37 ? 4.934 3.136 6.181 1.00 0.00 37 THR A O 12
ATOM 20283 N N . PHE A 1 38 ? 3.409 1.607 6.828 1.00 0.00 38 PHE A N 12
ATOM 20284 C CA . PHE A 1 38 ? 2.300 2.044 5.981 1.00 0.00 38 PHE A CA 12
ATOM 20285 C C . PHE A 1 38 ? 1.260 2.668 6.907 1.00 0.00 38 PHE A C 12
ATOM 20286 O O . PHE A 1 38 ? 0.970 2.094 7.958 1.00 0.00 38 PHE A O 12
ATOM 20303 N N . SER A 1 39 ? 0.683 3.813 6.542 1.00 0.00 39 SER A N 12
ATOM 20304 C CA . SER A 1 39 ? -0.318 4.461 7.404 1.00 0.00 39 SER A CA 12
ATOM 20305 C C . SER A 1 39 ? -1.531 4.947 6.623 1.00 0.00 39 SER A C 12
ATOM 20306 O O . SER A 1 39 ? -2.663 4.583 6.959 1.00 0.00 39 SER A O 12
ATOM 20314 N N . ARG A 1 40 ? -1.336 5.808 5.627 1.00 0.00 40 ARG A N 12
ATOM 20315 C CA . ARG A 1 40 ? -2.454 6.315 4.843 1.00 0.00 40 ARG A CA 12
ATOM 20316 C C . ARG A 1 40 ? -2.752 5.264 3.773 1.00 0.00 40 ARG A C 12
ATOM 20317 O O . ARG A 1 40 ? -1.837 4.808 3.083 1.00 0.00 40 ARG A O 12
ATOM 20338 N N . VAL A 1 41 ? -4.006 4.824 3.699 1.00 0.00 41 VAL A N 12
ATOM 20339 C CA . VAL A 1 41 ? -4.483 3.774 2.806 1.00 0.00 41 VAL A CA 12
ATOM 20340 C C . VAL A 1 41 ? -5.872 4.249 2.334 1.00 0.00 41 VAL A C 12
ATOM 20341 O O . VAL A 1 41 ? -6.786 4.362 3.167 1.00 0.00 41 VAL A O 12
ATOM 20354 N N . GLU A 1 42 ? -6.017 4.667 1.067 1.00 0.00 42 GLU A N 12
ATOM 20355 C CA . GLU A 1 42 ? -7.242 5.263 0.549 1.00 0.00 42 GLU A CA 12
ATOM 20356 C C . GLU A 1 42 ? -7.737 4.627 -0.741 1.00 0.00 42 GLU A C 12
ATOM 20357 O O . GLU A 1 42 ? -7.178 4.802 -1.828 1.00 0.00 42 GLU A O 12
ATOM 20369 N N . LEU A 1 43 ? -8.877 3.973 -0.575 1.00 0.00 43 LEU A N 12
ATOM 20370 C CA . LEU A 1 43 ? -9.674 3.337 -1.606 1.00 0.00 43 LEU A CA 12
ATOM 20371 C C . LEU A 1 43 ? -10.356 4.389 -2.473 1.00 0.00 43 LEU A C 12
ATOM 20372 O O . LEU A 1 43 ? -10.949 5.334 -1.950 1.00 0.00 43 LEU A O 12
ATOM 20388 N N . SER A 1 44 ? -10.324 4.149 -3.781 1.00 0.00 44 SER A N 12
ATOM 20389 C CA . SER A 1 44 ? -11.043 4.867 -4.826 1.00 0.00 44 SER A CA 12
ATOM 20390 C C . SER A 1 44 ? -12.571 4.756 -4.693 1.00 0.00 44 SER A C 12
ATOM 20391 O O . SER A 1 44 ? -13.090 3.971 -3.896 1.00 0.00 44 SER A O 12
ATOM 20399 N N . LYS A 1 45 ? -13.283 5.480 -5.573 1.00 0.00 45 LYS A N 12
ATOM 20400 C CA . LYS A 1 45 ? -14.728 5.741 -5.547 1.00 0.00 45 LYS A CA 12
ATOM 20401 C C . LYS A 1 45 ? -15.573 4.504 -5.241 1.00 0.00 45 LYS A C 12
ATOM 20402 O O . LYS A 1 45 ? -16.471 4.571 -4.404 1.00 0.00 45 LYS A O 12
ATOM 20421 N N . ASP A 1 46 ? -15.299 3.387 -5.914 1.00 0.00 46 ASP A N 12
ATOM 20422 C CA . ASP A 1 46 ? -16.079 2.150 -5.833 1.00 0.00 46 ASP A CA 12
ATOM 20423 C C . ASP A 1 46 ? -15.248 1.030 -5.196 1.00 0.00 46 ASP A C 12
ATOM 20424 O O . ASP A 1 46 ? -15.502 -0.157 -5.422 1.00 0.00 46 ASP A O 12
ATOM 20433 N N . LYS A 1 47 ? -14.236 1.391 -4.396 1.00 0.00 47 LYS A N 12
ATOM 20434 C CA . LYS A 1 47 ? -13.310 0.469 -3.735 1.00 0.00 47 LYS A CA 12
ATOM 20435 C C . LYS A 1 47 ? -12.563 -0.406 -4.760 1.00 0.00 47 LYS A C 12
ATOM 20436 O O . LYS A 1 47 ? -12.268 -1.573 -4.495 1.00 0.00 47 LYS A O 12
ATOM 20455 N N . ARG A 1 48 ? -12.290 0.132 -5.960 1.00 0.00 48 ARG A N 12
ATOM 20456 C CA . ARG A 1 48 ? -11.645 -0.611 -7.049 1.00 0.00 48 ARG A CA 12
ATOM 20457 C C . ARG A 1 48 ? -10.129 -0.431 -7.118 1.00 0.00 48 ARG A C 12
ATOM 20458 O O . ARG A 1 48 ? -9.472 -1.302 -7.688 1.00 0.00 48 ARG A O 12
ATOM 20479 N N . TYR A 1 49 ? -9.571 0.621 -6.522 1.00 0.00 49 TYR A N 12
ATOM 20480 C CA . TYR A 1 49 ? -8.137 0.910 -6.475 1.00 0.00 49 TYR A CA 12
ATOM 20481 C C . TYR A 1 49 ? -7.804 1.324 -5.058 1.00 0.00 49 TYR A C 12
ATOM 20482 O O . TYR A 1 49 ? -8.683 1.880 -4.400 1.00 0.00 49 TYR A O 12
ATOM 20500 N N . ALA A 1 50 ? -6.576 1.070 -4.615 1.00 0.00 50 ALA A N 12
ATOM 20501 C CA . ALA A 1 50 ? -6.132 1.345 -3.252 1.00 0.00 50 ALA A CA 12
ATOM 20502 C C . ALA A 1 50 ? -4.790 2.061 -3.297 1.00 0.00 50 ALA A C 12
ATOM 20503 O O . ALA A 1 50 ? -3.791 1.505 -3.762 1.00 0.00 50 ALA A O 12
ATOM 20510 N N . ASP A 1 51 ? -4.781 3.306 -2.837 1.00 0.00 51 ASP A N 12
ATOM 20511 C CA . ASP A 1 51 ? -3.595 4.144 -2.797 1.00 0.00 51 ASP A CA 12
ATOM 20512 C C . ASP A 1 51 ? -2.968 3.933 -1.425 1.00 0.00 51 ASP A C 12
ATOM 20513 O O . ASP A 1 51 ? -3.551 4.346 -0.423 1.00 0.00 51 ASP A O 12
ATOM 20522 N N . VAL A 1 52 ? -1.820 3.267 -1.350 1.00 0.00 52 VAL A N 12
ATOM 20523 C CA . VAL A 1 52 ? -1.140 2.907 -0.108 1.00 0.00 52 VAL A CA 12
ATOM 20524 C C . VAL A 1 52 ? 0.067 3.832 0.034 1.00 0.00 52 VAL A C 12
ATOM 20525 O O . VAL A 1 52 ? 0.799 4.009 -0.936 1.00 0.00 52 VAL A O 12
ATOM 20538 N N . TYR A 1 53 ? 0.294 4.447 1.195 1.00 0.00 53 TYR A N 12
ATOM 20539 C CA . TYR A 1 53 ? 1.339 5.448 1.401 1.00 0.00 53 TYR A CA 12
ATOM 20540 C C . TYR A 1 53 ? 2.391 4.852 2.351 1.00 0.00 53 TYR A C 12
ATOM 20541 O O . TYR A 1 53 ? 2.045 4.349 3.424 1.00 0.00 53 TYR A O 12
ATOM 20559 N N . VAL A 1 54 ? 3.666 4.907 1.958 1.00 0.00 54 VAL A N 12
ATOM 20560 C CA . VAL A 1 54 ? 4.832 4.396 2.693 1.00 0.00 54 VAL A CA 12
ATOM 20561 C C . VAL A 1 54 ? 5.519 5.590 3.353 1.00 0.00 54 VAL A C 12
ATOM 20562 O O . VAL A 1 54 ? 6.097 6.433 2.661 1.00 0.00 54 VAL A O 12
ATOM 20575 N N . SER A 1 55 ? 5.491 5.674 4.682 1.00 0.00 55 SER A N 12
ATOM 20576 C CA . SER A 1 55 ? 6.146 6.760 5.390 1.00 0.00 55 SER A CA 12
ATOM 20577 C C . SER A 1 55 ? 7.579 6.332 5.750 1.00 0.00 55 SER A C 12
ATOM 20578 O O . SER A 1 55 ? 7.851 5.914 6.874 1.00 0.00 55 SER A O 12
ATOM 20586 N N . PHE A 1 56 ? 8.515 6.411 4.799 1.00 0.00 56 PHE A N 12
ATOM 20587 C CA . PHE A 1 56 ? 9.903 5.997 5.025 1.00 0.00 56 PHE A CA 12
ATOM 20588 C C . PHE A 1 56 ? 10.618 6.889 6.054 1.00 0.00 56 PHE A C 12
ATOM 20589 O O . PHE A 1 56 ? 10.678 8.108 5.866 1.00 0.00 56 PHE A O 12
ATOM 20606 N N . LEU A 1 57 ? 11.210 6.308 7.096 1.00 0.00 57 LEU A N 12
ATOM 20607 C CA . LEU A 1 57 ? 11.900 6.979 8.204 1.00 0.00 57 LEU A CA 12
ATOM 20608 C C . LEU A 1 57 ? 13.353 7.349 7.871 1.00 0.00 57 LEU A C 12
ATOM 20609 O O . LEU A 1 57 ? 14.186 7.498 8.770 1.00 0.00 57 LEU A O 12
ATOM 20625 N N . GLY A 1 58 ? 13.650 7.498 6.586 1.00 0.00 58 GLY A N 12
ATOM 20626 C CA . GLY A 1 58 ? 14.967 7.747 6.010 1.00 0.00 58 GLY A CA 12
ATOM 20627 C C . GLY A 1 58 ? 14.903 8.933 5.052 1.00 0.00 58 GLY A C 12
ATOM 20628 O O . GLY A 1 58 ? 13.863 9.601 4.972 1.00 0.00 58 GLY A O 12
ATOM 20632 N N . THR A 1 59 ? 16.003 9.224 4.344 1.00 0.00 59 THR A N 12
ATOM 20633 C CA . THR A 1 59 ? 16.132 10.515 3.668 1.00 0.00 59 THR A CA 12
ATOM 20634 C C . THR A 1 59 ? 15.086 10.648 2.549 1.00 0.00 59 THR A C 12
ATOM 20635 O O . THR A 1 59 ? 14.663 9.628 2.001 1.00 0.00 59 THR A O 12
ATOM 20646 N N . PRO A 1 60 ? 14.680 11.868 2.153 1.00 0.00 60 PRO A N 12
ATOM 20647 C CA . PRO A 1 60 ? 13.547 12.057 1.247 1.00 0.00 60 PRO A CA 12
ATOM 20648 C C . PRO A 1 60 ? 13.736 11.390 -0.122 1.00 0.00 60 PRO A C 12
ATOM 20649 O O . PRO A 1 60 ? 12.752 10.966 -0.728 1.00 0.00 60 PRO A O 12
ATOM 20660 N N . GLU A 1 61 ? 14.971 11.282 -0.606 1.00 0.00 61 GLU A N 12
ATOM 20661 C CA . GLU A 1 61 ? 15.283 10.642 -1.881 1.00 0.00 61 GLU A CA 12
ATOM 20662 C C . GLU A 1 61 ? 15.154 9.122 -1.753 1.00 0.00 61 GLU A C 12
ATOM 20663 O O . GLU A 1 61 ? 14.657 8.467 -2.668 1.00 0.00 61 GLU A O 12
ATOM 20675 N N . GLU A 1 62 ? 15.568 8.565 -0.609 1.00 0.00 62 GLU A N 12
ATOM 20676 C CA . GLU A 1 62 ? 15.413 7.148 -0.302 1.00 0.00 62 GLU A CA 12
ATOM 20677 C C . GLU A 1 62 ? 13.927 6.832 -0.131 1.00 0.00 62 GLU A C 12
ATOM 20678 O O . GLU A 1 62 ? 13.472 5.811 -0.639 1.00 0.00 62 GLU A O 12
ATOM 20690 N N . ARG A 1 63 ? 13.148 7.728 0.499 1.00 0.00 63 ARG A N 12
ATOM 20691 C CA . ARG A 1 63 ? 11.698 7.596 0.573 1.00 0.00 63 ARG A CA 12
ATOM 20692 C C . ARG A 1 63 ? 11.099 7.426 -0.814 1.00 0.00 63 ARG A C 12
ATOM 20693 O O . ARG A 1 63 ? 10.272 6.535 -0.980 1.00 0.00 63 ARG A O 12
ATOM 20714 N N . LYS A 1 64 ? 11.471 8.269 -1.780 1.00 0.00 64 LYS A N 12
ATOM 20715 C CA . LYS A 1 64 ? 10.953 8.122 -3.134 1.00 0.00 64 LYS A CA 12
ATOM 20716 C C . LYS A 1 64 ? 11.325 6.751 -3.668 1.00 0.00 64 LYS A C 12
ATOM 20717 O O . LYS A 1 64 ? 10.419 6.052 -4.098 1.00 0.00 64 LYS A O 12
ATOM 20736 N N . GLU A 1 65 ? 12.590 6.331 -3.594 1.00 0.00 65 GLU A N 12
ATOM 20737 C CA . GLU A 1 65 ? 12.992 5.050 -4.172 1.00 0.00 65 GLU A CA 12
ATOM 20738 C C . GLU A 1 65 ? 12.264 3.843 -3.554 1.00 0.00 65 GLU A C 12
ATOM 20739 O O . GLU A 1 65 ? 12.169 2.806 -4.217 1.00 0.00 65 GLU A O 12
ATOM 20751 N N . THR A 1 66 ? 11.686 3.945 -2.348 1.00 0.00 66 THR A N 12
ATOM 20752 C CA . THR A 1 66 ? 10.891 2.846 -1.814 1.00 0.00 66 THR A CA 12
ATOM 20753 C C . THR A 1 66 ? 9.771 2.434 -2.767 1.00 0.00 66 THR A C 12
ATOM 20754 O O . THR A 1 66 ? 9.441 1.247 -2.838 1.00 0.00 66 THR A O 12
ATOM 20765 N N . VAL A 1 67 ? 9.223 3.389 -3.523 1.00 0.00 67 VAL A N 12
ATOM 20766 C CA . VAL A 1 67 ? 8.083 3.185 -4.388 1.00 0.00 67 VAL A CA 12
ATOM 20767 C C . VAL A 1 67 ? 8.374 2.060 -5.379 1.00 0.00 67 VAL A C 12
ATOM 20768 O O . VAL A 1 67 ? 7.501 1.221 -5.597 1.00 0.00 67 VAL A O 12
ATOM 20781 N N . GLU A 1 68 ? 9.586 2.002 -5.943 1.00 0.00 68 GLU A N 12
ATOM 20782 C CA . GLU A 1 68 ? 10.012 0.981 -6.871 1.00 0.00 68 GLU A CA 12
ATOM 20783 C C . GLU A 1 68 ? 10.181 -0.370 -6.189 1.00 0.00 68 GLU A C 12
ATOM 20784 O O . GLU A 1 68 ? 9.765 -1.392 -6.735 1.00 0.00 68 GLU A O 12
ATOM 20796 N N . ILE A 1 69 ? 10.794 -0.386 -5.005 1.00 0.00 69 ILE A N 12
ATOM 20797 C CA . ILE A 1 69 ? 11.049 -1.609 -4.255 1.00 0.00 69 ILE A CA 12
ATOM 20798 C C . ILE A 1 69 ? 9.705 -2.274 -3.934 1.00 0.00 69 ILE A C 12
ATOM 20799 O O . ILE A 1 69 ? 9.560 -3.491 -4.086 1.00 0.00 69 ILE A O 12
ATOM 20815 N N . LEU A 1 70 ? 8.716 -1.484 -3.515 1.00 0.00 70 LEU A N 12
ATOM 20816 C CA . LEU A 1 70 ? 7.357 -1.939 -3.273 1.00 0.00 70 LEU A CA 12
ATOM 20817 C C . LEU A 1 70 ? 6.690 -2.365 -4.584 1.00 0.00 70 LEU A C 12
ATOM 20818 O O . LEU A 1 70 ? 6.078 -3.430 -4.659 1.00 0.00 70 LEU A O 12
ATOM 20834 N N . ASN A 1 71 ? 6.815 -1.568 -5.648 1.00 0.00 71 ASN A N 12
ATOM 20835 C CA . ASN A 1 71 ? 6.184 -1.842 -6.942 1.00 0.00 71 ASN A CA 12
ATOM 20836 C C . ASN A 1 71 ? 6.690 -3.123 -7.602 1.00 0.00 71 ASN A C 12
ATOM 20837 O O . ASN A 1 71 ? 5.950 -3.785 -8.334 1.00 0.00 71 ASN A O 12
ATOM 20848 N N . ARG A 1 72 ? 7.943 -3.492 -7.376 1.00 0.00 72 ARG A N 12
ATOM 20849 C CA . ARG A 1 72 ? 8.543 -4.742 -7.752 1.00 0.00 72 ARG A CA 12
ATOM 20850 C C . ARG A 1 72 ? 7.826 -5.925 -7.079 1.00 0.00 72 ARG A C 12
ATOM 20851 O O . ARG A 1 72 ? 7.764 -7.005 -7.661 1.00 0.00 72 ARG A O 12
ATOM 20872 N N . ALA A 1 73 ? 7.243 -5.723 -5.897 1.00 0.00 73 ALA A N 12
ATOM 20873 C CA . ALA A 1 73 ? 6.616 -6.745 -5.064 1.00 0.00 73 ALA A CA 12
ATOM 20874 C C . ALA A 1 73 ? 5.078 -6.690 -5.060 1.00 0.00 73 ALA A C 12
ATOM 20875 O O . ALA A 1 73 ? 4.424 -7.427 -4.318 1.00 0.00 73 ALA A O 12
ATOM 20882 N N . LYS A 1 74 ? 4.474 -5.812 -5.867 1.00 0.00 74 LYS A N 12
ATOM 20883 C CA . LYS A 1 74 ? 3.051 -5.563 -5.977 1.00 0.00 74 LYS A CA 12
ATOM 20884 C C . LYS A 1 74 ? 2.193 -6.821 -6.035 1.00 0.00 74 LYS A C 12
ATOM 20885 O O . LYS A 1 74 ? 1.106 -6.821 -5.463 1.00 0.00 74 LYS A O 12
ATOM 20904 N N . GLY A 1 75 ? 2.638 -7.854 -6.746 1.00 0.00 75 GLY A N 12
ATOM 20905 C CA . GLY A 1 75 ? 1.883 -9.074 -6.940 1.00 0.00 75 GLY A CA 12
ATOM 20906 C C . GLY A 1 75 ? 1.752 -9.834 -5.628 1.00 0.00 75 GLY A C 12
ATOM 20907 O O . GLY A 1 75 ? 0.635 -10.195 -5.241 1.00 0.00 75 GLY A O 12
ATOM 20911 N N . PHE A 1 76 ? 2.869 -10.058 -4.928 1.00 0.00 76 PHE A N 12
ATOM 20912 C CA . PHE A 1 76 ? 2.850 -10.711 -3.623 1.00 0.00 76 PHE A CA 12
ATOM 20913 C C . PHE A 1 76 ? 1.998 -9.894 -2.657 1.00 0.00 76 PHE A C 12
ATOM 20914 O O . PHE A 1 76 ? 1.055 -10.441 -2.090 1.00 0.00 76 PHE A O 12
ATOM 20931 N N . PHE A 1 77 ? 2.283 -8.590 -2.507 1.00 0.00 77 PHE A N 12
ATOM 20932 C CA . PHE A 1 77 ? 1.497 -7.721 -1.631 1.00 0.00 77 PHE A CA 12
ATOM 20933 C C . PHE A 1 77 ? -0.000 -7.854 -1.909 1.00 0.00 77 PHE A C 12
ATOM 20934 O O . PHE A 1 77 ? -0.757 -8.066 -0.969 1.00 0.00 77 PHE A O 12
ATOM 20951 N N . ARG A 1 78 ? -0.436 -7.766 -3.171 1.00 0.00 78 ARG A N 12
ATOM 20952 C CA . ARG A 1 78 ? -1.850 -7.792 -3.530 1.00 0.00 78 ARG A CA 12
ATOM 20953 C C . ARG A 1 78 ? -2.488 -9.126 -3.156 1.00 0.00 78 ARG A C 12
ATOM 20954 O O . ARG A 1 78 ? -3.549 -9.131 -2.529 1.00 0.00 78 ARG A O 12
ATOM 20975 N N . THR A 1 79 ? -1.882 -10.249 -3.545 1.00 0.00 79 THR A N 12
ATOM 20976 C CA . THR A 1 79 ? -2.519 -11.540 -3.325 1.00 0.00 79 THR A CA 12
ATOM 20977 C C . THR A 1 79 ? -2.525 -11.900 -1.829 1.00 0.00 79 THR A C 12
ATOM 20978 O O . THR A 1 79 ? -3.445 -12.575 -1.360 1.00 0.00 79 THR A O 12
ATOM 20989 N N . PHE A 1 80 ? -1.556 -11.391 -1.062 1.00 0.00 80 PHE A N 12
ATOM 20990 C CA . PHE A 1 80 ? -1.535 -11.516 0.387 1.00 0.00 80 PHE A CA 12
ATOM 20991 C C . PHE A 1 80 ? -2.767 -10.843 0.996 1.00 0.00 80 PHE A C 12
ATOM 20992 O O . PHE A 1 80 ? -3.372 -11.384 1.922 1.00 0.00 80 PHE A O 12
ATOM 21009 N N . ILE A 1 81 ? -3.173 -9.677 0.478 1.00 0.00 81 ILE A N 12
ATOM 21010 C CA . ILE A 1 81 ? -4.404 -9.044 0.937 1.00 0.00 81 ILE A CA 12
ATOM 21011 C C . ILE A 1 81 ? -5.566 -9.963 0.582 1.00 0.00 81 ILE A C 12
ATOM 21012 O O . ILE A 1 81 ? -6.337 -10.335 1.460 1.00 0.00 81 ILE A O 12
ATOM 21028 N N . ALA A 1 82 ? -5.659 -10.378 -0.684 1.00 0.00 82 ALA A N 12
ATOM 21029 C CA . ALA A 1 82 ? -6.754 -11.180 -1.218 1.00 0.00 82 ALA A CA 12
ATOM 21030 C C . ALA A 1 82 ? -6.972 -12.523 -0.495 1.00 0.00 82 ALA A C 12
ATOM 21031 O O . ALA A 1 82 ? -8.075 -13.062 -0.542 1.00 0.00 82 ALA A O 12
ATOM 21038 N N . LYS A 1 83 ? -5.961 -13.060 0.198 1.00 0.00 83 LYS A N 12
ATOM 21039 C CA . LYS A 1 83 ? -6.099 -14.215 1.094 1.00 0.00 83 LYS A CA 12
ATOM 21040 C C . LYS A 1 83 ? -7.082 -13.927 2.231 1.00 0.00 83 LYS A C 12
ATOM 21041 O O . LYS A 1 83 ? -7.803 -14.821 2.671 1.00 0.00 83 LYS A O 12
ATOM 21060 N N . ASN A 1 84 ? -7.046 -12.702 2.747 1.00 0.00 84 ASN A N 12
ATOM 21061 C CA . ASN A 1 84 ? -7.693 -12.253 3.973 1.00 0.00 84 ASN A CA 12
ATOM 21062 C C . ASN A 1 84 ? -8.889 -11.333 3.712 1.00 0.00 84 ASN A C 12
ATOM 21063 O O . ASN A 1 84 ? -9.547 -10.892 4.653 1.00 0.00 84 ASN A O 12
ATOM 21074 N N . LEU A 1 85 ? -9.114 -10.954 2.458 1.00 0.00 85 LEU A N 12
ATOM 21075 C CA . LEU A 1 85 ? -10.107 -9.971 2.037 1.00 0.00 85 LEU A CA 12
ATOM 21076 C C . LEU A 1 85 ? -11.265 -10.656 1.310 1.00 0.00 85 LEU A C 12
ATOM 21077 O O . LEU A 1 85 ? -11.279 -11.873 1.143 1.00 0.00 85 LEU A O 12
ATOM 21093 N N . ARG A 1 86 ? -12.263 -9.858 0.921 1.00 0.00 86 ARG A N 12
ATOM 21094 C CA . ARG A 1 86 ? -13.503 -10.274 0.269 1.00 0.00 86 ARG A CA 12
ATOM 21095 C C . ARG A 1 86 ? -13.244 -10.925 -1.091 1.00 0.00 86 ARG A C 12
ATOM 21096 O O . ARG A 1 86 ? -13.441 -10.300 -2.136 1.00 0.00 86 ARG A O 12
ATOM 21117 N N . LEU A 1 87 ? -12.878 -12.203 -1.092 1.00 0.00 87 LEU A N 12
ATOM 21118 C CA . LEU A 1 87 ? -12.546 -12.992 -2.270 1.00 0.00 87 LEU A CA 12
ATOM 21119 C C . LEU A 1 87 ? -11.311 -12.447 -3.000 1.00 0.00 87 LEU A C 12
ATOM 21120 O O . LEU A 1 87 ? -10.770 -11.382 -2.675 1.00 0.00 87 LEU A O 12
ATOM 21136 N N . TYR A 1 88 ? -10.875 -13.196 -4.017 1.00 0.00 88 TYR A N 12
ATOM 21137 C CA . TYR A 1 88 ? -9.589 -13.002 -4.671 1.00 0.00 88 TYR A CA 12
ATOM 21138 C C . TYR A 1 88 ? -9.448 -11.617 -5.314 1.00 0.00 88 TYR A C 12
ATOM 21139 O O . TYR A 1 88 ? -8.349 -11.054 -5.362 1.00 0.00 88 TYR A O 12
ATOM 21157 N N . VAL A 1 89 ? -10.536 -11.073 -5.863 1.00 0.00 89 VAL A N 12
ATOM 21158 C CA . VAL A 1 89 ? -10.495 -9.817 -6.594 1.00 0.00 89 VAL A CA 12
ATOM 21159 C C . VAL A 1 89 ? -10.424 -8.674 -5.578 1.00 0.00 89 VAL A C 12
ATOM 21160 O O . VAL A 1 89 ? -11.436 -8.140 -5.108 1.00 0.00 89 VAL A O 12
ATOM 21173 N N . ALA A 1 90 ? -9.188 -8.350 -5.212 1.00 0.00 90 ALA A N 12
ATOM 21174 C CA . ALA A 1 90 ? -8.772 -7.180 -4.457 1.00 0.00 90 ALA A CA 12
ATOM 21175 C C . ALA A 1 90 ? -8.429 -6.034 -5.424 1.00 0.00 90 ALA A C 12
ATOM 21176 O O . ALA A 1 90 ? -8.124 -6.294 -6.595 1.00 0.00 90 ALA A O 12
ATOM 21183 N N . PRO A 1 91 ? -8.432 -4.774 -4.955 1.00 0.00 91 PRO A N 12
ATOM 21184 C CA . PRO A 1 91 ? -8.046 -3.614 -5.750 1.00 0.00 91 PRO A CA 12
ATOM 21185 C C . PRO A 1 91 ? -6.585 -3.660 -6.210 1.00 0.00 91 PRO A C 12
ATOM 21186 O O . PRO A 1 91 ? -5.787 -4.509 -5.804 1.00 0.00 91 PRO A O 12
ATOM 21197 N N . GLU A 1 92 ? -6.227 -2.709 -7.071 1.00 0.00 92 GLU A N 12
ATOM 21198 C CA . GLU A 1 92 ? -4.833 -2.406 -7.345 1.00 0.00 92 GLU A CA 12
ATOM 21199 C C . GLU A 1 92 ? -4.204 -1.824 -6.089 1.00 0.00 92 GLU A C 12
ATOM 21200 O O . GLU A 1 92 ? -4.862 -1.067 -5.381 1.00 0.00 92 GLU A O 12
ATOM 21212 N N . ILE A 1 93 ? -2.926 -2.118 -5.872 1.00 0.00 93 ILE A N 12
ATOM 21213 C CA . ILE A 1 93 ? -2.131 -1.570 -4.786 1.00 0.00 93 ILE A CA 12
ATOM 21214 C C . ILE A 1 93 ? -1.179 -0.571 -5.429 1.00 0.00 93 ILE A C 12
ATOM 21215 O O . ILE A 1 93 ? -0.232 -0.973 -6.107 1.00 0.00 93 ILE A O 12
ATOM 21231 N N . ARG A 1 94 ? -1.459 0.720 -5.278 1.00 0.00 94 ARG A N 12
ATOM 21232 C CA . ARG A 1 94 ? -0.689 1.801 -5.879 1.00 0.00 94 ARG A CA 12
ATOM 21233 C C . ARG A 1 94 ? 0.131 2.425 -4.764 1.00 0.00 94 ARG A C 12
ATOM 21234 O O . ARG A 1 94 ? -0.449 2.990 -3.840 1.00 0.00 94 ARG A O 12
ATOM 21255 N N . PHE A 1 95 ? 1.451 2.259 -4.795 1.00 0.00 95 PHE A N 12
ATOM 21256 C CA . PHE A 1 95 ? 2.320 2.785 -3.752 1.00 0.00 95 PHE A CA 12
ATOM 21257 C C . PHE A 1 95 ? 2.603 4.272 -4.009 1.00 0.00 95 PHE A C 12
ATOM 21258 O O . PHE A 1 95 ? 3.005 4.636 -5.114 1.00 0.00 95 PHE A O 12
ATOM 21275 N N . TYR A 1 96 ? 2.371 5.108 -2.996 1.00 0.00 96 TYR A N 12
ATOM 21276 C CA . TYR A 1 96 ? 2.617 6.544 -2.898 1.00 0.00 96 TYR A CA 12
ATOM 21277 C C . TYR A 1 96 ? 3.690 6.825 -1.830 1.00 0.00 96 TYR A C 12
ATOM 21278 O O . TYR A 1 96 ? 3.855 6.068 -0.868 1.00 0.00 96 TYR A O 12
ATOM 21296 N N . GLU A 1 97 ? 4.392 7.946 -1.946 1.00 0.00 97 GLU A N 12
ATOM 21297 C CA . GLU A 1 97 ? 5.628 8.293 -1.237 1.00 0.00 97 GLU A CA 12
ATOM 21298 C C . GLU A 1 97 ? 5.343 8.991 0.105 1.00 0.00 97 GLU A C 12
ATOM 21299 O O . GLU A 1 97 ? 6.098 9.861 0.536 1.00 0.00 97 GLU A O 12
ATOM 21311 N N . ASP A 1 98 ? 4.202 8.697 0.726 1.00 0.00 98 ASP A N 12
ATOM 21312 C CA . ASP A 1 98 ? 3.590 9.448 1.826 1.00 0.00 98 ASP A CA 12
ATOM 21313 C C . ASP A 1 98 ? 3.611 10.967 1.591 1.00 0.00 98 ASP A C 12
ATOM 21314 O O . ASP A 1 98 ? 4.274 11.727 2.309 1.00 0.00 98 ASP A O 12
ATOM 21323 N N . LYS A 1 99 ? 2.904 11.397 0.538 1.00 0.00 99 LYS A N 12
ATOM 21324 C CA . LYS A 1 99 ? 2.665 12.801 0.181 1.00 0.00 99 LYS A CA 12
ATOM 21325 C C . LYS A 1 99 ? 1.228 12.966 -0.304 1.00 0.00 99 LYS A C 12
ATOM 21326 O O . LYS A 1 99 ? 0.506 13.849 0.164 1.00 0.00 99 LYS A O 12
ATOM 21345 N N . GLY A 1 100 ? 0.792 12.110 -1.227 1.00 0.00 100 GLY A N 12
ATOM 21346 C CA . GLY A 1 100 ? -0.536 12.171 -1.801 1.00 0.00 100 GLY A CA 12
ATOM 21347 C C . GLY A 1 100 ? -0.485 13.070 -3.024 1.00 0.00 100 GLY A C 12
ATOM 21348 O O . GLY A 1 100 ? -0.236 14.271 -2.907 1.00 0.00 100 GLY A O 12
ATOM 21352 N N . ILE A 1 101 ? -0.703 12.454 -4.184 1.00 0.00 101 ILE A N 12
ATOM 21353 C CA . ILE A 1 101 ? -0.700 13.041 -5.519 1.00 0.00 101 ILE A CA 12
ATOM 21354 C C . ILE A 1 101 ? 0.506 13.978 -5.701 1.00 0.00 101 ILE A C 12
ATOM 21355 O O . ILE A 1 101 ? 0.417 15.129 -6.129 1.00 0.00 101 ILE A O 12
ATOM 21371 N N . GLU A 1 102 ? 1.681 13.415 -5.451 1.00 0.00 102 GLU A N 12
ATOM 21372 C CA . GLU A 1 102 ? 3.006 13.849 -5.880 1.00 0.00 102 GLU A CA 12
ATOM 21373 C C . GLU A 1 102 ? 3.187 13.878 -7.417 1.00 0.00 102 GLU A C 12
ATOM 21374 O O . GLU A 1 102 ? 4.318 13.825 -7.902 1.00 0.00 102 GLU A O 12
ATOM 21386 N N . ALA A 1 103 ? 2.104 13.937 -8.195 1.00 0.00 103 ALA A N 12
ATOM 21387 C CA . ALA A 1 103 ? 2.060 13.803 -9.644 1.00 0.00 103 ALA A CA 12
ATOM 21388 C C . ALA A 1 103 ? 0.991 14.756 -10.203 1.00 0.00 103 ALA A C 12
ATOM 21389 O O . ALA A 1 103 ? 0.236 15.354 -9.431 1.00 0.00 103 ALA A O 12
ATOM 21396 N N . SER A 1 104 ? 0.899 14.898 -11.529 1.00 0.00 104 SER A N 12
ATOM 21397 C CA . SER A 1 104 ? -0.187 15.627 -12.176 1.00 0.00 104 SER A CA 12
ATOM 21398 C C . SER A 1 104 ? -0.382 15.104 -13.608 1.00 0.00 104 SER A C 12
ATOM 21399 O O . SER A 1 104 ? -1.357 14.382 -13.860 1.00 0.00 104 SER A O 12
ATOM 21407 N N . VAL A 1 105 ? 0.524 15.417 -14.541 1.00 0.00 105 VAL A N 12
ATOM 21408 C CA . VAL A 1 105 ? 0.391 15.128 -15.967 1.00 0.00 105 VAL A CA 12
ATOM 21409 C C . VAL A 1 105 ? 1.684 14.464 -16.446 1.00 0.00 105 VAL A C 12
ATOM 21410 O O . VAL A 1 105 ? 2.662 15.110 -16.837 1.00 0.00 105 VAL A O 12
ATOM 21423 N N . LYS A 1 106 ? 1.681 13.138 -16.427 1.00 0.00 106 LYS A N 12
ATOM 21424 C CA . LYS A 1 106 ? 2.539 12.273 -17.217 1.00 0.00 106 LYS A CA 12
ATOM 21425 C C . LYS A 1 106 ? 1.584 11.210 -17.712 1.00 0.00 106 LYS A C 12
ATOM 21426 O O . LYS A 1 106 ? 1.330 11.156 -18.937 1.00 0.00 106 LYS A O 12
ATOM 21445 N N . GLY A 1 1 ? -17.454 -2.174 15.620 1.00 0.00 1 GLY A N 13
ATOM 21446 C CA . GLY A 1 1 ? -18.425 -1.880 14.559 1.00 0.00 1 GLY A CA 13
ATOM 21447 C C . GLY A 1 1 ? -17.982 -0.695 13.720 1.00 0.00 1 GLY A C 13
ATOM 21448 O O . GLY A 1 1 ? -17.511 -0.894 12.609 1.00 0.00 1 GLY A O 13
ATOM 21452 N N . MET A 1 2 ? -18.169 0.532 14.219 1.00 0.00 2 MET A N 13
ATOM 21453 C CA . MET A 1 2 ? -17.857 1.797 13.553 1.00 0.00 2 MET A CA 13
ATOM 21454 C C . MET A 1 2 ? -18.421 1.858 12.125 1.00 0.00 2 MET A C 13
ATOM 21455 O O . MET A 1 2 ? -17.695 1.742 11.145 1.00 0.00 2 MET A O 13
ATOM 21469 N N . ASN A 1 3 ? -19.733 2.085 12.009 1.00 0.00 3 ASN A N 13
ATOM 21470 C CA . ASN A 1 3 ? -20.478 2.014 10.746 1.00 0.00 3 ASN A CA 13
ATOM 21471 C C . ASN A 1 3 ? -20.109 0.758 9.920 1.00 0.00 3 ASN A C 13
ATOM 21472 O O . ASN A 1 3 ? -19.647 0.887 8.781 1.00 0.00 3 ASN A O 13
ATOM 21483 N N . PRO A 1 4 ? -20.338 -0.456 10.459 1.00 0.00 4 PRO A N 13
ATOM 21484 C CA . PRO A 1 4 ? -19.911 -1.726 9.875 1.00 0.00 4 PRO A CA 13
ATOM 21485 C C . PRO A 1 4 ? -20.776 -2.124 8.665 1.00 0.00 4 PRO A C 13
ATOM 21486 O O . PRO A 1 4 ? -21.588 -3.046 8.745 1.00 0.00 4 PRO A O 13
ATOM 21497 N N . ALA A 1 5 ? -20.613 -1.438 7.538 1.00 0.00 5 ALA A N 13
ATOM 21498 C CA . ALA A 1 5 ? -21.163 -1.785 6.235 1.00 0.00 5 ALA A CA 13
ATOM 21499 C C . ALA A 1 5 ? -20.266 -1.162 5.158 1.00 0.00 5 ALA A C 13
ATOM 21500 O O . ALA A 1 5 ? -19.318 -0.451 5.499 1.00 0.00 5 ALA A O 13
ATOM 21507 N N . TYR A 1 6 ? -20.535 -1.421 3.869 1.00 0.00 6 TYR A N 13
ATOM 21508 C CA . TYR A 1 6 ? -19.717 -0.897 2.765 1.00 0.00 6 TYR A CA 13
ATOM 21509 C C . TYR A 1 6 ? -19.534 0.616 2.875 1.00 0.00 6 TYR A C 13
ATOM 21510 O O . TYR A 1 6 ? -20.515 1.362 2.838 1.00 0.00 6 TYR A O 13
ATOM 21528 N N . ARG A 1 7 ? -18.294 1.079 3.015 1.00 0.00 7 ARG A N 13
ATOM 21529 C CA . ARG A 1 7 ? -17.956 2.488 3.193 1.00 0.00 7 ARG A CA 13
ATOM 21530 C C . ARG A 1 7 ? -16.563 2.706 2.637 1.00 0.00 7 ARG A C 13
ATOM 21531 O O . ARG A 1 7 ? -15.754 1.783 2.672 1.00 0.00 7 ARG A O 13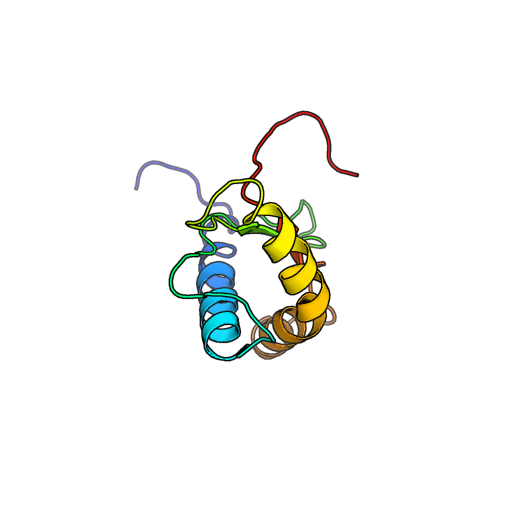
ATOM 21552 N N . LYS A 1 8 ? -16.250 3.937 2.231 1.00 0.00 8 LYS A N 13
ATOM 21553 C CA . LYS A 1 8 ? -14.942 4.260 1.675 1.00 0.00 8 LYS A CA 13
ATOM 21554 C C . LYS A 1 8 ? -13.821 3.951 2.671 1.00 0.00 8 LYS A C 13
ATOM 21555 O O . LYS A 1 8 ? -12.924 3.158 2.375 1.00 0.00 8 LYS A O 13
ATOM 21574 N N . ALA A 1 9 ? -13.900 4.569 3.851 1.00 0.00 9 ALA A N 13
ATOM 21575 C CA . ALA A 1 9 ? -12.919 4.438 4.922 1.00 0.00 9 ALA A CA 13
ATOM 21576 C C . ALA A 1 9 ? -12.779 2.991 5.417 1.00 0.00 9 ALA A C 13
ATOM 21577 O O . ALA A 1 9 ? -11.733 2.609 5.941 1.00 0.00 9 ALA A O 13
ATOM 21584 N N . MET A 1 10 ? -13.818 2.175 5.224 1.00 0.00 10 MET A N 13
ATOM 21585 C CA . MET A 1 10 ? -13.917 0.758 5.575 1.00 0.00 10 MET A CA 13
ATOM 21586 C C . MET A 1 10 ? -13.081 -0.117 4.623 1.00 0.00 10 MET A C 13
ATOM 21587 O O . MET A 1 10 ? -13.354 -1.306 4.477 1.00 0.00 10 MET A O 13
ATOM 21601 N N . LEU A 1 11 ? -12.098 0.459 3.923 1.00 0.00 11 LEU A N 13
ATOM 21602 C CA . LEU A 1 11 ? -11.089 -0.271 3.162 1.00 0.00 11 LEU A CA 13
ATOM 21603 C C . LEU A 1 11 ? -9.713 0.328 3.382 1.00 0.00 11 LEU A C 13
ATOM 21604 O O . LEU A 1 11 ? -8.794 -0.416 3.675 1.00 0.00 11 LEU A O 13
ATOM 21620 N N . GLU A 1 12 ? -9.576 1.643 3.246 1.00 0.00 12 GLU A N 13
ATOM 21621 C CA . GLU A 1 12 ? -8.374 2.441 3.502 1.00 0.00 12 GLU A CA 13
ATOM 21622 C C . GLU A 1 12 ? -7.824 2.043 4.883 1.00 0.00 12 GLU A C 13
ATOM 21623 O O . GLU A 1 12 ? -6.805 1.359 4.940 1.00 0.00 12 GLU A O 13
ATOM 21635 N N . SER A 1 13 ? -8.491 2.360 5.998 1.00 0.00 13 SER A N 13
ATOM 21636 C CA . SER A 1 13 ? -7.939 2.043 7.323 1.00 0.00 13 SER A CA 13
ATOM 21637 C C . SER A 1 13 ? -7.886 0.535 7.635 1.00 0.00 13 SER A C 13
ATOM 21638 O O . SER A 1 13 ? -7.319 0.178 8.666 1.00 0.00 13 SER A O 13
ATOM 21646 N N . GLU A 1 14 ? -8.470 -0.344 6.817 1.00 0.00 14 GLU A N 13
ATOM 21647 C CA . GLU A 1 14 ? -8.363 -1.787 6.960 1.00 0.00 14 GLU A CA 13
ATOM 21648 C C . GLU A 1 14 ? -7.032 -2.229 6.347 1.00 0.00 14 GLU A C 13
ATOM 21649 O O . GLU A 1 14 ? -6.156 -2.765 7.023 1.00 0.00 14 GLU A O 13
ATOM 21661 N N . ILE A 1 15 ? -6.873 -1.944 5.053 1.00 0.00 15 ILE A N 13
ATOM 21662 C CA . ILE A 1 15 ? -5.716 -2.241 4.226 1.00 0.00 15 ILE A CA 13
ATOM 21663 C C . ILE A 1 15 ? -4.471 -1.692 4.914 1.00 0.00 15 ILE A C 13
ATOM 21664 O O . ILE A 1 15 ? -3.473 -2.397 4.990 1.00 0.00 15 ILE A O 13
ATOM 21680 N N . GLN A 1 16 ? -4.540 -0.491 5.485 1.00 0.00 16 GLN A N 13
ATOM 21681 C CA . GLN A 1 16 ? -3.449 0.184 6.159 1.00 0.00 16 GLN A CA 13
ATOM 21682 C C . GLN A 1 16 ? -2.669 -0.709 7.143 1.00 0.00 16 GLN A C 13
ATOM 21683 O O . GLN A 1 16 ? -1.453 -0.544 7.277 1.00 0.00 16 GLN A O 13
ATOM 21697 N N . LYS A 1 17 ? -3.338 -1.628 7.847 1.00 0.00 17 LYS A N 13
ATOM 21698 C CA . LYS A 1 17 ? -2.703 -2.576 8.770 1.00 0.00 17 LYS A CA 13
ATOM 21699 C C . LYS A 1 17 ? -2.327 -3.874 8.057 1.00 0.00 17 LYS A C 13
ATOM 21700 O O . LYS A 1 17 ? -1.322 -4.501 8.395 1.00 0.00 17 LYS A O 13
ATOM 21719 N N . LEU A 1 18 ? -3.116 -4.290 7.069 1.00 0.00 18 LEU A N 13
ATOM 21720 C CA . LEU A 1 18 ? -2.881 -5.506 6.302 1.00 0.00 18 LEU A CA 13
ATOM 21721 C C . LEU A 1 18 ? -1.617 -5.392 5.439 1.00 0.00 18 LEU A C 13
ATOM 21722 O O . LEU A 1 18 ? -1.009 -6.419 5.137 1.00 0.00 18 LEU A O 13
ATOM 21738 N N . LEU A 1 19 ? -1.152 -4.196 5.050 1.00 0.00 19 LEU A N 13
ATOM 21739 C CA . LEU A 1 19 ? 0.177 -4.056 4.491 1.00 0.00 19 LEU A CA 13
ATOM 21740 C C . LEU A 1 19 ? 1.274 -4.278 5.535 1.00 0.00 19 LEU A C 13
ATOM 21741 O O . LEU A 1 19 ? 2.307 -4.867 5.212 1.00 0.00 19 LEU A O 13
ATOM 21757 N N . MET A 1 20 ? 1.120 -3.746 6.753 1.00 0.00 20 MET A N 13
ATOM 21758 C CA . MET A 1 20 ? 2.197 -3.741 7.740 1.00 0.00 20 MET A CA 13
ATOM 21759 C C . MET A 1 20 ? 2.569 -5.159 8.160 1.00 0.00 20 MET A C 13
ATOM 21760 O O . MET A 1 20 ? 3.748 -5.511 8.170 1.00 0.00 20 MET A O 13
ATOM 21774 N N . GLU A 1 21 ? 1.560 -5.973 8.460 1.00 0.00 21 GLU A N 13
ATOM 21775 C CA . GLU A 1 21 ? 1.708 -7.376 8.822 1.00 0.00 21 GLU A CA 13
ATOM 21776 C C . GLU A 1 21 ? 2.535 -8.123 7.771 1.00 0.00 21 GLU A C 13
ATOM 21777 O O . GLU A 1 21 ? 3.513 -8.798 8.105 1.00 0.00 21 GLU A O 13
ATOM 21789 N N . ALA A 1 22 ? 2.173 -7.954 6.495 1.00 0.00 22 ALA A N 13
ATOM 21790 C CA . ALA A 1 22 ? 2.878 -8.559 5.380 1.00 0.00 22 ALA A CA 13
ATOM 21791 C C . ALA A 1 22 ? 4.328 -8.055 5.325 1.00 0.00 22 ALA A C 13
ATOM 21792 O O . ALA A 1 22 ? 5.252 -8.856 5.209 1.00 0.00 22 ALA A O 13
ATOM 21799 N N . LEU A 1 23 ? 4.542 -6.740 5.418 1.00 0.00 23 LEU A N 13
ATOM 21800 C CA . LEU A 1 23 ? 5.853 -6.099 5.330 1.00 0.00 23 LEU A CA 13
ATOM 21801 C C . LEU A 1 23 ? 6.819 -6.624 6.391 1.00 0.00 23 LEU A C 13
ATOM 21802 O O . LEU A 1 23 ? 8.000 -6.816 6.088 1.00 0.00 23 LEU A O 13
ATOM 21818 N N . GLN A 1 24 ? 6.354 -6.827 7.625 1.00 0.00 24 GLN A N 13
ATOM 21819 C CA . GLN A 1 24 ? 7.199 -7.340 8.690 1.00 0.00 24 GLN A CA 13
ATOM 21820 C C . GLN A 1 24 ? 7.758 -8.717 8.309 1.00 0.00 24 GLN A C 13
ATOM 21821 O O . GLN A 1 24 ? 8.923 -8.986 8.603 1.00 0.00 24 GLN A O 13
ATOM 21835 N N . GLN A 1 25 ? 6.981 -9.545 7.603 1.00 0.00 25 GLN A N 13
ATOM 21836 C CA . GLN A 1 25 ? 7.351 -10.898 7.189 1.00 0.00 25 GLN A CA 13
ATOM 21837 C C . GLN A 1 25 ? 8.000 -10.948 5.791 1.00 0.00 25 GLN A C 13
ATOM 21838 O O . GLN A 1 25 ? 8.321 -12.039 5.314 1.00 0.00 25 GLN A O 13
ATOM 21852 N N . LEU A 1 26 ? 8.149 -9.806 5.110 1.00 0.00 26 LEU A N 13
ATOM 21853 C CA . LEU A 1 26 ? 8.644 -9.737 3.736 1.00 0.00 26 LEU A CA 13
ATOM 21854 C C . LEU A 1 26 ? 10.149 -10.026 3.672 1.00 0.00 26 LEU A C 13
ATOM 21855 O O . LEU A 1 26 ? 10.586 -10.886 2.913 1.00 0.00 26 LEU A O 13
ATOM 21871 N N . ARG A 1 27 ? 10.954 -9.257 4.416 1.00 0.00 27 ARG A N 13
ATOM 21872 C CA . ARG A 1 27 ? 12.423 -9.301 4.410 1.00 0.00 27 ARG A CA 13
ATOM 21873 C C . ARG A 1 27 ? 13.032 -9.376 2.995 1.00 0.00 27 ARG A C 13
ATOM 21874 O O . ARG A 1 27 ? 13.913 -10.199 2.721 1.00 0.00 27 ARG A O 13
ATOM 21895 N N . ASP A 1 28 ? 12.593 -8.489 2.101 1.00 0.00 28 ASP A N 13
ATOM 21896 C CA . ASP A 1 28 ? 13.173 -8.323 0.764 1.00 0.00 28 ASP A CA 13
ATOM 21897 C C . ASP A 1 28 ? 14.703 -8.159 0.867 1.00 0.00 28 ASP A C 13
ATOM 21898 O O . ASP A 1 28 ? 15.161 -7.515 1.814 1.00 0.00 28 ASP A O 13
ATOM 21907 N N . PRO A 1 29 ? 15.517 -8.675 -0.074 1.00 0.00 29 PRO A N 13
ATOM 21908 C CA . PRO A 1 29 ? 16.975 -8.709 0.056 1.00 0.00 29 PRO A CA 13
ATOM 21909 C C . PRO A 1 29 ? 17.669 -7.346 0.073 1.00 0.00 29 PRO A C 13
ATOM 21910 O O . PRO A 1 29 ? 18.848 -7.285 0.419 1.00 0.00 29 PRO A O 13
ATOM 21921 N N . ARG A 1 30 ? 16.988 -6.264 -0.304 1.00 0.00 30 ARG A N 13
ATOM 21922 C CA . ARG A 1 30 ? 17.615 -4.958 -0.523 1.00 0.00 30 ARG A CA 13
ATOM 21923 C C . ARG A 1 30 ? 16.859 -3.781 0.083 1.00 0.00 30 ARG A C 13
ATOM 21924 O O . ARG A 1 30 ? 17.309 -2.639 -0.001 1.00 0.00 30 ARG A O 13
ATOM 21945 N N . LEU A 1 31 ? 15.711 -4.044 0.690 1.00 0.00 31 LEU A N 13
ATOM 21946 C CA . LEU A 1 31 ? 14.812 -3.038 1.235 1.00 0.00 31 LEU A CA 13
ATOM 21947 C C . LEU A 1 31 ? 14.917 -3.039 2.761 1.00 0.00 31 LEU A C 13
ATOM 21948 O O . LEU A 1 31 ? 14.671 -4.055 3.418 1.00 0.00 31 LEU A O 13
ATOM 21964 N N . LYS A 1 32 ? 15.285 -1.890 3.336 1.00 0.00 32 LYS A N 13
ATOM 21965 C CA . LYS A 1 32 ? 15.278 -1.619 4.774 1.00 0.00 32 LYS A CA 13
ATOM 21966 C C . LYS A 1 32 ? 13.837 -1.524 5.285 1.00 0.00 32 LYS A C 13
ATOM 21967 O O . LYS A 1 32 ? 13.302 -0.433 5.477 1.00 0.00 32 LYS A O 13
ATOM 21986 N N . LYS A 1 33 ? 13.172 -2.668 5.459 1.00 0.00 33 LYS A N 13
ATOM 21987 C CA . LYS A 1 33 ? 11.742 -2.769 5.731 1.00 0.00 33 LYS A CA 13
ATOM 21988 C C . LYS A 1 33 ? 11.332 -2.309 7.116 1.00 0.00 33 LYS A C 13
ATOM 21989 O O . LYS A 1 33 ? 10.133 -2.278 7.373 1.00 0.00 33 LYS A O 13
ATOM 22008 N N . ASP A 1 34 ? 12.249 -2.033 8.037 1.00 0.00 34 ASP A N 13
ATOM 22009 C CA . ASP A 1 34 ? 11.831 -1.461 9.308 1.00 0.00 34 ASP A CA 13
ATOM 22010 C C . ASP A 1 34 ? 11.732 0.054 9.201 1.00 0.00 34 ASP A C 13
ATOM 22011 O O . ASP A 1 34 ? 10.889 0.629 9.875 1.00 0.00 34 ASP A O 13
ATOM 22020 N N . PHE A 1 35 ? 12.454 0.710 8.285 1.00 0.00 35 PHE A N 13
ATOM 22021 C CA . PHE A 1 35 ? 12.407 2.166 8.133 1.00 0.00 35 PHE A CA 13
ATOM 22022 C C . PHE A 1 35 ? 11.193 2.624 7.306 1.00 0.00 35 PHE A C 13
ATOM 22023 O O . PHE A 1 35 ? 11.237 3.683 6.698 1.00 0.00 35 PHE A O 13
ATOM 22040 N N . VAL A 1 36 ? 10.126 1.845 7.182 1.00 0.00 36 VAL A N 13
ATOM 22041 C CA . VAL A 1 36 ? 8.990 2.123 6.295 1.00 0.00 36 VAL A CA 13
ATOM 22042 C C . VAL A 1 36 ? 7.675 1.976 7.071 1.00 0.00 36 VAL A C 13
ATOM 22043 O O . VAL A 1 36 ? 7.542 1.061 7.889 1.00 0.00 36 VAL A O 13
ATOM 22056 N N . THR A 1 37 ? 6.697 2.850 6.805 1.00 0.00 37 THR A N 13
ATOM 22057 C CA . THR A 1 37 ? 5.368 2.818 7.413 1.00 0.00 37 THR A CA 13
ATOM 22058 C C . THR A 1 37 ? 4.317 3.167 6.348 1.00 0.00 37 THR A C 13
ATOM 22059 O O . THR A 1 37 ? 4.495 4.109 5.569 1.00 0.00 37 THR A O 13
ATOM 22070 N N . PHE A 1 38 ? 3.204 2.426 6.326 1.00 0.00 38 PHE A N 13
ATOM 22071 C CA . PHE A 1 38 ? 2.011 2.744 5.541 1.00 0.00 38 PHE A CA 13
ATOM 22072 C C . PHE A 1 38 ? 1.070 3.532 6.433 1.00 0.00 38 PHE A C 13
ATOM 22073 O O . PHE A 1 38 ? 0.764 3.097 7.549 1.00 0.00 38 PHE A O 13
ATOM 22090 N N . SER A 1 39 ? 0.640 4.690 5.943 1.00 0.00 39 SER A N 13
ATOM 22091 C CA . SER A 1 39 ? -0.086 5.669 6.731 1.00 0.00 39 SER A CA 13
ATOM 22092 C C . SER A 1 39 ? -1.368 6.042 5.992 1.00 0.00 39 SER A C 13
ATOM 22093 O O . SER A 1 39 ? -2.446 5.629 6.420 1.00 0.00 39 SER A O 13
ATOM 22101 N N . ARG A 1 40 ? -1.276 6.742 4.859 1.00 0.00 40 ARG A N 13
ATOM 22102 C CA . ARG A 1 40 ? -2.446 7.080 4.052 1.00 0.00 40 ARG A CA 13
ATOM 22103 C C . ARG A 1 40 ? -2.667 5.973 3.032 1.00 0.00 40 ARG A C 13
ATOM 22104 O O . ARG A 1 40 ? -1.731 5.506 2.387 1.00 0.00 40 ARG A O 13
ATOM 22125 N N . VAL A 1 41 ? -3.917 5.623 2.806 1.00 0.00 41 VAL A N 13
ATOM 22126 C CA . VAL A 1 41 ? -4.418 5.036 1.592 1.00 0.00 41 VAL A CA 13
ATOM 22127 C C . VAL A 1 41 ? -5.639 5.819 1.108 1.00 0.00 41 VAL A C 13
ATOM 22128 O O . VAL A 1 41 ? -6.425 6.326 1.909 1.00 0.00 41 VAL A O 13
ATOM 22141 N N . GLU A 1 42 ? -5.794 5.925 -0.211 1.00 0.00 42 GLU A N 13
ATOM 22142 C CA . GLU A 1 42 ? -6.996 6.391 -0.876 1.00 0.00 42 GLU A CA 13
ATOM 22143 C C . GLU A 1 42 ? -7.379 5.335 -1.894 1.00 0.00 42 GLU A C 13
ATOM 22144 O O . GLU A 1 42 ? -6.681 5.146 -2.895 1.00 0.00 42 GLU A O 13
ATOM 22156 N N . LEU A 1 43 ? -8.498 4.657 -1.675 1.00 0.00 43 LEU A N 13
ATOM 22157 C CA . LEU A 1 43 ? -9.020 3.774 -2.698 1.00 0.00 43 LEU A CA 13
ATOM 22158 C C . LEU A 1 43 ? -9.765 4.593 -3.743 1.00 0.00 43 LEU A C 13
ATOM 22159 O O . LEU A 1 43 ? -10.231 5.712 -3.493 1.00 0.00 43 LEU A O 13
ATOM 22175 N N . SER A 1 44 ? -9.883 4.000 -4.927 1.00 0.00 44 SER A N 13
ATOM 22176 C CA . SER A 1 44 ? -10.670 4.535 -6.016 1.00 0.00 44 SER A CA 13
ATOM 22177 C C . SER A 1 44 ? -12.146 4.597 -5.602 1.00 0.00 44 SER A C 13
ATOM 22178 O O . SER A 1 44 ? -12.574 3.861 -4.706 1.00 0.00 44 SER A O 13
ATOM 22186 N N . LYS A 1 45 ? -12.951 5.392 -6.318 1.00 0.00 45 LYS A N 13
ATOM 22187 C CA . LYS A 1 45 ? -14.401 5.438 -6.142 1.00 0.00 45 LYS A CA 13
ATOM 22188 C C . LYS A 1 45 ? -14.988 4.028 -6.155 1.00 0.00 45 LYS A C 13
ATOM 22189 O O . LYS A 1 45 ? -15.518 3.585 -5.138 1.00 0.00 45 LYS A O 13
ATOM 22208 N N . ASP A 1 46 ? -14.829 3.277 -7.247 1.00 0.00 46 ASP A N 13
ATOM 22209 C CA . ASP A 1 46 ? -15.360 1.909 -7.362 1.00 0.00 46 ASP A CA 13
ATOM 22210 C C . ASP A 1 46 ? -14.578 0.891 -6.506 1.00 0.00 46 ASP A C 13
ATOM 22211 O O . ASP A 1 46 ? -14.753 -0.315 -6.687 1.00 0.00 46 ASP A O 13
ATOM 22220 N N . LYS A 1 47 ? -13.683 1.333 -5.612 1.00 0.00 47 LYS A N 13
ATOM 22221 C CA . LYS A 1 47 ? -12.692 0.542 -4.870 1.00 0.00 47 LYS A CA 13
ATOM 22222 C C . LYS A 1 47 ? -11.842 -0.402 -5.738 1.00 0.00 47 LYS A C 13
ATOM 22223 O O . LYS A 1 47 ? -11.306 -1.400 -5.260 1.00 0.00 47 LYS A O 13
ATOM 22242 N N . ARG A 1 48 ? -11.708 -0.069 -7.027 1.00 0.00 48 ARG A N 13
ATOM 22243 C CA . ARG A 1 48 ? -10.981 -0.846 -8.032 1.00 0.00 48 ARG A CA 13
ATOM 22244 C C . ARG A 1 48 ? -9.477 -0.807 -7.858 1.00 0.00 48 ARG A C 13
ATOM 22245 O O . ARG A 1 48 ? -8.804 -1.781 -8.185 1.00 0.00 48 ARG A O 13
ATOM 22266 N N . TYR A 1 49 ? -8.946 0.307 -7.378 1.00 0.00 49 TYR A N 13
ATOM 22267 C CA . TYR A 1 49 ? -7.527 0.482 -7.160 1.00 0.00 49 TYR A CA 13
ATOM 22268 C C . TYR A 1 49 ? -7.335 1.088 -5.788 1.00 0.00 49 TYR A C 13
ATOM 22269 O O . TYR A 1 49 ? -8.287 1.617 -5.202 1.00 0.00 49 TYR A O 13
ATOM 22287 N N . ALA A 1 50 ? -6.110 0.970 -5.300 1.00 0.00 50 ALA A N 13
ATOM 22288 C CA . ALA A 1 50 ? -5.711 1.411 -3.971 1.00 0.00 50 ALA A CA 13
ATOM 22289 C C . ALA A 1 50 ? -4.411 2.195 -4.062 1.00 0.00 50 ALA A C 13
ATOM 22290 O O . ALA A 1 50 ? -3.354 1.606 -4.285 1.00 0.00 50 ALA A O 13
ATOM 22297 N N . ASP A 1 51 ? -4.487 3.516 -3.880 1.00 0.00 51 ASP A N 13
ATOM 22298 C CA . ASP A 1 51 ? -3.315 4.372 -3.770 1.00 0.00 51 ASP A CA 13
ATOM 22299 C C . ASP A 1 51 ? -2.821 4.251 -2.325 1.00 0.00 51 ASP A C 13
ATOM 22300 O O . ASP A 1 51 ? -3.362 4.926 -1.451 1.00 0.00 51 ASP A O 13
ATOM 22309 N N . VAL A 1 52 ? -1.870 3.357 -2.037 1.00 0.00 52 VAL A N 13
ATOM 22310 C CA . VAL A 1 52 ? -1.284 3.158 -0.704 1.00 0.00 52 VAL A CA 13
ATOM 22311 C C . VAL A 1 52 ? -0.002 3.999 -0.647 1.00 0.00 52 VAL A C 13
ATOM 22312 O O . VAL A 1 52 ? 0.951 3.758 -1.399 1.00 0.00 52 VAL A O 13
ATOM 22325 N N . TYR A 1 53 ? 0.018 5.010 0.217 1.00 0.00 53 TYR A N 13
ATOM 22326 C CA . TYR A 1 53 ? 1.132 5.920 0.413 1.00 0.00 53 TYR A CA 13
ATOM 22327 C C . TYR A 1 53 ? 2.093 5.291 1.419 1.00 0.00 53 TYR A C 13
ATOM 22328 O O . TYR A 1 53 ? 1.681 4.687 2.416 1.00 0.00 53 TYR A O 13
ATOM 22346 N N . VAL A 1 54 ? 3.388 5.444 1.156 1.00 0.00 54 VAL A N 13
ATOM 22347 C CA . VAL A 1 54 ? 4.449 4.775 1.882 1.00 0.00 54 VAL A CA 13
ATOM 22348 C C . VAL A 1 54 ? 5.434 5.841 2.338 1.00 0.00 54 VAL A C 13
ATOM 22349 O O . VAL A 1 54 ? 6.135 6.426 1.509 1.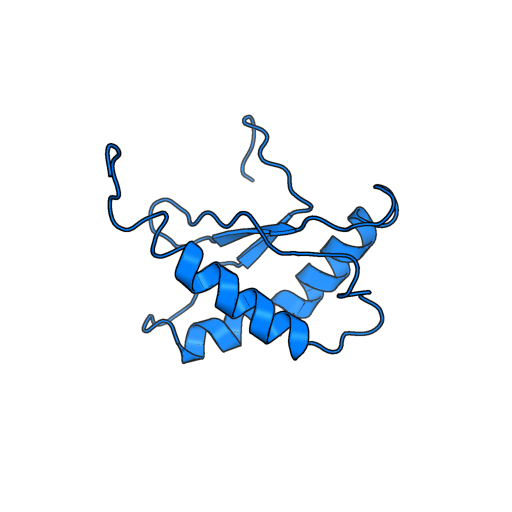00 0.00 54 VAL A O 13
ATOM 22362 N N . SER A 1 55 ? 5.456 6.121 3.639 1.00 0.00 55 SER A N 13
ATOM 22363 C CA . SER A 1 55 ? 6.507 6.927 4.229 1.00 0.00 55 SER A CA 13
ATOM 22364 C C . SER A 1 55 ? 7.740 6.034 4.415 1.00 0.00 55 SER A C 13
ATOM 22365 O O . SER A 1 55 ? 7.610 4.829 4.656 1.00 0.00 55 SER A O 13
ATOM 22373 N N . PHE A 1 56 ? 8.934 6.621 4.309 1.00 0.00 56 PHE A N 13
ATOM 22374 C CA . PHE A 1 56 ? 10.211 5.939 4.479 1.00 0.00 56 PHE A CA 13
ATOM 22375 C C . PHE A 1 56 ? 11.143 6.866 5.261 1.00 0.00 56 PHE A C 13
ATOM 22376 O O . PHE A 1 56 ? 11.294 8.040 4.916 1.00 0.00 56 PHE A O 13
ATOM 22393 N N . LEU A 1 57 ? 11.780 6.332 6.296 1.00 0.00 57 LEU A N 13
ATOM 22394 C CA . LEU A 1 57 ? 12.889 6.890 7.052 1.00 0.00 57 LEU A CA 13
ATOM 22395 C C . LEU A 1 57 ? 14.144 6.781 6.173 1.00 0.00 57 LEU A C 13
ATOM 22396 O O . LEU A 1 57 ? 15.007 5.910 6.347 1.00 0.00 57 LEU A O 13
ATOM 22412 N N . GLY A 1 58 ? 14.201 7.652 5.169 1.00 0.00 58 GLY A N 13
ATOM 22413 C CA . GLY A 1 58 ? 15.230 7.745 4.151 1.00 0.00 58 GLY A CA 13
ATOM 22414 C C . GLY A 1 58 ? 15.071 9.058 3.390 1.00 0.00 58 GLY A C 13
ATOM 22415 O O . GLY A 1 58 ? 14.166 9.853 3.669 1.00 0.00 58 GLY A O 13
ATOM 22419 N N . THR A 1 59 ? 15.914 9.270 2.389 1.00 0.00 59 THR A N 13
ATOM 22420 C CA . THR A 1 59 ? 15.888 10.437 1.512 1.00 0.00 59 THR A CA 13
ATOM 22421 C C . THR A 1 59 ? 14.753 10.299 0.479 1.00 0.00 59 THR A C 13
ATOM 22422 O O . THR A 1 59 ? 14.310 9.173 0.210 1.00 0.00 59 THR A O 13
ATOM 22433 N N . PRO A 1 60 ? 14.325 11.395 -0.176 1.00 0.00 60 PRO A N 13
ATOM 22434 C CA . PRO A 1 60 ? 13.404 11.378 -1.319 1.00 0.00 60 PRO A CA 13
ATOM 22435 C C . PRO A 1 60 ? 14.067 10.813 -2.588 1.00 0.00 60 PRO A C 13
ATOM 22436 O O . PRO A 1 60 ? 13.521 10.914 -3.685 1.00 0.00 60 PRO A O 13
ATOM 22447 N N . GLU A 1 61 ? 15.296 10.322 -2.467 1.00 0.00 61 GLU A N 13
ATOM 22448 C CA . GLU A 1 61 ? 16.114 9.730 -3.507 1.00 0.00 61 GLU A CA 13
ATOM 22449 C C . GLU A 1 61 ? 15.958 8.218 -3.364 1.00 0.00 61 GLU A C 13
ATOM 22450 O O . GLU A 1 61 ? 15.381 7.589 -4.245 1.00 0.00 61 GLU A O 13
ATOM 22462 N N . GLU A 1 62 ? 16.331 7.661 -2.199 1.00 0.00 62 GLU A N 13
ATOM 22463 C CA . GLU A 1 62 ? 16.157 6.242 -1.895 1.00 0.00 62 GLU A CA 13
ATOM 22464 C C . GLU A 1 62 ? 14.716 5.817 -2.156 1.00 0.00 62 GLU A C 13
ATOM 22465 O O . GLU A 1 62 ? 14.478 4.864 -2.890 1.00 0.00 62 GLU A O 13
ATOM 22477 N N . ARG A 1 63 ? 13.747 6.532 -1.573 1.00 0.00 63 ARG A N 13
ATOM 22478 C CA . ARG A 1 63 ? 12.326 6.190 -1.646 1.00 0.00 63 ARG A CA 13
ATOM 22479 C C . ARG A 1 63 ? 11.826 6.042 -3.089 1.00 0.00 63 ARG A C 13
ATOM 22480 O O . ARG A 1 63 ? 10.804 5.385 -3.304 1.00 0.00 63 ARG A O 13
ATOM 22501 N N . LYS A 1 64 ? 12.495 6.622 -4.088 1.00 0.00 64 LYS A N 13
ATOM 22502 C CA . LYS A 1 64 ? 12.061 6.471 -5.471 1.00 0.00 64 LYS A CA 13
ATOM 22503 C C . LYS A 1 64 ? 12.557 5.187 -6.108 1.00 0.00 64 LYS A C 13
ATOM 22504 O O . LYS A 1 64 ? 11.913 4.661 -7.007 1.00 0.00 64 LYS A O 13
ATOM 22523 N N . GLU A 1 65 ? 13.699 4.676 -5.675 1.00 0.00 65 GLU A N 13
ATOM 22524 C CA . GLU A 1 65 ? 14.119 3.327 -6.034 1.00 0.00 65 GLU A CA 13
ATOM 22525 C C . GLU A 1 65 ? 13.187 2.290 -5.389 1.00 0.00 65 GLU A C 13
ATOM 22526 O O . GLU A 1 65 ? 13.030 1.196 -5.925 1.00 0.00 65 GLU A O 13
ATOM 22538 N N . THR A 1 66 ? 12.514 2.609 -4.277 1.00 0.00 66 THR A N 13
ATOM 22539 C CA . THR A 1 66 ? 11.883 1.573 -3.464 1.00 0.00 66 THR A CA 13
ATOM 22540 C C . THR A 1 66 ? 10.407 1.339 -3.823 1.00 0.00 66 THR A C 13
ATOM 22541 O O . THR A 1 66 ? 9.903 0.230 -3.609 1.00 0.00 66 THR A O 13
ATOM 22552 N N . VAL A 1 67 ? 9.724 2.318 -4.436 1.00 0.00 67 VAL A N 13
ATOM 22553 C CA . VAL A 1 67 ? 8.372 2.145 -4.986 1.00 0.00 67 VAL A CA 13
ATOM 22554 C C . VAL A 1 67 ? 8.361 1.008 -6.017 1.00 0.00 67 VAL A C 13
ATOM 22555 O O . VAL A 1 67 ? 7.378 0.271 -6.114 1.00 0.00 67 VAL A O 13
ATOM 22568 N N . GLU A 1 68 ? 9.478 0.822 -6.724 1.00 0.00 68 GLU A N 13
ATOM 22569 C CA . GLU A 1 68 ? 9.687 -0.226 -7.703 1.00 0.00 68 GLU A CA 13
ATOM 22570 C C . GLU A 1 68 ? 9.764 -1.586 -7.007 1.00 0.00 68 GLU A C 13
ATOM 22571 O O . GLU A 1 68 ? 9.060 -2.515 -7.397 1.00 0.00 68 GLU A O 13
ATOM 22583 N N . ILE A 1 69 ? 10.565 -1.698 -5.942 1.00 0.00 69 ILE A N 13
ATOM 22584 C CA . ILE A 1 69 ? 10.718 -2.932 -5.169 1.00 0.00 69 ILE A CA 13
ATOM 22585 C C . ILE A 1 69 ? 9.350 -3.333 -4.582 1.00 0.00 69 ILE A C 13
ATOM 22586 O O . ILE A 1 69 ? 9.013 -4.519 -4.553 1.00 0.00 69 ILE A O 13
ATOM 22602 N N . LEU A 1 70 ? 8.532 -2.368 -4.131 1.00 0.00 70 LEU A N 13
ATOM 22603 C CA . LEU A 1 70 ? 7.167 -2.657 -3.689 1.00 0.00 70 LEU A CA 13
ATOM 22604 C C . LEU A 1 70 ? 6.317 -3.132 -4.857 1.00 0.00 70 LEU A C 13
ATOM 22605 O O . LEU A 1 70 ? 5.574 -4.101 -4.718 1.00 0.00 70 LEU A O 13
ATOM 22621 N N . ASN A 1 71 ? 6.402 -2.455 -6.004 1.00 0.00 71 ASN A N 13
ATOM 22622 C CA . ASN A 1 71 ? 5.583 -2.799 -7.156 1.00 0.00 71 ASN A CA 13
ATOM 22623 C C . ASN A 1 71 ? 5.871 -4.199 -7.667 1.00 0.00 71 ASN A C 13
ATOM 22624 O O . ASN A 1 71 ? 4.956 -4.849 -8.155 1.00 0.00 71 ASN A O 13
ATOM 22635 N N . ARG A 1 72 ? 7.106 -4.673 -7.547 1.00 0.00 72 ARG A N 13
ATOM 22636 C CA . ARG A 1 72 ? 7.495 -6.043 -7.865 1.00 0.00 72 ARG A CA 13
ATOM 22637 C C . ARG A 1 72 ? 6.896 -6.983 -6.816 1.00 0.00 72 ARG A C 13
ATOM 22638 O O . ARG A 1 72 ? 6.218 -7.942 -7.182 1.00 0.00 72 ARG A O 13
ATOM 22659 N N . ALA A 1 73 ? 7.052 -6.667 -5.527 1.00 0.00 73 ALA A N 13
ATOM 22660 C CA . ALA A 1 73 ? 6.511 -7.441 -4.409 1.00 0.00 73 ALA A CA 13
ATOM 22661 C C . ALA A 1 73 ? 4.970 -7.426 -4.298 1.00 0.00 73 ALA A C 13
ATOM 22662 O O . ALA A 1 73 ? 4.426 -8.067 -3.395 1.00 0.00 73 ALA A O 13
ATOM 22669 N N . LYS A 1 74 ? 4.246 -6.712 -5.171 1.00 0.00 74 LYS A N 13
ATOM 22670 C CA . LYS A 1 74 ? 2.794 -6.542 -5.128 1.00 0.00 74 LYS A CA 13
ATOM 22671 C C . LYS A 1 74 ? 2.032 -7.847 -4.888 1.00 0.00 74 LYS A C 13
ATOM 22672 O O . LYS A 1 74 ? 1.074 -7.833 -4.118 1.00 0.00 74 LYS A O 13
ATOM 22691 N N . GLY A 1 75 ? 2.412 -8.950 -5.542 1.00 0.00 75 GLY A N 13
ATOM 22692 C CA . GLY A 1 75 ? 1.671 -10.205 -5.445 1.00 0.00 75 GLY A CA 13
ATOM 22693 C C . GLY A 1 75 ? 1.616 -10.726 -4.008 1.00 0.00 75 GLY A C 13
ATOM 22694 O O . GLY A 1 75 ? 0.535 -11.057 -3.516 1.00 0.00 75 GLY A O 13
ATOM 22698 N N . PHE A 1 76 ? 2.766 -10.761 -3.322 1.00 0.00 76 PHE A N 13
ATOM 22699 C CA . PHE A 1 76 ? 2.880 -11.118 -1.907 1.00 0.00 76 PHE A CA 13
ATOM 22700 C C . PHE A 1 76 ? 1.941 -10.235 -1.089 1.00 0.00 76 PHE A C 13
ATOM 22701 O O . PHE A 1 76 ? 1.066 -10.732 -0.378 1.00 0.00 76 PHE A O 13
ATOM 22718 N N . PHE A 1 77 ? 2.115 -8.920 -1.236 1.00 0.00 77 PHE A N 13
ATOM 22719 C CA . PHE A 1 77 ? 1.369 -7.908 -0.512 1.00 0.00 77 PHE A CA 13
ATOM 22720 C C . PHE A 1 77 ? -0.137 -8.124 -0.637 1.00 0.00 77 PHE A C 13
ATOM 22721 O O . PHE A 1 77 ? -0.838 -8.252 0.368 1.00 0.00 77 PHE A O 13
ATOM 22738 N N . ARG A 1 78 ? -0.645 -8.181 -1.863 1.00 0.00 78 ARG A N 13
ATOM 22739 C CA . ARG A 1 78 ? -2.075 -8.225 -2.129 1.00 0.00 78 ARG A CA 13
ATOM 22740 C C . ARG A 1 78 ? -2.692 -9.522 -1.668 1.00 0.00 78 ARG A C 13
ATOM 22741 O O . ARG A 1 78 ? -3.800 -9.507 -1.140 1.00 0.00 78 ARG A O 13
ATOM 22762 N N . THR A 1 79 ? -1.986 -10.626 -1.884 1.00 0.00 79 THR A N 13
ATOM 22763 C CA . THR A 1 79 ? -2.462 -11.942 -1.462 1.00 0.00 79 THR A CA 13
ATOM 22764 C C . THR A 1 79 ? -2.830 -11.924 0.019 1.00 0.00 79 THR A C 13
ATOM 22765 O O . THR A 1 79 ? -3.874 -12.452 0.398 1.00 0.00 79 THR A O 13
ATOM 22776 N N . PHE A 1 80 ? -2.010 -11.272 0.841 1.00 0.00 80 PHE A N 13
ATOM 22777 C CA . PHE A 1 80 ? -2.260 -11.140 2.268 1.00 0.00 80 PHE A CA 13
ATOM 22778 C C . PHE A 1 80 ? -3.645 -10.528 2.526 1.00 0.00 80 PHE A C 13
ATOM 22779 O O . PHE A 1 80 ? -4.401 -11.004 3.373 1.00 0.00 80 PHE A O 13
ATOM 22796 N N . ILE A 1 81 ? -4.004 -9.491 1.767 1.00 0.00 81 ILE A N 13
ATOM 22797 C CA . ILE A 1 81 ? -5.302 -8.838 1.888 1.00 0.00 81 ILE A CA 13
ATOM 22798 C C . ILE A 1 81 ? -6.393 -9.770 1.353 1.00 0.00 81 ILE A C 13
ATOM 22799 O O . ILE A 1 81 ? -7.408 -9.969 2.016 1.00 0.00 81 ILE A O 13
ATOM 22815 N N . ALA A 1 82 ? -6.184 -10.360 0.172 1.00 0.00 82 ALA A N 13
ATOM 22816 C CA . ALA A 1 82 ? -7.158 -11.214 -0.497 1.00 0.00 82 ALA A CA 13
ATOM 22817 C C . ALA A 1 82 ? -7.537 -12.424 0.365 1.00 0.00 82 ALA A C 13
ATOM 22818 O O . ALA A 1 82 ? -8.700 -12.836 0.359 1.00 0.00 82 ALA A O 13
ATOM 22825 N N . LYS A 1 83 ? -6.578 -12.966 1.123 1.00 0.00 83 LYS A N 13
ATOM 22826 C CA . LYS A 1 83 ? -6.781 -13.986 2.145 1.00 0.00 83 LYS A CA 13
ATOM 22827 C C . LYS A 1 83 ? -7.770 -13.481 3.194 1.00 0.00 83 LYS A C 13
ATOM 22828 O O . LYS A 1 83 ? -8.771 -14.150 3.442 1.00 0.00 83 LYS A O 13
ATOM 22847 N N . ASN A 1 84 ? -7.492 -12.329 3.808 1.00 0.00 84 ASN A N 13
ATOM 22848 C CA . ASN A 1 84 ? -8.290 -11.763 4.898 1.00 0.00 84 ASN A CA 13
ATOM 22849 C C . ASN A 1 84 ? -9.722 -11.460 4.447 1.00 0.00 84 ASN A C 13
ATOM 22850 O O . ASN A 1 84 ? -10.686 -11.766 5.154 1.00 0.00 84 ASN A O 13
ATOM 22861 N N . LEU A 1 85 ? -9.869 -10.798 3.301 1.00 0.00 85 LEU A N 13
ATOM 22862 C CA . LEU A 1 85 ? -11.116 -10.240 2.806 1.00 0.00 85 LEU A CA 13
ATOM 22863 C C . LEU A 1 85 ? -12.052 -11.336 2.321 1.00 0.00 85 LEU A C 13
ATOM 22864 O O . LEU A 1 85 ? -11.669 -12.199 1.531 1.00 0.00 85 LEU A O 13
ATOM 22880 N N . ARG A 1 86 ? -13.315 -11.247 2.719 1.00 0.00 86 ARG A N 13
ATOM 22881 C CA . ARG A 1 86 ? -14.413 -11.989 2.106 1.00 0.00 86 ARG A CA 13
ATOM 22882 C C . ARG A 1 86 ? -14.807 -11.294 0.797 1.00 0.00 86 ARG A C 13
ATOM 22883 O O . ARG A 1 86 ? -15.865 -10.678 0.728 1.00 0.00 86 ARG A O 13
ATOM 22904 N N . LEU A 1 87 ? -13.954 -11.359 -0.232 1.00 0.00 87 LEU A N 13
ATOM 22905 C CA . LEU A 1 87 ? -14.262 -10.964 -1.610 1.00 0.00 87 LEU A CA 13
ATOM 22906 C C . LEU A 1 87 ? -13.457 -11.843 -2.574 1.00 0.00 87 LEU A C 13
ATOM 22907 O O . LEU A 1 87 ? -12.570 -12.591 -2.152 1.00 0.00 87 LEU A O 13
ATOM 22923 N N . TYR A 1 88 ? -13.758 -11.772 -3.874 1.00 0.00 88 TYR A N 13
ATOM 22924 C CA . TYR A 1 88 ? -13.031 -12.470 -4.935 1.00 0.00 88 TYR A CA 13
ATOM 22925 C C . TYR A 1 88 ? -11.751 -11.710 -5.291 1.00 0.00 88 TYR A C 13
ATOM 22926 O O . TYR A 1 88 ? -10.687 -12.024 -4.757 1.00 0.00 88 TYR A O 13
ATOM 22944 N N . VAL A 1 89 ? -11.832 -10.718 -6.181 1.00 0.00 89 VAL A N 13
ATOM 22945 C CA . VAL A 1 89 ? -10.668 -9.960 -6.633 1.00 0.00 89 VAL A CA 13
ATOM 22946 C C . VAL A 1 89 ? -10.211 -8.998 -5.527 1.00 0.00 89 VAL A C 13
ATOM 22947 O O . VAL A 1 89 ? -10.944 -8.761 -4.560 1.00 0.00 89 VAL A O 13
ATOM 22960 N N . ALA A 1 90 ? -9.028 -8.397 -5.670 1.00 0.00 90 ALA A N 13
ATOM 22961 C CA . ALA A 1 90 ? -8.545 -7.303 -4.831 1.00 0.00 90 ALA A CA 13
ATOM 22962 C C . ALA A 1 90 ? -7.993 -6.206 -5.752 1.00 0.00 90 ALA A C 13
ATOM 22963 O O . ALA A 1 90 ? -7.599 -6.531 -6.879 1.00 0.00 90 ALA A O 13
ATOM 22970 N N . PRO A 1 91 ? -7.944 -4.941 -5.307 1.00 0.00 91 PRO A N 13
ATOM 22971 C CA . PRO A 1 91 ? -7.489 -3.818 -6.118 1.00 0.00 91 PRO A CA 13
ATOM 22972 C C . PRO A 1 91 ? -6.028 -3.952 -6.557 1.00 0.00 91 PRO A C 13
ATOM 22973 O O . PRO A 1 91 ? -5.255 -4.735 -6.005 1.00 0.00 91 PRO A O 13
ATOM 22984 N N . GLU A 1 92 ? -5.606 -3.147 -7.532 1.00 0.00 92 GLU A N 13
ATOM 22985 C CA . GLU A 1 92 ? -4.188 -2.887 -7.704 1.00 0.00 92 GLU A CA 13
ATOM 22986 C C . GLU A 1 92 ? -3.732 -2.075 -6.508 1.00 0.00 92 GLU A C 13
ATOM 22987 O O . GLU A 1 92 ? -4.397 -1.113 -6.130 1.00 0.00 92 GLU A O 13
ATOM 22999 N N . ILE A 1 93 ? -2.581 -2.438 -5.961 1.00 0.00 93 ILE A N 13
ATOM 23000 C CA . ILE A 1 93 ? -1.914 -1.668 -4.937 1.00 0.00 93 ILE A CA 13
ATOM 23001 C C . ILE A 1 93 ? -0.971 -0.727 -5.693 1.00 0.00 93 ILE A C 13
ATOM 23002 O O . ILE A 1 93 ? 0.174 -1.090 -5.972 1.00 0.00 93 ILE A O 13
ATOM 23018 N N . ARG A 1 94 ? -1.460 0.445 -6.107 1.00 0.00 94 ARG A N 13
ATOM 23019 C CA . ARG A 1 94 ? -0.583 1.496 -6.609 1.00 0.00 94 ARG A CA 13
ATOM 23020 C C . ARG A 1 94 ? 0.155 2.022 -5.385 1.00 0.00 94 ARG A C 13
ATOM 23021 O O . ARG A 1 94 ? -0.424 2.728 -4.561 1.00 0.00 94 ARG A O 13
ATOM 23042 N N . PHE A 1 95 ? 1.410 1.622 -5.217 1.00 0.00 95 PHE A N 13
ATOM 23043 C CA . PHE A 1 95 ? 2.257 2.144 -4.162 1.00 0.00 95 PHE A CA 13
ATOM 23044 C C . PHE A 1 95 ? 2.688 3.572 -4.519 1.00 0.00 95 PHE A C 13
ATOM 23045 O O . PHE A 1 95 ? 2.981 3.848 -5.685 1.00 0.00 95 PHE A O 13
ATOM 23062 N N . TYR A 1 96 ? 2.786 4.462 -3.526 1.00 0.00 96 TYR A N 13
ATOM 23063 C CA . TYR A 1 96 ? 3.275 5.835 -3.683 1.00 0.00 96 TYR A CA 13
ATOM 23064 C C . TYR A 1 96 ? 4.388 6.117 -2.689 1.00 0.00 96 TYR A C 13
ATOM 23065 O O . TYR A 1 96 ? 4.556 5.424 -1.687 1.00 0.00 96 TYR A O 13
ATOM 23083 N N . GLU A 1 97 ? 5.134 7.178 -2.944 1.00 0.00 97 GLU A N 13
ATOM 23084 C CA . GLU A 1 97 ? 6.292 7.664 -2.215 1.00 0.00 97 GLU A CA 13
ATOM 23085 C C . GLU A 1 97 ? 5.938 8.740 -1.197 1.00 0.00 97 GLU A C 13
ATOM 23086 O O . GLU A 1 97 ? 6.657 9.712 -0.977 1.00 0.00 97 GLU A O 13
ATOM 23098 N N . ASP A 1 98 ? 4.805 8.495 -0.548 1.00 0.00 98 ASP A N 13
ATOM 23099 C CA . ASP A 1 98 ? 4.061 9.424 0.291 1.00 0.00 98 ASP A CA 13
ATOM 23100 C C . ASP A 1 98 ? 3.940 10.793 -0.388 1.00 0.00 98 ASP A C 13
ATOM 23101 O O . ASP A 1 98 ? 4.546 11.776 0.036 1.00 0.00 98 ASP A O 13
ATOM 23110 N N . LYS A 1 99 ? 3.162 10.820 -1.479 1.00 0.00 99 LYS A N 13
ATOM 23111 C CA . LYS A 1 99 ? 2.903 11.916 -2.415 1.00 0.00 99 LYS A CA 13
ATOM 23112 C C . LYS A 1 99 ? 4.123 12.517 -3.111 1.00 0.00 99 LYS A C 13
ATOM 23113 O O . LYS A 1 99 ? 3.953 13.117 -4.172 1.00 0.00 99 LYS A O 13
ATOM 23132 N N . GLY A 1 100 ? 5.324 12.364 -2.565 1.00 0.00 100 GLY A N 13
ATOM 23133 C CA . GLY A 1 100 ? 6.489 13.099 -3.007 1.00 0.00 100 GLY A CA 13
ATOM 23134 C C . GLY A 1 100 ? 6.341 14.574 -2.674 1.00 0.00 100 GLY A C 13
ATOM 23135 O O . GLY A 1 100 ? 5.268 15.052 -2.287 1.00 0.00 100 GLY A O 13
ATOM 23139 N N . ILE A 1 101 ? 7.426 15.320 -2.849 1.00 0.00 101 ILE A N 13
ATOM 23140 C CA . ILE A 1 101 ? 7.461 16.752 -2.637 1.00 0.00 101 ILE A CA 13
ATOM 23141 C C . ILE A 1 101 ? 8.016 17.342 -3.933 1.00 0.00 101 ILE A C 13
ATOM 23142 O O . ILE A 1 101 ? 9.224 17.543 -4.066 1.00 0.00 101 ILE A O 13
ATOM 23158 N N . GLU A 1 102 ? 7.130 17.576 -4.902 1.00 0.00 102 GLU A N 13
ATOM 23159 C CA . GLU A 1 102 ? 7.450 18.340 -6.104 1.00 0.00 102 GLU A CA 13
ATOM 23160 C C . GLU A 1 102 ? 6.398 19.423 -6.364 1.00 0.00 102 GLU A C 13
ATOM 23161 O O . GLU A 1 102 ? 6.770 20.528 -6.748 1.00 0.00 102 GLU A O 13
ATOM 23173 N N . ALA A 1 103 ? 5.114 19.181 -6.059 1.00 0.00 103 ALA A N 13
ATOM 23174 C CA . ALA A 1 103 ? 4.001 20.080 -6.379 1.00 0.00 103 ALA A CA 13
ATOM 23175 C C . ALA A 1 103 ? 4.020 20.519 -7.851 1.00 0.00 103 ALA A C 13
ATOM 23176 O O . ALA A 1 103 ? 3.910 21.703 -8.174 1.00 0.00 103 ALA A O 13
ATOM 23183 N N . SER A 1 104 ? 4.147 19.550 -8.755 1.00 0.00 104 SER A N 13
ATOM 23184 C CA . SER A 1 104 ? 3.948 19.723 -10.182 1.00 0.00 104 SER A CA 13
ATOM 23185 C C . SER A 1 104 ? 3.293 18.459 -10.764 1.00 0.00 104 SER A C 13
ATOM 23186 O O . SER A 1 104 ? 2.953 17.520 -10.032 1.00 0.00 104 SER A O 13
ATOM 23194 N N . VAL A 1 105 ? 3.039 18.465 -12.073 1.00 0.00 105 VAL A N 13
ATOM 23195 C CA . VAL A 1 105 ? 2.252 17.459 -12.785 1.00 0.00 105 VAL A CA 13
ATOM 23196 C C . VAL A 1 105 ? 2.941 17.197 -14.128 1.00 0.00 105 VAL A C 13
ATOM 23197 O O . VAL A 1 105 ? 3.582 16.161 -14.318 1.00 0.00 105 VAL A O 13
ATOM 23210 N N . LYS A 1 106 ? 2.823 18.153 -15.043 1.00 0.00 106 LYS A N 13
ATOM 23211 C CA . LYS A 1 106 ? 3.369 18.212 -16.384 1.00 0.00 106 LYS A CA 13
ATOM 23212 C C . LYS A 1 106 ? 3.623 19.682 -16.640 1.00 0.00 106 LYS A C 13
ATOM 23213 O O . LYS A 1 106 ? 2.937 20.511 -16.001 1.00 0.00 106 LYS A O 13
ATOM 23232 N N . GLY A 1 1 ? -10.879 13.948 15.651 1.00 0.00 1 GLY A N 14
ATOM 23233 C CA . GLY A 1 1 ? -11.377 13.044 14.607 1.00 0.00 1 GLY A CA 14
ATOM 23234 C C . GLY A 1 1 ? -10.451 13.045 13.402 1.00 0.00 1 GLY A C 14
ATOM 23235 O O . GLY A 1 1 ? -9.832 14.067 13.114 1.00 0.00 1 GLY A O 14
ATOM 23239 N N . MET A 1 2 ? -10.336 11.907 12.706 1.00 0.00 2 MET A N 14
ATOM 23240 C CA . MET A 1 2 ? -9.485 11.718 11.536 1.00 0.00 2 MET A CA 14
ATOM 23241 C C . MET A 1 2 ? -10.377 11.573 10.300 1.00 0.00 2 MET A C 14
ATOM 23242 O O . MET A 1 2 ? -10.663 12.595 9.678 1.00 0.00 2 MET A O 14
ATOM 23256 N N . ASN A 1 3 ? -10.877 10.375 9.979 1.00 0.00 3 ASN A N 14
ATOM 23257 C CA . ASN A 1 3 ? -11.549 10.083 8.708 1.00 0.00 3 ASN A CA 14
ATOM 23258 C C . ASN A 1 3 ? -12.999 9.645 8.975 1.00 0.00 3 ASN A C 14
ATOM 23259 O O . ASN A 1 3 ? -13.256 8.460 9.206 1.00 0.00 3 ASN A O 14
ATOM 23270 N N . PRO A 1 4 ? -13.957 10.575 9.101 1.00 0.00 4 PRO A N 14
ATOM 23271 C CA . PRO A 1 4 ? -15.344 10.282 9.440 1.00 0.00 4 PRO A CA 14
ATOM 23272 C C . PRO A 1 4 ? -16.095 9.680 8.245 1.00 0.00 4 PRO A C 14
ATOM 23273 O O . PRO A 1 4 ? -16.762 10.404 7.496 1.00 0.00 4 PRO A O 14
ATOM 23284 N N . ALA A 1 5 ? -16.020 8.364 8.043 1.00 0.00 5 ALA A N 14
ATOM 23285 C CA . ALA A 1 5 ? -16.951 7.654 7.173 1.00 0.00 5 ALA A CA 14
ATOM 23286 C C . ALA A 1 5 ? -17.163 6.229 7.674 1.00 0.00 5 ALA A C 14
ATOM 23287 O O . ALA A 1 5 ? -16.305 5.671 8.361 1.00 0.00 5 ALA A O 14
ATOM 23294 N N . TYR A 1 6 ? -18.280 5.634 7.263 1.00 0.00 6 TYR A N 14
ATOM 23295 C CA . TYR A 1 6 ? -18.546 4.206 7.352 1.00 0.00 6 TYR A CA 14
ATOM 23296 C C . TYR A 1 6 ? -18.231 3.567 5.989 1.00 0.00 6 TYR A C 14
ATOM 23297 O O . TYR A 1 6 ? -18.092 4.275 4.988 1.00 0.00 6 TYR A O 14
ATOM 23315 N N . ARG A 1 7 ? -18.177 2.234 5.921 1.00 0.00 7 ARG A N 14
ATOM 23316 C CA . ARG A 1 7 ? -17.940 1.407 4.732 1.00 0.00 7 ARG A CA 14
ATOM 23317 C C . ARG A 1 7 ? -16.596 1.658 4.055 1.00 0.00 7 ARG A C 14
ATOM 23318 O O . ARG A 1 7 ? -15.696 0.845 4.260 1.00 0.00 7 ARG A O 14
ATOM 23339 N N . LYS A 1 8 ? -16.437 2.723 3.255 1.00 0.00 8 LYS A N 14
ATOM 23340 C CA . LYS A 1 8 ? -15.183 3.013 2.549 1.00 0.00 8 LYS A CA 14
ATOM 23341 C C . LYS A 1 8 ? -14.031 3.034 3.558 1.00 0.00 8 LYS A C 14
ATOM 23342 O O . LYS A 1 8 ? -13.137 2.193 3.459 1.00 0.00 8 LYS A O 14
ATOM 23361 N N . ALA A 1 9 ? -14.095 3.904 4.568 1.00 0.00 9 ALA A N 14
ATOM 23362 C CA . ALA A 1 9 ? -13.039 4.039 5.572 1.00 0.00 9 ALA A CA 14
ATOM 23363 C C . ALA A 1 9 ? -12.740 2.725 6.309 1.00 0.00 9 ALA A C 14
ATOM 23364 O O . ALA A 1 9 ? -11.591 2.458 6.659 1.00 0.00 9 ALA A O 14
ATOM 23371 N N . MET A 1 10 ? -13.752 1.886 6.559 1.00 0.00 10 MET A N 14
ATOM 23372 C CA . MET A 1 10 ? -13.560 0.594 7.225 1.00 0.00 10 MET A CA 14
ATOM 23373 C C . MET A 1 10 ? -12.735 -0.374 6.373 1.00 0.00 10 MET A C 14
ATOM 23374 O O . MET A 1 10 ? -12.191 -1.346 6.900 1.00 0.00 10 MET A O 14
ATOM 23388 N N . LEU A 1 11 ? -12.673 -0.151 5.060 1.00 0.00 11 LEU A N 14
ATOM 23389 C CA . LEU A 1 11 ? -11.923 -0.959 4.114 1.00 0.00 11 LEU A CA 14
ATOM 23390 C C . LEU A 1 11 ? -10.464 -0.502 4.096 1.00 0.00 11 LEU A C 14
ATOM 23391 O O . LEU A 1 11 ? -9.549 -1.323 4.115 1.00 0.00 11 LEU A O 14
ATOM 23407 N N . GLU A 1 12 ? -10.251 0.814 4.057 1.00 0.00 12 GLU A N 14
ATOM 23408 C CA . GLU A 1 12 ? -8.932 1.424 3.943 1.00 0.00 12 GLU A CA 14
ATOM 23409 C C . GLU A 1 12 ? -8.051 0.986 5.124 1.00 0.00 12 GLU A C 14
ATOM 23410 O O . GLU A 1 12 ? -6.951 0.472 4.905 1.00 0.00 12 GLU A O 14
ATOM 23422 N N . SER A 1 13 ? -8.559 1.080 6.357 1.00 0.00 13 SER A N 14
ATOM 23423 C CA . SER A 1 13 ? -7.840 0.621 7.543 1.00 0.00 13 SER A CA 14
ATOM 23424 C C . SER A 1 13 ? -7.701 -0.907 7.628 1.00 0.00 13 SER A C 14
ATOM 23425 O O . SER A 1 13 ? -6.748 -1.377 8.258 1.00 0.00 13 SER A O 14
ATOM 23433 N N . GLU A 1 14 ? -8.617 -1.687 7.035 1.00 0.00 14 GLU A N 14
ATOM 23434 C CA . GLU A 1 14 ? -8.525 -3.141 6.996 1.00 0.00 14 GLU A CA 14
ATOM 23435 C C . GLU A 1 14 ? -7.268 -3.555 6.242 1.00 0.00 14 GLU A C 14
ATOM 23436 O O . GLU A 1 14 ? -6.454 -4.336 6.741 1.00 0.00 14 GLU A O 14
ATOM 23448 N N . ILE A 1 15 ? -7.127 -3.048 5.015 1.00 0.00 15 ILE A N 14
ATOM 23449 C CA . ILE A 1 15 ? -6.017 -3.409 4.148 1.00 0.00 15 ILE A CA 14
ATOM 23450 C C . ILE A 1 15 ? -4.710 -2.915 4.771 1.00 0.00 15 ILE A C 14
ATOM 23451 O O . ILE A 1 15 ? -3.704 -3.605 4.633 1.00 0.00 15 ILE A O 14
ATOM 23467 N N . GLN A 1 16 ? -4.710 -1.782 5.481 1.00 0.00 16 GLN A N 14
ATOM 23468 C CA . GLN A 1 16 ? -3.522 -1.265 6.139 1.00 0.00 16 GLN A CA 14
ATOM 23469 C C . GLN A 1 16 ? -2.875 -2.302 7.064 1.00 0.00 16 GLN A C 14
ATOM 23470 O O . GLN A 1 16 ? -1.651 -2.447 7.075 1.00 0.00 16 GLN A O 14
ATOM 23484 N N . LYS A 1 17 ? -3.686 -3.052 7.813 1.00 0.00 17 LYS A N 14
ATOM 23485 C CA . LYS A 1 17 ? -3.185 -4.067 8.737 1.00 0.00 17 LYS A CA 14
ATOM 23486 C C . LYS A 1 17 ? -2.628 -5.243 7.951 1.00 0.00 17 LYS A C 14
ATOM 23487 O O . LYS A 1 17 ? -1.512 -5.682 8.226 1.00 0.00 17 LYS A O 14
ATOM 23506 N N . LEU A 1 18 ? -3.389 -5.728 6.967 1.00 0.00 18 LEU A N 14
ATOM 23507 C CA . LEU A 1 18 ? -2.963 -6.836 6.117 1.00 0.00 18 LEU A CA 14
ATOM 23508 C C . LEU A 1 18 ? -1.631 -6.516 5.430 1.00 0.00 18 LEU A C 14
ATOM 23509 O O . LEU A 1 18 ? -0.745 -7.367 5.362 1.00 0.00 18 LEU A O 14
ATOM 23525 N N . LEU A 1 19 ? -1.474 -5.292 4.926 1.00 0.00 19 LEU A N 14
ATOM 23526 C CA . LEU A 1 19 ? -0.247 -4.839 4.289 1.00 0.00 19 LEU A CA 14
ATOM 23527 C C . LEU A 1 19 ? 0.891 -4.768 5.299 1.00 0.00 19 LEU A C 14
ATOM 23528 O O . LEU A 1 19 ? 1.998 -5.186 4.969 1.00 0.00 19 LEU A O 14
ATOM 23544 N N . MET A 1 20 ? 0.661 -4.249 6.507 1.00 0.00 20 MET A N 14
ATOM 23545 C CA . MET A 1 20 ? 1.668 -4.237 7.567 1.00 0.00 20 MET A CA 14
ATOM 23546 C C . MET A 1 20 ? 2.162 -5.649 7.858 1.00 0.00 20 MET A C 14
ATOM 23547 O O . MET A 1 20 ? 3.372 -5.844 7.904 1.00 0.00 20 MET A O 14
ATOM 23561 N N . GLU A 1 21 ? 1.256 -6.618 7.992 1.00 0.00 21 GLU A N 14
ATOM 23562 C CA . GLU A 1 21 ? 1.560 -8.034 8.157 1.00 0.00 21 GLU A CA 14
ATOM 23563 C C . GLU A 1 21 ? 2.459 -8.555 7.034 1.00 0.00 21 GLU A C 14
ATOM 23564 O O . GLU A 1 21 ? 3.533 -9.107 7.290 1.00 0.00 21 GLU A O 14
ATOM 23576 N N . ALA A 1 22 ? 2.052 -8.339 5.781 1.00 0.00 22 ALA A N 14
ATOM 23577 C CA . ALA A 1 22 ? 2.826 -8.761 4.623 1.00 0.00 22 ALA A CA 14
ATOM 23578 C C . ALA A 1 22 ? 4.225 -8.137 4.625 1.00 0.00 22 ALA A C 14
ATOM 23579 O O . ALA A 1 22 ? 5.175 -8.798 4.220 1.00 0.00 22 ALA A O 14
ATOM 23586 N N . LEU A 1 23 ? 4.368 -6.902 5.113 1.00 0.00 23 LEU A N 14
ATOM 23587 C CA . LEU A 1 23 ? 5.636 -6.192 5.271 1.00 0.00 23 LEU A CA 14
ATOM 23588 C C . LEU A 1 23 ? 6.581 -6.957 6.184 1.00 0.00 23 LEU A C 14
ATOM 23589 O O . LEU A 1 23 ? 7.764 -7.088 5.896 1.00 0.00 23 LEU A O 14
ATOM 23605 N N . GLN A 1 24 ? 6.081 -7.425 7.317 1.00 0.00 24 GLN A N 14
ATOM 23606 C CA . GLN A 1 24 ? 6.865 -8.258 8.210 1.00 0.00 24 GLN A CA 14
ATOM 23607 C C . GLN A 1 24 ? 7.292 -9.569 7.559 1.00 0.00 24 GLN A C 14
ATOM 23608 O O . GLN A 1 24 ? 8.417 -10.010 7.782 1.00 0.00 24 GLN A O 14
ATOM 23622 N N . GLN A 1 25 ? 6.411 -10.209 6.792 1.00 0.00 25 GLN A N 14
ATOM 23623 C CA . GLN A 1 25 ? 6.743 -11.455 6.109 1.00 0.00 25 GLN A CA 14
ATOM 23624 C C . GLN A 1 25 ? 7.799 -11.219 5.016 1.00 0.00 25 GLN A C 14
ATOM 23625 O O . GLN A 1 25 ? 8.622 -12.099 4.762 1.00 0.00 25 GLN A O 14
ATOM 23639 N N . LEU A 1 26 ? 7.746 -10.060 4.358 1.00 0.00 26 LEU A N 14
ATOM 23640 C CA . LEU A 1 26 ? 8.542 -9.666 3.205 1.00 0.00 26 LEU A CA 14
ATOM 23641 C C . LEU A 1 26 ? 10.044 -9.770 3.507 1.00 0.00 26 LEU A C 14
ATOM 23642 O O . LEU A 1 26 ? 10.512 -9.287 4.542 1.00 0.00 26 LEU A O 14
ATOM 23658 N N . ARG A 1 27 ? 10.820 -10.380 2.598 1.00 0.00 27 ARG A N 14
ATOM 23659 C CA . ARG A 1 27 ? 12.278 -10.341 2.684 1.00 0.00 27 ARG A CA 14
ATOM 23660 C C . ARG A 1 27 ? 12.723 -8.966 2.216 1.00 0.00 27 ARG A C 14
ATOM 23661 O O . ARG A 1 27 ? 13.039 -8.120 3.042 1.00 0.00 27 ARG A O 14
ATOM 23682 N N . ASP A 1 28 ? 12.802 -8.786 0.898 1.00 0.00 28 ASP A N 14
ATOM 23683 C CA . ASP A 1 28 ? 13.248 -7.581 0.199 1.00 0.00 28 ASP A CA 14
ATOM 23684 C C . ASP A 1 28 ? 14.496 -7.015 0.873 1.00 0.00 28 ASP A C 14
ATOM 23685 O O . ASP A 1 28 ? 14.433 -5.997 1.561 1.00 0.00 28 ASP A O 14
ATOM 23694 N N . PRO A 1 29 ? 15.648 -7.675 0.716 1.00 0.00 29 PRO A N 14
ATOM 23695 C CA . PRO A 1 29 ? 16.882 -7.370 1.419 1.00 0.00 29 PRO A CA 14
ATOM 23696 C C . PRO A 1 29 ? 17.473 -6.003 1.023 1.00 0.00 29 PRO A C 14
ATOM 23697 O O . PRO A 1 29 ? 18.427 -5.524 1.652 1.00 0.00 29 PRO A O 14
ATOM 23708 N N . ARG A 1 30 ? 16.911 -5.367 -0.010 1.00 0.00 30 ARG A N 14
ATOM 23709 C CA . ARG A 1 30 ? 17.216 -4.002 -0.457 1.00 0.00 30 ARG A CA 14
ATOM 23710 C C . ARG A 1 30 ? 16.267 -2.938 0.113 1.00 0.00 30 ARG A C 14
ATOM 23711 O O . ARG A 1 30 ? 16.359 -1.771 -0.255 1.00 0.00 30 ARG A O 14
ATOM 23732 N N . LEU A 1 31 ? 15.326 -3.343 0.965 1.00 0.00 31 LEU A N 14
ATOM 23733 C CA . LEU A 1 31 ? 14.290 -2.515 1.558 1.00 0.00 31 LEU A CA 14
ATOM 23734 C C . LEU A 1 31 ? 14.456 -2.577 3.075 1.00 0.00 31 LEU A C 14
ATOM 23735 O O . LEU A 1 31 ? 14.221 -3.627 3.673 1.00 0.00 31 LEU A O 14
ATOM 23751 N N . LYS A 1 32 ? 14.889 -1.476 3.698 1.00 0.00 32 LYS A N 14
ATOM 23752 C CA . LYS A 1 32 ? 14.944 -1.299 5.142 1.00 0.00 32 LYS A CA 14
ATOM 23753 C C . LYS A 1 32 ? 13.530 -1.317 5.731 1.00 0.00 32 LYS A C 14
ATOM 23754 O O . LYS A 1 32 ? 12.976 -0.248 6.003 1.00 0.00 32 LYS A O 14
ATOM 23773 N N . LYS A 1 33 ? 12.899 -2.482 5.939 1.00 0.00 33 LYS A N 14
ATOM 23774 C CA . LYS A 1 33 ? 11.554 -2.510 6.496 1.00 0.00 33 LYS A CA 14
ATOM 23775 C C . LYS A 1 33 ? 11.520 -1.945 7.912 1.00 0.00 33 LYS A C 14
ATOM 23776 O O . LYS A 1 33 ? 10.489 -1.435 8.348 1.00 0.00 33 LYS A O 14
ATOM 23795 N N . ASP A 1 34 ? 12.674 -1.965 8.578 1.00 0.00 34 ASP A N 14
ATOM 23796 C CA . ASP A 1 34 ? 12.918 -1.431 9.904 1.00 0.00 34 ASP A CA 14
ATOM 23797 C C . ASP A 1 34 ? 12.490 0.034 10.035 1.00 0.00 34 ASP A C 14
ATOM 23798 O O . ASP A 1 34 ? 12.231 0.459 11.159 1.00 0.00 34 ASP A O 14
ATOM 23807 N N . PHE A 1 35 ? 12.315 0.782 8.933 1.00 0.00 35 PHE A N 14
ATOM 23808 C CA . PHE A 1 35 ? 12.000 2.215 8.936 1.00 0.00 35 PHE A CA 14
ATOM 23809 C C . PHE A 1 35 ? 10.760 2.580 8.090 1.00 0.00 35 PHE A C 14
ATOM 23810 O O . PHE A 1 35 ? 10.529 3.764 7.816 1.00 0.00 35 PHE A O 14
ATOM 23827 N N . VAL A 1 36 ? 9.976 1.601 7.624 1.00 0.00 36 VAL A N 14
ATOM 23828 C CA . VAL A 1 36 ? 8.803 1.811 6.770 1.00 0.00 36 VAL A CA 14
ATOM 23829 C C . VAL A 1 36 ? 7.537 1.705 7.627 1.00 0.00 36 VAL A C 14
ATOM 23830 O O . VAL A 1 36 ? 7.389 0.744 8.380 1.00 0.00 36 VAL A O 14
ATOM 23843 N N . THR A 1 37 ? 6.587 2.629 7.457 1.00 0.00 37 THR A N 14
ATOM 23844 C CA . THR A 1 37 ? 5.214 2.490 7.941 1.00 0.00 37 THR A CA 14
ATOM 23845 C C . THR A 1 37 ? 4.264 2.838 6.789 1.00 0.00 37 THR A C 14
ATOM 23846 O O . THR A 1 37 ? 4.683 3.368 5.753 1.00 0.00 37 THR A O 14
ATOM 23857 N N . PHE A 1 38 ? 2.977 2.563 6.984 1.00 0.00 38 PHE A N 14
ATOM 23858 C CA . PHE A 1 38 ? 1.869 2.931 6.124 1.00 0.00 38 PHE A CA 14
ATOM 23859 C C . PHE A 1 38 ? 0.849 3.601 7.033 1.00 0.00 38 PHE A C 14
ATOM 23860 O O . PHE A 1 38 ? 0.550 3.062 8.099 1.00 0.00 38 PHE A O 14
ATOM 23877 N N . SER A 1 39 ? 0.324 4.753 6.625 1.00 0.00 39 SER A N 14
ATOM 23878 C CA . SER A 1 39 ? -0.642 5.505 7.422 1.00 0.00 39 SER A CA 14
ATOM 23879 C C . SER A 1 39 ? -1.848 5.841 6.552 1.00 0.00 39 SER A C 14
ATOM 23880 O O . SER A 1 39 ? -2.919 5.263 6.733 1.00 0.00 39 SER A O 14
ATOM 23888 N N . ARG A 1 40 ? -1.684 6.755 5.592 1.00 0.00 40 ARG A N 14
ATOM 23889 C CA . ARG A 1 40 ? -2.777 7.159 4.710 1.00 0.00 40 ARG A CA 14
ATOM 23890 C C . ARG A 1 40 ? -2.968 6.042 3.685 1.00 0.00 40 ARG A C 14
ATOM 23891 O O . ARG A 1 40 ? -1.999 5.516 3.138 1.00 0.00 40 ARG A O 14
ATOM 23912 N N . VAL A 1 41 ? -4.217 5.678 3.424 1.00 0.00 41 VAL A N 14
ATOM 23913 C CA . VAL A 1 41 ? -4.599 4.709 2.411 1.00 0.00 41 VAL A CA 14
ATOM 23914 C C . VAL A 1 41 ? -5.840 5.304 1.761 1.00 0.00 41 VAL A C 14
ATOM 23915 O O . VAL A 1 41 ? -6.753 5.724 2.476 1.00 0.00 41 VAL A O 14
ATOM 23928 N N . GLU A 1 42 ? -5.890 5.360 0.433 1.00 0.00 42 GLU A N 14
ATOM 23929 C CA . GLU A 1 42 ? -7.100 5.670 -0.301 1.00 0.00 42 GLU A CA 14
ATOM 23930 C C . GLU A 1 42 ? -7.418 4.486 -1.199 1.00 0.00 42 GLU A C 14
ATOM 23931 O O . GLU A 1 42 ? -6.533 3.965 -1.873 1.00 0.00 42 GLU A O 14
ATOM 23943 N N . LEU A 1 43 ? -8.679 4.055 -1.237 1.00 0.00 43 LEU A N 14
ATOM 23944 C CA . LEU A 1 43 ? -9.180 3.265 -2.354 1.00 0.00 43 LEU A CA 14
ATOM 23945 C C . LEU A 1 43 ? -9.670 4.226 -3.428 1.00 0.00 43 LEU A C 14
ATOM 23946 O O . LEU A 1 43 ? -10.143 5.330 -3.141 1.00 0.00 43 LEU A O 14
ATOM 23962 N N . SER A 1 44 ? -9.618 3.752 -4.666 1.00 0.00 44 SER A N 14
ATOM 23963 C CA . SER A 1 44 ? -10.171 4.418 -5.829 1.00 0.00 44 SER A CA 14
ATOM 23964 C C . SER A 1 44 ? -11.695 4.483 -5.735 1.00 0.00 44 SER A C 14
ATOM 23965 O O . SER A 1 44 ? -12.322 3.779 -4.932 1.00 0.00 44 SER A O 14
ATOM 23973 N N . LYS A 1 45 ? -12.291 5.291 -6.617 1.00 0.00 45 LYS A N 14
ATOM 23974 C CA . LYS A 1 45 ? -13.727 5.517 -6.723 1.00 0.00 45 LYS A CA 14
ATOM 23975 C C . LYS A 1 45 ? -14.497 4.196 -6.702 1.00 0.00 45 LYS A C 14
ATOM 23976 O O . LYS A 1 45 ? -15.100 3.860 -5.684 1.00 0.00 45 LYS A O 14
ATOM 23995 N N . ASP A 1 46 ? -14.414 3.410 -7.780 1.00 0.00 46 ASP A N 14
ATOM 23996 C CA . ASP A 1 46 ? -15.073 2.102 -7.924 1.00 0.00 46 ASP A CA 14
ATOM 23997 C C . ASP A 1 46 ? -14.205 0.990 -7.295 1.00 0.00 46 ASP A C 14
ATOM 23998 O O . ASP A 1 46 ? -14.172 -0.136 -7.800 1.00 0.00 46 ASP A O 14
ATOM 24007 N N . LYS A 1 47 ? -13.470 1.287 -6.205 1.00 0.00 47 LYS A N 14
ATOM 24008 C CA . LYS A 1 47 ? -12.528 0.406 -5.481 1.00 0.00 47 LYS A CA 14
ATOM 24009 C C . LYS A 1 47 ? -11.566 -0.338 -6.430 1.00 0.00 47 LYS A C 14
ATOM 24010 O O . LYS A 1 47 ? -11.211 -1.495 -6.201 1.00 0.00 47 LYS A O 14
ATOM 24029 N N . ARG A 1 48 ? -11.177 0.308 -7.537 1.00 0.00 48 ARG A N 14
ATOM 24030 C CA . ARG A 1 48 ? -10.426 -0.309 -8.637 1.00 0.00 48 ARG A CA 14
ATOM 24031 C C . ARG A 1 48 ? -8.923 -0.327 -8.416 1.00 0.00 48 ARG A C 14
ATOM 24032 O O . ARG A 1 48 ? -8.227 -1.168 -8.982 1.00 0.00 48 ARG A O 14
ATOM 24053 N N . TYR A 1 49 ? -8.417 0.607 -7.627 1.00 0.00 49 TYR A N 14
ATOM 24054 C CA . TYR A 1 49 ? -7.019 0.756 -7.279 1.00 0.00 49 TYR A CA 14
ATOM 24055 C C . TYR A 1 49 ? -6.978 1.100 -5.802 1.00 0.00 49 TYR A C 14
ATOM 24056 O O . TYR A 1 49 ? -8.006 1.470 -5.227 1.00 0.00 49 TYR A O 14
ATOM 24074 N N . ALA A 1 50 ? -5.809 0.939 -5.204 1.00 0.00 50 ALA A N 14
ATOM 24075 C CA . ALA A 1 50 ? -5.550 1.189 -3.806 1.00 0.00 50 ALA A CA 14
ATOM 24076 C C . ALA A 1 50 ? -4.218 1.906 -3.776 1.00 0.00 50 ALA A C 14
ATOM 24077 O O . ALA A 1 50 ? -3.259 1.471 -4.416 1.00 0.00 50 ALA A O 14
ATOM 24084 N N . ASP A 1 51 ? -4.181 3.027 -3.082 1.00 0.00 51 ASP A N 14
ATOM 24085 C CA . ASP A 1 51 ? -3.137 4.015 -3.196 1.00 0.00 51 ASP A CA 14
ATOM 24086 C C . ASP A 1 51 ? -2.623 4.215 -1.777 1.00 0.00 51 ASP A C 14
ATOM 24087 O O . ASP A 1 51 ? -3.227 4.918 -0.966 1.00 0.00 51 ASP A O 14
ATOM 24096 N N . VAL A 1 52 ? -1.572 3.466 -1.438 1.00 0.00 52 VAL A N 14
ATOM 24097 C CA . VAL A 1 52 ? -1.015 3.344 -0.099 1.00 0.00 52 VAL A CA 14
ATOM 24098 C C . VAL A 1 52 ? 0.095 4.378 0.038 1.00 0.00 52 VAL A C 14
ATOM 24099 O O . VAL A 1 52 ? 0.994 4.446 -0.805 1.00 0.00 52 VAL A O 14
ATOM 24112 N N . TYR A 1 53 ? 0.064 5.162 1.109 1.00 0.00 53 TYR A N 14
ATOM 24113 C CA . TYR A 1 53 ? 1.050 6.185 1.386 1.00 0.00 53 TYR A CA 14
ATOM 24114 C C . TYR A 1 53 ? 2.038 5.606 2.393 1.00 0.00 53 TYR A C 14
ATOM 24115 O O . TYR A 1 53 ? 1.668 5.133 3.472 1.00 0.00 53 TYR A O 14
ATOM 24133 N N . VAL A 1 54 ? 3.307 5.631 2.011 1.00 0.00 54 VAL A N 14
ATOM 24134 C CA . VAL A 1 54 ? 4.403 4.933 2.656 1.00 0.00 54 VAL A CA 14
ATOM 24135 C C . VAL A 1 54 ? 5.419 5.972 3.119 1.00 0.00 54 VAL A C 14
ATOM 24136 O O . VAL A 1 54 ? 6.301 6.375 2.351 1.00 0.00 54 VAL A O 14
ATOM 24149 N N . SER A 1 55 ? 5.290 6.423 4.366 1.00 0.00 55 SER A N 14
ATOM 24150 C CA . SER A 1 55 ? 6.290 7.304 4.939 1.00 0.00 55 SER A CA 14
ATOM 24151 C C . SER A 1 55 ? 7.506 6.456 5.310 1.00 0.00 55 SER A C 14
ATOM 24152 O O . SER A 1 55 ? 7.389 5.409 5.965 1.00 0.00 55 SER A O 14
ATOM 24160 N N . PHE A 1 56 ? 8.686 6.901 4.889 1.00 0.00 56 PHE A N 14
ATOM 24161 C CA . PHE A 1 56 ? 9.957 6.254 5.175 1.00 0.00 56 PHE A CA 14
ATOM 24162 C C . PHE A 1 56 ? 10.779 7.173 6.078 1.00 0.00 56 PHE A C 14
ATOM 24163 O O . PHE A 1 56 ? 10.605 8.388 6.025 1.00 0.00 56 PHE A O 14
ATOM 24180 N N . LEU A 1 57 ? 11.659 6.615 6.920 1.00 0.00 57 LEU A N 14
ATOM 24181 C CA . LEU A 1 57 ? 12.407 7.407 7.905 1.00 0.00 57 LEU A CA 14
ATOM 24182 C C . LEU A 1 57 ? 13.808 7.774 7.405 1.00 0.00 57 LEU A C 14
ATOM 24183 O O . LEU A 1 57 ? 14.691 8.124 8.186 1.00 0.00 57 LEU A O 14
ATOM 24199 N N . GLY A 1 58 ? 13.973 7.790 6.088 1.00 0.00 58 GLY A N 14
ATOM 24200 C CA . GLY A 1 58 ? 15.199 8.144 5.387 1.00 0.00 58 GLY A CA 14
ATOM 24201 C C . GLY A 1 58 ? 15.134 9.600 4.945 1.00 0.00 58 GLY A C 14
ATOM 24202 O O . GLY A 1 58 ? 14.469 10.430 5.577 1.00 0.00 58 GLY A O 14
ATOM 24206 N N . THR A 1 59 ? 15.818 9.912 3.852 1.00 0.00 59 THR A N 14
ATOM 24207 C CA . THR A 1 59 ? 15.556 11.102 3.055 1.00 0.00 59 THR A CA 14
ATOM 24208 C C . THR A 1 59 ? 14.427 10.818 2.052 1.00 0.00 59 THR A C 14
ATOM 24209 O O . THR A 1 59 ? 14.110 9.650 1.783 1.00 0.00 59 THR A O 14
ATOM 24220 N N . PRO A 1 60 ? 13.845 11.863 1.432 1.00 0.00 60 PRO A N 14
ATOM 24221 C CA . PRO A 1 60 ? 12.983 11.675 0.274 1.00 0.00 60 PRO A CA 14
ATOM 24222 C C . PRO A 1 60 ? 13.727 10.976 -0.871 1.00 0.00 60 PRO A C 14
ATOM 24223 O O . PRO A 1 60 ? 13.111 10.217 -1.621 1.00 0.00 60 PRO A O 14
ATOM 24234 N N . GLU A 1 61 ? 15.030 11.227 -1.029 1.00 0.00 61 GLU A N 14
ATOM 24235 C CA . GLU A 1 61 ? 15.809 10.711 -2.142 1.00 0.00 61 GLU A CA 14
ATOM 24236 C C . GLU A 1 61 ? 16.180 9.238 -1.922 1.00 0.00 61 GLU A C 14
ATOM 24237 O O . GLU A 1 61 ? 16.116 8.462 -2.872 1.00 0.00 61 GLU A O 14
ATOM 24249 N N . GLU A 1 62 ? 16.440 8.802 -0.682 1.00 0.00 62 GLU A N 14
ATOM 24250 C CA . GLU A 1 62 ? 16.618 7.379 -0.375 1.00 0.00 62 GLU A CA 14
ATOM 24251 C C . GLU A 1 62 ? 15.345 6.587 -0.687 1.00 0.00 62 GLU A C 14
ATOM 24252 O O . GLU A 1 62 ? 15.432 5.418 -1.077 1.00 0.00 62 GLU A O 14
ATOM 24264 N N . ARG A 1 63 ? 14.153 7.183 -0.520 1.00 0.00 63 ARG A N 14
ATOM 24265 C CA . ARG A 1 63 ? 12.922 6.437 -0.780 1.00 0.00 63 ARG A CA 14
ATOM 24266 C C . ARG A 1 63 ? 12.771 6.089 -2.271 1.00 0.00 63 ARG A C 14
ATOM 24267 O O . ARG A 1 63 ? 12.038 5.155 -2.600 1.00 0.00 63 ARG A O 14
ATOM 24288 N N . LYS A 1 64 ? 13.437 6.809 -3.176 1.00 0.00 64 LYS A N 14
ATOM 24289 C CA . LYS A 1 64 ? 13.253 6.650 -4.620 1.00 0.00 64 LYS A CA 14
ATOM 24290 C C . LYS A 1 64 ? 13.731 5.300 -5.153 1.00 0.00 64 LYS A C 14
ATOM 24291 O O . LYS A 1 64 ? 13.357 4.910 -6.255 1.00 0.00 64 LYS A O 14
ATOM 24310 N N . GLU A 1 65 ? 14.570 4.592 -4.416 1.00 0.00 65 GLU A N 14
ATOM 24311 C CA . GLU A 1 65 ? 14.854 3.179 -4.658 1.00 0.00 65 GLU A CA 14
ATOM 24312 C C . GLU A 1 65 ? 13.673 2.316 -4.180 1.00 0.00 65 GLU A C 14
ATOM 24313 O O . GLU A 1 65 ? 13.069 1.576 -4.952 1.00 0.00 65 GLU A O 14
ATOM 24325 N N . THR A 1 66 ? 13.345 2.383 -2.887 1.00 0.00 66 THR A N 14
ATOM 24326 C CA . THR A 1 66 ? 12.431 1.452 -2.222 1.00 0.00 66 THR A CA 14
ATOM 24327 C C . THR A 1 66 ? 10.990 1.539 -2.729 1.00 0.00 66 THR A C 14
ATOM 24328 O O . THR A 1 66 ? 10.259 0.550 -2.626 1.00 0.00 66 THR A O 14
ATOM 24339 N N . VAL A 1 67 ? 10.592 2.674 -3.294 1.00 0.00 67 VAL A N 14
ATOM 24340 C CA . VAL A 1 67 ? 9.319 2.827 -3.994 1.00 0.00 67 VAL A CA 14
ATOM 24341 C C . VAL A 1 67 ? 9.194 1.807 -5.133 1.00 0.00 67 VAL A C 14
ATOM 24342 O O . VAL A 1 67 ? 8.136 1.185 -5.267 1.00 0.00 67 VAL A O 14
ATOM 24355 N N . GLU A 1 68 ? 10.258 1.591 -5.913 1.00 0.00 68 GLU A N 14
ATOM 24356 C CA . GLU A 1 68 ? 10.248 0.636 -7.009 1.00 0.00 68 GLU A CA 14
ATOM 24357 C C . GLU A 1 68 ? 10.270 -0.781 -6.452 1.00 0.00 68 GLU A C 14
ATOM 24358 O O . GLU A 1 68 ? 9.498 -1.615 -6.918 1.00 0.00 68 GLU A O 14
ATOM 24370 N N . ILE A 1 69 ? 11.084 -1.045 -5.423 1.00 0.00 69 ILE A N 14
ATOM 24371 C CA . ILE A 1 69 ? 11.157 -2.359 -4.784 1.00 0.00 69 ILE A CA 14
ATOM 24372 C C . ILE A 1 69 ? 9.747 -2.778 -4.336 1.00 0.00 69 ILE A C 14
ATOM 24373 O O . ILE A 1 69 ? 9.294 -3.866 -4.685 1.00 0.00 69 ILE A O 14
ATOM 24389 N N . LEU A 1 70 ? 9.015 -1.901 -3.641 1.00 0.00 70 LEU A N 14
ATOM 24390 C CA . LEU A 1 70 ? 7.634 -2.148 -3.226 1.00 0.00 70 LEU A CA 14
ATOM 24391 C C . LEU A 1 70 ? 6.729 -2.439 -4.421 1.00 0.00 70 LEU A C 14
ATOM 24392 O O . LEU A 1 70 ? 5.922 -3.367 -4.405 1.00 0.00 70 LEU A O 14
ATOM 24408 N N . ASN A 1 71 ? 6.850 -1.638 -5.473 1.00 0.00 71 ASN A N 14
ATOM 24409 C CA . ASN A 1 71 ? 6.062 -1.769 -6.691 1.00 0.00 71 ASN A CA 14
ATOM 24410 C C . ASN A 1 71 ? 6.409 -3.026 -7.498 1.00 0.00 71 ASN A C 14
ATOM 24411 O O . ASN A 1 71 ? 5.602 -3.456 -8.325 1.00 0.00 71 ASN A O 14
ATOM 24422 N N . ARG A 1 72 ? 7.579 -3.625 -7.296 1.00 0.00 72 ARG A N 14
ATOM 24423 C CA . ARG A 1 72 ? 7.910 -4.983 -7.747 1.00 0.00 72 ARG A CA 14
ATOM 24424 C C . ARG A 1 72 ? 7.319 -6.035 -6.805 1.00 0.00 72 ARG A C 14
ATOM 24425 O O . ARG A 1 72 ? 6.681 -6.973 -7.293 1.00 0.00 72 ARG A O 14
ATOM 24446 N N . ALA A 1 73 ? 7.443 -5.864 -5.485 1.00 0.00 73 ALA A N 14
ATOM 24447 C CA . ALA A 1 73 ? 6.880 -6.731 -4.442 1.00 0.00 73 ALA A CA 14
ATOM 24448 C C . ALA A 1 73 ? 5.345 -6.755 -4.421 1.00 0.00 73 ALA A C 14
ATOM 24449 O O . ALA A 1 73 ? 4.735 -7.552 -3.706 1.00 0.00 73 ALA A O 14
ATOM 24456 N N . LYS A 1 74 ? 4.712 -5.881 -5.204 1.00 0.00 74 LYS A N 14
ATOM 24457 C CA . LYS A 1 74 ? 3.283 -5.629 -5.284 1.00 0.00 74 LYS A CA 14
ATOM 24458 C C . LYS A 1 74 ? 2.454 -6.906 -5.334 1.00 0.00 74 LYS A C 14
ATOM 24459 O O . LYS A 1 74 ? 1.432 -6.972 -4.659 1.00 0.00 74 LYS A O 14
ATOM 24478 N N . GLY A 1 75 ? 2.882 -7.908 -6.100 1.00 0.00 75 GLY A N 14
ATOM 24479 C CA . GLY A 1 75 ? 2.174 -9.162 -6.242 1.00 0.00 75 GLY A CA 14
ATOM 24480 C C . GLY A 1 75 ? 2.120 -9.929 -4.926 1.00 0.00 75 GLY A C 14
ATOM 24481 O O . GLY A 1 75 ? 1.032 -10.328 -4.505 1.00 0.00 75 GLY A O 14
ATOM 24485 N N . PHE A 1 76 ? 3.262 -10.102 -4.249 1.00 0.00 76 PHE A N 14
ATOM 24486 C CA . PHE A 1 76 ? 3.324 -10.747 -2.937 1.00 0.00 76 PHE A CA 14
ATOM 24487 C C . PHE A 1 76 ? 2.371 -10.047 -1.966 1.00 0.00 76 PHE A C 14
ATOM 24488 O O . PHE A 1 76 ? 1.528 -10.712 -1.360 1.00 0.00 76 PHE A O 14
ATOM 24505 N N . PHE A 1 77 ? 2.469 -8.714 -1.877 1.00 0.00 77 PHE A N 14
ATOM 24506 C CA . PHE A 1 77 ? 1.556 -7.897 -1.087 1.00 0.00 77 PHE A CA 14
ATOM 24507 C C . PHE A 1 77 ? 0.103 -8.220 -1.431 1.00 0.00 77 PHE A C 14
ATOM 24508 O O . PHE A 1 77 ? -0.629 -8.683 -0.565 1.00 0.00 77 PHE A O 14
ATOM 24525 N N . ARG A 1 78 ? -0.319 -7.978 -2.675 1.00 0.00 78 ARG A N 14
ATOM 24526 C CA . ARG A 1 78 ? -1.713 -8.051 -3.116 1.00 0.00 78 ARG A CA 14
ATOM 24527 C C . ARG A 1 78 ? -2.309 -9.419 -2.852 1.00 0.00 78 ARG A C 14
ATOM 24528 O O . ARG A 1 78 ? -3.434 -9.511 -2.369 1.00 0.00 78 ARG A O 14
ATOM 24549 N N . THR A 1 79 ? -1.550 -10.459 -3.170 1.00 0.00 79 THR A N 14
ATOM 24550 C CA . THR A 1 79 ? -1.961 -11.849 -3.006 1.00 0.00 79 THR A CA 14
ATOM 24551 C C . THR A 1 79 ? -2.403 -12.130 -1.571 1.00 0.00 79 THR A C 14
ATOM 24552 O O . THR A 1 79 ? -3.462 -12.714 -1.356 1.00 0.00 79 THR A O 14
ATOM 24563 N N . PHE A 1 80 ? -1.645 -11.655 -0.588 1.00 0.00 80 PHE A N 14
ATOM 24564 C CA . PHE A 1 80 ? -1.967 -11.834 0.827 1.00 0.00 80 PHE A CA 14
ATOM 24565 C C . PHE A 1 80 ? -3.326 -11.212 1.179 1.00 0.00 80 PHE A C 14
ATOM 24566 O O . PHE A 1 80 ? -4.104 -11.768 1.953 1.00 0.00 80 PHE A O 14
ATOM 24583 N N . ILE A 1 81 ? -3.640 -10.061 0.592 1.00 0.00 81 ILE A N 14
ATOM 24584 C CA . ILE A 1 81 ? -4.904 -9.362 0.800 1.00 0.00 81 ILE A CA 14
ATOM 24585 C C . ILE A 1 81 ? -6.022 -10.135 0.093 1.00 0.00 81 ILE A C 14
ATOM 24586 O O . ILE A 1 81 ? -7.070 -10.389 0.680 1.00 0.00 81 ILE A O 14
ATOM 24602 N N . ALA A 1 82 ? -5.804 -10.517 -1.172 1.00 0.00 82 ALA A N 14
ATOM 24603 C CA . ALA A 1 82 ? -6.777 -11.246 -1.979 1.00 0.00 82 ALA A CA 14
ATOM 24604 C C . ALA A 1 82 ? -7.119 -12.593 -1.332 1.00 0.00 82 ALA A C 14
ATOM 24605 O O . ALA A 1 82 ? -8.256 -13.042 -1.422 1.00 0.00 82 ALA A O 14
ATOM 24612 N N . LYS A 1 83 ? -6.156 -13.241 -0.668 1.00 0.00 83 LYS A N 14
ATOM 24613 C CA . LYS A 1 83 ? -6.355 -14.435 0.150 1.00 0.00 83 LYS A CA 14
ATOM 24614 C C . LYS A 1 83 ? -7.388 -14.152 1.241 1.00 0.00 83 LYS A C 14
ATOM 24615 O O . LYS A 1 83 ? -8.353 -14.911 1.360 1.00 0.00 83 LYS A O 14
ATOM 24634 N N . ASN A 1 84 ? -7.161 -13.090 2.020 1.00 0.00 84 ASN A N 14
ATOM 24635 C CA . ASN A 1 84 ? -7.960 -12.742 3.191 1.00 0.00 84 ASN A CA 14
ATOM 24636 C C . ASN A 1 84 ? -9.397 -12.351 2.842 1.00 0.00 84 ASN A C 14
ATOM 24637 O O . ASN A 1 84 ? -10.285 -12.563 3.667 1.00 0.00 84 ASN A O 14
ATOM 24648 N N . LEU A 1 85 ? -9.634 -11.748 1.673 1.00 0.00 85 LEU A N 14
ATOM 24649 C CA . LEU A 1 85 ? -10.902 -11.125 1.312 1.00 0.00 85 LEU A CA 14
ATOM 24650 C C . LEU A 1 85 ? -11.670 -12.034 0.351 1.00 0.00 85 LEU A C 14
ATOM 24651 O O . LEU A 1 85 ? -11.083 -12.730 -0.474 1.00 0.00 85 LEU A O 14
ATOM 24667 N N . ARG A 1 86 ? -13.002 -11.994 0.406 1.00 0.00 86 ARG A N 14
ATOM 24668 C CA . ARG A 1 86 ? -13.863 -12.836 -0.433 1.00 0.00 86 ARG A CA 14
ATOM 24669 C C . ARG A 1 86 ? -14.022 -12.241 -1.828 1.00 0.00 86 ARG A C 14
ATOM 24670 O O . ARG A 1 86 ? -15.097 -11.738 -2.176 1.00 0.00 86 ARG A O 14
ATOM 24691 N N . LEU A 1 87 ? -12.966 -12.280 -2.637 1.00 0.00 87 LEU A N 14
ATOM 24692 C CA . LEU A 1 87 ? -12.978 -11.941 -4.058 1.00 0.00 87 LEU A CA 14
ATOM 24693 C C . LEU A 1 87 ? -12.071 -12.914 -4.816 1.00 0.00 87 LEU A C 14
ATOM 24694 O O . LEU A 1 87 ? -11.536 -13.866 -4.241 1.00 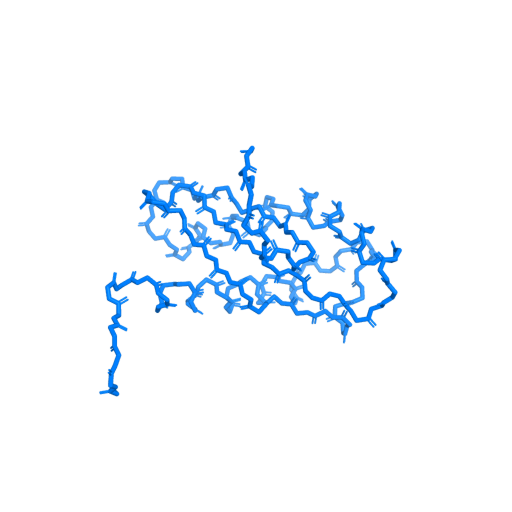0.00 87 LEU A O 14
ATOM 24710 N N . TYR A 1 88 ? -11.948 -12.700 -6.124 1.00 0.00 88 TYR A N 14
ATOM 24711 C CA . TYR A 1 88 ? -10.889 -13.227 -6.973 1.00 0.00 88 TYR A CA 14
ATOM 24712 C C . TYR A 1 88 ? -9.915 -12.070 -7.211 1.00 0.00 88 TYR A C 14
ATOM 24713 O O . TYR A 1 88 ? -8.787 -12.076 -6.722 1.00 0.00 88 TYR A O 14
ATOM 24731 N N . VAL A 1 89 ? -10.385 -11.070 -7.951 1.00 0.00 89 VAL A N 14
ATOM 24732 C CA . VAL A 1 89 ? -9.716 -9.818 -8.273 1.00 0.00 89 VAL A CA 14
ATOM 24733 C C . VAL A 1 89 ? -9.483 -8.952 -7.022 1.00 0.00 89 VAL A C 14
ATOM 24734 O O . VAL A 1 89 ? -10.041 -9.207 -5.950 1.00 0.00 89 VAL A O 14
ATOM 24747 N N . ALA A 1 90 ? -8.653 -7.916 -7.156 1.00 0.00 90 ALA A N 14
ATOM 24748 C CA . ALA A 1 90 ? -8.213 -7.005 -6.105 1.00 0.00 90 ALA A CA 14
ATOM 24749 C C . ALA A 1 90 ? -8.027 -5.602 -6.714 1.00 0.00 90 ALA A C 14
ATOM 24750 O O . ALA A 1 90 ? -8.071 -5.456 -7.939 1.00 0.00 90 ALA A O 14
ATOM 24757 N N . PRO A 1 91 ? -7.884 -4.541 -5.906 1.00 0.00 91 PRO A N 14
ATOM 24758 C CA . PRO A 1 91 ? -7.265 -3.309 -6.368 1.00 0.00 91 PRO A CA 14
ATOM 24759 C C . PRO A 1 91 ? -5.756 -3.513 -6.595 1.00 0.00 91 PRO A C 14
ATOM 24760 O O . PRO A 1 91 ? -5.086 -4.246 -5.862 1.00 0.00 91 PRO A O 14
ATOM 24771 N N . GLU A 1 92 ? -5.192 -2.802 -7.574 1.00 0.00 92 GLU A N 14
ATOM 24772 C CA . GLU A 1 92 ? -3.748 -2.725 -7.777 1.00 0.00 92 GLU A CA 14
ATOM 24773 C C . GLU A 1 92 ? -3.155 -1.796 -6.700 1.00 0.00 92 GLU A C 14
ATOM 24774 O O . GLU A 1 92 ? -3.461 -0.605 -6.680 1.00 0.00 92 GLU A O 14
ATOM 24786 N N . ILE A 1 93 ? -2.332 -2.348 -5.804 1.00 0.00 93 ILE A N 14
ATOM 24787 C CA . ILE A 1 93 ? -1.742 -1.700 -4.623 1.00 0.00 93 ILE A CA 14
ATOM 24788 C C . ILE A 1 93 ? -0.556 -0.797 -5.018 1.00 0.00 93 ILE A C 14
ATOM 24789 O O . ILE A 1 93 ? 0.582 -1.264 -5.093 1.00 0.00 93 ILE A O 14
ATOM 24805 N N . ARG A 1 94 ? -0.765 0.485 -5.303 1.00 0.00 94 ARG A N 14
ATOM 24806 C CA . ARG A 1 94 ? 0.340 1.436 -5.478 1.00 0.00 94 ARG A CA 14
ATOM 24807 C C . ARG A 1 94 ? 0.927 1.836 -4.123 1.00 0.00 94 ARG A C 14
ATOM 24808 O O . ARG A 1 94 ? 0.197 1.885 -3.135 1.00 0.00 94 ARG A O 14
ATOM 24829 N N . PHE A 1 95 ? 2.218 2.191 -4.098 1.00 0.00 95 PHE A N 14
ATOM 24830 C CA . PHE A 1 95 ? 2.966 2.554 -2.899 1.00 0.00 95 PHE A CA 14
ATOM 24831 C C . PHE A 1 95 ? 3.689 3.895 -3.042 1.00 0.00 95 PHE A C 14
ATOM 24832 O O . PHE A 1 95 ? 4.853 3.941 -3.435 1.00 0.00 95 PHE A O 14
ATOM 24849 N N . TYR A 1 96 ? 3.042 4.982 -2.655 1.00 0.00 96 TYR A N 14
ATOM 24850 C CA . TYR A 1 96 ? 3.553 6.347 -2.817 1.00 0.00 96 TYR A CA 14
ATOM 24851 C C . TYR A 1 96 ? 4.359 6.799 -1.604 1.00 0.00 96 TYR A C 14
ATOM 24852 O O . TYR A 1 96 ? 4.332 6.174 -0.549 1.00 0.00 96 TYR A O 14
ATOM 24870 N N . GLU A 1 97 ? 5.079 7.910 -1.730 1.00 0.00 97 GLU A N 14
ATOM 24871 C CA . GLU A 1 97 ? 6.053 8.400 -0.756 1.00 0.00 97 GLU A CA 14
ATOM 24872 C C . GLU A 1 97 ? 5.431 9.363 0.258 1.00 0.00 97 GLU A C 14
ATOM 24873 O O . GLU A 1 97 ? 6.047 10.366 0.618 1.00 0.00 97 GLU A O 14
ATOM 24885 N N . ASP A 1 98 ? 4.209 9.088 0.719 1.00 0.00 98 ASP A N 14
ATOM 24886 C CA . ASP A 1 98 ? 3.529 9.906 1.738 1.00 0.00 98 ASP A CA 14
ATOM 24887 C C . ASP A 1 98 ? 3.327 11.367 1.292 1.00 0.00 98 ASP A C 14
ATOM 24888 O O . ASP A 1 98 ? 3.200 12.282 2.099 1.00 0.00 98 ASP A O 14
ATOM 24897 N N . LYS A 1 99 ? 3.314 11.593 -0.025 1.00 0.00 99 LYS A N 14
ATOM 24898 C CA . LYS A 1 99 ? 3.111 12.892 -0.680 1.00 0.00 99 LYS A CA 14
ATOM 24899 C C . LYS A 1 99 ? 2.255 12.719 -1.933 1.00 0.00 99 LYS A C 14
ATOM 24900 O O . LYS A 1 99 ? 2.564 13.273 -2.988 1.00 0.00 99 LYS A O 14
ATOM 24919 N N . GLY A 1 100 ? 1.223 11.880 -1.861 1.00 0.00 100 GLY A N 14
ATOM 24920 C CA . GLY A 1 100 ? 0.223 11.771 -2.911 1.00 0.00 100 GLY A CA 14
ATOM 24921 C C . GLY A 1 100 ? -0.472 13.112 -3.070 1.00 0.00 100 GLY A C 14
ATOM 24922 O O . GLY A 1 100 ? -1.232 13.502 -2.176 1.00 0.00 100 GLY A O 14
ATOM 24926 N N . ILE A 1 101 ? -0.185 13.848 -4.145 1.00 0.00 101 ILE A N 14
ATOM 24927 C CA . ILE A 1 101 ? -0.910 15.081 -4.422 1.00 0.00 101 ILE A CA 14
ATOM 24928 C C . ILE A 1 101 ? -2.378 14.729 -4.686 1.00 0.00 101 ILE A C 14
ATOM 24929 O O . ILE A 1 101 ? -2.684 13.627 -5.150 1.00 0.00 101 ILE A O 14
ATOM 24945 N N . GLU A 1 102 ? -3.275 15.665 -4.398 1.00 0.00 102 GLU A N 14
ATOM 24946 C CA . GLU A 1 102 ? -4.713 15.469 -4.541 1.00 0.00 102 GLU A CA 14
ATOM 24947 C C . GLU A 1 102 ? -5.130 15.337 -6.010 1.00 0.00 102 GLU A C 14
ATOM 24948 O O . GLU A 1 102 ? -6.103 14.650 -6.318 1.00 0.00 102 GLU A O 14
ATOM 24960 N N . ALA A 1 103 ? -4.417 16.040 -6.895 1.00 0.00 103 ALA A N 14
ATOM 24961 C CA . ALA A 1 103 ? -4.779 16.220 -8.286 1.00 0.00 103 ALA A CA 14
ATOM 24962 C C . ALA A 1 103 ? -4.445 14.973 -9.092 1.00 0.00 103 ALA A C 14
ATOM 24963 O O . ALA A 1 103 ? -3.444 14.298 -8.823 1.00 0.00 103 ALA A O 14
ATOM 24970 N N . SER A 1 104 ? -5.204 14.741 -10.161 1.00 0.00 104 SER A N 14
ATOM 24971 C CA . SER A 1 104 ? -4.932 13.654 -11.091 1.00 0.00 104 SER A CA 14
ATOM 24972 C C . SER A 1 104 ? -4.451 14.227 -12.420 1.00 0.00 104 SER A C 14
ATOM 24973 O O . SER A 1 104 ? -3.309 13.970 -12.803 1.00 0.00 104 SER A O 14
ATOM 24981 N N . VAL A 1 105 ? -5.295 14.999 -13.115 1.00 0.00 105 VAL A N 14
ATOM 24982 C CA . VAL A 1 105 ? -5.113 15.597 -14.448 1.00 0.00 105 VAL A CA 14
ATOM 24983 C C . VAL A 1 105 ? -4.667 14.638 -15.571 1.00 0.00 105 VAL A C 14
ATOM 24984 O O . VAL A 1 105 ? -4.587 15.059 -16.734 1.00 0.00 105 VAL A O 14
ATOM 24997 N N . LYS A 1 106 ? -4.452 13.350 -15.291 1.00 0.00 106 LYS A N 14
ATOM 24998 C CA . LYS A 1 106 ? -4.535 12.286 -16.283 1.00 0.00 106 LYS A CA 14
ATOM 24999 C C . LYS A 1 106 ? -5.957 12.259 -16.828 1.00 0.00 106 LYS A C 14
ATOM 25000 O O . LYS A 1 106 ? -6.890 12.511 -16.033 1.00 0.00 106 LYS A O 14
ATOM 25019 N N . GLY A 1 1 ? -14.780 14.630 12.022 1.00 0.00 1 GLY A N 15
ATOM 25020 C CA . GLY A 1 1 ? -13.346 14.754 11.725 1.00 0.00 1 GLY A CA 15
ATOM 25021 C C . GLY A 1 1 ? -12.636 13.432 11.964 1.00 0.00 1 GLY A C 15
ATOM 25022 O O . GLY A 1 1 ? -12.244 12.768 11.005 1.00 0.00 1 GLY A O 15
ATOM 25026 N N . MET A 1 2 ? -12.453 13.015 13.223 1.00 0.00 2 MET A N 15
ATOM 25027 C CA . MET A 1 2 ? -12.151 11.607 13.498 1.00 0.00 2 MET A CA 15
ATOM 25028 C C . MET A 1 2 ? -13.386 10.756 13.168 1.00 0.00 2 MET A C 15
ATOM 25029 O O . MET A 1 2 ? -14.448 11.304 12.858 1.00 0.00 2 MET A O 15
ATOM 25043 N N . ASN A 1 3 ? -13.237 9.433 13.265 1.00 0.00 3 ASN A N 15
ATOM 25044 C CA . ASN A 1 3 ? -14.309 8.442 13.370 1.00 0.00 3 ASN A CA 15
ATOM 25045 C C . ASN A 1 3 ? -15.461 8.707 12.404 1.00 0.00 3 ASN A C 15
ATOM 25046 O O . ASN A 1 3 ? -16.539 9.123 12.827 1.00 0.00 3 ASN A O 15
ATOM 25057 N N . PRO A 1 4 ? -15.276 8.451 11.102 1.00 0.00 4 PRO A N 15
ATOM 25058 C CA . PRO A 1 4 ? -16.392 8.461 10.181 1.00 0.00 4 PRO A CA 15
ATOM 25059 C C . PRO A 1 4 ? -17.373 7.360 10.568 1.00 0.00 4 PRO A C 15
ATOM 25060 O O . PRO A 1 4 ? -18.574 7.622 10.654 1.00 0.00 4 PRO A O 15
ATOM 25071 N N . ALA A 1 5 ? -16.871 6.148 10.830 1.00 0.00 5 ALA A N 15
ATOM 25072 C CA . ALA A 1 5 ? -17.675 4.945 10.952 1.00 0.00 5 ALA A CA 15
ATOM 25073 C C . ALA A 1 5 ? -18.570 4.813 9.712 1.00 0.00 5 ALA A C 15
ATOM 25074 O O . ALA A 1 5 ? -19.797 4.747 9.829 1.00 0.00 5 ALA A O 15
ATOM 25081 N N . TYR A 1 6 ? -17.956 4.814 8.523 1.00 0.00 6 TYR A N 15
ATOM 25082 C CA . TYR A 1 6 ? -18.601 4.588 7.230 1.00 0.00 6 TYR A CA 15
ATOM 25083 C C . TYR A 1 6 ? -17.832 3.508 6.484 1.00 0.00 6 TYR A C 15
ATOM 25084 O O . TYR A 1 6 ? -16.612 3.423 6.597 1.00 0.00 6 TYR A O 15
ATOM 25102 N N . ARG A 1 7 ? -18.538 2.733 5.657 1.00 0.00 7 ARG A N 15
ATOM 25103 C CA . ARG A 1 7 ? -17.976 1.571 4.977 1.00 0.00 7 ARG A CA 15
ATOM 25104 C C . ARG A 1 7 ? -16.827 1.944 4.035 1.00 0.00 7 ARG A C 15
ATOM 25105 O O . ARG A 1 7 ? -15.852 1.197 3.982 1.00 0.00 7 ARG A O 15
ATOM 25126 N N . LYS A 1 8 ? -16.895 3.037 3.264 1.00 0.00 8 LYS A N 15
ATOM 25127 C CA . LYS A 1 8 ? -15.792 3.408 2.359 1.00 0.00 8 LYS A CA 15
ATOM 25128 C C . LYS A 1 8 ? -14.577 3.912 3.148 1.00 0.00 8 LYS A C 15
ATOM 25129 O O . LYS A 1 8 ? -13.453 3.819 2.661 1.00 0.00 8 LYS A O 15
ATOM 25148 N N . ALA A 1 9 ? -14.774 4.351 4.391 1.00 0.00 9 ALA A N 15
ATOM 25149 C CA . ALA A 1 9 ? -13.731 4.728 5.332 1.00 0.00 9 ALA A CA 15
ATOM 25150 C C . ALA A 1 9 ? -13.457 3.577 6.317 1.00 0.00 9 ALA A C 15
ATOM 25151 O O . ALA A 1 9 ? -13.219 3.814 7.504 1.00 0.00 9 ALA A O 15
ATOM 25158 N N . MET A 1 10 ? -13.550 2.327 5.852 1.00 0.00 10 MET A N 15
ATOM 25159 C CA . MET A 1 10 ? -13.344 1.124 6.656 1.00 0.00 10 MET A CA 15
ATOM 25160 C C . MET A 1 10 ? -12.423 0.158 5.914 1.00 0.00 10 MET A C 15
ATOM 25161 O O . MET A 1 10 ? -11.460 -0.342 6.492 1.00 0.00 10 MET A O 15
ATOM 25175 N N . LEU A 1 11 ? -12.694 -0.091 4.624 1.00 0.00 11 LEU A N 15
ATOM 25176 C CA . LEU A 1 11 ? -11.878 -0.982 3.798 1.00 0.00 11 LEU A CA 15
ATOM 25177 C C . LEU A 1 11 ? -10.410 -0.562 3.722 1.00 0.00 11 LEU A C 15
ATOM 25178 O O . LEU A 1 11 ? -9.522 -1.406 3.650 1.00 0.00 11 LEU A O 15
ATOM 25194 N N . GLU A 1 12 ? -10.176 0.742 3.737 1.00 0.00 12 GLU A N 15
ATOM 25195 C CA . GLU A 1 12 ? -8.860 1.372 3.752 1.00 0.00 12 GLU A CA 15
ATOM 25196 C C . GLU A 1 12 ? -8.084 0.941 5.014 1.00 0.00 12 GLU A C 15
ATOM 25197 O O . GLU A 1 12 ? -6.970 0.435 4.884 1.00 0.00 12 GLU A O 15
ATOM 25209 N N . SER A 1 13 ? -8.668 1.064 6.214 1.00 0.00 13 SER A N 15
ATOM 25210 C CA . SER A 1 13 ? -8.033 0.664 7.477 1.00 0.00 13 SER A CA 15
ATOM 25211 C C . SER A 1 13 ? -7.766 -0.848 7.528 1.00 0.00 13 SER A C 15
ATOM 25212 O O . SER A 1 13 ? -6.748 -1.271 8.084 1.00 0.00 13 SER A O 15
ATOM 25220 N N . GLU A 1 14 ? -8.644 -1.680 6.959 1.00 0.00 14 GLU A N 15
ATOM 25221 C CA . GLU A 1 14 ? -8.396 -3.105 6.846 1.00 0.00 14 GLU A CA 15
ATOM 25222 C C . GLU A 1 14 ? -7.107 -3.332 6.063 1.00 0.00 14 GLU A C 15
ATOM 25223 O O . GLU A 1 14 ? -6.171 -3.956 6.559 1.00 0.00 14 GLU A O 15
ATOM 25235 N N . ILE A 1 15 ? -7.072 -2.817 4.833 1.00 0.00 15 ILE A N 15
ATOM 25236 C CA . ILE A 1 15 ? -5.978 -3.017 3.898 1.00 0.00 15 ILE A CA 15
ATOM 25237 C C . ILE A 1 15 ? -4.678 -2.492 4.512 1.00 0.00 15 ILE A C 15
ATOM 25238 O O . ILE A 1 15 ? -3.633 -3.111 4.306 1.00 0.00 15 ILE A O 15
ATOM 25254 N N . GLN A 1 16 ? -4.735 -1.412 5.297 1.00 0.00 16 GLN A N 15
ATOM 25255 C CA . GLN A 1 16 ? -3.601 -0.860 5.986 1.00 0.00 16 GLN A CA 15
ATOM 25256 C C . GLN A 1 16 ? -2.938 -1.926 6.872 1.00 0.00 16 GLN A C 15
ATOM 25257 O O . GLN A 1 16 ? -1.718 -2.104 6.807 1.00 0.00 16 GLN A O 15
ATOM 25271 N N . LYS A 1 17 ? -3.717 -2.643 7.689 1.00 0.00 17 LYS A N 15
ATOM 25272 C CA . LYS A 1 17 ? -3.171 -3.569 8.675 1.00 0.00 17 LYS A CA 15
ATOM 25273 C C . LYS A 1 17 ? -2.704 -4.842 7.988 1.00 0.00 17 LYS A C 15
ATOM 25274 O O . LYS A 1 17 ? -1.631 -5.354 8.307 1.00 0.00 17 LYS A O 15
ATOM 25293 N N . LEU A 1 18 ? -3.471 -5.319 7.008 1.00 0.00 18 LEU A N 15
ATOM 25294 C CA . LEU A 1 18 ? -3.118 -6.496 6.223 1.00 0.00 18 LEU A CA 15
ATOM 25295 C C . LEU A 1 18 ? -1.763 -6.308 5.542 1.00 0.00 18 LEU A C 15
ATOM 25296 O O . LEU A 1 18 ? -0.944 -7.223 5.525 1.00 0.00 18 LEU A O 15
ATOM 25312 N N . LEU A 1 19 ? -1.507 -5.124 4.983 1.00 0.00 19 LEU A N 15
ATOM 25313 C CA . LEU A 1 19 ? -0.233 -4.807 4.344 1.00 0.00 19 LEU A CA 15
ATOM 25314 C C . LEU A 1 19 ? 0.915 -4.769 5.354 1.00 0.00 19 LEU A C 15
ATOM 25315 O O . LEU A 1 19 ? 2.044 -5.080 4.984 1.00 0.00 19 LEU A O 15
ATOM 25331 N N . MET A 1 20 ? 0.683 -4.338 6.594 1.00 0.00 20 MET A N 15
ATOM 25332 C CA . MET A 1 20 ? 1.747 -4.279 7.595 1.00 0.00 20 MET A CA 15
ATOM 25333 C C . MET A 1 20 ? 2.155 -5.686 8.021 1.00 0.00 20 MET A C 15
ATOM 25334 O O . MET A 1 20 ? 3.348 -5.989 8.048 1.00 0.00 20 MET A O 15
ATOM 25348 N N . GLU A 1 21 ? 1.173 -6.542 8.298 1.00 0.00 21 GLU A N 15
ATOM 25349 C CA . GLU A 1 21 ? 1.393 -7.948 8.571 1.00 0.00 21 GLU A CA 15
ATOM 25350 C C . GLU A 1 21 ? 2.175 -8.614 7.439 1.00 0.00 21 GLU A C 15
ATOM 25351 O O . GLU A 1 21 ? 3.131 -9.341 7.719 1.00 0.00 21 GLU A O 15
ATOM 25363 N N . ALA A 1 22 ? 1.790 -8.346 6.185 1.00 0.00 22 ALA A N 15
ATOM 25364 C CA . ALA A 1 22 ? 2.488 -8.842 5.011 1.00 0.00 22 ALA A CA 15
ATOM 25365 C C . ALA A 1 22 ? 3.937 -8.359 4.981 1.00 0.00 22 ALA A C 15
ATOM 25366 O O . ALA A 1 22 ? 4.823 -9.161 4.709 1.00 0.00 22 ALA A O 15
ATOM 25373 N N . LEU A 1 23 ? 4.184 -7.065 5.217 1.00 0.00 23 LEU A N 15
ATOM 25374 C CA . LEU A 1 23 ? 5.519 -6.475 5.180 1.00 0.00 23 LEU A CA 15
ATOM 25375 C C . LEU A 1 23 ? 6.424 -7.198 6.169 1.00 0.00 23 LEU A C 15
ATOM 25376 O O . LEU A 1 23 ? 7.514 -7.598 5.787 1.00 0.00 23 LEU A O 15
ATOM 25392 N N . GLN A 1 24 ? 6.004 -7.378 7.421 1.00 0.00 24 GLN A N 15
ATOM 25393 C CA . GLN A 1 24 ? 6.840 -8.033 8.423 1.00 0.00 24 GLN A CA 15
ATOM 25394 C C . GLN A 1 24 ? 7.245 -9.451 7.995 1.00 0.00 24 GLN A C 15
ATOM 25395 O O . GLN A 1 24 ? 8.331 -9.923 8.340 1.00 0.00 24 GLN A O 15
ATOM 25409 N N . GLN A 1 25 ? 6.409 -10.107 7.188 1.00 0.00 25 GLN A N 15
ATOM 25410 C CA . GLN A 1 25 ? 6.611 -11.461 6.697 1.00 0.00 25 GLN A CA 15
ATOM 25411 C C . GLN A 1 25 ? 7.294 -11.508 5.328 1.00 0.00 25 GLN A C 15
ATOM 25412 O O . GLN A 1 25 ? 7.697 -12.586 4.887 1.00 0.00 25 GLN A O 15
ATOM 25426 N N . LEU A 1 26 ? 7.440 -10.378 4.646 1.00 0.00 26 LEU A N 15
ATOM 25427 C CA . LEU A 1 26 ? 7.979 -10.279 3.301 1.00 0.00 26 LEU A CA 15
ATOM 25428 C C . LEU A 1 26 ? 9.480 -10.558 3.321 1.00 0.00 26 LEU A C 15
ATOM 25429 O O . LEU A 1 26 ? 10.223 -9.916 4.061 1.00 0.00 26 LEU A O 15
ATOM 25445 N N . ARG A 1 27 ? 9.946 -11.491 2.486 1.00 0.00 27 ARG A N 15
ATOM 25446 C CA . ARG A 1 27 ? 11.371 -11.705 2.247 1.00 0.00 27 ARG A CA 15
ATOM 25447 C C . ARG A 1 27 ? 11.866 -10.561 1.360 1.00 0.00 27 ARG A C 15
ATOM 25448 O O . ARG A 1 27 ? 11.984 -10.729 0.143 1.00 0.00 27 ARG A O 15
ATOM 25469 N N . ASP A 1 28 ? 12.162 -9.395 1.938 1.00 0.00 28 ASP A N 15
ATOM 25470 C CA . ASP A 1 28 ? 12.764 -8.250 1.249 1.00 0.00 28 ASP A CA 15
ATOM 25471 C C . ASP A 1 28 ? 14.169 -7.986 1.787 1.00 0.00 28 ASP A C 15
ATOM 25472 O O . ASP A 1 28 ? 14.422 -6.988 2.458 1.00 0.00 28 ASP A O 15
ATOM 25481 N N . PRO A 1 29 ? 15.156 -8.835 1.457 1.00 0.00 29 PRO A N 15
ATOM 25482 C CA . PRO A 1 29 ? 16.512 -8.729 1.976 1.00 0.00 29 PRO A CA 15
ATOM 25483 C C . PRO A 1 29 ? 17.181 -7.421 1.560 1.00 0.00 29 PRO A C 15
ATOM 25484 O O . PRO A 1 29 ? 18.138 -7.007 2.209 1.00 0.00 29 PRO A O 15
ATOM 25495 N N . ARG A 1 30 ? 16.717 -6.762 0.493 1.00 0.00 30 ARG A N 15
ATOM 25496 C CA . ARG A 1 30 ? 17.294 -5.478 0.102 1.00 0.00 30 ARG A CA 15
ATOM 25497 C C . ARG A 1 30 ? 16.551 -4.300 0.707 1.00 0.00 30 ARG A C 15
ATOM 25498 O O . ARG A 1 30 ? 17.164 -3.248 0.912 1.00 0.00 30 ARG A O 15
ATOM 25519 N N . LEU A 1 31 ? 15.262 -4.442 1.010 1.00 0.00 31 LEU A N 15
ATOM 25520 C CA . LEU A 1 31 ? 14.476 -3.326 1.504 1.00 0.00 31 LEU A CA 15
ATOM 25521 C C . LEU A 1 31 ? 14.573 -3.282 3.024 1.00 0.00 31 LEU A C 15
ATOM 25522 O O . LEU A 1 31 ? 14.530 -4.310 3.699 1.00 0.00 31 LEU A O 15
ATOM 25538 N N . LYS A 1 32 ? 14.722 -2.084 3.577 1.00 0.00 32 LYS A N 15
ATOM 25539 C CA . LYS A 1 32 ? 14.857 -1.857 5.004 1.00 0.00 32 LYS A CA 15
ATOM 25540 C C . LYS A 1 32 ? 13.474 -1.625 5.590 1.00 0.00 32 LYS A C 15
ATOM 25541 O O . LYS A 1 32 ? 13.098 -0.486 5.864 1.00 0.00 32 LYS A O 15
ATOM 25560 N N . LYS A 1 33 ? 12.682 -2.689 5.749 1.00 0.00 33 LYS A N 15
ATOM 25561 C CA . LYS A 1 33 ? 11.310 -2.559 6.226 1.00 0.00 33 LYS A CA 15
ATOM 25562 C C . LYS A 1 33 ? 11.230 -1.993 7.642 1.00 0.00 33 LYS A C 15
ATOM 25563 O O . LYS A 1 33 ? 10.229 -1.366 7.974 1.00 0.00 33 LYS A O 15
ATOM 25582 N N . ASP A 1 34 ? 12.309 -2.088 8.421 1.00 0.00 34 ASP A N 15
ATOM 25583 C CA . ASP A 1 34 ? 12.435 -1.455 9.737 1.00 0.00 34 ASP A CA 15
ATOM 25584 C C . ASP A 1 34 ? 12.200 0.068 9.704 1.00 0.00 34 ASP A C 15
ATOM 25585 O O . ASP A 1 34 ? 11.822 0.666 10.713 1.00 0.00 34 ASP A O 15
ATOM 25594 N N . PHE A 1 35 ? 12.366 0.702 8.536 1.00 0.00 35 PHE A N 15
ATOM 25595 C CA . PHE A 1 35 ? 12.183 2.138 8.319 1.00 0.00 35 PHE A CA 15
ATOM 25596 C C . PHE A 1 35 ? 10.928 2.433 7.481 1.00 0.00 35 PHE A C 15
ATOM 25597 O O . PHE A 1 35 ? 10.814 3.513 6.898 1.00 0.00 35 PHE A O 15
ATOM 25614 N N . VAL A 1 36 ? 9.996 1.486 7.368 1.00 0.00 36 VAL A N 15
ATOM 25615 C CA . VAL A 1 36 ? 8.754 1.641 6.626 1.00 0.00 36 VAL A CA 15
ATOM 25616 C C . VAL A 1 36 ? 7.611 1.701 7.630 1.00 0.00 36 VAL A C 15
ATOM 25617 O O . VAL A 1 36 ? 7.517 0.874 8.541 1.00 0.00 36 VAL A O 15
ATOM 25630 N N . THR A 1 37 ? 6.696 2.643 7.409 1.00 0.00 37 THR A N 15
ATOM 25631 C CA . THR A 1 37 ? 5.323 2.587 7.878 1.00 0.00 37 THR A CA 15
ATOM 25632 C C . THR A 1 37 ? 4.462 3.215 6.774 1.00 0.00 37 THR A C 15
ATOM 25633 O O . THR A 1 37 ? 4.890 4.139 6.076 1.00 0.00 37 THR A O 15
ATOM 25644 N N . PHE A 1 38 ? 3.269 2.661 6.577 1.00 0.00 38 PHE A N 15
ATOM 25645 C CA . PHE A 1 38 ? 2.256 3.088 5.624 1.00 0.00 38 PHE A CA 15
ATOM 25646 C C . PHE A 1 38 ? 1.232 3.905 6.412 1.00 0.00 38 PHE A C 15
ATOM 25647 O O . PHE A 1 38 ? 0.692 3.393 7.399 1.00 0.00 38 PHE A O 15
ATOM 25664 N N . SER A 1 39 ? 0.985 5.160 6.035 1.00 0.00 39 SER A N 15
ATOM 25665 C CA . SER A 1 39 ? 0.116 6.039 6.823 1.00 0.00 39 SER A CA 15
ATOM 25666 C C . SER A 1 39 ? -1.260 6.130 6.172 1.00 0.00 39 SER A C 15
ATOM 25667 O O . SER A 1 39 ? -2.260 5.790 6.813 1.00 0.00 39 SER A O 15
ATOM 25675 N N . ARG A 1 40 ? -1.337 6.586 4.922 1.00 0.00 40 ARG A N 15
ATOM 25676 C CA . ARG A 1 40 ? -2.615 6.797 4.241 1.00 0.00 40 ARG A CA 15
ATOM 25677 C C . ARG A 1 40 ? -2.856 5.662 3.247 1.00 0.00 40 ARG A C 15
ATOM 25678 O O . ARG A 1 40 ? -1.912 5.054 2.739 1.00 0.00 40 ARG A O 15
ATOM 25699 N N . VAL A 1 41 ? -4.130 5.389 2.975 1.00 0.00 41 VAL A N 15
ATOM 25700 C CA . VAL A 1 41 ? -4.613 4.513 1.922 1.00 0.00 41 VAL A CA 15
ATOM 25701 C C . VAL A 1 41 ? -5.795 5.264 1.294 1.00 0.00 41 VAL A C 15
ATOM 25702 O O . VAL A 1 41 ? -6.535 5.941 2.015 1.00 0.00 41 VAL A O 15
ATOM 25715 N N . GLU A 1 42 ? -5.995 5.152 -0.018 1.00 0.00 42 GLU A N 15
ATOM 25716 C CA . GLU A 1 42 ? -7.242 5.487 -0.685 1.00 0.00 42 GLU A CA 15
ATOM 25717 C C . GLU A 1 42 ? -7.526 4.419 -1.729 1.00 0.00 42 GLU A C 15
ATOM 25718 O O . GLU A 1 42 ? -6.641 4.086 -2.519 1.00 0.00 42 GLU A O 15
ATOM 25730 N N . LEU A 1 43 ? -8.756 3.904 -1.776 1.00 0.00 43 LEU A N 15
ATOM 25731 C CA . LEU A 1 43 ? -9.178 3.057 -2.872 1.00 0.00 43 LEU A CA 15
ATOM 25732 C C . LEU A 1 43 ? -9.966 3.861 -3.896 1.00 0.00 43 LEU A C 15
ATOM 25733 O O . LEU A 1 43 ? -10.702 4.799 -3.565 1.00 0.00 43 LEU A O 15
ATOM 25749 N N . SER A 1 44 ? -9.819 3.419 -5.144 1.00 0.00 44 SER A N 15
ATOM 25750 C CA . SER A 1 44 ? -10.500 3.914 -6.324 1.00 0.00 44 SER A CA 15
ATOM 25751 C C . SER A 1 44 ? -12.014 3.809 -6.151 1.00 0.00 44 SER A C 15
ATOM 25752 O O . SER A 1 44 ? -12.504 3.001 -5.355 1.00 0.00 44 SER A O 15
ATOM 25760 N N . LYS A 1 45 ? -12.760 4.550 -6.971 1.00 0.00 45 LYS A N 15
ATOM 25761 C CA . LYS A 1 45 ? -14.215 4.641 -6.917 1.00 0.00 45 LYS A CA 15
ATOM 25762 C C . LYS A 1 45 ? -14.843 3.258 -6.955 1.00 0.00 45 LYS A C 15
ATOM 25763 O O . LYS A 1 45 ? -15.538 2.872 -6.012 1.00 0.00 45 LYS A O 15
ATOM 25782 N N . ASP A 1 46 ? -14.535 2.483 -7.997 1.00 0.00 46 ASP A N 15
ATOM 25783 C CA . ASP A 1 46 ? -14.998 1.098 -8.154 1.00 0.00 46 ASP A CA 15
ATOM 25784 C C . ASP A 1 46 ? -14.019 0.090 -7.530 1.00 0.00 46 ASP A C 15
ATOM 25785 O O . ASP A 1 46 ? -14.023 -1.087 -7.886 1.00 0.00 46 ASP A O 15
ATOM 25794 N N . LYS A 1 47 ? -13.147 0.546 -6.620 1.00 0.00 47 LYS A N 15
ATOM 25795 C CA . LYS A 1 47 ? -12.191 -0.247 -5.836 1.00 0.00 47 LYS A CA 15
ATOM 25796 C C . LYS A 1 47 ? -11.180 -1.013 -6.696 1.00 0.00 47 LYS A C 15
ATOM 25797 O O . LYS A 1 47 ? -10.593 -1.987 -6.230 1.00 0.00 47 LYS A O 15
ATOM 25816 N N . ARG A 1 48 ? -10.972 -0.597 -7.950 1.00 0.00 48 ARG A N 15
ATOM 25817 C CA . ARG A 1 48 ? -10.044 -1.268 -8.860 1.00 0.00 48 ARG A CA 15
ATOM 25818 C C . ARG A 1 48 ? -8.580 -1.075 -8.473 1.00 0.00 48 ARG A C 15
ATOM 25819 O O . ARG A 1 48 ? -7.744 -1.926 -8.779 1.00 0.00 48 ARG A O 15
ATOM 25840 N N . TYR A 1 49 ? -8.269 0.045 -7.824 1.00 0.00 49 TYR A N 15
ATOM 25841 C CA . TYR A 1 49 ? -6.923 0.477 -7.476 1.00 0.00 49 TYR A CA 15
ATOM 25842 C C . TYR A 1 49 ? -6.923 0.822 -5.996 1.00 0.00 49 TYR A C 15
ATOM 25843 O O . TYR A 1 49 ? -7.971 1.197 -5.455 1.00 0.00 49 TYR A O 15
ATOM 25861 N N . ALA A 1 50 ? -5.764 0.664 -5.366 1.00 0.00 50 ALA A N 15
ATOM 25862 C CA . ALA A 1 50 ? -5.526 0.951 -3.954 1.00 0.00 50 ALA A CA 15
ATOM 25863 C C . ALA A 1 50 ? -4.203 1.698 -3.831 1.00 0.00 50 ALA A C 15
ATOM 25864 O O . ALA A 1 50 ? -3.135 1.088 -3.884 1.00 0.00 50 ALA A O 15
ATOM 25871 N N . ASP A 1 51 ? -4.273 3.020 -3.721 1.00 0.00 51 ASP A N 15
ATOM 25872 C CA . ASP A 1 51 ? -3.105 3.862 -3.509 1.00 0.00 51 ASP A CA 15
ATOM 25873 C C . ASP A 1 51 ? -2.745 3.727 -2.028 1.00 0.00 51 ASP A C 15
ATOM 25874 O O . ASP A 1 51 ? -3.626 3.855 -1.172 1.00 0.00 51 ASP A O 15
ATOM 25883 N N . VAL A 1 52 ? -1.468 3.522 -1.702 1.00 0.00 52 VAL A N 15
ATOM 25884 C CA . VAL A 1 52 ? -0.970 3.451 -0.326 1.00 0.00 52 VAL A CA 15
ATOM 25885 C C . VAL A 1 52 ? 0.195 4.431 -0.222 1.00 0.00 52 VAL A C 15
ATOM 25886 O O . VAL A 1 52 ? 0.953 4.602 -1.180 1.00 0.00 52 VAL A O 15
ATOM 25899 N N . TYR A 1 53 ? 0.322 5.073 0.937 1.00 0.00 53 TYR A N 15
ATOM 25900 C CA . TYR A 1 53 ? 1.169 6.221 1.158 1.00 0.00 53 TYR A CA 15
ATOM 25901 C C . TYR A 1 53 ? 2.191 5.837 2.217 1.00 0.00 53 TYR A C 15
ATOM 25902 O O . TYR A 1 53 ? 1.831 5.407 3.315 1.00 0.00 53 TYR A O 15
ATOM 25920 N N . VAL A 1 54 ? 3.468 5.965 1.880 1.00 0.00 54 VAL A N 15
ATOM 25921 C CA . VAL A 1 54 ? 4.574 5.384 2.633 1.00 0.00 54 VAL A CA 15
ATOM 25922 C C . VAL A 1 54 ? 5.680 6.394 2.864 1.00 0.00 54 VAL A C 15
ATOM 25923 O O . VAL A 1 54 ? 6.293 6.898 1.926 1.00 0.00 54 VAL A O 15
ATOM 25936 N N . SER A 1 55 ? 5.914 6.712 4.130 1.00 0.00 55 SER A N 15
ATOM 25937 C CA . SER A 1 55 ? 6.910 7.685 4.519 1.00 0.00 55 SER A CA 15
ATOM 25938 C C . SER A 1 55 ? 8.160 6.892 4.910 1.00 0.00 55 SER A C 15
ATOM 25939 O O . SER A 1 55 ? 8.258 6.393 6.026 1.00 0.00 55 SER A O 15
ATOM 25947 N N . PHE A 1 56 ? 9.063 6.630 3.963 1.00 0.00 56 PHE A N 15
ATOM 25948 C CA . PHE A 1 56 ? 10.293 5.886 4.232 1.00 0.00 56 PHE A CA 15
ATOM 25949 C C . PHE A 1 56 ? 11.231 6.721 5.103 1.00 0.00 56 PHE A C 15
ATOM 25950 O O . PHE A 1 56 ? 11.535 7.862 4.752 1.00 0.00 56 PHE A O 15
ATOM 25967 N N . LEU A 1 57 ? 11.708 6.152 6.209 1.00 0.00 57 LEU A N 15
ATOM 25968 C CA . LEU A 1 57 ? 12.578 6.790 7.196 1.00 0.00 57 LEU A CA 15
ATOM 25969 C C . LEU A 1 57 ? 14.052 6.761 6.768 1.00 0.00 57 LEU A C 15
ATOM 25970 O O . LEU A 1 57 ? 14.946 6.595 7.601 1.00 0.00 57 LEU A O 15
ATOM 25986 N N . GLY A 1 58 ? 14.316 6.904 5.471 1.00 0.00 58 GLY A N 15
ATOM 25987 C CA . GLY A 1 58 ? 15.642 7.075 4.892 1.00 0.00 58 GLY A CA 15
ATOM 25988 C C . GLY A 1 58 ? 15.774 8.490 4.352 1.00 0.00 58 GLY A C 15
ATOM 25989 O O . GLY A 1 58 ? 15.026 9.387 4.756 1.00 0.00 58 GLY A O 15
ATOM 25993 N N . THR A 1 59 ? 16.751 8.708 3.478 1.00 0.00 59 THR A N 15
ATOM 25994 C CA . THR A 1 59 ? 16.947 10.019 2.874 1.00 0.00 59 THR A CA 15
ATOM 25995 C C . THR A 1 59 ? 15.858 10.218 1.806 1.00 0.00 59 THR A C 15
ATOM 25996 O O . THR A 1 59 ? 15.291 9.229 1.329 1.00 0.00 59 THR A O 15
ATOM 26007 N N . PRO A 1 60 ? 15.574 11.453 1.356 1.00 0.00 60 PRO A N 15
ATOM 26008 C CA . PRO A 1 60 ? 14.590 11.666 0.303 1.00 0.00 60 PRO A CA 15
ATOM 26009 C C . PRO A 1 60 ? 15.067 11.093 -1.037 1.00 0.00 60 PRO A C 15
ATOM 26010 O O . PRO A 1 60 ? 14.236 10.757 -1.881 1.00 0.00 60 PRO A O 15
ATOM 26021 N N . GLU A 1 61 ? 16.387 10.980 -1.222 1.00 0.00 61 GLU A N 15
ATOM 26022 C CA . GLU A 1 61 ? 17.008 10.347 -2.370 1.00 0.00 61 GLU A CA 15
ATOM 26023 C C . GLU A 1 61 ? 16.712 8.851 -2.308 1.00 0.00 61 GLU A C 15
ATOM 26024 O O . GLU A 1 61 ? 16.065 8.336 -3.214 1.00 0.00 61 GLU A O 15
ATOM 26036 N N . GLU A 1 62 ? 17.111 8.154 -1.236 1.00 0.00 62 GLU A N 15
ATOM 26037 C CA . GLU A 1 62 ? 16.877 6.718 -1.130 1.00 0.00 62 GLU A CA 15
ATOM 26038 C C . GLU A 1 62 ? 15.389 6.393 -1.200 1.00 0.00 62 GLU A C 15
ATOM 26039 O O . GLU A 1 62 ? 15.024 5.416 -1.848 1.00 0.00 62 GLU A O 15
ATOM 26051 N N . ARG A 1 63 ? 14.523 7.202 -0.576 1.00 0.00 63 ARG A N 15
ATOM 26052 C CA . ARG A 1 63 ? 13.071 7.006 -0.569 1.00 0.00 63 ARG A CA 15
ATOM 26053 C C . ARG A 1 63 ? 12.515 6.815 -1.987 1.00 0.00 63 ARG A C 15
ATOM 26054 O O . ARG A 1 63 ? 11.540 6.072 -2.141 1.00 0.00 63 ARG A O 15
ATOM 26075 N N . LYS A 1 64 ? 13.125 7.430 -3.007 1.00 0.00 64 LYS A N 15
ATOM 26076 C CA . LYS A 1 64 ? 12.702 7.272 -4.393 1.00 0.00 64 LYS A CA 15
ATOM 26077 C C . LYS A 1 64 ? 13.112 5.960 -5.037 1.00 0.00 64 LYS A C 15
ATOM 26078 O O . LYS A 1 64 ? 12.592 5.630 -6.101 1.00 0.00 64 LYS A O 15
ATOM 26097 N N . GLU A 1 65 ? 14.062 5.249 -4.466 1.00 0.00 65 GLU A N 15
ATOM 26098 C CA . GLU A 1 65 ? 14.442 3.932 -4.937 1.00 0.00 65 GLU A CA 15
ATOM 26099 C C . GLU A 1 65 ? 13.666 2.831 -4.210 1.00 0.00 65 GLU A C 15
ATOM 26100 O O . GLU A 1 65 ? 13.432 1.774 -4.788 1.00 0.00 65 GLU A O 15
ATOM 26112 N N . THR A 1 66 ? 13.216 3.044 -2.973 1.00 0.00 66 THR A N 15
ATOM 26113 C CA . THR A 1 66 ? 12.579 1.947 -2.249 1.00 0.00 66 THR A CA 15
ATOM 26114 C C . THR A 1 66 ? 11.158 1.689 -2.782 1.00 0.00 66 THR A C 15
ATOM 26115 O O . THR A 1 66 ? 10.684 0.550 -2.768 1.00 0.00 66 THR A O 15
ATOM 26126 N N . VAL A 1 67 ? 10.514 2.719 -3.348 1.00 0.00 67 VAL A N 15
ATOM 26127 C CA . VAL A 1 67 ? 9.233 2.642 -4.052 1.00 0.00 67 VAL A CA 15
ATOM 26128 C C . VAL A 1 67 ? 9.275 1.570 -5.153 1.00 0.00 67 VAL A C 15
ATOM 26129 O O . VAL A 1 67 ? 8.309 0.824 -5.347 1.00 0.00 67 VAL A O 15
ATOM 26142 N N . GLU A 1 68 ? 10.406 1.466 -5.851 1.00 0.00 68 GLU A N 15
ATOM 26143 C CA . GLU A 1 68 ? 10.651 0.528 -6.930 1.00 0.00 68 GLU A CA 15
ATOM 26144 C C . GLU A 1 68 ? 10.703 -0.901 -6.388 1.00 0.00 68 GLU A C 15
ATOM 26145 O O . GLU A 1 68 ? 10.125 -1.818 -6.981 1.00 0.00 68 GLU A O 15
ATOM 26157 N N . ILE A 1 69 ? 11.377 -1.091 -5.256 1.00 0.00 69 ILE A N 15
ATOM 26158 C CA . ILE A 1 69 ? 11.591 -2.387 -4.629 1.00 0.00 69 ILE A CA 15
ATOM 26159 C C . ILE A 1 69 ? 10.254 -2.923 -4.095 1.00 0.00 69 ILE A C 15
ATOM 26160 O O . ILE A 1 69 ? 9.937 -4.106 -4.288 1.00 0.00 69 ILE A O 15
ATOM 26176 N N . LEU A 1 70 ? 9.462 -2.059 -3.450 1.00 0.00 70 LEU A N 15
ATOM 26177 C CA . LEU A 1 70 ? 8.106 -2.340 -2.981 1.00 0.00 70 LEU A CA 15
ATOM 26178 C C . LEU A 1 70 ? 7.234 -2.835 -4.129 1.00 0.00 70 LEU A C 15
ATOM 26179 O O . LEU A 1 70 ? 6.510 -3.821 -3.999 1.00 0.00 70 LEU A O 15
ATOM 26195 N N . ASN A 1 71 ? 7.327 -2.174 -5.280 1.00 0.00 71 ASN A N 15
ATOM 26196 C CA . ASN A 1 71 ? 6.474 -2.461 -6.425 1.00 0.00 71 ASN A CA 15
ATOM 26197 C C . ASN A 1 71 ? 6.817 -3.779 -7.119 1.00 0.00 71 ASN A C 15
ATOM 26198 O O . ASN A 1 71 ? 5.940 -4.400 -7.721 1.00 0.00 71 ASN A O 15
ATOM 26209 N N . ARG A 1 72 ? 8.057 -4.254 -7.019 1.00 0.00 72 ARG A N 15
ATOM 26210 C CA . ARG A 1 72 ? 8.358 -5.668 -7.285 1.00 0.00 72 ARG A CA 15
ATOM 26211 C C . ARG A 1 72 ? 7.697 -6.569 -6.235 1.00 0.00 72 ARG A C 15
ATOM 26212 O O . ARG A 1 72 ? 7.003 -7.522 -6.596 1.00 0.00 72 ARG A O 15
ATOM 26233 N N . ALA A 1 73 ? 7.884 -6.286 -4.939 1.00 0.00 73 ALA A N 15
ATOM 26234 C CA . ALA A 1 73 ? 7.348 -7.112 -3.844 1.00 0.00 73 ALA A CA 15
ATOM 26235 C C . ALA A 1 73 ? 5.812 -7.168 -3.814 1.00 0.00 73 ALA A C 15
ATOM 26236 O O . ALA A 1 73 ? 5.227 -8.038 -3.170 1.00 0.00 73 ALA A O 15
ATOM 26243 N N . LYS A 1 74 ? 5.138 -6.274 -4.536 1.00 0.00 74 LYS A N 15
ATOM 26244 C CA . LYS A 1 74 ? 3.715 -6.184 -4.770 1.00 0.00 74 LYS A CA 15
ATOM 26245 C C . LYS A 1 74 ? 3.071 -7.537 -5.098 1.00 0.00 74 LYS A C 15
ATOM 26246 O O . LYS A 1 74 ? 1.938 -7.775 -4.674 1.00 0.00 74 LYS A O 15
ATOM 26265 N N . GLY A 1 75 ? 3.765 -8.445 -5.787 1.00 0.00 75 GLY A N 15
ATOM 26266 C CA . GLY A 1 75 ? 3.233 -9.773 -6.073 1.00 0.00 75 GLY A CA 15
ATOM 26267 C C . GLY A 1 75 ? 3.014 -10.596 -4.798 1.00 0.00 75 GLY A C 15
ATOM 26268 O O . GLY A 1 75 ? 1.954 -11.215 -4.657 1.00 0.00 75 GLY A O 15
ATOM 26272 N N . PHE A 1 76 ? 3.964 -10.585 -3.856 1.00 0.00 76 PHE A N 15
ATOM 26273 C CA . PHE A 1 76 ? 3.827 -11.246 -2.563 1.00 0.00 76 PHE A CA 15
ATOM 26274 C C . PHE A 1 76 ? 2.713 -10.571 -1.775 1.00 0.00 76 PHE A C 15
ATOM 26275 O O . PHE A 1 76 ? 1.778 -11.243 -1.352 1.00 0.00 76 PHE A O 15
ATOM 26292 N N . PHE A 1 77 ? 2.787 -9.237 -1.643 1.00 0.00 77 PHE A N 15
ATOM 26293 C CA . PHE A 1 77 ? 1.843 -8.432 -0.874 1.00 0.00 77 PHE A CA 15
ATOM 26294 C C . PHE A 1 77 ? 0.402 -8.838 -1.161 1.00 0.00 77 PHE A C 15
ATOM 26295 O O . PHE A 1 77 ? -0.301 -9.255 -0.246 1.00 0.00 77 PHE A O 15
ATOM 26312 N N . ARG A 1 78 ? -0.036 -8.744 -2.423 1.00 0.00 78 ARG A N 15
ATOM 26313 C CA . ARG A 1 78 ? -1.431 -8.963 -2.805 1.00 0.00 78 ARG A CA 15
ATOM 26314 C C . ARG A 1 78 ? -1.906 -10.361 -2.403 1.00 0.00 78 ARG A C 15
ATOM 26315 O O . ARG A 1 78 ? -3.034 -10.518 -1.949 1.00 0.00 78 ARG A O 15
ATOM 26336 N N . THR A 1 79 ? -1.010 -11.338 -2.516 1.00 0.00 79 THR A N 15
ATOM 26337 C CA . THR A 1 79 ? -1.257 -12.744 -2.234 1.00 0.00 79 THR A CA 15
ATOM 26338 C C . THR A 1 79 ? -1.479 -13.000 -0.727 1.00 0.00 79 THR A C 15
ATOM 26339 O O . THR A 1 79 ? -2.042 -14.034 -0.356 1.00 0.00 79 THR A O 15
ATOM 26350 N N . PHE A 1 80 ? -1.085 -12.082 0.159 1.00 0.00 80 PHE A N 15
ATOM 26351 C CA . PHE A 1 80 ? -1.555 -12.071 1.542 1.00 0.00 80 PHE A CA 15
ATOM 26352 C C . PHE A 1 80 ? -2.963 -11.484 1.589 1.00 0.00 80 PHE A C 15
ATOM 26353 O O . PHE A 1 80 ? -3.892 -12.145 2.041 1.00 0.00 80 PHE A O 15
ATOM 26370 N N . ILE A 1 81 ? -3.142 -10.262 1.084 1.00 0.00 81 ILE A N 15
ATOM 26371 C CA . ILE A 1 81 ? -4.373 -9.495 1.279 1.00 0.00 81 ILE A CA 15
ATOM 26372 C C . ILE A 1 81 ? -5.574 -10.250 0.727 1.00 0.00 81 ILE A C 15
ATOM 26373 O O . ILE A 1 81 ? -6.619 -10.223 1.358 1.00 0.00 81 ILE A O 15
ATOM 26389 N N . ALA A 1 82 ? -5.451 -10.914 -0.426 1.00 0.00 82 ALA A N 15
ATOM 26390 C CA . ALA A 1 82 ? -6.568 -11.588 -1.077 1.00 0.00 82 ALA A CA 15
ATOM 26391 C C . ALA A 1 82 ? -7.149 -12.721 -0.216 1.00 0.00 82 ALA A C 15
ATOM 26392 O O . ALA A 1 82 ? -8.317 -13.056 -0.377 1.00 0.00 82 ALA A O 15
ATOM 26399 N N . LYS A 1 83 ? -6.396 -13.259 0.754 1.00 0.00 83 LYS A N 15
ATOM 26400 C CA . LYS A 1 83 ? -6.914 -14.193 1.761 1.00 0.00 83 LYS A CA 15
ATOM 26401 C C . LYS A 1 83 ? -7.954 -13.534 2.671 1.00 0.00 83 LYS A C 15
ATOM 26402 O O . LYS A 1 83 ? -8.770 -14.215 3.280 1.00 0.00 83 LYS A O 15
ATOM 26421 N N . ASN A 1 84 ? -7.895 -12.214 2.798 1.00 0.00 84 ASN A N 15
ATOM 26422 C CA . ASN A 1 84 ? -8.695 -11.400 3.709 1.00 0.00 84 ASN A CA 15
ATOM 26423 C C . ASN A 1 84 ? -9.529 -10.336 2.977 1.00 0.00 84 ASN A C 15
ATOM 26424 O O . ASN A 1 84 ? -10.177 -9.506 3.616 1.00 0.00 84 ASN A O 15
ATOM 26435 N N . LEU A 1 85 ? -9.496 -10.335 1.643 1.00 0.00 85 LEU A N 15
ATOM 26436 C CA . LEU A 1 85 ? -10.267 -9.476 0.738 1.00 0.00 85 LEU A CA 15
ATOM 26437 C C . LEU A 1 85 ? -11.227 -10.338 -0.095 1.00 0.00 85 LEU A C 15
ATOM 26438 O O . LEU A 1 85 ? -11.262 -11.555 0.057 1.00 0.00 85 LEU A O 15
ATOM 26454 N N . ARG A 1 86 ? -12.029 -9.724 -0.966 1.00 0.00 86 ARG A N 15
ATOM 26455 C CA . ARG A 1 86 ? -12.996 -10.419 -1.817 1.00 0.00 86 ARG A CA 15
ATOM 26456 C C . ARG A 1 86 ? -12.310 -11.218 -2.936 1.00 0.00 86 ARG A C 15
ATOM 26457 O O . ARG A 1 86 ? -12.091 -10.662 -4.014 1.00 0.00 86 ARG A O 15
ATOM 26478 N N . LEU A 1 87 ? -12.053 -12.516 -2.745 1.00 0.00 87 LEU A N 15
ATOM 26479 C CA . LEU A 1 87 ? -11.489 -13.421 -3.743 1.00 0.00 87 LEU A CA 15
ATOM 26480 C C . LEU A 1 87 ? -10.073 -12.998 -4.176 1.00 0.00 87 LEU A C 15
ATOM 26481 O O . LEU A 1 87 ? -9.512 -12.010 -3.703 1.00 0.00 87 LEU A O 15
ATOM 26497 N N . TYR A 1 88 ? -9.467 -13.772 -5.080 1.00 0.00 88 TYR A N 15
ATOM 26498 C CA . TYR A 1 88 ? -8.158 -13.489 -5.659 1.00 0.00 88 TYR A CA 15
ATOM 26499 C C . TYR A 1 88 ? -8.102 -12.133 -6.375 1.00 0.00 88 TYR A C 15
ATOM 26500 O O . TYR A 1 88 ? -7.092 -11.431 -6.282 1.00 0.00 88 TYR A O 15
ATOM 26518 N N . VAL A 1 89 ? -9.130 -11.776 -7.151 1.00 0.00 89 VAL A N 15
ATOM 26519 C CA . VAL A 1 89 ? -9.114 -10.574 -7.982 1.00 0.00 89 VAL A CA 15
ATOM 26520 C C . VAL A 1 89 ? -9.263 -9.360 -7.061 1.00 0.00 89 VAL A C 15
ATOM 26521 O O . VAL A 1 89 ? -10.324 -9.151 -6.467 1.00 0.00 89 VAL A O 15
ATOM 26534 N N . ALA A 1 90 ? -8.165 -8.615 -6.923 1.00 0.00 90 ALA A N 15
ATOM 26535 C CA . ALA A 1 90 ? -7.901 -7.630 -5.885 1.00 0.00 90 ALA A CA 15
ATOM 26536 C C . ALA A 1 90 ? -7.611 -6.262 -6.523 1.00 0.00 90 ALA A C 15
ATOM 26537 O O . ALA A 1 90 ? -7.355 -6.185 -7.734 1.00 0.00 90 ALA A O 15
ATOM 26544 N N . PRO A 1 91 ? -7.633 -5.160 -5.751 1.00 0.00 91 PRO A N 15
ATOM 26545 C CA . PRO A 1 91 ? -7.148 -3.877 -6.236 1.00 0.00 91 PRO A CA 15
ATOM 26546 C C . PRO A 1 91 ? -5.656 -3.943 -6.574 1.00 0.00 91 PRO A C 15
ATOM 26547 O O . PRO A 1 91 ? -4.895 -4.737 -6.013 1.00 0.00 91 PRO A O 15
ATOM 26558 N N . GLU A 1 92 ? -5.213 -3.060 -7.468 1.00 0.00 92 GLU A N 15
ATOM 26559 C CA . GLU A 1 92 ? -3.793 -2.861 -7.686 1.00 0.00 92 GLU A CA 15
ATOM 26560 C C . GLU A 1 92 ? -3.279 -1.981 -6.549 1.00 0.00 92 GLU A C 15
ATOM 26561 O O . GLU A 1 92 ? -3.572 -0.787 -6.482 1.00 0.00 92 GLU A O 15
ATOM 26573 N N . ILE A 1 93 ? -2.570 -2.619 -5.633 1.00 0.00 93 ILE A N 15
ATOM 26574 C CA . ILE A 1 93 ? -1.800 -2.048 -4.540 1.00 0.00 93 ILE A CA 15
ATOM 26575 C C . ILE A 1 93 ? -0.693 -1.174 -5.160 1.00 0.00 93 ILE A C 15
ATOM 26576 O O . ILE A 1 93 ? 0.145 -1.696 -5.901 1.00 0.00 93 ILE A O 15
ATOM 26592 N N . ARG A 1 94 ? -0.719 0.148 -4.969 1.00 0.00 94 ARG A N 15
ATOM 26593 C CA . ARG A 1 94 ? 0.227 1.101 -5.567 1.00 0.00 94 ARG A CA 15
ATOM 26594 C C . ARG A 1 94 ? 0.969 1.809 -4.441 1.00 0.00 94 ARG A C 15
ATOM 26595 O O . ARG A 1 94 ? 0.402 2.691 -3.791 1.00 0.00 94 ARG A O 15
ATOM 26616 N N . PHE A 1 95 ? 2.207 1.377 -4.171 1.00 0.00 95 PHE A N 15
ATOM 26617 C CA . PHE A 1 95 ? 3.038 1.975 -3.135 1.00 0.00 95 PHE A CA 15
ATOM 26618 C C . PHE A 1 95 ? 3.592 3.291 -3.658 1.00 0.00 95 PHE A C 15
ATOM 26619 O O . PHE A 1 95 ? 4.607 3.294 -4.353 1.00 0.00 95 PHE A O 15
ATOM 26636 N N . TYR A 1 96 ? 2.901 4.379 -3.345 1.00 0.00 96 TYR A N 15
ATOM 26637 C CA . TYR A 1 96 ? 3.350 5.735 -3.590 1.00 0.00 96 TYR A CA 15
ATOM 26638 C C . TYR A 1 96 ? 4.010 6.238 -2.313 1.00 0.00 96 TYR A C 15
ATOM 26639 O O . TYR A 1 96 ? 3.409 6.165 -1.240 1.00 0.00 96 TYR A O 15
ATOM 26657 N N . GLU A 1 97 ? 5.228 6.754 -2.394 1.00 0.00 97 GLU A N 15
ATOM 26658 C CA . GLU A 1 97 ? 5.971 7.195 -1.222 1.00 0.00 97 GLU A CA 15
ATOM 26659 C C . GLU A 1 97 ? 5.484 8.565 -0.737 1.00 0.00 97 GLU A C 15
ATOM 26660 O O . GLU A 1 97 ? 6.062 9.606 -1.006 1.00 0.00 97 GLU A O 15
ATOM 26672 N N . ASP A 1 98 ? 4.346 8.552 -0.064 1.00 0.00 98 ASP A N 15
ATOM 26673 C CA . ASP A 1 98 ? 3.700 9.614 0.700 1.00 0.00 98 ASP A CA 15
ATOM 26674 C C . ASP A 1 98 ? 3.591 10.933 -0.075 1.00 0.00 98 ASP A C 15
ATOM 26675 O O . ASP A 1 98 ? 4.253 11.928 0.232 1.00 0.00 98 ASP A O 15
ATOM 26684 N N . LYS A 1 99 ? 2.714 10.901 -1.091 1.00 0.00 99 LYS A N 15
ATOM 26685 C CA . LYS A 1 99 ? 2.491 11.953 -2.086 1.00 0.00 99 LYS A CA 15
ATOM 26686 C C . LYS A 1 99 ? 2.194 13.307 -1.448 1.00 0.00 99 LYS A C 15
ATOM 26687 O O . LYS A 1 99 ? 2.782 14.307 -1.859 1.00 0.00 99 LYS A O 15
ATOM 26706 N N . GLY A 1 100 ? 1.200 13.366 -0.561 1.00 0.00 100 GLY A N 15
ATOM 26707 C CA . GLY A 1 100 ? 0.576 14.601 -0.109 1.00 0.00 100 GLY A CA 15
ATOM 26708 C C . GLY A 1 100 ? -0.010 15.391 -1.278 1.00 0.00 100 GLY A C 15
ATOM 26709 O O . GLY A 1 100 ? 0.670 16.279 -1.789 1.00 0.00 100 GLY A O 15
ATOM 26713 N N . ILE A 1 101 ? -1.252 15.054 -1.644 1.00 0.00 101 ILE A N 15
ATOM 26714 C CA . ILE A 1 101 ? -2.232 15.613 -2.572 1.00 0.00 101 ILE A CA 15
ATOM 26715 C C . ILE A 1 101 ? -1.842 15.296 -4.038 1.00 0.00 101 ILE A C 15
ATOM 26716 O O . ILE A 1 101 ? -0.778 14.734 -4.301 1.00 0.00 101 ILE A O 15
ATOM 26732 N N . GLU A 1 102 ? -2.709 15.629 -5.001 1.00 0.00 102 GLU A N 15
ATOM 26733 C CA . GLU A 1 102 ? -2.504 15.448 -6.436 1.00 0.00 102 GLU A CA 15
ATOM 26734 C C . GLU A 1 102 ? -3.036 16.655 -7.216 1.00 0.00 102 GLU A C 15
ATOM 26735 O O . GLU A 1 102 ? -4.261 16.864 -7.277 1.00 0.00 102 GLU A O 15
ATOM 26747 N N . ALA A 1 103 ? -2.148 17.406 -7.867 1.00 0.00 103 ALA A N 15
ATOM 26748 C CA . ALA A 1 103 ? -2.469 18.402 -8.877 1.00 0.00 103 ALA A CA 15
ATOM 26749 C C . ALA A 1 103 ? -1.749 18.037 -10.172 1.00 0.00 103 ALA A C 15
ATOM 26750 O O . ALA A 1 103 ? -0.538 18.234 -10.268 1.00 0.00 103 ALA A O 15
ATOM 26757 N N . SER A 1 104 ? -2.498 17.554 -11.167 1.00 0.00 104 SER A N 15
ATOM 26758 C CA . SER A 1 104 ? -2.008 17.431 -12.534 1.00 0.00 104 SER A CA 15
ATOM 26759 C C . SER A 1 104 ? -2.931 18.237 -13.445 1.00 0.00 104 SER A C 15
ATOM 26760 O O . SER A 1 104 ? -2.667 19.421 -13.656 1.00 0.00 104 SER A O 15
ATOM 26768 N N . VAL A 1 105 ? -4.041 17.660 -13.919 1.00 0.00 105 VAL A N 15
ATOM 26769 C CA . VAL A 1 105 ? -4.833 18.268 -14.991 1.00 0.00 105 VAL A CA 15
ATOM 26770 C C . VAL A 1 105 ? -6.245 17.676 -15.100 1.00 0.00 105 VAL A C 15
ATOM 26771 O O . VAL A 1 105 ? -7.179 18.397 -15.464 1.00 0.00 105 VAL A O 15
ATOM 26784 N N . LYS A 1 106 ? -6.413 16.371 -14.870 1.00 0.00 106 LYS A N 15
ATOM 26785 C CA . LYS A 1 106 ? -7.629 15.638 -15.187 1.00 0.00 106 LYS A CA 15
ATOM 26786 C C . LYS A 1 106 ? -7.815 14.613 -14.083 1.00 0.00 106 LYS A C 15
ATOM 26787 O O . LYS A 1 106 ? -7.954 15.062 -12.927 1.00 0.00 106 LYS A O 15
ATOM 26806 N N . GLY A 1 1 ? -29.777 0.025 3.542 1.00 0.00 1 GLY A N 16
ATOM 26807 C CA . GLY A 1 1 ? -28.818 0.988 4.088 1.00 0.00 1 GLY A CA 16
ATOM 26808 C C . GLY A 1 1 ? -29.501 2.283 4.480 1.00 0.00 1 GLY A C 16
ATOM 26809 O O . GLY A 1 1 ? -29.311 3.291 3.805 1.00 0.00 1 GLY A O 16
ATOM 26813 N N . MET A 1 2 ? -30.301 2.269 5.549 1.00 0.00 2 MET A N 16
ATOM 26814 C CA . MET A 1 2 ? -30.620 3.480 6.306 1.00 0.00 2 MET A CA 16
ATOM 26815 C C . MET A 1 2 ? -29.444 3.759 7.249 1.00 0.00 2 MET A C 16
ATOM 26816 O O . MET A 1 2 ? -28.651 2.841 7.481 1.00 0.00 2 MET A O 16
ATOM 26830 N N . ASN A 1 3 ? -29.352 4.972 7.809 1.00 0.00 3 ASN A N 16
ATOM 26831 C CA . ASN A 1 3 ? -28.288 5.405 8.729 1.00 0.00 3 ASN A CA 16
ATOM 26832 C C . ASN A 1 3 ? -26.903 4.969 8.222 1.00 0.00 3 ASN A C 16
ATOM 26833 O O . ASN A 1 3 ? -26.277 4.083 8.826 1.00 0.00 3 ASN A O 16
ATOM 26844 N N . PRO A 1 4 ? -26.433 5.498 7.085 1.00 0.00 4 PRO A N 16
ATOM 26845 C CA . PRO A 1 4 ? -25.235 4.994 6.431 1.00 0.00 4 PRO A CA 16
ATOM 26846 C C . PRO A 1 4 ? -24.000 5.229 7.313 1.00 0.00 4 PRO A C 16
ATOM 26847 O O . PRO A 1 4 ? -23.904 6.229 8.034 1.00 0.00 4 PRO A O 16
ATOM 26858 N N . ALA A 1 5 ? -23.056 4.289 7.265 1.00 0.00 5 ALA A N 16
ATOM 26859 C CA . ALA A 1 5 ? -21.934 4.205 8.190 1.00 0.00 5 ALA A CA 16
ATOM 26860 C C . ALA A 1 5 ? -20.611 4.445 7.465 1.00 0.00 5 ALA A C 16
ATOM 26861 O O . ALA A 1 5 ? -20.550 4.450 6.234 1.00 0.00 5 ALA A O 16
ATOM 26868 N N . TYR A 1 6 ? -19.546 4.630 8.242 1.00 0.00 6 TYR A N 16
ATOM 26869 C CA . TYR A 1 6 ? -18.186 4.748 7.739 1.00 0.00 6 TYR A CA 16
ATOM 26870 C C . TYR A 1 6 ? -17.754 3.354 7.274 1.00 0.00 6 TYR A C 16
ATOM 26871 O O . TYR A 1 6 ? -17.747 2.431 8.093 1.00 0.00 6 TYR A O 16
ATOM 26889 N N . ARG A 1 7 ? -17.399 3.184 5.995 1.00 0.00 7 ARG A N 16
ATOM 26890 C CA . ARG A 1 7 ? -17.041 1.887 5.393 1.00 0.00 7 ARG A CA 16
ATOM 26891 C C . ARG A 1 7 ? -15.674 1.870 4.705 1.00 0.00 7 ARG A C 16
ATOM 26892 O O . ARG A 1 7 ? -15.340 0.901 4.010 1.00 0.00 7 ARG A O 16
ATOM 26913 N N . LYS A 1 8 ? -14.905 2.950 4.847 1.00 0.00 8 LYS A N 16
ATOM 26914 C CA . LYS A 1 8 ? -13.556 3.108 4.308 1.00 0.00 8 LYS A CA 16
ATOM 26915 C C . LYS A 1 8 ? -12.586 2.163 5.013 1.00 0.00 8 LYS A C 16
ATOM 26916 O O . LYS A 1 8 ? -11.795 1.481 4.357 1.00 0.00 8 LYS A O 16
ATOM 26935 N N . ALA A 1 9 ? -12.636 2.117 6.346 1.00 0.00 9 ALA A N 16
ATOM 26936 C CA . ALA A 1 9 ? -11.629 1.463 7.166 1.00 0.00 9 ALA A CA 16
ATOM 26937 C C . ALA A 1 9 ? -11.656 -0.062 7.028 1.00 0.00 9 ALA A C 16
ATOM 26938 O O . ALA A 1 9 ? -10.666 -0.695 7.388 1.00 0.00 9 ALA A O 16
ATOM 26945 N N . MET A 1 10 ? -12.723 -0.644 6.462 1.00 0.00 10 MET A N 16
ATOM 26946 C CA . MET A 1 10 ? -12.801 -2.057 6.083 1.00 0.00 10 MET A CA 16
ATOM 26947 C C . MET A 1 10 ? -11.707 -2.449 5.083 1.00 0.00 10 MET A C 16
ATOM 26948 O O . MET A 1 10 ? -11.504 -3.644 4.852 1.00 0.00 10 MET A O 16
ATOM 26962 N N . LEU A 1 11 ? -11.050 -1.475 4.447 1.00 0.00 11 LEU A N 16
ATOM 26963 C CA . LEU A 1 11 ? -9.932 -1.711 3.555 1.00 0.00 11 LEU A CA 16
ATOM 26964 C C . LEU A 1 11 ? -8.744 -0.907 4.056 1.00 0.00 11 LEU A C 16
ATOM 26965 O O . LEU A 1 11 ? -7.742 -1.514 4.370 1.00 0.00 11 LEU A O 16
ATOM 26981 N N . GLU A 1 12 ? -8.836 0.417 4.176 1.00 0.00 12 GLU A N 16
ATOM 26982 C CA . GLU A 1 12 ? -7.724 1.308 4.542 1.00 0.00 12 GLU A CA 16
ATOM 26983 C C . GLU A 1 12 ? -6.967 0.789 5.776 1.00 0.00 12 GLU A C 16
ATOM 26984 O O . GLU A 1 12 ? -5.892 0.213 5.614 1.00 0.00 12 GLU A O 16
ATOM 26996 N N . SER A 1 13 ? -7.485 0.953 6.998 1.00 0.00 13 SER A N 16
ATOM 26997 C CA . SER A 1 13 ? -6.747 0.549 8.199 1.00 0.00 13 SER A CA 16
ATOM 26998 C C . SER A 1 13 ? -6.621 -0.974 8.358 1.00 0.00 13 SER A C 16
ATOM 26999 O O . SER A 1 13 ? -5.782 -1.440 9.128 1.00 0.00 13 SER A O 16
ATOM 27007 N N . GLU A 1 14 ? -7.427 -1.760 7.640 1.00 0.00 14 GLU A N 16
ATOM 27008 C CA . GLU A 1 14 ? -7.257 -3.195 7.580 1.00 0.00 14 GLU A CA 16
ATOM 27009 C C . GLU A 1 14 ? -5.958 -3.506 6.850 1.00 0.00 14 GLU A C 16
ATOM 27010 O O . GLU A 1 14 ? -5.084 -4.172 7.393 1.00 0.00 14 GLU A O 16
ATOM 27022 N N . ILE A 1 15 ? -5.809 -2.996 5.635 1.00 0.00 15 ILE A N 16
ATOM 27023 C CA . ILE A 1 15 ? -4.666 -3.216 4.776 1.00 0.00 15 ILE A CA 16
ATOM 27024 C C . ILE A 1 15 ? -3.435 -2.509 5.361 1.00 0.00 15 ILE A C 16
ATOM 27025 O O . ILE A 1 15 ? -2.333 -3.028 5.218 1.00 0.00 15 ILE A O 16
ATOM 27041 N N . GLN A 1 16 ? -3.592 -1.405 6.101 1.00 0.00 16 GLN A N 16
ATOM 27042 C CA . GLN A 1 16 ? -2.527 -0.809 6.899 1.00 0.00 16 GLN A CA 16
ATOM 27043 C C . GLN A 1 16 ? -1.910 -1.777 7.935 1.00 0.00 16 GLN A C 16
ATOM 27044 O O . GLN A 1 16 ? -0.863 -1.490 8.514 1.00 0.00 16 GLN A O 16
ATOM 27058 N N . LYS A 1 17 ? -2.573 -2.897 8.221 1.00 0.00 17 LYS A N 16
ATOM 27059 C CA . LYS A 1 17 ? -2.082 -4.002 9.043 1.00 0.00 17 LYS A CA 16
ATOM 27060 C C . LYS A 1 17 ? -1.697 -5.172 8.144 1.00 0.00 17 LYS A C 16
ATOM 27061 O O . LYS A 1 17 ? -0.566 -5.640 8.228 1.00 0.00 17 LYS A O 16
ATOM 27080 N N . LEU A 1 18 ? -2.595 -5.611 7.258 1.00 0.00 18 LEU A N 16
ATOM 27081 C CA . LEU A 1 18 ? -2.362 -6.791 6.429 1.00 0.00 18 LEU A CA 16
ATOM 27082 C C . LEU A 1 18 ? -1.117 -6.611 5.553 1.00 0.00 18 LEU A C 16
ATOM 27083 O O . LEU A 1 18 ? -0.449 -7.592 5.249 1.00 0.00 18 LEU A O 16
ATOM 27099 N N . LEU A 1 19 ? -0.786 -5.386 5.123 1.00 0.00 19 LEU A N 16
ATOM 27100 C CA . LEU A 1 19 ? 0.444 -5.154 4.376 1.00 0.00 19 LEU A CA 16
ATOM 27101 C C . LEU A 1 19 ? 1.651 -5.342 5.273 1.00 0.00 19 LEU A C 16
ATOM 27102 O O . LEU A 1 19 ? 2.635 -5.902 4.812 1.00 0.00 19 LEU A O 16
ATOM 27118 N N . MET A 1 20 ? 1.626 -4.836 6.507 1.00 0.00 20 MET A N 16
ATOM 27119 C CA . MET A 1 20 ? 2.761 -4.934 7.414 1.00 0.00 20 MET A CA 16
ATOM 27120 C C . MET A 1 20 ? 3.112 -6.406 7.605 1.00 0.00 20 MET A C 16
ATOM 27121 O O . MET A 1 20 ? 4.253 -6.792 7.381 1.00 0.00 20 MET A O 16
ATOM 27135 N N . GLU A 1 21 ? 2.116 -7.227 7.915 1.00 0.00 21 GLU A N 16
ATOM 27136 C CA . GLU A 1 21 ? 2.238 -8.663 8.112 1.00 0.00 21 GLU A CA 16
ATOM 27137 C C . GLU A 1 21 ? 2.593 -9.456 6.857 1.00 0.00 21 GLU A C 16
ATOM 27138 O O . GLU A 1 21 ? 2.969 -10.624 6.983 1.00 0.00 21 GLU A O 16
ATOM 27150 N N . ALA A 1 22 ? 2.486 -8.874 5.668 1.00 0.00 22 ALA A N 16
ATOM 27151 C CA . ALA A 1 22 ? 3.092 -9.426 4.464 1.00 0.00 22 ALA A CA 16
ATOM 27152 C C . ALA A 1 22 ? 4.533 -8.920 4.284 1.00 0.00 22 ALA A C 16
ATOM 27153 O O . ALA A 1 22 ? 5.388 -9.659 3.806 1.00 0.00 22 ALA A O 16
ATOM 27160 N N . LEU A 1 23 ? 4.817 -7.668 4.646 1.00 0.00 23 LEU A N 16
ATOM 27161 C CA . LEU A 1 23 ? 6.075 -6.965 4.415 1.00 0.00 23 LEU A CA 16
ATOM 27162 C C . LEU A 1 23 ? 7.222 -7.703 5.074 1.00 0.00 23 LEU A C 16
ATOM 27163 O O . LEU A 1 23 ? 8.191 -8.037 4.414 1.00 0.00 23 LEU A O 16
ATOM 27179 N N . GLN A 1 24 ? 7.167 -7.934 6.375 1.00 0.00 24 GLN A N 16
ATOM 27180 C CA . GLN A 1 24 ? 8.288 -8.513 7.119 1.00 0.00 24 GLN A CA 16
ATOM 27181 C C . GLN A 1 24 ? 8.680 -9.918 6.580 1.00 0.00 24 GLN A C 16
ATOM 27182 O O . GLN A 1 24 ? 9.855 -10.291 6.664 1.00 0.00 24 GLN A O 16
ATOM 27196 N N . GLN A 1 25 ? 7.741 -10.663 5.977 1.00 0.00 25 GLN A N 16
ATOM 27197 C CA . GLN A 1 25 ? 7.888 -11.946 5.263 1.00 0.00 25 GLN A CA 16
ATOM 27198 C C . GLN A 1 25 ? 8.281 -11.789 3.785 1.00 0.00 25 GLN A C 16
ATOM 27199 O O . GLN A 1 25 ? 8.639 -12.765 3.124 1.00 0.00 25 GLN A O 16
ATOM 27213 N N . LEU A 1 26 ? 8.174 -10.588 3.226 1.00 0.00 26 LEU A N 16
ATOM 27214 C CA . LEU A 1 26 ? 8.441 -10.320 1.822 1.00 0.00 26 LEU A CA 16
ATOM 27215 C C . LEU A 1 26 ? 9.920 -10.592 1.512 1.00 0.00 26 LEU A C 16
ATOM 27216 O O . LEU A 1 26 ? 10.792 -10.367 2.357 1.00 0.00 26 LEU A O 16
ATOM 27232 N N . ARG A 1 27 ? 10.224 -11.066 0.297 1.00 0.00 27 ARG A N 16
ATOM 27233 C CA . ARG A 1 27 ? 11.592 -11.322 -0.164 1.00 0.00 27 ARG A CA 16
ATOM 27234 C C . ARG A 1 27 ? 12.080 -10.089 -0.918 1.00 0.00 27 ARG A C 16
ATOM 27235 O O . ARG A 1 27 ? 12.163 -10.090 -2.150 1.00 0.00 27 ARG A O 16
ATOM 27256 N N . ASP A 1 28 ? 12.374 -9.019 -0.191 1.00 0.00 28 ASP A N 16
ATOM 27257 C CA . ASP A 1 28 ? 12.710 -7.675 -0.670 1.00 0.00 28 ASP A CA 16
ATOM 27258 C C . ASP A 1 28 ? 14.096 -7.248 -0.172 1.00 0.00 28 ASP A C 16
ATOM 27259 O O . ASP A 1 28 ? 14.253 -6.281 0.571 1.00 0.00 28 ASP A O 16
ATOM 27268 N N . PRO A 1 29 ? 15.167 -7.897 -0.648 1.00 0.00 29 PRO A N 16
ATOM 27269 C CA . PRO A 1 29 ? 16.529 -7.663 -0.185 1.00 0.00 29 PRO A CA 16
ATOM 27270 C C . PRO A 1 29 ? 17.094 -6.318 -0.663 1.00 0.00 29 PRO A C 16
ATOM 27271 O O . PRO A 1 29 ? 18.248 -6.002 -0.383 1.00 0.00 29 PRO A O 16
ATOM 27282 N N . ARG A 1 30 ? 16.329 -5.550 -1.440 1.00 0.00 30 ARG A N 16
ATOM 27283 C CA . ARG A 1 30 ? 16.644 -4.180 -1.846 1.00 0.00 30 ARG A CA 16
ATOM 27284 C C . ARG A 1 30 ? 15.883 -3.146 -1.028 1.00 0.00 30 ARG A C 16
ATOM 27285 O O . ARG A 1 30 ? 16.224 -1.967 -1.123 1.00 0.00 30 ARG A O 16
ATOM 27306 N N . LEU A 1 31 ? 14.864 -3.537 -0.256 1.00 0.00 31 LEU A N 16
ATOM 27307 C CA . LEU A 1 31 ? 14.111 -2.584 0.542 1.00 0.00 31 LEU A CA 16
ATOM 27308 C C . LEU A 1 31 ? 14.678 -2.553 1.955 1.00 0.00 31 LEU A C 16
ATOM 27309 O O . LEU A 1 31 ? 14.681 -3.571 2.649 1.00 0.00 31 LEU A O 16
ATOM 27325 N N . LYS A 1 32 ? 15.150 -1.390 2.392 1.00 0.00 32 LYS A N 16
ATOM 27326 C CA . LYS A 1 32 ? 15.538 -1.123 3.764 1.00 0.00 32 LYS A CA 16
ATOM 27327 C C . LYS A 1 32 ? 14.278 -1.073 4.642 1.00 0.00 32 LYS A C 16
ATOM 27328 O O . LYS A 1 32 ? 13.781 0.010 4.960 1.00 0.00 32 LYS A O 16
ATOM 27347 N N . LYS A 1 33 ? 13.750 -2.234 5.045 1.00 0.00 33 LYS A N 16
ATOM 27348 C CA . LYS A 1 33 ? 12.523 -2.372 5.845 1.00 0.00 33 LYS A CA 16
ATOM 27349 C C . LYS A 1 33 ? 12.584 -1.550 7.137 1.00 0.00 33 LYS A C 16
ATOM 27350 O O . LYS A 1 33 ? 11.544 -1.185 7.683 1.00 0.00 33 LYS A O 16
ATOM 27369 N N . ASP A 1 34 ? 13.789 -1.239 7.606 1.00 0.00 34 ASP A N 16
ATOM 27370 C CA . ASP A 1 34 ? 14.094 -0.401 8.759 1.00 0.00 34 ASP A CA 16
ATOM 27371 C C . ASP A 1 34 ? 13.427 0.964 8.703 1.00 0.00 34 ASP A C 16
ATOM 27372 O O . ASP A 1 34 ? 13.065 1.502 9.749 1.00 0.00 34 ASP A O 16
ATOM 27381 N N . PHE A 1 35 ? 13.297 1.550 7.513 1.00 0.00 35 PHE A N 16
ATOM 27382 C CA . PHE A 1 35 ? 12.824 2.922 7.365 1.00 0.00 35 PHE A CA 16
ATOM 27383 C C . PHE A 1 35 ? 11.454 2.960 6.693 1.00 0.00 35 PHE A C 16
ATOM 27384 O O . PHE A 1 35 ? 11.050 4.020 6.224 1.00 0.00 35 PHE A O 16
ATOM 27401 N N . VAL A 1 36 ? 10.747 1.827 6.627 1.00 0.00 36 VAL A N 16
ATOM 27402 C CA . VAL A 1 36 ? 9.501 1.670 5.892 1.00 0.00 36 VAL A CA 16
ATOM 27403 C C . VAL A 1 36 ? 8.380 1.454 6.896 1.00 0.00 36 VAL A C 16
ATOM 27404 O O . VAL A 1 36 ? 8.440 0.543 7.727 1.00 0.00 36 VAL A O 16
ATOM 27417 N N . THR A 1 37 ? 7.318 2.242 6.767 1.00 0.00 37 THR A N 16
ATOM 27418 C CA . THR A 1 37 ? 6.012 1.863 7.276 1.00 0.00 37 THR A CA 16
ATOM 27419 C C . THR A 1 37 ? 4.952 2.401 6.311 1.00 0.00 37 THR A C 16
ATOM 27420 O O . THR A 1 37 ? 5.250 3.182 5.400 1.00 0.00 37 THR A O 16
ATOM 27431 N N . PHE A 1 38 ? 3.702 2.004 6.519 1.00 0.00 38 PHE A N 16
ATOM 27432 C CA . PHE A 1 38 ? 2.540 2.470 5.788 1.00 0.00 38 PHE A CA 16
ATOM 27433 C C . PHE A 1 38 ? 1.654 3.172 6.801 1.00 0.00 38 PHE A C 16
ATOM 27434 O O . PHE A 1 38 ? 1.479 2.685 7.924 1.00 0.00 38 PHE A O 16
ATOM 27451 N N . SER A 1 39 ? 1.086 4.311 6.418 1.00 0.00 39 SER A N 16
ATOM 27452 C CA . SER A 1 39 ? 0.102 4.979 7.253 1.00 0.00 39 SER A CA 16
ATOM 27453 C C . SER A 1 39 ? -1.065 5.487 6.423 1.00 0.00 39 SER A C 16
ATOM 27454 O O . SER A 1 39 ? -2.186 5.012 6.628 1.00 0.00 39 SER A O 16
ATOM 27462 N N . ARG A 1 40 ? -0.855 6.430 5.496 1.00 0.00 40 ARG A N 16
ATOM 27463 C CA . ARG A 1 40 ? -1.983 6.969 4.746 1.00 0.00 40 ARG A CA 16
ATOM 27464 C C . ARG A 1 40 ? -2.397 5.931 3.709 1.00 0.00 40 ARG A C 16
ATOM 27465 O O . ARG A 1 40 ? -1.585 5.507 2.898 1.00 0.00 40 ARG A O 16
ATOM 27486 N N . VAL A 1 41 ? -3.646 5.478 3.761 1.00 0.00 41 VAL A N 16
ATOM 27487 C CA . VAL A 1 41 ? -4.303 4.682 2.758 1.00 0.00 41 VAL A CA 16
ATOM 27488 C C . VAL A 1 41 ? -5.690 5.262 2.533 1.00 0.00 41 VAL A C 16
ATOM 27489 O O . VAL A 1 41 ? -6.459 5.390 3.486 1.00 0.00 41 VAL A O 16
ATOM 27502 N N . GLU A 1 42 ? -5.973 5.624 1.277 1.00 0.00 42 GLU A N 16
ATOM 27503 C CA . GLU A 1 42 ? -7.287 6.044 0.826 1.00 0.00 42 GLU A CA 16
ATOM 27504 C C . GLU A 1 42 ? -7.847 4.964 -0.089 1.00 0.00 42 GLU A C 16
ATOM 27505 O O . GLU A 1 42 ? -7.170 4.521 -1.017 1.00 0.00 42 GLU A O 16
ATOM 27517 N N . LEU A 1 43 ? -9.101 4.571 0.126 1.00 0.00 43 LEU A N 16
ATOM 27518 C CA . LEU A 1 43 ? -9.845 3.786 -0.842 1.00 0.00 43 LEU A CA 16
ATOM 27519 C C . LEU A 1 43 ? -10.418 4.662 -1.940 1.00 0.00 43 LEU A C 16
ATOM 27520 O O . LEU A 1 43 ? -10.930 5.752 -1.663 1.00 0.00 43 LEU A O 16
ATOM 27536 N N . SER A 1 44 ? -10.505 4.052 -3.122 1.00 0.00 44 SER A N 16
ATOM 27537 C CA . SER A 1 44 ? -11.173 4.573 -4.301 1.00 0.00 44 SER A CA 16
ATOM 27538 C C . SER A 1 44 ? -12.678 4.779 -4.087 1.00 0.00 44 SER A C 16
ATOM 27539 O O . SER A 1 44 ? -13.281 4.210 -3.165 1.00 0.00 44 SER A O 16
ATOM 27547 N N . LYS A 1 45 ? -13.316 5.477 -5.038 1.00 0.00 45 LYS A N 16
ATOM 27548 C CA . LYS A 1 45 ? -14.744 5.830 -5.049 1.00 0.00 45 LYS A CA 16
ATOM 27549 C C . LYS A 1 45 ? -15.615 4.647 -4.657 1.00 0.00 45 LYS A C 16
ATOM 27550 O O . LYS A 1 45 ? -16.388 4.750 -3.698 1.00 0.00 45 LYS A O 16
ATOM 27569 N N . ASP A 1 46 ? -15.453 3.517 -5.344 1.00 0.00 46 ASP A N 16
ATOM 27570 C CA . ASP A 1 46 ? -16.262 2.312 -5.192 1.00 0.00 46 ASP A CA 16
ATOM 27571 C C . ASP A 1 46 ? -15.429 1.178 -4.589 1.00 0.00 46 ASP A C 16
ATOM 27572 O O . ASP A 1 46 ? -15.644 0.003 -4.889 1.00 0.00 46 ASP A O 16
ATOM 27581 N N . LYS A 1 47 ? -14.457 1.518 -3.730 1.00 0.00 47 LYS A N 16
ATOM 27582 C CA . LYS A 1 47 ? -13.601 0.583 -2.984 1.00 0.00 47 LYS A CA 16
ATOM 27583 C C . LYS A 1 47 ? -12.727 -0.294 -3.911 1.00 0.00 47 LYS A C 16
ATOM 27584 O O . LYS A 1 47 ? -12.126 -1.256 -3.437 1.00 0.00 47 LYS A O 16
ATOM 27603 N N . ARG A 1 48 ? -12.646 0.006 -5.220 1.00 0.00 48 ARG A N 16
ATOM 27604 C CA . ARG A 1 48 ? -11.983 -0.849 -6.216 1.00 0.00 48 ARG A CA 16
ATOM 27605 C C . ARG A 1 48 ? -10.461 -0.748 -6.251 1.00 0.00 48 ARG A C 16
ATOM 27606 O O . ARG A 1 48 ? -9.812 -1.675 -6.730 1.00 0.00 48 ARG A O 16
ATOM 27627 N N . TYR A 1 49 ? -9.879 0.348 -5.781 1.00 0.00 49 TYR A N 16
ATOM 27628 C CA . TYR A 1 49 ? -8.441 0.591 -5.784 1.00 0.00 49 TYR A CA 16
ATOM 27629 C C . TYR A 1 49 ? -8.092 1.155 -4.421 1.00 0.00 49 TYR A C 16
ATOM 27630 O O . TYR A 1 49 ? -8.990 1.627 -3.714 1.00 0.00 49 TYR A O 16
ATOM 27648 N N . ALA A 1 50 ? -6.818 1.084 -4.051 1.00 0.00 50 ALA A N 16
ATOM 27649 C CA . ALA A 1 50 ? -6.385 1.567 -2.749 1.00 0.00 50 ALA A CA 16
ATOM 27650 C C . ALA A 1 50 ? -5.046 2.267 -2.887 1.00 0.00 50 ALA A C 16
ATOM 27651 O O . ALA A 1 50 ? -4.059 1.659 -3.293 1.00 0.00 50 ALA A O 16
ATOM 27658 N N . ASP A 1 51 ? -5.029 3.555 -2.581 1.00 0.00 51 ASP A N 16
ATOM 27659 C CA . ASP A 1 51 ? -3.879 4.426 -2.702 1.00 0.00 51 ASP A CA 16
ATOM 27660 C C . ASP A 1 51 ? -3.180 4.432 -1.333 1.00 0.00 51 ASP A C 16
ATOM 27661 O O . ASP A 1 51 ? -3.553 5.216 -0.460 1.00 0.00 51 ASP A O 16
ATOM 27670 N N . VAL A 1 52 ? -2.240 3.505 -1.100 1.00 0.00 52 VAL A N 16
ATOM 27671 C CA . VAL A 1 52 ? -1.411 3.405 0.113 1.00 0.00 52 VAL A CA 16
ATOM 27672 C C . VAL A 1 52 ? -0.190 4.313 -0.085 1.00 0.00 52 VAL A C 16
ATOM 27673 O O . VAL A 1 52 ? 0.399 4.355 -1.161 1.00 0.00 52 VAL A O 16
ATOM 27686 N N . TYR A 1 53 ? 0.271 4.965 0.967 1.00 0.00 53 TYR A N 16
ATOM 27687 C CA . TYR A 1 53 ? 1.392 5.872 1.006 1.00 0.00 53 TYR A CA 16
ATOM 27688 C C . TYR A 1 53 ? 2.397 5.264 1.964 1.00 0.00 53 TYR A C 16
ATOM 27689 O O . TYR A 1 53 ? 2.167 5.135 3.170 1.00 0.00 53 TYR A O 16
ATOM 27707 N N . VAL A 1 54 ? 3.511 4.866 1.389 1.00 0.00 54 VAL A N 16
ATOM 27708 C CA . VAL A 1 54 ? 4.680 4.324 2.042 1.00 0.00 54 VAL A CA 16
ATOM 27709 C C . VAL A 1 54 ? 5.493 5.513 2.520 1.00 0.00 54 VAL A C 16
ATOM 27710 O O . VAL A 1 54 ? 5.890 6.317 1.681 1.00 0.00 54 VAL A O 16
ATOM 27723 N N . SER A 1 55 ? 5.743 5.644 3.818 1.00 0.00 55 SER A N 16
ATOM 27724 C CA . SER A 1 55 ? 6.607 6.692 4.344 1.00 0.00 55 SER A CA 16
ATOM 27725 C C . SER A 1 55 ? 8.022 6.130 4.516 1.00 0.00 55 SER A C 16
ATOM 27726 O O . SER A 1 55 ? 8.262 5.387 5.466 1.00 0.00 55 SER A O 16
ATOM 27734 N N . PHE A 1 56 ? 8.936 6.425 3.582 1.00 0.00 56 PHE A N 16
ATOM 27735 C CA . PHE A 1 56 ? 10.352 6.099 3.703 1.00 0.00 56 PHE A CA 16
ATOM 27736 C C . PHE A 1 56 ? 11.081 7.179 4.496 1.00 0.00 56 PHE A C 16
ATOM 27737 O O . PHE A 1 56 ? 10.762 8.374 4.395 1.00 0.00 56 PHE A O 16
ATOM 27754 N N . LEU A 1 57 ? 12.108 6.759 5.236 1.00 0.00 57 LEU A N 16
ATOM 27755 C CA . LEU A 1 57 ? 13.002 7.621 5.998 1.00 0.00 57 LEU A CA 16
ATOM 27756 C C . LEU A 1 57 ? 14.409 7.459 5.427 1.00 0.00 57 LEU A C 16
ATOM 27757 O O . LEU A 1 57 ? 15.237 6.702 5.930 1.00 0.00 57 LEU A O 16
ATOM 27773 N N . GLY A 1 58 ? 14.651 8.145 4.317 1.00 0.00 58 GLY A N 16
ATOM 27774 C CA . GLY A 1 58 ? 15.927 8.164 3.621 1.00 0.00 58 GLY A CA 16
ATOM 27775 C C . GLY A 1 58 ? 16.080 9.475 2.858 1.00 0.00 58 GLY A C 16
ATOM 27776 O O . GLY A 1 58 ? 15.410 10.465 3.166 1.00 0.00 58 GLY A O 16
ATOM 27780 N N . THR A 1 59 ? 16.952 9.499 1.856 1.00 0.00 59 THR A N 16
ATOM 27781 C CA . THR A 1 59 ? 17.102 10.643 0.970 1.00 0.00 59 THR A CA 16
ATOM 27782 C C . THR A 1 59 ? 15.895 10.736 0.025 1.00 0.00 59 THR A C 16
ATOM 27783 O O . THR A 1 59 ? 15.244 9.720 -0.242 1.00 0.00 59 THR A O 16
ATOM 27794 N N . PRO A 1 60 ? 15.621 11.918 -0.549 1.00 0.00 60 PRO A N 16
ATOM 27795 C CA . PRO A 1 60 ? 14.573 12.073 -1.546 1.00 0.00 60 PRO A CA 16
ATOM 27796 C C . PRO A 1 60 ? 14.823 11.138 -2.735 1.00 0.00 60 PRO A C 16
ATOM 27797 O O . PRO A 1 60 ? 13.929 10.394 -3.135 1.00 0.00 60 PRO A O 16
ATOM 27808 N N . GLU A 1 61 ? 16.051 11.126 -3.249 1.00 0.00 61 GLU A N 16
ATOM 27809 C CA . GLU A 1 61 ? 16.394 10.394 -4.455 1.00 0.00 61 GLU A CA 16
ATOM 27810 C C . GLU A 1 61 ? 16.217 8.883 -4.280 1.00 0.00 61 GLU A C 16
ATOM 27811 O O . GLU A 1 61 ? 15.526 8.257 -5.084 1.00 0.00 61 GLU A O 16
ATOM 27823 N N . GLU A 1 62 ? 16.781 8.305 -3.214 1.00 0.00 62 GLU A N 16
ATOM 27824 C CA . GLU A 1 62 ? 16.650 6.881 -2.913 1.00 0.00 62 GLU A CA 16
ATOM 27825 C C . GLU A 1 62 ? 15.191 6.512 -2.663 1.00 0.00 62 GLU A C 16
ATOM 27826 O O . GLU A 1 62 ? 14.769 5.448 -3.099 1.00 0.00 62 GLU A O 16
ATOM 27838 N N . ARG A 1 63 ? 14.420 7.349 -1.953 1.00 0.00 63 ARG A N 16
ATOM 27839 C CA . ARG A 1 63 ? 13.027 7.081 -1.613 1.00 0.00 63 ARG A CA 16
ATOM 27840 C C . ARG A 1 63 ? 12.240 6.781 -2.876 1.00 0.00 63 ARG A C 16
ATOM 27841 O O . ARG A 1 63 ? 11.483 5.813 -2.873 1.00 0.00 63 ARG A O 16
ATOM 27862 N N . LYS A 1 64 ? 12.429 7.558 -3.941 1.00 0.00 64 LYS A N 16
ATOM 27863 C CA . LYS A 1 64 ? 11.701 7.320 -5.181 1.00 0.00 64 LYS A CA 16
ATOM 27864 C C . LYS A 1 64 ? 12.060 5.976 -5.796 1.00 0.00 64 LYS A C 16
ATOM 27865 O O . LYS A 1 64 ? 11.225 5.363 -6.447 1.00 0.00 64 LYS A O 16
ATOM 27884 N N . GLU A 1 65 ? 13.287 5.495 -5.641 1.00 0.00 65 GLU A N 16
ATOM 27885 C CA . GLU A 1 65 ? 13.674 4.160 -6.107 1.00 0.00 65 GLU A CA 16
ATOM 27886 C C . GLU A 1 65 ? 12.969 3.051 -5.307 1.00 0.00 65 GLU A C 16
ATOM 27887 O O . GLU A 1 65 ? 12.800 1.954 -5.840 1.00 0.00 65 GLU A O 16
ATOM 27899 N N . THR A 1 66 ? 12.502 3.309 -4.077 1.00 0.00 66 THR A N 16
ATOM 27900 C CA . THR A 1 66 ? 11.888 2.276 -3.244 1.00 0.00 66 THR A CA 16
ATOM 27901 C C . THR A 1 66 ? 10.469 1.908 -3.668 1.00 0.00 66 THR A C 16
ATOM 27902 O O . THR A 1 66 ? 10.080 0.745 -3.558 1.00 0.00 66 THR A O 16
ATOM 27913 N N . VAL A 1 67 ? 9.689 2.874 -4.157 1.00 0.00 67 VAL A N 16
ATOM 27914 C CA . VAL A 1 67 ? 8.270 2.677 -4.443 1.00 0.00 67 VAL A CA 16
ATOM 27915 C C . VAL A 1 67 ? 8.070 1.582 -5.505 1.00 0.00 67 VAL A C 16
ATOM 27916 O O . VAL A 1 67 ? 7.097 0.824 -5.486 1.00 0.00 67 VAL A O 16
ATOM 27929 N N . GLU A 1 68 ? 9.053 1.448 -6.391 1.00 0.00 68 GLU A N 16
ATOM 27930 C CA . GLU A 1 68 ? 9.112 0.451 -7.436 1.00 0.00 68 GLU A CA 16
ATOM 27931 C C . GLU A 1 68 ? 9.233 -0.977 -6.875 1.00 0.00 68 GLU A C 16
ATOM 27932 O O . GLU A 1 68 ? 8.742 -1.928 -7.492 1.00 0.00 68 GLU A O 16
ATOM 27944 N N . ILE A 1 69 ? 9.910 -1.136 -5.735 1.00 0.00 69 ILE A N 16
ATOM 27945 C CA . ILE A 1 69 ? 10.196 -2.414 -5.080 1.00 0.00 69 ILE A CA 16
ATOM 27946 C C . ILE A 1 69 ? 8.894 -2.936 -4.456 1.00 0.00 69 ILE A C 16
ATOM 27947 O O . ILE A 1 69 ? 8.649 -4.146 -4.448 1.00 0.00 69 ILE A O 16
ATOM 27963 N N . LEU A 1 70 ? 8.050 -2.023 -3.958 1.00 0.00 70 LEU A N 16
ATOM 27964 C CA . LEU A 1 70 ? 6.731 -2.319 -3.413 1.00 0.00 70 LEU A CA 16
ATOM 27965 C C . LEU A 1 70 ? 5.796 -2.819 -4.515 1.00 0.00 70 LEU A C 16
ATOM 27966 O O . LEU A 1 70 ? 5.160 -3.863 -4.380 1.00 0.00 70 LEU A O 16
ATOM 27982 N N . ASN A 1 71 ? 5.701 -2.083 -5.623 1.00 0.00 71 ASN A N 16
ATOM 27983 C CA . ASN A 1 71 ? 4.825 -2.444 -6.740 1.00 0.00 71 ASN A CA 16
ATOM 27984 C C . ASN A 1 71 ? 5.242 -3.759 -7.407 1.00 0.00 71 ASN A C 16
ATOM 27985 O O . ASN A 1 71 ? 4.394 -4.491 -7.907 1.00 0.00 71 ASN A O 16
ATOM 27996 N N . ARG A 1 72 ? 6.524 -4.113 -7.394 1.00 0.00 72 ARG A N 16
ATOM 27997 C CA . ARG A 1 72 ? 6.975 -5.458 -7.786 1.00 0.00 72 ARG A CA 16
ATOM 27998 C C . ARG A 1 72 ? 6.400 -6.559 -6.894 1.00 0.00 72 ARG A C 16
ATOM 27999 O O . ARG A 1 72 ? 6.126 -7.656 -7.389 1.00 0.00 72 ARG A O 16
ATOM 28020 N N . ALA A 1 73 ? 6.215 -6.284 -5.604 1.00 0.00 73 ALA A N 16
ATOM 28021 C CA . ALA A 1 73 ? 5.673 -7.224 -4.632 1.00 0.00 73 ALA A CA 16
ATOM 28022 C C . ALA A 1 73 ? 4.141 -7.216 -4.575 1.00 0.00 73 ALA A C 16
ATOM 28023 O O . ALA A 1 73 ? 3.563 -7.995 -3.820 1.00 0.00 73 ALA A O 16
ATOM 28030 N N . LYS A 1 74 ? 3.456 -6.338 -5.314 1.00 0.00 74 LYS A N 16
ATOM 28031 C CA . LYS A 1 74 ? 2.043 -6.078 -5.201 1.00 0.00 74 LYS A CA 16
ATOM 28032 C C . LYS A 1 74 ? 1.144 -7.312 -5.302 1.00 0.00 74 LYS A C 16
ATOM 28033 O O . LYS A 1 74 ? 0.147 -7.358 -4.584 1.00 0.00 74 LYS A O 16
ATOM 28052 N N . GLY A 1 75 ? 1.499 -8.313 -6.113 1.00 0.00 75 GLY A N 16
ATOM 28053 C CA . GLY A 1 75 ? 0.821 -9.605 -6.131 1.00 0.00 75 GLY A CA 16
ATOM 28054 C C . GLY A 1 75 ? 0.885 -10.262 -4.749 1.00 0.00 75 GLY A C 16
ATOM 28055 O O . GLY A 1 75 ? -0.142 -10.447 -4.099 1.00 0.00 75 GLY A O 16
ATOM 28059 N N . PHE A 1 76 ? 2.098 -10.564 -4.275 1.00 0.00 76 PHE A N 16
ATOM 28060 C CA . PHE A 1 76 ? 2.397 -11.181 -2.983 1.00 0.00 76 PHE A CA 16
ATOM 28061 C C . PHE A 1 76 ? 1.721 -10.438 -1.824 1.00 0.00 76 PHE A C 16
ATOM 28062 O O . PHE A 1 76 ? 1.275 -11.078 -0.869 1.00 0.00 76 PHE A O 16
ATOM 28079 N N . PHE A 1 77 ? 1.616 -9.108 -1.912 1.00 0.00 77 PHE A N 16
ATOM 28080 C CA . PHE A 1 77 ? 0.784 -8.318 -1.016 1.00 0.00 77 PHE A CA 16
ATOM 28081 C C . PHE A 1 77 ? -0.684 -8.698 -1.183 1.00 0.00 77 PHE A C 16
ATOM 28082 O O . PHE A 1 77 ? -1.284 -9.226 -0.252 1.00 0.00 77 PHE A O 16
ATOM 28099 N N . ARG A 1 78 ? -1.297 -8.419 -2.334 1.00 0.00 78 ARG A N 16
ATOM 28100 C CA . ARG A 1 78 ? -2.744 -8.521 -2.499 1.00 0.00 78 ARG A CA 16
ATOM 28101 C C . ARG A 1 78 ? -3.254 -9.942 -2.259 1.00 0.00 78 ARG A C 16
ATOM 28102 O O . ARG A 1 78 ? -4.365 -10.092 -1.756 1.00 0.00 78 ARG A O 16
ATOM 28123 N N . THR A 1 79 ? -2.469 -10.973 -2.560 1.00 0.00 79 THR A N 16
ATOM 28124 C CA . THR A 1 79 ? -2.838 -12.355 -2.288 1.00 0.00 79 THR A CA 16
ATOM 28125 C C . THR A 1 79 ? -3.019 -12.621 -0.784 1.00 0.00 79 THR A C 16
ATOM 28126 O O . THR A 1 79 ? -3.932 -13.352 -0.394 1.00 0.00 79 THR A O 16
ATOM 28137 N N . PHE A 1 80 ? -2.225 -11.968 0.071 1.00 0.00 80 PHE A N 16
ATOM 28138 C CA . PHE A 1 80 ? -2.404 -12.002 1.522 1.00 0.00 80 PHE A CA 16
ATOM 28139 C C . PHE A 1 80 ? -3.745 -11.359 1.894 1.00 0.00 80 PHE A C 16
ATOM 28140 O O . PHE A 1 80 ? -4.479 -11.838 2.757 1.00 0.00 80 PHE A O 16
ATOM 28157 N N . ILE A 1 81 ? -4.104 -10.269 1.222 1.00 0.00 81 ILE A N 16
ATOM 28158 C CA . ILE A 1 81 ? -5.338 -9.544 1.484 1.00 0.00 81 ILE A CA 16
ATOM 28159 C C . ILE A 1 81 ? -6.526 -10.437 1.103 1.00 0.00 81 ILE A C 16
ATOM 28160 O O . ILE A 1 81 ? -7.431 -10.611 1.914 1.00 0.00 81 ILE A O 16
ATOM 28176 N N . ALA A 1 82 ? -6.521 -11.045 -0.088 1.00 0.00 82 ALA A N 16
ATOM 28177 C CA . ALA A 1 82 ? -7.591 -11.926 -0.569 1.00 0.00 82 ALA A CA 16
ATOM 28178 C C . ALA A 1 82 ? -7.692 -13.259 0.200 1.00 0.00 82 ALA A C 16
ATOM 28179 O O . ALA A 1 82 ? -8.640 -14.018 -0.009 1.00 0.00 82 ALA A O 16
ATOM 28186 N N . LYS A 1 83 ? -6.721 -13.560 1.070 1.00 0.00 83 LYS A N 16
ATOM 28187 C CA . LYS A 1 83 ? -6.744 -14.686 2.003 1.00 0.00 83 LYS A CA 16
ATOM 28188 C C . LYS A 1 83 ? -7.503 -14.317 3.276 1.00 0.00 83 LYS A C 16
ATOM 28189 O O . LYS A 1 83 ? -8.202 -15.157 3.844 1.00 0.00 83 LYS A O 16
ATOM 28208 N N . ASN A 1 84 ? -7.315 -13.086 3.754 1.00 0.00 84 ASN A N 16
ATOM 28209 C CA . ASN A 1 84 ? -7.823 -12.619 5.039 1.00 0.00 84 ASN A CA 16
ATOM 28210 C C . ASN A 1 84 ? -9.201 -11.964 4.875 1.00 0.00 84 ASN A C 16
ATOM 28211 O O . ASN A 1 84 ? -10.030 -12.032 5.784 1.00 0.00 84 ASN A O 16
ATOM 28222 N N . LEU A 1 85 ? -9.472 -11.333 3.728 1.00 0.00 85 LEU A N 16
ATOM 28223 C CA . LEU A 1 85 ? -10.787 -10.821 3.359 1.00 0.00 85 LEU A CA 16
ATOM 28224 C C . LEU A 1 85 ? -11.512 -11.906 2.578 1.00 0.00 85 LEU A C 16
ATOM 28225 O O . LEU A 1 85 ? -10.939 -12.494 1.665 1.00 0.00 85 LEU A O 16
ATOM 28241 N N . ARG A 1 86 ? -12.795 -12.122 2.875 1.00 0.00 86 ARG A N 16
ATOM 28242 C CA . ARG A 1 86 ? -13.639 -13.115 2.208 1.00 0.00 86 ARG A CA 16
ATOM 28243 C C . ARG A 1 86 ? -14.169 -12.577 0.872 1.00 0.00 86 ARG A C 16
ATOM 28244 O O . ARG A 1 86 ? -15.379 -12.553 0.639 1.00 0.00 86 ARG A O 16
ATOM 28265 N N . LEU A 1 87 ? -13.298 -12.031 0.022 1.00 0.00 87 LEU A N 16
ATOM 28266 C CA . LEU A 1 87 ? -13.682 -11.247 -1.147 1.00 0.00 87 LEU A CA 16
ATOM 28267 C C . LEU A 1 87 ? -12.826 -11.686 -2.326 1.00 0.00 87 LEU A C 16
ATOM 28268 O O . LEU A 1 87 ? -11.610 -11.520 -2.294 1.00 0.00 87 LEU A O 16
ATOM 28284 N N . TYR A 1 88 ? -13.489 -12.207 -3.365 1.00 0.00 88 TYR A N 16
ATOM 28285 C CA . TYR A 1 88 ? -12.910 -12.792 -4.575 1.00 0.00 88 TYR A CA 16
ATOM 28286 C C . TYR A 1 88 ? -11.775 -11.941 -5.142 1.00 0.00 88 TYR A C 16
ATOM 28287 O O . TYR A 1 88 ? -10.674 -12.458 -5.355 1.00 0.00 88 TYR A O 16
ATOM 28305 N N . VAL A 1 89 ? -12.021 -10.652 -5.364 1.00 0.00 89 VAL A N 16
ATOM 28306 C CA . VAL A 1 89 ? -11.020 -9.678 -5.768 1.00 0.00 89 VAL A CA 16
ATOM 28307 C C . VAL A 1 89 ? -10.909 -8.631 -4.667 1.00 0.00 89 VAL A C 16
ATOM 28308 O O . VAL A 1 89 ? -11.887 -8.328 -3.963 1.00 0.00 89 VAL A O 16
ATOM 28321 N N . ALA A 1 90 ? -9.715 -8.071 -4.530 1.00 0.00 90 ALA A N 16
ATOM 28322 C CA . ALA A 1 90 ? -9.343 -7.058 -3.561 1.00 0.00 90 ALA A CA 16
ATOM 28323 C C . ALA A 1 90 ? -8.758 -5.875 -4.341 1.00 0.00 90 ALA A C 16
ATOM 28324 O O . ALA A 1 90 ? -8.401 -6.065 -5.508 1.00 0.00 90 ALA A O 16
ATOM 28331 N N . PRO A 1 91 ? -8.680 -4.671 -3.749 1.00 0.00 91 PRO A N 16
ATOM 28332 C CA . PRO A 1 91 ? -8.263 -3.496 -4.494 1.00 0.00 91 PRO A CA 16
ATOM 28333 C C . PRO A 1 91 ? -6.820 -3.620 -4.973 1.00 0.00 91 PRO A C 16
ATOM 28334 O O . PRO A 1 91 ? -5.991 -4.263 -4.323 1.00 0.00 91 PRO A O 16
ATOM 28345 N N . GLU A 1 92 ? -6.517 -2.969 -6.097 1.00 0.00 92 GLU A N 16
ATOM 28346 C CA . GLU A 1 92 ? -5.144 -2.795 -6.524 1.00 0.00 92 GLU A CA 16
ATOM 28347 C C . GLU A 1 92 ? -4.498 -1.793 -5.580 1.00 0.00 92 GLU A C 16
ATOM 28348 O O . GLU A 1 92 ? -4.897 -0.629 -5.533 1.00 0.00 92 GLU A O 16
ATOM 28360 N N . ILE A 1 93 ? -3.512 -2.264 -4.828 1.00 0.00 93 ILE A N 16
ATOM 28361 C CA . ILE A 1 93 ? -2.684 -1.454 -3.958 1.00 0.00 93 ILE A CA 16
ATOM 28362 C C . ILE A 1 93 ? -1.788 -0.586 -4.843 1.00 0.00 93 ILE A C 16
ATOM 28363 O O . ILE A 1 93 ? -0.813 -1.096 -5.396 1.00 0.00 93 ILE A O 16
ATOM 28379 N N . ARG A 1 94 ? -2.093 0.693 -5.046 1.00 0.00 94 ARG A N 16
ATOM 28380 C CA . ARG A 1 94 ? -1.052 1.621 -5.472 1.00 0.00 94 ARG A CA 16
ATOM 28381 C C . ARG A 1 94 ? -0.197 1.910 -4.257 1.00 0.00 94 ARG A C 16
ATOM 28382 O O . ARG A 1 94 ? -0.733 2.066 -3.160 1.00 0.00 94 ARG A O 16
ATOM 28403 N N . PHE A 1 95 ? 1.107 2.010 -4.472 1.00 0.00 95 PHE A N 16
ATOM 28404 C CA . PHE A 1 95 ? 2.052 2.460 -3.478 1.00 0.00 95 PHE A CA 16
ATOM 28405 C C . PHE A 1 95 ? 2.579 3.817 -3.920 1.00 0.00 95 PHE A C 16
ATOM 28406 O O . PHE A 1 95 ? 3.173 3.925 -4.991 1.00 0.00 95 PHE A O 16
ATOM 28423 N N . TYR A 1 96 ? 2.360 4.846 -3.107 1.00 0.00 96 TYR A N 16
ATOM 28424 C CA . TYR A 1 96 ? 2.931 6.173 -3.279 1.00 0.00 96 TYR A CA 16
ATOM 28425 C C . TYR A 1 96 ? 4.124 6.305 -2.343 1.00 0.00 96 TYR A C 16
ATOM 28426 O O . TYR A 1 96 ? 4.176 5.704 -1.270 1.00 0.00 96 TYR A O 16
ATOM 28444 N N . GLU A 1 97 ? 5.048 7.180 -2.715 1.00 0.00 97 GLU A N 16
ATOM 28445 C CA . GLU A 1 97 ? 6.308 7.485 -2.036 1.00 0.00 97 GLU A CA 16
ATOM 28446 C C . GLU A 1 97 ? 6.168 8.504 -0.907 1.00 0.00 97 GLU A C 16
ATOM 28447 O O . GLU A 1 97 ? 7.132 9.164 -0.532 1.00 0.00 97 GLU A O 16
ATOM 28459 N N . ASP A 1 98 ? 4.987 8.535 -0.303 1.00 0.00 98 ASP A N 16
ATOM 28460 C CA . ASP A 1 98 ? 4.507 9.502 0.694 1.00 0.00 98 ASP A CA 16
ATOM 28461 C C . ASP A 1 98 ? 4.450 10.931 0.116 1.00 0.00 98 ASP A C 16
ATOM 28462 O O . ASP A 1 98 ? 5.211 11.312 -0.774 1.00 0.00 98 ASP A O 16
ATOM 28471 N N . LYS A 1 99 ? 3.497 11.737 0.602 1.00 0.00 99 LYS A N 16
ATOM 28472 C CA . LYS A 1 99 ? 3.327 13.137 0.204 1.00 0.00 99 LYS A CA 16
ATOM 28473 C C . LYS A 1 99 ? 3.079 13.335 -1.304 1.00 0.00 99 LYS A C 16
ATOM 28474 O O . LYS A 1 99 ? 3.444 14.378 -1.864 1.00 0.00 99 LYS A O 16
ATOM 28493 N N . GLY A 1 100 ? 2.421 12.376 -1.959 1.00 0.00 100 GLY A N 16
ATOM 28494 C CA . GLY A 1 100 ? 2.024 12.494 -3.361 1.00 0.00 100 GLY A CA 16
ATOM 28495 C C . GLY A 1 100 ? 3.186 12.187 -4.298 1.00 0.00 100 GLY A C 16
ATOM 28496 O O . GLY A 1 100 ? 4.107 11.453 -3.933 1.00 0.00 100 GLY A O 16
ATOM 28500 N N . ILE A 1 101 ? 3.131 12.716 -5.522 1.00 0.00 101 ILE A N 16
ATOM 28501 C CA . ILE A 1 101 ? 4.181 12.575 -6.516 1.00 0.00 101 ILE A CA 16
ATOM 28502 C C . ILE A 1 101 ? 4.555 13.959 -7.057 1.00 0.00 101 ILE A C 16
ATOM 28503 O O . ILE A 1 101 ? 3.805 14.629 -7.774 1.00 0.00 101 ILE A O 16
ATOM 28519 N N . GLU A 1 102 ? 5.757 14.398 -6.707 1.00 0.00 102 GLU A N 16
ATOM 28520 C CA . GLU A 1 102 ? 6.432 15.546 -7.297 1.00 0.00 102 GLU A CA 16
ATOM 28521 C C . GLU A 1 102 ? 6.523 15.420 -8.823 1.00 0.00 102 GLU A C 16
ATOM 28522 O O . GLU A 1 102 ? 6.122 16.345 -9.523 1.00 0.00 102 GLU A O 16
ATOM 28534 N N . ALA A 1 103 ? 6.955 14.258 -9.326 1.00 0.00 103 ALA A N 16
ATOM 28535 C CA . ALA A 1 103 ? 7.379 14.011 -10.703 1.00 0.00 103 ALA A CA 16
ATOM 28536 C C . ALA A 1 103 ? 8.479 14.984 -11.134 1.00 0.00 103 ALA A C 16
ATOM 28537 O O . ALA A 1 103 ? 8.243 15.961 -11.843 1.00 0.00 103 ALA A O 16
ATOM 28544 N N . SER A 1 104 ? 9.698 14.685 -10.702 1.00 0.00 104 SER A N 16
ATOM 28545 C CA . SER A 1 104 ? 10.916 15.407 -11.026 1.00 0.00 104 SER A CA 16
ATOM 28546 C C . SER A 1 104 ? 11.148 15.419 -12.538 1.00 0.00 104 SER A C 16
ATOM 28547 O O . SER A 1 104 ? 11.099 14.351 -13.156 1.00 0.00 104 SER A O 16
ATOM 28555 N N . VAL A 1 105 ? 11.390 16.589 -13.141 1.00 0.00 105 VAL A N 16
ATOM 28556 C CA . VAL A 1 105 ? 11.781 16.672 -14.553 1.00 0.00 105 VAL A CA 16
ATOM 28557 C C . VAL A 1 105 ? 12.894 17.714 -14.771 1.00 0.00 105 VAL A C 16
ATOM 28558 O O . VAL A 1 105 ? 13.844 17.406 -15.497 1.00 0.00 105 VAL A O 16
ATOM 28571 N N . LYS A 1 106 ? 12.821 18.920 -14.192 1.00 0.00 106 LYS A N 16
ATOM 28572 C CA . LYS A 1 106 ? 13.806 19.999 -14.351 1.00 0.00 106 LYS A CA 16
ATOM 28573 C C . LYS A 1 106 ? 14.050 20.588 -12.979 1.00 0.00 106 LYS A C 16
ATOM 28574 O O . LYS A 1 106 ? 13.040 20.800 -12.271 1.00 0.00 106 LYS A O 16
ATOM 28593 N N . GLY A 1 1 ? -17.901 15.242 7.220 1.00 0.00 1 GLY A N 17
ATOM 28594 C CA . GLY A 1 1 ? -18.201 14.161 6.272 1.00 0.00 1 GLY A CA 17
ATOM 28595 C C . GLY A 1 1 ? -17.914 14.559 4.833 1.00 0.00 1 GLY A C 17
ATOM 28596 O O . GLY A 1 1 ? -17.373 15.637 4.576 1.00 0.00 1 GLY A O 17
ATOM 28600 N N . MET A 1 2 ? -18.216 13.676 3.883 1.00 0.00 2 MET A N 17
ATOM 28601 C CA . MET A 1 2 ? -17.821 13.807 2.478 1.00 0.00 2 MET A CA 17
ATOM 28602 C C . MET A 1 2 ? -18.769 13.026 1.561 1.00 0.00 2 MET A C 17
ATOM 28603 O O . MET A 1 2 ? -19.031 13.449 0.430 1.00 0.00 2 MET A O 17
ATOM 28617 N N . ASN A 1 3 ? -19.252 11.869 2.019 1.00 0.00 3 ASN A N 17
ATOM 28618 C CA . ASN A 1 3 ? -20.037 10.891 1.271 1.00 0.00 3 ASN A CA 17
ATOM 28619 C C . ASN A 1 3 ? -20.795 10.013 2.276 1.00 0.00 3 ASN A C 17
ATOM 28620 O O . ASN A 1 3 ? -20.381 9.960 3.438 1.00 0.00 3 ASN A O 17
ATOM 28631 N N . PRO A 1 4 ? -21.877 9.319 1.873 1.00 0.00 4 PRO A N 17
ATOM 28632 C CA . PRO A 1 4 ? -22.573 8.349 2.718 1.00 0.00 4 PRO A CA 17
ATOM 28633 C C . PRO A 1 4 ? -21.712 7.093 2.911 1.00 0.00 4 PRO A C 17
ATOM 28634 O O . PRO A 1 4 ? -20.526 7.089 2.564 1.00 0.00 4 PRO A O 17
ATOM 28645 N N . ALA A 1 5 ? -22.308 6.024 3.452 1.00 0.00 5 ALA A N 17
ATOM 28646 C CA . ALA A 1 5 ? -21.687 4.719 3.630 1.00 0.00 5 ALA A CA 17
ATOM 28647 C C . ALA A 1 5 ? -20.411 4.815 4.468 1.00 0.00 5 ALA A C 17
ATOM 28648 O O . ALA A 1 5 ? -19.292 4.796 3.950 1.00 0.00 5 ALA A O 17
ATOM 28655 N N . TYR A 1 6 ? -20.574 4.907 5.787 1.00 0.00 6 TYR A N 17
ATOM 28656 C CA . TYR A 1 6 ? -19.465 4.958 6.733 1.00 0.00 6 TYR A CA 17
ATOM 28657 C C . TYR A 1 6 ? -18.940 3.534 6.979 1.00 0.00 6 TYR A C 17
ATOM 28658 O O . TYR A 1 6 ? -19.014 3.006 8.089 1.00 0.00 6 TYR A O 17
ATOM 28676 N N . ARG A 1 7 ? -18.484 2.877 5.910 1.00 0.00 7 ARG A N 17
ATOM 28677 C CA . ARG A 1 7 ? -18.026 1.486 5.870 1.00 0.00 7 ARG A CA 17
ATOM 28678 C C . ARG A 1 7 ? -16.833 1.310 4.926 1.00 0.00 7 ARG A C 17
ATOM 28679 O O . ARG A 1 7 ? -16.395 0.182 4.694 1.00 0.00 7 ARG A O 17
ATOM 28700 N N . LYS A 1 8 ? -16.298 2.402 4.371 1.00 0.00 8 LYS A N 17
ATOM 28701 C CA . LYS A 1 8 ? -15.144 2.361 3.480 1.00 0.00 8 LYS A CA 17
ATOM 28702 C C . LYS A 1 8 ? -13.871 2.460 4.294 1.00 0.00 8 LYS A C 17
ATOM 28703 O O . LYS A 1 8 ? -13.071 1.530 4.334 1.00 0.00 8 LYS A O 17
ATOM 28722 N N . ALA A 1 9 ? -13.731 3.593 4.971 1.00 0.00 9 ALA A N 17
ATOM 28723 C CA . ALA A 1 9 ? -12.564 3.971 5.750 1.00 0.00 9 ALA A CA 17
ATOM 28724 C C . ALA A 1 9 ? -12.312 2.983 6.885 1.00 0.00 9 ALA A C 17
ATOM 28725 O O . ALA A 1 9 ? -11.163 2.758 7.258 1.00 0.00 9 ALA A O 17
ATOM 28732 N N . MET A 1 10 ? -13.370 2.353 7.402 1.00 0.00 10 MET A N 17
ATOM 28733 C CA . MET A 1 10 ? -13.245 1.279 8.370 1.00 0.00 10 MET A CA 17
ATOM 28734 C C . MET A 1 10 ? -12.349 0.180 7.793 1.00 0.00 10 MET A C 17
ATOM 28735 O O . MET A 1 10 ? -11.357 -0.217 8.409 1.00 0.00 10 MET A O 17
ATOM 28749 N N . LEU A 1 11 ? -12.699 -0.319 6.609 1.00 0.00 11 LEU A N 17
ATOM 28750 C CA . LEU A 1 11 ? -12.025 -1.444 5.987 1.00 0.00 11 LEU A CA 17
ATOM 28751 C C . LEU A 1 11 ? -10.586 -1.065 5.619 1.00 0.00 11 LEU A C 17
ATOM 28752 O O . LEU A 1 11 ? -9.669 -1.858 5.824 1.00 0.00 11 LEU A O 17
ATOM 28768 N N . GLU A 1 12 ? -10.372 0.176 5.171 1.00 0.00 12 GLU A N 17
ATOM 28769 C CA . GLU A 1 12 ? -9.059 0.763 4.889 1.00 0.00 12 GLU A CA 17
ATOM 28770 C C . GLU A 1 12 ? -8.130 0.768 6.128 1.00 0.00 12 GLU A C 17
ATOM 28771 O O . GLU A 1 12 ? -6.912 0.890 5.977 1.00 0.00 12 GLU A O 17
ATOM 28783 N N . SER A 1 13 ? -8.664 0.603 7.347 1.00 0.00 13 SER A N 17
ATOM 28784 C CA . SER A 1 13 ? -7.897 0.498 8.588 1.00 0.00 13 SER A CA 17
ATOM 28785 C C . SER A 1 13 ? -7.685 -0.967 8.999 1.00 0.00 13 SER A C 17
ATOM 28786 O O . SER A 1 13 ? -6.695 -1.259 9.670 1.00 0.00 13 SER A O 17
ATOM 28794 N N . GLU A 1 14 ? -8.546 -1.907 8.602 1.00 0.00 14 GLU A N 17
ATOM 28795 C CA . GLU A 1 14 ? -8.292 -3.332 8.826 1.00 0.00 14 GLU A CA 17
ATOM 28796 C C . GLU A 1 14 ? -7.157 -3.784 7.902 1.00 0.00 14 GLU A C 17
ATOM 28797 O O . GLU A 1 14 ? -6.179 -4.398 8.334 1.00 0.00 14 GLU A O 17
ATOM 28809 N N . ILE A 1 15 ? -7.288 -3.431 6.622 1.00 0.00 15 ILE A N 17
ATOM 28810 C CA . ILE A 1 15 ? -6.328 -3.667 5.553 1.00 0.00 15 ILE A CA 17
ATOM 28811 C C . ILE A 1 15 ? -4.967 -3.037 5.863 1.00 0.00 15 ILE A C 17
ATOM 28812 O O . ILE A 1 15 ? -3.963 -3.569 5.392 1.00 0.00 15 ILE A O 17
ATOM 28828 N N . GLN A 1 16 ? -4.896 -1.975 6.673 1.00 0.00 16 GLN A N 17
ATOM 28829 C CA . GLN A 1 16 ? -3.655 -1.320 7.035 1.00 0.00 16 GLN A CA 17
ATOM 28830 C C . GLN A 1 16 ? -2.639 -2.318 7.601 1.00 0.00 16 GLN A C 17
ATOM 28831 O O . GLN A 1 16 ? -1.503 -2.378 7.126 1.00 0.00 16 GLN A O 17
ATOM 28845 N N . LYS A 1 17 ? -3.039 -3.064 8.633 1.00 0.00 17 LYS A N 17
ATOM 28846 C CA . LYS A 1 17 ? -2.164 -3.954 9.405 1.00 0.00 17 LYS A CA 17
ATOM 28847 C C . LYS A 1 17 ? -1.725 -5.195 8.623 1.00 0.00 17 LYS A C 17
ATOM 28848 O O . LYS A 1 17 ? -0.710 -5.800 8.970 1.00 0.00 17 LYS A O 17
ATOM 28867 N N . LEU A 1 18 ? -2.452 -5.569 7.572 1.00 0.00 18 LEU A N 17
ATOM 28868 C CA . LEU A 1 18 ? -2.087 -6.668 6.687 1.00 0.00 18 LEU A CA 17
ATOM 28869 C C . LEU A 1 18 ? -0.749 -6.365 6.004 1.00 0.00 18 LEU A C 17
ATOM 28870 O O . LEU A 1 18 ? 0.140 -7.211 6.060 1.00 0.00 18 LEU A O 17
ATOM 28886 N N . LEU A 1 19 ? -0.546 -5.184 5.391 1.00 0.00 19 LEU A N 17
ATOM 28887 C CA . LEU A 1 19 ? 0.719 -4.845 4.771 1.00 0.00 19 LEU A CA 17
ATOM 28888 C C . LEU A 1 19 ? 1.895 -4.876 5.763 1.00 0.00 19 LEU A C 17
ATOM 28889 O O . LEU A 1 19 ? 3.020 -5.095 5.323 1.00 0.00 19 LEU A O 17
ATOM 28905 N N . MET A 1 20 ? 1.681 -4.646 7.067 1.00 0.00 20 MET A N 17
ATOM 28906 C CA . MET A 1 20 ? 2.754 -4.694 8.067 1.00 0.00 20 MET A CA 17
ATOM 28907 C C . MET A 1 20 ? 3.227 -6.129 8.292 1.00 0.00 20 MET A C 17
ATOM 28908 O O . MET A 1 20 ? 4.424 -6.394 8.191 1.00 0.00 20 MET A O 17
ATOM 28922 N N . GLU A 1 21 ? 2.304 -7.053 8.568 1.00 0.00 21 GLU A N 17
ATOM 28923 C CA . GLU A 1 21 ? 2.593 -8.477 8.647 1.00 0.00 21 GLU A CA 17
ATOM 28924 C C . GLU A 1 21 ? 3.328 -8.956 7.396 1.00 0.00 21 GLU A C 17
ATOM 28925 O O . GLU A 1 21 ? 4.359 -9.632 7.481 1.00 0.00 21 GLU A O 17
ATOM 28937 N N . ALA A 1 22 ? 2.809 -8.576 6.230 1.00 0.00 22 ALA A N 17
ATOM 28938 C CA . ALA A 1 22 ? 3.402 -8.917 4.957 1.00 0.00 22 ALA A CA 17
ATOM 28939 C C . ALA A 1 22 ? 4.827 -8.348 4.846 1.00 0.00 22 ALA A C 17
ATOM 28940 O O . ALA A 1 22 ? 5.745 -9.086 4.502 1.00 0.00 22 ALA A O 17
ATOM 28947 N N . LEU A 1 23 ? 5.053 -7.070 5.166 1.00 0.00 23 LEU A N 17
ATOM 28948 C CA . LEU A 1 23 ? 6.377 -6.448 5.115 1.00 0.00 23 LEU A CA 17
ATOM 28949 C C . LEU A 1 23 ? 7.398 -7.282 5.882 1.00 0.00 23 LEU A C 17
ATOM 28950 O O . LEU A 1 23 ? 8.501 -7.465 5.374 1.00 0.00 23 LEU A O 17
ATOM 28966 N N . GLN A 1 24 ? 7.058 -7.786 7.074 1.00 0.00 24 GLN A N 17
ATOM 28967 C CA . GLN A 1 24 ? 7.977 -8.604 7.846 1.00 0.00 24 GLN A CA 17
ATOM 28968 C C . GLN A 1 24 ? 8.425 -9.836 7.049 1.00 0.00 24 GLN A C 17
ATOM 28969 O O . GLN A 1 24 ? 9.614 -10.160 7.092 1.00 0.00 24 GLN A O 17
ATOM 28983 N N . GLN A 1 25 ? 7.538 -10.509 6.298 1.00 0.00 25 GLN A N 17
ATOM 28984 C CA . GLN A 1 25 ? 7.935 -11.689 5.552 1.00 0.00 25 GLN A CA 17
ATOM 28985 C C . GLN A 1 25 ? 8.540 -11.352 4.188 1.00 0.00 25 GLN A C 17
ATOM 28986 O O . GLN A 1 25 ? 9.136 -12.230 3.566 1.00 0.00 25 GLN A O 17
ATOM 29000 N N . LEU A 1 26 ? 8.332 -10.133 3.685 1.00 0.00 26 LEU A N 17
ATOM 29001 C CA . LEU A 1 26 ? 8.792 -9.680 2.384 1.00 0.00 26 LEU A CA 17
ATOM 29002 C C . LEU A 1 26 ? 10.318 -9.598 2.418 1.00 0.00 26 LEU A C 17
ATOM 29003 O O . LEU A 1 26 ? 10.863 -8.589 2.858 1.00 0.00 26 LEU A O 17
ATOM 29019 N N . ARG A 1 27 ? 11.014 -10.641 1.956 1.00 0.00 27 ARG A N 17
ATOM 29020 C CA . ARG A 1 27 ? 12.476 -10.713 1.966 1.00 0.00 27 ARG A CA 17
ATOM 29021 C C . ARG A 1 27 ? 13.084 -9.438 1.381 1.00 0.00 27 ARG A C 17
ATOM 29022 O O . ARG A 1 27 ? 13.701 -8.671 2.117 1.00 0.00 27 ARG A O 17
ATOM 29043 N N . ASP A 1 28 ? 12.931 -9.251 0.069 1.00 0.00 28 ASP A N 17
ATOM 29044 C CA . ASP A 1 28 ? 13.278 -8.064 -0.716 1.00 0.00 28 ASP A CA 17
ATOM 29045 C C . ASP A 1 28 ? 14.634 -7.475 -0.333 1.00 0.00 28 ASP A C 17
ATOM 29046 O O . ASP A 1 28 ? 14.690 -6.458 0.358 1.00 0.00 28 ASP A O 17
ATOM 29055 N N . PRO A 1 29 ? 15.751 -8.059 -0.791 1.00 0.00 29 PRO A N 17
ATOM 29056 C CA . PRO A 1 29 ? 17.082 -7.550 -0.497 1.00 0.00 29 PRO A CA 17
ATOM 29057 C C . PRO A 1 29 ? 17.314 -6.156 -1.093 1.00 0.00 29 PRO A C 17
ATOM 29058 O O . PRO A 1 29 ? 18.215 -5.447 -0.651 1.00 0.00 29 PRO A O 17
ATOM 29069 N N . ARG A 1 30 ? 16.525 -5.759 -2.099 1.00 0.00 30 ARG A N 17
ATOM 29070 C CA . ARG A 1 30 ? 16.627 -4.448 -2.741 1.00 0.00 30 ARG A CA 17
ATOM 29071 C C . ARG A 1 30 ? 15.992 -3.322 -1.918 1.00 0.00 30 ARG A C 17
ATOM 29072 O O . ARG A 1 30 ? 15.961 -2.191 -2.399 1.00 0.00 30 ARG A O 17
ATOM 29093 N N . LEU A 1 31 ? 15.440 -3.610 -0.733 1.00 0.00 31 LEU A N 17
ATOM 29094 C CA . LEU A 1 31 ? 14.653 -2.668 0.051 1.00 0.00 31 LEU A CA 17
ATOM 29095 C C . LEU A 1 31 ? 15.071 -2.742 1.515 1.00 0.00 31 LEU A C 17
ATOM 29096 O O . LEU A 1 31 ? 15.064 -3.825 2.098 1.00 0.00 31 LEU A O 17
ATOM 29112 N N . LYS A 1 32 ? 15.329 -1.592 2.143 1.00 0.00 32 LYS A N 17
ATOM 29113 C CA . LYS A 1 32 ? 15.283 -1.467 3.599 1.00 0.00 32 LYS A CA 17
ATOM 29114 C C . LYS A 1 32 ? 13.825 -1.495 4.042 1.00 0.00 32 LYS A C 17
ATOM 29115 O O . LYS A 1 32 ? 13.153 -0.470 3.927 1.00 0.00 32 LYS A O 17
ATOM 29134 N N . LYS A 1 33 ? 13.308 -2.626 4.532 1.00 0.00 33 LYS A N 17
ATOM 29135 C CA . LYS A 1 33 ? 11.998 -2.640 5.165 1.00 0.00 33 LYS A CA 17
ATOM 29136 C C . LYS A 1 33 ? 12.021 -1.882 6.489 1.00 0.00 33 LYS A C 17
ATOM 29137 O O . LYS A 1 33 ? 10.968 -1.432 6.923 1.00 0.00 33 LYS A O 17
ATOM 29156 N N . ASP A 1 34 ? 13.206 -1.688 7.079 1.00 0.00 34 ASP A N 17
ATOM 29157 C CA . ASP A 1 34 ? 13.419 -1.038 8.376 1.00 0.00 34 ASP A CA 17
ATOM 29158 C C . ASP A 1 34 ? 12.778 0.354 8.465 1.00 0.00 34 ASP A C 17
ATOM 29159 O O . ASP A 1 34 ? 12.498 0.835 9.559 1.00 0.00 34 ASP A O 17
ATOM 29168 N N . PHE A 1 35 ? 12.502 0.986 7.318 1.00 0.00 35 PHE A N 17
ATOM 29169 C CA . PHE A 1 35 ? 11.989 2.345 7.199 1.00 0.00 35 PHE A CA 17
ATOM 29170 C C . PHE A 1 35 ? 10.565 2.409 6.626 1.00 0.00 35 PHE A C 17
ATOM 29171 O O . PHE A 1 35 ? 10.146 3.478 6.184 1.00 0.00 35 PHE A O 17
ATOM 29188 N N . VAL A 1 36 ? 9.836 1.294 6.555 1.00 0.00 36 VAL A N 17
ATOM 29189 C CA . VAL A 1 36 ? 8.571 1.207 5.834 1.00 0.00 36 VAL A CA 17
ATOM 29190 C C . VAL A 1 36 ? 7.425 1.140 6.846 1.00 0.00 36 VAL A C 17
ATOM 29191 O O . VAL A 1 36 ? 7.162 0.085 7.421 1.00 0.00 36 VAL A O 17
ATOM 29204 N N . THR A 1 37 ? 6.695 2.245 7.023 1.00 0.00 37 THR A N 17
ATOM 29205 C CA . THR A 1 37 ? 5.366 2.206 7.623 1.00 0.00 37 THR A CA 17
ATOM 29206 C C . THR A 1 37 ? 4.335 2.470 6.525 1.00 0.00 37 THR A C 17
ATOM 29207 O O . THR A 1 37 ? 4.565 3.253 5.599 1.00 0.00 37 THR A O 17
ATOM 29218 N N . PHE A 1 38 ? 3.169 1.846 6.674 1.00 0.00 38 PHE A N 17
ATOM 29219 C CA . PHE A 1 38 ? 1.961 2.078 5.903 1.00 0.00 38 PHE A CA 17
ATOM 29220 C C . PHE A 1 38 ? 0.972 2.602 6.918 1.00 0.00 38 PHE A C 17
ATOM 29221 O O . PHE A 1 38 ? 0.744 1.922 7.923 1.00 0.00 38 PHE A O 17
ATOM 29238 N N . SER A 1 39 ? 0.395 3.774 6.681 1.00 0.00 39 SER A N 17
ATOM 29239 C CA . SER A 1 39 ? -0.611 4.302 7.584 1.00 0.00 39 SER A CA 17
ATOM 29240 C C . SER A 1 39 ? -1.889 4.603 6.801 1.00 0.00 39 SER A C 17
ATOM 29241 O O . SER A 1 39 ? -2.899 3.921 7.015 1.00 0.00 39 SER A O 17
ATOM 29249 N N . ARG A 1 40 ? -1.855 5.557 5.870 1.00 0.00 40 ARG A N 17
ATOM 29250 C CA . ARG A 1 40 ? -3.037 5.891 5.080 1.00 0.00 40 ARG A CA 17
ATOM 29251 C C . ARG A 1 40 ? -3.260 4.818 4.017 1.00 0.00 40 ARG A C 17
ATOM 29252 O O . ARG A 1 40 ? -2.308 4.302 3.432 1.00 0.00 40 ARG A O 17
ATOM 29273 N N . VAL A 1 41 ? -4.531 4.532 3.747 1.00 0.00 41 VAL A N 17
ATOM 29274 C CA . VAL A 1 41 ? -5.014 3.684 2.672 1.00 0.00 41 VAL A CA 17
ATOM 29275 C C . VAL A 1 41 ? -6.293 4.365 2.173 1.00 0.00 41 VAL A C 17
ATOM 29276 O O . VAL A 1 41 ? -7.106 4.763 3.011 1.00 0.00 41 VAL A O 17
ATOM 29289 N N . GLU A 1 42 ? -6.482 4.507 0.859 1.00 0.00 42 GLU A N 17
ATOM 29290 C CA . GLU A 1 42 ? -7.760 4.862 0.240 1.00 0.00 42 GLU A CA 17
ATOM 29291 C C . GLU A 1 42 ? -8.081 3.900 -0.910 1.00 0.00 42 GLU A C 17
ATOM 29292 O O . GLU A 1 42 ? -7.232 3.649 -1.763 1.00 0.00 42 GLU A O 17
ATOM 29304 N N . LEU A 1 43 ? -9.316 3.406 -1.019 1.00 0.00 43 LEU A N 17
ATOM 29305 C CA . LEU A 1 43 ? -9.756 2.559 -2.133 1.00 0.00 43 LEU A CA 17
ATOM 29306 C C . LEU A 1 43 ? -10.422 3.379 -3.252 1.00 0.00 43 LEU A C 17
ATOM 29307 O O . LEU A 1 43 ? -10.622 4.589 -3.125 1.00 0.00 43 LEU A O 17
ATOM 29323 N N . SER A 1 44 ? -10.723 2.753 -4.393 1.00 0.00 44 SER A N 17
ATOM 29324 C CA . SER A 1 44 ? -11.511 3.364 -5.465 1.00 0.00 44 SER A CA 17
ATOM 29325 C C . SER A 1 44 ? -12.992 3.415 -5.056 1.00 0.00 44 SER A C 17
ATOM 29326 O O . SER A 1 44 ? -13.410 2.676 -4.163 1.00 0.00 44 SER A O 17
ATOM 29334 N N . LYS A 1 45 ? -13.804 4.202 -5.782 1.00 0.00 45 LYS A N 17
ATOM 29335 C CA . LYS A 1 45 ? -15.252 4.362 -5.582 1.00 0.00 45 LYS A CA 17
ATOM 29336 C C . LYS A 1 45 ? -15.928 3.019 -5.368 1.00 0.00 45 LYS A C 17
ATOM 29337 O O . LYS A 1 45 ? -16.737 2.845 -4.463 1.00 0.00 45 LYS A O 17
ATOM 29356 N N . ASP A 1 46 ? -15.626 2.083 -6.262 1.00 0.00 46 ASP A N 17
ATOM 29357 C CA . ASP A 1 46 ? -16.326 0.812 -6.389 1.00 0.00 46 ASP A CA 17
ATOM 29358 C C . ASP A 1 46 ? -15.370 -0.320 -6.000 1.00 0.00 46 ASP A C 17
ATOM 29359 O O . ASP A 1 46 ? -15.341 -1.384 -6.619 1.00 0.00 46 ASP A O 17
ATOM 29368 N N . LYS A 1 47 ? -14.493 -0.034 -5.026 1.00 0.00 47 LYS A N 17
ATOM 29369 C CA . LYS A 1 47 ? -13.391 -0.841 -4.496 1.00 0.00 47 LYS A CA 17
ATOM 29370 C C . LYS A 1 47 ? -12.440 -1.456 -5.535 1.00 0.00 47 LYS A C 17
ATOM 29371 O O . LYS A 1 47 ? -11.663 -2.336 -5.186 1.00 0.00 47 LYS A O 17
ATOM 29390 N N . ARG A 1 48 ? -12.480 -1.026 -6.800 1.00 0.00 48 ARG A N 17
ATOM 29391 C CA . ARG A 1 48 ? -11.745 -1.648 -7.908 1.00 0.00 48 ARG A CA 17
ATOM 29392 C C . ARG A 1 48 ? -10.223 -1.603 -7.766 1.00 0.00 48 ARG A C 17
ATOM 29393 O O . ARG A 1 48 ? -9.535 -2.501 -8.251 1.00 0.00 48 ARG A O 17
ATOM 29414 N N . TYR A 1 49 ? -9.692 -0.558 -7.144 1.00 0.00 49 TYR A N 17
ATOM 29415 C CA . TYR A 1 49 ? -8.269 -0.326 -6.956 1.00 0.00 49 TYR A CA 17
ATOM 29416 C C . TYR A 1 49 ? -8.082 0.109 -5.510 1.00 0.00 49 TYR A C 17
ATOM 29417 O O . TYR A 1 49 ? -9.057 0.499 -4.857 1.00 0.00 49 TYR A O 17
ATOM 29435 N N . ALA A 1 50 ? -6.838 0.071 -5.046 1.00 0.00 50 ALA A N 17
ATOM 29436 C CA . ALA A 1 50 ? -6.407 0.600 -3.774 1.00 0.00 50 ALA A CA 17
ATOM 29437 C C . ALA A 1 50 ? -5.175 1.458 -4.014 1.00 0.00 50 ALA A C 17
ATOM 29438 O O . ALA A 1 50 ? -4.338 1.175 -4.881 1.00 0.00 50 ALA A O 17
ATOM 29445 N N . ASP A 1 51 ? -5.095 2.526 -3.242 1.00 0.00 51 ASP A N 17
ATOM 29446 C CA . ASP A 1 51 ? -3.871 3.197 -2.868 1.00 0.00 51 ASP A CA 17
ATOM 29447 C C . ASP A 1 51 ? -3.327 2.508 -1.602 1.00 0.00 51 ASP A C 17
ATOM 29448 O O . ASP A 1 51 ? -4.112 1.933 -0.840 1.00 0.00 51 ASP A O 17
ATOM 29457 N N . VAL A 1 52 ? -2.013 2.608 -1.360 1.00 0.00 52 VAL A N 17
ATOM 29458 C CA . VAL A 1 52 ? -1.406 2.472 -0.035 1.00 0.00 52 VAL A CA 17
ATOM 29459 C C . VAL A 1 52 ? -0.307 3.536 0.107 1.00 0.00 52 VAL A C 17
ATOM 29460 O O . VAL A 1 52 ? 0.649 3.542 -0.676 1.00 0.00 52 VAL A O 17
ATOM 29473 N N . TYR A 1 53 ? -0.409 4.422 1.102 1.00 0.00 53 TYR A N 17
ATOM 29474 C CA . TYR A 1 53 ? 0.593 5.446 1.382 1.00 0.00 53 TYR A CA 17
ATOM 29475 C C . TYR A 1 53 ? 1.703 4.800 2.197 1.00 0.00 53 TYR A C 17
ATOM 29476 O O . TYR A 1 53 ? 1.431 4.066 3.153 1.00 0.00 53 TYR A O 17
ATOM 29494 N N . VAL A 1 54 ? 2.951 5.122 1.866 1.00 0.00 54 VAL A N 17
ATOM 29495 C CA . VAL A 1 54 ? 4.119 4.550 2.509 1.00 0.00 54 VAL A CA 17
ATOM 29496 C C . VAL A 1 54 ? 5.060 5.682 2.906 1.00 0.00 54 VAL A C 17
ATOM 29497 O O . VAL A 1 54 ? 5.772 6.227 2.055 1.00 0.00 54 VAL A O 17
ATOM 29510 N N . SER A 1 55 ? 5.026 6.093 4.175 1.00 0.00 55 SER A N 17
ATOM 29511 C CA . SER A 1 55 ? 5.914 7.137 4.667 1.00 0.00 55 SER A CA 17
ATOM 29512 C C . SER A 1 55 ? 7.296 6.512 4.870 1.00 0.00 55 SER A C 17
ATOM 29513 O O . SER A 1 55 ? 7.598 5.989 5.942 1.00 0.00 55 SER A O 17
ATOM 29521 N N . PHE A 1 56 ? 8.116 6.500 3.815 1.00 0.00 56 PHE A N 17
ATOM 29522 C CA . PHE A 1 56 ? 9.460 5.946 3.890 1.00 0.00 56 PHE A CA 17
ATOM 29523 C C . PHE A 1 56 ? 10.329 6.835 4.773 1.00 0.00 56 PHE A C 17
ATOM 29524 O O . PHE A 1 56 ? 10.450 8.043 4.525 1.00 0.00 56 PHE A O 17
ATOM 29541 N N . LEU A 1 57 ? 10.942 6.228 5.781 1.00 0.00 57 LEU A N 17
ATOM 29542 C CA . LEU A 1 57 ? 11.844 6.826 6.761 1.00 0.00 57 LEU A CA 17
ATOM 29543 C C . LEU A 1 57 ? 13.262 6.881 6.185 1.00 0.00 57 LEU A C 17
ATOM 29544 O O . LEU A 1 57 ? 14.209 6.299 6.711 1.00 0.00 57 LEU A O 17
ATOM 29560 N N . GLY A 1 58 ? 13.384 7.523 5.034 1.00 0.00 58 GLY A N 17
ATOM 29561 C CA . GLY A 1 58 ? 14.611 7.673 4.267 1.00 0.00 58 GLY A CA 17
ATOM 29562 C C . GLY A 1 58 ? 14.529 8.927 3.412 1.00 0.00 58 GLY A C 17
ATOM 29563 O O . GLY A 1 58 ? 13.546 9.677 3.504 1.00 0.00 58 GLY A O 17
ATOM 29567 N N . THR A 1 59 ? 15.552 9.166 2.589 1.00 0.00 59 THR A N 17
ATOM 29568 C CA . THR A 1 59 ? 15.611 10.388 1.795 1.00 0.00 59 THR A CA 17
ATOM 29569 C C . THR A 1 59 ? 14.411 10.428 0.837 1.00 0.00 59 THR A C 17
ATOM 29570 O O . THR A 1 59 ? 13.844 9.377 0.517 1.00 0.00 59 THR A O 17
ATOM 29581 N N . PRO A 1 60 ? 14.017 11.599 0.316 1.00 0.00 60 PRO A N 17
ATOM 29582 C CA . PRO A 1 60 ? 12.909 11.673 -0.625 1.00 0.00 60 PRO A CA 17
ATOM 29583 C C . PRO A 1 60 ? 13.251 10.999 -1.959 1.00 0.00 60 PRO A C 17
ATOM 29584 O O . PRO A 1 60 ? 12.354 10.670 -2.735 1.00 0.00 60 PRO A O 17
ATOM 29595 N N . GLU A 1 61 ? 14.535 10.823 -2.265 1.00 0.00 61 GLU A N 17
ATOM 29596 C CA . GLU A 1 61 ? 15.007 10.208 -3.497 1.00 0.00 61 GLU A CA 17
ATOM 29597 C C . GLU A 1 61 ? 14.990 8.684 -3.344 1.00 0.00 61 GLU A C 17
ATOM 29598 O O . GLU A 1 61 ? 14.597 7.985 -4.281 1.00 0.00 61 GLU A O 17
ATOM 29610 N N . GLU A 1 62 ? 15.323 8.165 -2.153 1.00 0.00 62 GLU A N 17
ATOM 29611 C CA . GLU A 1 62 ? 15.057 6.777 -1.795 1.00 0.00 62 GLU A CA 17
ATOM 29612 C C . GLU A 1 62 ? 13.553 6.535 -1.822 1.00 0.00 62 GLU A C 17
ATOM 29613 O O . GLU A 1 62 ? 13.125 5.585 -2.470 1.00 0.00 62 GLU A O 17
ATOM 29625 N N . ARG A 1 63 ? 12.750 7.396 -1.175 1.00 0.00 63 ARG A N 17
ATOM 29626 C CA . ARG A 1 63 ? 11.298 7.241 -1.116 1.00 0.00 63 ARG A CA 17
ATOM 29627 C C . ARG A 1 63 ? 10.729 6.999 -2.504 1.00 0.00 63 ARG A C 17
ATOM 29628 O O . ARG A 1 63 ? 10.029 6.003 -2.682 1.00 0.00 63 ARG A O 17
ATOM 29649 N N . LYS A 1 64 ? 11.004 7.889 -3.459 1.00 0.00 64 LYS A N 17
ATOM 29650 C CA . LYS A 1 64 ? 10.441 7.740 -4.792 1.00 0.00 64 LYS A CA 17
ATOM 29651 C C . LYS A 1 64 ? 10.855 6.424 -5.434 1.00 0.00 64 LYS A C 17
ATOM 29652 O O . LYS A 1 64 ? 10.022 5.805 -6.083 1.00 0.00 64 LYS A O 17
ATOM 29671 N N . GLU A 1 65 ? 12.090 5.966 -5.254 1.00 0.00 65 GLU A N 17
ATOM 29672 C CA . GLU A 1 65 ? 12.533 4.696 -5.817 1.00 0.00 65 GLU A CA 17
ATOM 29673 C C . GLU A 1 65 ? 11.791 3.501 -5.220 1.00 0.00 65 GLU A C 17
ATOM 29674 O O . GLU A 1 65 ? 11.577 2.518 -5.926 1.00 0.00 65 GLU A O 17
ATOM 29686 N N . THR A 1 66 ? 11.350 3.568 -3.960 1.00 0.00 66 THR A N 17
ATOM 29687 C CA . THR A 1 66 ? 10.696 2.424 -3.339 1.00 0.00 66 THR A CA 17
ATOM 29688 C C . THR A 1 66 ? 9.412 2.010 -4.054 1.00 0.00 66 THR A C 17
ATOM 29689 O O . THR A 1 66 ? 9.026 0.843 -3.967 1.00 0.00 66 THR A O 17
ATOM 29700 N N . VAL A 1 67 ? 8.758 2.947 -4.748 1.00 0.00 67 VAL A N 17
ATOM 29701 C CA . VAL A 1 67 ? 7.464 2.715 -5.363 1.00 0.00 67 VAL A CA 17
ATOM 29702 C C . VAL A 1 67 ? 7.569 1.586 -6.383 1.00 0.00 67 VAL A C 17
ATOM 29703 O O . VAL A 1 67 ? 6.670 0.748 -6.461 1.00 0.00 67 VAL A O 17
ATOM 29716 N N . GLU A 1 68 ? 8.677 1.533 -7.131 1.00 0.00 68 GLU A N 17
ATOM 29717 C CA . GLU A 1 68 ? 8.948 0.487 -8.084 1.00 0.00 68 GLU A CA 17
ATOM 29718 C C . GLU A 1 68 ? 8.993 -0.832 -7.340 1.00 0.00 68 GLU A C 17
ATOM 29719 O O . GLU A 1 68 ? 8.189 -1.702 -7.636 1.00 0.00 68 GLU A O 17
ATOM 29731 N N . ILE A 1 69 ? 9.888 -0.961 -6.361 1.00 0.00 69 ILE A N 17
ATOM 29732 C CA . ILE A 1 69 ? 10.153 -2.193 -5.625 1.00 0.00 69 ILE A CA 17
ATOM 29733 C C . ILE A 1 69 ? 8.846 -2.742 -5.042 1.00 0.00 69 ILE A C 17
ATOM 29734 O O . ILE A 1 69 ? 8.540 -3.925 -5.188 1.00 0.00 69 ILE A O 17
ATOM 29750 N N . LEU A 1 70 ? 8.056 -1.873 -4.413 1.00 0.00 70 LEU A N 17
ATOM 29751 C CA . LEU A 1 70 ? 6.790 -2.233 -3.800 1.00 0.00 70 LEU A CA 17
ATOM 29752 C C . LEU A 1 70 ? 5.780 -2.722 -4.836 1.00 0.00 70 LEU A C 17
ATOM 29753 O O . LEU A 1 70 ? 5.154 -3.762 -4.641 1.00 0.00 70 LEU A O 17
ATOM 29769 N N . ASN A 1 71 ? 5.624 -2.013 -5.954 1.00 0.00 71 ASN A N 17
ATOM 29770 C CA . ASN A 1 71 ? 4.718 -2.429 -7.028 1.00 0.00 71 ASN A CA 17
ATOM 29771 C C . ASN A 1 71 ? 5.218 -3.717 -7.695 1.00 0.00 71 ASN A C 17
ATOM 29772 O O . ASN A 1 71 ? 4.451 -4.621 -8.010 1.00 0.00 71 ASN A O 17
ATOM 29783 N N . ARG A 1 72 ? 6.529 -3.858 -7.850 1.00 0.00 72 ARG A N 17
ATOM 29784 C CA . ARG A 1 72 ? 7.225 -5.079 -8.262 1.00 0.00 72 ARG A CA 17
ATOM 29785 C C . ARG A 1 72 ? 7.065 -6.205 -7.231 1.00 0.00 72 ARG A C 17
ATOM 29786 O O . ARG A 1 72 ? 7.423 -7.339 -7.538 1.00 0.00 72 ARG A O 17
ATOM 29807 N N . ALA A 1 73 ? 6.534 -5.944 -6.033 1.00 0.00 73 ALA A N 17
ATOM 29808 C CA . ALA A 1 73 ? 6.167 -6.925 -5.014 1.00 0.00 73 ALA A CA 17
ATOM 29809 C C . ALA A 1 73 ? 4.643 -7.021 -4.840 1.00 0.00 73 ALA A C 17
ATOM 29810 O O . ALA A 1 73 ? 4.175 -7.711 -3.930 1.00 0.00 73 ALA A O 17
ATOM 29817 N N . LYS A 1 74 ? 3.848 -6.362 -5.698 1.00 0.00 74 LYS A N 17
ATOM 29818 C CA . LYS A 1 74 ? 2.395 -6.298 -5.564 1.00 0.00 74 LYS A CA 17
ATOM 29819 C C . LYS A 1 74 ? 1.772 -7.689 -5.525 1.00 0.00 74 LYS A C 17
ATOM 29820 O O . LYS A 1 74 ? 0.727 -7.839 -4.908 1.00 0.00 74 LYS A O 17
ATOM 29839 N N . GLY A 1 75 ? 2.366 -8.690 -6.187 1.00 0.00 75 GLY A N 17
ATOM 29840 C CA . GLY A 1 75 ? 1.831 -10.041 -6.233 1.00 0.00 75 GLY A CA 17
ATOM 29841 C C . GLY A 1 75 ? 1.761 -10.617 -4.829 1.00 0.00 75 GLY A C 17
ATOM 29842 O O . GLY A 1 75 ? 0.670 -10.879 -4.327 1.00 0.00 75 GLY A O 17
ATOM 29846 N N . PHE A 1 76 ? 2.919 -10.745 -4.180 1.00 0.00 76 PHE A N 17
ATOM 29847 C CA . PHE A 1 76 ? 3.060 -11.167 -2.794 1.00 0.00 76 PHE A CA 17
ATOM 29848 C C . PHE A 1 76 ? 2.045 -10.451 -1.884 1.00 0.00 76 PHE A C 17
ATOM 29849 O O . PHE A 1 76 ? 1.249 -11.120 -1.219 1.00 0.00 76 PHE A O 17
ATOM 29866 N N . PHE A 1 77 ? 2.041 -9.109 -1.881 1.00 0.00 77 PHE A N 17
ATOM 29867 C CA . PHE A 1 77 ? 1.109 -8.317 -1.080 1.00 0.00 77 PHE A CA 17
ATOM 29868 C C . PHE A 1 77 ? -0.339 -8.686 -1.393 1.00 0.00 77 PHE A C 17
ATOM 29869 O O . PHE A 1 77 ? -1.078 -9.062 -0.493 1.00 0.00 77 PHE A O 17
ATOM 29886 N N . ARG A 1 78 ? -0.764 -8.594 -2.651 1.00 0.00 78 ARG A N 17
ATOM 29887 C CA . ARG A 1 78 ? -2.159 -8.750 -3.048 1.00 0.00 78 ARG A CA 17
ATOM 29888 C C . ARG A 1 78 ? -2.668 -10.163 -2.752 1.00 0.00 78 ARG A C 17
ATOM 29889 O O . ARG A 1 78 ? -3.828 -10.315 -2.362 1.00 0.00 78 ARG A O 17
ATOM 29910 N N . THR A 1 79 ? -1.818 -11.185 -2.865 1.00 0.00 79 THR A N 17
ATOM 29911 C CA . THR A 1 79 ? -2.154 -12.534 -2.435 1.00 0.00 79 THR A CA 17
ATOM 29912 C C . THR A 1 79 ? -2.359 -12.590 -0.917 1.00 0.00 79 THR A C 17
ATOM 29913 O O . THR A 1 79 ? -3.303 -13.216 -0.442 1.00 0.00 79 THR A O 17
ATOM 29924 N N . PHE A 1 80 ? -1.514 -11.909 -0.142 1.00 0.00 80 PHE A N 17
ATOM 29925 C CA . PHE A 1 80 ? -1.665 -11.809 1.313 1.00 0.00 80 PHE A CA 17
ATOM 29926 C C . PHE A 1 80 ? -2.994 -11.146 1.692 1.00 0.00 80 PHE A C 17
ATOM 29927 O O . PHE A 1 80 ? -3.642 -11.567 2.650 1.00 0.00 80 PHE A O 17
ATOM 29944 N N . ILE A 1 81 ? -3.437 -10.143 0.930 1.00 0.00 81 ILE A N 17
ATOM 29945 C CA . ILE A 1 81 ? -4.749 -9.542 1.155 1.00 0.00 81 ILE A CA 17
ATOM 29946 C C . ILE A 1 81 ? -5.822 -10.597 0.872 1.00 0.00 81 ILE A C 17
ATOM 29947 O O . ILE A 1 81 ? -6.669 -10.834 1.725 1.00 0.00 81 ILE A O 17
ATOM 29963 N N . ALA A 1 82 ? -5.788 -11.269 -0.283 1.00 0.00 82 ALA A N 17
ATOM 29964 C CA . ALA A 1 82 ? -6.795 -12.268 -0.649 1.00 0.00 82 ALA A CA 17
ATOM 29965 C C . ALA A 1 82 ? -6.841 -13.475 0.305 1.00 0.00 82 ALA A C 17
ATOM 29966 O O . ALA A 1 82 ? -7.896 -14.102 0.429 1.00 0.00 82 ALA A O 17
ATOM 29973 N N . LYS A 1 83 ? -5.737 -13.786 0.997 1.00 0.00 83 LYS A N 17
ATOM 29974 C CA . LYS A 1 83 ? -5.669 -14.793 2.062 1.00 0.00 83 LYS A CA 17
ATOM 29975 C C . LYS A 1 83 ? -6.664 -14.473 3.178 1.00 0.00 83 LYS A C 17
ATOM 29976 O O . LYS A 1 83 ? -7.246 -15.397 3.752 1.00 0.00 83 LYS A O 17
ATOM 29995 N N . ASN A 1 84 ? -6.818 -13.184 3.483 1.00 0.00 84 ASN A N 17
ATOM 29996 C CA . ASN A 1 84 ? -7.510 -12.632 4.644 1.00 0.00 84 ASN A CA 17
ATOM 29997 C C . ASN A 1 84 ? -8.887 -12.109 4.230 1.00 0.00 84 ASN A C 17
ATOM 29998 O O . ASN A 1 84 ? -9.903 -12.591 4.729 1.00 0.00 84 ASN A O 17
ATOM 30009 N N . LEU A 1 85 ? -8.938 -11.153 3.294 1.00 0.00 85 LEU A N 17
ATOM 30010 C CA . LEU A 1 85 ? -10.141 -10.593 2.666 1.00 0.00 85 LEU A CA 17
ATOM 30011 C C . LEU A 1 85 ? -10.712 -11.620 1.679 1.00 0.00 85 LEU A C 17
ATOM 30012 O O . LEU A 1 85 ? -10.683 -11.446 0.456 1.00 0.00 85 LEU A O 17
ATOM 30028 N N . ARG A 1 86 ? -11.190 -12.730 2.231 1.00 0.00 86 ARG A N 17
ATOM 30029 C CA . ARG A 1 86 ? -11.617 -13.905 1.498 1.00 0.00 86 ARG A CA 17
ATOM 30030 C C . ARG A 1 86 ? -12.924 -13.611 0.786 1.00 0.00 86 ARG A C 17
ATOM 30031 O O . ARG A 1 86 ? -13.974 -13.543 1.428 1.00 0.00 86 ARG A O 17
ATOM 30052 N N . LEU A 1 87 ? -12.844 -13.417 -0.528 1.00 0.00 87 LEU A N 17
ATOM 30053 C CA . LEU A 1 87 ? -13.987 -13.330 -1.425 1.00 0.00 87 LEU A CA 17
ATOM 30054 C C . LEU A 1 87 ? -13.558 -13.978 -2.734 1.00 0.00 87 LEU A C 17
ATOM 30055 O O . LEU A 1 87 ? -13.744 -15.178 -2.921 1.00 0.00 87 LEU A O 17
ATOM 30071 N N . TYR A 1 88 ? -12.915 -13.212 -3.618 1.00 0.00 88 TYR A N 17
ATOM 30072 C CA . TYR A 1 88 ? -12.584 -13.647 -4.964 1.00 0.00 88 TYR A CA 17
ATOM 30073 C C . TYR A 1 88 ? -11.302 -12.958 -5.422 1.00 0.00 88 TYR A C 17
ATOM 30074 O O . TYR A 1 88 ? -10.230 -13.565 -5.387 1.00 0.00 88 TYR A O 17
ATOM 30092 N N . VAL A 1 89 ? -11.372 -11.691 -5.827 1.00 0.00 89 VAL A N 17
ATOM 30093 C CA . VAL A 1 89 ? -10.251 -10.986 -6.436 1.00 0.00 89 VAL A CA 17
ATOM 30094 C C . VAL A 1 89 ? -10.086 -9.653 -5.711 1.00 0.00 89 VAL A C 17
ATOM 30095 O O . VAL A 1 89 ? -11.026 -8.864 -5.607 1.00 0.00 89 VAL A O 17
ATOM 30108 N N . ALA A 1 90 ? -8.900 -9.426 -5.150 1.00 0.00 90 ALA A N 17
ATOM 30109 C CA . ALA A 1 90 ? -8.567 -8.183 -4.466 1.00 0.00 90 ALA A CA 17
ATOM 30110 C C . ALA A 1 90 ? -8.453 -7.020 -5.469 1.00 0.00 90 ALA A C 17
ATOM 30111 O O . ALA A 1 90 ? -8.261 -7.270 -6.663 1.00 0.00 90 ALA A O 17
ATOM 30118 N N . PRO A 1 91 ? -8.499 -5.752 -5.024 1.00 0.00 91 PRO A N 17
ATOM 30119 C CA . PRO A 1 91 ? -8.124 -4.618 -5.866 1.00 0.00 91 PRO A CA 17
ATOM 30120 C C . PRO A 1 91 ? -6.653 -4.697 -6.277 1.00 0.00 91 PRO A C 17
ATOM 30121 O O . PRO A 1 91 ? -5.874 -5.421 -5.658 1.00 0.00 91 PRO A O 17
ATOM 30132 N N . GLU A 1 92 ? -6.258 -3.937 -7.297 1.00 0.00 92 GLU A N 17
ATOM 30133 C CA . GLU A 1 92 ? -4.847 -3.637 -7.554 1.00 0.00 92 GLU A CA 17
ATOM 30134 C C . GLU A 1 92 ? -4.310 -2.818 -6.363 1.00 0.00 92 GLU A C 17
ATOM 30135 O O . GLU A 1 92 ? -5.061 -2.050 -5.765 1.00 0.00 92 GLU A O 17
ATOM 30147 N N . ILE A 1 93 ? -3.020 -2.947 -6.049 1.00 0.00 93 ILE A N 17
ATOM 30148 C CA . ILE A 1 93 ? -2.341 -2.353 -4.896 1.00 0.00 93 ILE A CA 17
ATOM 30149 C C . ILE A 1 93 ? -1.287 -1.416 -5.491 1.00 0.00 93 ILE A C 17
ATOM 30150 O O . ILE A 1 93 ? -0.186 -1.877 -5.810 1.00 0.00 93 ILE A O 17
ATOM 30166 N N . ARG A 1 94 ? -1.611 -0.141 -5.739 1.00 0.00 94 ARG A N 17
ATOM 30167 C CA . ARG A 1 94 ? -0.563 0.819 -6.081 1.00 0.00 94 ARG A CA 17
ATOM 30168 C C . ARG A 1 94 ? -0.107 1.408 -4.765 1.00 0.00 94 ARG A C 17
ATOM 30169 O O . ARG A 1 94 ? -0.899 2.017 -4.050 1.00 0.00 94 ARG A O 17
ATOM 30190 N N . PHE A 1 95 ? 1.153 1.180 -4.437 1.00 0.00 95 PHE A N 17
ATOM 30191 C CA . PHE A 1 95 ? 1.815 1.889 -3.363 1.00 0.00 95 PHE A CA 17
ATOM 30192 C C . PHE A 1 95 ? 2.160 3.290 -3.853 1.00 0.00 95 PHE A C 17
ATOM 30193 O O . PHE A 1 95 ? 2.422 3.465 -5.047 1.00 0.00 95 PHE A O 17
ATOM 30210 N N . TYR A 1 96 ? 2.204 4.266 -2.948 1.00 0.00 96 TYR A N 17
ATOM 30211 C CA . TYR A 1 96 ? 2.576 5.641 -3.238 1.00 0.00 96 TYR A CA 17
ATOM 30212 C C . TYR A 1 96 ? 3.441 6.210 -2.113 1.00 0.00 96 TYR A C 17
ATOM 30213 O O . TYR A 1 96 ? 3.454 5.731 -0.976 1.00 0.00 96 TYR A O 17
ATOM 30231 N N . GLU A 1 97 ? 4.140 7.287 -2.446 1.00 0.00 97 GLU A N 17
ATOM 30232 C CA . GLU A 1 97 ? 5.211 7.948 -1.716 1.00 0.00 97 GLU A CA 17
ATOM 30233 C C . GLU A 1 97 ? 4.726 8.772 -0.509 1.00 0.00 97 GLU A C 17
ATOM 30234 O O . GLU A 1 97 ? 5.359 9.769 -0.146 1.00 0.00 97 GLU A O 17
ATOM 30246 N N . ASP A 1 98 ? 3.615 8.371 0.119 1.00 0.00 98 ASP A N 17
ATOM 30247 C CA . ASP A 1 98 ? 2.897 9.089 1.175 1.00 0.00 98 ASP A CA 17
ATOM 30248 C C . ASP A 1 98 ? 2.704 10.572 0.839 1.00 0.00 98 ASP A C 17
ATOM 30249 O O . ASP A 1 98 ? 3.428 11.437 1.327 1.00 0.00 98 ASP A O 17
ATOM 30258 N N . LYS A 1 99 ? 1.739 10.863 -0.044 1.00 0.00 99 LYS A N 17
ATOM 30259 C CA . LYS A 1 99 ? 1.383 12.189 -0.563 1.00 0.00 99 LYS A CA 17
ATOM 30260 C C . LYS A 1 99 ? 2.518 12.973 -1.230 1.00 0.00 99 LYS A C 17
ATOM 30261 O O . LYS A 1 99 ? 2.267 14.067 -1.738 1.00 0.00 99 LYS A O 17
ATOM 30280 N N . GLY A 1 100 ? 3.731 12.426 -1.322 1.00 0.00 100 GLY A N 17
ATOM 30281 C CA . GLY A 1 100 ? 4.867 13.055 -1.969 1.00 0.00 100 GLY A CA 17
ATOM 30282 C C . GLY A 1 100 ? 4.745 12.972 -3.483 1.00 0.00 100 GLY A C 17
ATOM 30283 O O . GLY A 1 100 ? 5.428 12.164 -4.109 1.00 0.00 100 GLY A O 17
ATOM 30287 N N . ILE A 1 101 ? 3.878 13.790 -4.076 1.00 0.00 101 ILE A N 17
ATOM 30288 C CA . ILE A 1 101 ? 3.738 14.023 -5.514 1.00 0.00 101 ILE A CA 17
ATOM 30289 C C . ILE A 1 101 ? 3.543 15.537 -5.692 1.00 0.00 101 ILE A C 17
ATOM 30290 O O . ILE A 1 101 ? 3.507 16.273 -4.704 1.00 0.00 101 ILE A O 17
ATOM 30306 N N . GLU A 1 102 ? 3.413 16.009 -6.936 1.00 0.00 102 GLU A N 17
ATOM 30307 C CA . GLU A 1 102 ? 3.210 17.415 -7.312 1.00 0.00 102 GLU A CA 17
ATOM 30308 C C . GLU A 1 102 ? 4.417 18.293 -6.919 1.00 0.00 102 GLU A C 17
ATOM 30309 O O . GLU A 1 102 ? 4.319 19.519 -6.967 1.00 0.00 102 GLU A O 17
ATOM 30321 N N . ALA A 1 103 ? 5.542 17.685 -6.516 1.00 0.00 103 ALA A N 17
ATOM 30322 C CA . ALA A 1 103 ? 6.676 18.312 -5.848 1.00 0.00 103 ALA A CA 17
ATOM 30323 C C . ALA A 1 103 ? 7.628 18.989 -6.845 1.00 0.00 103 ALA A C 17
ATOM 30324 O O . ALA A 1 103 ? 8.731 18.503 -7.109 1.00 0.00 103 ALA A O 17
ATOM 30331 N N . SER A 1 104 ? 7.213 20.117 -7.409 1.00 0.00 104 SER A N 17
ATOM 30332 C CA . SER A 1 104 ? 8.056 20.992 -8.206 1.00 0.00 104 SER A CA 17
ATOM 30333 C C . SER A 1 104 ? 9.044 21.744 -7.297 1.00 0.00 104 SER A C 17
ATOM 30334 O O . SER A 1 104 ? 8.760 21.983 -6.116 1.00 0.00 104 SER A O 17
ATOM 30342 N N . VAL A 1 105 ? 10.194 22.151 -7.832 1.00 0.00 105 VAL A N 17
ATOM 30343 C CA . VAL A 1 105 ? 11.148 23.028 -7.16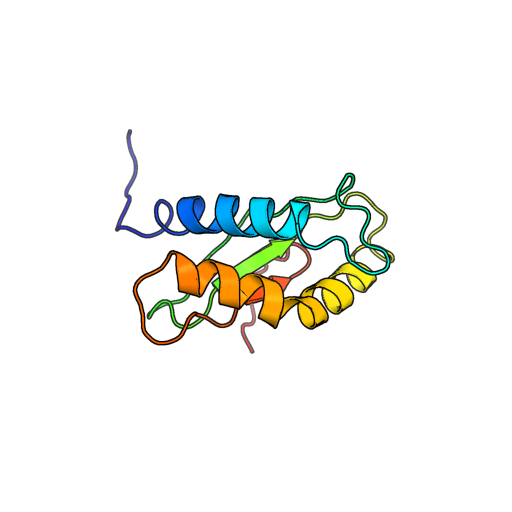0 1.00 0.00 105 VAL A CA 17
ATOM 30344 C C . VAL A 1 105 ? 11.988 23.797 -8.181 1.00 0.00 105 VAL A C 17
ATOM 30345 O O . VAL A 1 105 ? 12.190 25.003 -7.994 1.00 0.00 105 VAL A O 17
ATOM 30358 N N . LYS A 1 106 ? 12.504 23.151 -9.233 1.00 0.00 106 LYS A N 17
ATOM 30359 C CA . LYS A 1 106 ? 13.365 23.794 -10.213 1.00 0.00 106 LYS A CA 17
ATOM 30360 C C . LYS A 1 106 ? 13.383 22.922 -11.454 1.00 0.00 106 LYS A C 17
ATOM 30361 O O . LYS A 1 106 ? 12.723 23.285 -12.447 1.00 0.00 106 LYS A O 17
ATOM 30380 N N . GLY A 1 1 ? -27.881 10.559 10.095 1.00 0.00 1 GLY A N 18
ATOM 30381 C CA . GLY A 1 1 ? -28.061 10.156 11.503 1.00 0.00 1 GLY A CA 18
ATOM 30382 C C . GLY A 1 1 ? -26.724 9.962 12.208 1.00 0.00 1 GLY A C 18
ATOM 30383 O O . GLY A 1 1 ? -25.692 9.837 11.556 1.00 0.00 1 GLY A O 18
ATOM 30387 N N . MET A 1 2 ? -26.724 9.947 13.547 1.00 0.00 2 MET A N 18
ATOM 30388 C CA . MET A 1 2 ? -25.516 9.862 14.381 1.00 0.00 2 MET A CA 18
ATOM 30389 C C . MET A 1 2 ? -24.745 8.522 14.324 1.00 0.00 2 MET A C 18
ATOM 30390 O O . MET A 1 2 ? -23.607 8.457 14.801 1.00 0.00 2 MET A O 18
ATOM 30404 N N . ASN A 1 3 ? -25.319 7.454 13.761 1.00 0.00 3 ASN A N 18
ATOM 30405 C CA . ASN A 1 3 ? -24.652 6.149 13.603 1.00 0.00 3 ASN A CA 18
ATOM 30406 C C . ASN A 1 3 ? -23.757 6.153 12.337 1.00 0.00 3 ASN A C 18
ATOM 30407 O O . ASN A 1 3 ? -23.840 7.092 11.539 1.00 0.00 3 ASN A O 18
ATOM 30418 N N . PRO A 1 4 ? -22.839 5.185 12.144 1.00 0.00 4 PRO A N 18
ATOM 30419 C CA . PRO A 1 4 ? -21.863 5.194 11.053 1.00 0.00 4 PRO A CA 18
ATOM 30420 C C . PRO A 1 4 ? -22.505 4.813 9.705 1.00 0.00 4 PRO A C 18
ATOM 30421 O O . PRO A 1 4 ? -22.428 3.668 9.262 1.00 0.00 4 PRO A O 18
ATOM 30432 N N . ALA A 1 5 ? -23.133 5.771 9.020 1.00 0.00 5 ALA A N 18
ATOM 30433 C CA . ALA A 1 5 ? -23.941 5.518 7.828 1.00 0.00 5 ALA A CA 18
ATOM 30434 C C . ALA A 1 5 ? -23.159 5.068 6.582 1.00 0.00 5 ALA A C 18
ATOM 30435 O O . ALA A 1 5 ? -23.795 4.710 5.589 1.00 0.00 5 ALA A O 18
ATOM 30442 N N . TYR A 1 6 ? -21.823 5.058 6.598 1.00 0.00 6 TYR A N 18
ATOM 30443 C CA . TYR A 1 6 ? -20.992 4.417 5.580 1.00 0.00 6 TYR A CA 18
ATOM 30444 C C . TYR A 1 6 ? -19.790 3.774 6.270 1.00 0.00 6 TYR A C 18
ATOM 30445 O O . TYR A 1 6 ? -19.500 4.062 7.435 1.00 0.00 6 TYR A O 18
ATOM 30463 N N . ARG A 1 7 ? -19.075 2.918 5.537 1.00 0.00 7 ARG A N 18
ATOM 30464 C CA . ARG A 1 7 ? -17.936 2.141 6.025 1.00 0.00 7 ARG A CA 18
ATOM 30465 C C . ARG A 1 7 ? -16.937 1.902 4.894 1.00 0.00 7 ARG A C 18
ATOM 30466 O O . ARG A 1 7 ? -16.389 0.805 4.774 1.00 0.00 7 ARG A O 18
ATOM 30487 N N . LYS A 1 8 ? -16.712 2.912 4.042 1.00 0.00 8 LYS A N 18
ATOM 30488 C CA . LYS A 1 8 ? -15.634 2.901 3.055 1.00 0.00 8 LYS A CA 18
ATOM 30489 C C . LYS A 1 8 ? -14.318 2.765 3.811 1.00 0.00 8 LYS A C 18
ATOM 30490 O O . LYS A 1 8 ? -13.731 1.688 3.740 1.00 0.00 8 LYS A O 18
ATOM 30509 N N . ALA A 1 9 ? -13.952 3.803 4.580 1.00 0.00 9 ALA A N 18
ATOM 30510 C CA . ALA A 1 9 ? -12.640 4.048 5.196 1.00 0.00 9 ALA A CA 18
ATOM 30511 C C . ALA A 1 9 ? -12.160 2.954 6.162 1.00 0.00 9 ALA A C 18
ATOM 30512 O O . ALA A 1 9 ? -11.064 3.027 6.723 1.00 0.00 9 ALA A O 18
ATOM 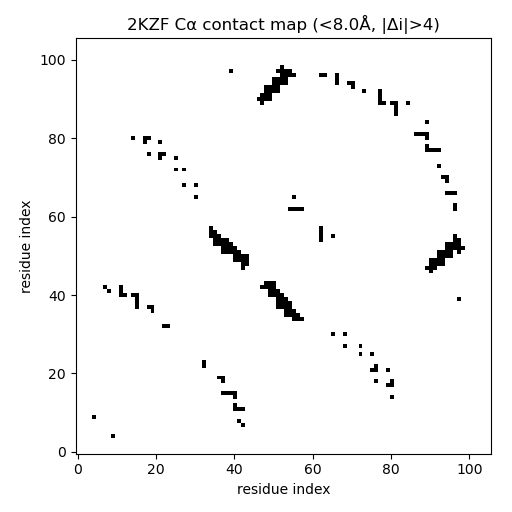30519 N N . MET A 1 10 ? -12.998 1.955 6.410 1.00 0.00 10 MET A N 18
ATOM 30520 C CA . MET A 1 10 ? -12.663 0.785 7.190 1.00 0.00 10 MET A CA 18
ATOM 30521 C C . MET A 1 10 ? -11.702 -0.122 6.420 1.00 0.00 10 MET A C 18
ATOM 30522 O O . MET A 1 10 ? -10.912 -0.843 7.034 1.00 0.00 10 MET A O 18
ATOM 30536 N N . LEU A 1 11 ? -11.779 -0.108 5.087 1.00 0.00 11 LEU A N 18
ATOM 30537 C CA . LEU A 1 11 ? -11.068 -1.050 4.240 1.00 0.00 11 LEU A CA 18
ATOM 30538 C C . LEU A 1 11 ? -9.595 -0.661 4.122 1.00 0.00 11 LEU A C 18
ATOM 30539 O O . LEU A 1 11 ? -8.721 -1.527 4.143 1.00 0.00 11 LEU A O 18
ATOM 30555 N N . GLU A 1 12 ? -9.337 0.640 4.003 1.00 0.00 12 GLU A N 18
ATOM 30556 C CA . GLU A 1 12 ? -8.041 1.269 3.831 1.00 0.00 12 GLU A CA 18
ATOM 30557 C C . GLU A 1 12 ? -7.128 0.894 4.999 1.00 0.00 12 GLU A C 18
ATOM 30558 O O . GLU A 1 12 ? -6.014 0.418 4.785 1.00 0.00 12 GLU A O 18
ATOM 30570 N N . SER A 1 13 ? -7.598 1.090 6.232 1.00 0.00 13 SER A N 18
ATOM 30571 C CA . SER A 1 13 ? -6.825 0.815 7.434 1.00 0.00 13 SER A CA 18
ATOM 30572 C C . SER A 1 13 ? -6.607 -0.685 7.631 1.00 0.00 13 SER A C 18
ATOM 30573 O O . SER A 1 13 ? -5.559 -1.073 8.146 1.00 0.00 13 SER A O 18
ATOM 30581 N N . GLU A 1 14 ? -7.556 -1.531 7.214 1.00 0.00 14 GLU A N 18
ATOM 30582 C CA . GLU A 1 14 ? -7.355 -2.966 7.222 1.00 0.00 14 GLU A CA 18
ATOM 30583 C C . GLU A 1 14 ? -6.186 -3.308 6.308 1.00 0.00 14 GLU A C 18
ATOM 30584 O O . GLU A 1 14 ? -5.240 -3.960 6.745 1.00 0.00 14 GLU A O 18
ATOM 30596 N N . ILE A 1 15 ? -6.217 -2.842 5.058 1.00 0.00 15 ILE A N 18
ATOM 30597 C CA . ILE A 1 15 ? -5.145 -3.093 4.105 1.00 0.00 15 ILE A CA 18
ATOM 30598 C C . ILE A 1 15 ? -3.827 -2.551 4.650 1.00 0.00 15 ILE A C 18
ATOM 30599 O O . ILE A 1 15 ? -2.821 -3.247 4.561 1.00 0.00 15 ILE A O 18
ATOM 30615 N N . GLN A 1 16 ? -3.817 -1.368 5.263 1.00 0.00 16 GLN A N 18
ATOM 30616 C CA . GLN A 1 16 ? -2.611 -0.790 5.841 1.00 0.00 16 GLN A CA 18
ATOM 30617 C C . GLN A 1 16 ? -1.940 -1.734 6.850 1.00 0.00 16 GLN A C 18
ATOM 30618 O O . GLN A 1 16 ? -0.710 -1.757 6.966 1.00 0.00 16 GLN A O 18
ATOM 30632 N N . LYS A 1 17 ? -2.740 -2.506 7.586 1.00 0.00 17 LYS A N 18
ATOM 30633 C CA . LYS A 1 17 ? -2.255 -3.449 8.590 1.00 0.00 17 LYS A CA 18
ATOM 30634 C C . LYS A 1 17 ? -1.861 -4.771 7.945 1.00 0.00 17 LYS A C 18
ATOM 30635 O O . LYS A 1 17 ? -0.787 -5.288 8.249 1.00 0.00 17 LYS A O 18
ATOM 30654 N N . LEU A 1 18 ? -2.671 -5.282 7.016 1.00 0.00 18 LEU A N 18
ATOM 30655 C CA . LEU A 1 18 ? -2.337 -6.481 6.247 1.00 0.00 18 LEU A CA 18
ATOM 30656 C C . LEU A 1 18 ? -0.994 -6.305 5.532 1.00 0.00 18 LEU A C 18
ATOM 30657 O O . LEU A 1 18 ? -0.186 -7.229 5.485 1.00 0.00 18 LEU A O 18
ATOM 30673 N N . LEU A 1 19 ? -0.742 -5.120 4.979 1.00 0.00 19 LEU A N 18
ATOM 30674 C CA . LEU A 1 19 ? 0.496 -4.813 4.279 1.00 0.00 19 LEU A CA 18
ATOM 30675 C C . LEU A 1 19 ? 1.692 -4.816 5.234 1.00 0.00 19 LEU A C 18
ATOM 30676 O O . LEU A 1 19 ? 2.772 -5.227 4.825 1.00 0.00 19 LEU A O 18
ATOM 30692 N N . MET A 1 20 ? 1.542 -4.376 6.486 1.00 0.00 20 MET A N 18
ATOM 30693 C CA . MET A 1 20 ? 2.627 -4.453 7.464 1.00 0.00 20 MET A CA 18
ATOM 30694 C C . MET A 1 20 ? 2.933 -5.904 7.814 1.00 0.00 20 MET A C 18
ATOM 30695 O O . MET A 1 20 ? 4.100 -6.279 7.780 1.00 0.00 20 MET A O 18
ATOM 30709 N N . GLU A 1 21 ? 1.917 -6.716 8.105 1.00 0.00 21 GLU A N 18
ATOM 30710 C CA . GLU A 1 21 ? 2.062 -8.137 8.383 1.00 0.00 21 GLU A CA 18
ATOM 30711 C C . GLU A 1 21 ? 2.857 -8.824 7.268 1.00 0.00 21 GLU A C 18
ATOM 30712 O O . GLU A 1 21 ? 3.863 -9.491 7.521 1.00 0.00 21 GLU A O 18
ATOM 30724 N N . ALA A 1 22 ? 2.433 -8.607 6.022 1.00 0.00 22 ALA A N 18
ATOM 30725 C CA . ALA A 1 22 ? 3.101 -9.152 4.855 1.00 0.00 22 ALA A CA 18
ATOM 30726 C C . ALA A 1 22 ? 4.550 -8.661 4.767 1.00 0.00 22 ALA A C 18
ATOM 30727 O O . ALA A 1 22 ? 5.426 -9.455 4.436 1.00 0.00 22 ALA A O 18
ATOM 30734 N N . LEU A 1 23 ? 4.824 -7.381 5.052 1.00 0.00 23 LEU A N 18
ATOM 30735 C CA . LEU A 1 23 ? 6.170 -6.810 4.974 1.00 0.00 23 LEU A CA 18
ATOM 30736 C C . LEU A 1 23 ? 7.142 -7.588 5.861 1.00 0.00 23 LEU A C 18
ATOM 30737 O O . LEU A 1 23 ? 8.261 -7.871 5.424 1.00 0.00 23 LEU A O 18
ATOM 30753 N N . GLN A 1 24 ? 6.750 -7.963 7.079 1.00 0.00 24 GLN A N 18
ATOM 30754 C CA . GLN A 1 24 ? 7.678 -8.651 7.967 1.00 0.00 24 GLN A CA 18
ATOM 30755 C C . GLN A 1 24 ? 7.947 -10.121 7.572 1.00 0.00 24 GLN A C 18
ATOM 30756 O O . GLN A 1 24 ? 8.871 -10.728 8.111 1.00 0.00 24 GLN A O 18
ATOM 30770 N N . GLN A 1 25 ? 7.184 -10.712 6.645 1.00 0.00 25 GLN A N 18
ATOM 30771 C CA . GLN A 1 25 ? 7.486 -12.024 6.043 1.00 0.00 25 GLN A CA 18
ATOM 30772 C C . GLN A 1 25 ? 7.939 -11.913 4.584 1.00 0.00 25 GLN A C 18
ATOM 30773 O O . GLN A 1 25 ? 8.267 -12.934 3.972 1.00 0.00 25 GLN A O 18
ATOM 30787 N N . LEU A 1 26 ? 7.943 -10.704 4.023 1.00 0.00 26 LEU A N 18
ATOM 30788 C CA . LEU A 1 26 ? 8.341 -10.427 2.657 1.00 0.00 26 LEU A CA 18
ATOM 30789 C C . LEU A 1 26 ? 9.809 -10.800 2.488 1.00 0.00 26 LEU A C 18
ATOM 30790 O O . LEU A 1 26 ? 10.676 -10.260 3.183 1.00 0.00 26 LEU A O 18
ATOM 30806 N N . ARG A 1 27 ? 10.093 -11.705 1.554 1.00 0.00 27 ARG A N 18
ATOM 30807 C CA . ARG A 1 27 ? 11.449 -12.139 1.243 1.00 0.00 27 ARG A CA 18
ATOM 30808 C C . ARG A 1 27 ? 12.089 -11.072 0.346 1.00 0.00 27 ARG A C 18
ATOM 30809 O O . ARG A 1 27 ? 12.201 -11.262 -0.868 1.00 0.00 27 ARG A O 18
ATOM 30830 N N . ASP A 1 28 ? 12.473 -9.932 0.919 1.00 0.00 28 ASP A N 18
ATOM 30831 C CA . ASP A 1 28 ? 13.167 -8.814 0.263 1.00 0.00 28 ASP A CA 18
ATOM 30832 C C . ASP A 1 28 ? 14.189 -8.239 1.245 1.00 0.00 28 ASP A C 18
ATOM 30833 O O . ASP A 1 28 ? 13.850 -7.387 2.065 1.00 0.00 28 ASP A O 18
ATOM 30842 N N . PRO A 1 29 ? 15.414 -8.779 1.295 1.00 0.00 29 PRO A N 18
ATOM 30843 C CA . PRO A 1 29 ? 16.471 -8.276 2.157 1.00 0.00 29 PRO A CA 18
ATOM 30844 C C . PRO A 1 29 ? 17.021 -6.933 1.654 1.00 0.00 29 PRO A C 18
ATOM 30845 O O . PRO A 1 29 ? 17.580 -6.174 2.446 1.00 0.00 29 PRO A O 18
ATOM 30856 N N . ARG A 1 30 ? 16.876 -6.612 0.353 1.00 0.00 30 ARG A N 18
ATOM 30857 C CA . ARG A 1 30 ? 17.481 -5.403 -0.224 1.00 0.00 30 ARG A CA 18
ATOM 30858 C C . ARG A 1 30 ? 16.690 -4.159 0.116 1.00 0.00 30 ARG A C 18
ATOM 30859 O O . ARG A 1 30 ? 17.105 -3.060 -0.239 1.00 0.00 30 ARG A O 18
ATOM 30880 N N . LEU A 1 31 ? 15.552 -4.337 0.769 1.00 0.00 31 LEU A N 18
ATOM 30881 C CA . LEU A 1 31 ? 14.683 -3.278 1.182 1.00 0.00 31 LEU A CA 18
ATOM 30882 C C . LEU A 1 31 ? 15.002 -2.966 2.634 1.00 0.00 31 LEU A C 18
ATOM 30883 O O . LEU A 1 31 ? 14.891 -3.842 3.493 1.00 0.00 31 LEU A O 18
ATOM 30899 N N . LYS A 1 32 ? 15.349 -1.711 2.918 1.00 0.00 32 LYS A N 18
ATOM 30900 C CA . LYS A 1 32 ? 15.479 -1.185 4.271 1.00 0.00 32 LYS A CA 18
ATOM 30901 C C . LYS A 1 32 ? 14.102 -1.012 4.916 1.00 0.00 32 LYS A C 18
ATOM 30902 O O . LYS A 1 32 ? 13.701 0.111 5.235 1.00 0.00 32 LYS A O 18
ATOM 30921 N N . LYS A 1 33 ? 13.353 -2.102 5.123 1.00 0.00 33 LYS A N 18
ATOM 30922 C CA . LYS A 1 33 ? 12.012 -2.045 5.688 1.00 0.00 33 LYS A CA 18
ATOM 30923 C C . LYS A 1 33 ? 11.992 -1.435 7.087 1.00 0.00 33 LYS A C 18
ATOM 30924 O O . LYS A 1 33 ? 10.947 -0.963 7.519 1.00 0.00 33 LYS A O 18
ATOM 30943 N N . ASP A 1 34 ? 13.132 -1.385 7.776 1.00 0.00 34 ASP A N 18
ATOM 30944 C CA . ASP A 1 34 ? 13.221 -0.814 9.118 1.00 0.00 34 ASP A CA 18
ATOM 30945 C C . ASP A 1 34 ? 12.801 0.655 9.090 1.00 0.00 34 ASP A C 18
ATOM 30946 O O . ASP A 1 34 ? 12.274 1.164 10.079 1.00 0.00 34 ASP A O 18
ATOM 30955 N N . PHE A 1 35 ? 12.999 1.348 7.962 1.00 0.00 35 PHE A N 18
ATOM 30956 C CA . PHE A 1 35 ? 12.647 2.758 7.800 1.00 0.00 35 PHE A CA 18
ATOM 30957 C C . PHE A 1 35 ? 11.352 2.910 6.997 1.00 0.00 35 PHE A C 18
ATOM 30958 O O . PHE A 1 35 ? 11.048 4.010 6.535 1.00 0.00 35 PHE A O 18
ATOM 30975 N N . VAL A 1 36 ? 10.603 1.819 6.802 1.00 0.00 36 VAL A N 18
ATOM 30976 C CA . VAL A 1 36 ? 9.418 1.769 5.973 1.00 0.00 36 VAL A CA 18
ATOM 30977 C C . VAL A 1 36 ? 8.230 1.431 6.854 1.00 0.00 36 VAL A C 18
ATOM 30978 O O . VAL A 1 36 ? 8.006 0.265 7.175 1.00 0.00 36 VAL A O 18
ATOM 30991 N N . THR A 1 37 ? 7.408 2.426 7.179 1.00 0.00 37 THR A N 18
ATOM 30992 C CA . THR A 1 37 ? 6.075 2.159 7.671 1.00 0.00 37 THR A CA 18
ATOM 30993 C C . THR A 1 37 ? 5.066 2.733 6.675 1.00 0.00 37 THR A C 18
ATOM 30994 O O . THR A 1 37 ? 5.409 3.444 5.715 1.00 0.00 37 THR A O 18
ATOM 31005 N N . PHE A 1 38 ? 3.806 2.402 6.919 1.00 0.00 38 PHE A N 18
ATOM 31006 C CA . PHE A 1 38 ? 2.656 2.882 6.194 1.00 0.00 38 PHE A CA 18
ATOM 31007 C C . PHE A 1 38 ? 1.739 3.508 7.228 1.00 0.00 38 PHE A C 18
ATOM 31008 O O . PHE A 1 38 ? 1.679 3.046 8.371 1.00 0.00 38 PHE A O 18
ATOM 31025 N N . SER A 1 39 ? 1.003 4.526 6.805 1.00 0.00 39 SER A N 18
ATOM 31026 C CA . SER A 1 39 ? 0.042 5.202 7.656 1.00 0.00 39 SER A CA 18
ATOM 31027 C C . SER A 1 39 ? -1.220 5.441 6.834 1.00 0.00 39 SER A C 18
ATOM 31028 O O . SER A 1 39 ? -2.247 4.800 7.066 1.00 0.00 39 SER A O 18
ATOM 31036 N N . ARG A 1 40 ? -1.142 6.275 5.799 1.00 0.00 40 ARG A N 18
ATOM 31037 C CA . ARG A 1 40 ? -2.281 6.561 4.938 1.00 0.00 40 ARG A CA 18
ATOM 31038 C C . ARG A 1 40 ? -2.266 5.588 3.758 1.00 0.00 40 ARG A C 18
ATOM 31039 O O . ARG A 1 40 ? -1.202 5.288 3.226 1.00 0.00 40 ARG A O 18
ATOM 31060 N N . VAL A 1 41 ? -3.433 5.127 3.314 1.00 0.00 41 VAL A N 18
ATOM 31061 C CA . VAL A 1 41 ? -3.687 4.619 1.972 1.00 0.00 41 VAL A CA 18
ATOM 31062 C C . VAL A 1 41 ? -5.074 5.152 1.603 1.00 0.00 41 VAL A C 18
ATOM 31063 O O . VAL A 1 41 ? -5.999 5.064 2.413 1.00 0.00 41 VAL A O 18
ATOM 31076 N N . GLU A 1 42 ? -5.232 5.735 0.417 1.00 0.00 42 GLU A N 18
ATOM 31077 C CA . GLU A 1 42 ? -6.529 5.929 -0.220 1.00 0.00 42 GLU A CA 18
ATOM 31078 C C . GLU A 1 42 ? -6.930 4.620 -0.907 1.00 0.00 42 GLU A C 18
ATOM 31079 O O . GLU A 1 42 ? -6.083 3.865 -1.386 1.00 0.00 42 GLU A O 18
ATOM 31091 N N . LEU A 1 43 ? -8.234 4.401 -1.063 1.00 0.00 43 LEU A N 18
ATOM 31092 C CA . LEU A 1 43 ? -8.803 3.427 -1.983 1.00 0.00 43 LEU A CA 18
ATOM 31093 C C . LEU A 1 43 ? -9.720 4.165 -2.935 1.00 0.00 43 LEU A C 18
ATOM 31094 O O . LEU A 1 43 ? -10.422 5.087 -2.513 1.00 0.00 43 LEU A O 18
ATOM 31110 N N . SER A 1 44 ? -9.756 3.725 -4.189 1.00 0.00 44 SER A N 18
ATOM 31111 C CA . SER A 1 44 ? -10.738 4.198 -5.147 1.00 0.00 44 SER A CA 18
ATOM 31112 C C . SER A 1 44 ? -12.147 3.803 -4.681 1.00 0.00 44 SER A C 18
ATOM 31113 O O . SER A 1 44 ? -12.328 2.898 -3.861 1.00 0.00 44 SER A O 18
ATOM 31121 N N . LYS A 1 45 ? -13.158 4.482 -5.228 1.00 0.00 45 LYS A N 18
ATOM 31122 C CA . LYS A 1 45 ? -14.542 4.488 -4.750 1.00 0.00 45 LYS A CA 18
ATOM 31123 C C . LYS A 1 45 ? -15.104 3.086 -4.498 1.00 0.00 45 LYS A C 18
ATOM 31124 O O . LYS A 1 45 ? -15.691 2.822 -3.448 1.00 0.00 45 LYS A O 18
ATOM 31143 N N . ASP A 1 46 ? -14.927 2.190 -5.466 1.00 0.00 46 ASP A N 18
ATOM 31144 C CA . ASP A 1 46 ? -15.483 0.841 -5.488 1.00 0.00 46 ASP A CA 18
ATOM 31145 C C . ASP A 1 46 ? -14.413 -0.166 -5.035 1.00 0.00 46 ASP A C 18
ATOM 31146 O O . ASP A 1 46 ? -14.430 -1.317 -5.459 1.00 0.00 46 ASP A O 18
ATOM 31155 N N . LYS A 1 47 ? -13.449 0.266 -4.205 1.00 0.00 47 LYS A N 18
ATOM 31156 C CA . LYS A 1 47 ? -12.254 -0.453 -3.745 1.00 0.00 47 LYS A CA 18
ATOM 31157 C C . LYS A 1 47 ? -11.372 -1.018 -4.872 1.00 0.00 47 LYS A C 18
ATOM 31158 O O . LYS A 1 47 ? -10.601 -1.945 -4.641 1.00 0.00 47 LYS A O 18
ATOM 31177 N N . ARG A 1 48 ? -11.485 -0.503 -6.102 1.00 0.00 48 ARG A N 18
ATOM 31178 C CA . ARG A 1 48 ? -10.843 -1.107 -7.276 1.00 0.00 48 ARG A CA 18
ATOM 31179 C C . ARG A 1 48 ? -9.334 -0.908 -7.338 1.00 0.00 48 ARG A C 18
ATOM 31180 O O . ARG A 1 48 ? -8.661 -1.721 -7.973 1.00 0.00 48 ARG A O 18
ATOM 31201 N N . TYR A 1 49 ? -8.799 0.145 -6.728 1.00 0.00 49 TYR A N 18
ATOM 31202 C CA . TYR A 1 49 ? -7.382 0.492 -6.754 1.00 0.00 49 TYR A CA 18
ATOM 31203 C C . TYR A 1 49 ? -6.997 0.995 -5.375 1.00 0.00 49 TYR A C 18
ATOM 31204 O O . TYR A 1 49 ? -7.874 1.462 -4.637 1.00 0.00 49 TYR A O 18
ATOM 31222 N N . ALA A 1 50 ? -5.700 0.926 -5.069 1.00 0.00 50 ALA A N 18
ATOM 31223 C CA . ALA A 1 50 ? -5.140 1.432 -3.821 1.00 0.00 50 ALA A CA 18
ATOM 31224 C C . ALA A 1 50 ? -4.033 2.438 -4.119 1.00 0.00 50 ALA A C 18
ATOM 31225 O O . ALA A 1 50 ? -3.229 2.219 -5.028 1.00 0.00 50 ALA A O 18
ATOM 31232 N N . ASP A 1 51 ? -3.958 3.489 -3.302 1.00 0.00 51 ASP A N 18
ATOM 31233 C CA . ASP A 1 51 ? -2.955 4.544 -3.378 1.00 0.00 51 ASP A CA 18
ATOM 31234 C C . ASP A 1 51 ? -2.442 4.788 -1.948 1.00 0.00 51 ASP A C 18
ATOM 31235 O O . ASP A 1 51 ? -2.945 5.643 -1.214 1.00 0.00 51 ASP A O 18
ATOM 31244 N N . VAL A 1 52 ? -1.499 3.947 -1.507 1.00 0.00 52 VAL A N 18
ATOM 31245 C CA . VAL A 1 52 ? -0.809 4.043 -0.207 1.00 0.00 52 VAL A CA 18
ATOM 31246 C C . VAL A 1 52 ? 0.029 5.334 -0.162 1.00 0.00 52 VAL A C 18
ATOM 31247 O O . VAL A 1 52 ? 0.378 5.915 -1.192 1.00 0.00 52 VAL A O 18
ATOM 31260 N N . TYR A 1 53 ? 0.433 5.728 1.038 1.00 0.00 53 TYR A N 18
ATOM 31261 C CA . TYR A 1 53 ? 1.374 6.785 1.330 1.00 0.00 53 TYR A CA 18
ATOM 31262 C C . TYR A 1 53 ? 2.387 6.224 2.329 1.00 0.00 53 TYR A C 18
ATOM 31263 O O . TYR A 1 53 ? 2.236 6.273 3.552 1.00 0.00 53 TYR A O 18
ATOM 31281 N N . VAL A 1 54 ? 3.405 5.631 1.748 1.00 0.00 54 VAL A N 18
ATOM 31282 C CA . VAL A 1 54 ? 4.573 4.995 2.340 1.00 0.00 54 VAL A CA 18
ATOM 31283 C C . VAL A 1 54 ? 5.523 6.080 2.879 1.00 0.00 54 VAL A C 18
ATOM 31284 O O . VAL A 1 54 ? 6.215 6.716 2.083 1.00 0.00 54 VAL A O 18
ATOM 31297 N N . SER A 1 55 ? 5.562 6.297 4.202 1.00 0.00 55 SER A N 18
ATOM 31298 C CA . SER A 1 55 ? 6.343 7.372 4.825 1.00 0.00 55 SER A CA 18
ATOM 31299 C C . SER A 1 55 ? 7.753 6.848 5.122 1.00 0.00 55 SER A C 18
ATOM 31300 O O . SER A 1 55 ? 7.888 5.960 5.971 1.00 0.00 55 SER A O 18
ATOM 31308 N N . PHE A 1 56 ? 8.794 7.290 4.405 1.00 0.00 56 PHE A N 18
ATOM 31309 C CA . PHE A 1 56 ? 10.148 6.736 4.550 1.00 0.00 56 PHE A CA 18
ATOM 31310 C C . PHE A 1 56 ? 10.999 7.546 5.517 1.00 0.00 56 PHE A C 18
ATOM 31311 O O . PHE A 1 56 ? 11.119 8.765 5.388 1.00 0.00 56 PHE A O 18
ATOM 31328 N N . LEU A 1 57 ? 11.616 6.849 6.470 1.00 0.00 57 LEU A N 18
ATOM 31329 C CA . LEU A 1 57 ? 12.435 7.395 7.547 1.00 0.00 57 LEU A CA 18
ATOM 31330 C C . LEU A 1 57 ? 13.881 7.651 7.078 1.00 0.00 57 LEU A C 18
ATOM 31331 O O . LEU A 1 57 ? 14.842 7.365 7.795 1.00 0.00 57 LEU A O 18
ATOM 31347 N N . GLY A 1 58 ? 14.042 8.159 5.858 1.00 0.00 58 GLY A N 18
ATOM 31348 C CA . GLY A 1 58 ? 15.319 8.360 5.179 1.00 0.00 58 GLY A CA 18
ATOM 31349 C C . GLY A 1 58 ? 15.292 9.598 4.285 1.00 0.00 58 GLY A C 18
ATOM 31350 O O . GLY A 1 58 ? 14.401 10.446 4.411 1.00 0.00 58 GLY A O 18
ATOM 31354 N N . THR A 1 59 ? 16.292 9.740 3.417 1.00 0.00 59 THR A N 18
ATOM 31355 C CA . THR A 1 59 ? 16.409 10.858 2.483 1.00 0.00 59 THR A CA 18
ATOM 31356 C C . THR A 1 59 ? 15.530 10.642 1.233 1.00 0.00 59 THR A C 18
ATOM 31357 O O . THR A 1 59 ? 15.165 9.507 0.917 1.00 0.00 59 THR A O 18
ATOM 31368 N N . PRO A 1 60 ? 15.169 11.713 0.498 1.00 0.00 60 PRO A N 18
ATOM 31369 C CA . PRO A 1 60 ? 14.181 11.645 -0.580 1.00 0.00 60 PRO A CA 18
ATOM 31370 C C . PRO A 1 60 ? 14.694 10.971 -1.859 1.00 0.00 60 PRO A C 18
ATOM 31371 O O . PRO A 1 60 ? 13.877 10.586 -2.695 1.00 0.00 60 PRO A O 18
ATOM 31382 N N . GLU A 1 61 ? 16.011 10.849 -2.050 1.00 0.00 61 GLU A N 18
ATOM 31383 C CA . GLU A 1 61 ? 16.569 10.122 -3.189 1.00 0.00 61 GLU A CA 18
ATOM 31384 C C . GLU A 1 61 ? 16.506 8.623 -2.880 1.00 0.00 61 GLU A C 18
ATOM 31385 O O . GLU A 1 61 ? 16.008 7.837 -3.685 1.00 0.00 61 GLU A O 18
ATOM 31397 N N . GLU A 1 62 ? 16.946 8.227 -1.679 1.00 0.00 62 GLU A N 18
ATOM 31398 C CA . GLU A 1 62 ? 16.848 6.852 -1.189 1.00 0.00 62 GLU A CA 18
ATOM 31399 C C . GLU A 1 62 ? 15.393 6.385 -1.198 1.00 0.00 62 GLU A C 18
ATOM 31400 O O . GLU A 1 62 ? 15.118 5.251 -1.586 1.00 0.00 62 GLU A O 18
ATOM 31412 N N . ARG A 1 63 ? 14.460 7.260 -0.811 1.00 0.00 63 ARG A N 18
ATOM 31413 C CA . ARG A 1 63 ? 13.027 6.994 -0.821 1.00 0.00 63 ARG A CA 18
ATOM 31414 C C . ARG A 1 63 ? 12.539 6.567 -2.208 1.00 0.00 63 ARG A C 18
ATOM 31415 O O . ARG A 1 63 ? 11.682 5.695 -2.315 1.00 0.00 63 ARG A O 18
ATOM 31436 N N . LYS A 1 64 ? 13.058 7.169 -3.275 1.00 0.00 64 LYS A N 18
ATOM 31437 C CA . LYS A 1 64 ? 12.630 6.832 -4.629 1.00 0.00 64 LYS A CA 18
ATOM 31438 C C . LYS A 1 64 ? 13.179 5.498 -5.112 1.00 0.00 64 LYS A C 18
ATOM 31439 O O . LYS A 1 64 ? 12.689 4.943 -6.092 1.00 0.00 64 LYS A O 18
ATOM 31458 N N . GLU A 1 65 ? 14.216 4.993 -4.468 1.00 0.00 65 GLU A N 18
ATOM 31459 C CA . GLU A 1 65 ? 14.744 3.669 -4.754 1.00 0.00 65 GLU A CA 18
ATOM 31460 C C . GLU A 1 65 ? 13.863 2.582 -4.116 1.00 0.00 65 GLU A C 18
ATOM 31461 O O . GLU A 1 65 ? 13.861 1.457 -4.607 1.00 0.00 65 GLU A O 18
ATOM 31473 N N . THR A 1 66 ? 13.112 2.871 -3.043 1.00 0.00 66 THR A N 18
ATOM 31474 C CA . THR A 1 66 ? 12.347 1.840 -2.338 1.00 0.00 66 THR A CA 18
ATOM 31475 C C . THR A 1 66 ? 11.033 1.536 -3.059 1.00 0.00 66 THR A C 18
ATOM 31476 O O . THR A 1 66 ? 10.599 0.383 -3.080 1.00 0.00 66 THR A O 18
ATOM 31487 N N . VAL A 1 67 ? 10.403 2.557 -3.654 1.00 0.00 67 VAL A N 18
ATOM 31488 C CA . VAL A 1 67 ? 9.075 2.449 -4.248 1.00 0.00 67 VAL A CA 18
ATOM 31489 C C . VAL A 1 67 ? 9.054 1.414 -5.383 1.00 0.00 67 VAL A C 18
ATOM 31490 O O . VAL A 1 67 ? 8.096 0.643 -5.507 1.00 0.00 67 VAL A O 18
ATOM 31503 N N . GLU A 1 68 ? 10.142 1.320 -6.151 1.00 0.00 68 GLU A N 18
ATOM 31504 C CA . GLU A 1 68 ? 10.362 0.267 -7.118 1.00 0.00 68 GLU A CA 18
ATOM 31505 C C . GLU A 1 68 ? 10.361 -1.106 -6.457 1.00 0.00 68 GLU A C 18
ATOM 31506 O O . GLU A 1 68 ? 9.616 -1.979 -6.891 1.00 0.00 68 GLU A O 18
ATOM 31518 N N . ILE A 1 69 ? 11.159 -1.304 -5.405 1.00 0.00 69 ILE A N 18
ATOM 31519 C CA . ILE A 1 69 ? 11.271 -2.578 -4.698 1.00 0.00 69 ILE A CA 18
ATOM 31520 C C . ILE A 1 69 ? 9.889 -3.000 -4.174 1.00 0.00 69 ILE A C 18
ATOM 31521 O O . ILE A 1 69 ? 9.501 -4.162 -4.310 1.00 0.00 69 ILE A O 18
ATOM 31537 N N . LEU A 1 70 ? 9.118 -2.068 -3.609 1.00 0.00 70 LEU A N 18
ATOM 31538 C CA . LEU A 1 70 ? 7.756 -2.314 -3.160 1.00 0.00 70 LEU A CA 18
ATOM 31539 C C . LEU A 1 70 ? 6.866 -2.755 -4.318 1.00 0.00 70 LEU A C 18
ATOM 31540 O O . LEU A 1 70 ? 6.154 -3.752 -4.214 1.00 0.00 70 LEU A O 18
ATOM 31556 N N . ASN A 1 71 ? 6.867 -1.999 -5.414 1.00 0.00 71 ASN A N 18
ATOM 31557 C CA . ASN A 1 71 ? 5.984 -2.248 -6.550 1.00 0.00 71 ASN A CA 18
ATOM 31558 C C . ASN A 1 71 ? 6.361 -3.524 -7.300 1.00 0.00 71 ASN A C 18
ATOM 31559 O O . ASN A 1 71 ? 5.487 -4.242 -7.776 1.00 0.00 71 ASN A O 18
ATOM 31570 N N . ARG A 1 72 ? 7.641 -3.870 -7.367 1.00 0.00 72 ARG A N 18
ATOM 31571 C CA . ARG A 1 72 ? 8.110 -5.205 -7.754 1.00 0.00 72 ARG A CA 18
ATOM 31572 C C . ARG A 1 72 ? 7.438 -6.254 -6.866 1.00 0.00 72 ARG A C 18
ATOM 31573 O O . ARG A 1 72 ? 6.751 -7.136 -7.383 1.00 0.00 72 ARG A O 18
ATOM 31594 N N . ALA A 1 73 ? 7.553 -6.128 -5.544 1.00 0.00 73 ALA A N 18
ATOM 31595 C CA . ALA A 1 73 ? 6.972 -7.066 -4.589 1.00 0.00 73 ALA A CA 18
ATOM 31596 C C . ALA A 1 73 ? 5.429 -7.071 -4.555 1.00 0.00 73 ALA A C 18
ATOM 31597 O O . ALA A 1 73 ? 4.849 -7.924 -3.878 1.00 0.00 73 ALA A O 18
ATOM 31604 N N . LYS A 1 74 ? 4.728 -6.136 -5.214 1.00 0.00 74 LYS A N 18
ATOM 31605 C CA . LYS A 1 74 ? 3.311 -5.861 -4.930 1.00 0.00 74 LYS A CA 18
ATOM 31606 C C . LYS A 1 74 ? 2.355 -7.018 -5.179 1.00 0.00 74 LYS A C 18
ATOM 31607 O O . LYS A 1 74 ? 1.246 -6.966 -4.651 1.00 0.00 74 LYS A O 18
ATOM 31626 N N . GLY A 1 75 ? 2.735 -8.060 -5.917 1.00 0.00 75 GLY A N 18
ATOM 31627 C CA . GLY A 1 75 ? 1.882 -9.230 -6.064 1.00 0.00 75 GLY A CA 18
ATOM 31628 C C . GLY A 1 75 ? 1.782 -10.011 -4.763 1.00 0.00 75 GLY A C 18
ATOM 31629 O O . GLY A 1 75 ? 0.678 -10.400 -4.391 1.00 0.00 75 GLY A O 18
ATOM 31633 N N . PHE A 1 76 ? 2.892 -10.190 -4.037 1.00 0.00 76 PHE A N 18
ATOM 31634 C CA . PHE A 1 76 ? 2.918 -10.890 -2.752 1.00 0.00 76 PHE A CA 18
ATOM 31635 C C . PHE A 1 76 ? 1.957 -10.203 -1.787 1.00 0.00 76 PHE A C 18
ATOM 31636 O O . PHE A 1 76 ? 1.129 -10.849 -1.146 1.00 0.00 76 PHE A O 18
ATOM 31653 N N . PHE A 1 77 ? 2.046 -8.876 -1.743 1.00 0.00 77 PHE A N 18
ATOM 31654 C CA . PHE A 1 77 ? 1.161 -8.020 -0.982 1.00 0.00 77 PHE A CA 18
ATOM 31655 C C . PHE A 1 77 ? -0.288 -8.166 -1.436 1.00 0.00 77 PHE A C 18
ATOM 31656 O O . PHE A 1 77 ? -1.129 -8.584 -0.650 1.00 0.00 77 PHE A O 18
ATOM 31673 N N . ARG A 1 78 ? -0.604 -7.846 -2.691 1.00 0.00 78 ARG A N 18
ATOM 31674 C CA . ARG A 1 78 ? -1.967 -7.864 -3.221 1.00 0.00 78 ARG A CA 18
ATOM 31675 C C . ARG A 1 78 ? -2.618 -9.236 -3.008 1.00 0.00 78 ARG A C 18
ATOM 31676 O O . ARG A 1 78 ? -3.788 -9.303 -2.635 1.00 0.00 78 ARG A O 18
ATOM 31697 N N . THR A 1 79 ? -1.882 -10.328 -3.200 1.00 0.00 79 THR A N 18
ATOM 31698 C CA . THR A 1 79 ? -2.436 -11.667 -3.074 1.00 0.00 79 THR A CA 18
ATOM 31699 C C . THR A 1 79 ? -2.621 -12.043 -1.580 1.00 0.00 79 THR A C 18
ATOM 31700 O O . THR A 1 79 ? -3.472 -12.867 -1.250 1.00 0.00 79 THR A O 18
ATOM 31711 N N . PHE A 1 80 ? -1.904 -11.407 -0.643 1.00 0.00 80 PHE A N 18
ATOM 31712 C CA . PHE A 1 80 ? -2.145 -11.537 0.800 1.00 0.00 80 PHE A CA 18
ATOM 31713 C C . PHE A 1 80 ? -3.466 -10.865 1.188 1.00 0.00 80 PHE A C 18
ATOM 31714 O O . PHE A 1 80 ? -4.165 -11.325 2.093 1.00 0.00 80 PHE A O 18
ATOM 31731 N N . ILE A 1 81 ? -3.849 -9.798 0.487 1.00 0.00 81 ILE A N 18
ATOM 31732 C CA . ILE A 1 81 ? -5.164 -9.188 0.654 1.00 0.00 81 ILE A CA 18
ATOM 31733 C C . ILE A 1 81 ? -6.201 -10.193 0.147 1.00 0.00 81 ILE A C 18
ATOM 31734 O O . ILE A 1 81 ? -7.138 -10.515 0.869 1.00 0.00 81 ILE A O 18
ATOM 31750 N N . ALA A 1 82 ? -5.986 -10.753 -1.048 1.00 0.00 82 ALA A N 18
ATOM 31751 C CA . ALA A 1 82 ? -6.853 -11.749 -1.681 1.00 0.00 82 ALA A CA 18
ATOM 31752 C C . ALA A 1 82 ? -7.035 -13.053 -0.878 1.00 0.00 82 ALA A C 18
ATOM 31753 O O . ALA A 1 82 ? -7.940 -13.841 -1.159 1.00 0.00 82 ALA A O 18
ATOM 31760 N N . LYS A 1 83 ? -6.174 -13.300 0.112 1.00 0.00 83 LYS A N 18
ATOM 31761 C CA . LYS A 1 83 ? -6.327 -14.353 1.110 1.00 0.00 83 LYS A CA 18
ATOM 31762 C C . LYS A 1 83 ? -7.382 -13.937 2.141 1.00 0.00 83 LYS A C 18
ATOM 31763 O O . LYS A 1 83 ? -8.337 -14.672 2.382 1.00 0.00 83 LYS A O 18
ATOM 31782 N N . ASN A 1 84 ? -7.231 -12.752 2.732 1.00 0.00 84 ASN A N 18
ATOM 31783 C CA . ASN A 1 84 ? -8.030 -12.284 3.866 1.00 0.00 84 ASN A CA 18
ATOM 31784 C C . ASN A 1 84 ? -9.391 -11.717 3.459 1.00 0.00 84 ASN A C 18
ATOM 31785 O O . ASN A 1 84 ? -10.294 -11.590 4.296 1.00 0.00 84 ASN A O 18
ATOM 31796 N N . LEU A 1 85 ? -9.546 -11.316 2.199 1.00 0.00 85 LEU A N 18
ATOM 31797 C CA . LEU A 1 85 ? -10.710 -10.603 1.696 1.00 0.00 85 LEU A CA 18
ATOM 31798 C C . LEU A 1 85 ? -11.496 -11.543 0.796 1.00 0.00 85 LEU A C 18
ATOM 31799 O O . LEU A 1 85 ? -10.984 -11.977 -0.234 1.00 0.00 85 LEU A O 18
ATOM 31815 N N . ARG A 1 86 ? -12.751 -11.790 1.185 1.00 0.00 86 ARG A N 18
ATOM 31816 C CA . ARG A 1 86 ? -13.816 -12.444 0.422 1.00 0.00 86 ARG A CA 18
ATOM 31817 C C . ARG A 1 86 ? -14.067 -11.717 -0.907 1.00 0.00 86 ARG A C 18
ATOM 31818 O O . ARG A 1 86 ? -15.002 -10.924 -1.017 1.00 0.00 86 ARG A O 18
ATOM 31839 N N . LEU A 1 87 ? -13.179 -11.916 -1.880 1.00 0.00 87 LEU A N 18
ATOM 31840 C CA . LEU A 1 87 ? -13.126 -11.309 -3.204 1.00 0.00 87 LEU A CA 18
ATOM 31841 C C . LEU A 1 87 ? -12.333 -12.244 -4.117 1.00 0.00 87 LEU A C 18
ATOM 31842 O O . LEU A 1 87 ? -11.544 -13.060 -3.633 1.00 0.00 87 LEU A O 18
ATOM 31858 N N . TYR A 1 88 ? -12.478 -12.054 -5.427 1.00 0.00 88 TYR A N 18
ATOM 31859 C CA . TYR A 1 88 ? -11.672 -12.666 -6.485 1.00 0.00 88 TYR A CA 18
ATOM 31860 C C . TYR A 1 88 ? -10.456 -11.820 -6.867 1.00 0.00 88 TYR A C 18
ATOM 31861 O O . TYR A 1 88 ? -9.399 -12.363 -7.184 1.00 0.00 88 TYR A O 18
ATOM 31879 N N . VAL A 1 89 ? -10.614 -10.493 -6.869 1.00 0.00 89 VAL A N 18
ATOM 31880 C CA . VAL A 1 89 ? -9.593 -9.562 -7.304 1.00 0.00 89 VAL A CA 18
ATOM 31881 C C . VAL A 1 89 ? -9.441 -8.475 -6.241 1.00 0.00 89 VAL A C 18
ATOM 31882 O O . VAL A 1 89 ? -10.304 -7.612 -6.044 1.00 0.00 89 VAL A O 18
ATOM 31895 N N . ALA A 1 90 ? -8.320 -8.543 -5.537 1.00 0.00 90 ALA A N 18
ATOM 31896 C CA . ALA A 1 90 ? -7.840 -7.472 -4.683 1.00 0.00 90 ALA A CA 18
ATOM 31897 C C . ALA A 1 90 ? -7.380 -6.288 -5.548 1.00 0.00 90 ALA A C 18
ATOM 31898 O O . ALA A 1 90 ? -6.987 -6.505 -6.698 1.00 0.00 90 ALA A O 18
ATOM 31905 N N . PRO A 1 91 ? -7.396 -5.049 -5.022 1.00 0.00 91 PRO A N 18
ATOM 31906 C CA . PRO A 1 91 ? -7.021 -3.867 -5.788 1.00 0.00 91 PRO A CA 18
ATOM 31907 C C . PRO A 1 91 ? -5.580 -3.953 -6.277 1.00 0.00 91 PRO A C 18
ATOM 31908 O O . PRO A 1 91 ? -4.727 -4.563 -5.630 1.00 0.00 91 PRO A O 18
ATOM 31919 N N . GLU A 1 92 ? -5.296 -3.287 -7.394 1.00 0.00 92 GLU A N 18
ATOM 31920 C CA . GLU A 1 92 ? -3.951 -2.980 -7.826 1.00 0.00 92 GLU A CA 18
ATOM 31921 C C . GLU A 1 92 ? -3.327 -2.117 -6.731 1.00 0.00 92 GLU A C 18
ATOM 31922 O O . GLU A 1 92 ? -3.687 -0.953 -6.545 1.00 0.00 92 GLU A O 18
ATOM 31934 N N . ILE A 1 93 ? -2.432 -2.723 -5.961 1.00 0.00 93 ILE A N 18
ATOM 31935 C CA . ILE A 1 93 ? -1.600 -2.030 -5.004 1.00 0.00 93 ILE A CA 18
ATOM 31936 C C . ILE A 1 93 ? -0.556 -1.269 -5.822 1.00 0.00 93 ILE A C 18
ATOM 31937 O O . ILE A 1 93 ? 0.310 -1.873 -6.464 1.00 0.00 93 ILE A O 18
ATOM 31953 N N . ARG A 1 94 ? -0.685 0.056 -5.855 1.00 0.00 94 ARG A N 18
ATOM 31954 C CA . ARG A 1 94 ? 0.307 0.967 -6.406 1.00 0.00 94 ARG A CA 18
ATOM 31955 C C . ARG A 1 94 ? 0.883 1.636 -5.169 1.00 0.00 94 ARG A C 18
ATOM 31956 O O . ARG A 1 94 ? 0.150 2.333 -4.462 1.00 0.00 94 ARG A O 18
ATOM 31977 N N . PHE A 1 95 ? 2.100 1.262 -4.778 1.00 0.00 95 PHE A N 18
ATOM 31978 C CA . PHE A 1 95 ? 2.662 1.832 -3.562 1.00 0.00 95 PHE A CA 18
ATOM 31979 C C . PHE A 1 95 ? 3.234 3.231 -3.910 1.00 0.00 95 PHE A C 18
ATOM 31980 O O . PHE A 1 95 ? 3.887 3.311 -4.949 1.00 0.00 95 PHE A O 18
ATOM 31997 N N . TYR A 1 96 ? 3.106 4.294 -3.089 1.00 0.00 96 TYR A N 18
ATOM 31998 C CA . TYR A 1 96 ? 3.638 5.638 -3.356 1.00 0.00 96 TYR A CA 18
ATOM 31999 C C . TYR A 1 96 ? 4.290 6.245 -2.113 1.00 0.00 96 TYR A C 18
ATOM 32000 O O . TYR A 1 96 ? 3.921 5.907 -0.991 1.00 0.00 96 TYR A O 18
ATOM 32018 N N . GLU A 1 97 ? 5.217 7.183 -2.299 1.00 0.00 97 GLU A N 18
ATOM 32019 C CA . GLU A 1 97 ? 6.245 7.620 -1.349 1.00 0.00 97 GLU A CA 18
ATOM 32020 C C . GLU A 1 97 ? 5.750 8.622 -0.290 1.00 0.00 97 GLU A C 18
ATOM 32021 O O . GLU A 1 97 ? 6.517 9.457 0.186 1.00 0.00 97 GLU A O 18
ATOM 32033 N N . ASP A 1 98 ? 4.473 8.557 0.087 1.00 0.00 98 ASP A N 18
ATOM 32034 C CA . ASP A 1 98 ? 3.713 9.572 0.814 1.00 0.00 98 ASP A CA 18
ATOM 32035 C C . ASP A 1 98 ? 3.688 10.881 0.022 1.00 0.00 98 ASP A C 18
ATOM 32036 O O . ASP A 1 98 ? 4.638 11.658 0.039 1.00 0.00 98 ASP A O 18
ATOM 32045 N N . LYS A 1 99 ? 2.623 11.084 -0.769 1.00 0.00 99 LYS A N 18
ATOM 32046 C CA . LYS A 1 99 ? 2.420 12.162 -1.736 1.00 0.00 99 LYS A CA 18
ATOM 32047 C C . LYS A 1 99 ? 3.551 12.410 -2.748 1.00 0.00 99 LYS A C 18
ATOM 32048 O O . LYS A 1 99 ? 3.458 13.368 -3.514 1.00 0.00 99 LYS A O 18
ATOM 32067 N N . GLY A 1 100 ? 4.583 11.570 -2.830 1.00 0.00 100 GLY A N 18
ATOM 32068 C CA . GLY A 1 100 ? 5.739 11.760 -3.705 1.00 0.00 100 GLY A CA 18
ATOM 32069 C C . GLY A 1 100 ? 5.477 11.478 -5.187 1.00 0.00 100 GLY A C 18
ATOM 32070 O O . GLY A 1 100 ? 6.436 11.321 -5.938 1.00 0.00 100 GLY A O 18
ATOM 32074 N N . ILE A 1 101 ? 4.216 11.427 -5.632 1.00 0.00 101 ILE A N 18
ATOM 32075 C CA . ILE A 1 101 ? 3.853 11.135 -7.021 1.00 0.00 101 ILE A CA 18
ATOM 32076 C C . ILE A 1 101 ? 4.444 12.137 -8.020 1.00 0.00 101 ILE A C 18
ATOM 32077 O O . ILE A 1 101 ? 4.595 11.807 -9.199 1.00 0.00 101 ILE A O 18
ATOM 32093 N N . GLU A 1 102 ? 4.803 13.325 -7.534 1.00 0.00 102 GLU A N 18
ATOM 32094 C CA . GLU A 1 102 ? 5.522 14.413 -8.180 1.00 0.00 102 GLU A CA 18
ATOM 32095 C C . GLU A 1 102 ? 4.630 15.122 -9.206 1.00 0.00 102 GLU A C 18
ATOM 32096 O O . GLU A 1 102 ? 4.324 16.298 -8.997 1.00 0.00 102 GLU A O 18
ATOM 32108 N N . ALA A 1 103 ? 4.112 14.403 -10.210 1.00 0.00 103 ALA A N 18
ATOM 32109 C CA . ALA A 1 103 ? 3.063 14.849 -11.134 1.00 0.00 103 ALA A CA 18
ATOM 32110 C C . ALA A 1 103 ? 3.327 16.248 -11.734 1.00 0.00 103 ALA A C 18
ATOM 32111 O O . ALA A 1 103 ? 4.486 16.635 -11.919 1.00 0.00 103 ALA A O 18
ATOM 32118 N N . SER A 1 104 ? 2.263 16.959 -12.126 1.00 0.00 104 SER A N 18
ATOM 32119 C CA . SER A 1 104 ? 2.298 18.331 -12.637 1.00 0.00 104 SER A CA 18
ATOM 32120 C C . SER A 1 104 ? 3.214 18.455 -13.860 1.00 0.00 104 SER A C 18
ATOM 32121 O O . SER A 1 104 ? 4.213 19.177 -13.864 1.00 0.00 104 SER A O 18
ATOM 32129 N N . VAL A 1 105 ? 2.871 17.694 -14.898 1.00 0.00 105 VAL A N 18
ATOM 32130 C CA . VAL A 1 105 ? 3.619 17.645 -16.142 1.00 0.00 105 VAL A CA 18
ATOM 32131 C C . VAL A 1 105 ? 3.169 18.775 -17.066 1.00 0.00 105 VAL A C 18
ATOM 32132 O O . VAL A 1 105 ? 4.004 19.517 -17.584 1.00 0.00 105 VAL A O 18
ATOM 32145 N N . LYS A 1 106 ? 1.864 18.888 -17.307 1.00 0.00 106 LYS A N 18
ATOM 32146 C CA . LYS A 1 106 ? 1.259 19.696 -18.350 1.00 0.00 106 LYS A CA 18
ATOM 32147 C C . LYS A 1 106 ? -0.189 19.956 -17.972 1.00 0.00 106 LYS A C 18
ATOM 32148 O O . LYS A 1 106 ? -0.680 19.295 -17.032 1.00 0.00 106 LYS A O 18
ATOM 32167 N N . GLY A 1 1 ? -4.059 12.031 4.350 1.00 0.00 1 GLY A N 19
ATOM 32168 C CA . GLY A 1 1 ? -5.518 11.951 4.518 1.00 0.00 1 GLY A CA 19
ATOM 32169 C C . GLY A 1 1 ? -6.175 12.869 3.510 1.00 0.00 1 GLY A C 19
ATOM 32170 O O . GLY A 1 1 ? -6.254 14.065 3.785 1.00 0.00 1 GLY A O 19
ATOM 32174 N N . MET A 1 2 ? -6.600 12.353 2.349 1.00 0.00 2 MET A N 19
ATOM 32175 C CA . MET A 1 2 ? -6.976 13.214 1.227 1.00 0.00 2 MET A CA 19
ATOM 32176 C C . MET A 1 2 ? -8.488 13.292 1.007 1.00 0.00 2 MET A C 19
ATOM 32177 O O . MET A 1 2 ? -8.970 14.344 0.597 1.00 0.00 2 MET A O 19
ATOM 32191 N N . ASN A 1 3 ? -9.264 12.232 1.269 1.00 0.00 3 ASN A N 19
ATOM 32192 C CA . ASN A 1 3 ? -10.728 12.322 1.181 1.00 0.00 3 ASN A CA 19
ATOM 32193 C C . ASN A 1 3 ? -11.286 13.309 2.217 1.00 0.00 3 ASN A C 19
ATOM 32194 O O . ASN A 1 3 ? -10.667 13.481 3.269 1.00 0.00 3 ASN A O 19
ATOM 32205 N N . PRO A 1 4 ? -12.467 13.922 1.982 1.00 0.00 4 PRO A N 19
ATOM 32206 C CA . PRO A 1 4 ? -13.095 14.796 2.966 1.00 0.00 4 PRO A CA 19
ATOM 32207 C C . PRO A 1 4 ? -13.504 13.982 4.194 1.00 0.00 4 PRO A C 19
ATOM 32208 O O . PRO A 1 4 ? -13.126 14.325 5.316 1.00 0.00 4 PRO A O 19
ATOM 32219 N N . ALA A 1 5 ? -14.256 12.897 3.977 1.00 0.00 5 ALA A N 19
ATOM 32220 C CA . ALA A 1 5 ? -14.617 11.910 4.985 1.00 0.00 5 ALA A CA 19
ATOM 32221 C C . ALA A 1 5 ? -14.840 10.526 4.361 1.00 0.00 5 ALA A C 19
ATOM 32222 O O . ALA A 1 5 ? -14.516 9.521 5.000 1.00 0.00 5 ALA A O 19
ATOM 32229 N N . TYR A 1 6 ? -15.406 10.464 3.146 1.00 0.00 6 TYR A N 19
ATOM 32230 C CA . TYR A 1 6 ? -15.758 9.217 2.474 1.00 0.00 6 TYR A CA 19
ATOM 32231 C C . TYR A 1 6 ? -14.529 8.334 2.278 1.00 0.00 6 TYR A C 19
ATOM 32232 O O . TYR A 1 6 ? -13.590 8.712 1.579 1.00 0.00 6 TYR A O 19
ATOM 32250 N N . ARG A 1 7 ? -14.548 7.132 2.846 1.00 0.00 7 ARG A N 19
ATOM 32251 C CA . ARG A 1 7 ? -13.444 6.176 2.832 1.00 0.00 7 ARG A CA 19
ATOM 32252 C C . ARG A 1 7 ? -14.012 4.794 2.490 1.00 0.00 7 ARG A C 19
ATOM 32253 O O . ARG A 1 7 ? -15.219 4.678 2.276 1.00 0.00 7 ARG A O 19
ATOM 32274 N N . LYS A 1 8 ? -13.201 3.748 2.333 1.00 0.00 8 LYS A N 19
ATOM 32275 C CA . LYS A 1 8 ? -13.696 2.365 2.324 1.00 0.00 8 LYS A CA 19
ATOM 32276 C C . LYS A 1 8 ? -13.807 1.837 3.748 1.00 0.00 8 LYS A C 19
ATOM 32277 O O . LYS A 1 8 ? -14.752 1.103 4.022 1.00 0.00 8 LYS A O 19
ATOM 32296 N N . ALA A 1 9 ? -12.873 2.175 4.642 1.00 0.00 9 ALA A N 19
ATOM 32297 C CA . ALA A 1 9 ? -12.689 1.585 5.970 1.00 0.00 9 ALA A CA 19
ATOM 32298 C C . ALA A 1 9 ? -12.447 0.072 5.904 1.00 0.00 9 ALA A C 19
ATOM 32299 O O . ALA A 1 9 ? -11.316 -0.365 6.068 1.00 0.00 9 ALA A O 19
ATOM 32306 N N . MET A 1 10 ? -13.470 -0.726 5.605 1.00 0.00 10 MET A N 19
ATOM 32307 C CA . MET A 1 10 ? -13.517 -2.184 5.521 1.00 0.00 10 MET A CA 19
ATOM 32308 C C . MET A 1 10 ? -12.696 -2.743 4.345 1.00 0.00 10 MET A C 19
ATOM 32309 O O . MET A 1 10 ? -12.851 -3.908 3.972 1.00 0.00 10 MET A O 19
ATOM 32323 N N . LEU A 1 11 ? -11.836 -1.920 3.742 1.00 0.00 11 LEU A N 19
ATOM 32324 C CA . LEU A 1 11 ? -10.780 -2.351 2.849 1.00 0.00 11 LEU A CA 19
ATOM 32325 C C . LEU A 1 11 ? -9.480 -1.779 3.407 1.00 0.00 11 LEU A C 19
ATOM 32326 O O . LEU A 1 11 ? -8.672 -2.517 3.935 1.00 0.00 11 LEU A O 19
ATOM 32342 N N . GLU A 1 12 ? -9.328 -0.459 3.380 1.00 0.00 12 GLU A N 19
ATOM 32343 C CA . GLU A 1 12 ? -8.208 0.337 3.890 1.00 0.00 12 GLU A CA 19
ATOM 32344 C C . GLU A 1 12 ? -7.765 -0.137 5.293 1.00 0.00 12 GLU A C 19
ATOM 32345 O O . GLU A 1 12 ? -6.713 -0.748 5.427 1.00 0.00 12 GLU A O 19
ATOM 32357 N N . SER A 1 13 ? -8.532 0.124 6.349 1.00 0.00 13 SER A N 19
ATOM 32358 C CA . SER A 1 13 ? -8.153 -0.140 7.738 1.00 0.00 13 SER A CA 19
ATOM 32359 C C . SER A 1 13 ? -7.982 -1.646 8.012 1.00 0.00 13 SER A C 19
ATOM 32360 O O . SER A 1 13 ? -7.242 -2.012 8.926 1.00 0.00 13 SER A O 19
ATOM 32368 N N . GLU A 1 14 ? -8.625 -2.508 7.221 1.00 0.00 14 GLU A N 19
ATOM 32369 C CA . GLU A 1 14 ? -8.412 -3.953 7.210 1.00 0.00 14 GLU A CA 19
ATOM 32370 C C . GLU A 1 14 ? -6.988 -4.242 6.703 1.00 0.00 14 GLU A C 19
ATOM 32371 O O . GLU A 1 14 ? -6.165 -4.875 7.363 1.00 0.00 14 GLU A O 19
ATOM 32383 N N . ILE A 1 15 ? -6.691 -3.759 5.503 1.00 0.00 15 ILE A N 19
ATOM 32384 C CA . ILE A 1 15 ? -5.474 -4.030 4.756 1.00 0.00 15 ILE A CA 19
ATOM 32385 C C . ILE A 1 15 ? -4.258 -3.377 5.413 1.00 0.00 15 ILE A C 19
ATOM 32386 O O . ILE A 1 15 ? -3.158 -3.912 5.292 1.00 0.00 15 ILE A O 19
ATOM 32402 N N . GLN A 1 16 ? -4.440 -2.265 6.125 1.00 0.00 16 GLN A N 19
ATOM 32403 C CA . GLN A 1 16 ? -3.404 -1.602 6.902 1.00 0.00 16 GLN A CA 19
ATOM 32404 C C . GLN A 1 16 ? -2.694 -2.589 7.839 1.00 0.00 16 GLN A C 19
ATOM 32405 O O . GLN A 1 16 ? -1.474 -2.533 7.988 1.00 0.00 16 GLN A O 19
ATOM 32419 N N . LYS A 1 17 ? -3.457 -3.511 8.432 1.00 0.00 17 LYS A N 19
ATOM 32420 C CA . LYS A 1 17 ? -2.953 -4.591 9.277 1.00 0.00 17 LYS A CA 19
ATOM 32421 C C . LYS A 1 17 ? -2.326 -5.692 8.425 1.00 0.00 17 LYS A C 19
ATOM 32422 O O . LYS A 1 17 ? -1.197 -6.099 8.699 1.00 0.00 17 LYS A O 19
ATOM 32441 N N . LEU A 1 18 ? -3.019 -6.139 7.373 1.00 0.00 18 LEU A N 19
ATOM 32442 C CA . LEU A 1 18 ? -2.547 -7.237 6.531 1.00 0.00 18 LEU A CA 19
ATOM 32443 C C . LEU A 1 18 ? -1.173 -6.950 5.920 1.00 0.00 18 LEU A C 19
ATOM 32444 O O . LEU A 1 18 ? -0.316 -7.831 5.872 1.00 0.00 18 LEU A O 19
ATOM 32460 N N . LEU A 1 19 ? -0.957 -5.737 5.412 1.00 0.00 19 LEU A N 19
ATOM 32461 C CA . LEU A 1 19 ? 0.296 -5.365 4.761 1.00 0.00 19 LEU A CA 19
ATOM 32462 C C . LEU A 1 19 ? 1.454 -5.377 5.748 1.00 0.00 19 LEU A C 19
ATOM 32463 O O . LEU A 1 19 ? 2.584 -5.660 5.355 1.00 0.00 19 LEU A O 19
ATOM 32479 N N . MET A 1 20 ? 1.191 -5.039 7.008 1.00 0.00 20 MET A N 19
ATOM 32480 C CA . MET A 1 20 ? 2.205 -5.012 8.044 1.00 0.00 20 MET A CA 19
ATOM 32481 C C . MET A 1 20 ? 2.655 -6.429 8.361 1.00 0.00 20 MET A C 19
ATOM 32482 O O . MET A 1 20 ? 3.856 -6.679 8.305 1.00 0.00 20 MET A O 19
ATOM 32496 N N . GLU A 1 21 ? 1.717 -7.350 8.588 1.00 0.00 21 GLU A N 19
ATOM 32497 C CA . GLU A 1 21 ? 1.960 -8.784 8.668 1.00 0.00 21 GLU A CA 19
ATOM 32498 C C . GLU A 1 21 ? 2.879 -9.263 7.538 1.00 0.00 21 GLU A C 19
ATOM 32499 O O . GLU A 1 21 ? 3.954 -9.817 7.770 1.00 0.00 21 GLU A O 19
ATOM 32511 N N . ALA A 1 22 ? 2.470 -8.984 6.296 1.00 0.00 22 ALA A N 19
ATOM 32512 C CA . ALA A 1 22 ? 3.202 -9.393 5.114 1.00 0.00 22 ALA A CA 19
ATOM 32513 C C . ALA A 1 22 ? 4.628 -8.835 5.120 1.00 0.00 22 ALA A C 19
ATOM 32514 O O . ALA A 1 22 ? 5.558 -9.569 4.798 1.00 0.00 22 ALA A O 19
ATOM 32521 N N . LEU A 1 23 ? 4.816 -7.559 5.475 1.00 0.00 23 LEU A N 19
ATOM 32522 C CA . LEU A 1 23 ? 6.120 -6.901 5.466 1.00 0.00 23 LEU A CA 19
ATOM 32523 C C . LEU A 1 23 ? 7.115 -7.626 6.371 1.00 0.00 23 LEU A C 19
ATOM 32524 O O . LEU A 1 23 ? 8.268 -7.800 5.973 1.00 0.00 23 LEU A O 19
ATOM 32540 N N . GLN A 1 24 ? 6.703 -8.054 7.570 1.00 0.00 24 GLN A N 19
ATOM 32541 C CA . GLN A 1 24 ? 7.611 -8.759 8.465 1.00 0.00 24 GLN A CA 19
ATOM 32542 C C . GLN A 1 24 ? 8.172 -10.015 7.793 1.00 0.00 24 GLN A C 19
ATOM 32543 O O . GLN A 1 24 ? 9.361 -10.329 7.916 1.00 0.00 24 GLN A O 19
ATOM 32557 N N . GLN A 1 25 ? 7.304 -10.736 7.088 1.00 0.00 25 GLN A N 19
ATOM 32558 C CA . GLN A 1 25 ? 7.568 -12.030 6.483 1.00 0.00 25 GLN A CA 19
ATOM 32559 C C . GLN A 1 25 ? 8.065 -11.920 5.027 1.00 0.00 25 GLN A C 19
ATOM 32560 O O . GLN A 1 25 ? 8.288 -12.950 4.381 1.00 0.00 25 GLN A O 19
ATOM 32574 N N . LEU A 1 26 ? 8.242 -10.700 4.511 1.00 0.00 26 LEU A N 19
ATOM 32575 C CA . LEU A 1 26 ? 8.665 -10.409 3.150 1.00 0.00 26 LEU A CA 19
ATOM 32576 C C . LEU A 1 26 ? 10.171 -10.642 3.002 1.00 0.00 26 LEU A C 19
ATOM 32577 O O . LEU A 1 26 ? 10.985 -10.004 3.674 1.00 0.00 26 LEU A O 19
ATOM 32593 N N . ARG A 1 27 ? 10.560 -11.526 2.081 1.00 0.00 27 ARG A N 19
ATOM 32594 C CA . ARG A 1 27 ? 11.946 -11.899 1.780 1.00 0.00 27 ARG A CA 19
ATOM 32595 C C . ARG A 1 27 ? 12.694 -10.818 0.977 1.00 0.00 27 ARG A C 19
ATOM 32596 O O . ARG A 1 27 ? 13.277 -11.119 -0.067 1.00 0.00 27 ARG A O 19
ATOM 32617 N N . ASP A 1 28 ? 12.709 -9.567 1.447 1.00 0.00 28 ASP A N 19
ATOM 32618 C CA . ASP A 1 28 ? 13.399 -8.451 0.781 1.00 0.00 28 ASP A CA 19
ATOM 32619 C C . ASP A 1 28 ? 14.450 -7.831 1.713 1.00 0.00 28 ASP A C 19
ATOM 32620 O O . ASP A 1 28 ? 14.188 -6.818 2.359 1.00 0.00 28 ASP A O 19
ATOM 32629 N N . PRO A 1 29 ? 15.677 -8.377 1.761 1.00 0.00 29 PRO A N 19
ATOM 32630 C CA . PRO A 1 29 ? 16.801 -7.770 2.477 1.00 0.00 29 PRO A CA 19
ATOM 32631 C C . PRO A 1 29 ? 17.162 -6.387 1.920 1.00 0.00 29 PRO A C 19
ATOM 32632 O O . PRO A 1 29 ? 17.687 -5.533 2.634 1.00 0.00 29 PRO A O 19
ATOM 32643 N N . ARG A 1 30 ? 16.873 -6.151 0.636 1.00 0.00 30 ARG A N 19
ATOM 32644 C CA . ARG A 1 30 ? 17.218 -4.913 -0.074 1.00 0.00 30 ARG A CA 19
ATOM 32645 C C . ARG A 1 30 ? 16.279 -3.751 0.295 1.00 0.00 30 ARG A C 19
ATOM 32646 O O . ARG A 1 30 ? 16.332 -2.698 -0.343 1.00 0.00 30 ARG A O 19
ATOM 32667 N N . LEU A 1 31 ? 15.396 -3.934 1.283 1.00 0.00 31 LEU A N 19
ATOM 32668 C CA . LEU A 1 31 ? 14.463 -2.937 1.785 1.00 0.00 31 LEU A CA 19
ATOM 32669 C C . LEU A 1 31 ? 14.675 -2.811 3.294 1.00 0.00 31 LEU A C 19
ATOM 32670 O O . LEU A 1 31 ? 14.376 -3.744 4.041 1.00 0.00 31 LEU A O 19
ATOM 32686 N N . LYS A 1 32 ? 15.155 -1.646 3.734 1.00 0.00 32 LYS A N 19
ATOM 32687 C CA . LYS A 1 32 ? 15.310 -1.238 5.128 1.00 0.00 32 LYS A CA 19
ATOM 32688 C C . LYS A 1 32 ? 13.942 -1.145 5.828 1.00 0.00 32 LYS A C 19
ATOM 32689 O O . LYS A 1 32 ? 13.444 -0.042 6.072 1.00 0.00 32 LYS A O 19
ATOM 32708 N N . LYS A 1 33 ? 13.293 -2.264 6.174 1.00 0.00 33 LYS A N 19
ATOM 32709 C CA . LYS A 1 33 ? 11.957 -2.240 6.775 1.00 0.00 33 LYS A CA 19
ATOM 32710 C C . LYS A 1 33 ? 11.925 -1.673 8.206 1.00 0.00 33 LYS A C 19
ATOM 32711 O O . LYS A 1 33 ? 10.848 -1.453 8.757 1.00 0.00 33 LYS A O 19
ATOM 32730 N N . ASP A 1 34 ? 13.082 -1.407 8.808 1.00 0.00 34 ASP A N 19
ATOM 32731 C CA . ASP A 1 34 ? 13.219 -0.752 10.113 1.00 0.00 34 ASP A CA 19
ATOM 32732 C C . ASP A 1 34 ? 12.808 0.732 10.038 1.00 0.00 34 ASP A C 19
ATOM 32733 O O . ASP A 1 34 ? 12.471 1.344 11.049 1.00 0.00 34 ASP A O 19
ATOM 32742 N N . PHE A 1 35 ? 12.814 1.330 8.837 1.00 0.00 35 PHE A N 19
ATOM 32743 C CA . PHE A 1 35 ? 12.633 2.768 8.610 1.00 0.00 35 PHE A CA 19
ATOM 32744 C C . PHE A 1 35 ? 11.358 3.049 7.815 1.00 0.00 35 PHE A C 19
ATOM 32745 O O . PHE A 1 35 ? 11.310 3.977 7.009 1.00 0.00 35 PHE A O 19
ATOM 32762 N N . VAL A 1 36 ? 10.319 2.242 7.976 1.00 0.00 36 VAL A N 19
ATOM 32763 C CA . VAL A 1 36 ? 9.094 2.407 7.213 1.00 0.00 36 VAL A CA 19
ATOM 32764 C C . VAL A 1 36 ? 7.940 1.871 8.044 1.00 0.00 36 VAL A C 19
ATOM 32765 O O . VAL A 1 36 ? 8.136 1.032 8.923 1.00 0.00 36 VAL A O 19
ATOM 32778 N N . THR A 1 37 ? 6.734 2.339 7.753 1.00 0.00 37 THR A N 19
ATOM 32779 C CA . THR A 1 37 ? 5.480 1.806 8.229 1.00 0.00 37 THR A CA 19
ATOM 32780 C C . THR A 1 37 ? 4.404 2.391 7.311 1.00 0.00 37 THR A C 19
ATOM 32781 O O . THR A 1 37 ? 4.375 3.595 7.031 1.00 0.00 37 THR A O 19
ATOM 32792 N N . PHE A 1 38 ? 3.527 1.529 6.824 1.00 0.00 38 PHE A N 19
ATOM 32793 C CA . PHE A 1 38 ? 2.261 1.882 6.201 1.00 0.00 38 PHE A CA 19
ATOM 32794 C C . PHE A 1 38 ? 1.370 2.327 7.345 1.00 0.00 38 PHE A C 19
ATOM 32795 O O . PHE A 1 38 ? 0.976 1.493 8.163 1.00 0.00 38 PHE A O 19
ATOM 32812 N N . SER A 1 39 ? 1.121 3.630 7.455 1.00 0.00 39 SER A N 19
ATOM 32813 C CA . SER A 1 39 ? 0.198 4.086 8.497 1.00 0.00 39 SER A CA 19
ATOM 32814 C C . SER A 1 39 ? -1.208 4.224 7.917 1.00 0.00 39 SER A C 19
ATOM 32815 O O . SER A 1 39 ? -2.179 4.154 8.669 1.00 0.00 39 SER A O 19
ATOM 32823 N N . ARG A 1 40 ? -1.345 4.407 6.601 1.00 0.00 40 ARG A N 19
ATOM 32824 C CA . ARG A 1 40 ? -2.614 4.735 5.980 1.00 0.00 40 ARG A CA 19
ATOM 32825 C C . ARG A 1 40 ? -2.753 3.989 4.652 1.00 0.00 40 ARG A C 19
ATOM 32826 O O . ARG A 1 40 ? -1.771 3.501 4.092 1.00 0.00 40 ARG A O 19
ATOM 32847 N N . VAL A 1 41 ? -3.971 3.874 4.149 1.00 0.00 41 VAL A N 19
ATOM 32848 C CA . VAL A 1 41 ? -4.390 3.445 2.838 1.00 0.00 41 VAL A CA 19
ATOM 32849 C C . VAL A 1 41 ? -5.712 4.136 2.513 1.00 0.00 41 VAL A C 19
ATOM 32850 O O . VAL A 1 41 ? -6.527 4.362 3.412 1.00 0.00 41 VAL A O 19
ATOM 32863 N N . GLU A 1 42 ? -5.915 4.453 1.236 1.00 0.00 42 GLU A N 19
ATOM 32864 C CA . GLU A 1 42 ? -7.137 4.980 0.659 1.00 0.00 42 GLU A CA 19
ATOM 32865 C C . GLU A 1 42 ? -7.366 4.206 -0.640 1.00 0.00 42 GLU A C 19
ATOM 32866 O O . GLU A 1 42 ? -6.535 4.244 -1.546 1.00 0.00 42 GLU A O 19
ATOM 32878 N N . LEU A 1 43 ? -8.450 3.432 -0.726 1.00 0.00 43 LEU A N 19
ATOM 32879 C CA . LEU A 1 43 ? -8.801 2.738 -1.955 1.00 0.00 43 LEU A CA 19
ATOM 32880 C C . LEU A 1 43 ? -9.541 3.676 -2.899 1.00 0.00 43 LEU A C 19
ATOM 32881 O O . LEU A 1 43 ? -10.269 4.572 -2.458 1.00 0.00 43 LEU A O 19
ATOM 32897 N N . SER A 1 44 ? -9.444 3.353 -4.190 1.00 0.00 44 SER A N 19
ATOM 32898 C CA . SER A 1 44 ? -10.221 3.956 -5.258 1.00 0.00 44 SER A CA 19
ATOM 32899 C C . SER A 1 44 ? -11.706 3.838 -4.918 1.00 0.00 44 SER A C 19
ATOM 32900 O O . SER A 1 44 ? -12.127 2.858 -4.292 1.00 0.00 44 SER A O 19
ATOM 32908 N N . LYS A 1 45 ? -12.517 4.763 -5.435 1.00 0.00 45 LYS A N 19
ATOM 32909 C CA . LYS A 1 45 ? -13.964 4.811 -5.216 1.00 0.00 45 LYS A CA 19
ATOM 32910 C C . LYS A 1 45 ? -14.614 3.437 -5.361 1.00 0.00 45 LYS A C 19
ATOM 32911 O O . LYS A 1 45 ? -15.243 2.961 -4.419 1.00 0.00 45 LYS A O 19
ATOM 32930 N N . ASP A 1 46 ? -14.406 2.772 -6.500 1.00 0.00 46 ASP A N 19
ATOM 32931 C CA . ASP A 1 46 ? -15.024 1.478 -6.808 1.00 0.00 46 ASP A CA 19
ATOM 32932 C C . ASP A 1 46 ? -14.123 0.295 -6.407 1.00 0.00 46 ASP A C 19
ATOM 32933 O O . ASP A 1 46 ? -14.309 -0.815 -6.903 1.00 0.00 46 ASP A O 19
ATOM 32942 N N . LYS A 1 47 ? -13.153 0.488 -5.500 1.00 0.00 47 LYS A N 19
ATOM 32943 C CA . LYS A 1 47 ? -12.159 -0.510 -5.057 1.00 0.00 47 LYS A CA 19
ATOM 32944 C C . LYS A 1 47 ? -11.420 -1.159 -6.233 1.00 0.00 47 LYS A C 19
ATOM 32945 O O . LYS A 1 47 ? -11.169 -2.365 -6.256 1.00 0.00 47 LYS A O 19
ATOM 32964 N N . ARG A 1 48 ? -11.106 -0.337 -7.235 1.00 0.00 48 ARG A N 19
ATOM 32965 C CA . ARG A 1 48 ? -10.409 -0.729 -8.458 1.00 0.00 48 ARG A CA 19
ATOM 32966 C C . ARG A 1 48 ? -8.898 -0.737 -8.258 1.00 0.00 48 ARG A C 19
ATOM 32967 O O . ARG A 1 48 ? -8.199 -1.594 -8.800 1.00 0.00 48 ARG A O 19
ATOM 32988 N N . TYR A 1 49 ? -8.411 0.215 -7.471 1.00 0.00 49 TYR A N 19
ATOM 32989 C CA . TYR A 1 49 ? -7.020 0.434 -7.122 1.00 0.00 49 TYR A CA 19
ATOM 32990 C C . TYR A 1 49 ? -6.982 0.624 -5.616 1.00 0.00 49 TYR A C 19
ATOM 32991 O O . TYR A 1 49 ? -8.007 0.980 -5.019 1.00 0.00 49 TYR A O 19
ATOM 33009 N N . ALA A 1 50 ? -5.818 0.387 -5.026 1.00 0.00 50 ALA A N 19
ATOM 33010 C CA . ALA A 1 50 ? -5.587 0.591 -3.601 1.00 0.00 50 ALA A CA 19
ATOM 33011 C C . ALA A 1 50 ? -4.324 1.408 -3.389 1.00 0.00 50 ALA A C 19
ATOM 33012 O O . ALA A 1 50 ? -3.241 0.934 -3.737 1.00 0.00 50 ALA A O 19
ATOM 33019 N N . ASP A 1 51 ? -4.436 2.605 -2.812 1.00 0.00 51 ASP A N 19
ATOM 33020 C CA . ASP A 1 51 ? -3.301 3.499 -2.665 1.00 0.00 51 ASP A CA 19
ATOM 33021 C C . ASP A 1 51 ? -2.891 3.436 -1.197 1.00 0.00 51 ASP A C 19
ATOM 33022 O O . ASP A 1 51 ? -3.591 3.966 -0.334 1.00 0.00 51 ASP A O 19
ATOM 33031 N N . VAL A 1 52 ? -1.817 2.717 -0.870 1.00 0.00 52 VAL A N 19
ATOM 33032 C CA . VAL A 1 52 ? -1.262 2.705 0.488 1.00 0.00 52 VAL A CA 19
ATOM 33033 C C . VAL A 1 52 ? -0.439 3.979 0.671 1.00 0.00 52 VAL A C 19
ATOM 33034 O O . VAL A 1 52 ? 0.097 4.493 -0.307 1.00 0.00 52 VAL A O 19
ATOM 33047 N N . TYR A 1 53 ? -0.332 4.476 1.906 1.00 0.00 53 TYR A N 19
ATOM 33048 C CA . TYR A 1 53 ? 0.321 5.715 2.289 1.00 0.00 53 TYR A CA 19
ATOM 33049 C C . TYR A 1 53 ? 1.385 5.383 3.328 1.00 0.00 53 TYR A C 19
ATOM 33050 O O . TYR A 1 53 ? 1.088 4.870 4.416 1.00 0.00 53 TYR A O 19
ATOM 33068 N N . VAL A 1 54 ? 2.623 5.693 2.986 1.00 0.00 54 VAL A N 19
ATOM 33069 C CA . VAL A 1 54 ? 3.831 5.275 3.691 1.00 0.00 54 VAL A CA 19
ATOM 33070 C C . VAL A 1 54 ? 4.744 6.465 3.994 1.00 0.00 54 VAL A C 19
ATOM 33071 O O . VAL A 1 54 ? 4.860 7.377 3.182 1.00 0.00 54 VAL A O 19
ATOM 33084 N N . SER A 1 55 ? 5.410 6.447 5.149 1.00 0.00 55 SER A N 19
ATOM 33085 C CA . SER A 1 55 ? 6.143 7.601 5.689 1.00 0.00 55 SER A CA 19
ATOM 33086 C C . SER A 1 55 ? 7.637 7.270 5.894 1.00 0.00 55 SER A C 19
ATOM 33087 O O . SER A 1 55 ? 8.174 7.475 6.982 1.00 0.00 55 SER A O 19
ATOM 33095 N N . PHE A 1 56 ? 8.307 6.728 4.863 1.00 0.00 56 PHE A N 19
ATOM 33096 C CA . PHE A 1 56 ? 9.689 6.231 4.948 1.00 0.00 56 PHE A CA 19
ATOM 33097 C C . PHE A 1 56 ? 10.594 7.220 5.702 1.00 0.00 56 PHE A C 19
ATOM 33098 O O . PHE A 1 56 ? 10.674 8.391 5.330 1.00 0.00 56 PHE A O 19
ATOM 33115 N N . LEU A 1 57 ? 11.255 6.748 6.759 1.00 0.00 57 LEU A N 19
ATOM 33116 C CA . LEU A 1 57 ? 12.046 7.464 7.761 1.00 0.00 57 LEU A CA 19
ATOM 33117 C C . LEU A 1 57 ? 13.413 7.899 7.202 1.00 0.00 57 LEU A C 19
ATOM 33118 O O . LEU A 1 57 ? 14.421 7.868 7.909 1.00 0.00 57 LEU A O 19
ATOM 33134 N N . GLY A 1 58 ? 13.465 8.248 5.916 1.00 0.00 58 GLY A N 19
ATOM 33135 C CA . GLY A 1 58 ? 14.652 8.586 5.146 1.00 0.00 58 GLY A CA 19
ATOM 33136 C C . GLY A 1 58 ? 14.423 9.881 4.374 1.00 0.00 58 GLY A C 19
ATOM 33137 O O . GLY A 1 58 ? 13.481 10.628 4.648 1.00 0.00 58 GLY A O 19
ATOM 33141 N N . THR A 1 59 ? 15.303 10.180 3.424 1.00 0.00 59 THR A N 19
ATOM 33142 C CA . THR A 1 59 ? 15.307 11.451 2.704 1.00 0.00 59 THR A CA 19
ATOM 33143 C C . THR A 1 59 ? 14.175 11.476 1.667 1.00 0.00 59 THR A C 19
ATOM 33144 O O . THR A 1 59 ? 13.636 10.416 1.334 1.00 0.00 59 THR A O 19
ATOM 33155 N N . PRO A 1 60 ? 13.798 12.636 1.095 1.00 0.00 60 PRO A N 19
ATOM 33156 C CA . PRO A 1 60 ? 12.844 12.682 -0.016 1.00 0.00 60 PRO A CA 19
ATOM 33157 C C . PRO A 1 60 ? 13.428 12.143 -1.328 1.00 0.00 60 PRO A C 19
ATOM 33158 O O . PRO A 1 60 ? 12.790 12.236 -2.373 1.00 0.00 60 PRO A O 19
ATOM 33169 N N . GLU A 1 61 ? 14.645 11.612 -1.302 1.00 0.00 61 GLU A N 19
ATOM 33170 C CA . GLU A 1 61 ? 15.363 11.134 -2.462 1.00 0.00 61 GLU A CA 19
ATOM 33171 C C . GLU A 1 61 ? 15.390 9.608 -2.343 1.00 0.00 61 GLU A C 19
ATOM 33172 O O . GLU A 1 61 ? 14.796 8.948 -3.201 1.00 0.00 61 GLU A O 19
ATOM 33184 N N . GLU A 1 62 ? 15.876 9.058 -1.216 1.00 0.00 62 GLU A N 19
ATOM 33185 C CA . GLU A 1 62 ? 15.793 7.612 -0.973 1.00 0.00 62 GLU A CA 19
ATOM 33186 C C . GLU A 1 62 ? 14.336 7.153 -0.912 1.00 0.00 62 GLU A C 19
ATOM 33187 O O . GLU A 1 62 ? 14.002 6.113 -1.478 1.00 0.00 62 GLU A O 19
ATOM 33199 N N . ARG A 1 63 ? 13.439 7.926 -0.278 1.00 0.00 63 ARG A N 19
ATOM 33200 C CA . ARG A 1 63 ? 12.031 7.550 -0.130 1.00 0.00 63 ARG A CA 19
ATOM 33201 C C . ARG A 1 63 ? 11.377 7.225 -1.470 1.00 0.00 63 ARG A C 19
ATOM 33202 O O . ARG A 1 63 ? 10.433 6.444 -1.472 1.00 0.00 63 ARG A O 19
ATOM 33223 N N . LYS A 1 64 ? 11.843 7.791 -2.587 1.00 0.00 64 LYS A N 19
ATOM 33224 C CA . LYS A 1 64 ? 11.278 7.527 -3.908 1.00 0.00 64 LYS A CA 19
ATOM 33225 C C . LYS A 1 64 ? 11.827 6.259 -4.539 1.00 0.00 64 LYS A C 19
ATOM 33226 O O . LYS A 1 64 ? 11.116 5.615 -5.312 1.00 0.00 64 LYS A O 19
ATOM 33245 N N . GLU A 1 65 ? 13.065 5.902 -4.237 1.00 0.00 65 GLU A N 19
ATOM 33246 C CA . GLU A 1 65 ? 13.639 4.624 -4.628 1.00 0.00 65 GLU A CA 19
ATOM 33247 C C . GLU A 1 65 ? 12.864 3.467 -3.989 1.00 0.00 65 GLU A C 19
ATOM 33248 O O . GLU A 1 65 ? 12.546 2.504 -4.686 1.00 0.00 65 GLU A O 19
ATOM 33260 N N . THR A 1 66 ? 12.520 3.547 -2.697 1.00 0.00 66 THR A N 19
ATOM 33261 C CA . THR A 1 66 ? 11.904 2.421 -1.986 1.00 0.00 66 THR A CA 19
ATOM 33262 C C . THR A 1 66 ? 10.591 1.983 -2.647 1.00 0.00 66 THR A C 19
ATOM 33263 O O . THR A 1 66 ? 10.232 0.805 -2.604 1.00 0.00 66 THR A O 19
ATOM 33274 N N . VAL A 1 67 ? 9.911 2.924 -3.304 1.00 0.00 67 VAL A N 19
ATOM 33275 C CA . VAL A 1 67 ? 8.621 2.755 -3.950 1.00 0.00 67 VAL A CA 19
ATOM 33276 C C . VAL A 1 67 ? 8.704 1.683 -5.039 1.00 0.00 67 VAL A C 19
ATOM 33277 O O . VAL A 1 67 ? 7.761 0.901 -5.176 1.00 0.00 67 VAL A O 19
ATOM 33290 N N . GLU A 1 68 ? 9.821 1.585 -5.774 1.00 0.00 68 GLU A N 19
ATOM 33291 C CA . GLU A 1 68 ? 10.037 0.501 -6.714 1.00 0.00 68 GLU A CA 19
ATOM 33292 C C . GLU A 1 68 ? 10.052 -0.834 -5.989 1.00 0.00 68 GLU A C 19
ATOM 33293 O O . GLU A 1 68 ? 9.364 -1.752 -6.418 1.00 0.00 68 GLU A O 19
ATOM 33305 N N . ILE A 1 69 ? 10.830 -0.942 -4.911 1.00 0.00 69 ILE A N 19
ATOM 33306 C CA . ILE A 1 69 ? 11.044 -2.173 -4.153 1.00 0.00 69 ILE A CA 19
ATOM 33307 C C . ILE A 1 69 ? 9.703 -2.644 -3.576 1.00 0.00 69 ILE A C 19
ATOM 33308 O O . ILE A 1 69 ? 9.375 -3.831 -3.669 1.00 0.00 69 ILE A O 19
ATOM 33324 N N . LEU A 1 70 ? 8.908 -1.723 -3.024 1.00 0.00 70 LEU A N 19
ATOM 33325 C CA . LEU A 1 70 ? 7.583 -2.010 -2.490 1.00 0.00 70 LEU A CA 19
ATOM 33326 C C . LEU A 1 70 ? 6.680 -2.578 -3.590 1.00 0.00 70 LEU A C 19
ATOM 33327 O O . LEU A 1 70 ? 6.044 -3.617 -3.412 1.00 0.00 70 LEU A O 19
ATOM 33343 N N . ASN A 1 71 ? 6.622 -1.897 -4.737 1.00 0.00 71 ASN A N 19
ATOM 33344 C CA . ASN A 1 71 ? 5.738 -2.263 -5.840 1.00 0.00 71 ASN A CA 19
ATOM 33345 C C . ASN A 1 71 ? 6.164 -3.558 -6.521 1.00 0.00 71 ASN A C 19
ATOM 33346 O O . ASN A 1 71 ? 5.326 -4.368 -6.898 1.00 0.00 71 ASN A O 19
ATOM 33357 N N . ARG A 1 72 ? 7.460 -3.796 -6.664 1.00 0.00 72 ARG A N 19
ATOM 33358 C CA . ARG A 1 72 ? 8.042 -5.067 -7.054 1.00 0.00 72 ARG A CA 19
ATOM 33359 C C . ARG A 1 72 ? 7.496 -6.199 -6.183 1.00 0.00 72 ARG A C 19
ATOM 33360 O O . ARG A 1 72 ? 7.093 -7.235 -6.717 1.00 0.00 72 ARG A O 19
ATOM 33381 N N . ALA A 1 73 ? 7.428 -6.016 -4.864 1.00 0.00 73 ALA A N 19
ATOM 33382 C CA . ALA A 1 73 ? 6.866 -7.005 -3.953 1.00 0.00 73 ALA A CA 19
ATOM 33383 C C . ALA A 1 73 ? 5.329 -7.075 -4.000 1.00 0.00 73 ALA A C 19
ATOM 33384 O O . ALA A 1 73 ? 4.746 -7.857 -3.242 1.00 0.00 73 ALA A O 19
ATOM 33391 N N . LYS A 1 74 ? 4.628 -6.303 -4.849 1.00 0.00 74 LYS A N 19
ATOM 33392 C CA . LYS A 1 74 ? 3.172 -6.238 -4.799 1.00 0.00 74 LYS A CA 19
ATOM 33393 C C . LYS A 1 74 ? 2.503 -7.563 -5.150 1.00 0.00 74 LYS A C 19
ATOM 33394 O O . LYS A 1 74 ? 1.311 -7.702 -4.878 1.00 0.00 74 LYS A O 19
ATOM 33413 N N . GLY A 1 75 ? 3.222 -8.502 -5.772 1.00 0.00 75 GLY A N 19
ATOM 33414 C CA . GLY A 1 75 ? 2.731 -9.847 -6.008 1.00 0.00 75 GLY A CA 19
ATOM 33415 C C . GLY A 1 75 ? 2.419 -10.481 -4.665 1.00 0.00 75 GLY A C 19
ATOM 33416 O O . GLY A 1 75 ? 1.256 -10.580 -4.283 1.00 0.00 75 GLY A O 19
ATOM 33420 N N . PHE A 1 76 ? 3.476 -10.800 -3.920 1.00 0.00 76 PHE A N 19
ATOM 33421 C CA . PHE A 1 76 ? 3.442 -11.350 -2.571 1.00 0.00 76 PHE A CA 19
ATOM 33422 C C . PHE A 1 76 ? 2.429 -10.607 -1.688 1.00 0.00 76 PHE A C 19
ATOM 33423 O O . PHE A 1 76 ? 1.542 -11.247 -1.120 1.00 0.00 76 PHE A O 19
ATOM 33440 N N . PHE A 1 77 ? 2.502 -9.271 -1.610 1.00 0.00 77 PHE A N 19
ATOM 33441 C CA . PHE A 1 77 ? 1.571 -8.481 -0.802 1.00 0.00 77 PHE A CA 19
ATOM 33442 C C . PHE A 1 77 ? 0.114 -8.777 -1.170 1.00 0.00 77 PHE A C 19
ATOM 33443 O O . PHE A 1 77 ? -0.682 -9.127 -0.300 1.00 0.00 77 PHE A O 19
ATOM 33460 N N . ARG A 1 78 ? -0.262 -8.633 -2.443 1.00 0.00 78 ARG A N 19
ATOM 33461 C CA . ARG A 1 78 ? -1.649 -8.801 -2.875 1.00 0.00 78 ARG A CA 19
ATOM 33462 C C . ARG A 1 78 ? -2.102 -10.250 -2.731 1.00 0.00 78 ARG A C 19
ATOM 33463 O O . ARG A 1 78 ? -3.273 -10.488 -2.446 1.00 0.00 78 ARG A O 19
ATOM 33484 N N . THR A 1 79 ? -1.203 -11.213 -2.935 1.00 0.00 79 THR A N 19
ATOM 33485 C CA . THR A 1 79 ? -1.490 -12.628 -2.785 1.00 0.00 79 THR A CA 19
ATOM 33486 C C . THR A 1 79 ? -1.877 -12.956 -1.334 1.00 0.00 79 THR A C 19
ATOM 33487 O O . THR A 1 79 ? -2.727 -13.822 -1.111 1.00 0.00 79 THR A O 19
ATOM 33498 N N . PHE A 1 80 ? -1.334 -12.228 -0.356 1.00 0.00 80 PHE A N 19
ATOM 33499 C CA . PHE A 1 80 ? -1.767 -12.321 1.033 1.00 0.00 80 PHE A CA 19
ATOM 33500 C C . PHE A 1 80 ? -3.175 -11.752 1.204 1.00 0.00 80 PHE A C 19
ATOM 33501 O O . PHE A 1 80 ? -4.021 -12.388 1.834 1.00 0.00 80 PHE A O 19
ATOM 33518 N N . ILE A 1 81 ? -3.460 -10.571 0.644 1.00 0.00 81 ILE A N 19
ATOM 33519 C CA . ILE A 1 81 ? -4.789 -9.966 0.775 1.00 0.00 81 ILE A CA 19
ATOM 33520 C C . ILE A 1 81 ? -5.825 -10.913 0.187 1.00 0.00 81 ILE A C 19
ATOM 33521 O O . ILE A 1 81 ? -6.820 -11.212 0.838 1.00 0.00 81 ILE A O 19
ATOM 33537 N N . ALA A 1 82 ? -5.572 -11.410 -1.024 1.00 0.00 82 ALA A N 19
ATOM 33538 C CA . ALA A 1 82 ? -6.477 -12.304 -1.720 1.00 0.00 82 ALA A CA 19
ATOM 33539 C C . ALA A 1 82 ? -6.515 -13.705 -1.092 1.00 0.00 82 ALA A C 19
ATOM 33540 O O . ALA A 1 82 ? -7.287 -14.530 -1.565 1.00 0.00 82 ALA A O 19
ATOM 33547 N N . LYS A 1 83 ? -5.690 -14.037 -0.089 1.00 0.00 83 LYS A N 19
ATOM 33548 C CA . LYS A 1 83 ? -5.950 -15.198 0.768 1.00 0.00 83 LYS A CA 19
ATOM 33549 C C . LYS A 1 83 ? -7.051 -14.842 1.762 1.00 0.00 83 LYS A C 19
ATOM 33550 O O . LYS A 1 83 ? -7.970 -15.638 1.956 1.00 0.00 83 LYS A O 19
ATOM 33569 N N . ASN A 1 84 ? -6.883 -13.701 2.428 1.00 0.00 84 ASN A N 19
ATOM 33570 C CA . ASN A 1 84 ? -7.725 -13.221 3.510 1.00 0.00 84 ASN A CA 19
ATOM 33571 C C . ASN A 1 84 ? -9.109 -12.864 2.974 1.00 0.00 84 ASN A C 19
ATOM 33572 O O . ASN A 1 84 ? -10.075 -13.585 3.216 1.00 0.00 84 ASN A O 19
ATOM 33583 N N . LEU A 1 85 ? -9.213 -11.741 2.264 1.00 0.00 85 LEU A N 19
ATOM 33584 C CA . LEU A 1 85 ? -10.454 -11.232 1.697 1.00 0.00 85 LEU A CA 19
ATOM 33585 C C . LEU A 1 85 ? -10.848 -12.062 0.469 1.00 0.00 85 LEU A C 19
ATOM 33586 O O . LEU A 1 85 ? -10.092 -12.925 0.024 1.00 0.00 85 LEU A O 19
ATOM 33602 N N . ARG A 1 86 ? -12.022 -11.757 -0.093 1.00 0.00 86 ARG A N 19
ATOM 33603 C CA . ARG A 1 86 ? -12.651 -12.416 -1.237 1.00 0.00 86 ARG A CA 19
ATOM 33604 C C . ARG A 1 86 ? -11.639 -12.673 -2.350 1.00 0.00 86 ARG A C 19
ATOM 33605 O O . ARG A 1 86 ? -11.090 -11.727 -2.921 1.00 0.00 86 ARG A O 19
ATOM 33626 N N . LEU A 1 87 ? -11.325 -13.941 -2.609 1.00 0.00 87 LEU A N 19
ATOM 33627 C CA . LEU A 1 87 ? -10.285 -14.275 -3.568 1.00 0.00 87 LEU A CA 19
ATOM 33628 C C . LEU A 1 87 ? -10.643 -14.000 -5.019 1.00 0.00 87 LEU A C 19
ATOM 33629 O O . LEU A 1 87 ? -11.756 -13.578 -5.331 1.00 0.00 87 LEU A O 19
ATOM 33645 N N . TYR A 1 88 ? -9.664 -14.236 -5.905 1.00 0.00 88 TYR A N 19
ATOM 33646 C CA . TYR A 1 88 ? -9.689 -14.053 -7.350 1.00 0.00 88 TYR A CA 19
ATOM 33647 C C . TYR A 1 88 ? -9.817 -12.580 -7.739 1.00 0.00 88 TYR A C 19
ATOM 33648 O O . TYR A 1 88 ? -9.540 -12.214 -8.887 1.00 0.00 88 TYR A O 19
ATOM 33666 N N . VAL A 1 89 ? -10.159 -11.721 -6.778 1.00 0.00 89 VAL A N 19
ATOM 33667 C CA . VAL A 1 89 ? -10.641 -10.372 -7.041 1.00 0.00 89 VAL A CA 19
ATOM 33668 C C . VAL A 1 89 ? -10.130 -9.401 -5.977 1.00 0.00 89 VAL A C 19
ATOM 33669 O O . VAL A 1 89 ? -10.768 -9.182 -4.944 1.00 0.00 89 VAL A O 19
ATOM 33682 N N . ALA A 1 90 ? -8.988 -8.787 -6.259 1.00 0.00 90 ALA A N 19
ATOM 33683 C CA . ALA A 1 90 ? -8.387 -7.720 -5.460 1.00 0.00 90 ALA A CA 19
ATOM 33684 C C . ALA A 1 90 ? -8.013 -6.533 -6.372 1.00 0.00 90 ALA A C 19
ATOM 33685 O O . ALA A 1 90 ? -7.740 -6.744 -7.558 1.00 0.00 90 ALA A O 19
ATOM 33692 N N . PRO A 1 91 ? -7.976 -5.289 -5.858 1.00 0.00 91 PRO A N 19
ATOM 33693 C CA . PRO A 1 91 ? -7.479 -4.123 -6.578 1.00 0.00 91 PRO A CA 19
ATOM 33694 C C . PRO A 1 91 ? -5.978 -4.206 -6.837 1.00 0.00 91 PRO A C 19
ATOM 33695 O O . PRO A 1 91 ? -5.228 -4.898 -6.147 1.00 0.00 91 PRO A O 19
ATOM 33706 N N . GLU A 1 92 ? -5.530 -3.378 -7.771 1.00 0.00 92 GLU A N 19
ATOM 33707 C CA . GLU A 1 92 ? -4.135 -3.056 -7.984 1.00 0.00 92 GLU A CA 19
ATOM 33708 C C . GLU A 1 92 ? -3.560 -2.407 -6.726 1.00 0.00 92 GLU A C 19
ATOM 33709 O O . GLU A 1 92 ? -3.883 -1.265 -6.403 1.00 0.00 92 GLU A O 19
ATOM 33721 N N . ILE A 1 93 ? -2.676 -3.136 -6.042 1.00 0.00 93 ILE A N 19
ATOM 33722 C CA . ILE A 1 93 ? -1.791 -2.569 -5.037 1.00 0.00 93 ILE A CA 19
ATOM 33723 C C . ILE A 1 93 ? -0.962 -1.476 -5.699 1.00 0.00 93 ILE A C 19
ATOM 33724 O O . ILE A 1 93 ? -0.434 -1.699 -6.794 1.00 0.00 93 ILE A O 19
ATOM 33740 N N . ARG A 1 94 ? -0.807 -0.358 -5.001 1.00 0.00 94 ARG A N 19
ATOM 33741 C CA . ARG A 1 94 ? 0.122 0.727 -5.261 1.00 0.00 94 ARG A CA 19
ATOM 33742 C C . ARG A 1 94 ? 0.626 1.219 -3.903 1.00 0.00 94 ARG A C 19
ATOM 33743 O O . ARG A 1 94 ? -0.100 1.111 -2.911 1.00 0.00 94 ARG A O 19
ATOM 33764 N N . PHE A 1 95 ? 1.817 1.803 -3.853 1.00 0.00 95 PHE A N 19
ATOM 33765 C CA . PHE A 1 95 ? 2.396 2.380 -2.647 1.00 0.00 95 PHE A CA 19
ATOM 33766 C C . PHE A 1 95 ? 2.741 3.830 -2.930 1.00 0.00 95 PHE A C 19
ATOM 33767 O O . PHE A 1 95 ? 3.582 4.104 -3.781 1.00 0.00 95 PHE A O 19
ATOM 33784 N N . TYR A 1 96 ? 2.063 4.752 -2.261 1.00 0.00 96 TYR A N 19
ATOM 33785 C CA . TYR A 1 96 ? 2.298 6.182 -2.329 1.00 0.00 96 TYR A CA 19
ATOM 33786 C C . TYR A 1 96 ? 2.923 6.592 -1.004 1.00 0.00 96 TYR A C 19
ATOM 33787 O O . TYR A 1 96 ? 2.507 6.180 0.074 1.00 0.00 96 TYR A O 19
ATOM 33805 N N . GLU A 1 97 ? 3.959 7.404 -1.050 1.00 0.00 97 GLU A N 19
ATOM 33806 C CA . GLU A 1 97 ? 4.740 7.779 0.115 1.00 0.00 97 GLU A CA 19
ATOM 33807 C C . GLU A 1 97 ? 4.048 9.039 0.671 1.00 0.00 97 GLU A C 19
ATOM 33808 O O . GLU A 1 97 ? 4.416 10.178 0.375 1.00 0.00 97 GLU A O 19
ATOM 33820 N N . ASP A 1 98 ? 2.927 8.806 1.349 1.00 0.00 98 ASP A N 19
ATOM 33821 C CA . ASP A 1 98 ? 2.125 9.735 2.149 1.00 0.00 98 ASP A CA 19
ATOM 33822 C C . ASP A 1 98 ? 1.911 11.097 1.478 1.00 0.00 98 ASP A C 19
ATOM 33823 O O . ASP A 1 98 ? 2.456 12.115 1.902 1.00 0.00 98 ASP A O 19
ATOM 33832 N N . LYS A 1 99 ? 1.176 11.084 0.360 1.00 0.00 99 LYS A N 19
ATOM 33833 C CA . LYS A 1 99 ? 1.125 12.189 -0.608 1.00 0.00 99 LYS A CA 19
ATOM 33834 C C . LYS A 1 99 ? -0.228 12.348 -1.287 1.00 0.00 99 LYS A C 19
ATOM 33835 O O . LYS A 1 99 ? -0.638 13.476 -1.552 1.00 0.00 99 LYS A O 19
ATOM 33854 N N . GLY A 1 100 ? -0.933 11.248 -1.557 1.00 0.00 100 GLY A N 19
ATOM 33855 C CA . GLY A 1 100 ? -2.158 11.244 -2.334 1.00 0.00 100 GLY A CA 19
ATOM 33856 C C . GLY A 1 100 ? -1.905 11.698 -3.765 1.00 0.00 100 GLY A C 19
ATOM 33857 O O . GLY A 1 100 ? -1.400 10.916 -4.570 1.00 0.00 100 GLY A O 19
ATOM 33861 N N . ILE A 1 101 ? -2.292 12.930 -4.087 1.00 0.00 101 ILE A N 19
ATOM 33862 C CA . ILE A 1 101 ? -2.433 13.454 -5.435 1.00 0.00 101 ILE A CA 19
ATOM 33863 C C . ILE A 1 101 ? -1.917 14.894 -5.431 1.00 0.00 101 ILE A C 19
ATOM 33864 O O . ILE A 1 101 ? -2.350 15.694 -4.602 1.00 0.00 101 ILE A O 19
ATOM 33880 N N . GLU A 1 102 ? -1.063 15.243 -6.393 1.00 0.00 102 GLU A N 19
ATOM 33881 C CA . GLU A 1 102 ? -0.616 16.618 -6.606 1.00 0.00 102 GLU A CA 19
ATOM 33882 C C . GLU A 1 102 ? -1.474 17.338 -7.664 1.00 0.00 102 GLU A C 19
ATOM 33883 O O . GLU A 1 102 ? -1.494 18.569 -7.706 1.00 0.00 102 GLU A O 19
ATOM 33895 N N . ALA A 1 103 ? -2.183 16.597 -8.525 1.00 0.00 103 ALA A N 19
ATOM 33896 C CA . ALA A 1 103 ? -2.997 17.168 -9.594 1.00 0.00 103 ALA A CA 19
ATOM 33897 C C . ALA A 1 103 ? -4.171 17.955 -9.008 1.00 0.00 103 ALA A C 19
ATOM 33898 O O . ALA A 1 103 ? -4.918 17.431 -8.181 1.00 0.00 103 ALA A O 19
ATOM 33905 N N . SER A 1 104 ? -4.336 19.201 -9.452 1.00 0.00 104 SER A N 19
ATOM 33906 C CA . SER A 1 104 ? -5.372 20.110 -8.980 1.00 0.00 104 SER A CA 19
ATOM 33907 C C . SER A 1 104 ? -6.742 19.594 -9.434 1.00 0.00 104 SER A C 19
ATOM 33908 O O . SER A 1 104 ? -7.123 19.804 -10.587 1.00 0.00 104 SER A O 19
ATOM 33916 N N . VAL A 1 105 ? -7.450 18.906 -8.536 1.00 0.00 105 VAL A N 19
ATOM 33917 C CA . VAL A 1 105 ? -8.666 18.147 -8.815 1.00 0.00 105 VAL A CA 19
ATOM 33918 C C . VAL A 1 105 ? -9.682 18.941 -9.637 1.00 0.00 105 VAL A C 19
ATOM 33919 O O . VAL A 1 105 ? -10.131 18.431 -10.665 1.00 0.00 105 VAL A O 19
ATOM 33932 N N . LYS A 1 106 ? -10.027 20.150 -9.181 1.00 0.00 106 LYS A N 19
ATOM 33933 C CA . LYS A 1 106 ? -11.075 21.018 -9.702 1.00 0.00 106 LYS A CA 19
ATOM 33934 C C . LYS A 1 106 ? -12.396 20.299 -9.906 1.00 0.00 106 LYS A C 19
ATOM 33935 O O . LYS A 1 106 ? -13.237 20.437 -8.995 1.00 0.00 106 LYS A O 19
ATOM 33954 N N . GLY A 1 1 ? -10.257 10.004 2.599 1.00 0.00 1 GLY A N 20
ATOM 33955 C CA . GLY A 1 1 ? -9.645 11.291 2.268 1.00 0.00 1 GLY A CA 20
ATOM 33956 C C . GLY A 1 1 ? -10.737 12.249 1.878 1.00 0.00 1 GLY A C 20
ATOM 33957 O O . GLY A 1 1 ? -11.596 12.519 2.706 1.00 0.00 1 GLY A O 20
ATOM 33961 N N . MET A 1 2 ? -10.731 12.719 0.635 1.00 0.00 2 MET A N 20
ATOM 33962 C CA . MET A 1 2 ? -11.634 13.726 0.094 1.00 0.00 2 MET A CA 20
ATOM 33963 C C . MET A 1 2 ? -13.085 13.210 0.060 1.00 0.00 2 MET A C 20
ATOM 33964 O O . MET A 1 2 ? -13.475 12.514 -0.882 1.00 0.00 2 MET A O 20
ATOM 33978 N N . ASN A 1 3 ? -13.857 13.501 1.115 1.00 0.00 3 ASN A N 20
ATOM 33979 C CA . ASN A 1 3 ? -15.286 13.225 1.308 1.00 0.00 3 ASN A CA 20
ATOM 33980 C C . ASN A 1 3 ? -15.674 11.804 0.868 1.00 0.00 3 ASN A C 20
ATOM 33981 O O . ASN A 1 3 ? -16.371 11.647 -0.137 1.00 0.00 3 ASN A O 20
ATOM 33992 N N . PRO A 1 4 ? -15.244 10.742 1.571 1.00 0.00 4 PRO A N 20
ATOM 33993 C CA . PRO A 1 4 ? -15.413 9.368 1.113 1.00 0.00 4 PRO A CA 20
ATOM 33994 C C . PRO A 1 4 ? -16.867 8.905 1.267 1.00 0.00 4 PRO A C 20
ATOM 33995 O O . PRO A 1 4 ? -17.470 9.074 2.332 1.00 0.00 4 PRO A O 20
ATOM 34006 N N . ALA A 1 5 ? -17.402 8.224 0.249 1.00 0.00 5 ALA A N 20
ATOM 34007 C CA . ALA A 1 5 ? -18.741 7.630 0.239 1.00 0.00 5 ALA A CA 20
ATOM 34008 C C . ALA A 1 5 ? -18.851 6.348 1.091 1.00 0.00 5 ALA A C 20
ATOM 34009 O O . ALA A 1 5 ? -19.590 5.429 0.738 1.00 0.00 5 ALA A O 20
ATOM 34016 N N . TYR A 1 6 ? -18.133 6.266 2.218 1.00 0.00 6 TYR A N 20
ATOM 34017 C CA . TYR A 1 6 ? -18.105 5.111 3.121 1.00 0.00 6 TYR A CA 20
ATOM 34018 C C . TYR A 1 6 ? -17.626 3.823 2.423 1.00 0.00 6 TYR A C 20
ATOM 34019 O O . TYR A 1 6 ? -17.065 3.891 1.329 1.00 0.00 6 TYR A O 20
ATOM 34037 N N . ARG A 1 7 ? -17.723 2.664 3.097 1.00 0.00 7 ARG A N 20
ATOM 34038 C CA . ARG A 1 7 ? -17.238 1.347 2.641 1.00 0.00 7 ARG A CA 20
ATOM 34039 C C . ARG A 1 7 ? -15.828 1.425 2.031 1.00 0.00 7 ARG A C 20
ATOM 34040 O O . ARG A 1 7 ? -15.524 0.762 1.036 1.00 0.00 7 ARG A O 20
ATOM 34061 N N . LYS A 1 8 ? -14.931 2.218 2.623 1.00 0.00 8 LYS A N 20
ATOM 34062 C CA . LYS A 1 8 ? -13.528 2.294 2.205 1.00 0.00 8 LYS A CA 20
ATOM 34063 C C . LYS A 1 8 ? -12.641 1.704 3.294 1.00 0.00 8 LYS A C 20
ATOM 34064 O O . LYS A 1 8 ? -11.775 0.899 2.959 1.00 0.00 8 LYS A O 20
ATOM 34083 N N . ALA A 1 9 ? -12.917 1.968 4.577 1.00 0.00 9 ALA A N 20
ATOM 34084 C CA . ALA A 1 9 ? -12.116 1.480 5.702 1.00 0.00 9 ALA A CA 20
ATOM 34085 C C . ALA A 1 9 ? -11.980 -0.046 5.732 1.00 0.00 9 ALA A C 20
ATOM 34086 O O . ALA A 1 9 ? -10.989 -0.557 6.257 1.00 0.00 9 ALA A O 20
ATOM 34093 N N . MET A 1 10 ? -12.947 -0.767 5.159 1.00 0.00 10 MET A N 20
ATOM 34094 C CA . MET A 1 10 ? -12.956 -2.218 5.048 1.00 0.00 10 MET A CA 20
ATOM 34095 C C . MET A 1 10 ? -11.835 -2.747 4.154 1.00 0.00 10 MET A C 20
ATOM 34096 O O . MET A 1 10 ? -11.608 -3.952 4.182 1.00 0.00 10 MET A O 20
ATOM 34110 N N . LEU A 1 11 ? -11.131 -1.892 3.399 1.00 0.00 11 LEU A N 20
ATOM 34111 C CA . LEU A 1 11 ? -9.881 -2.257 2.751 1.00 0.00 11 LEU A CA 20
ATOM 34112 C C . LEU A 1 11 ? -8.734 -1.423 3.320 1.00 0.00 11 LEU A C 20
ATOM 34113 O O . LEU A 1 11 ? -7.788 -2.052 3.752 1.00 0.00 11 LEU A O 20
ATOM 34129 N N . GLU A 1 12 ? -8.807 -0.085 3.414 1.00 0.00 12 GLU A N 20
ATOM 34130 C CA . GLU A 1 12 ? -7.760 0.787 3.998 1.00 0.00 12 GLU A CA 20
ATOM 34131 C C . GLU A 1 12 ? -7.248 0.175 5.324 1.00 0.00 12 GLU A C 20
ATOM 34132 O O . GLU A 1 12 ? -6.139 -0.350 5.384 1.00 0.00 12 GLU A O 20
ATOM 34144 N N . SER A 1 13 ? -8.050 0.173 6.388 1.00 0.00 13 SER A N 20
ATOM 34145 C CA . SER A 1 13 ? -7.600 -0.226 7.721 1.00 0.00 13 SER A CA 20
ATOM 34146 C C . SER A 1 13 ? -7.262 -1.727 7.804 1.00 0.00 13 SER A C 20
ATOM 34147 O O . SER A 1 13 ? -6.588 -2.152 8.744 1.00 0.00 13 SER A O 20
ATOM 34155 N N . GLU A 1 14 ? -7.716 -2.525 6.833 1.00 0.00 14 GLU A N 20
ATOM 34156 C CA . GLU A 1 14 ? -7.408 -3.942 6.731 1.00 0.00 14 GLU A CA 20
ATOM 34157 C C . GLU A 1 14 ? -6.015 -4.137 6.120 1.00 0.00 14 GLU A C 20
ATOM 34158 O O . GLU A 1 14 ? -5.171 -4.817 6.705 1.00 0.00 14 GLU A O 20
ATOM 34170 N N . ILE A 1 15 ? -5.782 -3.522 4.955 1.00 0.00 15 ILE A N 20
ATOM 34171 C CA . ILE A 1 15 ? -4.534 -3.493 4.197 1.00 0.00 15 ILE A CA 20
ATOM 34172 C C . ILE A 1 15 ? -3.420 -2.979 5.103 1.00 0.00 15 ILE A C 20
ATOM 34173 O O . ILE A 1 15 ? -2.325 -3.528 5.073 1.00 0.00 15 ILE A O 20
ATOM 34189 N N . GLN A 1 16 ? -3.697 -1.942 5.896 1.00 0.00 16 GLN A N 20
ATOM 34190 C CA . GLN A 1 16 ? -2.724 -1.290 6.756 1.00 0.00 16 GLN A CA 20
ATOM 34191 C C . GLN A 1 16 ? -2.010 -2.310 7.653 1.00 0.00 16 GLN A C 20
ATOM 34192 O O . GLN A 1 16 ? -0.786 -2.279 7.759 1.00 0.00 16 GLN A O 20
ATOM 34206 N N . LYS A 1 17 ? -2.775 -3.218 8.260 1.00 0.00 17 LYS A N 20
ATOM 34207 C CA . LYS A 1 17 ? -2.287 -4.335 9.066 1.00 0.00 17 LYS A CA 20
ATOM 34208 C C . LYS A 1 17 ? -1.702 -5.434 8.186 1.00 0.00 17 LYS A C 20
ATOM 34209 O O . LYS A 1 17 ? -0.547 -5.802 8.367 1.00 0.00 17 LYS A O 20
ATOM 34228 N N . LEU A 1 18 ? -2.467 -5.931 7.212 1.00 0.00 18 LEU A N 20
ATOM 34229 C CA . LEU A 1 18 ? -2.063 -7.074 6.386 1.00 0.00 18 LEU A CA 20
ATOM 34230 C C . LEU A 1 18 ? -0.702 -6.845 5.718 1.00 0.00 18 LEU A C 20
ATOM 34231 O O . LEU A 1 18 ? 0.078 -7.787 5.585 1.00 0.00 18 LEU A O 20
ATOM 34247 N N . LEU A 1 19 ? -0.401 -5.616 5.290 1.00 0.00 19 LEU A N 20
ATOM 34248 C CA . LEU A 1 19 ? 0.881 -5.286 4.682 1.00 0.00 19 LEU A CA 20
ATOM 34249 C C . LEU A 1 19 ? 2.024 -5.336 5.689 1.00 0.00 19 LEU A C 20
ATOM 34250 O O . LEU A 1 19 ? 3.152 -5.589 5.280 1.00 0.00 19 LEU A O 20
ATOM 34266 N N . MET A 1 20 ? 1.783 -5.042 6.965 1.00 0.00 20 MET A N 20
ATOM 34267 C CA . MET A 1 20 ? 2.817 -4.988 7.990 1.00 0.00 20 MET A CA 20
ATOM 34268 C C . MET A 1 20 ? 3.277 -6.401 8.334 1.00 0.00 20 MET A C 20
ATOM 34269 O O . MET A 1 20 ? 4.481 -6.659 8.261 1.00 0.00 20 MET A O 20
ATOM 34283 N N . GLU A 1 21 ? 2.339 -7.320 8.601 1.00 0.00 21 GLU A N 20
ATOM 34284 C CA . GLU A 1 21 ? 2.595 -8.758 8.695 1.00 0.00 21 GLU A CA 20
ATOM 34285 C C . GLU A 1 21 ? 3.490 -9.210 7.531 1.00 0.00 21 GLU A C 20
ATOM 34286 O O . GLU A 1 21 ? 4.579 -9.764 7.717 1.00 0.00 21 GLU A O 20
ATOM 34298 N N . ALA A 1 22 ? 3.030 -8.937 6.308 1.00 0.00 22 ALA A N 20
ATOM 34299 C CA . ALA A 1 22 ? 3.717 -9.349 5.100 1.00 0.00 22 ALA A CA 20
ATOM 34300 C C . ALA A 1 22 ? 5.083 -8.658 4.941 1.00 0.00 22 ALA A C 20
ATOM 34301 O O . ALA A 1 22 ? 5.994 -9.268 4.387 1.00 0.00 22 ALA A O 20
ATOM 34308 N N . LEU A 1 23 ? 5.268 -7.419 5.416 1.00 0.00 23 LEU A N 20
ATOM 34309 C CA . LEU A 1 23 ? 6.537 -6.694 5.334 1.00 0.00 23 LEU A CA 20
ATOM 34310 C C . LEU A 1 23 ? 7.602 -7.430 6.125 1.00 0.00 23 LEU A C 20
ATOM 34311 O O . LEU A 1 23 ? 8.717 -7.552 5.624 1.00 0.00 23 LEU A O 20
ATOM 34327 N N . GLN A 1 24 ? 7.301 -7.928 7.325 1.00 0.00 24 GLN A N 20
ATOM 34328 C CA . GLN A 1 24 ? 8.307 -8.642 8.095 1.00 0.00 24 GLN A CA 20
ATOM 34329 C C . GLN A 1 24 ? 8.837 -9.840 7.292 1.00 0.00 24 GLN A C 20
ATOM 34330 O O . GLN A 1 24 ? 10.053 -10.040 7.203 1.00 0.00 24 GLN A O 20
ATOM 34344 N N . GLN A 1 25 ? 7.923 -10.581 6.659 1.00 0.00 25 GLN A N 20
ATOM 34345 C CA . GLN A 1 25 ? 8.191 -11.745 5.821 1.00 0.00 25 GLN A CA 20
ATOM 34346 C C . GLN A 1 25 ? 8.758 -11.389 4.436 1.00 0.00 25 GLN A C 20
ATOM 34347 O O . GLN A 1 25 ? 9.137 -12.299 3.695 1.00 0.00 25 GLN A O 20
ATOM 34361 N N . LEU A 1 26 ? 8.785 -10.119 4.031 1.00 0.00 26 LEU A N 20
ATOM 34362 C CA . LEU A 1 26 ? 8.964 -9.725 2.638 1.00 0.00 26 LEU A CA 20
ATOM 34363 C C . LEU A 1 26 ? 10.328 -10.174 2.096 1.00 0.00 26 LEU A C 20
ATOM 34364 O O . LEU A 1 26 ? 11.386 -9.902 2.669 1.00 0.00 26 LEU A O 20
ATOM 34380 N N . ARG A 1 27 ? 10.310 -10.841 0.937 1.00 0.00 27 ARG A N 20
ATOM 34381 C CA . ARG A 1 27 ? 11.481 -11.392 0.255 1.00 0.00 27 ARG A CA 20
ATOM 34382 C C . ARG A 1 27 ? 12.445 -10.333 -0.307 1.00 0.00 27 ARG A C 20
ATOM 34383 O O . ARG A 1 27 ? 13.319 -10.698 -1.089 1.00 0.00 27 ARG A O 20
ATOM 34404 N N . ASP A 1 28 ? 12.345 -9.056 0.068 1.00 0.00 28 ASP A N 20
ATOM 34405 C CA . ASP A 1 28 ? 13.124 -7.951 -0.503 1.00 0.00 28 ASP A CA 20
ATOM 34406 C C . ASP A 1 28 ? 14.206 -7.508 0.490 1.00 0.00 28 ASP A C 20
ATOM 34407 O O . ASP A 1 28 ? 13.996 -6.532 1.208 1.00 0.00 28 ASP A O 20
ATOM 34416 N N . PRO A 1 29 ? 15.382 -8.155 0.549 1.00 0.00 29 PRO A N 20
ATOM 34417 C CA . PRO A 1 29 ? 16.460 -7.820 1.482 1.00 0.00 29 PRO A CA 20
ATOM 34418 C C . PRO A 1 29 ? 17.047 -6.424 1.244 1.00 0.00 29 PRO A C 20
ATOM 34419 O O . PRO A 1 29 ? 17.614 -5.823 2.158 1.00 0.00 29 PRO A O 20
ATOM 34430 N N . ARG A 1 30 ? 16.892 -5.910 0.017 1.00 0.00 30 ARG A N 20
ATOM 34431 C CA . ARG A 1 30 ? 17.345 -4.587 -0.404 1.00 0.00 30 ARG A CA 20
ATOM 34432 C C . ARG A 1 30 ? 16.715 -3.537 0.491 1.00 0.00 30 ARG A C 20
ATOM 34433 O O . ARG A 1 30 ? 17.404 -2.663 1.004 1.00 0.00 30 ARG A O 20
ATOM 34454 N N . LEU A 1 31 ? 15.404 -3.645 0.686 1.00 0.00 31 LEU A N 20
ATOM 34455 C CA . LEU A 1 31 ? 14.647 -2.633 1.380 1.00 0.00 31 LEU A CA 20
ATOM 34456 C C . LEU A 1 31 ? 14.898 -2.744 2.885 1.00 0.00 31 LEU A C 20
ATOM 34457 O O . LEU A 1 31 ? 14.601 -3.768 3.502 1.00 0.00 31 LEU A O 20
ATOM 34473 N N . LYS A 1 32 ? 15.407 -1.673 3.481 1.00 0.00 32 LYS A N 20
ATOM 34474 C CA . LYS A 1 32 ? 15.597 -1.459 4.910 1.00 0.00 32 LYS A CA 20
ATOM 34475 C C . LYS A 1 32 ? 14.240 -1.354 5.604 1.00 0.00 32 LYS A C 20
ATOM 34476 O O . LYS A 1 32 ? 13.733 -0.250 5.810 1.00 0.00 32 LYS A O 20
ATOM 34495 N N . LYS A 1 33 ? 13.603 -2.486 5.936 1.00 0.00 33 LYS A N 20
ATOM 34496 C CA . LYS A 1 33 ? 12.225 -2.498 6.435 1.00 0.00 33 LYS A CA 20
ATOM 34497 C C . LYS A 1 33 ? 12.106 -1.748 7.754 1.00 0.00 33 LYS A C 20
ATOM 34498 O O . LYS A 1 33 ? 11.064 -1.188 8.064 1.00 0.00 33 LYS A O 20
ATOM 34517 N N . ASP A 1 34 ? 13.168 -1.775 8.544 1.00 0.00 34 ASP A N 20
ATOM 34518 C CA . ASP A 1 34 ? 13.216 -1.168 9.879 1.00 0.00 34 ASP A CA 20
ATOM 34519 C C . ASP A 1 34 ? 13.065 0.345 9.817 1.00 0.00 34 ASP A C 20
ATOM 34520 O O . ASP A 1 34 ? 12.737 0.981 10.814 1.00 0.00 34 ASP A O 20
ATOM 34529 N N . PHE A 1 35 ? 13.283 0.933 8.643 1.00 0.00 35 PHE A N 20
ATOM 34530 C CA . PHE A 1 35 ? 13.099 2.347 8.402 1.00 0.00 35 PHE A CA 20
ATOM 34531 C C . PHE A 1 35 ? 11.797 2.596 7.659 1.00 0.00 35 PHE A C 20
ATOM 34532 O O . PHE A 1 35 ? 11.708 3.593 6.954 1.00 0.00 35 PHE A O 20
ATOM 34549 N N . VAL A 1 36 ? 10.794 1.722 7.734 1.00 0.00 36 VAL A N 20
ATOM 34550 C CA . VAL A 1 36 ? 9.546 2.011 7.056 1.00 0.00 36 VAL A CA 20
ATOM 34551 C C . VAL A 1 36 ? 8.354 1.465 7.818 1.00 0.00 36 VAL A C 20
ATOM 34552 O O . VAL A 1 36 ? 8.465 0.492 8.570 1.00 0.00 36 VAL A O 20
ATOM 34565 N N . THR A 1 37 ? 7.207 2.104 7.602 1.00 0.00 37 THR A N 20
ATOM 34566 C CA . THR A 1 37 ? 5.933 1.665 8.142 1.00 0.00 37 THR A CA 20
ATOM 34567 C C . THR A 1 37 ? 4.796 2.283 7.315 1.00 0.00 37 THR A C 20
ATOM 34568 O O . THR A 1 37 ? 4.877 3.435 6.876 1.00 0.00 37 THR A O 20
ATOM 34579 N N . PHE A 1 38 ? 3.751 1.496 7.058 1.00 0.00 38 PHE A N 20
ATOM 34580 C CA . PHE A 1 38 ? 2.563 1.898 6.314 1.00 0.00 38 PHE A CA 20
ATOM 34581 C C . PHE A 1 38 ? 1.617 2.496 7.340 1.00 0.00 38 PHE A C 20
ATOM 34582 O O . PHE A 1 38 ? 1.096 1.776 8.193 1.00 0.00 38 PHE A O 20
ATOM 34599 N N . SER A 1 39 ? 1.465 3.813 7.305 1.00 0.00 39 SER A N 20
ATOM 34600 C CA . SER A 1 39 ? 0.733 4.534 8.324 1.00 0.00 39 SER A CA 20
ATOM 34601 C C . SER A 1 39 ? -0.712 4.655 7.857 1.00 0.00 39 SER A C 20
ATOM 34602 O O . SER A 1 39 ? -1.616 4.102 8.486 1.00 0.00 39 SER A O 20
ATOM 34610 N N . ARG A 1 40 ? -0.929 5.323 6.721 1.00 0.00 40 ARG A N 20
ATOM 34611 C CA . ARG A 1 40 ? -2.247 5.587 6.166 1.00 0.00 40 ARG A CA 20
ATOM 34612 C C . ARG A 1 40 ? -2.393 4.838 4.855 1.00 0.00 40 ARG A C 20
ATOM 34613 O O . ARG A 1 40 ? -1.424 4.446 4.213 1.00 0.00 40 ARG A O 20
ATOM 34634 N N . VAL A 1 41 ? -3.632 4.662 4.443 1.00 0.00 41 VAL A N 20
ATOM 34635 C CA . VAL A 1 41 ? -4.072 4.186 3.173 1.00 0.00 41 VAL A CA 20
ATOM 34636 C C . VAL A 1 41 ? -5.416 4.839 2.874 1.00 0.00 41 VAL A C 20
ATOM 34637 O O . VAL A 1 41 ? -6.233 5.044 3.772 1.00 0.00 41 VAL A O 20
ATOM 34650 N N . GLU A 1 42 ? -5.627 5.176 1.609 1.00 0.00 42 GLU A N 20
ATOM 34651 C CA . GLU A 1 42 ? -6.897 5.597 1.048 1.00 0.00 42 GLU A CA 20
ATOM 34652 C C . GLU A 1 42 ? -7.242 4.586 -0.043 1.00 0.00 42 GLU A C 20
ATOM 34653 O O . GLU A 1 42 ? -6.364 3.888 -0.558 1.00 0.00 42 GLU A O 20
ATOM 34665 N N . LEU A 1 43 ? -8.502 4.522 -0.463 1.00 0.00 43 LEU A N 20
ATOM 34666 C CA . LEU A 1 43 ? -8.859 3.895 -1.723 1.00 0.00 43 LEU A CA 20
ATOM 34667 C C . LEU A 1 43 ? -9.189 4.972 -2.754 1.00 0.00 43 LEU A C 20
ATOM 34668 O O . LEU A 1 43 ? -9.481 6.121 -2.420 1.00 0.00 43 LEU A O 20
ATOM 34684 N N . SER A 1 44 ? -9.195 4.532 -4.008 1.00 0.00 44 SER A N 20
ATOM 34685 C CA . SER A 1 44 ? -9.850 5.118 -5.178 1.00 0.00 44 SER A CA 20
ATOM 34686 C C . SER A 1 44 ? -11.310 5.540 -4.892 1.00 0.00 44 SER A C 20
ATOM 34687 O O . SER A 1 44 ? -11.863 5.278 -3.818 1.00 0.00 44 SER A O 20
ATOM 34695 N N . LYS A 1 45 ? -11.972 6.138 -5.891 1.00 0.00 45 LYS A N 20
ATOM 34696 C CA . LYS A 1 45 ? -13.416 6.367 -5.888 1.00 0.00 45 LYS A CA 20
ATOM 34697 C C . LYS A 1 45 ? -14.155 5.024 -5.824 1.00 0.00 45 LYS A C 20
ATOM 34698 O O . LYS A 1 45 ? -14.745 4.660 -4.805 1.00 0.00 45 LYS A O 20
ATOM 34717 N N . ASP A 1 46 ? -14.095 4.259 -6.916 1.00 0.00 46 ASP A N 20
ATOM 34718 C CA . ASP A 1 46 ? -14.886 3.039 -7.100 1.00 0.00 46 ASP A CA 20
ATOM 34719 C C . ASP A 1 46 ? -14.136 1.788 -6.626 1.00 0.00 46 ASP A C 20
ATOM 34720 O O . ASP A 1 46 ? -14.572 0.666 -6.881 1.00 0.00 46 ASP A O 20
ATOM 34729 N N . LYS A 1 47 ? -13.056 1.969 -5.854 1.00 0.00 47 LYS A N 20
ATOM 34730 C CA . LYS A 1 47 ? -12.339 0.931 -5.095 1.00 0.00 47 LYS A CA 20
ATOM 34731 C C . LYS A 1 47 ? -11.472 0.036 -6.001 1.00 0.00 47 LYS A C 20
ATOM 34732 O O . LYS A 1 47 ? -11.121 -1.081 -5.623 1.00 0.00 47 LYS A O 20
ATOM 34751 N N . ARG A 1 48 ? -11.093 0.532 -7.187 1.00 0.00 48 ARG A N 20
ATOM 34752 C CA . ARG A 1 48 ? -10.167 -0.107 -8.129 1.00 0.00 48 ARG A CA 20
ATOM 34753 C C . ARG A 1 48 ? -8.681 0.034 -7.800 1.00 0.00 48 ARG A C 20
ATOM 34754 O O . ARG A 1 48 ? -7.890 -0.803 -8.235 1.00 0.00 48 ARG A O 20
ATOM 34775 N N . TYR A 1 49 ? -8.299 1.030 -7.007 1.00 0.00 49 TYR A N 20
ATOM 34776 C CA . TYR A 1 49 ? -6.941 1.219 -6.503 1.00 0.00 49 TYR A CA 20
ATOM 34777 C C . TYR A 1 49 ? -6.979 1.408 -4.996 1.00 0.00 49 TYR A C 20
ATOM 34778 O O . TYR A 1 49 ? -7.989 1.892 -4.465 1.00 0.00 49 TYR A O 20
ATOM 34796 N N . ALA A 1 50 ? -5.861 1.061 -4.364 1.00 0.00 50 ALA A N 20
ATOM 34797 C CA . ALA A 1 50 ? -5.595 1.147 -2.944 1.00 0.00 50 ALA A CA 20
ATOM 34798 C C . ALA A 1 50 ? -4.311 1.948 -2.770 1.00 0.00 50 ALA A C 20
ATOM 34799 O O . ALA A 1 50 ? -3.220 1.403 -2.899 1.00 0.00 50 ALA A O 20
ATOM 34806 N N . ASP A 1 51 ? -4.441 3.253 -2.560 1.00 0.00 51 ASP A N 20
ATOM 34807 C CA . ASP A 1 51 ? -3.319 4.174 -2.468 1.00 0.00 51 ASP A CA 20
ATOM 34808 C C . ASP A 1 51 ? -2.833 4.132 -1.021 1.00 0.00 51 ASP A C 20
ATOM 34809 O O . ASP A 1 51 ? -3.406 4.793 -0.157 1.00 0.00 51 ASP A O 20
ATOM 34818 N N . VAL A 1 52 ? -1.825 3.316 -0.717 1.00 0.00 52 VAL A N 20
ATOM 34819 C CA . VAL A 1 52 ? -1.184 3.295 0.599 1.00 0.00 52 VAL A CA 20
ATOM 34820 C C . VAL A 1 52 ? -0.257 4.514 0.671 1.00 0.00 52 VAL A C 20
ATOM 34821 O O . VAL A 1 52 ? 0.359 4.873 -0.336 1.00 0.00 52 VAL A O 20
ATOM 34834 N N . TYR A 1 53 ? -0.111 5.106 1.858 1.00 0.00 53 TYR A N 20
ATOM 34835 C CA . TYR A 1 53 ? 0.689 6.272 2.183 1.00 0.00 53 TYR A CA 20
ATOM 34836 C C . TYR A 1 53 ? 1.724 5.836 3.215 1.00 0.00 53 TYR A C 20
ATOM 34837 O O . TYR A 1 53 ? 1.406 5.436 4.342 1.00 0.00 53 TYR A O 20
ATOM 34855 N N . VAL A 1 54 ? 2.976 5.916 2.806 1.00 0.00 54 VAL A N 20
ATOM 34856 C CA . VAL A 1 54 ? 4.110 5.351 3.524 1.00 0.00 54 VAL A CA 20
ATOM 34857 C C . VAL A 1 54 ? 5.104 6.415 3.929 1.00 0.00 54 VAL A C 20
ATOM 34858 O O . VAL A 1 54 ? 5.403 7.303 3.141 1.00 0.00 54 VAL A O 20
ATOM 34871 N N . SER A 1 55 ? 5.600 6.285 5.154 1.00 0.00 55 SER A N 20
ATOM 34872 C CA . SER A 1 55 ? 6.622 7.126 5.726 1.00 0.00 55 SER A CA 20
ATOM 34873 C C . SER A 1 55 ? 7.841 6.224 5.922 1.00 0.00 55 SER A C 20
ATOM 34874 O O . SER A 1 55 ? 7.769 5.225 6.644 1.00 0.00 55 SER A O 20
ATOM 34882 N N . PHE A 1 56 ? 8.924 6.514 5.200 1.00 0.00 56 PHE A N 20
ATOM 34883 C CA . PHE A 1 56 ? 10.238 5.913 5.388 1.00 0.00 56 PHE A CA 20
ATOM 34884 C C . PHE A 1 56 ? 11.049 6.796 6.341 1.00 0.00 56 PHE A C 20
ATOM 34885 O O . PHE A 1 56 ? 10.674 7.936 6.632 1.00 0.00 56 PHE A O 20
ATOM 34902 N N . LEU A 1 57 ? 12.138 6.263 6.880 1.00 0.00 57 LEU A N 20
ATOM 34903 C CA . LEU A 1 57 ? 12.970 6.844 7.923 1.00 0.00 57 LEU A CA 20
ATOM 34904 C C . LEU A 1 57 ? 14.313 7.085 7.258 1.00 0.00 57 LEU A C 20
ATOM 34905 O O . LEU A 1 57 ? 15.286 6.350 7.425 1.00 0.00 57 LEU A O 20
ATOM 34921 N N . GLY A 1 58 ? 14.297 8.096 6.409 1.00 0.00 58 GLY A N 20
ATOM 34922 C CA . GLY A 1 58 ? 15.342 8.478 5.481 1.00 0.00 58 GLY A CA 20
ATOM 34923 C C . GLY A 1 58 ? 14.910 9.736 4.733 1.00 0.00 58 GLY A C 20
ATOM 34924 O O . GLY A 1 58 ? 13.858 10.311 5.027 1.00 0.00 58 GLY A O 20
ATOM 34928 N N . THR A 1 59 ? 15.695 10.160 3.753 1.00 0.00 59 THR A N 20
ATOM 34929 C CA . THR A 1 59 ? 15.388 11.340 2.942 1.00 0.00 59 THR A CA 20
ATOM 34930 C C . THR A 1 59 ? 14.325 10.998 1.894 1.00 0.00 59 THR A C 20
ATOM 34931 O O . THR A 1 59 ? 14.128 9.814 1.587 1.00 0.00 59 THR A O 20
ATOM 34942 N N . PRO A 1 60 ? 13.624 11.999 1.332 1.00 0.00 60 PRO A N 20
ATOM 34943 C CA . PRO A 1 60 ? 12.565 11.750 0.367 1.00 0.00 60 PRO A CA 20
ATOM 34944 C C . PRO A 1 60 ? 13.051 11.168 -0.964 1.00 0.00 60 PRO A C 20
ATOM 34945 O O . PRO A 1 60 ? 12.216 10.663 -1.715 1.00 0.00 60 PRO A O 20
ATOM 34956 N N . GLU A 1 61 ? 14.349 11.200 -1.284 1.00 0.00 61 GLU A N 20
ATOM 34957 C CA . GLU A 1 61 ? 14.866 10.627 -2.532 1.00 0.00 61 GLU A CA 20
ATOM 34958 C C . GLU A 1 61 ? 15.514 9.266 -2.330 1.00 0.00 61 GLU A C 20
ATOM 34959 O O . GLU A 1 61 ? 15.426 8.434 -3.226 1.00 0.00 61 GLU A O 20
ATOM 34971 N N . GLU A 1 62 ? 16.014 8.973 -1.131 1.00 0.00 62 GLU A N 20
ATOM 34972 C CA . GLU A 1 62 ? 16.412 7.612 -0.770 1.00 0.00 62 GLU A CA 20
ATOM 34973 C C . GLU A 1 62 ? 15.248 6.658 -0.996 1.00 0.00 62 GLU A C 20
ATOM 34974 O O . GLU A 1 62 ? 15.402 5.650 -1.693 1.00 0.00 62 GLU A O 20
ATOM 34986 N N . ARG A 1 63 ? 14.072 6.981 -0.442 1.00 0.00 63 ARG A N 20
ATOM 34987 C CA . ARG A 1 63 ? 12.917 6.107 -0.590 1.00 0.00 63 ARG A CA 20
ATOM 34988 C C . ARG A 1 63 ? 12.538 5.906 -2.063 1.00 0.00 63 ARG A C 20
ATOM 34989 O O . ARG A 1 63 ? 11.928 4.889 -2.381 1.00 0.00 63 ARG A O 20
ATOM 35010 N N . LYS A 1 64 ? 12.869 6.815 -2.987 1.00 0.00 64 LYS A N 20
ATOM 35011 C CA . LYS A 1 64 ? 12.369 6.716 -4.362 1.00 0.00 64 LYS A CA 20
ATOM 35012 C C . LYS A 1 64 ? 12.844 5.448 -5.065 1.00 0.00 64 LYS A C 20
ATOM 35013 O O . LYS A 1 64 ? 12.115 4.908 -5.903 1.00 0.00 64 LYS A O 20
ATOM 35032 N N . GLU A 1 65 ? 14.023 4.961 -4.700 1.00 0.00 65 GLU A N 20
ATOM 35033 C CA . GLU A 1 65 ? 14.560 3.682 -5.150 1.00 0.00 65 GLU A CA 20
ATOM 35034 C C . GLU A 1 65 ? 13.833 2.490 -4.502 1.00 0.00 65 GLU A C 20
ATOM 35035 O O . GLU A 1 65 ? 13.717 1.430 -5.121 1.00 0.00 65 GLU A O 20
ATOM 35047 N N . THR A 1 66 ? 13.318 2.645 -3.275 1.00 0.00 66 THR A N 20
ATOM 35048 C CA . THR A 1 66 ? 12.682 1.574 -2.517 1.00 0.00 66 THR A CA 20
ATOM 35049 C C . THR A 1 66 ? 11.217 1.358 -2.941 1.00 0.00 66 THR A C 20
ATOM 35050 O O . THR A 1 66 ? 10.697 0.248 -2.805 1.00 0.00 66 THR A O 20
ATOM 35061 N N . VAL A 1 67 ? 10.548 2.376 -3.496 1.00 0.00 67 VAL A N 20
ATOM 35062 C CA . VAL A 1 67 ? 9.185 2.270 -4.030 1.00 0.00 67 VAL A CA 20
ATOM 35063 C C . VAL A 1 67 ? 9.161 1.311 -5.221 1.00 0.00 67 VAL A C 20
ATOM 35064 O O . VAL A 1 67 ? 8.182 0.581 -5.365 1.00 0.00 67 VAL A O 20
ATOM 35077 N N . GLU A 1 68 ? 10.198 1.289 -6.069 1.00 0.00 68 GLU A N 20
ATOM 35078 C CA . GLU A 1 68 ? 10.361 0.343 -7.153 1.00 0.00 68 GLU A CA 20
ATOM 35079 C C . GLU A 1 68 ? 10.331 -1.091 -6.635 1.00 0.00 68 GLU A C 20
ATOM 35080 O O . GLU A 1 68 ? 9.494 -1.889 -7.061 1.00 0.00 68 GLU A O 20
ATOM 35092 N N . ILE A 1 69 ? 11.209 -1.397 -5.675 1.00 0.00 69 ILE A N 20
ATOM 35093 C CA . ILE A 1 69 ? 11.293 -2.697 -5.023 1.00 0.00 69 ILE A CA 20
ATOM 35094 C C . ILE A 1 69 ? 9.898 -3.086 -4.503 1.00 0.00 69 ILE A C 20
ATOM 35095 O O . ILE A 1 69 ? 9.423 -4.193 -4.776 1.00 0.00 69 ILE A O 20
ATOM 35111 N N . LEU A 1 70 ? 9.214 -2.160 -3.820 1.00 0.00 70 LEU A N 20
ATOM 35112 C CA . LEU A 1 70 ? 7.890 -2.400 -3.253 1.00 0.00 70 LEU A CA 20
ATOM 35113 C C . LEU A 1 70 ? 6.847 -2.692 -4.340 1.00 0.00 70 LEU A C 20
ATOM 35114 O O . LEU A 1 70 ? 6.025 -3.598 -4.204 1.00 0.00 70 LEU A O 20
ATOM 35130 N N . ASN A 1 71 ? 6.883 -1.932 -5.435 1.00 0.00 71 ASN A N 20
ATOM 35131 C CA . ASN A 1 71 ? 5.968 -2.067 -6.567 1.00 0.00 71 ASN A CA 20
ATOM 35132 C C . ASN A 1 71 ? 6.162 -3.387 -7.296 1.00 0.00 71 ASN A C 20
ATOM 35133 O O . ASN A 1 71 ? 5.219 -3.913 -7.884 1.00 0.00 71 ASN A O 20
ATOM 35144 N N . ARG A 1 72 ? 7.373 -3.931 -7.298 1.00 0.00 72 ARG A N 20
ATOM 35145 C CA . ARG A 1 72 ? 7.642 -5.265 -7.832 1.00 0.00 72 ARG A CA 20
ATOM 35146 C C . ARG A 1 72 ? 7.116 -6.316 -6.843 1.00 0.00 72 ARG A C 20
ATOM 35147 O O . ARG A 1 72 ? 6.442 -7.261 -7.263 1.00 0.00 72 ARG A O 20
ATOM 35168 N N . ALA A 1 73 ? 7.305 -6.112 -5.534 1.00 0.00 73 ALA A N 20
ATOM 35169 C CA . ALA A 1 73 ? 6.812 -6.994 -4.473 1.00 0.00 73 ALA A CA 20
ATOM 35170 C C . ALA A 1 73 ? 5.296 -6.982 -4.277 1.00 0.00 73 ALA A C 20
ATOM 35171 O O . ALA A 1 73 ? 4.786 -7.798 -3.505 1.00 0.00 73 ALA A O 20
ATOM 35178 N N . LYS A 1 74 ? 4.554 -6.119 -4.974 1.00 0.00 74 LYS A N 20
ATOM 35179 C CA . LYS A 1 74 ? 3.096 -6.116 -4.994 1.00 0.00 74 LYS A CA 20
ATOM 35180 C C . LYS A 1 74 ? 2.529 -7.530 -5.152 1.00 0.00 74 LYS A C 20
ATOM 35181 O O . LYS A 1 74 ? 1.539 -7.853 -4.492 1.00 0.00 74 LYS A O 20
ATOM 35200 N N . GLY A 1 75 ? 3.147 -8.356 -6.000 1.00 0.00 75 GLY A N 20
ATOM 35201 C CA . GLY A 1 75 ? 2.684 -9.699 -6.292 1.00 0.00 75 GLY A CA 20
ATOM 35202 C C . GLY A 1 75 ? 2.818 -10.646 -5.104 1.00 0.00 75 GLY A C 20
ATOM 35203 O O . GLY A 1 75 ? 1.955 -11.505 -4.934 1.00 0.00 75 GLY A O 20
ATOM 35207 N N . PHE A 1 76 ? 3.838 -10.486 -4.257 1.00 0.00 76 PHE A N 20
ATOM 35208 C CA . PHE A 1 76 ? 3.908 -11.175 -2.977 1.00 0.00 76 PHE A CA 20
ATOM 35209 C C . PHE A 1 76 ? 2.806 -10.612 -2.078 1.00 0.00 76 PHE A C 20
ATOM 35210 O O . PHE A 1 76 ? 1.933 -11.370 -1.652 1.00 0.00 76 PHE A O 20
ATOM 35227 N N . PHE A 1 77 ? 2.816 -9.291 -1.834 1.00 0.00 77 PHE A N 20
ATOM 35228 C CA . PHE A 1 77 ? 1.878 -8.614 -0.939 1.00 0.00 77 PHE A CA 20
ATOM 35229 C C . PHE A 1 77 ? 0.425 -9.050 -1.149 1.00 0.00 77 PHE A C 20
ATOM 35230 O O . PHE A 1 77 ? -0.208 -9.547 -0.224 1.00 0.00 77 PHE A O 20
ATOM 35247 N N . ARG A 1 78 ? -0.143 -8.860 -2.342 1.00 0.00 78 ARG A N 20
ATOM 35248 C CA . ARG A 1 78 ? -1.594 -8.968 -2.556 1.00 0.00 78 ARG A CA 20
ATOM 35249 C C . ARG A 1 78 ? -2.146 -10.353 -2.267 1.00 0.00 78 ARG A C 20
ATOM 35250 O O . ARG A 1 78 ? -3.332 -10.494 -1.967 1.00 0.00 78 ARG A O 20
ATOM 35271 N N . THR A 1 79 ? -1.308 -11.361 -2.420 1.00 0.00 79 THR A N 20
ATOM 35272 C CA . THR A 1 79 ? -1.649 -12.757 -2.200 1.00 0.00 79 THR A CA 20
ATOM 35273 C C . THR A 1 79 ? -1.991 -13.017 -0.721 1.00 0.00 79 THR A C 20
ATOM 35274 O O . THR A 1 79 ? -2.889 -13.807 -0.420 1.00 0.00 79 THR A O 20
ATOM 35285 N N . PHE A 1 80 ? -1.348 -12.288 0.195 1.00 0.00 80 PHE A N 20
ATOM 35286 C CA . PHE A 1 80 ? -1.650 -12.288 1.627 1.00 0.00 80 PHE A CA 20
ATOM 35287 C C . PHE A 1 80 ? -2.950 -11.530 1.922 1.00 0.00 80 PHE A C 20
ATOM 35288 O O . PHE A 1 80 ? -3.703 -11.879 2.832 1.00 0.00 80 PHE A O 20
ATOM 35305 N N . ILE A 1 81 ? -3.219 -10.479 1.146 1.00 0.00 81 ILE A N 20
ATOM 35306 C CA . ILE A 1 81 ? -4.376 -9.613 1.328 1.00 0.00 81 ILE A CA 20
ATOM 35307 C C . ILE A 1 81 ? -5.632 -10.397 0.954 1.00 0.00 81 ILE A C 20
ATOM 35308 O O . ILE A 1 81 ? -6.489 -10.587 1.809 1.00 0.00 81 ILE A O 20
ATOM 35324 N N . ALA A 1 82 ? -5.737 -10.882 -0.290 1.00 0.00 82 ALA A N 20
ATOM 35325 C CA . ALA A 1 82 ? -6.933 -11.582 -0.769 1.00 0.00 82 ALA A CA 20
ATOM 35326 C C . ALA A 1 82 ? -7.140 -12.947 -0.084 1.00 0.00 82 ALA A C 20
ATOM 35327 O O . ALA A 1 82 ? -8.230 -13.509 -0.147 1.00 0.00 82 ALA A O 20
ATOM 35334 N N . LYS A 1 83 ? -6.108 -13.494 0.576 1.00 0.00 83 LYS A N 20
ATOM 35335 C CA . LYS A 1 83 ? -6.259 -14.631 1.486 1.00 0.00 83 LYS A CA 20
ATOM 35336 C C . LYS A 1 83 ? -7.230 -14.239 2.599 1.00 0.00 83 LYS A C 20
ATOM 35337 O O . LYS A 1 83 ? -8.174 -14.972 2.898 1.00 0.00 83 LYS A O 20
ATOM 35356 N N . ASN A 1 84 ? -6.982 -13.096 3.236 1.00 0.00 84 ASN A N 20
ATOM 35357 C CA . ASN A 1 84 ? -7.802 -12.587 4.323 1.00 0.00 84 ASN A CA 20
ATOM 35358 C C . ASN A 1 84 ? -9.099 -12.027 3.754 1.00 0.00 84 ASN A C 20
ATOM 35359 O O . ASN A 1 84 ? -10.179 -12.583 3.969 1.00 0.00 84 ASN A O 20
ATOM 35370 N N . LEU A 1 85 ? -8.998 -10.906 3.041 1.00 0.00 85 LEU A N 20
ATOM 35371 C CA . LEU A 1 85 ? -10.128 -10.147 2.537 1.00 0.00 85 LEU A CA 20
ATOM 35372 C C . LEU A 1 85 ? -10.868 -10.992 1.513 1.00 0.00 85 LEU A C 20
ATOM 35373 O O . LEU A 1 85 ? -10.324 -11.271 0.448 1.00 0.00 85 LEU A O 20
ATOM 35389 N N . ARG A 1 86 ? -12.099 -11.392 1.832 1.00 0.00 86 ARG A N 20
ATOM 35390 C CA . ARG A 1 86 ? -12.997 -12.079 0.910 1.00 0.00 86 ARG A CA 20
ATOM 35391 C C . ARG A 1 86 ? -13.283 -11.192 -0.312 1.00 0.00 86 ARG A C 20
ATOM 35392 O O . ARG A 1 86 ? -14.221 -10.392 -0.304 1.00 0.00 86 ARG A O 20
ATOM 35413 N N . LEU A 1 87 ? -12.436 -11.288 -1.337 1.00 0.00 87 LEU A N 20
ATOM 35414 C CA . LEU A 1 87 ? -12.513 -10.617 -2.625 1.00 0.00 87 LEU A CA 20
ATOM 35415 C C . LEU A 1 87 ? -11.700 -11.450 -3.609 1.00 0.00 87 LEU A C 20
ATOM 35416 O O . LEU A 1 87 ? -10.508 -11.645 -3.392 1.00 0.00 87 LEU A O 20
ATOM 35432 N N . TYR A 1 88 ? -12.319 -11.887 -4.711 1.00 0.00 88 TYR A N 20
ATOM 35433 C CA . TYR A 1 88 ? -11.618 -12.531 -5.825 1.00 0.00 88 TYR A CA 20
ATOM 35434 C C . TYR A 1 88 ? -10.459 -11.652 -6.315 1.00 0.00 88 TYR A C 20
ATOM 35435 O O . TYR A 1 88 ? -9.329 -12.119 -6.489 1.00 0.00 88 TYR A O 20
ATOM 35453 N N . VAL A 1 89 ? -10.741 -10.370 -6.553 1.00 0.00 89 VAL A N 20
ATOM 35454 C CA . VAL A 1 89 ? -9.793 -9.405 -7.071 1.00 0.00 89 VAL A CA 20
ATOM 35455 C C . VAL A 1 89 ? -9.793 -8.205 -6.131 1.00 0.00 89 VAL A C 20
ATOM 35456 O O . VAL A 1 89 ? -10.772 -7.465 -6.031 1.00 0.00 89 VAL A O 20
ATOM 35469 N N . ALA A 1 90 ? -8.701 -8.080 -5.387 1.00 0.00 90 ALA A N 20
ATOM 35470 C CA . ALA A 1 90 ? -8.354 -6.915 -4.593 1.00 0.00 90 ALA A CA 20
ATOM 35471 C C . ALA A 1 90 ? -7.839 -5.809 -5.531 1.00 0.00 90 ALA A C 20
ATOM 35472 O O . ALA A 1 90 ? -7.410 -6.121 -6.646 1.00 0.00 90 ALA A O 20
ATOM 35479 N N . PRO A 1 91 ? -7.834 -4.531 -5.115 1.00 0.00 91 PRO A N 20
ATOM 35480 C CA . PRO A 1 91 ? -7.274 -3.438 -5.905 1.00 0.00 91 PRO A CA 20
ATOM 35481 C C . PRO A 1 91 ? -5.753 -3.547 -6.076 1.00 0.00 91 PRO A C 20
ATOM 35482 O O . PRO A 1 91 ? -5.069 -4.323 -5.404 1.00 0.00 91 PRO A O 20
ATOM 35493 N N . GLU A 1 92 ? -5.209 -2.699 -6.947 1.00 0.00 92 GLU A N 20
ATOM 35494 C CA . GLU A 1 92 ? -3.780 -2.477 -7.051 1.00 0.00 92 GLU A CA 20
ATOM 35495 C C . GLU A 1 92 ? -3.325 -1.715 -5.801 1.00 0.00 92 GLU A C 20
ATOM 35496 O O . GLU A 1 92 ? -3.752 -0.577 -5.599 1.00 0.00 92 GLU A O 20
ATOM 35508 N N . ILE A 1 93 ? -2.486 -2.338 -4.969 1.00 0.00 93 ILE A N 20
ATOM 35509 C CA . ILE A 1 93 ? -1.811 -1.694 -3.847 1.00 0.00 93 ILE A CA 20
ATOM 35510 C C . ILE A 1 93 ? -0.775 -0.732 -4.437 1.00 0.00 93 ILE A C 20
ATOM 35511 O O . ILE A 1 93 ? 0.281 -1.156 -4.913 1.00 0.00 93 ILE A O 20
ATOM 35527 N N . ARG A 1 94 ? -1.085 0.556 -4.467 1.00 0.00 94 ARG A N 20
ATOM 35528 C CA . ARG A 1 94 ? -0.159 1.573 -4.930 1.00 0.00 94 ARG A CA 20
ATOM 35529 C C . ARG A 1 94 ? 0.652 2.016 -3.735 1.00 0.00 94 ARG A C 20
ATOM 35530 O O . ARG A 1 94 ? 0.077 2.254 -2.673 1.00 0.00 94 ARG A O 20
ATOM 35551 N N . PHE A 1 95 ? 1.958 2.173 -3.915 1.00 0.00 95 PHE A N 20
ATOM 35552 C CA . PHE A 1 95 ? 2.827 2.618 -2.848 1.00 0.00 95 PHE A CA 20
ATOM 35553 C C . PHE A 1 95 ? 3.247 4.050 -3.107 1.00 0.00 95 PHE A C 20
ATOM 35554 O O . PHE A 1 95 ? 4.241 4.293 -3.794 1.00 0.00 95 PHE A O 20
ATOM 35571 N N . TYR A 1 96 ? 2.483 4.996 -2.581 1.00 0.00 96 TYR A N 20
ATOM 35572 C CA . TYR A 1 96 ? 2.884 6.395 -2.527 1.00 0.00 96 TYR A CA 20
ATOM 35573 C C . TYR A 1 96 ? 3.493 6.665 -1.168 1.00 0.00 96 TYR A C 20
ATOM 35574 O O . TYR A 1 96 ? 3.020 6.179 -0.140 1.00 0.00 96 TYR A O 20
ATOM 35592 N N . GLU A 1 97 ? 4.581 7.405 -1.153 1.00 0.00 97 GLU A N 20
ATOM 35593 C CA . GLU A 1 97 ? 5.307 7.764 0.044 1.00 0.00 97 GLU A CA 20
ATOM 35594 C C . GLU A 1 97 ? 4.596 9.038 0.522 1.00 0.00 97 GLU A C 20
ATOM 35595 O O . GLU A 1 97 ? 4.857 10.122 0.001 1.00 0.00 97 GLU A O 20
ATOM 35607 N N . ASP A 1 98 ? 3.529 8.873 1.306 1.00 0.00 98 ASP A N 20
ATOM 35608 C CA . ASP A 1 98 ? 2.871 9.890 2.132 1.00 0.00 98 ASP A CA 20
ATOM 35609 C C . ASP A 1 98 ? 2.710 11.242 1.426 1.00 0.00 98 ASP A C 20
ATOM 35610 O O . ASP A 1 98 ? 3.368 12.214 1.789 1.00 0.00 98 ASP A O 20
ATOM 35619 N N . LYS A 1 99 ? 1.881 11.280 0.371 1.00 0.00 99 LYS A N 20
ATOM 35620 C CA . LYS A 1 99 ? 1.801 12.411 -0.563 1.00 0.00 99 LYS A CA 20
ATOM 35621 C C . LYS A 1 99 ? 1.746 13.756 0.160 1.00 0.00 99 LYS A C 20
ATOM 35622 O O . LYS A 1 99 ? 2.634 14.591 -0.023 1.00 0.00 99 LYS A O 20
ATOM 35641 N N . GLY A 1 100 ? 0.676 13.980 0.919 1.00 0.00 100 GLY A N 20
ATOM 35642 C CA . GLY A 1 100 ? 0.457 15.217 1.644 1.00 0.00 100 GLY A CA 20
ATOM 35643 C C . GLY A 1 100 ? 0.338 16.429 0.725 1.00 0.00 100 GLY A C 20
ATOM 35644 O O . GLY A 1 100 ? 0.878 17.490 1.047 1.00 0.00 100 GLY A O 20
ATOM 35648 N N . ILE A 1 101 ? -0.371 16.277 -0.397 1.00 0.00 101 ILE A N 20
ATOM 35649 C CA . ILE A 1 101 ? -0.567 17.320 -1.411 1.00 0.00 101 ILE A CA 20
ATOM 35650 C C . ILE A 1 101 ? -2.071 17.551 -1.648 1.00 0.00 101 ILE A C 20
ATOM 35651 O O . ILE A 1 101 ? -2.461 18.541 -2.265 1.00 0.00 101 ILE A O 20
ATOM 35667 N N . GLU A 1 102 ? -2.925 16.639 -1.163 1.00 0.00 102 GLU A N 20
ATOM 35668 C CA . GLU A 1 102 ? -4.373 16.591 -1.371 1.00 0.00 102 GLU A CA 20
ATOM 35669 C C . GLU A 1 102 ? -4.749 16.722 -2.857 1.00 0.00 102 GLU A C 20
ATOM 35670 O O . GLU A 1 102 ? -5.798 17.280 -3.193 1.00 0.00 102 GLU A O 20
ATOM 35682 N N . ALA A 1 103 ? -3.884 16.211 -3.741 1.00 0.00 103 ALA A N 20
ATOM 35683 C CA . ALA A 1 103 ? -4.011 16.219 -5.189 1.00 0.00 103 ALA A CA 20
ATOM 35684 C C . ALA A 1 103 ? -3.394 14.938 -5.745 1.00 0.00 103 ALA A C 20
ATOM 35685 O O . ALA A 1 103 ? -2.490 14.376 -5.127 1.00 0.00 103 ALA A O 20
ATOM 35692 N N . SER A 1 104 ? -3.870 14.509 -6.917 1.00 0.00 104 SER A N 20
ATOM 35693 C CA . SER A 1 104 ? -3.252 13.485 -7.758 1.00 0.00 104 SER A CA 20
ATOM 35694 C C . SER A 1 104 ? -3.635 13.817 -9.204 1.00 0.00 104 SER A C 20
ATOM 35695 O O . SER A 1 104 ? -2.848 14.400 -9.954 1.00 0.00 104 SER A O 20
ATOM 35703 N N . VAL A 1 105 ? -4.879 13.527 -9.589 1.00 0.00 105 VAL A N 20
ATOM 35704 C CA . VAL A 1 105 ? -5.467 13.790 -10.885 1.00 0.00 105 VAL A CA 20
ATOM 35705 C C . VAL A 1 105 ? -6.974 13.745 -10.642 1.00 0.00 105 VAL A C 20
ATOM 35706 O O . VAL A 1 105 ? -7.467 12.769 -10.081 1.00 0.00 105 VAL A O 20
ATOM 35719 N N . LYS A 1 106 ? -7.660 14.818 -11.030 1.00 0.00 106 LYS A N 20
ATOM 35720 C CA . LYS A 1 106 ? -9.110 14.962 -11.084 1.00 0.00 106 LYS A CA 20
ATOM 35721 C C . LYS A 1 106 ? -9.743 14.471 -9.800 1.00 0.00 106 LYS A C 20
ATOM 35722 O O . LYS A 1 106 ? -9.663 15.249 -8.833 1.00 0.00 106 LYS A O 20
#

CATH classification: 3.30.300.20

Sequence (106 aa):
GMNPAYRKAMLESEIQKLLMEALQQLRDPRLKKDFVTFSRVELSKDKRYADVYVSFLGTPEERKETVEILNRAKGFFRTFIAKNLRLYVAPEIRFYEDKGIEASVKGMNPAYRKAMLESEIQKLLMEALQQLRDPRLKKDFVTFSRVELSKDKRYADVYVSFLGTPEERKETVEILNRAKGFFRTFIAKNLRLYVAPEIRFYEDKGIEASVKGMNPAYRKAMLESEIQKLLMEALQQLRDPRLKKDFVTFSRVELSKDKRYADVYVSFLGTPEERKETVEILNRAKGFFRTFIAKNLRLYVAPEIRFYEDKGIEASVKGMNPAYRKAMLESEIQKLLMEALQQLRDPRLKKDFVTFSRVELSKDKRYADVYVSFLGTPEERKETVEILNRAKGFFRTFIAKNLRLYVAPEIRFYEDKGIEASVKGMNPAYRKAMLESEIQKLLMEALQQLRDPRLKKDFVTFSRVELSKDKRYADVYVSFLGTPEERKETVEILNRAKGFFRTFIAKNLRLYVAPEIRFYEDKGIEASVKGMNPAYRKAMLESEIQKLLMEALQQLRDPRLKKDFVTFSRVELSKDKRYADVYVSFLGTPEERKETVEILNRAKGFFRTFIAKNLRLYVAPEIRFYEDKGIEASVKGMNPAYRKAMLESEIQKLLMEALQQLRDPRLKKDFVTFSRVELSKDKRYADVYVSFLGTPEERKETVEILNRAKGFFRTFIAKNLRLYVAPEIRFYEDKGIEASVKGMNPAYRKAMLESEIQKLLMEALQQLRDPRLKKDFVTFSRVELSKDKRYADVYVSFLGTPEERKETVEILNRAKGFFRTFIAKNLRLYVAPEIRFYEDKGIEASVKGMNPAYRKAMLESEIQKLLMEALQQLRDPRLKKDFVTFSRVELSKDKRYADVYVSFLGTPEERKETVEILNRAKGFFRTFIAKNLRLYVAPEIRFYEDKGIEASVKGMNPAYRKAMLESEIQKLLMEALQQLRDPRLKKDFVTFSRVELSKDKRYADVYVSFLGTPEERKETVEILNRAKGFFRTFIAKNLRLYVAPEIRFYEDKGIEASVKGMNPAYRKAMLESEIQKLLMEALQQLRDPRLKKDFVTFSRVELSKDKRYADVYVSFLGTPEERKETVEILNRAKGFFRTFIAKNLRLYVAPEIRFYEDKGIEASVKGMNPAYRKAMLESEIQKLLMEALQQLRDPRLKKDFVTFSRVELSKDKRYADVYVSFLGTPEERKETVEILNRAKGFFRTFIAKNLRLYVAPEIRFYEDKGIEASVKGMNPAYRKAMLESEIQKLLMEALQQLRDPRLKKDFVTFSRVELSKDKRYADVYVSFLGTPEERKETVEILNRAKGFFRTFIAKNLRLYVAPEIRFYEDKGIEASVKGMNPAYRKAMLESEIQKLLMEALQQLRDPRLKKDFVTFSRVELSKDKRYADVYVSFLGTPEERKETVEILNRAKGFFRTFIAKNLRLYVAPEIRFYEDKGIEASVKGMNPAYRKAMLESEIQKLLMEALQQLRDPRLKKDFVTFSRVELSKDKRYADVYVSFLGTPEERKETVEILNRAKGFFRTFIAKNLRLYVAPEIRFYEDKGIEASVKGMNPAYRKAMLESEIQKLLMEALQQLRDPRLKKDFVTFSRVELSKDKRYADVYVSFLGTPEERKETVEILNRAKGFFRTFIAKNLRLYVAPEIRFYEDKGIEASVKGMNPAYRKAMLESEIQKLLMEALQQLRDPRLKKDFVTFSRVELSKDKRYADVYVSFLGTPEERKETVEILNRAKGFFRTFIAKNLRLYVAPEIRFYEDKGIEASVKGMNPAYRKAMLESEIQKLLMEALQQLRDPRLKKDFVTFSRVELSKDKRYADVYVSFLGTPEERKETVEILNRAKGFFRTFIAKNLRLYVAPEIRFYEDKGIEASVKGMNPAYRKAMLESEIQKLLMEALQQLRDPRLKKDFVTFSRVELSKDKRYADVYVSFLGTPEERKETVEILNRAKGFFRTFIAKNLRLYVAPEIRFYEDKGIEASVKGMNPAYRKAMLESEIQKLLMEALQQLRDPRLKKDFVTFSRVELSKDKRYADVYVSFLGTPEERKETVEILNRAKGFFRTFIAKNLRLYVAPEIRFYEDKGIEASVK

Solvent-accessible surface area: 8341 Å² total; per-residue (Å²): 138,186,124,107,70,185,206,97,70,153,42,11,73,114,2,49,123,32,1,39,89,5,2,132,138,24,196,13,103,210,13,125,55,124,90,18,52,0,76,126,8,56,11,47,200,93,100,129,96,0,46,0,33,2,48,20,135,39,85,90,135,74,61,115,106,10,19,131,27,0,58,216,12,46,40,80,0,91,93,64,2,51,170,51,50,233,106,208,94,24,22,68,0,62,5,69,35,58,107,60,123,178,106,91,131,208

InterPro domains:
  IPR000238 Ribosome-binding factor A [MF_00003] (5-110)
  IPR000238 Ribosome-binding factor A [PF02033] (6-110)
  IPR000238 Ribosome-binding factor A [PTHR33515] (1-130)
  IPR000238 Ribosome-binding factor A [TIGR00082] (2-113)
  IPR015946 K homology domain-like, alpha/beta [G3DSA:3.30.300.20] (1-105)
  IPR020053 Ribosome-binding factor A, conserved site [PS01319] (76-97)
  IPR023799 Ribosome-binding factor A domain superfamily [SSF89919] (2-112)

Foldseek 3Di:
DPPAPDPWCLQWVLLQVLQLVVLVVQPQPVDPSVQKHFDTWTADRVQQAIETAMAGNDDPVVCVVVQVVVLVSQVVRVVSVCVPDVDPDHHRHHYDHHPPPPDDPD

Radius of gyration: 14.0 Å; Cα contacts (8 Å, |Δi|>4): 126; chains: 1; bounding box: 37×32×32 Å

Secondary structure (DSSP, 8-state):
--S--TTTHHHHHHHHHHHHHHHHTT--SS--GGG--EEEEEE-TTS-EEEEEE--SS-HHHHHHHHHHHHHHHHHHHHHHHHHS-SSS--EEEEESS---TT---